Protein 2NPB (pdb70)

Foldseek 3Di:
DAKEKEWEEQPCDPVVVVVCVLVVVLCVVQPPSYDYDYHYHVPPDQWTWMAMVHHTQDTSPVVLDDCPDPVSSVSVVVVSVVVSVVVD

Nearest PDB structures (foldseek):
  2npb-assembly1_A  TM=9.679E-01  e=1.136E-14  Mus musculus
  4knd-assembly2_B  TM=6.109E-01  e=3.248E-03  Anaeromyxobacter dehalogenans 2CP-C
  2o85-assembly1_A  TM=5.439E-01  e=2.657E-03  Staphylococcus aureus
  4o32-assembly1_A  TM=5.524E-01  e=1.084E-02  Plasmodium falciparum 3D7
  6fkf-assembly1_d  TM=4.979E-01  e=3.295E-01  Spinacia oleracea

Structure (mmCIF, N/CA/C/O backbone):
data_2NPB
#
_entry.id   2NPB
#
loop_
_atom_site.group_PDB
_atom_site.id
_atom_site.type_symbol
_atom_site.label_atom_id
_atom_site.label_alt_id
_atom_site.label_comp_id
_atom_site.label_asym_id
_atom_site.label_entity_id
_atom_site.label_seq_id
_atom_site.pdbx_PDB_ins_code
_atom_site.Cartn_x
_atom_site.Cartn_y
_atom_site.Cartn_z
_atom_site.occupancy
_atom_site.B_iso_or_equiv
_atom_site.auth_seq_id
_atom_site.auth_comp_id
_atom_site.auth_asym_id
_atom_site.auth_atom_id
_atom_site.pdbx_PDB_model_num
ATOM 1 N N . MET A 1 1 ? 1.279 0.319 0.848 1.00 0.00 1 MET A N 1
ATOM 2 C CA . MET A 1 1 ? 1.981 0.117 -0.437 1.00 0.00 1 MET A CA 1
ATOM 3 C C . MET A 1 1 ? 3.000 1.230 -0.646 1.00 0.00 1 MET A C 1
ATOM 4 O O . MET A 1 1 ? 2.872 2.283 -0.025 1.00 0.00 1 MET A O 1
ATOM 20 N N . ALA A 1 2 ? 3.966 1.035 -1.550 1.00 0.00 2 ALA A N 1
ATOM 21 C CA . ALA A 1 2 ? 4.651 2.154 -2.200 1.00 0.00 2 ALA A CA 1
ATOM 22 C C . ALA A 1 2 ? 3.674 2.963 -3.089 1.00 0.00 2 ALA A C 1
ATOM 23 O O . ALA A 1 2 ? 2.506 2.597 -3.252 1.00 0.00 2 ALA A O 1
ATOM 30 N N . LEU A 1 3 ? 4.155 4.035 -3.723 1.00 0.00 3 LEU A N 1
ATOM 31 C CA . LEU A 1 3 ? 3.386 4.867 -4.649 1.00 0.00 3 LEU A CA 1
ATOM 32 C C . LEU A 1 3 ? 4.166 5.132 -5.941 1.00 0.00 3 LEU A C 1
ATOM 33 O O . LEU A 1 3 ? 5.322 5.515 -5.896 1.00 0.00 3 LEU A O 1
ATOM 49 N N . ALA A 1 4 ? 3.517 4.966 -7.085 1.00 0.00 4 ALA A N 1
ATOM 50 C CA . ALA A 1 4 ? 4.053 5.233 -8.418 1.00 0.00 4 ALA A CA 1
ATOM 51 C C . ALA A 1 4 ? 3.741 6.666 -8.884 1.00 0.00 4 ALA A C 1
ATOM 52 O O . ALA A 1 4 ? 2.569 7.054 -8.955 1.00 0.00 4 ALA A O 1
ATOM 59 N N . VAL A 1 5 ? 4.776 7.432 -9.246 1.00 0.00 5 VAL A N 1
ATOM 60 C CA . VAL A 1 5 ? 4.682 8.760 -9.882 1.00 0.00 5 VAL A CA 1
ATOM 61 C C . VAL A 1 5 ? 5.187 8.659 -11.317 1.00 0.00 5 VAL A C 1
ATOM 62 O O . VAL A 1 5 ? 6.061 7.858 -11.643 1.00 0.00 5 VAL A O 1
ATOM 75 N N . ARG A 1 6 ? 4.649 9.485 -12.201 1.00 0.00 6 ARG A N 1
ATOM 76 C CA . ARG A 1 6 ? 4.984 9.555 -13.627 1.00 0.00 6 ARG A CA 1
ATOM 77 C C . ARG A 1 6 ? 5.097 10.983 -14.126 1.00 0.00 6 ARG A C 1
ATOM 78 O O . ARG A 1 6 ? 4.445 11.876 -13.588 1.00 0.00 6 ARG A O 1
ATOM 99 N N . VAL A 1 7 ? 5.866 11.155 -15.201 1.00 0.00 7 VAL A N 1
ATOM 100 C CA . VAL A 1 7 ? 5.972 12.376 -16.000 1.00 0.00 7 VAL A CA 1
ATOM 101 C C . VAL A 1 7 ? 5.939 11.963 -17.465 1.00 0.00 7 VAL A C 1
ATOM 102 O O . VAL A 1 7 ? 6.885 11.338 -17.957 1.00 0.00 7 VAL A O 1
ATOM 115 N N . VAL A 1 8 ? 4.847 12.267 -18.157 1.00 0.00 8 VAL A N 1
ATOM 116 C CA . VAL A 1 8 ? 4.785 12.143 -19.623 1.00 0.00 8 VAL A CA 1
ATOM 117 C C . VAL A 1 8 ? 5.422 13.382 -20.262 1.00 0.00 8 VAL A C 1
ATOM 118 O O . VAL A 1 8 ? 5.092 14.502 -19.876 1.00 0.00 8 VAL A O 1
ATOM 131 N N . TYR A 1 9 ? 6.372 13.212 -21.190 1.00 0.00 9 TYR A N 1
ATOM 132 C CA . TYR A 1 9 ? 7.161 14.313 -21.761 1.00 0.00 9 TYR A CA 1
ATOM 133 C C . TYR A 1 9 ? 7.525 14.111 -23.244 1.00 0.00 9 TYR A C 1
ATOM 134 O O . TYR A 1 9 ? 7.576 12.993 -23.744 1.00 0.00 9 TYR A O 1
ATOM 152 N N . SER A 1 10 ? 7.856 15.204 -23.930 1.00 0.00 10 SER A N 1
ATOM 153 C CA . SER A 1 10 ? 8.378 15.265 -25.298 1.00 0.00 10 SER A CA 1
ATOM 154 C C . SER A 1 10 ? 9.900 15.438 -25.289 1.00 0.00 10 SER A C 1
ATOM 155 O O . SER A 1 10 ? 10.374 16.524 -24.949 1.00 0.00 10 SER A O 1
ATOM 163 N N . GLY A 1 11 ? 10.665 14.402 -25.656 1.00 0.00 11 GLY A N 1
ATOM 164 C CA . GLY A 1 11 ? 12.141 14.346 -25.598 1.00 0.00 11 GLY A CA 1
ATOM 165 C C . GLY A 1 11 ? 12.917 15.295 -26.534 1.00 0.00 11 GLY A C 1
ATOM 166 O O . GLY A 1 11 ? 13.767 14.853 -27.301 1.00 0.00 11 GLY A O 1
ATOM 170 N N . ALA A 1 12 ? 12.658 16.600 -26.455 1.00 0.00 12 ALA A N 1
ATOM 171 C CA . ALA A 1 12 ? 13.311 17.685 -27.187 1.00 0.00 12 ALA A CA 1
ATOM 172 C C . ALA A 1 12 ? 14.739 17.972 -26.666 1.00 0.00 12 ALA A C 1
ATOM 173 O O . ALA A 1 12 ? 15.050 19.078 -26.226 1.00 0.00 12 ALA A O 1
ATOM 180 N N . CYS A 1 13 ? 15.612 16.960 -26.720 1.00 0.00 13 CYS A N 1
ATOM 181 C CA . CYS A 1 13 ? 16.951 16.940 -26.110 1.00 0.00 13 CYS A CA 1
ATOM 182 C C . CYS A 1 13 ? 16.905 17.160 -24.575 1.00 0.00 13 CYS A C 1
ATOM 183 O O . CYS A 1 13 ? 15.831 17.163 -23.974 1.00 0.00 13 CYS A O 1
ATOM 191 N N . GLY A 1 14 ? 18.065 17.257 -23.908 1.00 0.00 14 GLY A N 1
ATOM 192 C CA . GLY A 1 14 ? 18.285 17.726 -22.520 1.00 0.00 14 GLY A CA 1
ATOM 193 C C . GLY A 1 14 ? 17.513 17.072 -21.353 1.00 0.00 14 GLY A C 1
ATOM 194 O O . GLY A 1 14 ? 17.678 17.484 -20.205 1.00 0.00 14 GLY A O 1
ATOM 198 N N . TYR A 1 15 ? 16.650 16.088 -21.605 1.00 0.00 15 TYR A N 1
ATOM 199 C CA . TYR A 1 15 ? 15.581 15.719 -20.677 1.00 0.00 15 TYR A CA 1
ATOM 200 C C . TYR A 1 15 ? 16.058 15.091 -19.363 1.00 0.00 15 TYR A C 1
ATOM 201 O O . TYR A 1 15 ? 15.502 15.400 -18.314 1.00 0.00 15 TYR A O 1
ATOM 219 N N . LYS A 1 16 ? 17.102 14.256 -19.391 1.00 0.00 16 LYS A N 1
ATOM 220 C CA . LYS A 1 16 ? 17.674 13.580 -18.216 1.00 0.00 16 LYS A CA 1
ATOM 221 C C . LYS A 1 16 ? 17.906 14.490 -16.996 1.00 0.00 16 LYS A C 1
ATOM 222 O O . LYS A 1 16 ? 17.287 14.212 -15.971 1.00 0.00 16 LYS A O 1
ATOM 241 N N . PRO A 1 17 ? 18.744 15.545 -17.039 1.00 0.00 17 PRO A N 1
ATOM 242 C CA . PRO A 1 17 ? 18.916 16.443 -15.890 1.00 0.00 17 PRO A CA 1
ATOM 243 C C . PRO A 1 17 ? 17.633 17.210 -15.526 1.00 0.00 17 PRO A C 1
ATOM 244 O O . PRO A 1 17 ? 17.336 17.364 -14.343 1.00 0.00 17 PRO A O 1
ATOM 255 N N . LYS A 1 18 ? 16.834 17.632 -16.518 1.00 0.00 18 LYS A N 1
ATOM 256 C CA . LYS A 1 18 ? 15.536 18.309 -16.322 1.00 0.00 18 LYS A CA 1
ATOM 257 C C . LYS A 1 18 ? 14.536 17.466 -15.519 1.00 0.00 18 LYS A C 1
ATOM 258 O O . LYS A 1 18 ? 13.838 17.999 -14.661 1.00 0.00 18 LYS A O 1
ATOM 277 N N . TYR A 1 19 ? 14.482 16.162 -15.794 1.00 0.00 19 TYR A N 1
ATOM 278 C CA . TYR A 1 19 ? 13.802 15.156 -14.978 1.00 0.00 19 TYR A CA 1
ATOM 279 C C . TYR A 1 19 ? 14.444 15.066 -13.595 1.00 0.00 19 TYR A C 1
ATOM 280 O O . TYR A 1 19 ? 13.801 15.377 -12.599 1.00 0.00 19 TYR A O 1
ATOM 298 N N . LEU A 1 20 ? 15.706 14.633 -13.523 1.00 0.00 20 LEU A N 1
ATOM 299 C CA . LEU A 1 20 ? 16.389 14.274 -12.279 1.00 0.00 20 LEU A CA 1
ATOM 300 C C . LEU A 1 20 ? 16.357 15.379 -11.229 1.00 0.00 20 LEU A C 1
ATOM 301 O O . LEU A 1 20 ? 16.160 15.099 -10.059 1.00 0.00 20 LEU A O 1
ATOM 317 N N . GLN A 1 21 ? 16.504 16.646 -11.599 1.00 0.00 21 GLN A N 1
ATOM 318 C CA . GLN A 1 21 ? 16.535 17.687 -10.570 1.00 0.00 21 GLN A CA 1
ATOM 319 C C . GLN A 1 21 ? 15.184 17.832 -9.834 1.00 0.00 21 GLN A C 1
ATOM 320 O O . GLN A 1 21 ? 15.180 18.312 -8.705 1.00 0.00 21 GLN A O 1
ATOM 334 N N . LEU A 1 22 ? 14.076 17.346 -10.416 1.00 0.00 22 LEU A N 1
ATOM 335 C CA . LEU A 1 22 ? 12.809 17.075 -9.723 1.00 0.00 22 LEU A CA 1
ATOM 336 C C . LEU A 1 22 ? 12.749 15.636 -9.167 1.00 0.00 22 LEU A C 1
ATOM 337 O O . LEU A 1 22 ? 12.339 15.435 -8.024 1.00 0.00 22 LEU A O 1
ATOM 353 N N . LYS A 1 23 ? 13.145 14.630 -9.958 1.00 0.00 23 LYS A N 1
ATOM 354 C CA . LYS A 1 23 ? 12.980 13.190 -9.662 1.00 0.00 23 LYS A CA 1
ATOM 355 C C . LYS A 1 23 ? 13.834 12.732 -8.476 1.00 0.00 23 LYS A C 1
ATOM 356 O O . LYS A 1 23 ? 13.317 12.199 -7.500 1.00 0.00 23 LYS A O 1
ATOM 375 N N . GLU A 1 24 ? 15.129 13.032 -8.567 1.00 0.00 24 GLU A N 1
ATOM 376 C CA . GLU A 1 24 ? 16.169 12.852 -7.549 1.00 0.00 24 GLU A CA 1
ATOM 377 C C . GLU A 1 24 ? 15.980 13.800 -6.345 1.00 0.00 24 GLU A C 1
ATOM 378 O O . GLU A 1 24 ? 16.777 13.786 -5.411 1.00 0.00 24 GLU A O 1
ATOM 390 N N . LYS A 1 25 ? 14.940 14.650 -6.352 1.00 0.00 25 LYS A N 1
ATOM 391 C CA . LYS A 1 25 ? 14.339 15.280 -5.170 1.00 0.00 25 LYS A CA 1
ATOM 392 C C . LYS A 1 25 ? 13.260 14.388 -4.555 1.00 0.00 25 LYS A C 1
ATOM 393 O O . LYS A 1 25 ? 13.412 13.911 -3.443 1.00 0.00 25 LYS A O 1
ATOM 412 N N . LEU A 1 26 ? 12.226 14.044 -5.308 1.00 0.00 26 LEU A N 1
ATOM 413 C CA . LEU A 1 26 ? 11.051 13.353 -4.775 1.00 0.00 26 LEU A CA 1
ATOM 414 C C . LEU A 1 26 ? 11.373 11.990 -4.125 1.00 0.00 26 LEU A C 1
ATOM 415 O O . LEU A 1 26 ? 10.819 11.616 -3.095 1.00 0.00 26 LEU A O 1
ATOM 431 N N . GLU A 1 27 ? 12.328 11.271 -4.704 1.00 0.00 27 GLU A N 1
ATOM 432 C CA . GLU A 1 27 ? 12.967 10.078 -4.136 1.00 0.00 27 GLU A CA 1
ATOM 433 C C . GLU A 1 27 ? 13.920 10.326 -2.952 1.00 0.00 27 GLU A C 1
ATOM 434 O O . GLU A 1 27 ? 14.010 9.486 -2.066 1.00 0.00 27 GLU A O 1
ATOM 446 N N . HIS A 1 28 ? 14.627 11.453 -2.909 1.00 0.00 28 HIS A N 1
ATOM 447 C CA . HIS A 1 28 ? 15.388 11.936 -1.747 1.00 0.00 28 HIS A CA 1
ATOM 448 C C . HIS A 1 28 ? 14.489 12.257 -0.541 1.00 0.00 28 HIS A C 1
ATOM 449 O O . HIS A 1 28 ? 14.828 11.943 0.600 1.00 0.00 28 HIS A O 1
ATOM 463 N N . GLU A 1 29 ? 13.345 12.883 -0.809 1.00 0.00 29 GLU A N 1
ATOM 464 C CA . GLU A 1 29 ? 12.322 13.263 0.153 1.00 0.00 29 GLU A CA 1
ATOM 465 C C . GLU A 1 29 ? 11.594 12.051 0.762 1.00 0.00 29 GLU A C 1
ATOM 466 O O . GLU A 1 29 ? 11.289 12.033 1.956 1.00 0.00 29 GLU A O 1
ATOM 478 N N . PHE A 1 30 ? 11.283 11.048 -0.066 1.00 0.00 30 PHE A N 1
ATOM 479 C CA . PHE A 1 30 ? 10.406 9.925 0.280 1.00 0.00 30 PHE A CA 1
ATOM 480 C C . PHE A 1 30 ? 10.939 8.531 -0.153 1.00 0.00 30 PHE A C 1
ATOM 481 O O . PHE A 1 30 ? 10.185 7.756 -0.754 1.00 0.00 30 PHE A O 1
ATOM 498 N N . PRO A 1 31 ? 12.204 8.158 0.135 1.00 0.00 31 PRO A N 1
ATOM 499 C CA . PRO A 1 31 ? 12.855 6.985 -0.462 1.00 0.00 31 PRO A CA 1
ATOM 500 C C . PRO A 1 31 ? 12.166 5.660 -0.119 1.00 0.00 31 PRO A C 1
ATOM 501 O O . PRO A 1 31 ? 11.764 5.440 1.026 1.00 0.00 31 PRO A O 1
ATOM 512 N N . GLY A 1 32 ? 12.039 4.774 -1.114 1.00 0.00 32 GLY A N 1
ATOM 513 C CA . GLY A 1 32 ? 11.442 3.427 -1.034 1.00 0.00 32 GLY A CA 1
ATOM 514 C C . GLY A 1 32 ? 9.942 3.379 -0.747 1.00 0.00 32 GLY A C 1
ATOM 515 O O . GLY A 1 32 ? 9.231 2.467 -1.162 1.00 0.00 32 GLY A O 1
ATOM 519 N N . CYS A 1 33 ? 9.417 4.405 -0.087 1.00 0.00 33 CYS A N 1
ATOM 520 C CA . CYS A 1 33 ? 7.996 4.650 0.049 1.00 0.00 33 CYS A CA 1
ATOM 521 C C . CYS A 1 33 ? 7.357 5.054 -1.292 1.00 0.00 33 CYS A C 1
ATOM 522 O O . CYS A 1 33 ? 6.135 5.019 -1.444 1.00 0.00 33 CYS A O 1
ATOM 530 N N . LEU A 1 34 ? 8.179 5.456 -2.260 1.00 0.00 34 LEU A N 1
ATOM 531 C CA . LEU A 1 34 ? 7.761 6.027 -3.529 1.00 0.00 34 LEU A CA 1
ATOM 532 C C . LEU A 1 34 ? 8.659 5.586 -4.688 1.00 0.00 34 LEU A C 1
ATOM 533 O O . LEU A 1 34 ? 9.827 5.243 -4.523 1.00 0.00 34 LEU A O 1
ATOM 549 N N . ASP A 1 35 ? 8.077 5.724 -5.869 1.00 0.00 35 ASP A N 1
ATOM 550 C CA . ASP A 1 35 ? 8.655 5.587 -7.204 1.00 0.00 35 ASP A CA 1
ATOM 551 C C . ASP A 1 35 ? 8.333 6.838 -8.024 1.00 0.00 35 ASP A C 1
ATOM 552 O O . ASP A 1 35 ? 7.261 7.431 -7.884 1.00 0.00 35 ASP A O 1
ATOM 561 N N . ILE A 1 36 ? 9.210 7.179 -8.961 1.00 0.00 36 ILE A N 1
ATOM 562 C CA . ILE A 1 36 ? 8.928 8.063 -10.080 1.00 0.00 36 ILE A CA 1
ATOM 563 C C . ILE A 1 36 ? 9.568 7.474 -11.343 1.00 0.00 36 ILE A C 1
ATOM 564 O O . ILE A 1 36 ? 10.763 7.178 -11.390 1.00 0.00 36 ILE A O 1
ATOM 580 N N . CYS A 1 37 ? 8.785 7.450 -12.410 1.00 0.00 37 CYS A N 1
ATOM 581 C CA . CYS A 1 37 ? 9.222 7.116 -13.766 1.00 0.00 37 CYS A CA 1
ATOM 582 C C . CYS A 1 37 ? 8.761 8.133 -14.822 1.00 0.00 37 CYS A C 1
ATOM 583 O O . CYS A 1 37 ? 8.128 9.150 -14.532 1.00 0.00 37 CYS A O 1
ATOM 591 N N . GLY A 1 38 ? 9.109 7.878 -16.082 1.00 0.00 38 GLY A N 1
ATOM 592 C CA . GLY A 1 38 ? 8.756 8.750 -17.208 1.00 0.00 38 GLY A CA 1
ATOM 593 C C . GLY A 1 38 ? 8.599 8.016 -18.534 1.00 0.00 38 GLY A C 1
ATOM 594 O O . GLY A 1 38 ? 9.399 7.157 -18.890 1.00 0.00 38 GLY A O 1
ATOM 598 N N . GLU A 1 39 ? 7.538 8.366 -19.255 1.00 0.00 39 GLU A N 1
ATOM 599 C CA . GLU A 1 39 ? 6.887 7.520 -20.265 1.00 0.00 39 GLU A CA 1
ATOM 600 C C . GLU A 1 39 ? 6.596 8.355 -21.518 1.00 0.00 39 GLU A C 1
ATOM 601 O O . GLU A 1 39 ? 5.490 8.415 -22.049 1.00 0.00 39 GLU A O 1
ATOM 613 N N . GLY A 1 40 ? 7.625 9.090 -21.933 1.00 0.00 40 GLY A N 1
ATOM 614 C CA . GLY A 1 40 ? 7.588 10.186 -22.897 1.00 0.00 40 GLY A CA 1
ATOM 615 C C . GLY A 1 40 ? 7.277 9.792 -24.339 1.00 0.00 40 GLY A C 1
ATOM 616 O O . GLY A 1 40 ? 8.186 9.660 -25.156 1.00 0.00 40 GLY A O 1
ATOM 620 N N . THR A 1 41 ? 5.991 9.624 -24.659 1.00 0.00 41 THR A N 1
ATOM 621 C CA . THR A 1 41 ? 5.503 9.389 -26.025 1.00 0.00 41 THR A CA 1
ATOM 622 C C . THR A 1 41 ? 5.932 10.484 -27.022 1.00 0.00 41 THR A C 1
ATOM 623 O O . THR A 1 41 ? 5.908 11.671 -26.682 1.00 0.00 41 THR A O 1
ATOM 634 N N . PRO A 1 42 ? 6.259 10.112 -28.278 1.00 0.00 42 PRO A N 1
ATOM 635 C CA . PRO A 1 42 ? 6.361 11.042 -29.399 1.00 0.00 42 PRO A CA 1
ATOM 636 C C . PRO A 1 42 ? 4.960 11.469 -29.889 1.00 0.00 42 PRO A C 1
ATOM 637 O O . PRO A 1 42 ? 3.946 11.139 -29.266 1.00 0.00 42 PRO A O 1
ATOM 648 N N . GLN A 1 43 ? 4.911 12.212 -31.004 1.00 0.00 43 GLN A N 1
ATOM 649 C CA . GLN A 1 43 ? 3.740 12.866 -31.619 1.00 0.00 43 GLN A CA 1
ATOM 650 C C . GLN A 1 43 ? 3.148 14.003 -30.768 1.00 0.00 43 GLN A C 1
ATOM 651 O O . GLN A 1 43 ? 2.943 15.102 -31.281 1.00 0.00 43 GLN A O 1
ATOM 665 N N . VAL A 1 44 ? 2.923 13.779 -29.472 1.00 0.00 44 VAL A N 1
ATOM 666 C CA . VAL A 1 44 ? 2.667 14.843 -28.490 1.00 0.00 44 VAL A CA 1
ATOM 667 C C . VAL A 1 44 ? 3.932 15.706 -28.329 1.00 0.00 44 VAL A C 1
ATOM 668 O O . VAL A 1 44 ? 5.056 15.232 -28.494 1.00 0.00 44 VAL A O 1
ATOM 681 N N . THR A 1 45 ? 3.757 16.995 -28.024 1.00 0.00 45 THR A N 1
ATOM 682 C CA . THR A 1 45 ? 4.832 17.993 -27.927 1.00 0.00 45 THR A CA 1
ATOM 683 C C . THR A 1 45 ? 4.525 19.081 -26.890 1.00 0.00 45 THR A C 1
ATOM 684 O O . THR A 1 45 ? 3.392 19.214 -26.425 1.00 0.00 45 THR A O 1
ATOM 695 N N . GLY A 1 46 ? 5.545 19.867 -26.529 1.00 0.00 46 GLY A N 1
ATOM 696 C CA . GLY A 1 46 ? 5.430 21.066 -25.696 1.00 0.00 46 GLY A CA 1
ATOM 697 C C . GLY A 1 46 ? 4.904 20.841 -24.274 1.00 0.00 46 GLY A C 1
ATOM 698 O O . GLY A 1 46 ? 4.326 21.774 -23.708 1.00 0.00 46 GLY A O 1
ATOM 702 N N . PHE A 1 47 ? 5.090 19.645 -23.697 1.00 0.00 47 PHE A N 1
ATOM 703 C CA . PHE A 1 47 ? 4.391 19.176 -22.487 1.00 0.00 47 PHE A CA 1
ATOM 704 C C . PHE A 1 47 ? 5.334 18.707 -21.349 1.00 0.00 47 PHE A C 1
ATOM 705 O O . PHE A 1 47 ? 6.548 18.876 -21.478 1.00 0.00 47 PHE A O 1
ATOM 722 N N . PHE A 1 48 ? 4.790 18.254 -20.206 1.00 0.00 48 PHE A N 1
ATOM 723 C CA . PHE A 1 48 ? 5.417 17.749 -18.954 1.00 0.00 48 PHE A CA 1
ATOM 724 C C . PHE A 1 48 ? 4.295 17.414 -17.941 1.00 0.00 48 PHE A C 1
ATOM 725 O O . PHE A 1 48 ? 3.976 18.203 -17.050 1.00 0.00 48 PHE A O 1
ATOM 742 N N . GLU A 1 49 ? 3.612 16.285 -18.113 1.00 0.00 49 GLU A N 1
ATOM 743 C CA . GLU A 1 49 ? 2.325 16.018 -17.462 1.00 0.00 49 GLU A CA 1
ATOM 744 C C . GLU A 1 49 ? 2.525 15.084 -16.258 1.00 0.00 49 GLU A C 1
ATOM 745 O O . GLU A 1 49 ? 2.931 13.931 -16.453 1.00 0.00 49 GLU A O 1
ATOM 757 N N . VAL A 1 50 ? 2.301 15.578 -15.022 1.00 0.00 50 VAL A N 1
ATOM 758 C CA . VAL A 1 50 ? 2.785 14.876 -13.822 1.00 0.00 50 VAL A CA 1
ATOM 759 C C . VAL A 1 50 ? 1.625 14.221 -13.088 1.00 0.00 50 VAL A C 1
ATOM 760 O O . VAL A 1 50 ? 0.646 14.886 -12.738 1.00 0.00 50 VAL A O 1
ATOM 773 N N . THR A 1 51 ? 1.766 12.927 -12.804 1.00 0.00 51 THR A N 1
ATOM 774 C CA . THR A 1 51 ? 0.724 12.078 -12.218 1.00 0.00 51 THR A CA 1
ATOM 775 C C . THR A 1 51 ? 1.300 11.253 -11.074 1.00 0.00 51 THR A C 1
ATOM 776 O O . THR A 1 51 ? 2.420 10.765 -11.165 1.00 0.00 51 THR A O 1
ATOM 787 N N . VAL A 1 52 ? 0.513 11.001 -10.033 1.00 0.00 52 VAL A N 1
ATOM 788 C CA . VAL A 1 52 ? 0.788 10.023 -8.968 1.00 0.00 52 VAL A CA 1
ATOM 789 C C . VAL A 1 52 ? -0.410 9.098 -8.779 1.00 0.00 52 VAL A C 1
ATOM 790 O O . VAL A 1 52 ? -1.547 9.553 -8.769 1.00 0.00 52 VAL A O 1
ATOM 803 N N . ALA A 1 53 ? -0.179 7.786 -8.716 1.00 0.00 53 ALA A N 1
ATOM 804 C CA . ALA A 1 53 ? -1.206 6.736 -8.627 1.00 0.00 53 ALA A CA 1
ATOM 805 C C . ALA A 1 53 ? -2.439 6.974 -9.540 1.00 0.00 53 ALA A C 1
ATOM 806 O O . ALA A 1 53 ? -3.591 6.760 -9.143 1.00 0.00 53 ALA A O 1
ATOM 813 N N . GLY A 1 54 ? -2.203 7.467 -10.765 1.00 0.00 54 GLY A N 1
ATOM 814 C CA . GLY A 1 54 ? -3.255 7.805 -11.736 1.00 0.00 54 GLY A CA 1
ATOM 815 C C . GLY A 1 54 ? -4.035 9.096 -11.440 1.00 0.00 54 GLY A C 1
ATOM 816 O O . GLY A 1 54 ? -5.225 9.163 -11.731 1.00 0.00 54 GLY A O 1
ATOM 820 N N . LYS A 1 55 ? -3.404 10.102 -10.826 1.00 0.00 55 LYS A N 1
ATOM 821 C CA . LYS A 1 55 ? -3.982 11.384 -10.387 1.00 0.00 55 LYS A CA 1
ATOM 822 C C . LYS A 1 55 ? -3.045 12.532 -10.786 1.00 0.00 55 LYS A C 1
ATOM 823 O O . LYS A 1 55 ? -1.899 12.555 -10.339 1.00 0.00 55 LYS A O 1
ATOM 842 N N . LEU A 1 56 ? -3.468 13.406 -11.699 1.00 0.00 56 LEU A N 1
ATOM 843 C CA . LEU A 1 56 ? -2.700 14.580 -12.142 1.00 0.00 56 LEU A CA 1
ATOM 844 C C . LEU A 1 56 ? -2.420 15.527 -10.974 1.00 0.00 56 LEU A C 1
ATOM 845 O O . LEU A 1 56 ? -3.307 15.813 -10.174 1.00 0.00 56 LEU A O 1
ATOM 861 N N . VAL A 1 57 ? -1.189 16.030 -10.926 1.00 0.00 57 VAL A N 1
ATOM 862 C CA . VAL A 1 57 ? -0.741 17.052 -9.960 1.00 0.00 57 VAL A CA 1
ATOM 863 C C . VAL A 1 57 ? -0.218 18.302 -10.676 1.00 0.00 57 VAL A C 1
ATOM 864 O O . VAL A 1 57 ? -0.242 19.395 -10.114 1.00 0.00 57 VAL A O 1
ATOM 877 N N . HIS A 1 58 ? 0.220 18.150 -11.931 1.00 0.00 58 HIS A N 1
ATOM 878 C CA . HIS A 1 58 ? 0.771 19.223 -12.751 1.00 0.00 58 HIS A CA 1
ATOM 879 C C . HIS A 1 58 ? 0.465 19.019 -14.231 1.00 0.00 58 HIS A C 1
ATOM 880 O O . HIS A 1 58 ? 0.396 17.883 -14.706 1.00 0.00 58 HIS A O 1
ATOM 894 N N . SER A 1 59 ? 0.350 20.118 -14.976 1.00 0.00 59 SER A N 1
ATOM 895 C CA . SER A 1 59 ? 0.040 20.071 -16.398 1.00 0.00 59 SER A CA 1
ATOM 896 C C . SER A 1 59 ? 0.715 21.183 -17.195 1.00 0.00 59 SER A C 1
ATOM 897 O O . SER A 1 59 ? 0.168 22.280 -17.371 1.00 0.00 59 SER A O 1
ATOM 905 N N . LYS A 1 60 ? 1.886 20.921 -17.765 1.00 0.00 60 LYS A N 1
ATOM 906 C CA . LYS A 1 60 ? 2.521 21.845 -18.685 1.00 0.00 60 LYS A CA 1
ATOM 907 C C . LYS A 1 60 ? 1.619 22.150 -19.893 1.00 0.00 60 LYS A C 1
ATOM 908 O O . LYS A 1 60 ? 1.667 23.267 -20.421 1.00 0.00 60 LYS A O 1
ATOM 927 N N . LYS A 1 61 ? 0.780 21.196 -20.320 1.00 0.00 61 LYS A N 1
ATOM 928 C CA . LYS A 1 61 ? -0.172 21.332 -21.433 1.00 0.00 61 LYS A CA 1
ATOM 929 C C . LYS A 1 61 ? -1.391 22.211 -21.117 1.00 0.00 61 LYS A C 1
ATOM 930 O O . LYS A 1 61 ? -1.841 22.919 -22.016 1.00 0.00 61 LYS A O 1
ATOM 949 N N . ARG A 1 62 ? -1.933 22.218 -19.887 1.00 0.00 62 ARG A N 1
ATOM 950 C CA . ARG A 1 62 ? -3.001 23.160 -19.470 1.00 0.00 62 ARG A CA 1
ATOM 951 C C . ARG A 1 62 ? -2.509 24.582 -19.189 1.00 0.00 62 ARG A C 1
ATOM 952 O O . ARG A 1 62 ? -3.307 25.486 -18.949 1.00 0.00 62 ARG A O 1
ATOM 973 N N . GLY A 1 63 ? -1.193 24.763 -19.180 1.00 0.00 63 GLY A N 1
ATOM 974 C CA . GLY A 1 63 ? -0.541 26.028 -18.864 1.00 0.00 63 GLY A CA 1
ATOM 975 C C . GLY A 1 63 ? -0.174 26.173 -17.395 1.00 0.00 63 GLY A C 1
ATOM 976 O O . GLY A 1 63 ? -0.136 27.294 -16.895 1.00 0.00 63 GLY A O 1
ATOM 980 N N . ASP A 1 64 ? 0.074 25.063 -16.698 1.00 0.00 64 ASP A N 1
ATOM 981 C CA . ASP A 1 64 ? 0.571 25.108 -15.326 1.00 0.00 64 ASP A CA 1
ATOM 982 C C . ASP A 1 64 ? 2.058 25.478 -15.211 1.00 0.00 64 ASP A C 1
ATOM 983 O O . ASP A 1 64 ? 2.503 25.843 -14.128 1.00 0.00 64 ASP A O 1
ATOM 992 N N . GLY A 1 65 ? 2.821 25.456 -16.313 1.00 0.00 65 GLY A N 1
ATOM 993 C CA . GLY A 1 65 ? 4.268 25.648 -16.324 1.00 0.00 65 GLY A CA 1
ATOM 994 C C . GLY A 1 65 ? 4.973 24.328 -16.045 1.00 0.00 65 GLY A C 1
ATOM 995 O O . GLY A 1 65 ? 4.330 23.283 -16.017 1.00 0.00 65 GLY A O 1
ATOM 999 N N . TYR A 1 66 ? 6.291 24.371 -15.898 1.00 0.00 66 TYR A N 1
ATOM 1000 C CA . TYR A 1 66 ? 7.047 23.406 -15.104 1.00 0.00 66 TYR A CA 1
ATOM 1001 C C . TYR A 1 66 ? 7.015 23.832 -13.620 1.00 0.00 66 TYR A C 1
ATOM 1002 O O . TYR A 1 66 ? 6.278 24.754 -13.257 1.00 0.00 66 TYR A O 1
ATOM 1020 N N . VAL A 1 67 ? 7.833 23.231 -12.744 1.00 0.00 67 VAL A N 1
ATOM 1021 C CA . VAL A 1 67 ? 8.064 23.806 -11.404 1.00 0.00 67 VAL A CA 1
ATOM 1022 C C . VAL A 1 67 ? 9.031 24.990 -11.461 1.00 0.00 67 VAL A C 1
ATOM 1023 O O . VAL A 1 67 ? 10.207 24.945 -11.123 1.00 0.00 67 VAL A O 1
ATOM 1036 N N . ASP A 1 68 ? 8.445 26.083 -11.907 1.00 0.00 68 ASP A N 1
ATOM 1037 C CA . ASP A 1 68 ? 9.043 27.367 -12.245 1.00 0.00 68 ASP A CA 1
ATOM 1038 C C . ASP A 1 68 ? 9.370 28.227 -11.007 1.00 0.00 68 ASP A C 1
ATOM 1039 O O . ASP A 1 68 ? 9.968 29.298 -11.100 1.00 0.00 68 ASP A O 1
ATOM 1048 N N . THR A 1 69 ? 8.914 27.814 -9.824 1.00 0.00 69 THR A N 1
ATOM 1049 C CA . THR A 1 69 ? 9.194 28.512 -8.562 1.00 0.00 69 THR A CA 1
ATOM 1050 C C . THR A 1 69 ? 9.195 27.543 -7.393 1.00 0.00 69 THR A C 1
ATOM 1051 O O . THR A 1 69 ? 8.566 26.487 -7.448 1.00 0.00 69 THR A O 1
ATOM 1062 N N . GLU A 1 70 ? 9.803 27.980 -6.290 1.00 0.00 70 GLU A N 1
ATOM 1063 C CA . GLU A 1 70 ? 9.803 27.315 -4.975 1.00 0.00 70 GLU A CA 1
ATOM 1064 C C . GLU A 1 70 ? 8.386 26.900 -4.616 1.00 0.00 70 GLU A C 1
ATOM 1065 O O . GLU A 1 70 ? 8.051 25.727 -4.524 1.00 0.00 70 GLU A O 1
ATOM 1077 N N . SER A 1 71 ? 7.512 27.900 -4.615 1.00 0.00 71 SER A N 1
ATOM 1078 C CA . SER A 1 71 ? 6.097 27.738 -4.255 1.00 0.00 71 SER A CA 1
ATOM 1079 C C . SER A 1 71 ? 5.360 26.728 -5.140 1.00 0.00 71 SER A C 1
ATOM 1080 O O . SER A 1 71 ? 4.434 26.048 -4.692 1.00 0.00 71 SER A O 1
ATOM 1088 N N . LYS A 1 72 ? 5.810 26.586 -6.396 1.00 0.00 72 LYS A N 1
ATOM 1089 C CA . LYS A 1 72 ? 5.274 25.598 -7.331 1.00 0.00 72 LYS A CA 1
ATOM 1090 C C . LYS A 1 72 ? 5.835 24.194 -7.116 1.00 0.00 72 LYS A C 1
ATOM 1091 O O . LYS A 1 72 ? 5.075 23.232 -7.141 1.00 0.00 72 LYS A O 1
ATOM 1110 N N . PHE A 1 73 ? 7.130 24.064 -6.833 1.00 0.00 73 PHE A N 1
ATOM 1111 C CA . PHE A 1 73 ? 7.711 22.781 -6.411 1.00 0.00 73 PHE A CA 1
ATOM 1112 C C . PHE A 1 73 ? 7.095 22.306 -5.082 1.00 0.00 73 PHE A C 1
ATOM 1113 O O . PHE A 1 73 ? 6.640 21.174 -4.964 1.00 0.00 73 PHE A O 1
ATOM 1130 N N . ARG A 1 74 ? 6.958 23.201 -4.104 1.00 0.00 74 ARG A N 1
ATOM 1131 C CA . ARG A 1 74 ? 6.430 22.971 -2.750 1.00 0.00 74 ARG A CA 1
ATOM 1132 C C . ARG A 1 74 ? 4.985 22.474 -2.713 1.00 0.00 74 ARG A C 1
ATOM 1133 O O . ARG A 1 74 ? 4.611 21.762 -1.784 1.00 0.00 74 ARG A O 1
ATOM 1154 N N . LYS A 1 75 ? 4.210 22.759 -3.764 1.00 0.00 75 LYS A N 1
ATOM 1155 C CA . LYS A 1 75 ? 2.919 22.158 -4.112 1.00 0.00 75 LYS A CA 1
ATOM 1156 C C . LYS A 1 75 ? 3.017 20.636 -4.224 1.00 0.00 75 LYS A C 1
ATOM 1157 O O . LYS A 1 75 ? 2.244 19.910 -3.605 1.00 0.00 75 LYS A O 1
ATOM 1176 N N . LEU A 1 76 ? 4.017 20.185 -4.977 1.00 0.00 76 LEU A N 1
ATOM 1177 C CA . LEU A 1 76 ? 4.328 18.776 -5.168 1.00 0.00 76 LEU A CA 1
ATOM 1178 C C . LEU A 1 76 ? 4.862 18.175 -3.886 1.00 0.00 76 LEU A C 1
ATOM 1179 O O . LEU A 1 76 ? 4.315 17.190 -3.405 1.00 0.00 76 LEU A O 1
ATOM 1195 N N . VAL A 1 77 ? 5.865 18.808 -3.288 1.00 0.00 77 VAL A N 1
ATOM 1196 C CA . VAL A 1 77 ? 6.458 18.282 -2.048 1.00 0.00 77 VAL A CA 1
ATOM 1197 C C . VAL A 1 77 ? 5.408 18.124 -0.959 1.00 0.00 77 VAL A C 1
ATOM 1198 O O . VAL A 1 77 ? 5.341 17.089 -0.298 1.00 0.00 77 VAL A O 1
ATOM 1211 N N . THR A 1 78 ? 4.504 19.092 -0.833 1.00 0.00 78 THR A N 1
ATOM 1212 C CA . THR A 1 78 ? 3.417 19.004 0.136 1.00 0.00 78 THR A CA 1
ATOM 1213 C C . THR A 1 78 ? 2.425 17.910 -0.200 1.00 0.00 78 THR A C 1
ATOM 1214 O O . THR A 1 78 ? 2.021 17.159 0.694 1.00 0.00 78 THR A O 1
ATOM 1225 N N . ALA A 1 79 ? 2.060 17.783 -1.475 1.00 0.00 79 ALA A N 1
ATOM 1226 C CA . ALA A 1 79 ? 1.023 16.831 -1.852 1.00 0.00 79 ALA A CA 1
ATOM 1227 C C . ALA A 1 79 ? 1.519 15.394 -1.821 1.00 0.00 79 ALA A C 1
ATOM 1228 O O . ALA A 1 79 ? 0.821 14.488 -1.368 1.00 0.00 79 ALA A O 1
ATOM 1235 N N . ILE A 1 80 ? 2.776 15.203 -2.199 1.00 0.00 80 ILE A N 1
ATOM 1236 C CA . ILE A 1 80 ? 3.374 13.879 -2.308 1.00 0.00 80 ILE A CA 1
ATOM 1237 C C . ILE A 1 80 ? 3.720 13.384 -0.908 1.00 0.00 80 ILE A C 1
ATOM 1238 O O . ILE A 1 80 ? 3.531 12.209 -0.622 1.00 0.00 80 ILE A O 1
ATOM 1254 N N . LYS A 1 81 ? 4.047 14.288 0.025 1.00 0.00 81 LYS A N 1
ATOM 1255 C CA . LYS A 1 81 ? 4.262 13.937 1.437 1.00 0.00 81 LYS A CA 1
ATOM 1256 C C . LYS A 1 81 ? 2.979 13.423 2.073 1.00 0.00 81 LYS A C 1
ATOM 1257 O O . LYS A 1 81 ? 2.966 12.451 2.823 1.00 0.00 81 LYS A O 1
ATOM 1276 N N . ALA A 1 82 ? 1.899 14.149 1.806 1.00 0.00 82 ALA A N 1
ATOM 1277 C CA . ALA A 1 82 ? 0.558 13.814 2.279 1.00 0.00 82 ALA A CA 1
ATOM 1278 C C . ALA A 1 82 ? 0.076 12.473 1.702 1.00 0.00 82 ALA A C 1
ATOM 1279 O O . ALA A 1 82 ? -0.362 11.606 2.456 1.00 0.00 82 ALA A O 1
ATOM 1286 N N . ALA A 1 83 ? 0.208 12.284 0.386 1.00 0.00 83 ALA A N 1
ATOM 1287 C CA . ALA A 1 83 ? -0.133 11.041 -0.309 1.00 0.00 83 ALA A CA 1
ATOM 1288 C C . ALA A 1 83 ? 0.707 9.839 0.141 1.00 0.00 83 ALA A C 1
ATOM 1289 O O . ALA A 1 83 ? 0.221 8.706 0.175 1.00 0.00 83 ALA A O 1
ATOM 1296 N N . LEU A 1 84 ? 1.948 10.103 0.547 1.00 0.00 84 LEU A N 1
ATOM 1297 C CA . LEU A 1 84 ? 2.830 9.086 1.108 1.00 0.00 84 LEU A CA 1
ATOM 1298 C C . LEU A 1 84 ? 2.283 8.568 2.432 1.00 0.00 84 LEU A C 1
ATOM 1299 O O . LEU A 1 84 ? 2.021 7.376 2.567 1.00 0.00 84 LEU A O 1
ATOM 1315 N N . ALA A 1 85 ? 2.045 9.477 3.376 1.00 0.00 85 ALA A N 1
ATOM 1316 C CA . ALA A 1 85 ? 1.509 9.147 4.699 1.00 0.00 85 ALA A CA 1
ATOM 1317 C C . ALA A 1 85 ? 0.098 8.518 4.699 1.00 0.00 85 ALA A C 1
ATOM 1318 O O . ALA A 1 85 ? -0.321 7.964 5.712 1.00 0.00 85 ALA A O 1
ATOM 1325 N N . GLN A 1 86 ? -0.610 8.547 3.568 1.00 0.00 86 GLN A N 1
ATOM 1326 C CA . GLN A 1 86 ? -1.835 7.777 3.323 1.00 0.00 86 GLN A CA 1
ATOM 1327 C C . GLN A 1 86 ? -1.493 6.329 2.960 1.00 0.00 86 GLN A C 1
ATOM 1328 O O . GLN A 1 86 ? -1.878 5.375 3.635 1.00 0.00 86 GLN A O 1
ATOM 1342 N N . CYS A 1 87 ? -0.729 6.167 1.883 1.00 0.00 87 CYS A N 1
ATOM 1343 C CA . CYS A 1 87 ? -0.333 4.862 1.343 1.00 0.00 87 CYS A CA 1
ATOM 1344 C C . CYS A 1 87 ? 0.579 4.042 2.269 1.00 0.00 87 CYS A C 1
ATOM 1345 O O . CYS A 1 87 ? 0.592 2.811 2.181 1.00 0.00 87 CYS A O 1
ATOM 1353 N N . GLN A 1 88 ? 1.303 4.703 3.181 1.00 0.00 88 GLN A N 1
ATOM 1354 C CA . GLN A 1 88 ? 2.105 4.018 4.200 1.00 0.00 88 GLN A CA 1
ATOM 1355 C C . GLN A 1 88 ? 1.260 3.287 5.259 1.00 0.00 88 GLN A C 1
ATOM 1356 O O . GLN A 1 88 ? 1.759 2.357 5.889 1.00 0.00 88 GLN A O 1
ATOM 1370 N N . MET A 1 1 ? 0.168 1.043 0.463 1.00 0.00 1 MET A N 2
ATOM 1371 C CA . MET A 1 1 ? 1.338 0.321 -0.080 1.00 0.00 1 MET A CA 2
ATOM 1372 C C . MET A 1 1 ? 2.409 1.355 -0.421 1.00 0.00 1 MET A C 2
ATOM 1373 O O . MET A 1 1 ? 2.474 2.363 0.275 1.00 0.00 1 MET A O 2
ATOM 1389 N N . ALA A 1 2 ? 3.245 1.162 -1.451 1.00 0.00 2 ALA A N 2
ATOM 1390 C CA . ALA A 1 2 ? 4.028 2.258 -2.044 1.00 0.00 2 ALA A CA 2
ATOM 1391 C C . ALA A 1 2 ? 3.120 3.270 -2.775 1.00 0.00 2 ALA A C 2
ATOM 1392 O O . ALA A 1 2 ? 1.895 3.127 -2.822 1.00 0.00 2 ALA A O 2
ATOM 1399 N N . LEU A 1 3 ? 3.731 4.274 -3.404 1.00 0.00 3 LEU A N 2
ATOM 1400 C CA . LEU A 1 3 ? 3.138 5.119 -4.424 1.00 0.00 3 LEU A CA 2
ATOM 1401 C C . LEU A 1 3 ? 3.935 4.940 -5.717 1.00 0.00 3 LEU A C 2
ATOM 1402 O O . LEU A 1 3 ? 5.107 4.575 -5.680 1.00 0.00 3 LEU A O 2
ATOM 1418 N N . ALA A 1 4 ? 3.311 5.255 -6.844 1.00 0.00 4 ALA A N 2
ATOM 1419 C CA . ALA A 1 4 ? 3.877 5.083 -8.181 1.00 0.00 4 ALA A CA 2
ATOM 1420 C C . ALA A 1 4 ? 3.573 6.287 -9.083 1.00 0.00 4 ALA A C 2
ATOM 1421 O O . ALA A 1 4 ? 2.406 6.668 -9.219 1.00 0.00 4 ALA A O 2
ATOM 1428 N N . VAL A 1 5 ? 4.594 6.881 -9.715 1.00 0.00 5 VAL A N 2
ATOM 1429 C CA . VAL A 1 5 ? 4.494 8.141 -10.471 1.00 0.00 5 VAL A CA 2
ATOM 1430 C C . VAL A 1 5 ? 5.159 8.014 -11.843 1.00 0.00 5 VAL A C 2
ATOM 1431 O O . VAL A 1 5 ? 6.139 7.301 -12.041 1.00 0.00 5 VAL A O 2
ATOM 1444 N N . ARG A 1 6 ? 4.616 8.733 -12.816 1.00 0.00 6 ARG A N 2
ATOM 1445 C CA . ARG A 1 6 ? 5.092 8.880 -14.202 1.00 0.00 6 ARG A CA 2
ATOM 1446 C C . ARG A 1 6 ? 5.284 10.357 -14.545 1.00 0.00 6 ARG A C 2
ATOM 1447 O O . ARG A 1 6 ? 4.628 11.205 -13.943 1.00 0.00 6 ARG A O 2
ATOM 1468 N N . VAL A 1 7 ? 6.102 10.642 -15.560 1.00 0.00 7 VAL A N 2
ATOM 1469 C CA . VAL A 1 7 ? 6.237 11.959 -16.198 1.00 0.00 7 VAL A CA 2
ATOM 1470 C C . VAL A 1 7 ? 6.278 11.759 -17.712 1.00 0.00 7 VAL A C 2
ATOM 1471 O O . VAL A 1 7 ? 7.339 11.428 -18.245 1.00 0.00 7 VAL A O 2
ATOM 1484 N N . VAL A 1 8 ? 5.156 11.912 -18.412 1.00 0.00 8 VAL A N 2
ATOM 1485 C CA . VAL A 1 8 ? 5.175 11.890 -19.884 1.00 0.00 8 VAL A CA 2
ATOM 1486 C C . VAL A 1 8 ? 5.758 13.195 -20.417 1.00 0.00 8 VAL A C 2
ATOM 1487 O O . VAL A 1 8 ? 5.402 14.268 -19.926 1.00 0.00 8 VAL A O 2
ATOM 1500 N N . TYR A 1 9 ? 6.685 13.116 -21.378 1.00 0.00 9 TYR A N 2
ATOM 1501 C CA . TYR A 1 9 ? 7.216 14.283 -22.073 1.00 0.00 9 TYR A CA 2
ATOM 1502 C C . TYR A 1 9 ? 7.714 13.921 -23.494 1.00 0.00 9 TYR A C 2
ATOM 1503 O O . TYR A 1 9 ? 7.204 13.011 -24.142 1.00 0.00 9 TYR A O 2
ATOM 1521 N N . SER A 1 10 ? 8.659 14.692 -24.026 1.00 0.00 10 SER A N 2
ATOM 1522 C CA . SER A 1 10 ? 9.220 14.646 -25.378 1.00 0.00 10 SER A CA 2
ATOM 1523 C C . SER A 1 10 ? 10.749 14.852 -25.351 1.00 0.00 10 SER A C 2
ATOM 1524 O O . SER A 1 10 ? 11.347 15.105 -24.304 1.00 0.00 10 SER A O 2
ATOM 1532 N N . GLY A 1 11 ? 11.392 14.742 -26.515 1.00 0.00 11 GLY A N 2
ATOM 1533 C CA . GLY A 1 11 ? 12.854 14.806 -26.685 1.00 0.00 11 GLY A CA 2
ATOM 1534 C C . GLY A 1 11 ? 13.424 16.201 -26.980 1.00 0.00 11 GLY A C 2
ATOM 1535 O O . GLY A 1 11 ? 14.618 16.334 -27.217 1.00 0.00 11 GLY A O 2
ATOM 1539 N N . ALA A 1 12 ? 12.582 17.238 -26.999 1.00 0.00 12 ALA A N 2
ATOM 1540 C CA . ALA A 1 12 ? 12.874 18.577 -27.527 1.00 0.00 12 ALA A CA 2
ATOM 1541 C C . ALA A 1 12 ? 13.881 19.436 -26.721 1.00 0.00 12 ALA A C 2
ATOM 1542 O O . ALA A 1 12 ? 14.120 20.586 -27.083 1.00 0.00 12 ALA A O 2
ATOM 1549 N N . CYS A 1 13 ? 14.441 18.935 -25.617 1.00 0.00 13 CYS A N 2
ATOM 1550 C CA . CYS A 1 13 ? 15.384 19.661 -24.756 1.00 0.00 13 CYS A CA 2
ATOM 1551 C C . CYS A 1 13 ? 16.264 18.706 -23.932 1.00 0.00 13 CYS A C 2
ATOM 1552 O O . CYS A 1 13 ? 16.084 17.489 -23.971 1.00 0.00 13 CYS A O 2
ATOM 1560 N N . GLY A 1 14 ? 17.162 19.259 -23.104 1.00 0.00 14 GLY A N 2
ATOM 1561 C CA . GLY A 1 14 ? 17.943 18.551 -22.075 1.00 0.00 14 GLY A CA 2
ATOM 1562 C C . GLY A 1 14 ? 17.103 17.981 -20.916 1.00 0.00 14 GLY A C 2
ATOM 1563 O O . GLY A 1 14 ? 17.373 18.257 -19.750 1.00 0.00 14 GLY A O 2
ATOM 1567 N N . TYR A 1 15 ? 16.082 17.184 -21.241 1.00 0.00 15 TYR A N 2
ATOM 1568 C CA . TYR A 1 15 ? 15.101 16.596 -20.329 1.00 0.00 15 TYR A CA 2
ATOM 1569 C C . TYR A 1 15 ? 15.748 15.760 -19.227 1.00 0.00 15 TYR A C 2
ATOM 1570 O O . TYR A 1 15 ? 15.582 16.093 -18.061 1.00 0.00 15 TYR A O 2
ATOM 1588 N N . LYS A 1 16 ? 16.480 14.688 -19.566 1.00 0.00 16 LYS A N 2
ATOM 1589 C CA . LYS A 1 16 ? 16.948 13.683 -18.590 1.00 0.00 16 LYS A CA 2
ATOM 1590 C C . LYS A 1 16 ? 17.587 14.248 -17.307 1.00 0.00 16 LYS A C 2
ATOM 1591 O O . LYS A 1 16 ? 17.155 13.813 -16.240 1.00 0.00 16 LYS A O 2
ATOM 1610 N N . PRO A 1 17 ? 18.530 15.212 -17.337 1.00 0.00 17 PRO A N 2
ATOM 1611 C CA . PRO A 1 17 ? 19.039 15.813 -16.102 1.00 0.00 17 PRO A CA 2
ATOM 1612 C C . PRO A 1 17 ? 18.046 16.752 -15.397 1.00 0.00 17 PRO A C 2
ATOM 1613 O O . PRO A 1 17 ? 18.042 16.783 -14.168 1.00 0.00 17 PRO A O 2
ATOM 1624 N N . LYS A 1 18 ? 17.172 17.496 -16.100 1.00 0.00 18 LYS A N 2
ATOM 1625 C CA . LYS A 1 18 ? 16.166 18.350 -15.423 1.00 0.00 18 LYS A CA 2
ATOM 1626 C C . LYS A 1 18 ? 15.009 17.536 -14.828 1.00 0.00 18 LYS A C 2
ATOM 1627 O O . LYS A 1 18 ? 14.494 17.881 -13.766 1.00 0.00 18 LYS A O 2
ATOM 1646 N N . TYR A 1 19 ? 14.654 16.430 -15.483 1.00 0.00 19 TYR A N 2
ATOM 1647 C CA . TYR A 1 19 ? 13.806 15.347 -14.995 1.00 0.00 19 TYR A CA 2
ATOM 1648 C C . TYR A 1 19 ? 14.359 14.798 -13.686 1.00 0.00 19 TYR A C 2
ATOM 1649 O O . TYR A 1 19 ? 13.700 14.913 -12.654 1.00 0.00 19 TYR A O 2
ATOM 1667 N N . LEU A 1 20 ? 15.589 14.269 -13.721 1.00 0.00 20 LEU A N 2
ATOM 1668 C CA . LEU A 1 20 ? 16.289 13.835 -12.513 1.00 0.00 20 LEU A CA 2
ATOM 1669 C C . LEU A 1 20 ? 16.314 14.912 -11.441 1.00 0.00 20 LEU A C 2
ATOM 1670 O O . LEU A 1 20 ? 16.111 14.571 -10.299 1.00 0.00 20 LEU A O 2
ATOM 1686 N N . GLN A 1 21 ? 16.521 16.189 -11.741 1.00 0.00 21 GLN A N 2
ATOM 1687 C CA . GLN A 1 21 ? 16.585 17.216 -10.712 1.00 0.00 21 GLN A CA 2
ATOM 1688 C C . GLN A 1 21 ? 15.311 17.237 -9.856 1.00 0.00 21 GLN A C 2
ATOM 1689 O O . GLN A 1 21 ? 15.397 17.242 -8.626 1.00 0.00 21 GLN A O 2
ATOM 1703 N N . LEU A 1 22 ? 14.137 17.224 -10.500 1.00 0.00 22 LEU A N 2
ATOM 1704 C CA . LEU A 1 22 ? 12.859 17.022 -9.818 1.00 0.00 22 LEU A CA 2
ATOM 1705 C C . LEU A 1 22 ? 12.819 15.648 -9.116 1.00 0.00 22 LEU A C 2
ATOM 1706 O O . LEU A 1 22 ? 12.475 15.567 -7.937 1.00 0.00 22 LEU A O 2
ATOM 1722 N N . LYS A 1 23 ? 13.164 14.576 -9.845 1.00 0.00 23 LYS A N 2
ATOM 1723 C CA . LYS A 1 23 ? 12.979 13.175 -9.420 1.00 0.00 23 LYS A CA 2
ATOM 1724 C C . LYS A 1 23 ? 13.880 12.779 -8.252 1.00 0.00 23 LYS A C 2
ATOM 1725 O O . LYS A 1 23 ? 13.373 12.343 -7.230 1.00 0.00 23 LYS A O 2
ATOM 1744 N N . GLU A 1 24 ? 15.192 12.957 -8.410 1.00 0.00 24 GLU A N 2
ATOM 1745 C CA . GLU A 1 24 ? 16.212 12.913 -7.349 1.00 0.00 24 GLU A CA 2
ATOM 1746 C C . GLU A 1 24 ? 15.716 13.517 -6.034 1.00 0.00 24 GLU A C 2
ATOM 1747 O O . GLU A 1 24 ? 15.769 12.853 -5.007 1.00 0.00 24 GLU A O 2
ATOM 1759 N N . LYS A 1 25 ? 15.200 14.753 -6.061 1.00 0.00 25 LYS A N 2
ATOM 1760 C CA . LYS A 1 25 ? 14.725 15.427 -4.849 1.00 0.00 25 LYS A CA 2
ATOM 1761 C C . LYS A 1 25 ? 13.482 14.779 -4.242 1.00 0.00 25 LYS A C 2
ATOM 1762 O O . LYS A 1 25 ? 13.389 14.672 -3.029 1.00 0.00 25 LYS A O 2
ATOM 1781 N N . LEU A 1 26 ? 12.551 14.328 -5.079 1.00 0.00 26 LEU A N 2
ATOM 1782 C CA . LEU A 1 26 ? 11.380 13.549 -4.691 1.00 0.00 26 LEU A CA 2
ATOM 1783 C C . LEU A 1 26 ? 11.783 12.251 -3.975 1.00 0.00 26 LEU A C 2
ATOM 1784 O O . LEU A 1 26 ? 11.408 12.006 -2.835 1.00 0.00 26 LEU A O 2
ATOM 1800 N N . GLU A 1 27 ? 12.565 11.417 -4.649 1.00 0.00 27 GLU A N 2
ATOM 1801 C CA . GLU A 1 27 ? 13.167 10.201 -4.101 1.00 0.00 27 GLU A CA 2
ATOM 1802 C C . GLU A 1 27 ? 14.016 10.426 -2.847 1.00 0.00 27 GLU A C 2
ATOM 1803 O O . GLU A 1 27 ? 13.971 9.597 -1.947 1.00 0.00 27 GLU A O 2
ATOM 1815 N N . HIS A 1 28 ? 14.754 11.529 -2.741 1.00 0.00 28 HIS A N 2
ATOM 1816 C CA . HIS A 1 28 ? 15.420 11.914 -1.493 1.00 0.00 28 HIS A CA 2
ATOM 1817 C C . HIS A 1 28 ? 14.414 12.120 -0.352 1.00 0.00 28 HIS A C 2
ATOM 1818 O O . HIS A 1 28 ? 14.676 11.721 0.787 1.00 0.00 28 HIS A O 2
ATOM 1832 N N . GLU A 1 29 ? 13.283 12.756 -0.652 1.00 0.00 29 GLU A N 2
ATOM 1833 C CA . GLU A 1 29 ? 12.251 13.123 0.321 1.00 0.00 29 GLU A CA 2
ATOM 1834 C C . GLU A 1 29 ? 11.570 11.900 0.948 1.00 0.00 29 GLU A C 2
ATOM 1835 O O . GLU A 1 29 ? 11.275 11.863 2.145 1.00 0.00 29 GLU A O 2
ATOM 1847 N N . PHE A 1 30 ? 11.257 10.922 0.094 1.00 0.00 30 PHE A N 2
ATOM 1848 C CA . PHE A 1 30 ? 10.562 9.678 0.450 1.00 0.00 30 PHE A CA 2
ATOM 1849 C C . PHE A 1 30 ? 11.068 8.476 -0.389 1.00 0.00 30 PHE A C 2
ATOM 1850 O O . PHE A 1 30 ? 10.354 7.975 -1.267 1.00 0.00 30 PHE A O 2
ATOM 1867 N N . PRO A 1 31 ? 12.290 7.965 -0.123 1.00 0.00 31 PRO A N 2
ATOM 1868 C CA . PRO A 1 31 ? 12.917 6.915 -0.932 1.00 0.00 31 PRO A CA 2
ATOM 1869 C C . PRO A 1 31 ? 12.211 5.572 -0.776 1.00 0.00 31 PRO A C 2
ATOM 1870 O O . PRO A 1 31 ? 11.856 5.183 0.338 1.00 0.00 31 PRO A O 2
ATOM 1881 N N . GLY A 1 32 ? 12.011 4.854 -1.889 1.00 0.00 32 GLY A N 2
ATOM 1882 C CA . GLY A 1 32 ? 11.417 3.504 -1.999 1.00 0.00 32 GLY A CA 2
ATOM 1883 C C . GLY A 1 32 ? 9.972 3.329 -1.523 1.00 0.00 32 GLY A C 2
ATOM 1884 O O . GLY A 1 32 ? 9.279 2.383 -1.895 1.00 0.00 32 GLY A O 2
ATOM 1888 N N . CYS A 1 33 ? 9.470 4.274 -0.737 1.00 0.00 33 CYS A N 2
ATOM 1889 C CA . CYS A 1 33 ? 8.056 4.492 -0.547 1.00 0.00 33 CYS A CA 2
ATOM 1890 C C . CYS A 1 33 ? 7.411 5.003 -1.847 1.00 0.00 33 CYS A C 2
ATOM 1891 O O . CYS A 1 33 ? 6.221 4.784 -2.062 1.00 0.00 33 CYS A O 2
ATOM 1899 N N . LEU A 1 34 ? 8.198 5.631 -2.720 1.00 0.00 34 LEU A N 2
ATOM 1900 C CA . LEU A 1 34 ? 7.814 6.035 -4.060 1.00 0.00 34 LEU A CA 2
ATOM 1901 C C . LEU A 1 34 ? 8.599 5.262 -5.112 1.00 0.00 34 LEU A C 2
ATOM 1902 O O . LEU A 1 34 ? 9.804 5.051 -4.995 1.00 0.00 34 LEU A O 2
ATOM 1918 N N . ASP A 1 35 ? 7.900 5.068 -6.214 1.00 0.00 35 ASP A N 2
ATOM 1919 C CA . ASP A 1 35 ? 8.386 5.069 -7.585 1.00 0.00 35 ASP A CA 2
ATOM 1920 C C . ASP A 1 35 ? 8.055 6.413 -8.242 1.00 0.00 35 ASP A C 2
ATOM 1921 O O . ASP A 1 35 ? 6.957 6.953 -8.094 1.00 0.00 35 ASP A O 2
ATOM 1930 N N . ILE A 1 36 ? 8.988 6.881 -9.056 1.00 0.00 36 ILE A N 2
ATOM 1931 C CA . ILE A 1 36 ? 8.802 7.843 -10.130 1.00 0.00 36 ILE A CA 2
ATOM 1932 C C . ILE A 1 36 ? 9.651 7.386 -11.333 1.00 0.00 36 ILE A C 2
ATOM 1933 O O . ILE A 1 36 ? 10.877 7.229 -11.253 1.00 0.00 36 ILE A O 2
ATOM 1949 N N . CYS A 1 37 ? 8.990 7.288 -12.473 1.00 0.00 37 CYS A N 2
ATOM 1950 C CA . CYS A 1 37 ? 9.554 7.088 -13.808 1.00 0.00 37 CYS A CA 2
ATOM 1951 C C . CYS A 1 37 ? 9.213 8.265 -14.743 1.00 0.00 37 CYS A C 2
ATOM 1952 O O . CYS A 1 37 ? 8.531 9.210 -14.344 1.00 0.00 37 CYS A O 2
ATOM 1960 N N . GLY A 1 38 ? 9.751 8.266 -15.959 1.00 0.00 38 GLY A N 2
ATOM 1961 C CA . GLY A 1 38 ? 9.533 9.319 -16.957 1.00 0.00 38 GLY A CA 2
ATOM 1962 C C . GLY A 1 38 ? 9.719 8.792 -18.377 1.00 0.00 38 GLY A C 2
ATOM 1963 O O . GLY A 1 38 ? 10.522 7.887 -18.604 1.00 0.00 38 GLY A O 2
ATOM 1967 N N . GLU A 1 39 ? 8.951 9.331 -19.315 1.00 0.00 39 GLU A N 2
ATOM 1968 C CA . GLU A 1 39 ? 8.541 8.656 -20.541 1.00 0.00 39 GLU A CA 2
ATOM 1969 C C . GLU A 1 39 ? 8.451 9.664 -21.680 1.00 0.00 39 GLU A C 2
ATOM 1970 O O . GLU A 1 39 ? 7.493 10.413 -21.837 1.00 0.00 39 GLU A O 2
ATOM 1982 N N . GLY A 1 40 ? 9.530 9.736 -22.443 1.00 0.00 40 GLY A N 2
ATOM 1983 C CA . GLY A 1 40 ? 9.686 10.678 -23.551 1.00 0.00 40 GLY A CA 2
ATOM 1984 C C . GLY A 1 40 ? 9.372 10.036 -24.901 1.00 0.00 40 GLY A C 2
ATOM 1985 O O . GLY A 1 40 ? 10.257 9.423 -25.497 1.00 0.00 40 GLY A O 2
ATOM 1989 N N . THR A 1 41 ? 8.135 10.194 -25.386 1.00 0.00 41 THR A N 2
ATOM 1990 C CA . THR A 1 41 ? 7.641 9.570 -26.630 1.00 0.00 41 THR A CA 2
ATOM 1991 C C . THR A 1 41 ? 7.231 10.621 -27.680 1.00 0.00 41 THR A C 2
ATOM 1992 O O . THR A 1 41 ? 6.569 11.605 -27.341 1.00 0.00 41 THR A O 2
ATOM 2003 N N . PRO A 1 42 ? 7.660 10.493 -28.954 1.00 0.00 42 PRO A N 2
ATOM 2004 C CA . PRO A 1 42 ? 7.442 11.517 -29.978 1.00 0.00 42 PRO A CA 2
ATOM 2005 C C . PRO A 1 42 ? 5.988 11.534 -30.477 1.00 0.00 42 PRO A C 2
ATOM 2006 O O . PRO A 1 42 ? 5.373 10.487 -30.665 1.00 0.00 42 PRO A O 2
ATOM 2017 N N . GLN A 1 43 ? 5.447 12.727 -30.744 1.00 0.00 43 GLN A N 2
ATOM 2018 C CA . GLN A 1 43 ? 4.070 12.920 -31.230 1.00 0.00 43 GLN A CA 2
ATOM 2019 C C . GLN A 1 43 ? 4.028 13.962 -32.363 1.00 0.00 43 GLN A C 2
ATOM 2020 O O . GLN A 1 43 ? 3.892 13.606 -33.527 1.00 0.00 43 GLN A O 2
ATOM 2034 N N . VAL A 1 44 ? 4.189 15.247 -32.025 1.00 0.00 44 VAL A N 2
ATOM 2035 C CA . VAL A 1 44 ? 4.355 16.367 -32.980 1.00 0.00 44 VAL A CA 2
ATOM 2036 C C . VAL A 1 44 ? 5.118 17.542 -32.352 1.00 0.00 44 VAL A C 2
ATOM 2037 O O . VAL A 1 44 ? 5.950 18.166 -32.998 1.00 0.00 44 VAL A O 2
ATOM 2050 N N . THR A 1 45 ? 4.907 17.784 -31.053 1.00 0.00 45 THR A N 2
ATOM 2051 C CA . THR A 1 45 ? 5.738 18.658 -30.206 1.00 0.00 45 THR A CA 2
ATOM 2052 C C . THR A 1 45 ? 5.928 18.023 -28.822 1.00 0.00 45 THR A C 2
ATOM 2053 O O . THR A 1 45 ? 6.975 17.427 -28.564 1.00 0.00 45 THR A O 2
ATOM 2064 N N . GLY A 1 46 ? 4.889 17.993 -27.980 1.00 0.00 46 GLY A N 2
ATOM 2065 C CA . GLY A 1 46 ? 4.856 17.274 -26.701 1.00 0.00 46 GLY A CA 2
ATOM 2066 C C . GLY A 1 46 ? 3.970 17.940 -25.641 1.00 0.00 46 GLY A C 2
ATOM 2067 O O . GLY A 1 46 ? 3.439 19.030 -25.838 1.00 0.00 46 GLY A O 2
ATOM 2071 N N . PHE A 1 47 ? 3.831 17.276 -24.496 1.00 0.00 47 PHE A N 2
ATOM 2072 C CA . PHE A 1 47 ? 3.151 17.748 -23.283 1.00 0.00 47 PHE A CA 2
ATOM 2073 C C . PHE A 1 47 ? 3.842 17.102 -22.077 1.00 0.00 47 PHE A C 2
ATOM 2074 O O . PHE A 1 47 ? 4.043 15.892 -22.058 1.00 0.00 47 PHE A O 2
ATOM 2091 N N . PHE A 1 48 ? 4.276 17.927 -21.123 1.00 0.00 48 PHE A N 2
ATOM 2092 C CA . PHE A 1 48 ? 4.917 17.513 -19.875 1.00 0.00 48 PHE A CA 2
ATOM 2093 C C . PHE A 1 48 ? 3.820 17.261 -18.840 1.00 0.00 48 PHE A C 2
ATOM 2094 O O . PHE A 1 48 ? 3.251 18.241 -18.349 1.00 0.00 48 PHE A O 2
ATOM 2111 N N . GLU A 1 49 ? 3.453 16.012 -18.541 1.00 0.00 49 GLU A N 2
ATOM 2112 C CA . GLU A 1 49 ? 2.387 15.741 -17.577 1.00 0.00 49 GLU A CA 2
ATOM 2113 C C . GLU A 1 49 ? 2.776 14.715 -16.498 1.00 0.00 49 GLU A C 2
ATOM 2114 O O . GLU A 1 49 ? 3.432 13.717 -16.801 1.00 0.00 49 GLU A O 2
ATOM 2126 N N . VAL A 1 50 ? 2.370 14.958 -15.237 1.00 0.00 50 VAL A N 2
ATOM 2127 C CA . VAL A 1 50 ? 2.778 14.130 -14.084 1.00 0.00 50 VAL A CA 2
ATOM 2128 C C . VAL A 1 50 ? 1.566 13.561 -13.364 1.00 0.00 50 VAL A C 2
ATOM 2129 O O . VAL A 1 50 ? 0.679 14.295 -12.905 1.00 0.00 50 VAL A O 2
ATOM 2142 N N . THR A 1 51 ? 1.561 12.238 -13.244 1.00 0.00 51 THR A N 2
ATOM 2143 C CA . THR A 1 51 ? 0.510 11.413 -12.692 1.00 0.00 51 THR A CA 2
ATOM 2144 C C . THR A 1 51 ? 1.010 10.570 -11.517 1.00 0.00 51 THR A C 2
ATOM 2145 O O . THR A 1 51 ? 2.021 9.883 -11.634 1.00 0.00 51 THR A O 2
ATOM 2156 N N . VAL A 1 52 ? 0.278 10.541 -10.403 1.00 0.00 52 VAL A N 2
ATOM 2157 C CA . VAL A 1 52 ? 0.564 9.738 -9.205 1.00 0.00 52 VAL A CA 2
ATOM 2158 C C . VAL A 1 52 ? -0.609 8.803 -8.953 1.00 0.00 52 VAL A C 2
ATOM 2159 O O . VAL A 1 52 ? -1.752 9.247 -8.919 1.00 0.00 52 VAL A O 2
ATOM 2172 N N . ALA A 1 53 ? -0.350 7.496 -8.906 1.00 0.00 53 ALA A N 2
ATOM 2173 C CA . ALA A 1 53 ? -1.359 6.423 -8.939 1.00 0.00 53 ALA A CA 2
ATOM 2174 C C . ALA A 1 53 ? -2.474 6.564 -10.018 1.00 0.00 53 ALA A C 2
ATOM 2175 O O . ALA A 1 53 ? -3.524 5.938 -9.924 1.00 0.00 53 ALA A O 2
ATOM 2182 N N . GLY A 1 54 ? -2.264 7.400 -11.044 1.00 0.00 54 GLY A N 2
ATOM 2183 C CA . GLY A 1 54 ? -3.227 7.753 -12.098 1.00 0.00 54 GLY A CA 2
ATOM 2184 C C . GLY A 1 54 ? -3.846 9.157 -11.980 1.00 0.00 54 GLY A C 2
ATOM 2185 O O . GLY A 1 54 ? -4.417 9.665 -12.941 1.00 0.00 54 GLY A O 2
ATOM 2189 N N . LYS A 1 55 ? -3.691 9.845 -10.843 1.00 0.00 55 LYS A N 2
ATOM 2190 C CA . LYS A 1 55 ? -4.064 11.255 -10.664 1.00 0.00 55 LYS A CA 2
ATOM 2191 C C . LYS A 1 55 ? -3.045 12.160 -11.330 1.00 0.00 55 LYS A C 2
ATOM 2192 O O . LYS A 1 55 ? -1.955 12.344 -10.794 1.00 0.00 55 LYS A O 2
ATOM 2211 N N . LEU A 1 56 ? -3.409 12.786 -12.446 1.00 0.00 56 LEU A N 2
ATOM 2212 C CA . LEU A 1 56 ? -2.732 14.006 -12.875 1.00 0.00 56 LEU A CA 2
ATOM 2213 C C . LEU A 1 56 ? -2.741 15.023 -11.727 1.00 0.00 56 LEU A C 2
ATOM 2214 O O . LEU A 1 56 ? -3.784 15.275 -11.109 1.00 0.00 56 LEU A O 2
ATOM 2230 N N . VAL A 1 57 ? -1.559 15.569 -11.451 1.00 0.00 57 VAL A N 2
ATOM 2231 C CA . VAL A 1 57 ? -1.346 16.713 -10.535 1.00 0.00 57 VAL A CA 2
ATOM 2232 C C . VAL A 1 57 ? -0.604 17.849 -11.240 1.00 0.00 57 VAL A C 2
ATOM 2233 O O . VAL A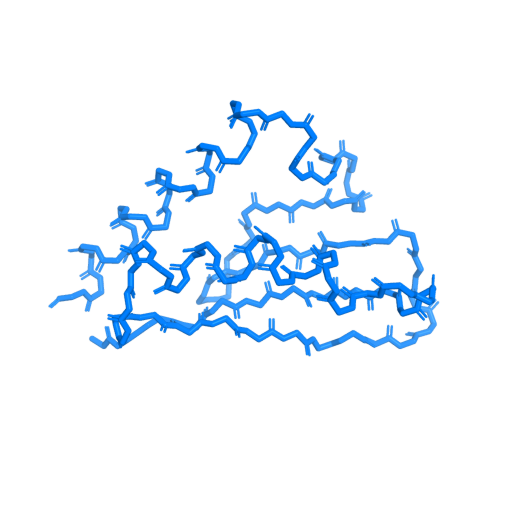 1 57 ? -0.719 19.009 -10.838 1.00 0.00 57 VAL A O 2
ATOM 2246 N N . HIS A 1 58 ? 0.105 17.537 -12.326 1.00 0.00 58 HIS A N 2
ATOM 2247 C CA . HIS A 1 58 ? 0.766 18.514 -13.171 1.00 0.00 58 HIS A CA 2
ATOM 2248 C C . HIS A 1 58 ? 0.447 18.311 -14.647 1.00 0.00 58 HIS A C 2
ATOM 2249 O O . HIS A 1 58 ? 0.325 17.192 -15.135 1.00 0.00 58 HIS A O 2
ATOM 2263 N N . SER A 1 59 ? 0.448 19.423 -15.367 1.00 0.00 59 SER A N 2
ATOM 2264 C CA . SER A 1 59 ? 0.533 19.516 -16.813 1.00 0.00 59 SER A CA 2
ATOM 2265 C C . SER A 1 59 ? 1.053 20.885 -17.238 1.00 0.00 59 SER A C 2
ATOM 2266 O O . SER A 1 59 ? 0.516 21.912 -16.801 1.00 0.00 59 SER A O 2
ATOM 2274 N N . LYS A 1 60 ? 1.991 20.949 -18.183 1.00 0.00 60 LYS A N 2
ATOM 2275 C CA . LYS A 1 60 ? 2.156 22.174 -18.970 1.00 0.00 60 LYS A CA 2
ATOM 2276 C C . LYS A 1 60 ? 0.942 22.478 -19.851 1.00 0.00 60 LYS A C 2
ATOM 2277 O O . LYS A 1 60 ? 0.513 23.626 -19.838 1.00 0.00 60 LYS A O 2
ATOM 2296 N N . LYS A 1 61 ? 0.350 21.506 -20.564 1.00 0.00 61 LYS A N 2
ATOM 2297 C CA . LYS A 1 61 ? -0.806 21.785 -21.453 1.00 0.00 61 LYS A CA 2
ATOM 2298 C C . LYS A 1 61 ? -2.108 22.200 -20.741 1.00 0.00 61 LYS A C 2
ATOM 2299 O O . LYS A 1 61 ? -2.899 22.920 -21.338 1.00 0.00 61 LYS A O 2
ATOM 2318 N N . ARG A 1 62 ? -2.321 21.836 -19.467 1.00 0.00 62 ARG A N 2
ATOM 2319 C CA . ARG A 1 62 ? -3.435 22.356 -18.642 1.00 0.00 62 ARG A CA 2
ATOM 2320 C C . ARG A 1 62 ? -3.170 23.739 -18.038 1.00 0.00 62 ARG A C 2
ATOM 2321 O O . ARG A 1 62 ? -4.059 24.350 -17.448 1.00 0.00 62 ARG A O 2
ATOM 2342 N N . GLY A 1 63 ? -1.921 24.188 -18.109 1.00 0.00 63 GLY A N 2
ATOM 2343 C CA . GLY A 1 63 ? -1.480 25.459 -17.541 1.00 0.00 63 GLY A CA 2
ATOM 2344 C C . GLY A 1 63 ? -1.179 25.393 -16.052 1.00 0.00 63 GLY A C 2
ATOM 2345 O O . GLY A 1 63 ? -1.451 26.336 -15.317 1.00 0.00 63 GLY A O 2
ATOM 2349 N N . ASP A 1 64 ? -0.612 24.273 -15.596 1.00 0.00 64 ASP A N 2
ATOM 2350 C CA . ASP A 1 64 ? -0.056 24.194 -14.238 1.00 0.00 64 ASP A CA 2
ATOM 2351 C C . ASP A 1 64 ? 1.328 24.849 -14.128 1.00 0.00 64 ASP A C 2
ATOM 2352 O O . ASP A 1 64 ? 1.656 25.468 -13.113 1.00 0.00 64 ASP A O 2
ATOM 2361 N N . GLY A 1 65 ? 2.125 24.762 -15.200 1.00 0.00 65 GLY A N 2
ATOM 2362 C CA . GLY A 1 65 ? 3.524 25.171 -15.219 1.00 0.00 65 GLY A CA 2
ATOM 2363 C C . GLY A 1 65 ? 4.412 24.281 -14.334 1.00 0.00 65 GLY A C 2
ATOM 2364 O O . GLY A 1 65 ? 3.940 23.700 -13.362 1.00 0.00 65 GLY A O 2
ATOM 2368 N N . TYR A 1 66 ? 5.693 24.151 -14.666 1.00 0.00 66 TYR A N 2
ATOM 2369 C CA . TYR A 1 66 ? 6.661 23.292 -13.988 1.00 0.00 66 TYR A CA 2
ATOM 2370 C C . TYR A 1 66 ? 6.857 23.708 -12.523 1.00 0.00 66 TYR A C 2
ATOM 2371 O O . TYR A 1 66 ? 6.204 24.617 -11.996 1.00 0.00 66 TYR A O 2
ATOM 2389 N N . VAL A 1 67 ? 7.898 23.157 -11.901 1.00 0.00 67 VAL A N 2
ATOM 2390 C CA . VAL A 1 67 ? 8.690 23.911 -10.924 1.00 0.00 67 VAL A CA 2
ATOM 2391 C C . VAL A 1 67 ? 9.414 25.121 -11.529 1.00 0.00 67 VAL A C 2
ATOM 2392 O O . VAL A 1 67 ? 10.626 25.297 -11.497 1.00 0.00 67 VAL A O 2
ATOM 2405 N N . ASP A 1 68 ? 8.568 25.999 -12.031 1.00 0.00 68 ASP A N 2
ATOM 2406 C CA . ASP A 1 68 ? 8.785 27.374 -12.419 1.00 0.00 68 ASP A CA 2
ATOM 2407 C C . ASP A 1 68 ? 9.086 28.231 -11.167 1.00 0.00 68 ASP A C 2
ATOM 2408 O O . ASP A 1 68 ? 9.602 29.339 -11.271 1.00 0.00 68 ASP A O 2
ATOM 2417 N N . THR A 1 69 ? 8.728 27.746 -9.968 1.00 0.00 69 THR A N 2
ATOM 2418 C CA . THR A 1 69 ? 9.031 28.404 -8.696 1.00 0.00 69 THR A CA 2
ATOM 2419 C C . THR A 1 69 ? 9.250 27.380 -7.591 1.00 0.00 69 THR A C 2
ATOM 2420 O O . THR A 1 69 ? 8.730 26.263 -7.615 1.00 0.00 69 THR A O 2
ATOM 2431 N N . GLU A 1 70 ? 9.915 27.861 -6.550 1.00 0.00 70 GLU A N 2
ATOM 2432 C CA . GLU A 1 70 ? 10.175 27.240 -5.249 1.00 0.00 70 GLU A CA 2
ATOM 2433 C C . GLU A 1 70 ? 8.891 26.704 -4.615 1.00 0.00 70 GLU A C 2
ATOM 2434 O O . GLU A 1 70 ? 8.695 25.517 -4.353 1.00 0.00 70 GLU A O 2
ATOM 2446 N N . SER A 1 71 ? 7.934 27.612 -4.518 1.00 0.00 71 SER A N 2
ATOM 2447 C CA . SER A 1 71 ? 6.609 27.294 -3.994 1.00 0.00 71 SER A CA 2
ATOM 2448 C C . SER A 1 71 ? 5.838 26.313 -4.882 1.00 0.00 71 SER A C 2
ATOM 2449 O O . SER A 1 71 ? 5.002 25.559 -4.383 1.00 0.00 71 SER A O 2
ATOM 2457 N N . LYS A 1 72 ? 6.141 26.260 -6.191 1.00 0.00 72 LYS A N 2
ATOM 2458 C CA . LYS A 1 72 ? 5.523 25.283 -7.095 1.00 0.00 72 LYS A CA 2
ATOM 2459 C C . LYS A 1 72 ? 6.086 23.869 -6.925 1.00 0.00 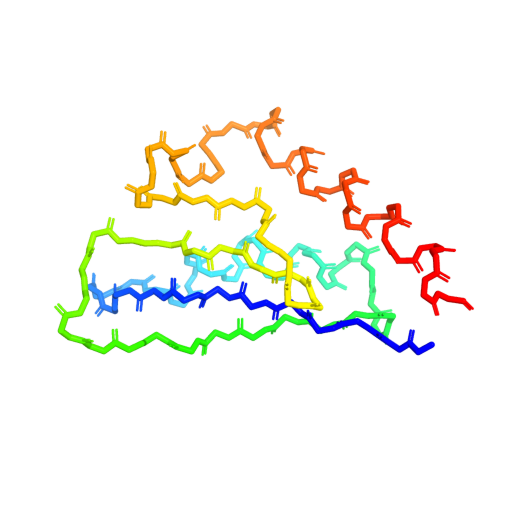72 LYS A C 2
ATOM 2460 O O . LYS A 1 72 ? 5.327 22.902 -6.938 1.00 0.00 72 LYS A O 2
ATOM 2479 N N . PHE A 1 73 ? 7.393 23.751 -6.673 1.00 0.00 73 PHE A N 2
ATOM 2480 C CA . PHE A 1 73 ? 8.048 22.504 -6.244 1.00 0.00 73 PHE A CA 2
ATOM 2481 C C . PHE A 1 73 ? 7.413 21.964 -4.961 1.00 0.00 73 PHE A C 2
ATOM 2482 O O . PHE A 1 73 ? 6.959 20.819 -4.908 1.00 0.00 73 PHE A O 2
ATOM 2499 N N . ARG A 1 74 ? 7.231 22.837 -3.969 1.00 0.00 74 ARG A N 2
ATOM 2500 C CA . ARG A 1 74 ? 6.559 22.531 -2.702 1.00 0.00 74 ARG A CA 2
ATOM 2501 C C . ARG A 1 74 ? 5.136 22.002 -2.864 1.00 0.00 74 ARG A C 2
ATOM 2502 O O . ARG A 1 74 ? 4.746 21.097 -2.141 1.00 0.00 74 ARG A O 2
ATOM 2523 N N . LYS A 1 75 ? 4.356 22.508 -3.823 1.00 0.00 75 LYS A N 2
ATOM 2524 C CA . LYS A 1 75 ? 2.981 22.071 -4.098 1.00 0.00 75 LYS A CA 2
ATOM 2525 C C . LYS A 1 75 ? 2.920 20.612 -4.541 1.00 0.00 75 LYS A C 2
ATOM 2526 O O . LYS A 1 75 ? 1.933 19.939 -4.266 1.00 0.00 75 LYS A O 2
ATOM 2545 N N . LEU A 1 76 ? 4.002 20.109 -5.138 1.00 0.00 76 LEU A N 2
ATOM 2546 C CA . LEU A 1 76 ? 4.155 18.710 -5.526 1.00 0.00 76 LEU A CA 2
ATOM 2547 C C . LEU A 1 76 ? 4.791 17.883 -4.413 1.00 0.00 76 LEU A C 2
ATOM 2548 O O . LEU A 1 76 ? 4.258 16.845 -4.024 1.00 0.00 76 LEU A O 2
ATOM 2564 N N . VAL A 1 77 ? 5.879 18.378 -3.833 1.00 0.00 77 VAL A N 2
ATOM 2565 C CA . VAL A 1 77 ? 6.592 17.659 -2.764 1.00 0.00 77 VAL A CA 2
ATOM 2566 C C . VAL A 1 77 ? 5.693 17.450 -1.559 1.00 0.00 77 VAL A C 2
ATOM 2567 O O . VAL A 1 77 ? 5.627 16.352 -1.014 1.00 0.00 77 VAL A O 2
ATOM 2580 N N . THR A 1 78 ? 4.930 18.474 -1.180 1.00 0.00 78 THR A N 2
ATOM 2581 C CA . THR A 1 78 ? 3.973 18.384 -0.081 1.00 0.00 78 THR A CA 2
ATOM 2582 C C . THR A 1 78 ? 2.817 17.468 -0.426 1.00 0.00 78 THR A C 2
ATOM 2583 O O . THR A 1 78 ? 2.387 16.704 0.435 1.00 0.00 78 THR A O 2
ATOM 2594 N N . ALA A 1 79 ? 2.358 17.466 -1.680 1.00 0.00 79 ALA A N 2
ATOM 2595 C CA . ALA A 1 79 ? 1.210 16.643 -2.043 1.00 0.00 79 ALA A CA 2
ATOM 2596 C C . ALA A 1 79 ? 1.548 15.159 -2.130 1.00 0.00 79 ALA A C 2
ATOM 2597 O O . ALA A 1 79 ? 0.744 14.313 -1.743 1.00 0.00 79 ALA A O 2
ATOM 2604 N N . ILE A 1 80 ? 2.781 14.847 -2.517 1.00 0.00 80 ILE A N 2
ATOM 2605 C CA . ILE A 1 80 ? 3.281 13.479 -2.520 1.00 0.00 80 ILE A CA 2
ATOM 2606 C C . ILE A 1 80 ? 3.611 13.083 -1.089 1.00 0.00 80 ILE A C 2
ATOM 2607 O O . ILE A 1 80 ? 3.304 11.965 -0.708 1.00 0.00 80 ILE A O 2
ATOM 2623 N N . LYS A 1 81 ? 4.126 13.987 -0.247 1.00 0.00 81 LYS A N 2
ATOM 2624 C CA . LYS A 1 81 ? 4.489 13.635 1.138 1.00 0.00 81 LYS A CA 2
ATOM 2625 C C . LYS A 1 81 ? 3.257 13.265 1.945 1.00 0.00 81 LYS A C 2
ATOM 2626 O O . LYS A 1 81 ? 3.261 12.293 2.694 1.00 0.00 81 LYS A O 2
ATOM 2645 N N . ALA A 1 82 ? 2.201 14.043 1.740 1.00 0.00 82 ALA A N 2
ATOM 2646 C CA . ALA A 1 82 ? 0.883 13.815 2.317 1.00 0.00 82 ALA A CA 2
ATOM 2647 C C . ALA A 1 82 ? 0.265 12.507 1.805 1.00 0.00 82 ALA A C 2
ATOM 2648 O O . ALA A 1 82 ? -0.099 11.642 2.603 1.00 0.00 82 ALA A O 2
ATOM 2655 N N . ALA A 1 83 ? 0.196 12.328 0.481 1.00 0.00 83 ALA A N 2
ATOM 2656 C CA . ALA A 1 83 ? -0.333 11.105 -0.126 1.00 0.00 83 ALA A CA 2
ATOM 2657 C C . ALA A 1 83 ? 0.438 9.848 0.295 1.00 0.00 83 ALA A C 2
ATOM 2658 O O . ALA A 1 83 ? -0.155 8.797 0.543 1.00 0.00 83 ALA A O 2
ATOM 2665 N N . LEU A 1 84 ? 1.755 9.988 0.445 1.00 0.00 84 LEU A N 2
ATOM 2666 C CA . LEU A 1 84 ? 2.653 8.926 0.882 1.00 0.00 84 LEU A CA 2
ATOM 2667 C C . LEU A 1 84 ? 2.343 8.512 2.308 1.00 0.00 84 LEU A C 2
ATOM 2668 O O . LEU A 1 84 ? 2.053 7.347 2.564 1.00 0.00 84 LEU A O 2
ATOM 2684 N N . ALA A 1 85 ? 2.374 9.474 3.227 1.00 0.00 85 ALA A N 2
ATOM 2685 C CA . ALA A 1 85 ? 2.108 9.228 4.644 1.00 0.00 85 ALA A CA 2
ATOM 2686 C C . ALA A 1 85 ? 0.720 8.626 4.920 1.00 0.00 85 ALA A C 2
ATOM 2687 O O . ALA A 1 85 ? 0.528 7.968 5.938 1.00 0.00 85 ALA A O 2
ATOM 2694 N N . GLN A 1 86 ? -0.221 8.794 3.991 1.00 0.00 86 GLN A N 2
ATOM 2695 C CA . GLN A 1 86 ? -1.578 8.246 4.054 1.00 0.00 86 GLN A CA 2
ATOM 2696 C C . GLN A 1 86 ? -1.669 6.841 3.433 1.00 0.00 86 GLN A C 2
ATOM 2697 O O . GLN A 1 86 ? -2.394 5.984 3.930 1.00 0.00 86 GLN A O 2
ATOM 2711 N N . CYS A 1 87 ? -0.859 6.570 2.409 1.00 0.00 87 CYS A N 2
ATOM 2712 C CA . CYS A 1 87 ? -0.623 5.247 1.818 1.00 0.00 87 CYS A CA 2
ATOM 2713 C C . CYS A 1 87 ? 0.231 4.325 2.710 1.00 0.00 87 CYS A C 2
ATOM 2714 O O . CYS A 1 87 ? 0.157 3.100 2.602 1.00 0.00 87 CYS A O 2
ATOM 2722 N N . GLN A 1 88 ? 1.034 4.902 3.610 1.00 0.00 88 GLN A N 2
ATOM 2723 C CA . GLN A 1 88 ? 1.910 4.145 4.518 1.00 0.00 88 GLN A CA 2
ATOM 2724 C C . GLN A 1 88 ? 1.143 3.262 5.527 1.00 0.00 88 GLN A C 2
ATOM 2725 O O . GLN A 1 88 ? 1.709 2.301 6.046 1.00 0.00 88 GLN A O 2
ATOM 2739 N N . MET A 1 1 ? 0.589 1.141 0.053 1.00 0.00 1 MET A N 3
ATOM 2740 C CA . MET A 1 1 ? 1.401 0.649 -1.078 1.00 0.00 1 MET A CA 3
ATOM 2741 C C . MET A 1 1 ? 2.584 1.597 -1.264 1.00 0.00 1 MET A C 3
ATOM 2742 O O . MET A 1 1 ? 2.577 2.658 -0.651 1.00 0.00 1 MET A O 3
ATOM 2758 N N . ALA A 1 2 ? 3.587 1.267 -2.086 1.00 0.00 2 ALA A N 3
ATOM 2759 C CA . ALA A 1 2 ? 4.460 2.302 -2.662 1.00 0.00 2 ALA A CA 3
ATOM 2760 C C . ALA A 1 2 ? 3.652 3.225 -3.606 1.00 0.00 2 ALA A C 3
ATOM 2761 O O . ALA A 1 2 ? 2.561 2.844 -4.044 1.00 0.00 2 ALA A O 3
ATOM 2768 N N . LEU A 1 3 ? 4.164 4.417 -3.939 1.00 0.00 3 LEU A N 3
ATOM 2769 C CA . LEU A 1 3 ? 3.434 5.409 -4.736 1.00 0.00 3 LEU A CA 3
ATOM 2770 C C . LEU A 1 3 ? 4.024 5.567 -6.142 1.00 0.00 3 LEU A C 3
ATOM 2771 O O . LEU A 1 3 ? 5.104 6.110 -6.324 1.00 0.00 3 LEU A O 3
ATOM 2787 N N . ALA A 1 4 ? 3.284 5.070 -7.122 1.00 0.00 4 ALA A N 3
ATOM 2788 C CA . ALA A 1 4 ? 3.617 5.021 -8.539 1.00 0.00 4 ALA A CA 3
ATOM 2789 C C . ALA A 1 4 ? 3.440 6.382 -9.244 1.00 0.00 4 ALA A C 3
ATOM 2790 O O . ALA A 1 4 ? 2.301 6.834 -9.396 1.00 0.00 4 ALA A O 3
ATOM 2797 N N . VAL A 1 5 ? 4.518 7.010 -9.736 1.00 0.00 5 VAL A N 3
ATOM 2798 C CA . VAL A 1 5 ? 4.472 8.259 -10.521 1.00 0.00 5 VAL A CA 3
ATOM 2799 C C . VAL A 1 5 ? 5.091 8.085 -11.910 1.00 0.00 5 VAL A C 3
ATOM 2800 O O . VAL A 1 5 ? 6.102 7.418 -12.107 1.00 0.00 5 VAL A O 3
ATOM 2813 N N . ARG A 1 6 ? 4.470 8.724 -12.895 1.00 0.00 6 ARG A N 3
ATOM 2814 C CA . ARG A 1 6 ? 4.899 8.868 -14.295 1.00 0.00 6 ARG A CA 3
ATOM 2815 C C . ARG A 1 6 ? 5.044 10.343 -14.666 1.00 0.00 6 ARG A C 3
ATOM 2816 O O . ARG A 1 6 ? 4.374 11.179 -14.059 1.00 0.00 6 ARG A O 3
ATOM 2837 N N . VAL A 1 7 ? 5.819 10.642 -15.710 1.00 0.00 7 VAL A N 3
ATOM 2838 C CA . VAL A 1 7 ? 5.949 11.963 -16.348 1.00 0.00 7 VAL A CA 3
ATOM 2839 C C . VAL A 1 7 ? 5.986 11.766 -17.864 1.00 0.00 7 VAL A C 3
ATOM 2840 O O . VAL A 1 7 ? 7.043 11.432 -18.399 1.00 0.00 7 VAL A O 3
ATOM 2853 N N . VAL A 1 8 ? 4.853 11.870 -18.559 1.00 0.00 8 VAL A N 3
ATOM 2854 C CA . VAL A 1 8 ? 4.805 11.658 -20.021 1.00 0.00 8 VAL A CA 3
ATOM 2855 C C . VAL A 1 8 ? 5.181 12.934 -20.769 1.00 0.00 8 VAL A C 3
ATOM 2856 O O . VAL A 1 8 ? 4.616 13.980 -20.463 1.00 0.00 8 VAL A O 3
ATOM 2869 N N . TYR A 1 9 ? 6.147 12.889 -21.697 1.00 0.00 9 TYR A N 3
ATOM 2870 C CA . TYR A 1 9 ? 6.590 14.087 -22.427 1.00 0.00 9 TYR A CA 3
ATOM 2871 C C . TYR A 1 9 ? 7.195 13.782 -23.803 1.00 0.00 9 TYR A C 3
ATOM 2872 O O . TYR A 1 9 ? 7.848 12.768 -24.003 1.00 0.00 9 TYR A O 3
ATOM 2890 N N . SER A 1 10 ? 7.118 14.740 -24.723 1.00 0.00 10 SER A N 3
ATOM 2891 C CA . SER A 1 10 ? 7.903 14.784 -25.964 1.00 0.00 10 SER A CA 3
ATOM 2892 C C . SER A 1 10 ? 9.401 15.010 -25.691 1.00 0.00 10 SER A C 3
ATOM 2893 O O . SER A 1 10 ? 9.873 16.148 -25.711 1.00 0.00 10 SER A O 3
ATOM 2901 N N . GLY A 1 11 ? 10.153 13.933 -25.434 1.00 0.00 11 GLY A N 3
ATOM 2902 C CA . GLY A 1 11 ? 11.525 13.911 -24.890 1.00 0.00 11 GLY A CA 3
ATOM 2903 C C . GLY A 1 11 ? 12.663 14.430 -25.790 1.00 0.00 11 GLY A C 3
ATOM 2904 O O . GLY A 1 11 ? 13.718 13.800 -25.869 1.00 0.00 11 GLY A O 3
ATOM 2908 N N . ALA A 1 12 ? 12.486 15.580 -26.443 1.00 0.00 12 ALA A N 3
ATOM 2909 C CA . ALA A 1 12 ? 13.375 16.248 -27.401 1.00 0.00 12 ALA A CA 3
ATOM 2910 C C . ALA A 1 12 ? 14.662 16.845 -26.774 1.00 0.00 12 ALA A C 3
ATOM 2911 O O . ALA A 1 12 ? 14.970 18.024 -26.933 1.00 0.00 12 ALA A O 3
ATOM 2918 N N . CYS A 1 13 ? 15.441 16.009 -26.083 1.00 0.00 13 CYS A N 3
ATOM 2919 C CA . CYS A 1 13 ? 16.639 16.368 -25.315 1.00 0.00 13 CYS A CA 3
ATOM 2920 C C . CYS A 1 13 ? 16.366 17.394 -24.186 1.00 0.00 13 CYS A C 3
ATOM 2921 O O . CYS A 1 13 ? 15.217 17.683 -23.851 1.00 0.00 13 CYS A O 3
ATOM 2929 N N . GLY A 1 14 ? 17.418 17.809 -23.469 1.00 0.00 14 GLY A N 3
ATOM 2930 C CA . GLY A 1 14 ? 17.409 18.665 -22.264 1.00 0.00 14 GLY A CA 3
ATOM 2931 C C . GLY A 1 14 ? 16.777 18.045 -21.003 1.00 0.00 14 GLY A C 3
ATOM 2932 O O . GLY A 1 14 ? 17.238 18.280 -19.888 1.00 0.00 14 GLY A O 3
ATOM 2936 N N . TYR A 1 15 ? 15.740 17.226 -21.179 1.00 0.00 15 TYR A N 3
ATOM 2937 C CA . TYR A 1 15 ? 14.868 16.675 -20.147 1.00 0.00 15 TYR A CA 3
ATOM 2938 C C . TYR A 1 15 ? 15.605 15.920 -19.037 1.00 0.00 15 TYR A C 3
ATOM 2939 O O . TYR A 1 15 ? 15.441 16.271 -17.876 1.00 0.00 15 TYR A O 3
ATOM 2957 N N . LYS A 1 16 ? 16.438 14.924 -19.365 1.00 0.00 16 LYS A N 3
ATOM 2958 C CA . LYS A 1 16 ? 17.071 13.978 -18.419 1.00 0.00 16 LYS A CA 3
ATOM 2959 C C . LYS A 1 16 ? 17.606 14.596 -17.112 1.00 0.00 16 LYS A C 3
ATOM 2960 O O . LYS A 1 16 ? 17.172 14.142 -16.055 1.00 0.00 16 LYS A O 3
ATOM 2979 N N . PRO A 1 17 ? 18.477 15.623 -17.121 1.00 0.00 17 PRO A N 3
ATOM 2980 C CA . PRO A 1 17 ? 18.903 16.290 -15.889 1.00 0.00 17 PRO A CA 3
ATOM 2981 C C . PRO A 1 17 ? 17.794 17.101 -15.198 1.00 0.00 17 PRO A C 3
ATOM 2982 O O . PRO A 1 17 ? 17.725 17.033 -13.974 1.00 0.00 17 PRO A O 3
ATOM 2993 N N . LYS A 1 18 ? 16.890 17.823 -15.892 1.00 0.00 18 LYS A N 3
ATOM 2994 C CA . LYS A 1 18 ? 15.777 18.503 -15.176 1.00 0.00 18 LYS A CA 3
ATOM 2995 C C . LYS A 1 18 ? 14.789 17.494 -14.581 1.00 0.00 18 LYS A C 3
ATOM 2996 O O . LYS A 1 18 ? 14.265 17.729 -13.495 1.00 0.00 18 LYS A O 3
ATOM 3015 N N . TYR A 1 19 ? 14.585 16.364 -15.261 1.00 0.00 19 TYR A N 3
ATOM 3016 C CA . TYR A 1 19 ? 13.844 15.197 -14.782 1.00 0.00 19 TYR A CA 3
ATOM 3017 C C . TYR A 1 19 ? 14.464 14.652 -13.500 1.00 0.00 19 TYR A C 3
ATOM 3018 O O . TYR A 1 19 ? 13.771 14.538 -12.496 1.00 0.00 19 TYR A O 3
ATOM 3036 N N . LEU A 1 20 ? 15.762 14.329 -13.533 1.00 0.00 20 LEU A N 3
ATOM 3037 C CA . LEU A 1 20 ? 16.523 13.863 -12.376 1.00 0.00 20 LEU A CA 3
ATOM 3038 C C . LEU A 1 20 ? 16.525 14.864 -11.234 1.00 0.00 20 LEU A C 3
ATOM 3039 O O . LEU A 1 20 ? 16.374 14.433 -10.112 1.00 0.00 20 LEU A O 3
ATOM 3055 N N . GLN A 1 21 ? 16.670 16.166 -11.466 1.00 0.00 21 GLN A N 3
ATOM 3056 C CA . GLN A 1 21 ? 16.693 17.157 -10.397 1.00 0.00 21 GLN A CA 3
ATOM 3057 C C . GLN A 1 21 ? 15.392 17.105 -9.595 1.00 0.00 21 GLN A C 3
ATOM 3058 O O . GLN A 1 21 ? 15.426 16.985 -8.368 1.00 0.00 21 GLN A O 3
ATOM 3072 N N . LEU A 1 22 ? 14.257 17.163 -10.300 1.00 0.00 22 LEU A N 3
ATOM 3073 C CA . LEU A 1 22 ? 12.926 16.992 -9.724 1.00 0.00 22 LEU A CA 3
ATOM 3074 C C . LEU A 1 22 ? 12.754 15.613 -9.064 1.00 0.00 22 LEU A C 3
ATOM 3075 O O . LEU A 1 22 ? 12.235 15.543 -7.951 1.00 0.00 22 LEU A O 3
ATOM 3091 N N . LYS A 1 23 ? 13.194 14.526 -9.718 1.00 0.00 23 LYS A N 3
ATOM 3092 C CA . LYS A 1 23 ? 13.074 13.160 -9.221 1.00 0.00 23 LYS A CA 3
ATOM 3093 C C . LYS A 1 23 ? 13.894 12.946 -7.965 1.00 0.00 23 LYS A C 3
ATOM 3094 O O . LYS A 1 23 ? 13.331 12.608 -6.933 1.00 0.00 23 LYS A O 3
ATOM 3113 N N . GLU A 1 24 ? 15.206 13.165 -8.063 1.00 0.00 24 GLU A N 3
ATOM 3114 C CA . GLU A 1 24 ? 16.183 13.077 -6.964 1.00 0.00 24 GLU A CA 3
ATOM 3115 C C . GLU A 1 24 ? 15.652 13.675 -5.658 1.00 0.00 24 GLU A C 3
ATOM 3116 O O . GLU A 1 24 ? 15.750 13.033 -4.623 1.00 0.00 24 GLU A O 3
ATOM 3128 N N . LYS A 1 25 ? 15.041 14.864 -5.707 1.00 0.00 25 LYS A N 3
ATOM 3129 C CA . LYS A 1 25 ? 14.462 15.557 -4.546 1.00 0.00 25 LYS A CA 3
ATOM 3130 C C . LYS A 1 25 ? 13.245 14.869 -3.915 1.00 0.00 25 LYS A C 3
ATOM 3131 O O . LYS A 1 25 ? 13.064 14.916 -2.706 1.00 0.00 25 LYS A O 3
ATOM 3150 N N . LEU A 1 26 ? 12.404 14.256 -4.732 1.00 0.00 26 LEU A N 3
ATOM 3151 C CA . LEU A 1 26 ? 11.225 13.488 -4.343 1.00 0.00 26 LEU A CA 3
ATOM 3152 C C . LEU A 1 26 ? 11.582 12.112 -3.775 1.00 0.00 26 LEU A C 3
ATOM 3153 O O . LEU A 1 26 ? 11.096 11.711 -2.721 1.00 0.00 26 LEU A O 3
ATOM 3169 N N . GLU A 1 27 ? 12.418 11.384 -4.506 1.00 0.00 27 GLU A N 3
ATOM 3170 C CA . GLU A 1 27 ? 13.057 10.138 -4.091 1.00 0.00 27 GLU A CA 3
ATOM 3171 C C . GLU A 1 27 ? 13.951 10.280 -2.843 1.00 0.00 27 GLU A C 3
ATOM 3172 O O . GLU A 1 27 ? 13.991 9.363 -2.032 1.00 0.00 27 GLU A O 3
ATOM 3184 N N . HIS A 1 28 ? 14.602 11.428 -2.633 1.00 0.00 28 HIS A N 3
ATOM 3185 C CA . HIS A 1 28 ? 15.189 11.860 -1.349 1.00 0.00 28 HIS A CA 3
ATOM 3186 C C . HIS A 1 28 ? 14.146 11.917 -0.229 1.00 0.00 28 HIS A C 3
ATOM 3187 O O . HIS A 1 28 ? 14.374 11.442 0.882 1.00 0.00 28 HIS A O 3
ATOM 3201 N N . GLU A 1 29 ? 13.001 12.532 -0.522 1.00 0.00 29 GLU A N 3
ATOM 3202 C CA . GLU A 1 29 ? 11.936 12.768 0.457 1.00 0.00 29 GLU A CA 3
ATOM 3203 C C . GLU A 1 29 ? 11.246 11.469 0.901 1.00 0.00 29 GLU A C 3
ATOM 3204 O O . GLU A 1 29 ? 10.798 11.345 2.043 1.00 0.00 29 GLU A O 3
ATOM 3216 N N . PHE A 1 30 ? 11.117 10.534 -0.044 1.00 0.00 30 PHE A N 3
ATOM 3217 C CA . PHE A 1 30 ? 10.315 9.309 0.041 1.00 0.00 30 PHE A CA 3
ATOM 3218 C C . PHE A 1 30 ? 11.029 8.041 -0.484 1.00 0.00 30 PHE A C 3
ATOM 3219 O O . PHE A 1 30 ? 10.431 7.291 -1.266 1.00 0.00 30 PHE A O 3
ATOM 3236 N N . PRO A 1 31 ? 12.278 7.731 -0.088 1.00 0.00 31 PRO A N 3
ATOM 3237 C CA . PRO A 1 31 ? 13.061 6.693 -0.748 1.00 0.00 31 PRO A CA 3
ATOM 3238 C C . PRO A 1 31 ? 12.399 5.328 -0.623 1.00 0.00 31 PRO A C 3
ATOM 3239 O O . PRO A 1 31 ? 12.076 4.872 0.469 1.00 0.00 31 PRO A O 3
ATOM 3250 N N . GLY A 1 32 ? 12.165 4.703 -1.772 1.00 0.00 32 GLY A N 3
ATOM 3251 C CA . GLY A 1 32 ? 11.447 3.436 -1.953 1.00 0.00 32 GLY A CA 3
ATOM 3252 C C . GLY A 1 32 ? 9.979 3.386 -1.519 1.00 0.00 32 GLY A C 3
ATOM 3253 O O . GLY A 1 32 ? 9.251 2.495 -1.951 1.00 0.00 32 GLY A O 3
ATOM 3257 N N . CYS A 1 33 ? 9.493 4.344 -0.727 1.00 0.00 33 CYS A N 3
ATOM 3258 C CA . CYS A 1 33 ? 8.069 4.564 -0.521 1.00 0.00 33 CYS A CA 3
ATOM 3259 C C . CYS A 1 33 ? 7.397 5.121 -1.790 1.00 0.00 33 CYS A C 3
ATOM 3260 O O . CYS A 1 33 ? 6.171 5.098 -1.902 1.00 0.00 33 CYS A O 3
ATOM 3268 N N . LEU A 1 34 ? 8.203 5.571 -2.755 1.00 0.00 34 LEU A N 3
ATOM 3269 C CA . LEU A 1 34 ? 7.834 6.082 -4.057 1.00 0.00 34 LEU A CA 3
ATOM 3270 C C . LEU A 1 34 ? 8.539 5.351 -5.201 1.00 0.00 34 LEU A C 3
ATOM 3271 O O . LEU A 1 34 ? 9.659 4.857 -5.085 1.00 0.00 34 LEU A O 3
ATOM 3287 N N . ASP A 1 35 ? 7.886 5.470 -6.344 1.00 0.00 35 ASP A N 3
ATOM 3288 C CA . ASP A 1 35 ? 8.366 5.359 -7.710 1.00 0.00 35 ASP A CA 3
ATOM 3289 C C . ASP A 1 35 ? 8.083 6.684 -8.413 1.00 0.00 35 ASP A C 3
ATOM 3290 O O . ASP A 1 35 ? 6.996 7.249 -8.317 1.00 0.00 35 ASP A O 3
ATOM 3299 N N . ILE A 1 36 ? 9.038 7.113 -9.214 1.00 0.00 36 ILE A N 3
ATOM 3300 C CA . ILE A 1 36 ? 8.843 8.076 -10.282 1.00 0.00 36 ILE A CA 3
ATOM 3301 C C . ILE A 1 36 ? 9.666 7.613 -11.478 1.00 0.00 36 ILE A C 3
ATOM 3302 O O . ILE A 1 36 ? 10.902 7.629 -11.498 1.00 0.00 36 ILE A O 3
ATOM 3318 N N . CYS A 1 37 ? 8.946 7.288 -12.525 1.00 0.00 37 CYS A N 3
ATOM 3319 C CA . CYS A 1 37 ? 9.471 7.146 -13.871 1.00 0.00 37 CYS A CA 3
ATOM 3320 C C . CYS A 1 37 ? 9.003 8.308 -14.752 1.00 0.00 37 CYS A C 3
ATOM 3321 O O . CYS A 1 37 ? 8.155 9.113 -14.374 1.00 0.00 37 CYS A O 3
ATOM 3329 N N . GLY A 1 38 ? 9.535 8.374 -15.968 1.00 0.00 38 GLY A N 3
ATOM 3330 C CA . GLY A 1 38 ? 9.046 9.230 -17.043 1.00 0.00 38 GLY A CA 3
ATOM 3331 C C . GLY A 1 38 ? 8.792 8.406 -18.298 1.00 0.00 38 GLY A C 3
ATOM 3332 O O . GLY A 1 38 ? 9.328 7.307 -18.430 1.00 0.00 38 GLY A O 3
ATOM 3336 N N . GLU A 1 39 ? 8.025 8.955 -19.228 1.00 0.00 39 GLU A N 3
ATOM 3337 C CA . GLU A 1 39 ? 7.677 8.347 -20.508 1.00 0.00 39 GLU A CA 3
ATOM 3338 C C . GLU A 1 39 ? 7.864 9.381 -21.614 1.00 0.00 39 GLU A C 3
ATOM 3339 O O . GLU A 1 39 ? 6.953 10.069 -22.067 1.00 0.00 39 GLU A O 3
ATOM 3351 N N . GLY A 1 40 ? 9.125 9.527 -21.992 1.00 0.00 40 GLY A N 3
ATOM 3352 C CA . GLY A 1 40 ? 9.602 10.577 -22.895 1.00 0.00 40 GLY A CA 3
ATOM 3353 C C . GLY A 1 40 ? 9.318 10.332 -24.390 1.00 0.00 40 GLY A C 3
ATOM 3354 O O . GLY A 1 40 ? 10.183 10.619 -25.220 1.00 0.00 40 GLY A O 3
ATOM 3358 N N . THR A 1 41 ? 8.174 9.732 -24.732 1.00 0.00 41 THR A N 3
ATOM 3359 C CA . THR A 1 41 ? 7.799 9.322 -26.095 1.00 0.00 41 THR A CA 3
ATOM 3360 C C . THR A 1 41 ? 7.471 10.523 -27.007 1.00 0.00 41 THR A C 3
ATOM 3361 O O . THR A 1 41 ? 6.985 11.556 -26.552 1.00 0.00 41 THR A O 3
ATOM 3372 N N . PRO A 1 42 ? 7.708 10.436 -28.332 1.00 0.00 42 PRO A N 3
ATOM 3373 C CA . PRO A 1 42 ? 7.640 11.597 -29.235 1.00 0.00 42 PRO A CA 3
ATOM 3374 C C . PRO A 1 42 ? 6.219 12.110 -29.553 1.00 0.00 42 PRO A C 3
ATOM 3375 O O . PRO A 1 42 ? 6.075 13.005 -30.380 1.00 0.00 42 PRO A O 3
ATOM 3386 N N . GLN A 1 43 ? 5.162 11.550 -28.953 1.00 0.00 43 GLN A N 3
ATOM 3387 C CA . GLN A 1 43 ? 3.801 11.624 -29.502 1.00 0.00 43 GLN A CA 3
ATOM 3388 C C . GLN A 1 43 ? 3.198 13.030 -29.659 1.00 0.00 43 GLN A C 3
ATOM 3389 O O . GLN A 1 43 ? 2.474 13.239 -30.630 1.00 0.00 43 GLN A O 3
ATOM 3403 N N . VAL A 1 44 ? 3.419 13.974 -28.740 1.00 0.00 44 VAL A N 3
ATOM 3404 C CA . VAL A 1 44 ? 2.827 15.323 -28.832 1.00 0.00 44 VAL A CA 3
ATOM 3405 C C . VAL A 1 44 ? 3.817 16.368 -28.330 1.00 0.00 44 VAL A C 3
ATOM 3406 O O . VAL A 1 44 ? 3.998 16.530 -27.127 1.00 0.00 44 VAL A O 3
ATOM 3419 N N . THR A 1 45 ? 4.461 17.071 -29.259 1.00 0.00 45 THR A N 3
ATOM 3420 C CA . THR A 1 45 ? 5.404 18.176 -29.033 1.00 0.00 45 THR A CA 3
ATOM 3421 C C . THR A 1 45 ? 4.872 19.228 -28.049 1.00 0.00 45 THR A C 3
ATOM 3422 O O . THR A 1 45 ? 4.109 20.115 -28.431 1.00 0.00 45 THR A O 3
ATOM 3433 N N . GLY A 1 46 ? 5.283 19.130 -26.779 1.00 0.00 46 GLY A N 3
ATOM 3434 C CA . GLY A 1 46 ? 5.006 20.095 -25.705 1.00 0.00 46 GLY A CA 3
ATOM 3435 C C . GLY A 1 46 ? 4.007 19.637 -24.632 1.00 0.00 46 GLY A C 3
ATOM 3436 O O . GLY A 1 46 ? 3.838 20.332 -23.629 1.00 0.00 46 GLY A O 3
ATOM 3440 N N . PHE A 1 47 ? 3.354 18.487 -24.810 1.00 0.00 47 PHE A N 3
ATOM 3441 C CA . PHE A 1 47 ? 2.555 17.809 -23.778 1.00 0.00 47 PHE A CA 3
ATOM 3442 C C . PHE A 1 47 ? 3.538 17.229 -22.734 1.00 0.00 47 PHE A C 3
ATOM 3443 O O . PHE A 1 47 ? 4.411 16.471 -23.141 1.00 0.00 47 PHE A O 3
ATOM 3460 N N . PHE A 1 48 ? 3.483 17.615 -21.447 1.00 0.00 48 PHE A N 3
ATOM 3461 C CA . PHE A 1 48 ? 4.419 17.199 -20.371 1.00 0.00 48 PHE A CA 3
ATOM 3462 C C . PHE A 1 48 ? 3.628 17.004 -19.067 1.00 0.00 48 PHE A C 3
ATOM 3463 O O . PHE A 1 48 ? 3.356 17.996 -18.376 1.00 0.00 48 PHE A O 3
ATOM 3480 N N . GLU A 1 49 ? 3.217 15.778 -18.711 1.00 0.00 49 GLU A N 3
ATOM 3481 C CA . GLU A 1 49 ? 2.163 15.604 -17.716 1.00 0.00 49 GLU A CA 3
ATOM 3482 C C . GLU A 1 49 ? 2.564 14.632 -16.590 1.00 0.00 49 GLU A C 3
ATOM 3483 O O . GLU A 1 49 ? 2.989 13.504 -16.856 1.00 0.00 49 GLU A O 3
ATOM 3495 N N . VAL A 1 50 ? 2.421 15.050 -15.322 1.00 0.00 50 VAL A N 3
ATOM 3496 C CA . VAL A 1 50 ? 2.833 14.227 -14.159 1.00 0.00 50 VAL A CA 3
ATOM 3497 C C . VAL A 1 50 ? 1.612 13.583 -13.528 1.00 0.00 50 VAL A C 3
ATOM 3498 O O . VAL A 1 50 ? 0.661 14.278 -13.167 1.00 0.00 50 VAL A O 3
ATOM 3511 N N . THR A 1 51 ? 1.649 12.269 -13.336 1.00 0.00 51 THR A N 3
ATOM 3512 C CA . THR A 1 51 ? 0.557 11.492 -12.751 1.00 0.00 51 THR A CA 3
ATOM 3513 C C . THR A 1 51 ? 1.061 10.640 -11.585 1.00 0.00 51 THR A C 3
ATOM 3514 O O . THR A 1 51 ? 1.994 9.870 -11.783 1.00 0.00 51 THR A O 3
ATOM 3525 N N . VAL A 1 52 ? 0.431 10.702 -10.404 1.00 0.00 52 VAL A N 3
ATOM 3526 C CA . VAL A 1 52 ? 0.692 9.854 -9.222 1.00 0.00 52 VAL A CA 3
ATOM 3527 C C . VAL A 1 52 ? -0.521 8.981 -8.930 1.00 0.00 52 VAL A C 3
ATOM 3528 O O . VAL A 1 52 ? -1.638 9.483 -8.885 1.00 0.00 52 VAL A O 3
ATOM 3541 N N . ALA A 1 53 ? -0.326 7.673 -8.771 1.00 0.00 53 ALA A N 3
ATOM 3542 C CA . ALA A 1 53 ? -1.378 6.668 -8.549 1.00 0.00 53 ALA A CA 3
ATOM 3543 C C . ALA A 1 53 ? -2.640 6.832 -9.446 1.00 0.00 53 ALA A C 3
ATOM 3544 O O . ALA A 1 53 ? -3.754 6.515 -9.033 1.00 0.00 53 ALA A O 3
ATOM 3551 N N . GLY A 1 54 ? -2.492 7.373 -10.666 1.00 0.00 54 GLY A N 3
ATOM 3552 C CA . GLY A 1 54 ? -3.597 7.672 -11.590 1.00 0.00 54 GLY A CA 3
ATOM 3553 C C . GLY A 1 54 ? -4.247 9.055 -11.424 1.00 0.00 54 GLY A C 3
ATOM 3554 O O . GLY A 1 54 ? -5.382 9.247 -11.852 1.00 0.00 54 GLY A O 3
ATOM 3558 N N . LYS A 1 55 ? -3.567 10.026 -10.802 1.00 0.00 55 LYS A N 3
ATOM 3559 C CA . LYS A 1 55 ? -4.028 11.399 -10.515 1.00 0.00 55 LYS A CA 3
ATOM 3560 C C . LYS A 1 55 ? -3.051 12.424 -11.093 1.00 0.00 55 LYS A C 3
ATOM 3561 O O . LYS A 1 55 ? -1.875 12.401 -10.731 1.00 0.00 55 LYS A O 3
ATOM 3580 N N . LEU A 1 56 ? -3.493 13.275 -12.018 1.00 0.00 56 LEU A N 3
ATOM 3581 C CA . LEU A 1 56 ? -2.670 14.368 -12.547 1.00 0.00 56 LEU A CA 3
ATOM 3582 C C . LEU A 1 56 ? -2.326 15.375 -11.445 1.00 0.00 56 LEU A C 3
ATOM 3583 O O . LEU A 1 56 ? -3.199 15.835 -10.713 1.00 0.00 56 LEU A O 3
ATOM 3599 N N . VAL A 1 57 ? -1.044 15.726 -11.371 1.00 0.00 57 VAL A N 3
ATOM 3600 C CA . VAL A 1 57 ? -0.486 16.710 -10.416 1.00 0.00 57 VAL A CA 3
ATOM 3601 C C . VAL A 1 57 ? 0.118 17.915 -11.139 1.00 0.00 57 VAL A C 3
ATOM 3602 O O . VAL A 1 57 ? 0.246 19.002 -10.572 1.00 0.00 57 VAL A O 3
ATOM 3615 N N . HIS A 1 58 ? 0.474 17.718 -12.410 1.00 0.00 58 HIS A N 3
ATOM 3616 C CA . HIS A 1 58 ? 1.175 18.690 -13.232 1.00 0.00 58 HIS A CA 3
ATOM 3617 C C . HIS A 1 58 ? 0.724 18.559 -14.677 1.00 0.00 58 HIS A C 3
ATOM 3618 O O . HIS A 1 58 ? 0.508 17.448 -15.158 1.00 0.00 58 HIS A O 3
ATOM 3632 N N . SER A 1 59 ? 0.658 19.684 -15.374 1.00 0.00 59 SER A N 3
ATOM 3633 C CA . SER A 1 59 ? 0.263 19.748 -16.772 1.00 0.00 59 SER A CA 3
ATOM 3634 C C . SER A 1 59 ? 0.864 20.961 -17.479 1.00 0.00 59 SER A C 3
ATOM 3635 O O . SER A 1 59 ? 0.414 22.098 -17.265 1.00 0.00 59 SER A O 3
ATOM 3643 N N . LYS A 1 60 ? 1.854 20.772 -18.356 1.00 0.00 60 LYS A N 3
ATOM 3644 C CA . LYS A 1 60 ? 2.215 21.844 -19.293 1.00 0.00 60 LYS A CA 3
ATOM 3645 C C . LYS A 1 60 ? 1.103 22.151 -20.286 1.00 0.00 60 LYS A C 3
ATOM 3646 O O . LYS A 1 60 ? 0.982 23.316 -20.667 1.00 0.00 60 LYS A O 3
ATOM 3665 N N . LYS A 1 61 ? 0.271 21.168 -20.651 1.00 0.00 61 LYS A N 3
ATOM 3666 C CA . LYS A 1 61 ? -0.866 21.353 -21.562 1.00 0.00 61 LYS A CA 3
ATOM 3667 C C . LYS A 1 61 ? -1.909 22.327 -21.015 1.00 0.00 61 LYS A C 3
ATOM 3668 O O . LYS A 1 61 ? -2.451 23.104 -21.796 1.00 0.00 61 LYS A O 3
ATOM 3687 N N . ARG A 1 62 ? -2.189 22.325 -19.704 1.00 0.00 62 ARG A N 3
ATOM 3688 C CA . ARG A 1 62 ? -3.053 23.339 -19.080 1.00 0.00 62 ARG A CA 3
ATOM 3689 C C . ARG A 1 62 ? -2.356 24.685 -18.870 1.00 0.00 62 ARG A C 3
ATOM 3690 O O . ARG A 1 62 ? -3.025 25.707 -18.819 1.00 0.00 62 ARG A O 3
ATOM 3711 N N . GLY A 1 63 ? -1.038 24.667 -18.676 1.00 0.00 63 GLY A N 3
ATOM 3712 C CA . GLY A 1 63 ? -0.252 25.847 -18.317 1.00 0.00 63 GLY A CA 3
ATOM 3713 C C . GLY A 1 63 ? 0.152 25.935 -16.850 1.00 0.00 63 GLY A C 3
ATOM 3714 O O . GLY A 1 63 ? 0.429 27.022 -16.359 1.00 0.00 63 GLY A O 3
ATOM 3718 N N . ASP A 1 64 ? 0.249 24.796 -16.160 1.00 0.00 64 ASP A N 3
ATOM 3719 C CA . ASP A 1 64 ? 0.727 24.738 -14.774 1.00 0.00 64 ASP A CA 3
ATOM 3720 C C . ASP A 1 64 ? 2.183 25.233 -14.614 1.00 0.00 64 ASP A C 3
ATOM 3721 O O . ASP A 1 64 ? 2.540 25.815 -13.586 1.00 0.00 64 ASP A O 3
ATOM 3730 N N . GLY A 1 65 ? 3.006 25.030 -15.658 1.00 0.00 65 GLY A N 3
ATOM 3731 C CA . GLY A 1 65 ? 4.445 25.300 -15.691 1.00 0.00 65 GLY A CA 3
ATOM 3732 C C . GLY A 1 65 ? 5.233 24.361 -14.775 1.00 0.00 65 GLY A C 3
ATOM 3733 O O . GLY A 1 65 ? 4.692 23.862 -13.794 1.00 0.00 65 GLY A O 3
ATOM 3737 N N . TYR A 1 66 ? 6.516 24.162 -15.058 1.00 0.00 66 TYR A N 3
ATOM 3738 C CA . TYR A 1 66 ? 7.418 23.280 -14.320 1.00 0.00 66 TYR A CA 3
ATOM 3739 C C . TYR A 1 66 ? 7.624 23.687 -12.853 1.00 0.00 66 TYR A C 3
ATOM 3740 O O . TYR A 1 66 ? 6.998 24.618 -12.332 1.00 0.00 66 TYR A O 3
ATOM 3758 N N . VAL A 1 67 ? 8.585 23.045 -12.178 1.00 0.00 67 VAL A N 3
ATOM 3759 C CA . VAL A 1 67 ? 9.334 23.778 -11.155 1.00 0.00 67 VAL A CA 3
ATOM 3760 C C . VAL A 1 67 ? 10.091 24.933 -11.808 1.00 0.00 67 VAL A C 3
ATOM 3761 O O . VAL A 1 67 ? 11.209 24.810 -12.314 1.00 0.00 67 VAL A O 3
ATOM 3774 N N . ASP A 1 68 ? 9.349 26.027 -11.840 1.00 0.00 68 ASP A N 3
ATOM 3775 C CA . ASP A 1 68 ? 9.652 27.387 -12.230 1.00 0.00 68 ASP A CA 3
ATOM 3776 C C . ASP A 1 68 ? 9.811 28.264 -10.973 1.00 0.00 68 ASP A C 3
ATOM 3777 O O . ASP A 1 68 ? 10.328 29.375 -11.029 1.00 0.00 68 ASP A O 3
ATOM 3786 N N . THR A 1 69 ? 9.327 27.783 -9.819 1.00 0.00 69 THR A N 3
ATOM 3787 C CA . THR A 1 69 ? 9.465 28.461 -8.534 1.00 0.00 69 THR A CA 3
ATOM 3788 C C . THR A 1 69 ? 9.558 27.440 -7.419 1.00 0.00 69 THR A C 3
ATOM 3789 O O . THR A 1 69 ? 9.007 26.343 -7.487 1.00 0.00 69 THR A O 3
ATOM 3800 N N . GLU A 1 70 ? 10.146 27.906 -6.334 1.00 0.00 70 GLU A N 3
ATOM 3801 C CA . GLU A 1 70 ? 10.285 27.286 -5.019 1.00 0.00 70 GLU A CA 3
ATOM 3802 C C . GLU A 1 70 ? 8.945 26.739 -4.522 1.00 0.00 70 GLU A C 3
ATOM 3803 O O . GLU A 1 70 ? 8.713 25.538 -4.362 1.00 0.00 70 GLU A O 3
ATOM 3815 N N . SER A 1 71 ? 7.983 27.651 -4.468 1.00 0.00 71 SER A N 3
ATOM 3816 C CA . SER A 1 71 ? 6.619 27.328 -4.054 1.00 0.00 71 SER A CA 3
ATOM 3817 C C . SER A 1 71 ? 5.920 26.359 -5.016 1.00 0.00 71 SER A C 3
ATOM 3818 O O . SER A 1 71 ? 5.058 25.583 -4.595 1.00 0.00 71 SER A O 3
ATOM 3826 N N . LYS A 1 72 ? 6.316 26.340 -6.303 1.00 0.00 72 LYS A N 3
ATOM 3827 C CA . LYS A 1 72 ? 5.756 25.405 -7.285 1.00 0.00 72 LYS A CA 3
ATOM 3828 C C . LYS A 1 72 ? 6.229 23.966 -7.082 1.00 0.00 72 LYS A C 3
ATOM 3829 O O . LYS A 1 72 ? 5.473 23.039 -7.353 1.00 0.00 72 LYS A O 3
ATOM 3848 N N . PHE A 1 73 ? 7.445 23.779 -6.573 1.00 0.00 73 PHE A N 3
ATOM 3849 C CA . PHE A 1 73 ? 7.933 22.477 -6.101 1.00 0.00 73 PHE A CA 3
ATOM 3850 C C . PHE A 1 73 ? 7.194 22.022 -4.833 1.00 0.00 73 PHE A C 3
ATOM 3851 O O . PHE A 1 73 ? 6.629 20.926 -4.779 1.00 0.00 73 PHE A O 3
ATOM 3868 N N . ARG A 1 74 ? 7.111 22.904 -3.829 1.00 0.00 74 ARG A N 3
ATOM 3869 C CA . ARG A 1 74 ? 6.517 22.643 -2.506 1.00 0.00 74 ARG A CA 3
ATOM 3870 C C . ARG A 1 74 ? 5.080 22.142 -2.558 1.00 0.00 74 ARG A C 3
ATOM 3871 O O . ARG A 1 74 ? 4.706 21.331 -1.710 1.00 0.00 74 ARG A O 3
ATOM 3892 N N . LYS A 1 75 ? 4.289 22.557 -3.552 1.00 0.00 75 LYS A N 3
ATOM 3893 C CA . LYS A 1 75 ? 2.926 22.085 -3.749 1.00 0.00 75 LYS A CA 3
ATOM 3894 C C . LYS A 1 75 ? 2.899 20.558 -3.866 1.00 0.00 75 LYS A C 3
ATOM 3895 O O . LYS A 1 75 ? 2.093 19.891 -3.225 1.00 0.00 75 LYS A O 3
ATOM 3914 N N . LEU A 1 76 ? 3.864 20.010 -4.613 1.00 0.00 76 LEU A N 3
ATOM 3915 C CA . LEU A 1 76 ? 3.925 18.591 -4.949 1.00 0.00 76 LEU A CA 3
ATOM 3916 C C . LEU A 1 76 ? 4.555 17.812 -3.813 1.00 0.00 76 LEU A C 3
ATOM 3917 O O . LEU A 1 76 ? 4.048 16.768 -3.417 1.00 0.00 76 LEU A O 3
ATOM 3933 N N . VAL A 1 77 ? 5.599 18.389 -3.220 1.00 0.00 77 VAL A N 3
ATOM 3934 C CA . VAL A 1 77 ? 6.193 17.805 -2.008 1.00 0.00 77 VAL A CA 3
ATOM 3935 C C . VAL A 1 77 ? 5.142 17.619 -0.932 1.00 0.00 77 VAL A C 3
ATOM 3936 O O . VAL A 1 77 ? 5.023 16.538 -0.369 1.00 0.00 77 VAL A O 3
ATOM 3949 N N . THR A 1 78 ? 4.332 18.644 -0.696 1.00 0.00 78 THR A N 3
ATOM 3950 C CA . THR A 1 78 ? 3.293 18.616 0.328 1.00 0.00 78 THR A CA 3
ATOM 3951 C C . THR A 1 78 ? 2.236 17.572 0.035 1.00 0.00 78 THR A C 3
ATOM 3952 O O . THR A 1 78 ? 1.855 16.820 0.932 1.00 0.00 78 THR A O 3
ATOM 3963 N N . ALA A 1 79 ? 1.831 17.447 -1.225 1.00 0.00 79 ALA A N 3
ATOM 3964 C CA . ALA A 1 79 ? 0.751 16.535 -1.581 1.00 0.00 79 ALA A CA 3
ATOM 3965 C C . ALA A 1 79 ? 1.199 15.078 -1.607 1.00 0.00 79 ALA A C 3
ATOM 3966 O O . ALA A 1 79 ? 0.447 14.180 -1.230 1.00 0.00 79 ALA A O 3
ATOM 3973 N N . ILE A 1 80 ? 2.461 14.854 -1.963 1.00 0.00 80 ILE A N 3
ATOM 3974 C CA . ILE A 1 80 ? 3.042 13.518 -1.994 1.00 0.00 80 ILE A CA 3
ATOM 3975 C C . ILE A 1 80 ? 3.419 13.105 -0.572 1.00 0.00 80 ILE A C 3
ATOM 3976 O O . ILE A 1 80 ? 3.286 11.936 -0.245 1.00 0.00 80 ILE A O 3
ATOM 3992 N N . LYS A 1 81 ? 3.775 14.043 0.318 1.00 0.00 81 LYS A N 3
ATOM 3993 C CA . LYS A 1 81 ? 4.082 13.750 1.733 1.00 0.00 81 LYS A CA 3
ATOM 3994 C C . LYS A 1 81 ? 2.844 13.221 2.435 1.00 0.00 81 LYS A C 3
ATOM 3995 O O . LYS A 1 81 ? 2.905 12.213 3.136 1.00 0.00 81 LYS A O 3
ATOM 4014 N N . ALA A 1 82 ? 1.730 13.907 2.202 1.00 0.00 82 ALA A N 3
ATOM 4015 C CA . ALA A 1 82 ? 0.411 13.534 2.691 1.00 0.00 82 ALA A CA 3
ATOM 4016 C C . ALA A 1 82 ? -0.034 12.195 2.095 1.00 0.00 82 ALA A C 3
ATOM 4017 O O . ALA A 1 82 ? -0.335 11.267 2.844 1.00 0.00 82 ALA A O 3
ATOM 4024 N N . ALA A 1 83 ? 0.008 12.062 0.765 1.00 0.00 83 ALA A N 3
ATOM 4025 C CA . ALA A 1 83 ? -0.393 10.832 0.087 1.00 0.00 83 ALA A CA 3
ATOM 4026 C C . ALA A 1 83 ? 0.440 9.618 0.509 1.00 0.00 83 ALA A C 3
ATOM 4027 O O . ALA A 1 83 ? -0.086 8.510 0.630 1.00 0.00 83 ALA A O 3
ATOM 4034 N N . LEU A 1 84 ? 1.723 9.838 0.801 1.00 0.00 84 LEU A N 3
ATOM 4035 C CA . LEU A 1 84 ? 2.619 8.790 1.288 1.00 0.00 84 LEU A CA 3
ATOM 4036 C C . LEU A 1 84 ? 2.149 8.268 2.639 1.00 0.00 84 LEU A C 3
ATOM 4037 O O . LEU A 1 84 ? 1.886 7.075 2.786 1.00 0.00 84 LEU A O 3
ATOM 4053 N N . ALA A 1 85 ? 2.005 9.171 3.608 1.00 0.00 85 ALA A N 3
ATOM 4054 C CA . ALA A 1 85 ? 1.557 8.824 4.957 1.00 0.00 85 ALA A CA 3
ATOM 4055 C C . ALA A 1 85 ? 0.153 8.195 5.012 1.00 0.00 85 ALA A C 3
ATOM 4056 O O . ALA A 1 85 ? -0.137 7.402 5.905 1.00 0.00 85 ALA A O 3
ATOM 4063 N N . GLN A 1 86 ? -0.683 8.472 4.013 1.00 0.00 86 GLN A N 3
ATOM 4064 C CA . GLN A 1 86 ? -2.000 7.853 3.835 1.00 0.00 86 GLN A CA 3
ATOM 4065 C C . GLN A 1 86 ? -1.855 6.418 3.321 1.00 0.00 86 GLN A C 3
ATOM 4066 O O . GLN A 1 86 ? -2.346 5.464 3.920 1.00 0.00 86 GLN A O 3
ATOM 4080 N N . CYS A 1 87 ? -1.119 6.262 2.228 1.00 0.00 87 CYS A N 3
ATOM 4081 C CA . CYS A 1 87 ? -0.838 4.984 1.571 1.00 0.00 87 CYS A CA 3
ATOM 4082 C C . CYS A 1 87 ? 0.006 4.026 2.424 1.00 0.00 87 CYS A C 3
ATOM 4083 O O . CYS A 1 87 ? -0.024 2.808 2.223 1.00 0.00 87 CYS A O 3
ATOM 4091 N N . GLN A 1 88 ? 0.750 4.558 3.392 1.00 0.00 88 GLN A N 3
ATOM 4092 C CA . GLN A 1 88 ? 1.505 3.725 4.330 1.00 0.00 88 GLN A CA 3
ATOM 4093 C C . GLN A 1 88 ? 0.619 2.975 5.334 1.00 0.00 88 GLN A C 3
ATOM 4094 O O . GLN A 1 88 ? 0.954 1.848 5.691 1.00 0.00 88 GLN A O 3
ATOM 4108 N N . MET A 1 1 ? 1.738 -0.420 0.612 1.00 0.00 1 MET A N 4
ATOM 4109 C CA . MET A 1 1 ? 2.494 0.582 1.384 1.00 0.00 1 MET A CA 4
ATOM 4110 C C . MET A 1 1 ? 3.657 1.134 0.553 1.00 0.00 1 MET A C 4
ATOM 4111 O O . MET A 1 1 ? 4.820 0.960 0.889 1.00 0.00 1 MET A O 4
ATOM 4127 N N . ALA A 1 2 ? 3.331 1.762 -0.579 1.00 0.00 2 ALA A N 4
ATOM 4128 C CA . ALA A 1 2 ? 4.211 2.543 -1.456 1.00 0.00 2 ALA A CA 4
ATOM 4129 C C . ALA A 1 2 ? 3.324 3.495 -2.276 1.00 0.00 2 ALA A C 4
ATOM 4130 O O . ALA A 1 2 ? 2.098 3.352 -2.260 1.00 0.00 2 ALA A O 4
ATOM 4137 N N . LEU A 1 3 ? 3.910 4.415 -3.035 1.00 0.00 3 LEU A N 4
ATOM 4138 C CA . LEU A 1 3 ? 3.249 5.154 -4.088 1.00 0.00 3 LEU A CA 4
ATOM 4139 C C . LEU A 1 3 ? 3.919 4.832 -5.429 1.00 0.00 3 LEU A C 4
ATOM 4140 O O . LEU A 1 3 ? 5.069 4.408 -5.471 1.00 0.00 3 LEU A O 4
ATOM 4156 N N . ALA A 1 4 ? 3.213 5.121 -6.515 1.00 0.00 4 ALA A N 4
ATOM 4157 C CA . ALA A 1 4 ? 3.666 4.937 -7.897 1.00 0.00 4 ALA A CA 4
ATOM 4158 C C . ALA A 1 4 ? 3.417 6.203 -8.739 1.00 0.00 4 ALA A C 4
ATOM 4159 O O . ALA A 1 4 ? 2.291 6.713 -8.727 1.00 0.00 4 ALA A O 4
ATOM 4166 N N . VAL A 1 5 ? 4.438 6.730 -9.432 1.00 0.00 5 VAL A N 4
ATOM 4167 C CA . VAL A 1 5 ? 4.405 8.050 -10.096 1.00 0.00 5 VAL A CA 4
ATOM 4168 C C . VAL A 1 5 ? 5.021 7.990 -11.500 1.00 0.00 5 VAL A C 4
ATOM 4169 O O . VAL A 1 5 ? 5.945 7.225 -11.769 1.00 0.00 5 VAL A O 4
ATOM 4182 N N . ARG A 1 6 ? 4.492 8.806 -12.406 1.00 0.00 6 ARG A N 4
ATOM 4183 C CA . ARG A 1 6 ? 4.819 8.941 -13.835 1.00 0.00 6 ARG A CA 4
ATOM 4184 C C . ARG A 1 6 ? 4.968 10.409 -14.256 1.00 0.00 6 ARG A C 4
ATOM 4185 O O . ARG A 1 6 ? 4.558 11.310 -13.523 1.00 0.00 6 ARG A O 4
ATOM 4206 N N . VAL A 1 7 ? 5.566 10.639 -15.426 1.00 0.00 7 VAL A N 4
ATOM 4207 C CA . VAL A 1 7 ? 5.905 11.941 -16.034 1.00 0.00 7 VAL A CA 4
ATOM 4208 C C . VAL A 1 7 ? 5.917 11.763 -17.553 1.00 0.00 7 VAL A C 4
ATOM 4209 O O . VAL A 1 7 ? 6.940 11.344 -18.104 1.00 0.00 7 VAL A O 4
ATOM 4222 N N . VAL A 1 8 ? 4.823 12.061 -18.248 1.00 0.00 8 VAL A N 4
ATOM 4223 C CA . VAL A 1 8 ? 4.804 12.058 -19.720 1.00 0.00 8 VAL A CA 4
ATOM 4224 C C . VAL A 1 8 ? 5.391 13.351 -20.255 1.00 0.00 8 VAL A C 4
ATOM 4225 O O . VAL A 1 8 ? 4.989 14.422 -19.811 1.00 0.00 8 VAL A O 4
ATOM 4238 N N . TYR A 1 9 ? 6.361 13.270 -21.170 1.00 0.00 9 TYR A N 4
ATOM 4239 C CA . TYR A 1 9 ? 6.859 14.439 -21.900 1.00 0.00 9 TYR A CA 4
ATOM 4240 C C . TYR A 1 9 ? 7.559 14.025 -23.210 1.00 0.00 9 TYR A C 4
ATOM 4241 O O . TYR A 1 9 ? 7.800 12.848 -23.469 1.00 0.00 9 TYR A O 4
ATOM 4259 N N . SER A 1 10 ? 7.956 15.007 -24.021 1.00 0.00 10 SER A N 4
ATOM 4260 C CA . SER A 1 10 ? 8.873 14.857 -25.147 1.00 0.00 10 SER A CA 4
ATOM 4261 C C . SER A 1 10 ? 10.321 14.724 -24.669 1.00 0.00 10 SER A C 4
ATOM 4262 O O . SER A 1 10 ? 10.867 15.624 -24.034 1.00 0.00 10 SER A O 4
ATOM 4270 N N . GLY A 1 11 ? 10.990 13.642 -25.049 1.00 0.00 11 GLY A N 4
ATOM 4271 C CA . GLY A 1 11 ? 12.426 13.429 -24.825 1.00 0.00 11 GLY A CA 4
ATOM 4272 C C . GLY A 1 11 ? 13.376 14.393 -25.569 1.00 0.00 11 GLY A C 4
ATOM 4273 O O . GLY A 1 11 ? 14.593 14.265 -25.452 1.00 0.00 11 GLY A O 4
ATOM 4277 N N . ALA A 1 12 ? 12.851 15.329 -26.370 1.00 0.00 12 ALA A N 4
ATOM 4278 C CA . ALA A 1 12 ? 13.576 15.936 -27.497 1.00 0.00 12 ALA A CA 4
ATOM 4279 C C . ALA A 1 12 ? 14.639 16.988 -27.124 1.00 0.00 12 ALA A C 4
ATOM 4280 O O . ALA A 1 12 ? 15.533 17.266 -27.921 1.00 0.00 12 ALA A O 4
ATOM 4287 N N . CYS A 1 13 ? 14.561 17.590 -25.933 1.00 0.00 13 CYS A N 4
ATOM 4288 C CA . CYS A 1 13 ? 15.461 18.672 -25.522 1.00 0.00 13 CYS A CA 4
ATOM 4289 C C . CYS A 1 13 ? 15.858 18.560 -24.041 1.00 0.00 13 CYS A C 4
ATOM 4290 O O . CYS A 1 13 ? 15.160 19.052 -23.151 1.00 0.00 13 CYS A O 4
ATOM 4298 N N . GLY A 1 14 ? 16.984 17.888 -23.768 1.00 0.00 14 GLY A N 4
ATOM 4299 C CA . GLY A 1 14 ? 17.585 17.806 -22.428 1.00 0.00 14 GLY A CA 4
ATOM 4300 C C . GLY A 1 14 ? 16.704 17.143 -21.360 1.00 0.00 14 GLY A C 4
ATOM 4301 O O . GLY A 1 14 ? 16.866 17.420 -20.173 1.00 0.00 14 GLY A O 4
ATOM 4305 N N . TYR A 1 15 ? 15.753 16.293 -21.762 1.00 0.00 15 TYR A N 4
ATOM 4306 C CA . TYR A 1 15 ? 14.685 15.805 -20.882 1.00 0.00 15 TYR A CA 4
ATOM 4307 C C . TYR A 1 15 ? 15.194 15.101 -19.609 1.00 0.00 15 TYR A C 4
ATOM 4308 O O . TYR A 1 15 ? 14.654 15.327 -18.533 1.00 0.00 15 TYR A O 4
ATOM 4326 N N . LYS A 1 16 ? 16.242 14.271 -19.702 1.00 0.00 16 LYS A N 4
ATOM 4327 C CA . LYS A 1 16 ? 16.738 13.435 -18.593 1.00 0.00 16 LYS A CA 4
ATOM 4328 C C . LYS A 1 16 ? 17.150 14.245 -17.345 1.00 0.00 16 LYS A C 4
ATOM 4329 O O . LYS A 1 16 ? 16.627 13.950 -16.268 1.00 0.00 16 LYS A O 4
ATOM 4348 N N . PRO A 1 17 ? 18.043 15.257 -17.413 1.00 0.00 17 PRO A N 4
ATOM 4349 C CA . PRO A 1 17 ? 18.294 16.137 -16.267 1.00 0.00 17 PRO A CA 4
ATOM 4350 C C . PRO A 1 17 ? 17.072 16.987 -15.876 1.00 0.00 17 PRO A C 4
ATOM 4351 O O . PRO A 1 17 ? 16.847 17.199 -14.690 1.00 0.00 17 PRO A O 4
ATOM 4362 N N . LYS A 1 18 ? 16.237 17.413 -16.838 1.00 0.00 18 LYS A N 4
ATOM 4363 C CA . LYS A 1 18 ? 14.971 18.134 -16.591 1.00 0.00 18 LYS A CA 4
ATOM 4364 C C . LYS A 1 18 ? 14.046 17.333 -15.660 1.00 0.00 18 LYS A C 4
ATOM 4365 O O . LYS A 1 18 ? 13.582 17.854 -14.649 1.00 0.00 18 LYS A O 4
ATOM 4384 N N . TYR A 1 19 ? 13.866 16.047 -15.965 1.00 0.00 19 TYR A N 4
ATOM 4385 C CA . TYR A 1 19 ? 13.191 15.042 -15.148 1.00 0.00 19 TYR A CA 4
ATOM 4386 C C . TYR A 1 19 ? 13.840 14.931 -13.773 1.00 0.00 19 TYR A C 4
ATOM 4387 O O . TYR A 1 19 ? 13.151 15.106 -12.775 1.00 0.00 19 TYR A O 4
ATOM 4405 N N . LEU A 1 20 ? 15.147 14.637 -13.718 1.00 0.00 20 LEU A N 4
ATOM 4406 C CA . LEU A 1 20 ? 15.893 14.487 -12.467 1.00 0.00 20 LEU A CA 4
ATOM 4407 C C . LEU A 1 20 ? 15.683 15.663 -11.517 1.00 0.00 20 LEU A C 4
ATOM 4408 O O . LEU A 1 20 ? 15.392 15.442 -10.355 1.00 0.00 20 LEU A O 4
ATOM 4424 N N . GLN A 1 21 ? 15.712 16.903 -11.975 1.00 0.00 21 GLN A N 4
ATOM 4425 C CA . GLN A 1 21 ? 15.635 18.040 -11.056 1.00 0.00 21 GLN A CA 4
ATOM 4426 C C . GLN A 1 21 ? 14.274 18.132 -10.324 1.00 0.00 21 GLN A C 4
ATOM 4427 O O . GLN A 1 21 ? 14.182 18.806 -9.299 1.00 0.00 21 GLN A O 4
ATOM 4441 N N . LEU A 1 22 ? 13.242 17.422 -10.800 1.00 0.00 22 LEU A N 4
ATOM 4442 C CA . LEU A 1 22 ? 12.023 17.114 -10.050 1.00 0.00 22 LEU A CA 4
ATOM 4443 C C . LEU A 1 22 ? 12.114 15.737 -9.359 1.00 0.00 22 LEU A C 4
ATOM 4444 O O . LEU A 1 22 ? 11.863 15.653 -8.158 1.00 0.00 22 LEU A O 4
ATOM 4460 N N . LYS A 1 23 ? 12.500 14.673 -10.084 1.00 0.00 23 LYS A N 4
ATOM 4461 C CA . LYS A 1 23 ? 12.557 13.280 -9.630 1.00 0.00 23 LYS A CA 4
ATOM 4462 C C . LYS A 1 23 ? 13.538 13.089 -8.475 1.00 0.00 23 LYS A C 4
ATOM 4463 O O . LYS A 1 23 ? 13.130 12.738 -7.381 1.00 0.00 23 LYS A O 4
ATOM 4482 N N . GLU A 1 24 ? 14.818 13.354 -8.733 1.00 0.00 24 GLU A N 4
ATOM 4483 C CA . GLU A 1 24 ? 15.938 13.325 -7.780 1.00 0.00 24 GLU A CA 4
ATOM 4484 C C . GLU A 1 24 ? 15.566 13.926 -6.422 1.00 0.00 24 GLU A C 4
ATOM 4485 O O . GLU A 1 24 ? 15.881 13.361 -5.384 1.00 0.00 24 GLU A O 4
ATOM 4497 N N . LYS A 1 25 ? 14.886 15.077 -6.451 1.00 0.00 25 LYS A N 4
ATOM 4498 C CA . LYS A 1 25 ? 14.417 15.840 -5.293 1.00 0.00 25 LYS A CA 4
ATOM 4499 C C . LYS A 1 25 ? 13.376 15.075 -4.472 1.00 0.00 25 LYS A C 4
ATOM 4500 O O . LYS A 1 25 ? 13.531 14.900 -3.273 1.00 0.00 25 LYS A O 4
ATOM 4519 N N . LEU A 1 26 ? 12.337 14.594 -5.138 1.00 0.00 26 LEU A N 4
ATOM 4520 C CA . LEU A 1 26 ? 11.274 13.737 -4.627 1.00 0.00 26 LEU A CA 4
ATOM 4521 C C . LEU A 1 26 ? 11.798 12.406 -4.057 1.00 0.00 26 LEU A C 4
ATOM 4522 O O . LEU A 1 26 ? 11.496 12.036 -2.928 1.00 0.00 26 LEU A O 4
ATOM 4538 N N . GLU A 1 27 ? 12.595 11.679 -4.827 1.00 0.00 27 GLU A N 4
ATOM 4539 C CA . GLU A 1 27 ? 13.326 10.490 -4.387 1.00 0.00 27 GLU A CA 4
ATOM 4540 C C . GLU A 1 27 ? 14.345 10.728 -3.257 1.00 0.00 27 GLU A C 4
ATOM 4541 O O . GLU A 1 27 ? 14.574 9.822 -2.466 1.00 0.00 27 GLU A O 4
ATOM 4553 N N . HIS A 1 28 ? 14.932 11.918 -3.124 1.00 0.00 28 HIS A N 4
ATOM 4554 C CA . HIS A 1 28 ? 15.640 12.332 -1.905 1.00 0.00 28 HIS A CA 4
ATOM 4555 C C . HIS A 1 28 ? 14.676 12.520 -0.724 1.00 0.00 28 HIS A C 4
ATOM 4556 O O . HIS A 1 28 ? 14.993 12.114 0.397 1.00 0.00 28 HIS A O 4
ATOM 4570 N N . GLU A 1 29 ? 13.526 13.151 -0.969 1.00 0.00 29 GLU A N 4
ATOM 4571 C CA . GLU A 1 29 ? 12.504 13.489 0.037 1.00 0.00 29 GLU A CA 4
ATOM 4572 C C . GLU A 1 29 ? 12.004 12.249 0.779 1.00 0.00 29 GLU A C 4
ATOM 4573 O O . GLU A 1 29 ? 11.702 12.286 1.976 1.00 0.00 29 GLU A O 4
ATOM 4585 N N . PHE A 1 30 ? 11.846 11.168 0.009 1.00 0.00 30 PHE A N 4
ATOM 4586 C CA . PHE A 1 30 ? 11.343 9.868 0.450 1.00 0.00 30 PHE A CA 4
ATOM 4587 C C . PHE A 1 30 ? 11.697 8.721 -0.527 1.00 0.00 30 PHE A C 4
ATOM 4588 O O . PHE A 1 30 ? 10.855 8.294 -1.326 1.00 0.00 30 PHE A O 4
ATOM 4605 N N . PRO A 1 31 ? 12.924 8.168 -0.459 1.00 0.00 31 PRO A N 4
ATOM 4606 C CA . PRO A 1 31 ? 13.340 7.083 -1.343 1.00 0.00 31 PRO A CA 4
ATOM 4607 C C . PRO A 1 31 ? 12.599 5.784 -1.035 1.00 0.00 31 PRO A C 4
ATOM 4608 O O . PRO A 1 31 ? 12.438 5.400 0.122 1.00 0.00 31 PRO A O 4
ATOM 4619 N N . GLY A 1 32 ? 12.182 5.075 -2.085 1.00 0.00 32 GLY A N 4
ATOM 4620 C CA . GLY A 1 32 ? 11.606 3.725 -2.039 1.00 0.00 32 GLY A CA 4
ATOM 4621 C C . GLY A 1 32 ? 10.201 3.602 -1.455 1.00 0.00 32 GLY A C 4
ATOM 4622 O O . GLY A 1 32 ? 9.464 2.691 -1.824 1.00 0.00 32 GLY A O 4
ATOM 4626 N N . CYS A 1 33 ? 9.772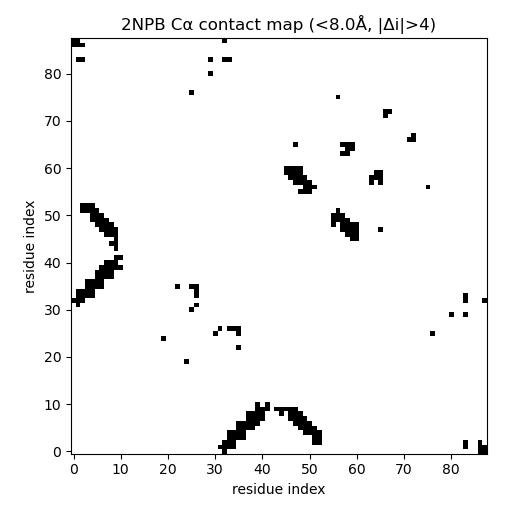 4.548 -0.621 1.00 0.00 33 CYS A N 4
ATOM 4627 C CA . CYS A 1 33 ? 8.363 4.744 -0.310 1.00 0.00 33 CYS A CA 4
ATOM 4628 C C . CYS A 1 33 ? 7.565 5.230 -1.531 1.00 0.00 33 CYS A C 4
ATOM 4629 O O . CYS A 1 33 ? 6.333 5.181 -1.524 1.00 0.00 33 CYS A O 4
ATOM 4637 N N . LEU A 1 34 ? 8.269 5.661 -2.579 1.00 0.00 34 LEU A N 4
ATOM 4638 C CA . LEU A 1 34 ? 7.763 5.933 -3.899 1.00 0.00 34 LEU A CA 4
ATOM 4639 C C . LEU A 1 34 ? 8.552 5.171 -4.963 1.00 0.00 34 LEU A C 4
ATOM 4640 O O . LEU A 1 34 ? 9.777 5.060 -4.914 1.00 0.00 34 LEU A O 4
ATOM 4656 N N . ASP A 1 35 ? 7.807 4.814 -5.994 1.00 0.00 35 ASP A N 4
ATOM 4657 C CA . ASP A 1 35 ? 8.210 4.679 -7.382 1.00 0.00 35 ASP A CA 4
ATOM 4658 C C . ASP A 1 35 ? 7.906 5.991 -8.107 1.00 0.00 35 ASP A C 4
ATOM 4659 O O . ASP A 1 35 ? 6.857 6.610 -7.920 1.00 0.00 35 ASP A O 4
ATOM 4668 N N . ILE A 1 36 ? 8.828 6.384 -8.971 1.00 0.00 36 ILE A N 4
ATOM 4669 C CA . ILE A 1 36 ? 8.706 7.477 -9.924 1.00 0.00 36 ILE A CA 4
ATOM 4670 C C . ILE A 1 36 ? 9.463 7.124 -11.217 1.00 0.00 36 ILE A C 4
ATOM 4671 O O . ILE A 1 36 ? 10.686 6.961 -11.263 1.00 0.00 36 ILE A O 4
ATOM 4687 N N . CYS A 1 37 ? 8.718 7.093 -12.300 1.00 0.00 37 CYS A N 4
ATOM 4688 C CA . CYS A 1 37 ? 9.169 6.918 -13.682 1.00 0.00 37 CYS A CA 4
ATOM 4689 C C . CYS A 1 37 ? 8.559 8.006 -14.573 1.00 0.00 37 CYS A C 4
ATOM 4690 O O . CYS A 1 37 ? 8.059 9.011 -14.070 1.00 0.00 37 CYS A O 4
ATOM 4698 N N . GLY A 1 38 ? 8.644 7.841 -15.886 1.00 0.00 38 GLY A N 4
ATOM 4699 C CA . GLY A 1 38 ? 7.942 8.686 -16.849 1.00 0.00 38 GLY A CA 4
ATOM 4700 C C . GLY A 1 38 ? 8.036 8.241 -18.307 1.00 0.00 38 GLY A C 4
ATOM 4701 O O . GLY A 1 38 ? 8.945 7.513 -18.697 1.00 0.00 38 GLY A O 4
ATOM 4705 N N . GLU A 1 39 ? 7.118 8.742 -19.125 1.00 0.00 39 GLU A N 4
ATOM 4706 C CA . GLU A 1 39 ? 6.851 8.419 -20.523 1.00 0.00 39 GLU A CA 4
ATOM 4707 C C . GLU A 1 39 ? 7.523 9.451 -21.445 1.00 0.00 39 GLU A C 4
ATOM 4708 O O . GLU A 1 39 ? 6.928 10.001 -22.375 1.00 0.00 39 GLU A O 4
ATOM 4720 N N . GLY A 1 40 ? 8.795 9.712 -21.144 1.00 0.00 40 GLY A N 4
ATOM 4721 C CA . GLY A 1 40 ? 9.685 10.664 -21.817 1.00 0.00 40 GLY A CA 4
ATOM 4722 C C . GLY A 1 40 ? 10.072 10.193 -23.217 1.00 0.00 40 GLY A C 4
ATOM 4723 O O . GLY A 1 40 ? 11.127 9.589 -23.405 1.00 0.00 40 GLY A O 4
ATOM 4727 N N . THR A 1 41 ? 9.199 10.436 -24.195 1.00 0.00 41 THR A N 4
ATOM 4728 C CA . THR A 1 41 ? 9.148 9.720 -25.480 1.00 0.00 41 THR A CA 4
ATOM 4729 C C . THR A 1 41 ? 9.507 10.595 -26.692 1.00 0.00 41 THR A C 4
ATOM 4730 O O . THR A 1 41 ? 9.435 11.825 -26.626 1.00 0.00 41 THR A O 4
ATOM 4741 N N . PRO A 1 42 ? 9.913 9.994 -27.830 1.00 0.00 42 PRO A N 4
ATOM 4742 C CA . PRO A 1 42 ? 10.269 10.730 -29.044 1.00 0.00 42 PRO A CA 4
ATOM 4743 C C . PRO A 1 42 ? 9.020 11.213 -29.808 1.00 0.00 42 PRO A C 4
ATOM 4744 O O . PRO A 1 42 ? 8.613 10.623 -30.806 1.00 0.00 42 PRO A O 4
ATOM 4755 N N . GLN A 1 43 ? 8.410 12.309 -29.353 1.00 0.00 43 GLN A N 4
ATOM 4756 C CA . GLN A 1 43 ? 7.323 13.008 -30.049 1.00 0.00 43 GLN A CA 4
ATOM 4757 C C . GLN A 1 43 ? 7.533 14.531 -29.984 1.00 0.00 43 GLN A C 4
ATOM 4758 O O . GLN A 1 43 ? 8.175 15.040 -29.064 1.00 0.00 43 GLN A O 4
ATOM 4772 N N . VAL A 1 44 ? 6.984 15.272 -30.953 1.00 0.00 44 VAL A N 4
ATOM 4773 C CA . VAL A 1 44 ? 7.032 16.752 -30.998 1.00 0.00 44 VAL A CA 4
ATOM 4774 C C . VAL A 1 44 ? 6.134 17.390 -29.925 1.00 0.00 44 VAL A C 4
ATOM 4775 O O . VAL A 1 44 ? 6.407 18.484 -29.435 1.00 0.00 44 VAL A O 4
ATOM 4788 N N . THR A 1 45 ? 5.056 16.704 -29.546 1.00 0.00 45 THR A N 4
ATOM 4789 C CA . THR A 1 45 ? 4.002 17.198 -28.656 1.00 0.00 45 THR A CA 4
ATOM 4790 C C . THR A 1 45 ? 4.478 17.229 -27.201 1.00 0.00 45 THR A C 4
ATOM 4791 O O . THR A 1 45 ? 4.310 16.268 -26.457 1.00 0.00 45 THR A O 4
ATOM 4802 N N . GLY A 1 46 ? 5.099 18.327 -26.773 1.00 0.00 46 GLY A N 4
ATOM 4803 C CA . GLY A 1 46 ? 5.694 18.473 -25.440 1.00 0.00 46 GLY A CA 4
ATOM 4804 C C . GLY A 1 46 ? 4.699 18.694 -24.290 1.00 0.00 46 GLY A C 4
ATOM 4805 O O . GLY A 1 46 ? 4.893 19.623 -23.505 1.00 0.00 46 GLY A O 4
ATOM 4809 N N . PHE A 1 47 ? 3.650 17.875 -24.153 1.00 0.00 47 PHE A N 4
ATOM 4810 C CA . PHE A 1 47 ? 2.784 17.887 -22.964 1.00 0.00 47 PHE A CA 4
ATOM 4811 C C . PHE A 1 47 ? 3.487 17.236 -21.759 1.00 0.00 47 PHE A C 4
ATOM 4812 O O . PHE A 1 47 ? 3.499 16.023 -21.621 1.00 0.00 47 PHE A O 4
ATOM 4829 N N . PHE A 1 48 ? 4.111 18.065 -20.914 1.00 0.00 48 PHE A N 4
ATOM 4830 C CA . PHE A 1 48 ? 4.800 17.663 -19.679 1.00 0.00 48 PHE A CA 4
ATOM 4831 C C . PHE A 1 48 ? 3.762 17.455 -18.562 1.00 0.00 48 PHE A C 4
ATOM 4832 O O . PHE A 1 48 ? 3.312 18.443 -17.967 1.00 0.00 48 PHE A O 4
ATOM 4849 N N . GLU A 1 49 ? 3.300 16.225 -18.319 1.00 0.00 49 GLU A N 4
ATOM 4850 C CA . GLU A 1 49 ? 2.246 15.965 -17.338 1.00 0.00 49 GLU A CA 4
ATOM 4851 C C . GLU A 1 49 ? 2.645 14.911 -16.289 1.00 0.00 49 GLU A C 4
ATOM 4852 O O . GLU A 1 49 ? 3.200 13.868 -16.631 1.00 0.00 49 GLU A O 4
ATOM 4864 N N . VAL A 1 50 ? 2.385 15.195 -15.001 1.00 0.00 50 VAL A N 4
ATOM 4865 C CA . VAL A 1 50 ? 2.915 14.404 -13.861 1.00 0.00 50 VAL A CA 4
ATOM 4866 C C . VAL A 1 50 ? 1.774 13.812 -13.038 1.00 0.00 50 VAL A C 4
ATOM 4867 O O . VAL A 1 50 ? 0.887 14.545 -12.588 1.00 0.00 50 VAL A O 4
ATOM 4880 N N . THR A 1 51 ? 1.804 12.493 -12.817 1.00 0.00 51 THR A N 4
ATOM 4881 C CA . THR A 1 51 ? 0.737 11.669 -12.271 1.00 0.00 51 THR A CA 4
ATOM 4882 C C . THR A 1 51 ? 1.204 10.769 -11.119 1.00 0.00 51 THR A C 4
ATOM 4883 O O . THR A 1 51 ? 2.263 10.157 -11.197 1.00 0.00 51 THR A O 4
ATOM 4894 N N . VAL A 1 52 ? 0.388 10.603 -10.075 1.00 0.00 52 VAL A N 4
ATOM 4895 C CA . VAL A 1 52 ? 0.618 9.763 -8.883 1.00 0.00 52 VAL A CA 4
ATOM 4896 C C . VAL A 1 52 ? -0.601 8.882 -8.611 1.00 0.00 52 VAL A C 4
ATOM 4897 O O . VAL A 1 52 ? -1.718 9.378 -8.518 1.00 0.00 52 VAL A O 4
ATOM 4910 N N . ALA A 1 53 ? -0.418 7.562 -8.564 1.00 0.00 53 ALA A N 4
ATOM 4911 C CA . ALA A 1 53 ? -1.487 6.559 -8.432 1.00 0.00 53 ALA A CA 4
ATOM 4912 C C . ALA A 1 53 ? -2.683 6.762 -9.406 1.00 0.00 53 ALA A C 4
ATOM 4913 O O . ALA A 1 53 ? -3.825 6.434 -9.087 1.00 0.00 53 ALA A O 4
ATOM 4920 N N . GLY A 1 54 ? -2.444 7.346 -10.590 1.00 0.00 54 GLY A N 4
ATOM 4921 C CA . GLY A 1 54 ? -3.474 7.690 -11.581 1.00 0.00 54 GLY A CA 4
ATOM 4922 C C . GLY A 1 54 ? -4.108 9.081 -11.411 1.00 0.00 54 GLY A C 4
ATOM 4923 O O . GLY A 1 54 ? -5.082 9.393 -12.091 1.00 0.00 54 GLY A O 4
ATOM 4927 N N . LYS A 1 55 ? -3.598 9.922 -10.504 1.00 0.00 55 LYS A N 4
ATOM 4928 C CA . LYS A 1 55 ? -4.022 11.307 -10.232 1.00 0.00 55 LYS A CA 4
ATOM 4929 C C . LYS A 1 55 ? -3.002 12.312 -10.769 1.00 0.00 55 LYS A C 4
ATOM 4930 O O . LYS A 1 55 ? -1.854 12.311 -10.333 1.00 0.00 55 LYS A O 4
ATOM 4949 N N . LEU A 1 56 ? -3.386 13.141 -11.736 1.00 0.00 56 LEU A N 4
ATOM 4950 C CA . LEU A 1 56 ? -2.554 14.253 -12.212 1.00 0.00 56 LEU A CA 4
ATOM 4951 C C . LEU A 1 56 ? -2.354 15.294 -11.104 1.00 0.00 56 LEU A C 4
ATOM 4952 O O . LEU A 1 56 ? -3.295 15.648 -10.398 1.00 0.00 56 LEU A O 4
ATOM 4968 N N . VAL A 1 57 ? -1.121 15.788 -10.999 1.00 0.00 57 VAL A N 4
ATOM 4969 C CA . VAL A 1 57 ? -0.700 16.859 -10.069 1.00 0.00 57 VAL A CA 4
ATOM 4970 C C . VAL A 1 57 ? -0.104 18.062 -10.808 1.00 0.00 57 VAL A C 4
ATOM 4971 O O . VAL A 1 57 ? -0.067 19.175 -10.275 1.00 0.00 57 VAL A O 4
ATOM 4984 N N . HIS A 1 58 ? 0.353 17.835 -12.041 1.00 0.00 58 HIS A N 4
ATOM 4985 C CA . HIS A 1 58 ? 0.960 18.826 -12.925 1.00 0.00 58 HIS A CA 4
ATOM 4986 C C . HIS A 1 58 ? 0.527 18.634 -14.372 1.00 0.00 58 HIS A C 4
ATOM 4987 O O . HIS A 1 58 ? 0.327 17.511 -14.830 1.00 0.00 58 HIS A O 4
ATOM 5001 N N . SER A 1 59 ? 0.509 19.726 -15.125 1.00 0.00 59 SER A N 4
ATOM 5002 C CA . SER A 1 59 ? 0.282 19.729 -16.561 1.00 0.00 59 SER A CA 4
ATOM 5003 C C . SER A 1 59 ? 0.808 20.991 -17.252 1.00 0.00 59 SER A C 4
ATOM 5004 O O . SER A 1 59 ? 0.275 22.089 -17.045 1.00 0.00 59 SER A O 4
ATOM 5012 N N . LYS A 1 60 ? 1.775 20.885 -18.162 1.00 0.00 60 LYS A N 4
ATOM 5013 C CA . LYS A 1 60 ? 2.088 22.009 -19.053 1.00 0.00 60 LYS A CA 4
ATOM 5014 C C . LYS A 1 60 ? 1.001 22.331 -20.083 1.00 0.00 60 LYS A C 4
ATOM 5015 O O . LYS A 1 60 ? 0.957 23.490 -20.485 1.00 0.00 60 LYS A O 4
ATOM 5034 N N . LYS A 1 61 ? 0.116 21.402 -20.469 1.00 0.00 61 LYS A N 4
ATOM 5035 C CA . LYS A 1 61 ? -0.991 21.720 -21.400 1.00 0.00 61 LYS A CA 4
ATOM 5036 C C . LYS A 1 61 ? -2.174 22.426 -20.717 1.00 0.00 61 LYS A C 4
ATOM 5037 O O . LYS A 1 61 ? -2.797 23.274 -21.342 1.00 0.00 61 LYS A O 4
ATOM 5056 N N . ARG A 1 62 ? -2.450 22.146 -19.431 1.00 0.00 62 ARG A N 4
ATOM 5057 C CA . ARG A 1 62 ? -3.537 22.792 -18.668 1.00 0.00 62 ARG A CA 4
ATOM 5058 C C . ARG A 1 62 ? -3.177 24.174 -18.120 1.00 0.00 62 ARG A C 4
ATOM 5059 O O . ARG A 1 62 ? -4.066 24.937 -17.753 1.00 0.00 62 ARG A O 4
ATOM 5080 N N . GLY A 1 63 ? -1.881 24.476 -18.027 1.00 0.00 63 GLY A N 4
ATOM 5081 C CA . GLY A 1 63 ? -1.367 25.751 -17.525 1.00 0.00 63 GLY A CA 4
ATOM 5082 C C . GLY A 1 63 ? -0.781 25.667 -16.118 1.00 0.00 63 GLY A C 4
ATOM 5083 O O . GLY A 1 63 ? -0.792 26.663 -15.405 1.00 0.00 63 GLY A O 4
ATOM 5087 N N . ASP A 1 64 ? -0.299 24.494 -15.693 1.00 0.00 64 ASP A N 4
ATOM 5088 C CA . ASP A 1 64 ? 0.438 24.368 -14.428 1.00 0.00 64 ASP A CA 4
ATOM 5089 C C . ASP A 1 64 ? 1.840 24.999 -14.536 1.00 0.00 64 ASP A C 4
ATOM 5090 O O . ASP A 1 64 ? 2.192 25.877 -13.750 1.00 0.00 64 ASP A O 4
ATOM 5099 N N . GLY A 1 65 ? 2.609 24.615 -15.567 1.00 0.00 65 GLY A N 4
ATOM 5100 C CA . GLY A 1 65 ? 3.973 25.096 -15.827 1.00 0.00 65 GLY A CA 4
ATOM 5101 C C . GLY A 1 65 ? 5.015 24.678 -14.781 1.00 0.00 65 GLY A C 4
ATOM 5102 O O . GLY A 1 65 ? 4.688 24.446 -13.621 1.00 0.00 65 GLY A O 4
ATOM 5106 N N . TYR A 1 66 ? 6.282 24.622 -15.199 1.00 0.00 66 TYR A N 4
ATOM 5107 C CA . TYR A 1 66 ? 7.449 24.168 -14.426 1.00 0.00 66 TYR A CA 4
ATOM 5108 C C . TYR A 1 66 ? 7.687 24.940 -13.114 1.00 0.00 66 TYR A C 4
ATOM 5109 O O . TYR A 1 66 ? 6.907 25.821 -12.755 1.00 0.00 66 TYR A O 4
ATOM 5127 N N . VAL A 1 67 ? 8.739 24.603 -12.359 1.00 0.00 67 VAL A N 4
ATOM 5128 C CA . VAL A 1 67 ? 8.975 25.228 -11.045 1.00 0.00 67 VAL A CA 4
ATOM 5129 C C . VAL A 1 67 ? 9.562 26.636 -11.137 1.00 0.00 67 VAL A C 4
ATOM 5130 O O . VAL A 1 67 ? 10.701 26.929 -10.792 1.00 0.00 67 VAL A O 4
ATOM 5143 N N . ASP A 1 68 ? 8.679 27.531 -11.534 1.00 0.00 68 ASP A N 4
ATOM 5144 C CA . ASP A 1 68 ? 8.862 28.967 -11.664 1.00 0.00 68 ASP A CA 4
ATOM 5145 C C . ASP A 1 68 ? 8.996 29.635 -10.286 1.00 0.00 68 ASP A C 4
ATOM 5146 O O . ASP A 1 68 ? 9.450 30.769 -10.156 1.00 0.00 68 ASP A O 4
ATOM 5155 N N . THR A 1 69 ? 8.567 28.935 -9.229 1.00 0.00 69 THR A N 4
ATOM 5156 C CA . THR A 1 69 ? 8.747 29.367 -7.851 1.00 0.00 69 THR A CA 4
ATOM 5157 C C . THR A 1 69 ? 8.987 28.175 -6.939 1.00 0.00 69 THR A C 4
ATOM 5158 O O . THR A 1 69 ? 8.471 27.079 -7.161 1.00 0.00 69 THR A O 4
ATOM 5169 N N . GLU A 1 70 ? 9.622 28.461 -5.806 1.00 0.00 70 GLU A N 4
ATOM 5170 C CA . GLU A 1 70 ? 9.698 27.611 -4.614 1.00 0.00 70 GLU A CA 4
ATOM 5171 C C . GLU A 1 70 ? 8.341 27.014 -4.278 1.00 0.00 70 GLU A C 4
ATOM 5172 O O . GLU A 1 70 ? 8.119 25.807 -4.283 1.00 0.00 70 GLU A O 4
ATOM 5184 N N . SER A 1 71 ? 7.405 27.931 -4.105 1.00 0.00 71 SER A N 4
ATOM 5185 C CA . SER A 1 71 ? 6.020 27.635 -3.748 1.00 0.00 71 SER A CA 4
ATOM 5186 C C . SER A 1 71 ? 5.352 26.691 -4.753 1.00 0.00 71 SER A C 4
ATOM 5187 O O . SER A 1 71 ? 4.527 25.859 -4.372 1.00 0.00 71 SER A O 4
ATOM 5195 N N . LYS A 1 72 ? 5.747 26.772 -6.034 1.00 0.00 72 LYS A N 4
ATOM 5196 C CA . LYS A 1 72 ? 5.237 25.872 -7.071 1.00 0.00 72 LYS A CA 4
ATOM 5197 C C . LYS A 1 72 ? 5.808 24.457 -6.960 1.00 0.00 72 LYS A C 4
ATOM 5198 O O . LYS A 1 72 ? 5.069 23.486 -7.114 1.00 0.00 72 LYS A O 4
ATOM 5217 N N . PHE A 1 73 ? 7.099 24.342 -6.646 1.00 0.00 73 PHE A N 4
ATOM 5218 C CA . PHE A 1 73 ? 7.723 23.061 -6.291 1.00 0.00 73 PHE A CA 4
ATOM 5219 C C . PHE A 1 73 ? 7.033 22.467 -5.051 1.00 0.00 73 PHE A C 4
ATOM 5220 O O . PHE A 1 73 ? 6.492 21.359 -5.094 1.00 0.00 73 PHE A O 4
ATOM 5237 N N . ARG A 1 74 ? 6.955 23.249 -3.968 1.00 0.00 74 ARG A N 4
ATOM 5238 C CA . ARG A 1 74 ? 6.384 22.892 -2.665 1.00 0.00 74 ARG A CA 4
ATOM 5239 C C . ARG A 1 74 ? 4.933 22.435 -2.739 1.00 0.00 74 ARG A C 4
ATOM 5240 O O . ARG A 1 74 ? 4.558 21.555 -1.974 1.00 0.00 74 ARG A O 4
ATOM 5261 N N . LYS A 1 75 ? 4.131 22.940 -3.675 1.00 0.00 75 LYS A N 4
ATOM 5262 C CA . LYS A 1 75 ? 2.757 22.495 -3.950 1.00 0.00 75 LYS A CA 4
ATOM 5263 C C . LYS A 1 75 ? 2.698 21.011 -4.313 1.00 0.00 75 LYS A C 4
ATOM 5264 O O . LYS A 1 75 ? 1.770 20.316 -3.913 1.00 0.00 75 LYS A O 4
ATOM 5283 N N . LEU A 1 76 ? 3.723 20.512 -5.001 1.00 0.00 76 LEU A N 4
ATOM 5284 C CA . LEU A 1 76 ? 3.839 19.105 -5.387 1.00 0.00 76 LEU A CA 4
ATOM 5285 C C . LEU A 1 76 ? 4.543 18.292 -4.308 1.00 0.00 76 LEU A C 4
ATOM 5286 O O . LEU A 1 76 ? 4.034 17.255 -3.888 1.00 0.00 76 LEU A O 4
ATOM 5302 N N . VAL A 1 77 ? 5.644 18.817 -3.773 1.00 0.00 77 VAL A N 4
ATOM 5303 C CA . VAL A 1 77 ? 6.368 18.154 -2.669 1.00 0.00 77 VAL A CA 4
ATOM 5304 C C . VAL A 1 77 ? 5.454 17.912 -1.474 1.00 0.00 77 VAL A C 4
ATOM 5305 O O . VAL A 1 77 ? 5.432 16.821 -0.909 1.00 0.00 77 VAL A O 4
ATOM 5318 N N . THR A 1 78 ? 4.630 18.900 -1.130 1.00 0.00 78 THR A N 4
ATOM 5319 C CA . THR A 1 78 ? 3.688 18.793 -0.022 1.00 0.00 78 THR A CA 4
ATOM 5320 C C . THR A 1 78 ? 2.636 17.738 -0.282 1.00 0.00 78 THR A C 4
ATOM 5321 O O . THR A 1 78 ? 2.335 16.956 0.618 1.00 0.00 78 THR A O 4
ATOM 5332 N N . ALA A 1 79 ? 2.124 17.653 -1.510 1.00 0.00 79 ALA A N 4
ATOM 5333 C CA . ALA A 1 79 ? 1.039 16.721 -1.793 1.00 0.00 79 ALA A CA 4
ATOM 5334 C C . ALA A 1 79 ? 1.512 15.273 -1.826 1.00 0.00 79 ALA A C 4
ATOM 5335 O O . ALA A 1 79 ? 0.821 14.367 -1.362 1.00 0.00 79 ALA A O 4
ATOM 5342 N N . ILE A 1 80 ? 2.745 15.075 -2.276 1.00 0.00 80 ILE A N 4
ATOM 5343 C CA . ILE A 1 80 ? 3.341 13.747 -2.317 1.00 0.00 80 ILE A CA 4
ATOM 5344 C C . ILE A 1 80 ? 3.805 13.329 -0.917 1.00 0.00 80 ILE A C 4
ATOM 5345 O O . ILE A 1 80 ? 3.684 12.156 -0.574 1.00 0.00 80 ILE A O 4
ATOM 5361 N N . LYS A 1 81 ? 4.238 14.267 -0.061 1.00 0.00 81 LYS A N 4
ATOM 5362 C CA . LYS A 1 81 ? 4.630 13.953 1.325 1.00 0.00 81 LYS A CA 4
ATOM 5363 C C . LYS A 1 81 ? 3.408 13.608 2.167 1.00 0.00 81 LYS A C 4
ATOM 5364 O O . LYS A 1 81 ? 3.464 12.727 3.017 1.00 0.00 81 LYS A O 4
ATOM 5383 N N . ALA A 1 82 ? 2.309 14.308 1.908 1.00 0.00 82 ALA A N 4
ATOM 5384 C CA . ALA A 1 82 ? 0.991 14.060 2.488 1.00 0.00 82 ALA A CA 4
ATOM 5385 C C . ALA A 1 82 ? 0.455 12.681 2.076 1.00 0.00 82 ALA A C 4
ATOM 5386 O O . ALA A 1 82 ? 0.157 11.858 2.939 1.00 0.00 82 ALA A O 4
ATOM 5393 N N . ALA A 1 83 ? 0.402 12.402 0.769 1.00 0.00 83 ALA A N 4
ATOM 5394 C CA . ALA A 1 83 ? -0.062 11.118 0.234 1.00 0.00 83 ALA A CA 4
ATOM 5395 C C . ALA A 1 83 ? 0.786 9.938 0.719 1.00 0.00 83 ALA A C 4
ATOM 5396 O O . ALA A 1 83 ? 0.274 8.858 1.023 1.00 0.00 83 ALA A O 4
ATOM 5403 N N . LEU A 1 84 ? 2.087 10.177 0.863 1.00 0.00 84 LEU A N 4
ATOM 5404 C CA . LEU A 1 84 ? 3.019 9.256 1.503 1.00 0.00 84 LEU A CA 4
ATOM 5405 C C . LEU A 1 84 ? 2.642 8.999 2.956 1.00 0.00 84 LEU A C 4
ATOM 5406 O O . LEU A 1 84 ? 2.402 7.858 3.335 1.00 0.00 84 LEU A O 4
ATOM 5422 N N . ALA A 1 85 ? 2.586 10.054 3.759 1.00 0.00 85 ALA A N 4
ATOM 5423 C CA . ALA A 1 85 ? 2.263 9.966 5.188 1.00 0.00 85 ALA A CA 4
ATOM 5424 C C . ALA A 1 85 ? 0.916 9.278 5.488 1.00 0.00 85 ALA A C 4
ATOM 5425 O O . ALA A 1 85 ? 0.729 8.731 6.571 1.00 0.00 85 ALA A O 4
ATOM 5432 N N . GLN A 1 86 ? 0.015 9.235 4.507 1.00 0.00 86 GLN A N 4
ATOM 5433 C CA . GLN A 1 86 ? -1.231 8.463 4.510 1.00 0.00 86 GLN A CA 4
ATOM 5434 C C . GLN A 1 86 ? -0.992 6.994 4.145 1.00 0.00 86 GLN A C 4
ATOM 5435 O O . GLN A 1 86 ? -1.434 6.084 4.847 1.00 0.00 86 GLN A O 4
ATOM 5449 N N . CYS A 1 87 ? -0.228 6.756 3.083 1.00 0.00 87 CYS A N 4
ATOM 5450 C CA . CYS A 1 87 ? 0.251 5.430 2.679 1.00 0.00 87 CYS A CA 4
ATOM 5451 C C . CYS A 1 87 ? 1.101 4.718 3.747 1.00 0.00 87 CYS A C 4
ATOM 5452 O O . CYS A 1 87 ? 1.184 3.494 3.770 1.00 0.00 87 CYS A O 4
ATOM 5460 N N . GLN A 1 88 ? 1.712 5.473 4.655 1.00 0.00 88 GLN A N 4
ATOM 5461 C CA . GLN A 1 88 ? 2.448 4.926 5.801 1.00 0.00 88 GLN A CA 4
ATOM 5462 C C . GLN A 1 88 ? 1.560 4.285 6.892 1.00 0.00 88 GLN A C 4
ATOM 5463 O O . GLN A 1 88 ? 2.097 3.634 7.787 1.00 0.00 88 GLN A O 4
ATOM 5477 N N . MET A 1 1 ? 0.635 0.290 0.367 1.00 0.00 1 MET A N 5
ATOM 5478 C CA . MET A 1 1 ? 1.795 -0.030 -0.492 1.00 0.00 1 MET A CA 5
ATOM 5479 C C . MET A 1 1 ? 2.755 1.152 -0.462 1.00 0.00 1 MET A C 5
ATOM 5480 O O . MET A 1 1 ? 2.529 2.075 0.314 1.00 0.00 1 MET A O 5
ATOM 5496 N N . ALA A 1 2 ? 3.787 1.165 -1.310 1.00 0.00 2 ALA A N 5
ATOM 5497 C CA . ALA A 1 2 ? 4.329 2.419 -1.827 1.00 0.00 2 ALA A CA 5
ATOM 5498 C C . ALA A 1 2 ? 3.268 3.210 -2.630 1.00 0.00 2 ALA A C 5
ATOM 5499 O O . ALA A 1 2 ? 2.154 2.729 -2.864 1.00 0.00 2 ALA A O 5
ATOM 5506 N N . LEU A 1 3 ? 3.623 4.418 -3.075 1.00 0.00 3 LEU A N 5
ATOM 5507 C CA . LEU A 1 3 ? 2.876 5.178 -4.063 1.00 0.00 3 LEU A CA 5
ATOM 5508 C C . LEU A 1 3 ? 3.566 5.029 -5.427 1.00 0.00 3 LEU A C 5
ATOM 5509 O O . LEU A 1 3 ? 4.757 4.738 -5.486 1.00 0.00 3 LEU A O 5
ATOM 5525 N N . ALA A 1 4 ? 2.848 5.341 -6.502 1.00 0.00 4 ALA A N 5
ATOM 5526 C CA . ALA A 1 4 ? 3.363 5.360 -7.872 1.00 0.00 4 ALA A CA 5
ATOM 5527 C C . ALA A 1 4 ? 3.059 6.673 -8.610 1.00 0.00 4 ALA A C 5
ATOM 5528 O O . ALA A 1 4 ? 1.924 7.162 -8.596 1.00 0.00 4 ALA A O 5
ATOM 5535 N N . VAL A 1 5 ? 4.073 7.224 -9.284 1.00 0.00 5 VAL A N 5
ATOM 5536 C CA . VAL A 1 5 ? 4.043 8.517 -9.987 1.00 0.00 5 VAL A CA 5
ATOM 5537 C C . VAL A 1 5 ? 4.526 8.321 -11.418 1.00 0.00 5 VAL A C 5
ATOM 5538 O O . VAL A 1 5 ? 5.389 7.496 -11.710 1.00 0.00 5 VAL A O 5
ATOM 5551 N N . ARG A 1 6 ? 3.970 9.080 -12.346 1.00 0.00 6 ARG A N 5
ATOM 5552 C CA . ARG A 1 6 ? 4.288 9.051 -13.780 1.00 0.00 6 ARG A CA 5
ATOM 5553 C C . ARG A 1 6 ? 4.478 10.472 -14.315 1.00 0.00 6 ARG A C 5
ATOM 5554 O O . ARG A 1 6 ? 3.999 11.427 -13.702 1.00 0.00 6 ARG A O 5
ATOM 5575 N N . VAL A 1 7 ? 5.167 10.586 -15.450 1.00 0.00 7 VAL A N 5
ATOM 5576 C CA . VAL A 1 7 ? 5.452 11.823 -16.189 1.00 0.00 7 VAL A CA 5
ATOM 5577 C C . VAL A 1 7 ? 5.458 11.499 -17.677 1.00 0.00 7 VAL A C 5
ATOM 5578 O O . VAL A 1 7 ? 6.333 10.767 -18.123 1.00 0.00 7 VAL A O 5
ATOM 5591 N N . VAL A 1 8 ? 4.525 12.042 -18.448 1.00 0.00 8 VAL A N 5
ATOM 5592 C CA . VAL A 1 8 ? 4.694 12.120 -19.916 1.00 0.00 8 VAL A CA 5
ATOM 5593 C C . VAL A 1 8 ? 5.455 13.389 -20.301 1.00 0.00 8 VAL A C 5
ATOM 5594 O O . VAL A 1 8 ? 5.274 14.414 -19.650 1.00 0.00 8 VAL A O 5
ATOM 5607 N N . TYR A 1 9 ? 6.341 13.353 -21.307 1.00 0.00 9 TYR A N 5
ATOM 5608 C CA . TYR A 1 9 ? 6.861 14.582 -21.919 1.00 0.00 9 TYR A CA 5
ATOM 5609 C C . TYR A 1 9 ? 7.324 14.377 -23.375 1.00 0.00 9 TYR A C 5
ATOM 5610 O O . TYR A 1 9 ? 7.336 13.2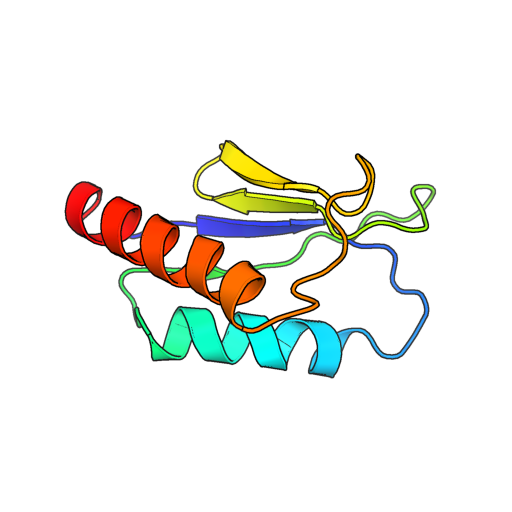70 -23.895 1.00 0.00 9 TYR A O 5
ATOM 5628 N N . SER A 1 10 ? 7.732 15.463 -24.026 1.00 0.00 10 SER A N 5
ATOM 5629 C CA . SER A 1 10 ? 8.382 15.526 -25.334 1.00 0.00 10 SER A CA 5
ATOM 5630 C C . SER A 1 10 ? 9.900 15.388 -25.171 1.00 0.00 10 SER A C 5
ATOM 5631 O O . SER A 1 10 ? 10.559 16.290 -24.654 1.00 0.00 10 SER A O 5
ATOM 5639 N N . GLY A 1 11 ? 10.471 14.251 -25.567 1.00 0.00 11 GLY A N 5
ATOM 5640 C CA . GLY A 1 11 ? 11.878 13.878 -25.340 1.00 0.00 11 GLY A CA 5
ATOM 5641 C C . GLY A 1 11 ? 12.942 14.695 -26.098 1.00 0.00 11 GLY A C 5
ATOM 5642 O O . GLY A 1 11 ? 14.087 14.258 -26.176 1.00 0.00 11 GLY A O 5
ATOM 5646 N N . ALA A 1 12 ? 12.575 15.851 -26.660 1.00 0.00 12 ALA A N 5
ATOM 5647 C CA . ALA A 1 12 ? 13.282 16.521 -27.757 1.00 0.00 12 ALA A CA 5
ATOM 5648 C C . ALA A 1 12 ? 14.734 16.947 -27.454 1.00 0.00 12 ALA A C 5
ATOM 5649 O O . ALA A 1 12 ? 15.624 16.707 -28.264 1.00 0.00 12 ALA A O 5
ATOM 5656 N N . CYS A 1 13 ? 14.980 17.618 -26.324 1.00 0.00 13 CYS A N 5
ATOM 5657 C CA . CYS A 1 13 ? 16.300 18.120 -25.936 1.00 0.00 13 CYS A CA 5
ATOM 5658 C C . CYS A 1 13 ? 16.367 18.296 -24.412 1.00 0.00 13 CYS A C 5
ATOM 5659 O O . CYS A 1 13 ? 15.350 18.573 -23.778 1.00 0.00 13 CYS A O 5
ATOM 5667 N N . GLY A 1 14 ? 17.550 18.130 -23.809 1.00 0.00 14 GLY A N 5
ATOM 5668 C CA . GLY A 1 14 ? 17.850 18.384 -22.386 1.00 0.00 14 GLY A CA 5
ATOM 5669 C C . GLY A 1 14 ? 17.038 17.612 -21.329 1.00 0.00 14 GLY A C 5
ATOM 5670 O O . GLY A 1 14 ? 17.272 17.797 -20.134 1.00 0.00 14 GLY A O 5
ATOM 5674 N N . TYR A 1 15 ? 16.082 16.762 -21.723 1.00 0.00 15 TYR A N 5
ATOM 5675 C CA . TYR A 1 15 ? 15.020 16.326 -20.811 1.00 0.00 15 TYR A CA 5
ATOM 5676 C C . TYR A 1 15 ? 15.493 15.469 -19.636 1.00 0.00 15 TYR A C 5
ATOM 5677 O O . TYR A 1 15 ? 14.973 15.629 -18.539 1.00 0.00 15 TYR A O 5
ATOM 5695 N N . LYS A 1 16 ? 16.471 14.579 -19.843 1.00 0.00 16 LYS A N 5
ATOM 5696 C CA . LYS A 1 16 ? 16.973 13.619 -18.837 1.00 0.00 16 LYS A CA 5
ATOM 5697 C C . LYS A 1 16 ? 17.272 14.250 -17.458 1.00 0.00 16 LYS A C 5
ATOM 5698 O O . LYS A 1 16 ? 16.615 13.844 -16.501 1.00 0.00 16 LYS A O 5
ATOM 5717 N N . PRO A 1 17 ? 18.181 15.235 -17.302 1.00 0.00 17 PRO A N 5
ATOM 5718 C CA . PRO A 1 17 ? 18.398 15.890 -16.008 1.00 0.00 17 PRO A CA 5
ATOM 5719 C C . PRO A 1 17 ? 17.188 16.707 -15.529 1.00 0.00 17 PRO A C 5
ATOM 5720 O O . PRO A 1 17 ? 16.933 16.725 -14.329 1.00 0.00 17 PRO A O 5
ATOM 5731 N N . LYS A 1 18 ? 16.391 17.327 -16.417 1.00 0.00 18 LYS A N 5
ATOM 5732 C CA . LYS A 1 18 ? 15.144 18.017 -16.013 1.00 0.00 18 LYS A CA 5
ATOM 5733 C C . LYS A 1 18 ? 14.127 17.045 -15.396 1.00 0.00 18 LYS A C 5
ATOM 5734 O O . LYS A 1 18 ? 13.496 17.380 -14.398 1.00 0.00 18 LYS A O 5
ATOM 5753 N N . TYR A 1 19 ? 13.999 15.843 -15.963 1.00 0.00 19 TYR A N 5
ATOM 5754 C CA . TYR A 1 19 ? 13.259 14.707 -15.410 1.00 0.00 19 TYR A CA 5
ATOM 5755 C C . TYR A 1 19 ? 13.820 14.308 -14.047 1.00 0.00 19 TYR A C 5
ATOM 5756 O O . TYR A 1 19 ? 13.104 14.373 -13.053 1.00 0.00 19 TYR A O 5
ATOM 5774 N N . LEU A 1 20 ? 15.098 13.919 -13.993 1.00 0.00 20 LEU A N 5
ATOM 5775 C CA . LEU A 1 20 ? 15.770 13.469 -12.778 1.00 0.00 20 LEU A CA 5
ATOM 5776 C C . LEU A 1 20 ? 15.670 14.490 -11.650 1.00 0.00 20 LEU A C 5
ATOM 5777 O O . LEU A 1 20 ? 15.314 14.117 -10.555 1.00 0.00 20 LEU A O 5
ATOM 5793 N N . GLN A 1 21 ? 15.907 15.774 -11.870 1.00 0.00 21 GLN A N 5
ATOM 5794 C CA . GLN A 1 21 ? 15.912 16.776 -10.816 1.00 0.00 21 GLN A CA 5
ATOM 5795 C C . GLN A 1 21 ? 14.528 17.050 -10.202 1.00 0.00 21 GLN A C 5
ATOM 5796 O O . GLN A 1 21 ? 14.464 17.581 -9.095 1.00 0.00 21 GLN A O 5
ATOM 5810 N N . LEU A 1 22 ? 13.439 16.647 -10.870 1.00 0.00 22 LEU A N 5
ATOM 5811 C CA . LEU A 1 22 ? 12.138 16.425 -10.233 1.00 0.00 22 LEU A CA 5
ATOM 5812 C C . LEU A 1 22 ? 12.088 15.060 -9.524 1.00 0.00 22 LEU A C 5
ATOM 5813 O O . LEU A 1 22 ? 11.671 14.978 -8.369 1.00 0.00 22 LEU A O 5
ATOM 5829 N N . LYS A 1 23 ? 12.489 13.989 -10.224 1.00 0.00 23 LYS A N 5
ATOM 5830 C CA . LYS A 1 23 ? 12.370 12.587 -9.804 1.00 0.00 23 LYS A CA 5
ATOM 5831 C C . LYS A 1 23 ? 13.182 12.268 -8.547 1.00 0.00 23 LYS A C 5
ATOM 5832 O O . LYS A 1 23 ? 12.616 11.890 -7.531 1.00 0.00 23 LYS A O 5
ATOM 5851 N N . GLU A 1 24 ? 14.496 12.451 -8.647 1.00 0.00 24 GLU A N 5
ATOM 5852 C CA . GLU A 1 24 ? 15.536 12.336 -7.625 1.00 0.00 24 GLU A CA 5
ATOM 5853 C C . GLU A 1 24 ? 15.141 12.982 -6.302 1.00 0.00 24 GLU A C 5
ATOM 5854 O O . GLU A 1 24 ? 15.404 12.413 -5.253 1.00 0.00 24 GLU A O 5
ATOM 5866 N N . LYS A 1 25 ? 14.519 14.167 -6.345 1.00 0.00 25 LYS A N 5
ATOM 5867 C CA . LYS A 1 25 ? 14.024 14.865 -5.153 1.00 0.00 25 LYS A CA 5
ATOM 5868 C C . LYS A 1 25 ? 12.925 14.066 -4.464 1.00 0.00 25 LYS A C 5
ATOM 5869 O O . LYS A 1 25 ? 13.056 13.686 -3.310 1.00 0.00 25 LYS A O 5
ATOM 5888 N N . LEU A 1 26 ? 11.895 13.711 -5.216 1.00 0.00 26 LEU A N 5
ATOM 5889 C CA . LEU A 1 26 ? 10.776 12.907 -4.746 1.00 0.00 26 LEU A CA 5
ATOM 5890 C C . LEU A 1 26 ? 11.237 11.558 -4.155 1.00 0.00 26 LEU A C 5
ATOM 5891 O O . LEU A 1 26 ? 10.870 11.181 -3.048 1.00 0.00 26 LEU A O 5
ATOM 5907 N N . GLU A 1 27 ? 12.116 10.856 -4.854 1.00 0.00 27 GLU A N 5
ATOM 5908 C CA . GLU A 1 27 ? 12.829 9.662 -4.385 1.00 0.00 27 GLU A CA 5
ATOM 5909 C C . GLU A 1 27 ? 13.780 9.857 -3.190 1.00 0.00 27 GLU A C 5
ATOM 5910 O O . GLU A 1 27 ? 13.885 8.955 -2.364 1.00 0.00 27 GLU A O 5
ATOM 5922 N N . HIS A 1 28 ? 14.454 11.000 -3.057 1.00 0.00 28 HIS A N 5
ATOM 5923 C CA . HIS A 1 28 ? 15.209 11.380 -1.856 1.00 0.00 28 HIS A CA 5
ATOM 5924 C C . HIS A 1 28 ? 14.280 11.610 -0.663 1.00 0.00 28 HIS A C 5
ATOM 5925 O O . HIS A 1 28 ? 14.581 11.196 0.459 1.00 0.00 28 HIS A O 5
ATOM 5939 N N . GLU A 1 29 ? 13.149 12.266 -0.909 1.00 0.00 29 GLU A N 5
ATOM 5940 C CA . GLU A 1 29 ? 12.148 12.610 0.086 1.00 0.00 29 GLU A CA 5
ATOM 5941 C C . GLU A 1 29 ? 11.420 11.373 0.644 1.00 0.00 29 GLU A C 5
ATOM 5942 O O . GLU A 1 29 ? 11.016 11.375 1.811 1.00 0.00 29 GLU A O 5
ATOM 5954 N N . PHE A 1 30 ? 11.222 10.346 -0.195 1.00 0.00 30 PHE A N 5
ATOM 5955 C CA . PHE A 1 30 ? 10.402 9.158 0.069 1.00 0.00 30 PHE A CA 5
ATOM 5956 C C . PHE A 1 30 ? 11.036 7.809 -0.381 1.00 0.00 30 PHE A C 5
ATOM 5957 O O . PHE A 1 30 ? 10.361 7.002 -1.036 1.00 0.00 30 PHE A O 5
ATOM 5974 N N . PRO A 1 31 ? 12.305 7.498 -0.048 1.00 0.00 31 PRO A N 5
ATOM 5975 C CA . PRO A 1 31 ? 13.045 6.400 -0.670 1.00 0.00 31 PRO A CA 5
ATOM 5976 C C . PRO A 1 31 ? 12.411 5.038 -0.400 1.00 0.00 31 PRO A C 5
ATOM 5977 O O . PRO A 1 31 ? 12.136 4.661 0.737 1.00 0.00 31 PRO A O 5
ATOM 5988 N N . GLY A 1 32 ? 12.122 4.317 -1.481 1.00 0.00 32 GLY A N 5
ATOM 5989 C CA . GLY A 1 32 ? 11.413 3.030 -1.509 1.00 0.00 32 GLY A CA 5
ATOM 5990 C C . GLY A 1 32 ? 9.983 3.012 -0.958 1.00 0.00 32 GLY A C 5
ATOM 5991 O O . GLY A 1 32 ? 9.284 2.008 -1.102 1.00 0.00 32 GLY A O 5
ATOM 5995 N N . CYS A 1 33 ? 9.507 4.102 -0.356 1.00 0.00 33 CYS A N 5
ATOM 5996 C CA . CYS A 1 33 ? 8.099 4.359 -0.096 1.00 0.00 33 CYS A CA 5
ATOM 5997 C C . CYS A 1 33 ? 7.347 4.767 -1.371 1.00 0.00 33 CYS A C 5
ATOM 5998 O O . CYS A 1 33 ? 6.126 4.916 -1.352 1.00 0.00 33 CYS A O 5
ATOM 6006 N N . LEU A 1 34 ? 8.070 4.993 -2.470 1.00 0.00 34 LEU A N 5
ATOM 6007 C CA . LEU A 1 34 ? 7.527 5.546 -3.698 1.00 0.00 34 LEU A CA 5
ATOM 6008 C C . LEU A 1 34 ? 8.228 5.022 -4.950 1.00 0.00 34 LEU A C 5
ATOM 6009 O O . LEU A 1 34 ? 9.375 4.581 -4.918 1.00 0.00 34 LEU A O 5
ATOM 6025 N N . ASP A 1 35 ? 7.517 5.198 -6.054 1.00 0.00 35 ASP A N 5
ATOM 6026 C CA . ASP A 1 35 ? 7.933 5.004 -7.443 1.00 0.00 35 ASP A CA 5
ATOM 6027 C C . ASP A 1 35 ? 7.607 6.277 -8.216 1.00 0.00 35 ASP A C 5
ATOM 6028 O O . ASP A 1 35 ? 6.513 6.829 -8.094 1.00 0.00 35 ASP A O 5
ATOM 6037 N N . ILE A 1 36 ? 8.519 6.682 -9.086 1.00 0.00 36 ILE A N 5
ATOM 6038 C CA . ILE A 1 36 ? 8.276 7.589 -10.190 1.00 0.00 36 ILE A CA 5
ATOM 6039 C C . ILE A 1 36 ? 8.932 6.992 -11.437 1.00 0.00 36 ILE A C 5
ATOM 6040 O O . ILE A 1 36 ? 10.133 6.723 -11.476 1.00 0.00 36 ILE A O 5
ATOM 6056 N N . CYS A 1 37 ? 8.148 6.884 -12.491 1.00 0.00 37 CYS A N 5
ATOM 6057 C CA . CYS A 1 37 ? 8.567 6.544 -13.851 1.00 0.00 37 CYS A CA 5
ATOM 6058 C C . CYS A 1 37 ? 8.118 7.625 -14.844 1.00 0.00 37 CYS A C 5
ATOM 6059 O O . CYS A 1 37 ? 7.428 8.571 -14.467 1.00 0.00 37 CYS A O 5
ATOM 6067 N N . GLY A 1 38 ? 8.519 7.523 -16.110 1.00 0.00 38 GLY A N 5
ATOM 6068 C CA . GLY A 1 38 ? 8.095 8.496 -17.122 1.00 0.00 38 GLY A CA 5
ATOM 6069 C C . GLY A 1 38 ? 8.541 8.215 -18.555 1.00 0.00 38 GLY A C 5
ATOM 6070 O O . GLY A 1 38 ? 9.417 7.388 -18.807 1.00 0.00 38 GLY A O 5
ATOM 6074 N N . GLU A 1 39 ? 7.939 8.957 -19.480 1.00 0.00 39 GLU A N 5
ATOM 6075 C CA . GLU A 1 39 ? 7.744 8.661 -20.901 1.00 0.00 39 GLU A CA 5
ATOM 6076 C C . GLU A 1 39 ? 7.968 9.938 -21.734 1.00 0.00 39 GLU A C 5
ATOM 6077 O O . GLU A 1 39 ? 7.092 10.470 -22.421 1.00 0.00 39 GLU A O 5
ATOM 6089 N N . GLY A 1 40 ? 9.199 10.439 -21.640 1.00 0.00 40 GLY A N 5
ATOM 6090 C CA . GLY A 1 40 ? 9.761 11.513 -22.464 1.00 0.00 40 GLY A CA 5
ATOM 6091 C C . GLY A 1 40 ? 9.979 11.043 -23.906 1.00 0.00 40 GLY A C 5
ATOM 6092 O O . GLY A 1 40 ? 11.092 10.652 -24.273 1.00 0.00 40 GLY A O 5
ATOM 6096 N N . THR A 1 41 ? 8.893 11.028 -24.677 1.00 0.00 41 THR A N 5
ATOM 6097 C CA . THR A 1 41 ? 8.688 10.333 -25.956 1.00 0.00 41 THR A CA 5
ATOM 6098 C C . THR A 1 41 ? 8.805 11.261 -27.176 1.00 0.00 41 THR A C 5
ATOM 6099 O O . THR A 1 41 ? 8.765 12.486 -27.035 1.00 0.00 41 THR A O 5
ATOM 6110 N N . PRO A 1 42 ? 8.956 10.713 -28.399 1.00 0.00 42 PRO A N 5
ATOM 6111 C CA . PRO A 1 42 ? 8.832 11.482 -29.638 1.00 0.00 42 PRO A CA 5
ATOM 6112 C C . PRO A 1 42 ? 7.359 11.801 -29.960 1.00 0.00 42 PRO A C 5
ATOM 6113 O O . PRO A 1 42 ? 6.442 11.337 -29.284 1.00 0.00 42 PRO A O 5
ATOM 6124 N N . GLN A 1 43 ? 7.132 12.559 -31.037 1.00 0.00 43 GLN A N 5
ATOM 6125 C CA . GLN A 1 43 ? 5.843 12.961 -31.633 1.00 0.00 43 GLN A CA 5
ATOM 6126 C C . GLN A 1 43 ? 4.935 13.864 -30.777 1.00 0.00 43 GLN A C 5
ATOM 6127 O O . GLN A 1 43 ? 4.295 14.755 -31.330 1.00 0.00 43 GLN A O 5
ATOM 6141 N N . VAL A 1 44 ? 4.877 13.683 -29.455 1.00 0.00 44 VAL A N 5
ATOM 6142 C CA . VAL A 1 44 ? 4.153 14.578 -28.537 1.00 0.00 44 VAL A CA 5
ATOM 6143 C C . VAL A 1 44 ? 4.887 15.913 -28.362 1.00 0.00 44 VAL A C 5
ATOM 6144 O O . VAL A 1 44 ? 6.117 15.972 -28.331 1.00 0.00 44 VAL A O 5
ATOM 6157 N N . THR A 1 45 ? 4.144 17.009 -28.204 1.00 0.00 45 THR A N 5
ATOM 6158 C CA . THR A 1 45 ? 4.657 18.385 -28.333 1.00 0.00 45 THR A CA 5
ATOM 6159 C C . THR A 1 45 ? 4.460 19.201 -27.047 1.00 0.00 45 THR A C 5
ATOM 6160 O O . THR A 1 45 ? 3.453 19.885 -26.874 1.00 0.00 45 THR A O 5
ATOM 6171 N N . GLY A 1 46 ? 5.414 19.122 -26.112 1.00 0.00 46 GLY A N 5
ATOM 6172 C CA . GLY A 1 46 ? 5.482 19.986 -24.918 1.00 0.00 46 GLY A CA 5
ATOM 6173 C C . GLY A 1 46 ? 4.558 19.634 -23.734 1.00 0.00 46 GLY A C 5
ATOM 6174 O O . GLY A 1 46 ? 4.573 20.343 -22.726 1.00 0.00 46 GLY A O 5
ATOM 6178 N N . PHE A 1 47 ? 3.762 18.566 -23.835 1.00 0.00 47 PHE A N 5
ATOM 6179 C CA . PHE A 1 47 ? 2.873 18.050 -22.783 1.00 0.00 47 PHE A CA 5
ATOM 6180 C C . PHE A 1 47 ? 3.674 17.417 -21.626 1.00 0.00 47 PHE A C 5
ATOM 6181 O O . PHE A 1 47 ? 3.890 16.211 -21.623 1.00 0.00 47 PHE A O 5
ATOM 6198 N N . PHE A 1 48 ? 4.175 18.220 -20.683 1.00 0.00 48 PHE A N 5
ATOM 6199 C CA . PHE A 1 48 ? 4.799 17.743 -19.442 1.00 0.00 48 PHE A CA 5
ATOM 6200 C C . PHE A 1 48 ? 3.689 17.516 -18.404 1.00 0.00 48 PHE A C 5
ATOM 6201 O O . PHE A 1 48 ? 3.257 18.482 -17.768 1.00 0.00 48 PHE A O 5
ATOM 6218 N N . GLU A 1 49 ? 3.165 16.297 -18.278 1.00 0.00 49 GLU A N 5
ATOM 6219 C CA . GLU A 1 49 ? 1.980 16.017 -17.445 1.00 0.00 49 GLU A CA 5
ATOM 6220 C C . GLU A 1 49 ? 2.355 15.052 -16.315 1.00 0.00 49 GLU A C 5
ATOM 6221 O O . GLU A 1 49 ? 2.885 13.975 -16.607 1.00 0.00 49 GLU A O 5
ATOM 6233 N N . VAL A 1 50 ? 2.144 15.439 -15.040 1.00 0.00 50 VAL A N 5
ATOM 6234 C CA . VAL A 1 50 ? 2.614 14.635 -13.892 1.00 0.00 50 VAL A CA 5
ATOM 6235 C C . VAL A 1 50 ? 1.434 14.109 -13.083 1.00 0.00 50 VAL A C 5
ATOM 6236 O O . VAL A 1 50 ? 0.550 14.860 -12.659 1.00 0.00 50 VAL A O 5
ATOM 6249 N N . THR A 1 51 ? 1.444 12.803 -12.826 1.00 0.00 51 THR A N 5
ATOM 6250 C CA . THR A 1 51 ? 0.332 12.044 -12.258 1.00 0.00 51 THR A CA 5
ATOM 6251 C C . THR A 1 51 ? 0.822 11.195 -11.088 1.00 0.00 51 THR A C 5
ATOM 6252 O O . THR A 1 51 ? 1.858 10.548 -11.200 1.00 0.00 51 THR A O 5
ATOM 6263 N N . VAL A 1 52 ? 0.068 11.101 -9.993 1.00 0.00 52 VAL A N 5
ATOM 6264 C CA . VAL A 1 52 ? 0.314 10.214 -8.837 1.00 0.00 52 VAL A CA 5
ATOM 6265 C C . VAL A 1 52 ? -0.944 9.400 -8.527 1.00 0.00 52 VAL A C 5
ATOM 6266 O O . VAL A 1 52 ? -2.037 9.949 -8.506 1.00 0.00 52 VAL A O 5
ATOM 6279 N N . ALA A 1 53 ? -0.819 8.077 -8.405 1.00 0.00 53 ALA A N 5
ATOM 6280 C CA . ALA A 1 53 ? -1.931 7.114 -8.303 1.00 0.00 53 ALA A CA 5
ATOM 6281 C C . ALA A 1 53 ? -3.098 7.392 -9.292 1.00 0.00 53 ALA A C 5
ATOM 6282 O O . ALA A 1 53 ? -4.277 7.274 -8.956 1.00 0.00 53 ALA A O 5
ATOM 6289 N N . GLY A 1 54 ? -2.790 7.830 -10.522 1.00 0.00 54 GLY A N 5
ATOM 6290 C CA . GLY A 1 54 ? -3.808 8.220 -11.509 1.00 0.00 54 GLY A CA 5
ATOM 6291 C C . GLY A 1 54 ? -4.550 9.525 -11.179 1.00 0.00 54 GLY A C 5
ATOM 6292 O O . GLY A 1 54 ? -5.732 9.662 -11.490 1.00 0.00 54 GLY A O 5
ATOM 6296 N N . LYS A 1 55 ? -3.894 10.475 -10.507 1.00 0.00 55 LYS A N 5
ATOM 6297 C CA . LYS A 1 55 ? -4.344 11.840 -10.187 1.00 0.00 55 LYS A CA 5
ATOM 6298 C C . LYS A 1 55 ? -3.312 12.845 -10.727 1.00 0.00 55 LYS A C 5
ATOM 6299 O O . LYS A 1 55 ? -2.177 12.870 -10.260 1.00 0.00 55 LYS A O 5
ATOM 6318 N N . LEU A 1 56 ? -3.670 13.591 -11.768 1.00 0.00 56 LEU A N 5
ATOM 6319 C CA . LEU A 1 56 ? -2.939 14.730 -12.323 1.00 0.00 56 LEU A CA 5
ATOM 6320 C C . LEU A 1 56 ? -2.743 15.816 -11.257 1.00 0.00 56 LEU A C 5
ATOM 6321 O O . LEU A 1 56 ? -3.695 16.208 -10.584 1.00 0.00 56 LEU A O 5
ATOM 6337 N N . VAL A 1 57 ? -1.490 16.255 -11.090 1.00 0.00 57 VAL A N 5
ATOM 6338 C CA . VAL A 1 57 ? -1.093 17.311 -10.129 1.00 0.00 57 VAL A CA 5
ATOM 6339 C C . VAL A 1 57 ? -0.343 18.466 -10.802 1.00 0.00 57 VAL A C 5
ATOM 6340 O O . VAL A 1 57 ? -0.278 19.577 -10.266 1.00 0.00 57 VAL A O 5
ATOM 6353 N N . HIS A 1 58 ? 0.221 18.211 -11.987 1.00 0.00 58 HIS A N 5
ATOM 6354 C CA . HIS A 1 58 ? 1.042 19.160 -12.725 1.00 0.00 58 HIS A CA 5
ATOM 6355 C C . HIS A 1 58 ? 0.840 19.050 -14.227 1.00 0.00 58 HIS A C 5
ATOM 6356 O O . HIS A 1 58 ? 0.732 17.951 -14.764 1.00 0.00 58 HIS A O 5
ATOM 6370 N N . SER A 1 59 ? 0.868 20.193 -14.906 1.00 0.00 59 SER A N 5
ATOM 6371 C CA . SER A 1 59 ? 0.561 20.257 -16.326 1.00 0.00 59 SER A CA 5
ATOM 6372 C C . SER A 1 59 ? 1.180 21.463 -17.025 1.00 0.00 59 SER A C 5
ATOM 6373 O O . SER A 1 59 ? 0.684 22.594 -16.925 1.00 0.00 59 SER A O 5
ATOM 6381 N N . LYS A 1 60 ? 2.181 21.239 -17.872 1.00 0.00 60 LYS A N 5
ATOM 6382 C CA . LYS A 1 60 ? 2.493 22.226 -18.911 1.00 0.00 60 LYS A CA 5
ATOM 6383 C C . LYS A 1 60 ? 1.346 22.500 -19.890 1.00 0.00 60 LYS A C 5
ATOM 6384 O O . LYS A 1 60 ? 1.351 23.574 -20.488 1.00 0.00 60 LYS A O 5
ATOM 6403 N N . LYS A 1 61 ? 0.362 21.601 -20.047 1.00 0.00 61 LYS A N 5
ATOM 6404 C CA . LYS A 1 61 ? -0.794 21.801 -20.943 1.00 0.00 61 LYS A CA 5
ATOM 6405 C C . LYS A 1 61 ? -1.862 22.735 -20.355 1.00 0.00 61 LYS A C 5
ATOM 6406 O O . LYS A 1 61 ? -2.352 23.599 -21.079 1.00 0.00 61 LYS A O 5
ATOM 6425 N N . ARG A 1 62 ? -2.208 22.597 -19.068 1.00 0.00 62 ARG A N 5
ATOM 6426 C CA . ARG A 1 62 ? -3.178 23.459 -18.361 1.00 0.00 62 ARG A CA 5
ATOM 6427 C C . ARG A 1 62 ? -2.667 24.874 -18.064 1.00 0.00 62 ARG A C 5
ATOM 6428 O O . ARG A 1 62 ? -3.408 25.714 -17.556 1.00 0.00 62 ARG A O 5
ATOM 6449 N N . GLY A 1 63 ? -1.381 25.112 -18.306 1.00 0.00 63 GLY A N 5
ATOM 6450 C CA . GLY A 1 63 ? -0.690 26.357 -17.978 1.00 0.00 63 GLY A CA 5
ATOM 6451 C C . GLY A 1 63 ? -0.133 26.391 -16.561 1.00 0.00 63 GLY A C 5
ATOM 6452 O O . GLY A 1 63 ? -0.066 27.458 -15.956 1.00 0.00 63 GLY A O 5
ATOM 6456 N N . ASP A 1 64 ? 0.244 25.231 -16.011 1.00 0.00 64 ASP A N 5
ATOM 6457 C CA . ASP A 1 64 ? 0.915 25.160 -14.715 1.00 0.00 64 ASP A CA 5
ATOM 6458 C C . ASP A 1 64 ? 2.410 25.468 -14.786 1.00 0.00 64 ASP A C 5
ATOM 6459 O O . ASP A 1 64 ? 3.000 25.747 -13.749 1.00 0.00 64 ASP A O 5
ATOM 6468 N N . GLY A 1 65 ? 3.024 25.449 -15.975 1.00 0.00 65 GLY A N 5
ATOM 6469 C CA . GLY A 1 65 ? 4.473 25.491 -16.120 1.00 0.00 65 GLY A CA 5
ATOM 6470 C C . GLY A 1 65 ? 5.059 24.118 -15.819 1.00 0.00 65 GLY A C 5
ATOM 6471 O O . GLY A 1 65 ? 4.328 23.143 -15.650 1.00 0.00 65 GLY A O 5
ATOM 6475 N N . TYR A 1 66 ? 6.380 24.045 -15.797 1.00 0.00 66 TYR A N 5
ATOM 6476 C CA . TYR A 1 66 ? 7.102 23.037 -15.033 1.00 0.00 66 TYR A CA 5
ATOM 6477 C C . TYR A 1 66 ? 7.093 23.440 -13.546 1.00 0.00 66 TYR A C 5
ATOM 6478 O O . TYR A 1 66 ? 6.478 24.444 -13.171 1.00 0.00 66 TYR A O 5
ATOM 6496 N N . VAL A 1 67 ? 7.797 22.724 -12.662 1.00 0.00 67 VAL A N 5
ATOM 6497 C CA . VAL A 1 67 ? 8.156 23.331 -11.369 1.00 0.00 67 VAL A CA 5
ATOM 6498 C C . VAL A 1 67 ? 9.241 24.371 -11.606 1.00 0.00 67 VAL A C 5
ATOM 6499 O O . VAL A 1 67 ? 10.417 24.072 -11.806 1.00 0.00 67 VAL A O 5
ATOM 6512 N N . ASP A 1 68 ? 8.772 25.608 -11.676 1.00 0.00 68 ASP A N 5
ATOM 6513 C CA . ASP A 1 68 ? 9.535 26.794 -12.021 1.00 0.00 68 ASP A CA 5
ATOM 6514 C C . ASP A 1 68 ? 9.885 27.638 -10.786 1.00 0.00 68 ASP A C 5
ATOM 6515 O O . ASP A 1 68 ? 10.690 28.563 -10.853 1.00 0.00 68 ASP A O 5
ATOM 6524 N N . THR A 1 69 ? 9.285 27.330 -9.633 1.00 0.00 69 THR A N 5
ATOM 6525 C CA . THR A 1 69 ? 9.645 27.963 -8.359 1.00 0.00 69 THR A CA 5
ATOM 6526 C C . THR A 1 69 ? 9.510 26.976 -7.216 1.00 0.00 69 THR A C 5
ATOM 6527 O O . THR A 1 69 ? 8.727 26.027 -7.292 1.00 0.00 69 THR A O 5
ATOM 6538 N N . GLU A 1 70 ? 10.177 27.301 -6.109 1.00 0.00 70 GLU A N 5
ATOM 6539 C CA . GLU A 1 70 ? 10.041 26.678 -4.785 1.00 0.00 70 GLU A CA 5
ATOM 6540 C C . GLU A 1 70 ? 8.571 26.484 -4.453 1.00 0.00 70 GLU A C 5
ATOM 6541 O O . GLU A 1 70 ? 8.063 25.377 -4.346 1.00 0.00 70 GLU A O 5
ATOM 6553 N N . SER A 1 71 ? 7.872 27.610 -4.469 1.00 0.00 71 SER A N 5
ATOM 6554 C CA . SER A 1 71 ? 6.458 27.707 -4.098 1.00 0.00 71 SER A CA 5
ATOM 6555 C C . SER A 1 71 ? 5.544 26.840 -4.973 1.00 0.00 71 SER A C 5
ATOM 6556 O O . SER A 1 71 ? 4.460 26.437 -4.551 1.00 0.00 71 SER A O 5
ATOM 6564 N N . LYS A 1 72 ? 6.007 26.496 -6.183 1.00 0.00 72 LYS A N 5
ATOM 6565 C CA . LYS A 1 72 ? 5.368 25.515 -7.059 1.00 0.00 72 LYS A CA 5
ATOM 6566 C C . LYS A 1 72 ? 5.770 24.073 -6.742 1.00 0.00 72 LYS A C 5
ATOM 6567 O O . LYS A 1 72 ? 4.902 23.210 -6.661 1.00 0.00 72 LYS A O 5
ATOM 6586 N N . PHE A 1 73 ? 7.059 23.809 -6.538 1.00 0.00 73 PHE A N 5
ATOM 6587 C CA . PHE A 1 73 ? 7.566 22.486 -6.148 1.00 0.00 73 PHE A CA 5
ATOM 6588 C C . PHE A 1 73 ? 6.976 22.020 -4.808 1.00 0.00 73 PHE A C 5
ATOM 6589 O O . PHE A 1 73 ? 6.495 20.897 -4.688 1.00 0.00 73 PHE A O 5
ATOM 6606 N N . ARG A 1 74 ? 6.897 22.915 -3.823 1.00 0.00 74 ARG A N 5
ATOM 6607 C CA . ARG A 1 74 ? 6.379 22.711 -2.465 1.00 0.00 74 ARG A CA 5
ATOM 6608 C C . ARG A 1 74 ? 4.955 22.169 -2.423 1.00 0.00 74 ARG A C 5
ATOM 6609 O O . ARG A 1 74 ? 4.627 21.393 -1.525 1.00 0.00 74 ARG A O 5
ATOM 6630 N N . LYS A 1 75 ? 4.126 22.506 -3.420 1.00 0.00 75 LYS A N 5
ATOM 6631 C CA . LYS A 1 75 ? 2.793 21.949 -3.623 1.00 0.00 75 LYS A CA 5
ATOM 6632 C C . LYS A 1 75 ? 2.845 20.429 -3.824 1.00 0.00 75 LYS A C 5
ATOM 6633 O O . LYS A 1 75 ? 2.052 19.698 -3.237 1.00 0.00 75 LYS A O 5
ATOM 6652 N N . LEU A 1 76 ? 3.838 19.955 -4.580 1.00 0.00 76 LEU A N 5
ATOM 6653 C CA . LEU A 1 76 ? 4.065 18.537 -4.851 1.00 0.00 76 LEU A CA 5
ATOM 6654 C C . LEU A 1 76 ? 4.711 17.853 -3.655 1.00 0.00 76 LEU A C 5
ATOM 6655 O O . LEU A 1 76 ? 4.260 16.799 -3.215 1.00 0.00 76 LEU A O 5
ATOM 6671 N N . VAL A 1 77 ? 5.716 18.501 -3.072 1.00 0.00 77 VAL A N 5
ATOM 6672 C CA . VAL A 1 77 ? 6.351 17.970 -1.862 1.00 0.00 77 VAL A CA 5
ATOM 6673 C C . VAL A 1 77 ? 5.328 17.759 -0.767 1.00 0.00 77 VAL A C 5
ATOM 6674 O O . VAL A 1 77 ? 5.312 16.696 -0.160 1.00 0.00 77 VAL A O 5
ATOM 6687 N N . THR A 1 78 ? 4.411 18.702 -0.566 1.00 0.00 78 THR A N 5
ATOM 6688 C CA . THR A 1 78 ? 3.349 18.553 0.427 1.00 0.00 78 THR A CA 5
ATOM 6689 C C . THR A 1 78 ? 2.391 17.433 0.076 1.00 0.00 78 THR A C 5
ATOM 6690 O O . THR A 1 78 ? 2.085 16.607 0.935 1.00 0.00 78 THR A O 5
ATOM 6701 N N . ALA A 1 79 ? 1.968 17.355 -1.184 1.00 0.00 79 ALA A N 5
ATOM 6702 C CA . ALA A 1 79 ? 0.907 16.421 -1.556 1.00 0.00 79 ALA A CA 5
ATOM 6703 C C . ALA A 1 79 ? 1.389 14.977 -1.609 1.00 0.00 79 ALA A C 5
ATOM 6704 O O . ALA A 1 79 ? 0.650 14.048 -1.291 1.00 0.00 79 ALA A O 5
ATOM 6711 N N . ILE A 1 80 ? 2.673 14.803 -1.906 1.00 0.00 80 ILE A N 5
ATOM 6712 C CA . ILE A 1 80 ? 3.286 13.486 -1.993 1.00 0.00 80 ILE A CA 5
ATOM 6713 C C . ILE A 1 80 ? 3.705 13.034 -0.587 1.00 0.00 80 ILE A C 5
ATOM 6714 O O . ILE A 1 80 ? 3.601 11.855 -0.281 1.00 0.00 80 ILE A O 5
ATOM 6730 N N . LYS A 1 81 ? 4.038 13.962 0.325 1.00 0.00 81 LYS A N 5
ATOM 6731 C CA . LYS A 1 81 ? 4.348 13.655 1.743 1.00 0.00 81 LYS A CA 5
ATOM 6732 C C . LYS A 1 81 ? 3.098 13.204 2.485 1.00 0.00 81 LYS A C 5
ATOM 6733 O O . LYS A 1 81 ? 3.132 12.231 3.235 1.00 0.00 81 LYS A O 5
ATOM 6752 N N . ALA A 1 82 ? 1.993 13.883 2.201 1.00 0.00 82 ALA A N 5
ATOM 6753 C CA . ALA A 1 82 ? 0.651 13.510 2.632 1.00 0.00 82 ALA A CA 5
ATOM 6754 C C . ALA A 1 82 ? 0.221 12.152 2.057 1.00 0.00 82 ALA A C 5
ATOM 6755 O O . ALA A 1 82 ? -0.135 11.263 2.825 1.00 0.00 82 ALA A O 5
ATOM 6762 N N . ALA A 1 83 ? 0.303 11.964 0.734 1.00 0.00 83 ALA A N 5
ATOM 6763 C CA . ALA A 1 83 ? -0.060 10.703 0.080 1.00 0.00 83 ALA A CA 5
ATOM 6764 C C . ALA A 1 83 ? 0.772 9.510 0.571 1.00 0.00 83 ALA A C 5
ATOM 6765 O O . ALA A 1 83 ? 0.284 8.382 0.657 1.00 0.00 83 ALA A O 5
ATOM 6772 N N . LEU A 1 84 ? 2.022 9.772 0.945 1.00 0.00 84 LEU A N 5
ATOM 6773 C CA . LEU A 1 84 ? 2.925 8.765 1.493 1.00 0.00 84 LEU A CA 5
ATOM 6774 C C . LEU A 1 84 ? 2.444 8.288 2.860 1.00 0.00 84 LEU A C 5
ATOM 6775 O O . LEU A 1 84 ? 2.179 7.101 3.050 1.00 0.00 84 LEU A O 5
ATOM 6791 N N . ALA A 1 85 ? 2.274 9.222 3.796 1.00 0.00 85 ALA A N 5
ATOM 6792 C CA . ALA A 1 85 ? 1.748 8.926 5.132 1.00 0.00 85 ALA A CA 5
ATOM 6793 C C . ALA A 1 85 ? 0.332 8.318 5.120 1.00 0.00 85 ALA A C 5
ATOM 6794 O O . ALA A 1 85 ? -0.057 7.615 6.047 1.00 0.00 85 ALA A O 5
ATOM 6801 N N . GLN A 1 86 ? -0.415 8.550 4.044 1.00 0.00 86 GLN A N 5
ATOM 6802 C CA . GLN A 1 86 ? -1.757 8.031 3.785 1.00 0.00 86 GLN A CA 5
ATOM 6803 C C . GLN A 1 86 ? -1.714 6.572 3.317 1.00 0.00 86 GLN A C 5
ATOM 6804 O O . GLN A 1 86 ? -2.442 5.724 3.829 1.00 0.00 86 GLN A O 5
ATOM 6818 N N . CYS A 1 87 ? -0.824 6.272 2.376 1.00 0.00 87 CYS A N 5
ATOM 6819 C CA . CYS A 1 87 ? -0.567 4.917 1.877 1.00 0.00 87 CYS A CA 5
ATOM 6820 C C . CYS A 1 87 ? 0.214 4.029 2.856 1.00 0.00 87 CYS A C 5
ATOM 6821 O O . CYS A 1 87 ? 0.152 2.809 2.747 1.00 0.00 87 CYS A O 5
ATOM 6829 N N . GLN A 1 88 ? 0.913 4.615 3.833 1.00 0.00 88 GLN A N 5
ATOM 6830 C CA . GLN A 1 88 ? 1.600 3.852 4.894 1.00 0.00 88 GLN A CA 5
ATOM 6831 C C . GLN A 1 88 ? 0.661 2.999 5.776 1.00 0.00 88 GLN A C 5
ATOM 6832 O O . GLN A 1 88 ? 1.107 2.014 6.358 1.00 0.00 88 GLN A O 5
ATOM 6846 N N . MET A 1 1 ? 1.444 0.959 0.252 1.00 0.00 1 MET A N 6
ATOM 6847 C CA . MET A 1 1 ? 2.431 0.449 -0.739 1.00 0.00 1 MET A CA 6
ATOM 6848 C C . MET A 1 1 ? 3.170 1.623 -1.384 1.00 0.00 1 MET A C 6
ATOM 6849 O O . MET A 1 1 ? 2.636 2.724 -1.307 1.00 0.00 1 MET A O 6
ATOM 6865 N N . ALA A 1 2 ? 4.340 1.420 -2.007 1.00 0.00 2 ALA A N 6
ATOM 6866 C CA . ALA A 1 2 ? 4.971 2.452 -2.841 1.00 0.00 2 ALA A CA 6
ATOM 6867 C C . ALA A 1 2 ? 4.086 2.870 -4.038 1.00 0.00 2 ALA A C 6
ATOM 6868 O O . ALA A 1 2 ? 3.165 2.140 -4.417 1.00 0.00 2 ALA A O 6
ATOM 6875 N N . LEU A 1 3 ? 4.377 4.033 -4.636 1.00 0.00 3 LEU A N 6
ATOM 6876 C CA . LEU A 1 3 ? 3.449 4.765 -5.502 1.00 0.00 3 LEU A CA 6
ATOM 6877 C C . LEU A 1 3 ? 4.113 5.256 -6.798 1.00 0.00 3 LEU A C 6
ATOM 6878 O O . LEU A 1 3 ? 5.115 5.956 -6.767 1.00 0.00 3 LEU A O 6
ATOM 6894 N N . ALA A 1 4 ? 3.526 4.884 -7.929 1.00 0.00 4 ALA A N 6
ATOM 6895 C CA . ALA A 1 4 ? 4.020 5.064 -9.295 1.00 0.00 4 ALA A CA 6
ATOM 6896 C C . ALA A 1 4 ? 3.795 6.478 -9.883 1.00 0.00 4 ALA A C 6
ATOM 6897 O O . ALA A 1 4 ? 2.740 6.741 -10.467 1.00 0.00 4 ALA A O 6
ATOM 6904 N N . VAL A 1 5 ? 4.774 7.386 -9.795 1.00 0.00 5 VAL A N 6
ATOM 6905 C CA . VAL A 1 5 ? 4.761 8.677 -10.504 1.00 0.00 5 VAL A CA 6
ATOM 6906 C C . VAL A 1 5 ? 5.345 8.492 -11.903 1.00 0.00 5 VAL A C 6
ATOM 6907 O O . VAL A 1 5 ? 6.282 7.726 -12.110 1.00 0.00 5 VAL A O 6
ATOM 6920 N N . ARG A 1 6 ? 4.807 9.198 -12.887 1.00 0.00 6 ARG A N 6
ATOM 6921 C CA . ARG A 1 6 ? 5.380 9.402 -14.234 1.00 0.00 6 ARG A CA 6
ATOM 6922 C C . ARG A 1 6 ? 5.426 10.891 -14.571 1.00 0.00 6 ARG A C 6
ATOM 6923 O O . ARG A 1 6 ? 4.704 11.690 -13.975 1.00 0.00 6 ARG A O 6
ATOM 6944 N N . VAL A 1 7 ? 6.253 11.223 -15.560 1.00 0.00 7 VAL A N 6
ATOM 6945 C CA . VAL A 1 7 ? 6.521 12.561 -16.114 1.00 0.00 7 VAL A CA 6
ATOM 6946 C C . VAL A 1 7 ? 6.502 12.438 -17.642 1.00 0.00 7 VAL A C 6
ATOM 6947 O O . VAL A 1 7 ? 7.533 12.123 -18.244 1.00 0.00 7 VAL A O 6
ATOM 6960 N N . VAL A 1 8 ? 5.340 12.584 -18.282 1.00 0.00 8 VAL A N 6
ATOM 6961 C CA . VAL A 1 8 ? 5.238 12.486 -19.751 1.00 0.00 8 VAL A CA 6
ATOM 6962 C C . VAL A 1 8 ? 5.827 13.747 -20.373 1.00 0.00 8 VAL A C 6
ATOM 6963 O O . VAL A 1 8 ? 5.350 14.835 -20.048 1.00 0.00 8 VAL A O 6
ATOM 6976 N N . TYR A 1 9 ? 6.861 13.647 -21.219 1.00 0.00 9 TYR A N 6
ATOM 6977 C CA . TYR A 1 9 ? 7.395 14.845 -21.879 1.00 0.00 9 TYR A CA 6
ATOM 6978 C C . TYR A 1 9 ? 8.036 14.553 -23.233 1.00 0.00 9 TYR A C 6
ATOM 6979 O O . TYR A 1 9 ? 8.757 13.576 -23.412 1.00 0.00 9 TYR A O 6
ATOM 6997 N N . SER A 1 10 ? 7.865 15.484 -24.167 1.00 0.00 10 SER A N 6
ATOM 6998 C CA . SER A 1 10 ? 8.595 15.503 -25.440 1.00 0.00 10 SER A CA 6
ATOM 6999 C C . SER A 1 10 ? 10.040 15.940 -25.207 1.00 0.00 10 SER A C 6
ATOM 7000 O O . SER A 1 10 ? 10.381 17.120 -25.291 1.00 0.00 10 SER A O 6
ATOM 7008 N N . GLY A 1 11 ? 10.898 14.980 -24.861 1.00 0.00 11 GLY A N 6
ATOM 7009 C CA . GLY A 1 11 ? 12.236 15.211 -24.312 1.00 0.00 11 GLY A CA 6
ATOM 7010 C C . GLY A 1 11 ? 13.270 15.896 -25.219 1.00 0.00 11 GLY A C 6
ATOM 7011 O O . GLY A 1 11 ? 14.444 15.980 -24.844 1.00 0.00 11 GLY A O 6
ATOM 7015 N N . ALA A 1 12 ? 12.849 16.388 -26.387 1.00 0.00 12 ALA A N 6
ATOM 7016 C CA . ALA A 1 12 ? 13.694 16.838 -27.499 1.00 0.00 12 ALA A CA 6
ATOM 7017 C C . ALA A 1 12 ? 14.692 17.962 -27.149 1.00 0.00 12 ALA A C 6
ATOM 7018 O O . ALA A 1 12 ? 15.733 18.087 -27.789 1.00 0.00 12 ALA A O 6
ATOM 7025 N N . CYS A 1 13 ? 14.422 18.747 -26.101 1.00 0.00 13 CYS A N 6
ATOM 7026 C CA . CYS A 1 13 ? 15.335 19.765 -25.583 1.00 0.00 13 CYS A CA 6
ATOM 7027 C C . CYS A 1 13 ? 15.976 19.304 -24.259 1.00 0.00 13 CYS A C 6
ATOM 7028 O O . CYS A 1 13 ? 15.631 19.786 -23.178 1.00 0.00 13 CYS A O 6
ATOM 7036 N N . GLY A 1 14 ? 16.923 18.360 -24.325 1.00 0.00 14 GLY A N 6
ATOM 7037 C CA . GLY A 1 14 ? 17.793 17.948 -23.208 1.00 0.00 14 GLY A CA 6
ATOM 7038 C C . GLY A 1 14 ? 17.060 17.559 -21.913 1.00 0.00 14 GLY A C 6
ATOM 7039 O O . GLY A 1 14 ? 17.279 18.166 -20.860 1.00 0.00 14 GLY A O 6
ATOM 7043 N N . TYR A 1 15 ? 16.164 16.572 -21.988 1.00 0.00 15 TYR A N 6
ATOM 7044 C CA . TYR A 1 15 ? 15.294 16.148 -20.883 1.00 0.00 15 TYR A CA 6
ATOM 7045 C C . TYR A 1 15 ? 16.001 15.577 -19.649 1.00 0.00 15 TYR A C 6
ATOM 7046 O O . TYR A 1 15 ? 15.648 15.948 -18.535 1.00 0.00 15 TYR A O 6
ATOM 7064 N N . LYS A 1 16 ? 16.977 14.676 -19.825 1.00 0.00 16 LYS A N 6
ATOM 7065 C CA . LYS A 1 16 ? 17.526 13.806 -18.763 1.00 0.00 16 LYS A CA 6
ATOM 7066 C C . LYS A 1 16 ? 17.840 14.524 -17.435 1.00 0.00 16 LYS A C 6
ATOM 7067 O O . LYS A 1 16 ? 17.287 14.102 -16.422 1.00 0.00 16 LYS A O 6
ATOM 7086 N N . PRO A 1 17 ? 18.643 15.608 -17.393 1.00 0.00 17 PRO A N 6
ATOM 7087 C CA . PRO A 1 17 ? 18.886 16.334 -16.145 1.00 0.00 17 PRO A CA 6
ATOM 7088 C C . PRO A 1 17 ? 17.652 17.093 -15.635 1.00 0.00 17 PRO A C 6
ATOM 7089 O O . PRO A 1 17 ? 17.478 17.178 -14.426 1.00 0.00 17 PRO A O 6
ATOM 7100 N N . LYS A 1 18 ? 16.764 17.602 -16.504 1.00 0.00 18 LYS A N 6
ATOM 7101 C CA . LYS A 1 18 ? 15.521 18.276 -16.076 1.00 0.00 18 LYS A CA 6
ATOM 7102 C C . LYS A 1 18 ? 14.485 17.310 -15.492 1.00 0.00 18 LYS A C 6
ATOM 7103 O O . LYS A 1 18 ? 13.723 17.707 -14.620 1.00 0.00 18 LYS A O 6
ATOM 7122 N N . TYR A 1 19 ? 14.493 16.048 -15.921 1.00 0.00 19 TYR A N 6
ATOM 7123 C CA . TYR A 1 19 ? 13.859 14.945 -15.203 1.00 0.00 19 TYR A CA 6
ATOM 7124 C C . TYR A 1 19 ? 14.544 14.727 -13.847 1.00 0.00 19 TYR A C 6
ATOM 7125 O O . TYR A 1 19 ? 13.907 14.892 -12.811 1.00 0.00 19 TYR A O 6
ATOM 7143 N N . LEU A 1 20 ? 15.832 14.363 -13.843 1.00 0.00 20 LEU A N 6
ATOM 7144 C CA . LEU A 1 20 ? 16.581 13.980 -12.640 1.00 0.00 20 LEU A CA 6
ATOM 7145 C C . LEU A 1 20 ? 16.532 15.030 -11.538 1.00 0.00 20 LEU A C 6
ATOM 7146 O O . LEU A 1 20 ? 16.412 14.669 -10.386 1.00 0.00 20 LEU A O 6
ATOM 7162 N N . GLN A 1 21 ? 16.630 16.314 -11.848 1.00 0.00 21 GLN A N 6
ATOM 7163 C CA . GLN A 1 21 ? 16.648 17.385 -10.871 1.00 0.00 21 GLN A CA 6
ATOM 7164 C C . GLN A 1 21 ? 15.348 17.438 -10.052 1.00 0.00 21 GLN A C 6
ATOM 7165 O O . GLN A 1 21 ? 15.405 17.596 -8.831 1.00 0.00 21 GLN A O 6
ATOM 7179 N N . LEU A 1 22 ? 14.191 17.250 -10.699 1.00 0.00 22 LEU A N 6
ATOM 7180 C CA . LEU A 1 22 ? 12.923 17.029 -10.003 1.00 0.00 22 LEU A CA 6
ATOM 7181 C C . LEU A 1 22 ? 12.940 15.677 -9.277 1.00 0.00 22 LEU A C 6
ATOM 7182 O O . LEU A 1 22 ? 12.576 15.595 -8.100 1.00 0.00 22 LEU A O 6
ATOM 7198 N N . LYS A 1 23 ? 13.348 14.620 -9.994 1.00 0.00 23 LYS A N 6
ATOM 7199 C CA . LYS A 1 23 ? 13.241 13.218 -9.567 1.00 0.00 23 LYS A CA 6
ATOM 7200 C C . LYS A 1 23 ? 14.066 12.937 -8.318 1.00 0.00 23 LYS A C 6
ATOM 7201 O O . LYS A 1 23 ? 13.512 12.541 -7.299 1.00 0.00 23 LYS A O 6
ATOM 7220 N N . GLU A 1 24 ? 15.370 13.202 -8.396 1.00 0.00 24 GLU A N 6
ATOM 7221 C CA . GLU A 1 24 ? 16.338 13.184 -7.288 1.00 0.00 24 GLU A CA 6
ATOM 7222 C C . GLU A 1 24 ? 15.788 13.828 -6.012 1.00 0.00 24 GLU A C 6
ATOM 7223 O O . GLU A 1 24 ? 15.896 13.242 -4.943 1.00 0.00 24 GLU A O 6
ATOM 7235 N N . LYS A 1 25 ? 15.168 15.011 -6.110 1.00 0.00 25 LYS A N 6
ATOM 7236 C CA . LYS A 1 25 ? 14.585 15.710 -4.961 1.00 0.00 25 LYS A CA 6
ATOM 7237 C C . LYS A 1 25 ? 13.403 14.978 -4.332 1.00 0.00 25 LYS A C 6
ATOM 7238 O O . LYS A 1 25 ? 13.302 14.931 -3.113 1.00 0.00 25 LYS A O 6
ATOM 7257 N N . LEU A 1 26 ? 12.523 14.419 -5.153 1.00 0.00 26 LEU A N 6
ATOM 7258 C CA . LEU A 1 26 ? 11.384 13.603 -4.752 1.00 0.00 26 LEU A CA 6
ATOM 7259 C C . LEU A 1 26 ? 11.822 12.301 -4.062 1.00 0.00 26 LEU A C 6
ATOM 7260 O O . LEU A 1 26 ? 11.405 11.987 -2.954 1.00 0.00 26 LEU A O 6
ATOM 7276 N N . GLU A 1 27 ? 12.701 11.554 -4.710 1.00 0.00 27 GLU A N 6
ATOM 7277 C CA . GLU A 1 27 ? 13.359 10.361 -4.186 1.00 0.00 27 GLU A CA 6
ATOM 7278 C C . GLU A 1 27 ? 14.192 10.609 -2.923 1.00 0.00 27 GLU A C 6
ATOM 7279 O O . GLU A 1 27 ? 14.157 9.788 -2.018 1.00 0.00 27 GLU A O 6
ATOM 7291 N N . HIS A 1 28 ? 14.895 11.735 -2.807 1.00 0.00 28 HIS A N 6
ATOM 7292 C CA . HIS A 1 28 ? 15.496 12.185 -1.547 1.00 0.00 28 HIS A CA 6
ATOM 7293 C C . HIS A 1 28 ? 14.437 12.374 -0.454 1.00 0.00 28 HIS A C 6
ATOM 7294 O O . HIS A 1 28 ? 14.655 11.998 0.701 1.00 0.00 28 HIS A O 6
ATOM 7308 N N . GLU A 1 29 ? 13.316 12.998 -0.806 1.00 0.00 29 GLU A N 6
ATOM 7309 C CA . GLU A 1 29 ? 12.261 13.371 0.117 1.00 0.00 29 GLU A CA 6
ATOM 7310 C C . GLU A 1 29 ? 11.536 12.147 0.695 1.00 0.00 29 GLU A C 6
ATOM 7311 O O . GLU A 1 29 ? 11.172 12.148 1.875 1.00 0.00 29 GLU A O 6
ATOM 7323 N N . PHE A 1 30 ? 11.313 11.111 -0.119 1.00 0.00 30 PHE A N 6
ATOM 7324 C CA . PHE A 1 30 ? 10.623 9.870 0.265 1.00 0.00 30 PHE A CA 6
ATOM 7325 C C . PHE A 1 30 ? 11.132 8.611 -0.493 1.00 0.00 30 PHE A C 6
ATOM 7326 O O . PHE A 1 30 ? 10.393 8.015 -1.289 1.00 0.00 30 PHE A O 6
ATOM 7343 N N . PRO A 1 31 ? 12.379 8.155 -0.235 1.00 0.00 31 PRO A N 6
ATOM 7344 C CA . PRO A 1 31 ? 13.025 7.072 -0.986 1.00 0.00 31 PRO A CA 6
ATOM 7345 C C . PRO A 1 31 ? 12.373 5.719 -0.729 1.00 0.00 31 PRO A C 6
ATOM 7346 O O . PRO A 1 31 ? 12.132 5.347 0.417 1.00 0.00 31 PRO A O 6
ATOM 7357 N N . GLY A 1 32 ? 12.093 4.976 -1.801 1.00 0.00 32 GLY A N 6
ATOM 7358 C CA . GLY A 1 32 ? 11.403 3.676 -1.795 1.00 0.00 32 GLY A CA 6
ATOM 7359 C C . GLY A 1 32 ? 9.985 3.664 -1.214 1.00 0.00 32 GLY A C 6
ATOM 7360 O O . GLY A 1 32 ? 9.228 2.719 -1.422 1.00 0.00 32 GLY A O 6
ATOM 7364 N N . CYS A 1 33 ? 9.559 4.739 -0.549 1.00 0.00 33 CYS A N 6
ATOM 7365 C CA . CYS A 1 33 ? 8.167 5.056 -0.294 1.00 0.00 33 CYS A CA 6
ATOM 7366 C C . CYS A 1 33 ? 7.401 5.334 -1.595 1.00 0.00 33 CYS A C 6
ATOM 7367 O O . CYS A 1 33 ? 6.169 5.370 -1.598 1.00 0.00 33 CYS A O 6
ATOM 7375 N N . LEU A 1 34 ? 8.132 5.576 -2.687 1.00 0.00 34 LEU A N 6
ATOM 7376 C CA . LEU A 1 34 ? 7.624 5.988 -3.981 1.00 0.00 34 LEU A CA 6
ATOM 7377 C C . LEU A 1 34 ? 8.538 5.577 -5.137 1.00 0.00 34 LEU A C 6
ATOM 7378 O O . LEU A 1 34 ? 9.737 5.366 -4.973 1.00 0.00 34 LEU A O 6
ATOM 7394 N N . ASP A 1 35 ? 7.931 5.568 -6.318 1.00 0.00 35 ASP A N 6
ATOM 7395 C CA . ASP A 1 35 ? 8.548 5.489 -7.642 1.00 0.00 35 ASP A CA 6
ATOM 7396 C C . ASP A 1 35 ? 8.282 6.809 -8.365 1.00 0.00 35 ASP A C 6
ATOM 7397 O O . ASP A 1 35 ? 7.165 7.322 -8.356 1.00 0.00 35 ASP A O 6
ATOM 7406 N N . ILE A 1 36 ? 9.277 7.310 -9.077 1.00 0.00 36 ILE A N 6
ATOM 7407 C CA . ILE A 1 36 ? 9.100 8.289 -10.136 1.00 0.00 36 ILE A CA 6
ATOM 7408 C C . ILE A 1 36 ? 9.869 7.813 -11.369 1.00 0.00 36 ILE A C 6
ATOM 7409 O O . ILE A 1 36 ? 11.102 7.765 -11.438 1.00 0.00 36 ILE A O 6
ATOM 7425 N N . CYS A 1 37 ? 9.083 7.545 -12.382 1.00 0.00 37 CYS A N 6
ATOM 7426 C CA . CYS A 1 37 ? 9.477 7.371 -13.764 1.00 0.00 37 CYS A CA 6
ATOM 7427 C C . CYS A 1 37 ? 9.277 8.675 -14.550 1.00 0.00 37 CYS A C 6
ATOM 7428 O O . CYS A 1 37 ? 8.672 9.637 -14.084 1.00 0.00 37 CYS A O 6
ATOM 7436 N N . GLY A 1 38 ? 9.732 8.681 -15.793 1.00 0.00 38 GLY A N 6
ATOM 7437 C CA . GLY A 1 38 ? 9.402 9.654 -16.829 1.00 0.00 38 GLY A CA 6
ATOM 7438 C C . GLY A 1 38 ? 9.248 8.915 -18.153 1.00 0.00 38 GLY A C 6
ATOM 7439 O O . GLY A 1 38 ? 9.802 7.826 -18.306 1.00 0.00 38 GLY A O 6
ATOM 7443 N N . GLU A 1 39 ? 8.499 9.479 -19.096 1.00 0.00 39 GLU A N 6
ATOM 7444 C CA . GLU A 1 39 ? 8.144 8.812 -20.345 1.00 0.00 39 GLU A CA 6
ATOM 7445 C C . GLU A 1 39 ? 8.082 9.806 -21.501 1.00 0.00 39 GLU A C 6
ATOM 7446 O O . GLU A 1 39 ? 7.174 10.625 -21.638 1.00 0.00 39 GLU A O 6
ATOM 7458 N N . GLY A 1 40 ? 9.089 9.716 -22.354 1.00 0.00 40 GLY A N 6
ATOM 7459 C CA . GLY A 1 40 ? 9.071 10.345 -23.669 1.00 0.00 40 GLY A CA 6
ATOM 7460 C C . GLY A 1 40 ? 8.364 9.461 -24.690 1.00 0.00 40 GLY A C 6
ATOM 7461 O O . GLY A 1 40 ? 8.990 8.930 -25.607 1.00 0.00 40 GLY A O 6
ATOM 7465 N N . THR A 1 41 ? 7.048 9.310 -24.514 1.00 0.00 41 THR A N 6
ATOM 7466 C CA . THR A 1 41 ? 6.118 8.675 -25.457 1.00 0.00 41 THR A CA 6
ATOM 7467 C C . THR A 1 41 ? 6.343 9.286 -26.853 1.00 0.00 41 THR A C 6
ATOM 7468 O O . THR A 1 41 ? 6.500 10.506 -26.968 1.00 0.00 41 THR A O 6
ATOM 7479 N N . PRO A 1 42 ? 6.469 8.483 -27.922 1.00 0.00 42 PRO A N 6
ATOM 7480 C CA . PRO A 1 42 ? 7.194 8.913 -29.116 1.00 0.00 42 PRO A CA 6
ATOM 7481 C C . PRO A 1 42 ? 6.485 10.035 -29.886 1.00 0.00 42 PRO A C 6
ATOM 7482 O O . PRO A 1 42 ? 5.273 10.007 -30.079 1.00 0.00 42 PRO A O 6
ATOM 7493 N N . GLN A 1 43 ? 7.271 11.010 -30.359 1.00 0.00 43 GLN A N 6
ATOM 7494 C CA . GLN A 1 43 ? 6.859 12.107 -31.257 1.00 0.00 43 GLN A CA 6
ATOM 7495 C C . GLN A 1 43 ? 5.764 13.062 -30.707 1.00 0.00 43 GLN A C 6
ATOM 7496 O O . GLN A 1 43 ? 5.208 13.849 -31.472 1.00 0.00 43 GLN A O 6
ATOM 7510 N N . VAL A 1 44 ? 5.456 13.040 -29.401 1.00 0.00 44 VAL A N 6
ATOM 7511 C CA . VAL A 1 44 ? 4.378 13.852 -28.793 1.00 0.00 44 VAL A CA 6
ATOM 7512 C C . VAL A 1 44 ? 4.609 15.374 -28.803 1.00 0.00 44 VAL A C 6
ATOM 7513 O O . VAL A 1 44 ? 5.736 15.873 -28.776 1.00 0.00 44 VAL A O 6
ATOM 7526 N N . THR A 1 45 ? 3.500 16.120 -28.790 1.00 0.00 45 THR A N 6
ATOM 7527 C CA . THR A 1 45 ? 3.355 17.564 -29.072 1.00 0.00 45 THR A CA 6
ATOM 7528 C C . THR A 1 45 ? 3.828 18.508 -27.945 1.00 0.00 45 THR A C 6
ATOM 7529 O O . THR A 1 45 ? 3.112 19.429 -27.556 1.00 0.00 45 THR A O 6
ATOM 7540 N N . GLY A 1 46 ? 5.028 18.295 -27.394 1.00 0.00 46 GLY A N 6
ATOM 7541 C CA . GLY A 1 46 ? 5.695 19.248 -26.485 1.00 0.00 46 GLY A CA 6
ATOM 7542 C C . GLY A 1 46 ? 5.118 19.404 -25.065 1.00 0.00 46 GLY A C 6
ATOM 7543 O O . GLY A 1 46 ? 5.705 20.125 -24.257 1.00 0.00 46 GLY A O 6
ATOM 7547 N N . PHE A 1 47 ? 3.991 18.759 -24.753 1.00 0.00 47 PHE A N 6
ATOM 7548 C CA . PHE A 1 47 ? 3.362 18.782 -23.427 1.00 0.00 47 PHE A CA 6
ATOM 7549 C C . PHE A 1 47 ? 4.216 18.085 -22.347 1.00 0.00 47 PHE A C 6
ATOM 7550 O O . PHE A 1 47 ? 5.037 17.231 -22.674 1.00 0.00 47 PHE A O 6
ATOM 7567 N N . PHE A 1 48 ? 4.035 18.468 -21.075 1.00 0.00 48 PHE A N 6
ATOM 7568 C CA . PHE A 1 48 ? 4.839 18.107 -19.891 1.00 0.00 48 PHE A CA 6
ATOM 7569 C C . PHE A 1 48 ? 3.888 17.774 -18.726 1.00 0.00 48 PHE A C 6
ATOM 7570 O O . PHE A 1 48 ? 3.393 18.675 -18.042 1.00 0.00 48 PHE A O 6
ATOM 7587 N N . GLU A 1 49 ? 3.550 16.504 -18.523 1.00 0.00 49 GLU A N 6
ATOM 7588 C CA . GLU A 1 49 ? 2.349 16.122 -17.796 1.00 0.00 49 GLU A CA 6
ATOM 7589 C C . GLU A 1 49 ? 2.707 15.160 -16.655 1.00 0.00 49 GLU A C 6
ATOM 7590 O O . GLU A 1 49 ? 3.266 14.091 -16.909 1.00 0.00 49 GLU A O 6
ATOM 7602 N N . VAL A 1 50 ? 2.440 15.527 -15.392 1.00 0.00 50 VAL A N 6
ATOM 7603 C CA . VAL A 1 50 ? 2.908 14.731 -14.237 1.00 0.00 50 VAL A CA 6
ATOM 7604 C C . VAL A 1 50 ? 1.745 13.998 -13.598 1.00 0.00 50 VAL A C 6
ATOM 7605 O O . VAL A 1 50 ? 0.700 14.588 -13.316 1.00 0.00 50 VAL A O 6
ATOM 7618 N N . THR A 1 51 ? 1.916 12.701 -13.379 1.00 0.00 51 THR A N 6
ATOM 7619 C CA . THR A 1 51 ? 0.870 11.802 -12.893 1.00 0.00 51 THR A CA 6
ATOM 7620 C C . THR A 1 51 ? 1.411 10.944 -11.763 1.00 0.00 51 THR A C 6
ATOM 7621 O O . THR A 1 51 ? 2.547 10.500 -11.843 1.00 0.00 51 THR A O 6
ATOM 7632 N N . VAL A 1 52 ? 0.597 10.621 -10.759 1.00 0.00 52 VAL A N 6
ATOM 7633 C CA . VAL A 1 52 ? 0.920 9.678 -9.674 1.00 0.00 52 VAL A CA 6
ATOM 7634 C C . VAL A 1 52 ? -0.197 8.657 -9.483 1.00 0.00 52 VAL A C 6
ATOM 7635 O O . VAL A 1 52 ? -1.346 9.040 -9.306 1.00 0.00 52 VAL A O 6
ATOM 7648 N N . ALA A 1 53 ? 0.101 7.361 -9.608 1.00 0.00 53 ALA A N 6
ATOM 7649 C CA . ALA A 1 53 ? -0.861 6.248 -9.586 1.00 0.00 53 ALA A CA 6
ATOM 7650 C C . ALA A 1 53 ? -2.173 6.505 -10.375 1.00 0.00 53 ALA A C 6
ATOM 7651 O O . ALA A 1 53 ? -3.261 6.100 -9.963 1.00 0.00 53 ALA A O 6
ATOM 7658 N N . GLY A 1 54 ? -2.078 7.207 -11.514 1.00 0.00 54 GLY A N 6
ATOM 7659 C CA . GLY A 1 54 ? -3.225 7.564 -12.359 1.00 0.00 54 GLY A CA 6
ATOM 7660 C C . GLY A 1 54 ? -3.927 8.876 -11.979 1.00 0.00 54 GLY A C 6
ATOM 7661 O O . GLY A 1 54 ? -5.086 9.075 -12.339 1.00 0.00 54 GLY A O 6
ATOM 7665 N N . LYS A 1 55 ? -3.254 9.778 -11.254 1.00 0.00 55 LYS A N 6
ATOM 7666 C CA . LYS A 1 55 ? -3.757 11.091 -10.816 1.00 0.00 55 LYS A CA 6
ATOM 7667 C C . LYS A 1 55 ? -2.843 12.204 -11.327 1.00 0.00 55 LYS A C 6
ATOM 7668 O O . LYS A 1 55 ? -1.711 12.328 -10.862 1.00 0.00 55 LYS A O 6
ATOM 7687 N N . LEU A 1 56 ? -3.276 12.947 -12.348 1.00 0.00 56 LEU A N 6
ATOM 7688 C CA . LEU A 1 56 ? -2.546 14.121 -12.840 1.00 0.00 56 LEU A CA 6
ATOM 7689 C C . LEU A 1 56 ? -2.487 15.205 -11.765 1.00 0.00 56 LEU A C 6
ATOM 7690 O O . LEU A 1 56 ? -3.505 15.558 -11.174 1.00 0.00 56 LEU A O 6
ATOM 7706 N N . VAL A 1 57 ? -1.279 15.716 -11.545 1.00 0.00 57 VAL A N 6
ATOM 7707 C CA . VAL A 1 57 ? -0.992 16.798 -10.583 1.00 0.00 57 VAL A CA 6
ATOM 7708 C C . VAL A 1 57 ? -0.580 18.078 -11.317 1.00 0.00 57 VAL A C 6
ATOM 7709 O O . VAL A 1 57 ? -0.833 19.183 -10.844 1.00 0.00 57 VAL A O 6
ATOM 7722 N N . HIS A 1 58 ? 0.011 17.918 -12.505 1.00 0.00 58 HIS A N 6
ATOM 7723 C CA . HIS A 1 58 ? 0.592 18.980 -13.323 1.00 0.00 58 HIS A CA 6
ATOM 7724 C C . HIS A 1 58 ? 0.315 18.774 -14.808 1.00 0.00 58 HIS A C 6
ATOM 7725 O O . HIS A 1 58 ? 0.246 17.642 -15.287 1.00 0.00 58 HIS A O 6
ATOM 7739 N N . SER A 1 59 ? 0.246 19.876 -15.545 1.00 0.00 59 SER A N 6
ATOM 7740 C CA . SER A 1 59 ? 0.030 19.896 -16.982 1.00 0.00 59 SER A CA 6
ATOM 7741 C C . SER A 1 59 ? 0.542 21.183 -17.636 1.00 0.00 59 SER A C 6
ATOM 7742 O O . SER A 1 59 ? -0.048 22.262 -17.475 1.00 0.00 59 SER A O 6
ATOM 7750 N N . LYS A 1 60 ? 1.602 21.102 -18.442 1.00 0.00 60 LYS A N 6
ATOM 7751 C CA . LYS A 1 60 ? 1.945 22.186 -19.369 1.00 0.00 60 LYS A CA 6
ATOM 7752 C C . LYS A 1 60 ? 0.939 22.346 -20.505 1.00 0.00 60 LYS A C 6
ATOM 7753 O O . LYS A 1 60 ? 0.778 23.472 -20.971 1.00 0.00 60 LYS A O 6
ATOM 7772 N N . LYS A 1 61 ? 0.235 21.279 -20.902 1.00 0.00 61 LYS A N 6
ATOM 7773 C CA . LYS A 1 61 ? -0.866 21.303 -21.882 1.00 0.00 61 LYS A CA 6
ATOM 7774 C C . LYS A 1 61 ? -2.044 22.172 -21.421 1.00 0.00 61 LYS A C 6
ATOM 7775 O O . LYS A 1 61 ? -2.659 22.839 -22.247 1.00 0.00 61 LYS A O 6
ATOM 7794 N N . ARG A 1 62 ? -2.354 22.163 -20.118 1.00 0.00 62 ARG A N 6
ATOM 7795 C CA . ARG A 1 62 ? -3.324 23.042 -19.448 1.00 0.00 62 ARG A CA 6
ATOM 7796 C C . ARG A 1 62 ? -2.858 24.485 -19.337 1.00 0.00 62 ARG A C 6
ATOM 7797 O O . ARG A 1 62 ? -3.674 25.397 -19.364 1.00 0.00 62 ARG A O 6
ATOM 7818 N N . GLY A 1 63 ? -1.558 24.667 -19.135 1.00 0.00 63 GLY A N 6
ATOM 7819 C CA . GLY A 1 63 ? -0.960 25.948 -18.785 1.00 0.00 63 GLY A CA 6
ATOM 7820 C C . GLY A 1 63 ? -0.744 26.148 -17.297 1.00 0.00 63 GLY A C 6
ATOM 7821 O O . GLY A 1 63 ? -0.708 27.277 -16.827 1.00 0.00 63 GLY A O 6
ATOM 7825 N N . ASP A 1 64 ? -0.529 25.052 -16.570 1.00 0.00 64 ASP A N 6
ATOM 7826 C CA . ASP A 1 64 ? -0.168 25.101 -15.157 1.00 0.00 64 ASP A CA 6
ATOM 7827 C C . ASP A 1 64 ? 1.158 25.836 -14.877 1.00 0.00 64 ASP A C 6
ATOM 7828 O O . ASP A 1 64 ? 1.309 26.440 -13.820 1.00 0.00 64 ASP A O 6
ATOM 7837 N N . GLY A 1 65 ? 2.113 25.803 -15.821 1.00 0.00 65 GLY A N 6
ATOM 7838 C CA . GLY A 1 65 ? 3.438 26.425 -15.688 1.00 0.00 65 GLY A CA 6
ATOM 7839 C C . GLY A 1 65 ? 4.410 25.564 -14.874 1.00 0.00 65 GLY A C 6
ATOM 7840 O O . GLY A 1 65 ? 3.991 24.776 -14.031 1.00 0.00 65 GLY A O 6
ATOM 7844 N N . TYR A 1 66 ? 5.710 25.701 -15.120 1.00 0.00 66 TYR A N 6
ATOM 7845 C CA . TYR A 1 66 ? 6.776 24.960 -14.436 1.00 0.00 66 TYR A CA 6
ATOM 7846 C C . TYR A 1 66 ? 6.895 25.332 -12.945 1.00 0.00 66 TYR A C 6
ATOM 7847 O O . TYR A 1 66 ? 5.977 25.908 -12.362 1.00 0.00 66 TYR A O 6
ATOM 7865 N N . VAL A 1 67 ? 7.985 24.959 -12.263 1.00 0.00 67 VAL A N 6
ATOM 7866 C CA . VAL A 1 67 ? 8.209 25.406 -10.871 1.00 0.00 67 VAL A CA 6
ATOM 7867 C C . VAL A 1 67 ? 8.667 26.859 -10.801 1.00 0.00 67 VAL A C 6
ATOM 7868 O O . VAL A 1 67 ? 9.769 27.232 -10.415 1.00 0.00 67 VAL A O 6
ATOM 7881 N N . ASP A 1 68 ? 7.696 27.676 -11.155 1.00 0.00 68 ASP A N 6
ATOM 7882 C CA . ASP A 1 68 ? 7.693 29.116 -11.286 1.00 0.00 68 ASP A CA 6
ATOM 7883 C C . ASP A 1 68 ? 7.901 29.788 -9.922 1.00 0.00 68 ASP A C 6
ATOM 7884 O O . ASP A 1 68 ? 8.345 30.928 -9.827 1.00 0.00 68 ASP A O 6
ATOM 7893 N N . THR A 1 69 ? 7.609 29.056 -8.837 1.00 0.00 69 THR A N 6
ATOM 7894 C CA . THR A 1 69 ? 8.009 29.376 -7.483 1.00 0.00 69 THR A CA 6
ATOM 7895 C C . THR A 1 69 ? 8.429 28.102 -6.752 1.00 0.00 69 THR A C 6
ATOM 7896 O O . THR A 1 69 ? 7.892 27.021 -7.003 1.00 0.00 69 THR A O 6
ATOM 7907 N N . GLU A 1 70 ? 9.287 28.260 -5.743 1.00 0.00 70 GLU A N 6
ATOM 7908 C CA . GLU A 1 70 ? 9.605 27.233 -4.732 1.00 0.00 70 GLU A CA 6
ATOM 7909 C C . GLU A 1 70 ? 8.344 26.611 -4.153 1.00 0.00 70 GLU A C 6
ATOM 7910 O O . GLU A 1 70 ? 8.116 25.405 -4.203 1.00 0.00 70 GLU A O 6
ATOM 7922 N N . SER A 1 71 ? 7.469 27.514 -3.728 1.00 0.00 71 SER A N 6
ATOM 7923 C CA . SER A 1 71 ? 6.166 27.201 -3.157 1.00 0.00 71 SER A CA 6
ATOM 7924 C C . SER A 1 71 ? 5.331 26.326 -4.087 1.00 0.00 71 SER A C 6
ATOM 7925 O O . SER A 1 71 ? 4.598 25.472 -3.595 1.00 0.00 71 SER A O 6
ATOM 7933 N N . LYS A 1 72 ? 5.453 26.487 -5.417 1.00 0.00 72 LYS A N 6
ATOM 7934 C CA . LYS A 1 72 ? 4.821 25.565 -6.369 1.00 0.00 72 LYS A CA 6
ATOM 7935 C C . LYS A 1 72 ? 5.371 24.147 -6.202 1.00 0.00 72 LYS A C 6
ATOM 7936 O O . LYS A 1 72 ? 4.596 23.215 -5.987 1.00 0.00 72 LYS A O 6
ATOM 7955 N N . PHE A 1 73 ? 6.695 23.990 -6.243 1.00 0.00 73 PHE A N 6
ATOM 7956 C CA . PHE A 1 73 ? 7.341 22.680 -6.054 1.00 0.00 73 PHE A CA 6
ATOM 7957 C C . PHE A 1 73 ? 6.957 22.036 -4.710 1.00 0.00 73 PHE A C 6
ATOM 7958 O O . PHE A 1 73 ? 6.564 20.870 -4.634 1.00 0.00 73 PHE A O 6
ATOM 7975 N N . ARG A 1 74 ? 6.983 22.837 -3.643 1.00 0.00 74 ARG A N 6
ATOM 7976 C CA . ARG A 1 74 ? 6.657 22.441 -2.273 1.00 0.00 74 ARG A CA 6
ATOM 7977 C C . ARG A 1 74 ? 5.196 22.023 -2.076 1.00 0.00 74 ARG A C 6
ATOM 7978 O O . ARG A 1 74 ? 4.940 21.192 -1.209 1.00 0.00 74 ARG A O 6
ATOM 7999 N N . LYS A 1 75 ? 4.247 22.501 -2.894 1.00 0.00 75 LYS A N 6
ATOM 8000 C CA . LYS A 1 75 ? 2.854 22.023 -2.895 1.00 0.00 75 LYS A CA 6
ATOM 8001 C C . LYS A 1 75 ? 2.758 20.560 -3.334 1.00 0.00 75 LYS A C 6
ATOM 8002 O O . LYS A 1 75 ? 1.946 19.823 -2.783 1.00 0.00 75 LYS A O 6
ATOM 8021 N N . LEU A 1 76 ? 3.613 20.131 -4.266 1.00 0.00 76 LEU A N 6
ATOM 8022 C CA . LEU A 1 76 ? 3.649 18.731 -4.705 1.00 0.00 76 LEU A CA 6
ATOM 8023 C C . LEU A 1 76 ? 4.414 17.880 -3.717 1.00 0.00 76 LEU A C 6
ATOM 8024 O O . LEU A 1 76 ? 3.909 16.867 -3.244 1.00 0.00 76 LEU A O 6
ATOM 8040 N N . VAL A 1 77 ? 5.600 18.348 -3.348 1.00 0.00 77 VAL A N 6
ATOM 8041 C CA . VAL A 1 77 ? 6.447 17.621 -2.393 1.00 0.00 77 VAL A CA 6
ATOM 8042 C C . VAL A 1 77 ? 5.705 17.350 -1.093 1.00 0.00 77 VAL A C 6
ATOM 8043 O O . VAL A 1 77 ? 5.664 16.213 -0.620 1.00 0.00 77 VAL A O 6
ATOM 8056 N N . THR A 1 78 ? 5.005 18.358 -0.575 1.00 0.00 78 THR A N 6
ATOM 8057 C CA . THR A 1 78 ? 4.202 18.203 0.634 1.00 0.00 78 THR A CA 6
ATOM 8058 C C . THR A 1 78 ? 3.029 17.274 0.408 1.00 0.00 78 THR A C 6
ATOM 8059 O O . THR A 1 78 ? 2.755 16.433 1.259 1.00 0.00 78 THR A O 6
ATOM 8070 N N . ALA A 1 79 ? 2.369 17.359 -0.745 1.00 0.00 79 ALA A N 6
ATOM 8071 C CA . ALA A 1 79 ? 1.173 16.556 -0.963 1.00 0.00 79 ALA A CA 6
ATOM 8072 C C . ALA A 1 79 ? 1.470 15.076 -1.167 1.00 0.00 79 ALA A C 6
ATOM 8073 O O . ALA A 1 79 ? 0.687 14.227 -0.742 1.00 0.00 79 ALA A O 6
ATOM 8080 N N . ILE A 1 80 ? 2.637 14.759 -1.722 1.00 0.00 80 ILE A N 6
ATOM 8081 C CA . ILE A 1 80 ? 3.067 13.374 -1.892 1.00 0.00 80 ILE A CA 6
ATOM 8082 C C . ILE A 1 80 ? 3.560 12.830 -0.548 1.00 0.00 80 ILE A C 6
ATOM 8083 O O . ILE A 1 80 ? 3.262 11.688 -0.207 1.00 0.00 80 ILE A O 6
ATOM 8099 N N . LYS A 1 81 ? 4.228 13.657 0.267 1.00 0.00 81 LYS A N 6
ATOM 8100 C CA . LYS A 1 81 ? 4.738 13.255 1.590 1.00 0.00 81 LYS A CA 6
ATOM 8101 C C . LYS A 1 81 ? 3.599 13.014 2.572 1.00 0.00 81 LYS A C 6
ATOM 8102 O O . LYS A 1 81 ? 3.578 12.025 3.300 1.00 0.00 81 LYS A O 6
ATOM 8121 N N . ALA A 1 82 ? 2.650 13.937 2.568 1.00 0.00 82 ALA A N 6
ATOM 8122 C CA . ALA A 1 82 ? 1.432 13.894 3.371 1.00 0.00 82 ALA A CA 6
ATOM 8123 C C . ALA A 1 82 ? 0.559 12.696 2.981 1.00 0.00 82 ALA A C 6
ATOM 8124 O O . ALA A 1 82 ? 0.161 11.917 3.845 1.00 0.00 82 ALA A O 6
ATOM 8131 N N . ALA A 1 83 ? 0.324 12.499 1.678 1.00 0.00 83 ALA A N 6
ATOM 8132 C CA . ALA A 1 83 ? -0.398 11.330 1.183 1.00 0.00 83 ALA A CA 6
ATOM 8133 C C . ALA A 1 83 ? 0.292 10.011 1.545 1.00 0.00 83 ALA A C 6
ATOM 8134 O O . ALA A 1 83 ? -0.378 9.040 1.898 1.00 0.00 83 ALA A O 6
ATOM 8141 N N . LEU A 1 84 ? 1.625 9.990 1.522 1.00 0.00 84 LEU A N 6
ATOM 8142 C CA . LEU A 1 84 ? 2.419 8.817 1.904 1.00 0.00 84 LEU A CA 6
ATOM 8143 C C . LEU A 1 84 ? 2.201 8.474 3.375 1.00 0.00 84 LEU A C 6
ATOM 8144 O O . LEU A 1 84 ? 1.798 7.364 3.717 1.00 0.00 84 LEU A O 6
ATOM 8160 N N . ALA A 1 85 ? 2.427 9.449 4.248 1.00 0.00 85 ALA A N 6
ATOM 8161 C CA . ALA A 1 85 ? 2.209 9.290 5.688 1.00 0.00 85 ALA A CA 6
ATOM 8162 C C . ALA A 1 85 ? 0.762 8.925 6.081 1.00 0.00 85 ALA A C 6
ATOM 8163 O O . ALA A 1 85 ? 0.544 8.314 7.123 1.00 0.00 85 ALA A O 6
ATOM 8170 N N . GLN A 1 86 ? -0.209 9.236 5.222 1.00 0.00 86 GLN A N 6
ATOM 8171 C CA . GLN A 1 86 ? -1.633 8.911 5.382 1.00 0.00 86 GLN A CA 6
ATOM 8172 C C . GLN A 1 86 ? -1.953 7.491 4.899 1.00 0.00 86 GLN A C 6
ATOM 8173 O O . GLN A 1 86 ? -2.727 6.765 5.516 1.00 0.00 86 GLN A O 6
ATOM 8187 N N . CYS A 1 87 ? -1.299 7.080 3.816 1.00 0.00 87 CYS A N 6
ATOM 8188 C CA . CYS A 1 87 ? -1.276 5.714 3.289 1.00 0.00 87 CYS A CA 6
ATOM 8189 C C . CYS A 1 87 ? -0.682 4.713 4.285 1.00 0.00 87 CYS A C 6
ATOM 8190 O O . CYS A 1 87 ? -1.131 3.575 4.348 1.00 0.00 87 CYS A O 6
ATOM 8198 N N . GLN A 1 88 ? 0.326 5.126 5.059 1.00 0.00 88 GLN A N 6
ATOM 8199 C CA . GLN A 1 88 ? 1.049 4.226 5.976 1.00 0.00 88 GLN A CA 6
ATOM 8200 C C . GLN A 1 88 ? 0.248 3.680 7.176 1.00 0.00 88 GLN A C 6
ATOM 8201 O O . GLN A 1 88 ? 0.747 2.797 7.868 1.00 0.00 88 GLN A O 6
ATOM 8215 N N . MET A 1 1 ? 0.659 1.244 -0.986 1.00 0.00 1 MET A N 7
ATOM 8216 C CA . MET A 1 1 ? 1.956 0.619 -0.700 1.00 0.00 1 MET A CA 7
ATOM 8217 C C . MET A 1 1 ? 3.017 1.716 -0.771 1.00 0.00 1 MET A C 7
ATOM 8218 O O . MET A 1 1 ? 2.747 2.811 -0.284 1.00 0.00 1 MET A O 7
ATOM 8234 N N . ALA A 1 2 ? 4.133 1.538 -1.483 1.00 0.00 2 ALA A N 7
ATOM 8235 C CA . ALA A 1 2 ? 4.711 2.656 -2.233 1.00 0.00 2 ALA A CA 7
ATOM 8236 C C . ALA A 1 2 ? 3.664 3.360 -3.139 1.00 0.00 2 ALA A C 7
ATOM 8237 O O . ALA A 1 2 ? 2.585 2.812 -3.401 1.00 0.00 2 ALA A O 7
ATOM 8244 N N . LEU A 1 3 ? 3.979 4.564 -3.630 1.00 0.00 3 LEU A N 7
ATOM 8245 C CA . LEU A 1 3 ? 3.211 5.285 -4.634 1.00 0.00 3 LEU A CA 7
ATOM 8246 C C . LEU A 1 3 ? 3.830 5.049 -6.019 1.00 0.00 3 LEU A C 7
ATOM 8247 O O . LEU A 1 3 ? 4.979 4.634 -6.133 1.00 0.00 3 LEU A O 7
ATOM 8263 N N . ALA A 1 4 ? 3.084 5.404 -7.059 1.00 0.00 4 ALA A N 7
ATOM 8264 C CA . ALA A 1 4 ? 3.484 5.283 -8.461 1.00 0.00 4 ALA A CA 7
ATOM 8265 C C . ALA A 1 4 ? 3.221 6.587 -9.239 1.00 0.00 4 ALA A C 7
ATOM 8266 O O . ALA A 1 4 ? 2.076 7.053 -9.276 1.00 0.00 4 ALA A O 7
ATOM 8273 N N . VAL A 1 5 ? 4.243 7.177 -9.874 1.00 0.00 5 VAL A N 7
ATOM 8274 C CA . VAL A 1 5 ? 4.148 8.471 -10.577 1.00 0.00 5 VAL A CA 7
ATOM 8275 C C . VAL A 1 5 ? 4.732 8.381 -11.989 1.00 0.00 5 VAL A C 7
ATOM 8276 O O . VAL A 1 5 ? 5.671 7.639 -12.261 1.00 0.00 5 VAL A O 7
ATOM 8289 N N . ARG A 1 6 ? 4.164 9.154 -12.904 1.00 0.00 6 ARG A N 7
ATOM 8290 C CA . ARG A 1 6 ? 4.484 9.249 -14.333 1.00 0.00 6 ARG A CA 7
ATOM 8291 C C . ARG A 1 6 ? 4.634 10.698 -14.792 1.00 0.00 6 ARG A C 7
ATOM 8292 O O . ARG A 1 6 ? 4.040 11.593 -14.193 1.00 0.00 6 ARG A O 7
ATOM 8313 N N . VAL A 1 7 ? 5.336 10.903 -15.908 1.00 0.00 7 VAL A N 7
ATOM 8314 C CA . VAL A 1 7 ? 5.549 12.185 -16.594 1.00 0.00 7 VAL A CA 7
ATOM 8315 C C . VAL A 1 7 ? 5.526 11.943 -18.105 1.00 0.00 7 VAL A C 7
ATOM 8316 O O . VAL A 1 7 ? 6.486 11.400 -18.645 1.00 0.00 7 VAL A O 7
ATOM 8329 N N . VAL A 1 8 ? 4.446 12.280 -18.806 1.00 0.00 8 VAL A N 7
ATOM 8330 C CA . VAL A 1 8 ? 4.533 12.389 -20.281 1.00 0.00 8 VAL A CA 7
ATOM 8331 C C . VAL A 1 8 ? 5.403 13.595 -20.631 1.00 0.00 8 VAL A C 7
ATOM 8332 O O . VAL A 1 8 ? 5.284 14.630 -19.976 1.00 0.00 8 VAL A O 7
ATOM 8345 N N . TYR A 1 9 ? 6.278 13.480 -21.640 1.00 0.00 9 TYR A N 7
ATOM 8346 C CA . TYR A 1 9 ? 6.902 14.624 -22.320 1.00 0.00 9 TYR A CA 7
ATOM 8347 C C . TYR A 1 9 ? 7.418 14.211 -23.710 1.00 0.00 9 TYR A C 7
ATOM 8348 O O . TYR A 1 9 ? 7.651 13.028 -23.937 1.00 0.00 9 TYR A O 7
ATOM 8366 N N . SER A 1 10 ? 7.696 15.148 -24.620 1.00 0.00 10 SER A N 7
ATOM 8367 C CA . SER A 1 10 ? 8.446 14.869 -25.856 1.00 0.00 10 SER A CA 7
ATOM 8368 C C . SER A 1 10 ? 9.948 14.781 -25.589 1.00 0.00 10 SER A C 7
ATOM 8369 O O . SER A 1 10 ? 10.572 15.782 -25.237 1.00 0.00 10 SER A O 7
ATOM 8377 N N . GLY A 1 11 ? 10.538 13.604 -25.802 1.00 0.00 11 GLY A N 7
ATOM 8378 C CA . GLY A 1 11 ? 11.961 13.294 -25.576 1.00 0.00 11 GLY A CA 7
ATOM 8379 C C . GLY A 1 11 ? 12.965 13.952 -26.543 1.00 0.00 11 GLY A C 7
ATOM 8380 O O . GLY A 1 11 ? 13.878 13.287 -27.027 1.00 0.00 11 GLY A O 7
ATOM 8384 N N . ALA A 1 12 ? 12.821 15.250 -26.823 1.00 0.00 12 ALA A N 7
ATOM 8385 C CA . ALA A 1 12 ? 13.586 16.065 -27.779 1.00 0.00 12 ALA A CA 7
ATOM 8386 C C . ALA A 1 12 ? 15.050 16.377 -27.356 1.00 0.00 12 ALA A C 7
ATOM 8387 O O . ALA A 1 12 ? 15.537 17.493 -27.528 1.00 0.00 12 ALA A O 7
ATOM 8394 N N . CYS A 1 13 ? 15.761 15.382 -26.814 1.00 0.00 13 CYS A N 7
ATOM 8395 C CA . CYS A 1 13 ? 17.034 15.514 -26.093 1.00 0.00 13 CYS A CA 7
ATOM 8396 C C . CYS A 1 13 ? 16.949 16.472 -24.878 1.00 0.00 13 CYS A C 7
ATOM 8397 O O . CYS A 1 13 ? 15.872 16.943 -24.514 1.00 0.00 13 CYS A O 7
ATOM 8405 N N . GLY A 1 14 ? 18.057 16.653 -24.148 1.00 0.00 14 GLY A N 7
ATOM 8406 C CA . GLY A 1 14 ? 18.196 17.466 -22.921 1.00 0.00 14 GLY A CA 7
ATOM 8407 C C . GLY A 1 14 ? 17.393 17.012 -21.685 1.00 0.00 14 GLY A C 7
ATOM 8408 O O . GLY A 1 14 ? 17.794 17.273 -20.553 1.00 0.00 14 GLY A O 7
ATOM 8412 N N . TYR A 1 15 ? 16.277 16.306 -21.876 1.00 0.00 15 TYR A N 7
ATOM 8413 C CA . TYR A 1 15 ? 15.287 16.003 -20.847 1.00 0.00 15 TYR A CA 7
ATOM 8414 C C . TYR A 1 15 ? 15.825 15.172 -19.675 1.00 0.00 15 TYR A C 7
ATOM 8415 O O . TYR A 1 15 ? 15.438 15.437 -18.543 1.00 0.00 15 TYR A O 7
ATOM 8433 N N . LYS A 1 16 ? 16.711 14.191 -19.900 1.00 0.00 16 LYS A N 7
ATOM 8434 C CA . LYS A 1 16 ? 17.166 13.223 -18.877 1.00 0.00 16 LYS A CA 7
ATOM 8435 C C . LYS A 1 16 ? 17.664 13.868 -17.558 1.00 0.00 16 LYS A C 7
ATOM 8436 O O . LYS A 1 16 ? 17.126 13.509 -16.511 1.00 0.00 16 LYS A O 7
ATOM 8455 N N . PRO A 1 17 ? 18.640 14.801 -17.546 1.00 0.00 17 PRO A N 7
ATOM 8456 C CA . PRO A 1 17 ? 19.022 15.522 -16.324 1.00 0.00 17 PRO A CA 7
ATOM 8457 C C . PRO A 1 17 ? 17.921 16.446 -15.780 1.00 0.00 17 PRO A C 7
ATOM 8458 O O . PRO A 1 17 ? 17.754 16.498 -14.566 1.00 0.00 17 PRO A O 7
ATOM 8469 N N . LYS A 1 18 ? 17.112 17.114 -16.621 1.00 0.00 18 LYS A N 7
ATOM 8470 C CA . LYS A 1 18 ? 15.963 17.910 -16.132 1.00 0.00 18 LYS A CA 7
ATOM 8471 C C . LYS A 1 18 ? 14.939 17.041 -15.382 1.00 0.00 18 LYS A C 7
ATOM 8472 O O . LYS A 1 18 ? 14.429 17.437 -14.338 1.00 0.00 18 LYS A O 7
ATOM 8491 N N . TYR A 1 19 ? 14.659 15.845 -15.899 1.00 0.00 19 TYR A N 7
ATOM 8492 C CA . TYR A 1 19 ? 13.850 14.805 -15.258 1.00 0.00 19 TYR A CA 7
ATOM 8493 C C . TYR A 1 19 ? 14.432 14.412 -13.898 1.00 0.00 19 TYR A C 7
ATOM 8494 O O . TYR A 1 19 ? 13.742 14.498 -12.884 1.00 0.00 19 TYR A O 7
ATOM 8512 N N . LEU A 1 20 ? 15.707 14.004 -13.878 1.00 0.00 20 LEU A N 7
ATOM 8513 C CA . LEU A 1 20 ? 16.428 13.657 -12.651 1.00 0.00 20 LEU A CA 7
ATOM 8514 C C . LEU A 1 20 ? 16.385 14.777 -11.616 1.00 0.00 20 LEU A C 7
ATOM 8515 O O . LEU A 1 20 ? 16.193 14.489 -10.454 1.00 0.00 20 LEU A O 7
ATOM 8531 N N . GLN A 1 21 ? 16.526 16.039 -12.001 1.00 0.00 21 GLN A N 7
ATOM 8532 C CA . GLN A 1 21 ? 16.590 17.175 -11.088 1.00 0.00 21 GLN A CA 7
ATOM 8533 C C . GLN A 1 21 ? 15.309 17.308 -10.248 1.00 0.00 21 GLN A C 7
ATOM 8534 O O . GLN A 1 21 ? 15.392 17.625 -9.061 1.00 0.00 21 GLN A O 7
ATOM 8548 N N . LEU A 1 22 ? 14.140 17.039 -10.841 1.00 0.00 22 LEU A N 7
ATOM 8549 C CA . LEU A 1 22 ? 12.879 16.898 -10.107 1.00 0.00 22 LEU A CA 7
ATOM 8550 C C . LEU A 1 22 ? 12.815 15.560 -9.346 1.00 0.00 22 LEU A C 7
ATOM 8551 O O . LEU A 1 22 ? 12.467 15.550 -8.164 1.00 0.00 22 LEU A O 7
ATOM 8567 N N . LYS A 1 23 ? 13.132 14.439 -10.013 1.00 0.00 23 LYS A N 7
ATOM 8568 C CA . LYS A 1 23 ? 12.977 13.087 -9.489 1.00 0.00 23 LYS A CA 7
ATOM 8569 C C . LYS A 1 23 ? 13.855 12.824 -8.279 1.00 0.00 23 LYS A C 7
ATOM 8570 O O . LYS A 1 23 ? 13.341 12.458 -7.232 1.00 0.00 23 LYS A O 7
ATOM 8589 N N . GLU A 1 24 ? 15.157 13.055 -8.422 1.00 0.00 24 GLU A N 7
ATOM 8590 C CA . GLU A 1 24 ? 16.176 13.007 -7.361 1.00 0.00 24 GLU A CA 7
ATOM 8591 C C . GLU A 1 24 ? 15.661 13.533 -6.021 1.00 0.00 24 GLU A C 7
ATOM 8592 O O . GLU A 1 24 ? 15.783 12.846 -5.017 1.00 0.00 24 GLU A O 7
ATOM 8604 N N . LYS A 1 25 ? 15.042 14.717 -6.021 1.00 0.00 25 LYS A N 7
ATOM 8605 C CA . LYS A 1 25 ? 14.491 15.369 -4.826 1.00 0.00 25 LYS A CA 7
ATOM 8606 C C . LYS A 1 25 ? 13.416 14.531 -4.139 1.00 0.00 25 LYS A C 7
ATOM 8607 O O . LYS A 1 25 ? 13.447 14.316 -2.934 1.00 0.00 25 LYS A O 7
ATOM 8626 N N . LEU A 1 26 ? 12.448 14.093 -4.931 1.00 0.00 26 LEU A N 7
ATOM 8627 C CA . LEU A 1 26 ? 11.303 13.285 -4.549 1.00 0.00 26 LEU A CA 7
ATOM 8628 C C . LEU A 1 26 ? 11.700 11.897 -4.044 1.00 0.00 26 LEU A C 7
ATOM 8629 O O . LEU A 1 26 ? 11.309 11.477 -2.963 1.00 0.00 26 LEU A O 7
ATOM 8645 N N . GLU A 1 27 ? 12.466 11.179 -4.850 1.00 0.00 27 GLU A N 7
ATOM 8646 C CA . GLU A 1 27 ? 13.098 9.913 -4.507 1.00 0.00 27 GLU A CA 7
ATOM 8647 C C . GLU A 1 27 ? 14.070 9.996 -3.321 1.00 0.00 27 GLU A C 7
ATOM 8648 O O . GLU A 1 27 ? 14.164 9.033 -2.570 1.00 0.00 27 GLU A O 7
ATOM 8660 N N . HIS A 1 28 ? 14.743 11.125 -3.082 1.00 0.00 28 HIS A N 7
ATOM 8661 C CA . HIS A 1 28 ? 15.452 11.377 -1.820 1.00 0.00 28 HIS A CA 7
ATOM 8662 C C . HIS A 1 28 ? 14.496 11.565 -0.631 1.00 0.00 28 HIS A C 7
ATOM 8663 O O . HIS A 1 28 ? 14.762 11.063 0.457 1.00 0.00 28 HIS A O 7
ATOM 8677 N N . GLU A 1 29 ? 13.384 12.277 -0.823 1.00 0.00 29 GLU A N 7
ATOM 8678 C CA . GLU A 1 29 ? 12.340 12.482 0.190 1.00 0.00 29 GLU A CA 7
ATOM 8679 C C . GLU A 1 29 ? 11.594 11.187 0.573 1.00 0.00 29 GLU A C 7
ATOM 8680 O O . GLU A 1 29 ? 11.146 11.036 1.710 1.00 0.00 29 GLU A O 7
ATOM 8692 N N . PHE A 1 30 ? 11.431 10.273 -0.386 1.00 0.00 30 PHE A N 7
ATOM 8693 C CA . PHE A 1 30 ? 10.592 9.069 -0.333 1.00 0.00 30 PHE A CA 7
ATOM 8694 C C . PHE A 1 30 ? 11.291 7.803 -0.895 1.00 0.00 30 PHE A C 7
ATOM 8695 O O . PHE A 1 30 ? 10.726 7.120 -1.761 1.00 0.00 30 PHE A O 7
ATOM 8712 N N . PRO A 1 31 ? 12.508 7.440 -0.440 1.00 0.00 31 PRO A N 7
ATOM 8713 C CA . PRO A 1 31 ? 13.352 6.458 -1.119 1.00 0.00 31 PRO A CA 7
ATOM 8714 C C . PRO A 1 31 ? 12.784 5.047 -1.085 1.00 0.00 31 PRO A C 7
ATOM 8715 O O . PRO A 1 31 ? 12.638 4.417 -0.043 1.00 0.00 31 PRO A O 7
ATOM 8726 N N . GLY A 1 32 ? 12.449 4.567 -2.274 1.00 0.00 32 GLY A N 7
ATOM 8727 C CA . GLY A 1 32 ? 11.645 3.369 -2.538 1.00 0.00 32 GLY A CA 7
ATOM 8728 C C . GLY A 1 32 ? 10.240 3.347 -1.926 1.00 0.00 32 GLY A C 7
ATOM 8729 O O . GLY A 1 32 ? 9.476 2.423 -2.194 1.00 0.00 32 GLY A O 7
ATOM 8733 N N . CYS A 1 33 ? 9.850 4.355 -1.143 1.00 0.00 33 CYS A N 7
ATOM 8734 C CA . CYS A 1 33 ? 8.480 4.658 -0.793 1.00 0.00 33 CYS A CA 7
ATOM 8735 C C . CYS A 1 33 ? 7.694 5.152 -2.026 1.00 0.00 33 CYS A C 7
ATOM 8736 O O . CYS A 1 33 ? 6.464 5.218 -2.011 1.00 0.00 33 CYS A O 7
ATOM 8744 N N . LEU A 1 34 ? 8.397 5.483 -3.108 1.00 0.00 34 LEU A N 7
ATOM 8745 C CA . LEU A 1 34 ? 7.846 5.877 -4.386 1.00 0.00 34 LEU A CA 7
ATOM 8746 C C . LEU A 1 34 ? 8.543 5.223 -5.576 1.00 0.00 34 LEU A C 7
ATOM 8747 O O . LEU A 1 34 ? 9.741 4.947 -5.570 1.00 0.00 34 LEU A O 7
ATOM 8763 N N . ASP A 1 35 ? 7.758 5.154 -6.641 1.00 0.00 35 ASP A N 7
ATOM 8764 C CA . ASP A 1 35 ? 8.146 5.185 -8.042 1.00 0.00 35 ASP A CA 7
ATOM 8765 C C . ASP A 1 35 ? 7.802 6.553 -8.626 1.00 0.00 35 ASP A C 7
ATOM 8766 O O . ASP A 1 35 ? 6.737 7.119 -8.368 1.00 0.00 35 ASP A O 7
ATOM 8775 N N . ILE A 1 36 ? 8.681 7.010 -9.502 1.00 0.00 36 ILE A N 7
ATOM 8776 C CA . ILE A 1 36 ? 8.462 8.047 -10.498 1.00 0.00 36 ILE A CA 7
ATOM 8777 C C . ILE A 1 36 ? 9.208 7.656 -11.778 1.00 0.00 36 ILE A C 7
ATOM 8778 O O . ILE A 1 36 ? 10.420 7.432 -11.802 1.00 0.00 36 ILE A O 7
ATOM 8794 N N . CYS A 1 37 ? 8.472 7.664 -12.869 1.00 0.00 37 CYS A N 7
ATOM 8795 C CA . CYS A 1 37 ? 8.917 7.421 -14.238 1.00 0.00 37 CYS A CA 7
ATOM 8796 C C . CYS A 1 37 ? 8.415 8.504 -15.204 1.00 0.00 37 CYS A C 7
ATOM 8797 O O . CYS A 1 37 ? 7.750 9.461 -14.811 1.00 0.00 37 CYS A O 7
ATOM 8805 N N . GLY A 1 38 ? 8.740 8.337 -16.485 1.00 0.00 38 GLY A N 7
ATOM 8806 C CA . GLY A 1 38 ? 8.187 9.108 -17.596 1.00 0.00 38 GLY A CA 7
ATOM 8807 C C . GLY A 1 38 ? 7.687 8.225 -18.736 1.00 0.00 38 GLY A C 7
ATOM 8808 O O . GLY A 1 38 ? 8.048 7.055 -18.800 1.00 0.00 38 GLY A O 7
ATOM 8812 N N . GLU A 1 39 ? 6.916 8.816 -19.642 1.00 0.00 39 GLU A N 7
ATOM 8813 C CA . GLU A 1 39 ? 6.263 8.227 -20.814 1.00 0.00 39 GLU A CA 7
ATOM 8814 C C . GLU A 1 39 ? 6.589 9.137 -22.007 1.00 0.00 39 GLU A C 7
ATOM 8815 O O . GLU A 1 39 ? 5.821 10.006 -22.428 1.00 0.00 39 GLU A O 7
ATOM 8827 N N . GLY A 1 40 ? 7.830 9.011 -22.461 1.00 0.00 40 GLY A N 7
ATOM 8828 C CA . GLY A 1 40 ? 8.473 9.931 -23.400 1.00 0.00 40 GLY A CA 7
ATOM 8829 C C . GLY A 1 40 ? 8.016 9.726 -24.849 1.00 0.00 40 GLY A C 7
ATOM 8830 O O . GLY A 1 40 ? 8.382 8.744 -25.492 1.00 0.00 40 GLY A O 7
ATOM 8834 N N . THR A 1 41 ? 7.199 10.649 -25.354 1.00 0.00 41 THR A N 7
ATOM 8835 C CA . THR A 1 41 ? 6.483 10.519 -26.625 1.00 0.00 41 THR A CA 7
ATOM 8836 C C . THR A 1 41 ? 7.419 10.528 -27.846 1.00 0.00 41 THR A C 7
ATOM 8837 O O . THR A 1 41 ? 8.457 11.208 -27.843 1.00 0.00 41 THR A O 7
ATOM 8848 N N . PRO A 1 42 ? 7.032 9.861 -28.955 1.00 0.00 42 PRO A N 7
ATOM 8849 C CA . PRO A 1 42 ? 7.708 9.975 -30.247 1.00 0.00 42 PRO A CA 7
ATOM 8850 C C . PRO A 1 42 ? 7.363 11.319 -30.917 1.00 0.00 42 PRO A C 7
ATOM 8851 O O . PRO A 1 42 ? 6.629 11.377 -31.900 1.00 0.00 42 PRO A O 7
ATOM 8862 N N . GLN A 1 43 ? 7.875 12.414 -30.343 1.00 0.00 43 GLN A N 7
ATOM 8863 C CA . GLN A 1 43 ? 7.740 13.833 -30.724 1.00 0.00 43 GLN A CA 7
ATOM 8864 C C . GLN A 1 43 ? 6.305 14.417 -30.715 1.00 0.00 43 GLN A C 7
ATOM 8865 O O . GLN A 1 43 ? 6.136 15.603 -30.436 1.00 0.00 43 GLN A O 7
ATOM 8879 N N . VAL A 1 44 ? 5.275 13.607 -30.967 1.00 0.00 44 VAL A N 7
ATOM 8880 C CA . VAL A 1 44 ? 3.844 13.939 -30.900 1.00 0.00 44 VAL A CA 7
ATOM 8881 C C . VAL A 1 44 ? 3.421 14.429 -29.506 1.00 0.00 44 VAL A C 7
ATOM 8882 O O . VAL A 1 44 ? 3.920 13.942 -28.491 1.00 0.00 44 VAL A O 7
ATOM 8895 N N . THR A 1 45 ? 2.472 15.379 -29.464 1.00 0.00 45 THR A N 7
ATOM 8896 C CA . THR A 1 45 ? 1.794 15.897 -28.250 1.00 0.00 45 THR A CA 7
ATOM 8897 C C . THR A 1 45 ? 2.713 16.030 -27.025 1.00 0.00 45 THR A C 7
ATOM 8898 O O . THR A 1 45 ? 2.402 15.537 -25.944 1.00 0.00 45 THR A O 7
ATOM 8909 N N . GLY A 1 46 ? 3.847 16.718 -27.201 1.00 0.00 46 GLY A N 7
ATOM 8910 C CA . GLY A 1 46 ? 5.003 16.788 -26.293 1.00 0.00 46 GLY A CA 7
ATOM 8911 C C . GLY A 1 46 ? 4.822 17.512 -24.956 1.00 0.00 46 GLY A C 7
ATOM 8912 O O . GLY A 1 46 ? 5.786 18.018 -24.392 1.00 0.00 46 GLY A O 7
ATOM 8916 N N . PHE A 1 47 ? 3.592 17.599 -24.469 1.00 0.00 47 PHE A N 7
ATOM 8917 C CA . PHE A 1 47 ? 3.182 18.212 -23.210 1.00 0.00 47 PHE A CA 7
ATOM 8918 C C . PHE A 1 47 ? 3.903 17.560 -22.011 1.00 0.00 47 PHE A C 7
ATOM 8919 O O . PHE A 1 47 ? 4.050 16.344 -21.984 1.00 0.00 47 PHE A O 7
ATOM 8936 N N . PHE A 1 48 ? 4.335 18.352 -21.022 1.00 0.00 48 PHE A N 7
ATOM 8937 C CA . PHE A 1 48 ? 4.965 17.874 -19.777 1.00 0.00 48 PHE A CA 7
ATOM 8938 C C . PHE A 1 48 ? 3.910 17.652 -18.674 1.00 0.00 48 PHE A C 7
ATOM 8939 O O . PHE A 1 48 ? 3.533 18.602 -17.977 1.00 0.00 48 PHE A O 7
ATOM 8956 N N . GLU A 1 49 ? 3.391 16.429 -18.547 1.00 0.00 49 GLU A N 7
ATOM 8957 C CA . GLU A 1 49 ? 2.170 16.123 -17.804 1.00 0.00 49 GLU A CA 7
ATOM 8958 C C . GLU A 1 49 ? 2.429 15.111 -16.666 1.00 0.00 49 GLU A C 7
ATOM 8959 O O . GLU A 1 49 ? 2.779 13.962 -16.946 1.00 0.00 49 GLU A O 7
ATOM 8971 N N . VAL A 1 50 ? 2.257 15.486 -15.387 1.00 0.00 50 VAL A N 7
ATOM 8972 C CA . VAL A 1 50 ? 2.682 14.657 -14.235 1.00 0.00 50 VAL A CA 7
ATOM 8973 C C . VAL A 1 50 ? 1.475 14.087 -13.503 1.00 0.00 50 VAL A C 7
ATOM 8974 O O . VAL A 1 50 ? 0.600 14.840 -13.071 1.00 0.00 50 VAL A O 7
ATOM 8987 N N . THR A 1 51 ? 1.439 12.766 -13.315 1.00 0.00 51 THR A N 7
ATOM 8988 C CA . THR A 1 51 ? 0.360 12.000 -12.714 1.00 0.00 51 THR A CA 7
ATOM 8989 C C . THR A 1 51 ? 0.846 11.101 -11.574 1.00 0.00 51 THR A C 7
ATOM 8990 O O . THR A 1 51 ? 1.818 10.369 -11.737 1.00 0.00 51 THR A O 7
ATOM 9001 N N . VAL A 1 52 ? 0.140 11.079 -10.439 1.00 0.00 52 VAL A N 7
ATOM 9002 C CA . VAL A 1 52 ? 0.395 10.241 -9.255 1.00 0.00 52 VAL A CA 7
ATOM 9003 C C . VAL A 1 52 ? -0.817 9.351 -8.987 1.00 0.00 52 VAL A C 7
ATOM 9004 O O . VAL A 1 52 ? -1.937 9.835 -8.851 1.00 0.00 52 VAL A O 7
ATOM 9017 N N . ALA A 1 53 ? -0.615 8.033 -9.018 1.00 0.00 53 ALA A N 7
ATOM 9018 C CA . ALA A 1 53 ? -1.656 6.996 -8.979 1.00 0.00 53 ALA A CA 7
ATOM 9019 C C . ALA A 1 53 ? -2.825 7.210 -9.984 1.00 0.00 53 ALA A C 7
ATOM 9020 O O . ALA A 1 53 ? -3.922 6.693 -9.797 1.00 0.00 53 ALA A O 7
ATOM 9027 N N . GLY A 1 54 ? -2.614 8.007 -11.039 1.00 0.00 54 GLY A N 7
ATOM 9028 C CA . GLY A 1 54 ? -3.603 8.418 -12.048 1.00 0.00 54 GLY A CA 7
ATOM 9029 C C . GLY A 1 54 ? -4.163 9.843 -11.882 1.00 0.00 54 GLY A C 7
ATOM 9030 O O . GLY A 1 54 ? -4.816 10.353 -12.788 1.00 0.00 54 GLY A O 7
ATOM 9034 N N . LYS A 1 55 ? -3.900 10.524 -10.761 1.00 0.00 55 LYS A N 7
ATOM 9035 C CA . LYS A 1 55 ? -4.246 11.935 -10.528 1.00 0.00 55 LYS A CA 7
ATOM 9036 C C . LYS A 1 55 ? -3.209 12.850 -11.174 1.00 0.00 55 LYS A C 7
ATOM 9037 O O . LYS A 1 55 ? -2.071 12.884 -10.711 1.00 0.00 55 LYS A O 7
ATOM 9056 N N . LEU A 1 56 ? -3.558 13.565 -12.245 1.00 0.00 56 LEU A N 7
ATOM 9057 C CA . LEU A 1 56 ? -2.708 14.647 -12.746 1.00 0.00 56 LEU A CA 7
ATOM 9058 C C . LEU A 1 56 ? -2.601 15.756 -11.700 1.00 0.00 56 LEU A C 7
ATOM 9059 O O . LEU A 1 56 ? -3.599 16.173 -11.114 1.00 0.00 56 LEU A O 7
ATOM 9075 N N . VAL A 1 57 ? -1.372 16.219 -11.501 1.00 0.00 57 VAL A N 7
ATOM 9076 C CA . VAL A 1 57 ? -1.036 17.339 -10.608 1.00 0.00 57 VAL A CA 7
ATOM 9077 C C . VAL A 1 57 ? -0.370 18.476 -11.383 1.00 0.00 57 VAL A C 7
ATOM 9078 O O . VAL A 1 57 ? -0.528 19.638 -11.013 1.00 0.00 57 VAL A O 7
ATOM 9091 N N . HIS A 1 58 ? 0.307 18.159 -12.490 1.00 0.00 58 HIS A N 7
ATOM 9092 C CA . HIS A 1 58 ? 1.064 19.131 -13.282 1.00 0.00 58 HIS A CA 7
ATOM 9093 C C . HIS A 1 58 ? 0.773 18.965 -14.769 1.00 0.00 58 HIS A C 7
ATOM 9094 O O . HIS A 1 58 ? 0.542 17.858 -15.253 1.00 0.00 58 HIS A O 7
ATOM 9108 N N . SER A 1 59 ? 0.839 20.061 -15.514 1.00 0.00 59 SER A N 7
ATOM 9109 C CA . SER A 1 59 ? 0.615 20.090 -16.954 1.00 0.00 59 SER A CA 7
ATOM 9110 C C . SER A 1 59 ? 1.180 21.351 -17.598 1.00 0.00 59 SER A C 7
ATOM 9111 O O . SER A 1 59 ? 0.621 22.448 -17.448 1.00 0.00 59 SER A O 7
ATOM 9119 N N . LYS A 1 60 ? 2.250 21.236 -18.385 1.00 0.00 60 LYS A N 7
ATOM 9120 C CA . LYS A 1 60 ? 2.706 22.390 -19.163 1.00 0.00 60 LYS A CA 7
ATOM 9121 C C . LYS A 1 60 ? 1.687 22.862 -20.198 1.00 0.00 60 LYS A C 7
ATOM 9122 O O . LYS A 1 60 ? 1.650 24.067 -20.441 1.00 0.00 60 LYS A O 7
ATOM 9141 N N . LYS A 1 61 ? 0.872 21.973 -20.788 1.00 0.00 61 LYS A N 7
ATOM 9142 C CA . LYS A 1 61 ? -0.136 22.384 -21.789 1.00 0.00 61 LYS A CA 7
ATOM 9143 C C . LYS A 1 61 ? -1.384 23.049 -21.203 1.00 0.00 61 LYS A C 7
ATOM 9144 O O . LYS A 1 61 ? -1.953 23.894 -21.881 1.00 0.00 61 LYS A O 7
ATOM 9163 N N . ARG A 1 62 ? -1.799 22.735 -19.961 1.00 0.00 62 ARG A N 7
ATOM 9164 C CA . ARG A 1 62 ? -2.867 23.497 -19.287 1.00 0.00 62 ARG A CA 7
ATOM 9165 C C . ARG A 1 62 ? -2.431 24.878 -18.814 1.00 0.00 62 ARG A C 7
ATOM 9166 O O . ARG A 1 62 ? -3.281 25.708 -18.520 1.00 0.00 62 ARG A O 7
ATOM 9187 N N . GLY A 1 63 ? -1.123 25.103 -18.701 1.00 0.00 63 GLY A N 7
ATOM 9188 C CA . GLY A 1 63 ? -0.563 26.360 -18.217 1.00 0.00 63 GLY A CA 7
ATOM 9189 C C . GLY A 1 63 ? -0.172 26.334 -16.751 1.00 0.00 63 GLY A C 7
ATOM 9190 O O . GLY A 1 63 ? -0.129 27.381 -16.116 1.00 0.00 63 GLY A O 7
ATOM 9194 N N . ASP A 1 64 ? 0.146 25.147 -16.226 1.00 0.00 64 ASP A N 7
ATOM 9195 C CA . ASP A 1 64 ? 0.578 24.995 -14.835 1.00 0.00 64 ASP A CA 7
ATOM 9196 C C . ASP A 1 64 ? 1.934 25.660 -14.540 1.00 0.00 64 ASP A C 7
ATOM 9197 O O . ASP A 1 64 ? 2.184 26.105 -13.419 1.00 0.00 64 ASP A O 7
ATOM 9206 N N . GLY A 1 65 ? 2.813 25.737 -15.550 1.00 0.00 65 GLY A N 7
ATOM 9207 C CA . GLY A 1 65 ? 4.175 26.235 -15.407 1.00 0.00 65 GLY A CA 7
ATOM 9208 C C . GLY A 1 65 ? 5.190 25.104 -15.429 1.00 0.00 65 GLY A C 7
ATOM 9209 O O . GLY A 1 65 ? 4.925 24.042 -15.982 1.00 0.00 65 GLY A O 7
ATOM 9213 N N . TYR A 1 66 ? 6.365 25.373 -14.886 1.00 0.00 66 TYR A N 7
ATOM 9214 C CA . TYR A 1 66 ? 7.279 24.409 -14.278 1.00 0.00 66 TYR A CA 7
ATOM 9215 C C . TYR A 1 66 ? 7.370 24.676 -12.762 1.00 0.00 66 TYR A C 7
ATOM 9216 O O . TYR A 1 66 ? 6.462 25.280 -12.179 1.00 0.00 66 TYR A O 7
ATOM 9234 N N . VAL A 1 67 ? 8.422 24.198 -12.089 1.00 0.00 67 VAL A N 7
ATOM 9235 C CA . VAL A 1 67 ? 8.768 24.662 -10.733 1.00 0.00 67 VAL A CA 7
ATOM 9236 C C . VAL A 1 67 ? 9.367 26.064 -10.768 1.00 0.00 67 VAL A C 7
ATOM 9237 O O . VAL A 1 67 ? 10.551 26.325 -10.611 1.00 0.00 67 VAL A O 7
ATOM 9250 N N . ASP A 1 68 ? 8.453 26.979 -11.000 1.00 0.00 68 ASP A N 7
ATOM 9251 C CA . ASP A 1 68 ? 8.676 28.394 -11.229 1.00 0.00 68 ASP A CA 7
ATOM 9252 C C . ASP A 1 68 ? 8.889 29.160 -9.913 1.00 0.00 68 ASP A C 7
ATOM 9253 O O . ASP A 1 68 ? 9.210 30.347 -9.891 1.00 0.00 68 ASP A O 7
ATOM 9262 N N . THR A 1 69 ? 8.648 28.490 -8.785 1.00 0.00 69 THR A N 7
ATOM 9263 C CA . THR A 1 69 ? 8.992 28.950 -7.442 1.00 0.00 69 THR A CA 7
ATOM 9264 C C . THR A 1 69 ? 9.056 27.755 -6.496 1.00 0.00 69 THR A C 7
ATOM 9265 O O . THR A 1 69 ? 8.417 26.729 -6.735 1.00 0.00 69 THR A O 7
ATOM 9276 N N . GLU A 1 70 ? 9.690 27.930 -5.341 1.00 0.00 70 GLU A N 7
ATOM 9277 C CA . GLU A 1 70 ? 9.716 26.907 -4.285 1.00 0.00 70 GLU A CA 7
ATOM 9278 C C . GLU A 1 70 ? 8.308 26.575 -3.782 1.00 0.00 70 GLU A C 7
ATOM 9279 O O . GLU A 1 70 ? 7.957 25.418 -3.579 1.00 0.00 70 GLU A O 7
ATOM 9291 N N . SER A 1 71 ? 7.421 27.572 -3.700 1.00 0.00 71 SER A N 7
ATOM 9292 C CA . SER A 1 71 ? 6.028 27.320 -3.309 1.00 0.00 71 SER A CA 7
ATOM 9293 C C . SER A 1 71 ? 5.257 26.472 -4.319 1.00 0.00 71 SER A C 7
ATOM 9294 O O . SER A 1 71 ? 4.331 25.757 -3.930 1.00 0.00 71 SER A O 7
ATOM 9302 N N . LYS A 1 72 ? 5.645 26.537 -5.602 1.00 0.00 72 LYS A N 7
ATOM 9303 C CA . LYS A 1 72 ? 5.181 25.614 -6.638 1.00 0.00 72 LYS A CA 7
ATOM 9304 C C . LYS A 1 72 ? 5.657 24.194 -6.361 1.00 0.00 72 LYS A C 7
ATOM 9305 O O . LYS A 1 72 ? 4.834 23.288 -6.264 1.00 0.00 72 LYS A O 7
ATOM 9324 N N . PHE A 1 73 ? 6.966 24.008 -6.197 1.00 0.00 73 PHE A N 7
ATOM 9325 C CA . PHE A 1 73 ? 7.555 22.696 -5.925 1.00 0.00 73 PHE A CA 7
ATOM 9326 C C . PHE A 1 73 ? 6.960 22.059 -4.658 1.00 0.00 73 PHE A C 7
ATOM 9327 O O . PHE A 1 73 ? 6.447 20.936 -4.680 1.00 0.00 73 PHE A O 7
ATOM 9344 N N . ARG A 1 74 ? 6.939 22.817 -3.560 1.00 0.00 74 ARG A N 7
ATOM 9345 C CA . ARG A 1 74 ? 6.465 22.402 -2.239 1.00 0.00 74 ARG A CA 7
ATOM 9346 C C . ARG A 1 74 ? 5.003 21.980 -2.232 1.00 0.00 74 ARG A C 7
ATOM 9347 O O . ARG A 1 74 ? 4.637 21.143 -1.412 1.00 0.00 74 ARG A O 7
ATOM 9368 N N . LYS A 1 75 ? 4.170 22.492 -3.147 1.00 0.00 75 LYS A N 7
ATOM 9369 C CA . LYS A 1 75 ? 2.797 22.032 -3.371 1.00 0.00 75 LYS A CA 7
ATOM 9370 C C . LYS A 1 75 ? 2.755 20.533 -3.642 1.00 0.00 75 LYS A C 7
ATOM 9371 O O . LYS A 1 75 ? 1.974 19.813 -3.028 1.00 0.00 75 LYS A O 7
ATOM 9390 N N . LEU A 1 76 ? 3.632 20.094 -4.539 1.00 0.00 76 LEU A N 7
ATOM 9391 C CA . LEU A 1 76 ? 3.732 18.700 -4.973 1.00 0.00 76 LEU A CA 7
ATOM 9392 C C . LEU A 1 76 ? 4.412 17.845 -3.917 1.00 0.00 76 LEU A C 7
ATOM 9393 O O . LEU A 1 76 ? 3.899 16.792 -3.549 1.00 0.00 76 LEU A O 7
ATOM 9409 N N . VAL A 1 77 ? 5.503 18.364 -3.356 1.00 0.00 77 VAL A N 7
ATOM 9410 C CA . VAL A 1 77 ? 6.197 17.708 -2.232 1.00 0.00 77 VAL A CA 7
ATOM 9411 C C . VAL A 1 77 ? 5.228 17.412 -1.093 1.00 0.00 77 VAL A C 7
ATOM 9412 O O . VAL A 1 77 ? 5.161 16.287 -0.605 1.00 0.00 77 VAL A O 7
ATOM 9425 N N . THR A 1 78 ? 4.406 18.392 -0.724 1.00 0.00 78 THR A N 7
ATOM 9426 C CA . THR A 1 78 ? 3.416 18.238 0.339 1.00 0.00 78 THR A CA 7
ATOM 9427 C C . THR A 1 78 ? 2.369 17.194 -0.004 1.00 0.00 78 THR A C 7
ATOM 9428 O O . THR A 1 78 ? 2.001 16.395 0.856 1.00 0.00 78 THR A O 7
ATOM 9439 N N . ALA A 1 79 ? 1.936 17.149 -1.263 1.00 0.00 79 ALA A N 7
ATOM 9440 C CA . ALA A 1 79 ? 0.872 16.236 -1.662 1.00 0.00 79 ALA A CA 7
ATOM 9441 C C . ALA A 1 79 ? 1.348 14.796 -1.821 1.00 0.00 79 ALA A C 7
ATOM 9442 O O . ALA A 1 79 ? 0.624 13.857 -1.492 1.00 0.00 79 ALA A O 7
ATOM 9449 N N . ILE A 1 80 ? 2.608 14.625 -2.212 1.00 0.00 80 ILE A N 7
ATOM 9450 C CA . ILE A 1 80 ? 3.230 13.308 -2.278 1.00 0.00 80 ILE A CA 7
ATOM 9451 C C . ILE A 1 80 ? 3.526 12.835 -0.859 1.00 0.00 80 ILE A C 7
ATOM 9452 O O . ILE A 1 80 ? 3.273 11.676 -0.557 1.00 0.00 80 ILE A O 7
ATOM 9468 N N . LYS A 1 81 ? 3.941 13.725 0.054 1.00 0.00 81 LYS A N 7
ATOM 9469 C CA . LYS A 1 81 ? 4.233 13.351 1.447 1.00 0.00 81 LYS A CA 7
ATOM 9470 C C . LYS A 1 81 ? 2.987 12.843 2.152 1.00 0.00 81 LYS A C 7
ATOM 9471 O O . LYS A 1 81 ? 3.032 11.850 2.873 1.00 0.00 81 LYS A O 7
ATOM 9490 N N . ALA A 1 82 ? 1.877 13.535 1.915 1.00 0.00 82 ALA A N 7
ATOM 9491 C CA . ALA A 1 82 ? 0.560 13.189 2.442 1.00 0.00 82 ALA A CA 7
ATOM 9492 C C . ALA A 1 82 ? -0.002 11.899 1.821 1.00 0.00 82 ALA A C 7
ATOM 9493 O O . ALA A 1 82 ? -0.490 11.033 2.547 1.00 0.00 82 ALA A O 7
ATOM 9500 N N . ALA A 1 83 ? 0.093 11.753 0.494 1.00 0.00 83 ALA A N 7
ATOM 9501 C CA . ALA A 1 83 ? -0.304 10.524 -0.193 1.00 0.00 83 ALA A CA 7
ATOM 9502 C C . ALA A 1 83 ? 0.515 9.315 0.271 1.00 0.00 83 ALA A C 7
ATOM 9503 O O . ALA A 1 83 ? -0.022 8.225 0.482 1.00 0.00 83 ALA A O 7
ATOM 9510 N N . LEU A 1 84 ? 1.808 9.540 0.496 1.00 0.00 84 LEU A N 7
ATOM 9511 C CA . LEU A 1 84 ? 2.745 8.508 0.926 1.00 0.00 84 LEU A CA 7
ATOM 9512 C C . LEU A 1 84 ? 2.371 7.955 2.291 1.00 0.00 84 LEU A C 7
ATOM 9513 O O . LEU A 1 84 ? 2.139 6.757 2.444 1.00 0.00 84 LEU A O 7
ATOM 9529 N N . ALA A 1 85 ? 2.274 8.848 3.273 1.00 0.00 85 ALA A N 7
ATOM 9530 C CA . ALA A 1 85 ? 1.955 8.466 4.651 1.00 0.00 85 ALA A CA 7
ATOM 9531 C C . ALA A 1 85 ? 0.593 7.760 4.806 1.00 0.00 85 ALA A C 7
ATOM 9532 O O . ALA A 1 85 ? 0.393 6.979 5.734 1.00 0.00 85 ALA A O 7
ATOM 9539 N N . GLN A 1 86 ? -0.320 7.972 3.858 1.00 0.00 86 GLN A N 7
ATOM 9540 C CA . GLN A 1 86 ? -1.597 7.262 3.770 1.00 0.00 86 GLN A CA 7
ATOM 9541 C C . GLN A 1 86 ? -1.411 5.860 3.190 1.00 0.00 86 GLN A C 7
ATOM 9542 O O . GLN A 1 86 ? -1.806 4.862 3.784 1.00 0.00 86 GLN A O 7
ATOM 9556 N N . CYS A 1 87 ? -0.772 5.790 2.029 1.00 0.00 87 CYS A N 7
ATOM 9557 C CA . CYS A 1 87 ? -0.462 4.541 1.332 1.00 0.00 87 CYS A CA 7
ATOM 9558 C C . CYS A 1 87 ? 0.457 3.599 2.136 1.00 0.00 87 CYS A C 7
ATOM 9559 O O . CYS A 1 87 ? 0.388 2.383 1.944 1.00 0.00 87 CYS A O 7
ATOM 9567 N N . GLN A 1 88 ? 1.231 4.133 3.092 1.00 0.00 88 GLN A N 7
ATOM 9568 C CA . GLN A 1 88 ? 1.954 3.322 4.079 1.00 0.00 88 GLN A CA 7
ATOM 9569 C C . GLN A 1 88 ? 1.016 2.565 5.033 1.00 0.00 88 GLN A C 7
ATOM 9570 O O . GLN A 1 88 ? 1.301 1.419 5.382 1.00 0.00 88 GLN A O 7
ATOM 9584 N N . MET A 1 1 ? 0.718 0.509 0.429 1.00 0.00 1 MET A N 8
ATOM 9585 C CA . MET A 1 1 ? 1.460 0.362 -0.847 1.00 0.00 1 MET A CA 8
ATOM 9586 C C . MET A 1 1 ? 2.524 1.447 -0.965 1.00 0.00 1 MET A C 8
ATOM 9587 O O . MET A 1 1 ? 2.370 2.488 -0.333 1.00 0.00 1 MET A O 8
ATOM 9603 N N . ALA A 1 2 ? 3.574 1.233 -1.772 1.00 0.00 2 ALA A N 8
ATOM 9604 C CA . ALA A 1 2 ? 4.389 2.332 -2.310 1.00 0.00 2 ALA A CA 8
ATOM 9605 C C . ALA A 1 2 ? 3.585 3.171 -3.323 1.00 0.00 2 ALA A C 8
ATOM 9606 O O . ALA A 1 2 ? 2.469 2.798 -3.693 1.00 0.00 2 ALA A O 8
ATOM 9613 N N . LEU A 1 3 ? 4.146 4.287 -3.803 1.00 0.00 3 LEU A N 8
ATOM 9614 C CA . LEU A 1 3 ? 3.472 5.234 -4.686 1.00 0.00 3 LEU A CA 8
ATOM 9615 C C . LEU A 1 3 ? 4.128 5.335 -6.072 1.00 0.00 3 LEU A C 8
ATOM 9616 O O . LEU A 1 3 ? 5.222 5.866 -6.223 1.00 0.00 3 LEU A O 8
ATOM 9632 N N . ALA A 1 4 ? 3.422 4.860 -7.091 1.00 0.00 4 ALA A N 8
ATOM 9633 C CA . ALA A 1 4 ? 3.830 4.875 -8.493 1.00 0.00 4 ALA A CA 8
ATOM 9634 C C . ALA A 1 4 ? 3.630 6.263 -9.138 1.00 0.00 4 ALA A C 8
ATOM 9635 O O . ALA A 1 4 ? 2.489 6.670 -9.377 1.00 0.00 4 ALA A O 8
ATOM 9642 N N . VAL A 1 5 ? 4.709 6.988 -9.456 1.00 0.00 5 VAL A N 8
ATOM 9643 C CA . VAL A 1 5 ? 4.675 8.287 -10.154 1.00 0.00 5 VAL A CA 8
ATOM 9644 C C . VAL A 1 5 ? 5.290 8.160 -11.545 1.00 0.00 5 VAL A C 8
ATOM 9645 O O . VAL A 1 5 ? 6.173 7.337 -11.776 1.00 0.00 5 VAL A O 8
ATOM 9658 N N . ARG A 1 6 ? 4.818 8.944 -12.506 1.00 0.00 6 ARG A N 8
ATOM 9659 C CA . ARG A 1 6 ? 5.385 9.105 -13.864 1.00 0.00 6 ARG A CA 8
ATOM 9660 C C . ARG A 1 6 ? 5.460 10.577 -14.251 1.00 0.00 6 ARG A C 8
ATOM 9661 O O . ARG A 1 6 ? 4.762 11.413 -13.682 1.00 0.00 6 ARG A O 8
ATOM 9682 N N . VAL A 1 7 ? 6.269 10.847 -15.275 1.00 0.00 7 VAL A N 8
ATOM 9683 C CA . VAL A 1 7 ? 6.409 12.124 -15.992 1.00 0.00 7 VAL A CA 8
ATOM 9684 C C . VAL A 1 7 ? 6.438 11.848 -17.493 1.00 0.00 7 VAL A C 8
ATOM 9685 O O . VAL A 1 7 ? 7.459 11.404 -18.018 1.00 0.00 7 VAL A O 8
ATOM 9698 N N . VAL A 1 8 ? 5.319 12.065 -18.181 1.00 0.00 8 VAL A N 8
ATOM 9699 C CA . VAL A 1 8 ? 5.281 11.994 -19.650 1.00 0.00 8 VAL A CA 8
ATOM 9700 C C . VAL A 1 8 ? 5.970 13.235 -20.217 1.00 0.00 8 VAL A C 8
ATOM 9701 O O . VAL A 1 8 ? 5.492 14.336 -19.943 1.00 0.00 8 VAL A O 8
ATOM 9714 N N . TYR A 1 9 ? 7.057 13.115 -20.992 1.00 0.00 9 TYR A N 8
ATOM 9715 C CA . TYR A 1 9 ? 7.619 14.276 -21.700 1.00 0.00 9 TYR A CA 8
ATOM 9716 C C . TYR A 1 9 ? 8.271 13.949 -23.048 1.00 0.00 9 TYR A C 8
ATOM 9717 O O . TYR A 1 9 ? 9.001 12.975 -23.217 1.00 0.00 9 TYR A O 8
ATOM 9735 N N . SER A 1 10 ? 8.090 14.872 -23.984 1.00 0.00 10 SER A N 8
ATOM 9736 C CA . SER A 1 10 ? 8.774 14.963 -25.274 1.00 0.00 10 SER A CA 8
ATOM 9737 C C . SER A 1 10 ? 10.206 15.505 -25.112 1.00 0.00 10 SER A C 8
ATOM 9738 O O . SER A 1 10 ? 10.473 16.677 -25.386 1.00 0.00 10 SER A O 8
ATOM 9746 N N . GLY A 1 11 ? 11.124 14.639 -24.668 1.00 0.00 11 GLY A N 8
ATOM 9747 C CA . GLY A 1 11 ? 12.524 14.887 -24.278 1.00 0.00 11 GLY A CA 8
ATOM 9748 C C . GLY A 1 11 ? 13.506 15.470 -25.310 1.00 0.00 11 GLY A C 8
ATOM 9749 O O . GLY A 1 11 ? 14.704 15.232 -25.174 1.00 0.00 11 GLY A O 8
ATOM 9753 N N . ALA A 1 12 ? 13.050 16.232 -26.306 1.00 0.00 12 ALA A N 8
ATOM 9754 C CA . ALA A 1 12 ? 13.847 16.696 -27.448 1.00 0.00 12 ALA A CA 8
ATOM 9755 C C . ALA A 1 12 ? 15.069 17.568 -27.083 1.00 0.00 12 ALA A C 8
ATOM 9756 O O . ALA A 1 12 ? 16.062 17.571 -27.806 1.00 0.00 12 ALA A O 8
ATOM 9763 N N . CYS A 1 13 ? 15.013 18.311 -25.973 1.00 0.00 13 CYS A N 8
ATOM 9764 C CA . CYS A 1 13 ? 16.138 19.079 -25.431 1.00 0.00 13 CYS A CA 8
ATOM 9765 C C . CYS A 1 13 ? 15.978 19.283 -23.911 1.00 0.00 13 CYS A C 8
ATOM 9766 O O . CYS A 1 13 ? 14.878 19.131 -23.377 1.00 0.00 13 CYS A O 8
ATOM 9774 N N . GLY A 1 14 ? 17.068 19.624 -23.210 1.00 0.00 14 GLY A N 8
ATOM 9775 C CA . GLY A 1 14 ? 17.145 20.105 -21.815 1.00 0.00 14 GLY A CA 8
ATOM 9776 C C . GLY A 1 14 ? 16.654 19.178 -20.687 1.00 0.00 14 GLY A C 8
ATOM 9777 O O . GLY A 1 14 ? 16.957 19.422 -19.521 1.00 0.00 14 GLY A O 8
ATOM 9781 N N . TYR A 1 15 ? 15.902 18.122 -21.005 1.00 0.00 15 TYR A N 8
ATOM 9782 C CA . TYR A 1 15 ? 15.087 17.367 -20.050 1.00 0.00 15 TYR A CA 8
ATOM 9783 C C . TYR A 1 15 ? 15.878 16.751 -18.899 1.00 0.00 15 TYR A C 8
ATOM 9784 O O . TYR A 1 15 ? 15.514 16.959 -17.747 1.00 0.00 15 TYR A O 8
ATOM 9802 N N . LYS A 1 16 ? 16.943 15.996 -19.198 1.00 0.00 16 LYS A N 8
ATOM 9803 C CA . LYS A 1 16 ? 17.620 15.097 -18.244 1.00 0.00 16 LYS A CA 8
ATOM 9804 C C . LYS A 1 16 ? 17.861 15.707 -16.850 1.00 0.00 16 LYS A C 8
ATOM 9805 O O . LYS A 1 16 ? 17.395 15.094 -15.895 1.00 0.00 16 LYS A O 8
ATOM 9824 N N . PRO A 1 17 ? 18.505 16.879 -16.683 1.00 0.00 17 PRO A N 8
ATOM 9825 C CA . PRO A 1 17 ? 18.628 17.502 -15.364 1.00 0.00 17 PRO A CA 8
ATOM 9826 C C . PRO A 1 17 ? 17.300 18.033 -14.798 1.00 0.00 17 PRO A C 8
ATOM 9827 O O . PRO A 1 17 ? 17.068 17.841 -13.614 1.00 0.00 17 PRO A O 8
ATOM 9838 N N . LYS A 1 18 ? 16.389 18.639 -15.578 1.00 0.00 18 LYS A N 8
ATOM 9839 C CA . LYS A 1 18 ? 15.067 19.068 -15.056 1.00 0.00 18 LYS A CA 8
ATOM 9840 C C . LYS A 1 18 ? 14.242 17.874 -14.552 1.00 0.00 18 LYS A C 8
ATOM 9841 O O . LYS A 1 18 ? 13.515 18.005 -13.572 1.00 0.00 18 LYS A O 8
ATOM 9860 N N . TYR A 1 19 ? 14.386 16.716 -15.198 1.00 0.00 19 TYR A N 8
ATOM 9861 C CA . TYR A 1 19 ? 13.808 15.438 -14.791 1.00 0.00 19 TYR A CA 8
ATOM 9862 C C . TYR A 1 19 ? 14.454 14.915 -13.511 1.00 0.00 19 TYR A C 8
ATOM 9863 O O . TYR A 1 19 ? 13.782 14.775 -12.491 1.00 0.00 19 TYR A O 8
ATOM 9881 N N . LEU A 1 20 ? 15.762 14.654 -13.561 1.00 0.00 20 LEU A N 8
ATOM 9882 C CA . LEU A 1 20 ? 16.517 14.141 -12.418 1.00 0.00 20 LEU A CA 8
ATOM 9883 C C . LEU A 1 20 ? 16.420 15.046 -11.201 1.00 0.00 20 LEU A C 8
ATOM 9884 O O . LEU A 1 20 ? 16.345 14.519 -10.115 1.00 0.00 20 LEU A O 8
ATOM 9900 N N . GLN A 1 21 ? 16.440 16.367 -11.318 1.00 0.00 21 GLN A N 8
ATOM 9901 C CA . GLN A 1 21 ? 16.448 17.255 -10.168 1.00 0.00 21 GLN A CA 8
ATOM 9902 C C . GLN A 1 21 ? 15.115 17.178 -9.420 1.00 0.00 21 GLN A C 8
ATOM 9903 O O . GLN A 1 21 ? 15.119 17.116 -8.191 1.00 0.00 21 GLN A O 8
ATOM 9917 N N . LEU A 1 22 ? 13.987 17.106 -10.145 1.00 0.00 22 LEU A N 8
ATOM 9918 C CA . LEU A 1 22 ? 12.694 16.749 -9.560 1.00 0.00 22 LEU A CA 8
ATOM 9919 C C . LEU A 1 22 ? 12.768 15.354 -8.911 1.00 0.00 22 LEU A C 8
ATOM 9920 O O . LEU A 1 22 ? 12.439 15.210 -7.733 1.00 0.00 22 LEU A O 8
ATOM 9936 N N . LYS A 1 23 ? 13.217 14.340 -9.667 1.00 0.00 23 LYS A N 8
ATOM 9937 C CA . LYS A 1 23 ? 13.243 12.940 -9.254 1.00 0.00 23 LYS A CA 8
ATOM 9938 C C . LYS A 1 23 ? 14.109 12.717 -8.022 1.00 0.00 23 LYS A C 8
ATOM 9939 O O . LYS A 1 23 ? 13.593 12.288 -6.997 1.00 0.00 23 LYS A O 8
ATOM 9958 N N . GLU A 1 24 ? 15.399 13.025 -8.139 1.00 0.00 24 GLU A N 8
ATOM 9959 C CA . GLU A 1 24 ? 16.397 12.948 -7.067 1.00 0.00 24 GLU A CA 8
ATOM 9960 C C . GLU A 1 24 ? 15.882 13.518 -5.745 1.00 0.00 24 GLU A C 8
ATOM 9961 O O . GLU A 1 24 ? 16.011 12.859 -4.720 1.00 0.00 24 GLU A O 8
ATOM 9973 N N . LYS A 1 25 ? 15.264 14.707 -5.753 1.00 0.00 25 LYS A N 8
ATOM 9974 C CA . LYS A 1 25 ? 14.735 15.326 -4.534 1.00 0.00 25 LYS A CA 8
ATOM 9975 C C . LYS A 1 25 ? 13.563 14.563 -3.924 1.00 0.00 25 LYS A C 8
ATOM 9976 O O . LYS A 1 25 ? 13.534 14.362 -2.718 1.00 0.00 25 LYS A O 8
ATOM 9995 N N . LEU A 1 26 ? 12.614 14.129 -4.744 1.00 0.00 26 LEU A N 8
ATOM 9996 C CA . LEU A 1 26 ? 11.468 13.318 -4.352 1.00 0.00 26 LEU A CA 8
ATOM 9997 C C . LEU A 1 26 ? 11.892 11.992 -3.706 1.00 0.00 26 LEU A C 8
ATOM 9998 O O . LEU A 1 26 ? 11.457 11.640 -2.614 1.00 0.00 26 LEU A O 8
ATOM 10014 N N . GLU A 1 27 ? 12.761 11.261 -4.390 1.00 0.00 27 GLU A N 8
ATOM 10015 C CA . GLU A 1 27 ? 13.428 10.064 -3.879 1.00 0.00 27 GLU A CA 8
ATOM 10016 C C . GLU A 1 27 ? 14.328 10.286 -2.659 1.00 0.00 27 GLU A C 8
ATOM 10017 O O . GLU A 1 27 ? 14.396 9.409 -1.810 1.00 0.00 27 GLU A O 8
ATOM 10029 N N . HIS A 1 28 ? 14.981 11.437 -2.508 1.00 0.00 28 HIS A N 8
ATOM 10030 C CA . HIS A 1 28 ? 15.609 11.828 -1.243 1.00 0.00 28 HIS A CA 8
ATOM 10031 C C . HIS A 1 28 ? 14.573 11.990 -0.120 1.00 0.00 28 HIS A C 8
ATOM 10032 O O . HIS A 1 28 ? 14.827 11.578 1.014 1.00 0.00 28 HIS A O 8
ATOM 10046 N N . GLU A 1 29 ? 13.431 12.609 -0.425 1.00 0.00 29 GLU A N 8
ATOM 10047 C CA . GLU A 1 29 ? 12.375 12.950 0.539 1.00 0.00 29 GLU A CA 8
ATOM 10048 C C . GLU A 1 29 ? 11.811 11.697 1.219 1.00 0.00 29 GLU A C 8
ATOM 10049 O O . GLU A 1 29 ? 11.526 11.680 2.418 1.00 0.00 29 GLU A O 8
ATOM 10061 N N . PHE A 1 30 ? 11.601 10.659 0.405 1.00 0.00 30 PHE A N 8
ATOM 10062 C CA . PHE A 1 30 ? 11.099 9.344 0.809 1.00 0.00 30 PHE A CA 8
ATOM 10063 C C . PHE A 1 30 ? 11.427 8.252 -0.236 1.00 0.00 30 PHE A C 8
ATOM 10064 O O . PHE A 1 30 ? 10.586 7.935 -1.084 1.00 0.00 30 PHE A O 8
ATOM 10081 N N . PRO A 1 31 ? 12.622 7.630 -0.190 1.00 0.00 31 PRO A N 8
ATOM 10082 C CA . PRO A 1 31 ? 12.998 6.587 -1.146 1.00 0.00 31 PRO A CA 8
ATOM 10083 C C . PRO A 1 31 ? 12.247 5.286 -0.874 1.00 0.00 31 PRO A C 8
ATOM 10084 O O . PRO A 1 31 ? 12.111 4.869 0.276 1.00 0.00 31 PRO A O 8
ATOM 10095 N N . GLY A 1 32 ? 11.777 4.624 -1.931 1.00 0.00 32 GLY A N 8
ATOM 10096 C CA . GLY A 1 32 ? 11.119 3.311 -1.883 1.00 0.00 32 GLY A CA 8
ATOM 10097 C C . GLY A 1 32 ? 9.777 3.237 -1.146 1.00 0.00 32 GLY A C 8
ATOM 10098 O O . GLY A 1 32 ? 9.125 2.195 -1.152 1.00 0.00 32 GLY A O 8
ATOM 10102 N N . CYS A 1 33 ? 9.315 4.331 -0.534 1.00 0.00 33 CYS A N 8
ATOM 10103 C CA . CYS A 1 33 ? 7.895 4.587 -0.362 1.00 0.00 33 CYS A CA 8
ATOM 10104 C C . CYS A 1 33 ? 7.273 5.114 -1.668 1.00 0.00 33 CYS A C 8
ATOM 10105 O O . CYS A 1 33 ? 6.054 5.082 -1.831 1.00 0.00 33 CYS A O 8
ATOM 10113 N N . LEU A 1 34 ? 8.112 5.602 -2.587 1.00 0.00 34 LEU A N 8
ATOM 10114 C CA . LEU A 1 34 ? 7.811 6.092 -3.925 1.00 0.00 34 LEU A CA 8
ATOM 10115 C C . LEU A 1 34 ? 8.609 5.313 -4.972 1.00 0.00 34 LEU A C 8
ATOM 10116 O O . LEU A 1 34 ? 9.777 4.977 -4.768 1.00 0.00 34 LEU A O 8
ATOM 10132 N N . ASP A 1 35 ? 8.000 5.272 -6.147 1.00 0.00 35 ASP A N 8
ATOM 10133 C CA . ASP A 1 35 ? 8.580 5.105 -7.469 1.00 0.00 35 ASP A CA 8
ATOM 10134 C C . ASP A 1 35 ? 8.289 6.388 -8.256 1.00 0.00 35 ASP A C 8
ATOM 10135 O O . ASP A 1 35 ? 7.176 6.909 -8.239 1.00 0.00 35 ASP A O 8
ATOM 10144 N N . ILE A 1 36 ? 9.259 6.870 -9.013 1.00 0.00 36 ILE A N 8
ATOM 10145 C CA . ILE A 1 36 ? 9.088 7.885 -10.042 1.00 0.00 36 ILE A CA 8
ATOM 10146 C C . ILE A 1 36 ? 9.791 7.407 -11.313 1.00 0.00 36 ILE A C 8
ATOM 10147 O O . ILE A 1 36 ? 11.013 7.294 -11.423 1.00 0.00 36 ILE A O 8
ATOM 10163 N N . CYS A 1 37 ? 8.958 7.195 -12.304 1.00 0.00 37 CYS A N 8
ATOM 10164 C CA . CYS A 1 37 ? 9.234 6.784 -13.672 1.00 0.00 37 CYS A CA 8
ATOM 10165 C C . CYS A 1 37 ? 9.035 7.952 -14.645 1.00 0.00 37 CYS A C 8
ATOM 10166 O O . CYS A 1 37 ? 8.810 9.098 -14.254 1.00 0.00 37 CYS A O 8
ATOM 10174 N N . GLY A 1 38 ? 9.160 7.672 -15.934 1.00 0.00 38 GLY A N 8
ATOM 10175 C CA . GLY A 1 38 ? 8.831 8.584 -17.027 1.00 0.00 38 GLY A CA 8
ATOM 10176 C C . GLY A 1 38 ? 7.955 7.893 -18.068 1.00 0.00 38 GLY A C 8
ATOM 10177 O O . GLY A 1 38 ? 7.537 6.752 -17.879 1.00 0.00 38 GLY A O 8
ATOM 10181 N N . GLU A 1 39 ? 7.662 8.606 -19.146 1.00 0.00 39 GLU A N 8
ATOM 10182 C CA . GLU A 1 39 ? 7.015 8.161 -20.364 1.00 0.00 39 GLU A CA 8
ATOM 10183 C C . GLU A 1 39 ? 7.455 9.180 -21.440 1.00 0.00 39 GLU A C 8
ATOM 10184 O O . GLU A 1 39 ? 7.765 10.337 -21.141 1.00 0.00 39 GLU A O 8
ATOM 10196 N N . GLY A 1 40 ? 7.527 8.756 -22.689 1.00 0.00 40 GLY A N 8
ATOM 10197 C CA . GLY A 1 40 ? 7.969 9.536 -23.850 1.00 0.00 40 GLY A CA 8
ATOM 10198 C C . GLY A 1 40 ? 7.215 9.155 -25.124 1.00 0.00 40 GLY A C 8
ATOM 10199 O O . GLY A 1 40 ? 7.795 8.641 -26.081 1.00 0.00 40 GLY A O 8
ATOM 10203 N N . THR A 1 41 ? 5.909 9.417 -25.111 1.00 0.00 41 THR A N 8
ATOM 10204 C CA . THR A 1 41 ? 4.923 9.067 -26.139 1.00 0.00 41 THR A CA 8
ATOM 10205 C C . THR A 1 41 ? 5.290 9.609 -27.539 1.00 0.00 41 THR A C 8
ATOM 10206 O O . THR A 1 41 ? 5.638 10.785 -27.670 1.00 0.00 41 THR A O 8
ATOM 10217 N N . PRO A 1 42 ? 5.208 8.796 -28.610 1.00 0.00 42 PRO A N 8
ATOM 10218 C CA . PRO A 1 42 ? 5.594 9.192 -29.967 1.00 0.00 42 PRO A CA 8
ATOM 10219 C C . PRO A 1 42 ? 4.476 9.928 -30.736 1.00 0.00 42 PRO A C 8
ATOM 10220 O O . PRO A 1 42 ? 3.329 9.991 -30.298 1.00 0.00 42 PRO A O 8
ATOM 10231 N N . GLN A 1 43 ? 4.817 10.440 -31.928 1.00 0.00 43 GLN A N 8
ATOM 10232 C CA . GLN A 1 43 ? 3.955 11.080 -32.944 1.00 0.00 43 GLN A CA 8
ATOM 10233 C C . GLN A 1 43 ? 3.293 12.419 -32.544 1.00 0.00 43 GLN A C 8
ATOM 10234 O O . GLN A 1 43 ? 3.057 13.254 -33.417 1.00 0.00 43 GLN A O 8
ATOM 10248 N N . VAL A 1 44 ? 3.036 12.657 -31.256 1.00 0.00 44 VAL A N 8
ATOM 10249 C CA . VAL A 1 44 ? 2.613 13.955 -30.706 1.00 0.00 44 VAL A CA 8
ATOM 10250 C C . VAL A 1 44 ? 3.763 14.975 -30.721 1.00 0.00 44 VAL A C 8
ATOM 10251 O O . VAL A 1 44 ? 4.928 14.615 -30.573 1.00 0.00 44 VAL A O 8
ATOM 10264 N N . THR A 1 45 ? 3.443 16.266 -30.856 1.00 0.00 45 THR A N 8
ATOM 10265 C CA . THR A 1 45 ? 4.418 17.375 -30.824 1.00 0.00 45 THR A CA 8
ATOM 10266 C C . THR A 1 45 ? 5.057 17.567 -29.443 1.00 0.00 45 THR A C 8
ATOM 10267 O O . THR A 1 45 ? 6.249 17.849 -29.352 1.00 0.00 45 THR A O 8
ATOM 10278 N N . GLY A 1 46 ? 4.277 17.419 -28.366 1.00 0.00 46 GLY A N 8
ATOM 10279 C CA . GLY A 1 46 ? 4.780 17.398 -26.996 1.00 0.00 46 GLY A CA 8
ATOM 10280 C C . GLY A 1 46 ? 3.761 17.795 -25.929 1.00 0.00 46 GLY A C 8
ATOM 10281 O O . GLY A 1 46 ? 2.705 18.357 -26.214 1.00 0.00 46 GLY A O 8
ATOM 10285 N N . PHE A 1 47 ? 4.116 17.495 -24.683 1.00 0.00 47 PHE A N 8
ATOM 10286 C CA . PHE A 1 47 ? 3.409 17.764 -23.421 1.00 0.00 47 PHE A CA 8
ATOM 10287 C C . PHE A 1 47 ? 4.329 17.378 -22.239 1.00 0.00 47 PHE A C 8
ATOM 10288 O O . PHE A 1 47 ? 5.309 16.682 -22.479 1.00 0.00 47 PHE A O 8
ATOM 10305 N N . PHE A 1 48 ? 4.068 17.824 -21.000 1.00 0.00 48 PHE A N 8
ATOM 10306 C CA . PHE A 1 48 ? 4.874 17.526 -19.788 1.00 0.00 48 PHE A CA 8
ATOM 10307 C C . PHE A 1 48 ? 3.911 17.205 -18.639 1.00 0.00 48 PHE A C 8
ATOM 10308 O O . PHE A 1 48 ? 3.361 18.120 -18.023 1.00 0.00 48 PHE A O 8
ATOM 10325 N N . GLU A 1 49 ? 3.613 15.931 -18.391 1.00 0.00 49 GLU A N 8
ATOM 10326 C CA . GLU A 1 49 ? 2.410 15.537 -17.671 1.00 0.00 49 GLU A CA 8
ATOM 10327 C C . GLU A 1 49 ? 2.733 14.631 -16.468 1.00 0.00 49 GLU A C 8
ATOM 10328 O O . GLU A 1 49 ? 3.194 13.501 -16.649 1.00 0.00 49 GLU A O 8
ATOM 10340 N N . VAL A 1 50 ? 2.535 15.117 -15.230 1.00 0.00 50 VAL A N 8
ATOM 10341 C CA . VAL A 1 50 ? 3.038 14.441 -14.007 1.00 0.00 50 VAL A CA 8
ATOM 10342 C C . VAL A 1 50 ? 1.899 13.768 -13.259 1.00 0.00 50 VAL A C 8
ATOM 10343 O O . VAL A 1 50 ? 0.934 14.434 -12.878 1.00 0.00 50 VAL A O 8
ATOM 10356 N N . THR A 1 51 ? 2.012 12.462 -13.034 1.00 0.00 51 THR A N 8
ATOM 10357 C CA . THR A 1 51 ? 0.936 11.578 -12.618 1.00 0.00 51 THR A CA 8
ATOM 10358 C C . THR A 1 51 ? 1.353 10.722 -11.418 1.00 0.00 51 THR A C 8
ATOM 10359 O O . THR A 1 51 ? 2.349 10.014 -11.511 1.00 0.00 51 THR A O 8
ATOM 10370 N N . VAL A 1 52 ? 0.604 10.720 -10.308 1.00 0.00 52 VAL A N 8
ATOM 10371 C CA . VAL A 1 52 ? 0.851 9.916 -9.089 1.00 0.00 52 VAL A CA 8
ATOM 10372 C C . VAL A 1 52 ? -0.327 8.970 -8.856 1.00 0.00 52 VAL A C 8
ATOM 10373 O O . VAL A 1 52 ? -1.473 9.405 -8.832 1.00 0.00 52 VAL A O 8
ATOM 10386 N N . ALA A 1 53 ? -0.085 7.659 -8.813 1.00 0.00 53 ALA A N 8
ATOM 10387 C CA . ALA A 1 53 ? -1.106 6.613 -8.997 1.00 0.00 53 ALA A CA 8
ATOM 10388 C C . ALA A 1 53 ? -2.023 6.868 -10.227 1.00 0.00 53 ALA A C 8
ATOM 10389 O O . ALA A 1 53 ? -3.226 6.614 -10.194 1.00 0.00 53 ALA A O 8
ATOM 10396 N N . GLY A 1 54 ? -1.472 7.459 -11.300 1.00 0.00 54 GLY A N 8
ATOM 10397 C CA . GLY A 1 54 ? -2.202 7.907 -12.498 1.00 0.00 54 GLY A CA 8
ATOM 10398 C C . GLY A 1 54 ? -2.964 9.234 -12.346 1.00 0.00 54 GLY A C 8
ATOM 10399 O O . GLY A 1 54 ? -3.448 9.779 -13.334 1.00 0.00 54 GLY A O 8
ATOM 10403 N N . LYS A 1 55 ? -3.059 9.792 -11.134 1.00 0.00 55 LYS A N 8
ATOM 10404 C CA . LYS A 1 55 ? -3.650 11.109 -10.866 1.00 0.00 55 LYS A CA 8
ATOM 10405 C C . LYS A 1 55 ? -2.720 12.201 -11.381 1.00 0.00 55 LYS A C 8
ATOM 10406 O O . LYS A 1 55 ? -1.696 12.486 -10.762 1.00 0.00 55 LYS A O 8
ATOM 10425 N N . LEU A 1 56 ? -3.042 12.765 -12.542 1.00 0.00 56 LEU A N 8
ATOM 10426 C CA . LEU A 1 56 ? -2.384 13.958 -13.066 1.00 0.00 56 LEU A CA 8
ATOM 10427 C C . LEU A 1 56 ? -2.518 15.123 -12.087 1.00 0.00 56 LEU A C 8
ATOM 10428 O O . LEU A 1 56 ? -3.618 15.555 -11.750 1.00 0.00 56 LEU A O 8
ATOM 10444 N N . VAL A 1 57 ? -1.363 15.612 -11.646 1.00 0.00 57 VAL A N 8
ATOM 10445 C CA . VAL A 1 57 ? -1.247 16.823 -10.819 1.00 0.00 57 VAL A CA 8
ATOM 10446 C C . VAL A 1 57 ? -0.828 17.982 -11.709 1.00 0.00 57 VAL A C 8
ATOM 10447 O O . VAL A 1 57 ? -1.409 19.068 -11.653 1.00 0.00 57 VAL A O 8
ATOM 10460 N N . HIS A 1 58 ? 0.126 17.731 -12.608 1.00 0.00 58 HIS A N 8
ATOM 10461 C CA . HIS A 1 58 ? 0.738 18.741 -13.468 1.00 0.00 58 HIS A CA 8
ATOM 10462 C C . HIS A 1 58 ? 0.480 18.442 -14.934 1.00 0.00 58 HIS A C 8
ATOM 10463 O O . HIS A 1 58 ? 0.445 17.287 -15.357 1.00 0.00 58 HIS A O 8
ATOM 10477 N N . SER A 1 59 ? 0.384 19.504 -15.716 1.00 0.00 59 SER A N 8
ATOM 10478 C CA . SER A 1 59 ? 0.224 19.448 -17.152 1.00 0.00 59 SER A CA 8
ATOM 10479 C C . SER A 1 59 ? 0.767 20.706 -17.821 1.00 0.00 59 SER A C 8
ATOM 10480 O O . SER A 1 59 ? 0.262 21.814 -17.587 1.00 0.00 59 SER A O 8
ATOM 10488 N N . LYS A 1 60 ? 1.748 20.568 -18.712 1.00 0.00 60 LYS A N 8
ATOM 10489 C CA . LYS A 1 60 ? 2.143 21.667 -19.588 1.00 0.00 60 LYS A CA 8
ATOM 10490 C C . LYS A 1 60 ? 1.119 21.982 -20.666 1.00 0.00 60 LYS A C 8
ATOM 10491 O O . LYS A 1 60 ? 1.038 23.157 -21.016 1.00 0.00 60 LYS A O 8
ATOM 10510 N N . LYS A 1 61 ? 0.332 21.010 -21.153 1.00 0.00 61 LYS A N 8
ATOM 10511 C CA . LYS A 1 61 ? -0.767 21.316 -22.095 1.00 0.00 61 LYS A CA 8
ATOM 10512 C C . LYS A 1 61 ? -1.953 22.051 -21.449 1.00 0.00 61 LYS A C 8
ATOM 10513 O O . LYS A 1 61 ? -2.658 22.762 -22.153 1.00 0.00 61 LYS A O 8
ATOM 10532 N N . ARG A 1 62 ? -2.128 21.966 -20.119 1.00 0.00 62 ARG A N 8
ATOM 10533 C CA . ARG A 1 62 ? -3.005 22.846 -19.331 1.00 0.00 62 ARG A CA 8
ATOM 10534 C C . ARG A 1 62 ? -2.430 24.251 -19.145 1.00 0.00 62 ARG A C 8
ATOM 10535 O O . ARG A 1 62 ? -3.171 25.218 -19.036 1.00 0.00 62 ARG A O 8
ATOM 10556 N N . GLY A 1 63 ? -1.104 24.333 -19.089 1.00 0.00 63 GLY A N 8
ATOM 10557 C CA . GLY A 1 63 ? -0.340 25.571 -19.020 1.00 0.00 63 GLY A CA 8
ATOM 10558 C C . GLY A 1 63 ? 0.241 25.886 -17.654 1.00 0.00 63 GLY A C 8
ATOM 10559 O O . GLY A 1 63 ? 0.714 26.992 -17.425 1.00 0.00 63 GLY A O 8
ATOM 10563 N N . ASP A 1 64 ? 0.265 24.889 -16.774 1.00 0.00 64 ASP A N 8
ATOM 10564 C CA . ASP A 1 64 ? 0.627 25.044 -15.365 1.00 0.00 64 ASP A CA 8
ATOM 10565 C C . ASP A 1 64 ? 2.061 25.561 -15.140 1.00 0.00 64 ASP A C 8
ATOM 10566 O O . ASP A 1 64 ? 2.352 26.220 -14.143 1.00 0.00 64 ASP A O 8
ATOM 10575 N N . GLY A 1 65 ? 2.961 25.265 -16.088 1.00 0.00 65 GLY A N 8
ATOM 10576 C CA . GLY A 1 65 ? 4.397 25.561 -16.016 1.00 0.00 65 GLY A CA 8
ATOM 10577 C C . GLY A 1 65 ? 5.126 24.686 -14.995 1.00 0.00 65 GLY A C 8
ATOM 10578 O O . GLY A 1 65 ? 4.585 24.320 -13.954 1.00 0.00 65 GLY A O 8
ATOM 10582 N N . TYR A 1 66 ? 6.372 24.351 -15.289 1.00 0.00 66 TYR A N 8
ATOM 10583 C CA . TYR A 1 66 ? 7.174 23.400 -14.522 1.00 0.00 66 TYR A CA 8
ATOM 10584 C C . TYR A 1 66 ? 7.421 23.854 -13.072 1.00 0.00 66 TYR A C 8
ATOM 10585 O O . TYR A 1 66 ? 6.999 24.940 -12.650 1.00 0.00 66 TYR A O 8
ATOM 10603 N N . VAL A 1 67 ? 8.158 23.042 -12.301 1.00 0.00 67 VAL A N 8
ATOM 10604 C CA . VAL A 1 67 ? 8.734 23.546 -11.047 1.00 0.00 67 VAL A CA 8
ATOM 10605 C C . VAL A 1 67 ? 9.821 24.578 -11.330 1.00 0.00 67 VAL A C 8
ATOM 10606 O O . VAL A 1 67 ? 10.989 24.286 -11.585 1.00 0.00 67 VAL A O 8
ATOM 10619 N N . ASP A 1 68 ? 9.348 25.809 -11.343 1.00 0.00 68 ASP A N 8
ATOM 10620 C CA . ASP A 1 68 ? 10.046 27.028 -11.702 1.00 0.00 68 ASP A CA 8
ATOM 10621 C C . ASP A 1 68 ? 10.077 28.031 -10.536 1.00 0.00 68 ASP A C 8
ATOM 10622 O O . ASP A 1 68 ? 10.580 29.147 -10.643 1.00 0.00 68 ASP A O 8
ATOM 10631 N N . THR A 1 69 ? 9.533 27.638 -9.385 1.00 0.00 69 THR A N 8
ATOM 10632 C CA . THR A 1 69 ? 9.677 28.374 -8.124 1.00 0.00 69 THR A CA 8
ATOM 10633 C C . THR A 1 69 ? 9.610 27.413 -6.945 1.00 0.00 69 THR A C 8
ATOM 10634 O O . THR A 1 69 ? 9.023 26.333 -7.051 1.00 0.00 69 THR A O 8
ATOM 10645 N N . GLU A 1 70 ? 10.108 27.866 -5.794 1.00 0.00 70 GLU A N 8
ATOM 10646 C CA . GLU A 1 70 ? 10.053 27.144 -4.510 1.00 0.00 70 GLU A CA 8
ATOM 10647 C C . GLU A 1 70 ? 8.629 26.713 -4.229 1.00 0.00 70 GLU A C 8
ATOM 10648 O O . GLU A 1 70 ? 8.320 25.537 -4.127 1.00 0.00 70 GLU A O 8
ATOM 10660 N N . SER A 1 71 ? 7.725 27.683 -4.279 1.00 0.00 71 SER A N 8
ATOM 10661 C CA . SER A 1 71 ? 6.307 27.425 -4.009 1.00 0.00 71 SER A CA 8
ATOM 10662 C C . SER A 1 71 ? 5.714 26.376 -4.945 1.00 0.00 71 SER A C 8
ATOM 10663 O O . SER A 1 71 ? 4.926 25.537 -4.512 1.00 0.00 71 SER A O 8
ATOM 10671 N N . LYS A 1 72 ? 6.139 26.383 -6.215 1.00 0.00 72 LYS A N 8
ATOM 10672 C CA . LYS A 1 72 ? 5.702 25.379 -7.188 1.00 0.00 72 LYS A CA 8
ATOM 10673 C C . LYS A 1 72 ? 6.170 23.988 -6.776 1.00 0.00 72 LYS A C 8
ATOM 10674 O O . LYS A 1 72 ? 5.356 23.079 -6.634 1.00 0.00 72 LYS A O 8
ATOM 10693 N N . PHE A 1 73 ? 7.471 23.850 -6.535 1.00 0.00 73 PHE A N 8
ATOM 10694 C CA . PHE A 1 73 ? 8.075 22.605 -6.065 1.00 0.00 73 PHE A CA 8
ATOM 10695 C C . PHE A 1 73 ? 7.382 22.129 -4.781 1.00 0.00 73 PHE A C 8
ATOM 10696 O O . PHE A 1 73 ? 6.805 21.047 -4.733 1.00 0.00 73 PHE A O 8
ATOM 10713 N N . ARG A 1 74 ? 7.326 22.986 -3.766 1.00 0.00 74 ARG A N 8
ATOM 10714 C CA . ARG A 1 74 ? 6.782 22.737 -2.431 1.00 0.00 74 ARG A CA 8
ATOM 10715 C C . ARG A 1 74 ? 5.298 22.404 -2.385 1.00 0.00 74 ARG A C 8
ATOM 10716 O O . ARG A 1 74 ? 4.907 21.636 -1.511 1.00 0.00 74 ARG A O 8
ATOM 10737 N N . LYS A 1 75 ? 4.472 22.894 -3.316 1.00 0.00 75 LYS A N 8
ATOM 10738 C CA . LYS A 1 75 ? 3.084 22.435 -3.489 1.00 0.00 75 LYS A CA 8
ATOM 10739 C C . LYS A 1 75 ? 3.054 20.946 -3.837 1.00 0.00 75 LYS A C 8
ATOM 10740 O O . LYS A 1 75 ? 2.282 20.192 -3.250 1.00 0.00 75 LYS A O 8
ATOM 10759 N N . LEU A 1 76 ? 3.944 20.532 -4.738 1.00 0.00 76 LEU A N 8
ATOM 10760 C CA . LEU A 1 76 ? 4.036 19.156 -5.222 1.00 0.00 76 LEU A CA 8
ATOM 10761 C C . LEU A 1 76 ? 4.674 18.251 -4.177 1.00 0.00 76 LEU A C 8
ATOM 10762 O O . LEU A 1 76 ? 4.109 17.218 -3.828 1.00 0.00 76 LEU A O 8
ATOM 10778 N N . VAL A 1 77 ? 5.787 18.683 -3.592 1.00 0.00 77 VAL A N 8
ATOM 10779 C CA . VAL A 1 77 ? 6.434 17.936 -2.504 1.00 0.00 77 VAL A CA 8
ATOM 10780 C C . VAL A 1 77 ? 5.493 17.773 -1.327 1.00 0.00 77 VAL A C 8
ATOM 10781 O O . VAL A 1 77 ? 5.380 16.675 -0.791 1.00 0.00 77 VAL A O 8
ATOM 10794 N N . THR A 1 78 ? 4.754 18.818 -0.949 1.00 0.00 78 THR A N 8
ATOM 10795 C CA . THR A 1 78 ? 3.806 18.714 0.159 1.00 0.00 78 THR A CA 8
ATOM 10796 C C . THR A 1 78 ? 2.658 17.783 -0.174 1.00 0.00 78 THR A C 8
ATOM 10797 O O . THR A 1 78 ? 2.240 17.017 0.690 1.00 0.00 78 THR A O 8
ATOM 10808 N N . ALA A 1 79 ? 2.206 17.768 -1.428 1.00 0.00 79 ALA A N 8
ATOM 10809 C CA . ALA A 1 79 ? 1.101 16.897 -1.806 1.00 0.00 79 ALA A CA 8
ATOM 10810 C C . ALA A 1 79 ? 1.505 15.429 -1.889 1.00 0.00 79 ALA A C 8
ATOM 10811 O O . ALA A 1 79 ? 0.752 14.548 -1.476 1.00 0.00 79 ALA A O 8
ATOM 10818 N N . ILE A 1 80 ? 2.732 15.171 -2.327 1.00 0.00 80 ILE A N 8
ATOM 10819 C CA . ILE A 1 80 ? 3.266 13.816 -2.387 1.00 0.00 80 ILE A CA 8
ATOM 10820 C C . ILE A 1 80 ? 3.655 13.373 -0.979 1.00 0.00 80 ILE A C 8
ATOM 10821 O O . ILE A 1 80 ? 3.445 12.218 -0.649 1.00 0.00 80 ILE A O 8
ATOM 10837 N N . LYS A 1 81 ? 4.126 14.271 -0.106 1.00 0.00 81 LYS A N 8
ATOM 10838 C CA . LYS A 1 81 ? 4.503 13.936 1.281 1.00 0.00 81 LYS A CA 8
ATOM 10839 C C . LYS A 1 81 ? 3.286 13.577 2.110 1.00 0.00 81 LYS A C 8
ATOM 10840 O O . LYS A 1 81 ? 3.295 12.603 2.859 1.00 0.00 81 LYS A O 8
ATOM 10859 N N . ALA A 1 82 ? 2.246 14.383 1.940 1.00 0.00 82 ALA A N 8
ATOM 10860 C CA . ALA A 1 82 ? 0.937 14.163 2.537 1.00 0.00 82 ALA A CA 8
ATOM 10861 C C . ALA A 1 82 ? 0.349 12.836 2.051 1.00 0.00 82 ALA A C 8
ATOM 10862 O O . ALA A 1 82 ? 0.099 11.949 2.868 1.00 0.00 82 ALA A O 8
ATOM 10869 N N . ALA A 1 83 ? 0.223 12.662 0.731 1.00 0.00 83 ALA A N 8
ATOM 10870 C CA . ALA A 1 83 ? -0.325 11.437 0.155 1.00 0.00 83 ALA A CA 8
ATOM 10871 C C . ALA A 1 83 ? 0.480 10.193 0.540 1.00 0.00 83 ALA A C 8
ATOM 10872 O O . ALA A 1 83 ? -0.091 9.132 0.786 1.00 0.00 83 ALA A O 8
ATOM 10879 N N . LEU A 1 84 ? 1.798 10.344 0.676 1.00 0.00 84 LEU A N 8
ATOM 10880 C CA . LEU A 1 84 ? 2.690 9.276 1.125 1.00 0.00 84 LEU A CA 8
ATOM 10881 C C . LEU A 1 84 ? 2.400 8.876 2.561 1.00 0.00 84 LEU A C 8
ATOM 10882 O O . LEU A 1 84 ? 2.127 7.713 2.830 1.00 0.00 84 LEU A O 8
ATOM 10898 N N . ALA A 1 85 ? 2.436 9.837 3.477 1.00 0.00 85 ALA A N 8
ATOM 10899 C CA . ALA A 1 85 ? 2.168 9.597 4.899 1.00 0.00 85 ALA A CA 8
ATOM 10900 C C . ALA A 1 85 ? 0.743 9.093 5.198 1.00 0.00 85 ALA A C 8
ATOM 10901 O O . ALA A 1 85 ? 0.507 8.469 6.230 1.00 0.00 85 ALA A O 8
ATOM 10908 N N . GLN A 1 86 ? -0.192 9.318 4.277 1.00 0.00 86 GLN A N 8
ATOM 10909 C CA . GLN A 1 86 ? -1.554 8.775 4.298 1.00 0.00 86 GLN A CA 8
ATOM 10910 C C . GLN A 1 86 ? -1.560 7.316 3.824 1.00 0.00 86 GLN A C 8
ATOM 10911 O O . GLN A 1 86 ? -2.025 6.415 4.522 1.00 0.00 86 GLN A O 8
ATOM 10925 N N . CYS A 1 87 ? -0.980 7.089 2.650 1.00 0.00 87 CYS A N 8
ATOM 10926 C CA . CYS A 1 87 ? -0.795 5.780 2.016 1.00 0.00 87 CYS A CA 8
ATOM 10927 C C . CYS A 1 87 ? 0.074 4.818 2.836 1.00 0.00 87 CYS A C 8
ATOM 10928 O O . CYS A 1 87 ? -0.070 3.605 2.719 1.00 0.00 87 CYS A O 8
ATOM 10936 N N . GLN A 1 88 ? 0.966 5.332 3.685 1.00 0.00 88 GLN A N 8
ATOM 10937 C CA . GLN A 1 88 ? 1.844 4.487 4.510 1.00 0.00 88 GLN A CA 8
ATOM 10938 C C . GLN A 1 88 ? 1.068 3.601 5.503 1.00 0.00 88 GLN A C 8
ATOM 10939 O O . GLN A 1 88 ? 1.565 2.544 5.892 1.00 0.00 88 GLN A O 8
ATOM 10953 N N . MET A 1 1 ? 0.258 0.242 -1.813 1.00 0.00 1 MET A N 9
ATOM 10954 C CA . MET A 1 1 ? 1.227 0.031 -2.910 1.00 0.00 1 MET A CA 9
ATOM 10955 C C . MET A 1 1 ? 2.260 1.153 -2.916 1.00 0.00 1 MET A C 9
ATOM 10956 O O . MET A 1 1 ? 2.131 2.092 -2.143 1.00 0.00 1 MET A O 9
ATOM 10972 N N . ALA A 1 2 ? 3.292 1.081 -3.766 1.00 0.00 2 ALA A N 9
ATOM 10973 C CA . ALA A 1 2 ? 4.106 2.256 -4.093 1.00 0.00 2 ALA A CA 9
ATOM 10974 C C . ALA A 1 2 ? 3.324 3.233 -4.997 1.00 0.00 2 ALA A C 9
ATOM 10975 O O . ALA A 1 2 ? 2.495 2.804 -5.804 1.00 0.00 2 ALA A O 9
ATOM 10982 N N . LEU A 1 3 ? 3.586 4.540 -4.881 1.00 0.00 3 LEU A N 9
ATOM 10983 C CA . LEU A 1 3 ? 2.852 5.568 -5.627 1.00 0.00 3 LEU A CA 9
ATOM 10984 C C . LEU A 1 3 ? 3.437 5.714 -7.038 1.00 0.00 3 LEU A C 9
ATOM 10985 O O . LEU A 1 3 ? 4.569 6.147 -7.207 1.00 0.00 3 LEU A O 9
ATOM 11001 N N . ALA A 1 4 ? 2.665 5.303 -8.028 1.00 0.00 4 ALA A N 9
ATOM 11002 C CA . ALA A 1 4 ? 3.059 5.173 -9.424 1.00 0.00 4 ALA A CA 9
ATOM 11003 C C . ALA A 1 4 ? 2.905 6.498 -10.198 1.00 0.00 4 ALA A C 9
ATOM 11004 O O . ALA A 1 4 ? 1.775 6.950 -10.409 1.00 0.00 4 ALA A O 9
ATOM 11011 N N . VAL A 1 5 ? 4.001 7.118 -10.663 1.00 0.00 5 VAL A N 9
ATOM 11012 C CA . VAL A 1 5 ? 4.003 8.406 -11.381 1.00 0.00 5 VAL A CA 9
ATOM 11013 C C . VAL A 1 5 ? 4.599 8.285 -12.787 1.00 0.00 5 VAL A C 9
ATOM 11014 O O . VAL A 1 5 ? 5.567 7.569 -13.031 1.00 0.00 5 VAL A O 9
ATOM 11027 N N . ARG A 1 6 ? 4.011 9.013 -13.731 1.00 0.00 6 ARG A N 9
ATOM 11028 C CA . ARG A 1 6 ? 4.445 9.195 -15.127 1.00 0.00 6 ARG A CA 9
ATOM 11029 C C . ARG A 1 6 ? 4.606 10.680 -15.457 1.00 0.00 6 ARG A C 9
ATOM 11030 O O . ARG A 1 6 ? 4.022 11.521 -14.772 1.00 0.00 6 ARG A O 9
ATOM 11051 N N . VAL A 1 7 ? 5.343 11.000 -16.522 1.00 0.00 7 VAL A N 9
ATOM 11052 C CA . VAL A 1 7 ? 5.584 12.352 -17.035 1.00 0.00 7 VAL A CA 9
ATOM 11053 C C . VAL A 1 7 ? 5.589 12.287 -18.557 1.00 0.00 7 VAL A C 9
ATOM 11054 O O . VAL A 1 7 ? 6.446 11.618 -19.121 1.00 0.00 7 VAL A O 9
ATOM 11067 N N . VAL A 1 8 ? 4.632 12.932 -19.217 1.00 0.00 8 VAL A N 9
ATOM 11068 C CA . VAL A 1 8 ? 4.674 13.185 -20.675 1.00 0.00 8 VAL A CA 9
ATOM 11069 C C . VAL A 1 8 ? 5.510 14.435 -20.951 1.00 0.00 8 VAL A C 9
ATOM 11070 O O . VAL A 1 8 ? 5.193 15.491 -20.404 1.00 0.00 8 VAL A O 9
ATOM 11083 N N . TYR A 1 9 ? 6.553 14.364 -21.786 1.00 0.00 9 TYR A N 9
ATOM 11084 C CA . TYR A 1 9 ? 7.180 15.564 -22.362 1.00 0.00 9 TYR A CA 9
ATOM 11085 C C . TYR A 1 9 ? 7.889 15.296 -23.700 1.00 0.00 9 TYR A C 9
ATOM 11086 O O . TYR A 1 9 ? 8.362 14.196 -23.975 1.00 0.00 9 TYR A O 9
ATOM 11104 N N . SER A 1 10 ? 8.038 16.342 -24.516 1.00 0.00 10 SER A N 9
ATOM 11105 C CA . SER A 1 10 ? 8.909 16.366 -25.690 1.00 0.00 10 SER A CA 9
ATOM 11106 C C . SER A 1 10 ? 10.387 16.334 -25.292 1.00 0.00 10 SER A C 9
ATOM 11107 O O . SER A 1 10 ? 10.938 17.344 -24.851 1.00 0.00 10 SER A O 9
ATOM 11115 N N . GLY A 1 11 ? 11.060 15.202 -25.502 1.00 0.00 11 GLY A N 9
ATOM 11116 C CA . GLY A 1 11 ? 12.482 15.002 -25.184 1.00 0.00 11 GLY A CA 9
ATOM 11117 C C . GLY A 1 11 ? 13.500 15.960 -25.848 1.00 0.00 11 GLY A C 9
ATOM 11118 O O . GLY A 1 11 ? 14.702 15.820 -25.635 1.00 0.00 11 GLY A O 9
ATOM 11122 N N . ALA A 1 12 ? 13.051 16.919 -26.661 1.00 0.00 12 ALA A N 9
ATOM 11123 C CA . ALA A 1 12 ? 13.839 17.648 -27.659 1.00 0.00 12 ALA A CA 9
ATOM 11124 C C . ALA A 1 12 ? 14.906 18.612 -27.101 1.00 0.00 12 ALA A C 9
ATOM 11125 O O . ALA A 1 12 ? 15.806 19.014 -27.833 1.00 0.00 12 ALA A O 9
ATOM 11132 N N . CYS A 1 13 ? 14.837 18.989 -25.820 1.00 0.00 13 CYS A N 9
ATOM 11133 C CA . CYS A 1 13 ? 15.738 19.976 -25.215 1.00 0.00 13 CYS A CA 9
ATOM 11134 C C . CYS A 1 13 ? 16.391 19.434 -23.934 1.00 0.00 13 CYS A C 9
ATOM 11135 O O . CYS A 1 13 ? 16.032 19.832 -22.824 1.00 0.00 13 CYS A O 9
ATOM 11143 N N . GLY A 1 14 ? 17.370 18.534 -24.084 1.00 0.00 14 GLY A N 9
ATOM 11144 C CA . GLY A 1 14 ? 18.195 18.012 -22.981 1.00 0.00 14 GLY A CA 9
ATOM 11145 C C . GLY A 1 14 ? 17.384 17.408 -21.828 1.00 0.00 14 GLY A C 9
ATOM 11146 O O . GLY A 1 14 ? 17.651 17.693 -20.662 1.00 0.00 14 GLY A O 9
ATOM 11150 N N . TYR A 1 15 ? 16.356 16.618 -22.153 1.00 0.00 15 TYR A N 9
ATOM 11151 C CA . TYR A 1 15 ? 15.334 16.186 -21.197 1.00 0.00 15 TYR A CA 9
ATOM 11152 C C . TYR A 1 15 ? 15.856 15.371 -20.006 1.00 0.00 15 TYR A C 9
ATOM 11153 O O . TYR A 1 15 ? 15.479 15.672 -18.879 1.00 0.00 15 TYR A O 9
ATOM 11171 N N . LYS A 1 16 ? 16.726 14.371 -20.216 1.00 0.00 16 LYS A N 9
ATOM 11172 C CA . LYS A 1 16 ? 17.193 13.443 -19.169 1.00 0.00 16 LYS A CA 9
ATOM 11173 C C . LYS A 1 16 ? 17.602 14.109 -17.840 1.00 0.00 16 LYS A C 9
ATOM 11174 O O . LYS A 1 16 ? 16.964 13.781 -16.844 1.00 0.00 16 LYS A O 9
ATOM 11193 N N . PRO A 1 17 ? 18.576 15.038 -17.773 1.00 0.00 17 PRO A N 9
ATOM 11194 C CA . PRO A 1 17 ? 18.936 15.696 -16.511 1.00 0.00 17 PRO A CA 9
ATOM 11195 C C . PRO A 1 17 ? 17.833 16.613 -15.956 1.00 0.00 17 PRO A C 9
ATOM 11196 O O . PRO A 1 17 ? 17.700 16.728 -14.742 1.00 0.00 17 PRO A O 9
ATOM 11207 N N . LYS A 1 18 ? 16.992 17.219 -16.808 1.00 0.00 18 LYS A N 9
ATOM 11208 C CA . LYS A 1 18 ? 15.844 18.037 -16.371 1.00 0.00 18 LYS A CA 9
ATOM 11209 C C . LYS A 1 18 ? 14.762 17.185 -15.699 1.00 0.00 18 LYS A C 9
ATOM 11210 O O . LYS A 1 18 ? 14.275 17.541 -14.630 1.00 0.00 18 LYS A O 9
ATOM 11229 N N . TYR A 1 19 ? 14.433 16.033 -16.291 1.00 0.00 19 TYR A N 9
ATOM 11230 C CA . TYR A 1 19 ? 13.599 14.995 -15.684 1.00 0.00 19 TYR A CA 9
ATOM 11231 C C . TYR A 1 19 ? 14.200 14.506 -14.363 1.00 0.00 19 TYR A C 9
ATOM 11232 O O . TYR A 1 19 ? 13.501 14.500 -13.351 1.00 0.00 19 TYR A O 9
ATOM 11250 N N . LEU A 1 20 ? 15.475 14.098 -14.372 1.00 0.00 20 LEU A N 9
ATOM 11251 C CA . LEU A 1 20 ? 16.172 13.598 -13.189 1.00 0.00 20 LEU A CA 9
ATOM 11252 C C . LEU A 1 20 ? 16.215 14.616 -12.057 1.00 0.00 20 LEU A C 9
ATOM 11253 O O . LEU A 1 20 ? 16.041 14.204 -10.931 1.00 0.00 20 LEU A O 9
ATOM 11269 N N . GLN A 1 21 ? 16.387 15.914 -12.295 1.00 0.00 21 GLN A N 9
ATOM 11270 C CA . GLN A 1 21 ? 16.419 16.908 -11.229 1.00 0.00 21 GLN A CA 9
ATOM 11271 C C . GLN A 1 21 ? 15.159 16.825 -10.368 1.00 0.00 21 GLN A C 9
ATOM 11272 O O . GLN A 1 21 ? 15.259 16.734 -9.140 1.00 0.00 21 GLN A O 9
ATOM 11286 N N . LEU A 1 22 ? 13.983 16.854 -11.002 1.00 0.00 22 LEU A N 9
ATOM 11287 C CA . LEU A 1 22 ? 12.718 16.609 -10.315 1.00 0.00 22 LEU A CA 9
ATOM 11288 C C . LEU A 1 22 ? 12.688 15.190 -9.722 1.00 0.00 22 LEU A C 9
ATOM 11289 O O . LEU A 1 22 ? 12.389 15.034 -8.538 1.00 0.00 22 LEU A O 9
ATOM 11305 N N . LYS A 1 23 ? 13.010 14.160 -10.522 1.00 0.00 23 LYS A N 9
ATOM 11306 C CA . LYS A 1 23 ? 12.823 12.747 -10.136 1.00 0.00 23 LYS A CA 9
ATOM 11307 C C . LYS A 1 23 ? 13.677 12.345 -8.939 1.00 0.00 23 LYS A C 9
ATOM 11308 O O . LYS A 1 23 ? 13.158 11.783 -7.986 1.00 0.00 23 LYS A O 9
ATOM 11327 N N . GLU A 1 24 ? 14.962 12.674 -8.998 1.00 0.00 24 GLU A N 9
ATOM 11328 C CA . GLU A 1 24 ? 15.944 12.578 -7.914 1.00 0.00 24 GLU A CA 9
ATOM 11329 C C . GLU A 1 24 ? 15.385 13.081 -6.585 1.00 0.00 24 GLU A C 9
ATOM 11330 O O . GLU A 1 24 ? 15.558 12.404 -5.585 1.00 0.00 24 GLU A O 9
ATOM 11342 N N . LYS A 1 25 ? 14.705 14.235 -6.563 1.00 0.00 25 LYS A N 9
ATOM 11343 C CA . LYS A 1 25 ? 14.074 14.778 -5.353 1.00 0.00 25 LYS A CA 9
ATOM 11344 C C . LYS A 1 25 ? 12.942 13.902 -4.830 1.00 0.00 25 LYS A C 9
ATOM 11345 O O . LYS A 1 25 ? 12.975 13.442 -3.704 1.00 0.00 25 LYS A O 9
ATOM 11364 N N . LEU A 1 26 ? 11.990 13.566 -5.686 1.00 0.00 26 LEU A N 9
ATOM 11365 C CA . LEU A 1 26 ? 10.861 12.699 -5.385 1.00 0.00 26 LEU A CA 9
ATOM 11366 C C . LEU A 1 26 ? 11.267 11.337 -4.798 1.00 0.00 26 LEU A C 9
ATOM 11367 O O . LEU A 1 26 ? 10.763 10.909 -3.764 1.00 0.00 26 LEU A O 9
ATOM 11383 N N . GLU A 1 27 ? 12.168 10.644 -5.485 1.00 0.00 27 GLU A N 9
ATOM 11384 C CA . GLU A 1 27 ? 12.794 9.396 -5.038 1.00 0.00 27 GLU A CA 9
ATOM 11385 C C . GLU A 1 27 ? 13.763 9.540 -3.849 1.00 0.00 27 GLU A C 9
ATOM 11386 O O . GLU A 1 27 ? 13.880 8.602 -3.068 1.00 0.00 27 GLU A O 9
ATOM 11398 N N . HIS A 1 28 ? 14.433 10.681 -3.668 1.00 0.00 28 HIS A N 9
ATOM 11399 C CA . HIS A 1 28 ? 15.147 11.005 -2.419 1.00 0.00 28 HIS A CA 9
ATOM 11400 C C . HIS A 1 28 ? 14.193 11.148 -1.228 1.00 0.00 28 HIS A C 9
ATOM 11401 O O . HIS A 1 28 ? 14.490 10.648 -0.138 1.00 0.00 28 HIS A O 9
ATOM 11415 N N . GLU A 1 29 ? 13.066 11.830 -1.432 1.00 0.00 29 GLU A N 9
ATOM 11416 C CA . GLU A 1 29 ? 12.082 12.150 -0.407 1.00 0.00 29 GLU A CA 9
ATOM 11417 C C . GLU A 1 29 ? 11.287 10.907 0.040 1.00 0.00 29 GLU A C 9
ATOM 11418 O O . GLU A 1 29 ? 10.942 10.762 1.216 1.00 0.00 29 GLU A O 9
ATOM 11430 N N . PHE A 1 30 ? 10.981 10.010 -0.906 1.00 0.00 30 PHE A N 9
ATOM 11431 C CA . PHE A 1 30 ? 10.099 8.847 -0.738 1.00 0.00 30 PHE A CA 9
ATOM 11432 C C . PHE A 1 30 ? 10.712 7.517 -1.259 1.00 0.00 30 PHE A C 9
ATOM 11433 O O . PHE A 1 30 ? 10.055 6.788 -2.017 1.00 0.00 30 PHE A O 9
ATOM 11450 N N . PRO A 1 31 ? 11.957 7.150 -0.891 1.00 0.00 31 PRO A N 9
ATOM 11451 C CA . PRO A 1 31 ? 12.727 6.110 -1.574 1.00 0.00 31 PRO A CA 9
ATOM 11452 C C . PRO A 1 31 ? 12.071 4.737 -1.483 1.00 0.00 31 PRO A C 9
ATOM 11453 O O . PRO A 1 31 ? 11.715 4.268 -0.404 1.00 0.00 31 PRO A O 9
ATOM 11464 N N . GLY A 1 32 ? 11.873 4.113 -2.645 1.00 0.00 32 GLY A N 9
ATOM 11465 C CA . GLY A 1 32 ? 11.130 2.858 -2.853 1.00 0.00 32 GLY A CA 9
ATOM 11466 C C . GLY A 1 32 ? 9.693 2.793 -2.318 1.00 0.00 32 GLY A C 9
ATOM 11467 O O . GLY A 1 32 ? 9.017 1.779 -2.486 1.00 0.00 32 GLY A O 9
ATOM 11471 N N . CYS A 1 33 ? 9.198 3.861 -1.692 1.00 0.00 33 CYS A N 9
ATOM 11472 C CA . CYS A 1 33 ? 7.793 4.077 -1.421 1.00 0.00 33 CYS A CA 9
ATOM 11473 C C . CYS A 1 33 ? 7.079 4.605 -2.684 1.00 0.00 33 CYS A C 9
ATOM 11474 O O . CYS A 1 33 ? 5.851 4.610 -2.763 1.00 0.00 33 CYS A O 9
ATOM 11482 N N . LEU A 1 34 ? 7.851 5.029 -3.686 1.00 0.00 34 LEU A N 9
ATOM 11483 C CA . LEU A 1 34 ? 7.406 5.672 -4.910 1.00 0.00 34 LEU A CA 9
ATOM 11484 C C . LEU A 1 34 ? 8.032 5.070 -6.165 1.00 0.00 34 LEU A C 9
ATOM 11485 O O . LEU A 1 34 ? 9.119 4.498 -6.142 1.00 0.00 34 LEU A O 9
ATOM 11501 N N . ASP A 1 35 ? 7.363 5.362 -7.269 1.00 0.00 35 ASP A N 9
ATOM 11502 C CA . ASP A 1 35 ? 7.823 5.268 -8.650 1.00 0.00 35 ASP A CA 9
ATOM 11503 C C . ASP A 1 35 ? 7.560 6.589 -9.364 1.00 0.00 35 ASP A C 9
ATOM 11504 O O . ASP A 1 35 ? 6.469 7.147 -9.300 1.00 0.00 35 ASP A O 9
ATOM 11513 N N . ILE A 1 36 ? 8.532 7.027 -10.139 1.00 0.00 36 ILE A N 9
ATOM 11514 C CA . ILE A 1 36 ? 8.366 8.026 -11.177 1.00 0.00 36 ILE A CA 9
ATOM 11515 C C . ILE A 1 36 ? 9.159 7.578 -12.410 1.00 0.00 36 ILE A C 9
ATOM 11516 O O . ILE A 1 36 ? 10.396 7.503 -12.430 1.00 0.00 36 ILE A O 9
ATOM 11532 N N . CYS A 1 37 ? 8.412 7.358 -13.469 1.00 0.00 37 CYS A N 9
ATOM 11533 C CA . CYS A 1 37 ? 8.911 7.204 -14.824 1.00 0.00 37 CYS A CA 9
ATOM 11534 C C . CYS A 1 37 ? 8.450 8.370 -15.705 1.00 0.00 37 CYS A C 9
ATOM 11535 O O . CYS A 1 37 ? 7.708 9.251 -15.277 1.00 0.00 37 CYS A O 9
ATOM 11543 N N . GLY A 1 38 ? 8.899 8.378 -16.955 1.00 0.00 38 GLY A N 9
ATOM 11544 C CA . GLY A 1 38 ? 8.479 9.327 -17.983 1.00 0.00 38 GLY A CA 9
ATOM 11545 C C . GLY A 1 38 ? 8.155 8.627 -19.301 1.00 0.00 38 GLY A C 9
ATOM 11546 O O . GLY A 1 38 ? 8.342 7.420 -19.434 1.00 0.00 38 GLY A O 9
ATOM 11550 N N . GLU A 1 39 ? 7.677 9.408 -20.259 1.00 0.00 39 GLU A N 9
ATOM 11551 C CA . GLU A 1 39 ? 6.969 9.081 -21.480 1.00 0.00 39 GLU A CA 9
ATOM 11552 C C . GLU A 1 39 ? 7.227 10.245 -22.461 1.00 0.00 39 GLU A C 9
ATOM 11553 O O . GLU A 1 39 ? 7.275 11.422 -22.096 1.00 0.00 39 GLU A O 9
ATOM 11565 N N . GLY A 1 40 ? 7.435 9.870 -23.714 1.00 0.00 40 GLY A N 9
ATOM 11566 C CA . GLY A 1 40 ? 7.780 10.739 -24.840 1.00 0.00 40 GLY A CA 9
ATOM 11567 C C . GLY A 1 40 ? 7.359 10.195 -26.213 1.00 0.00 40 GLY A C 9
ATOM 11568 O O . GLY A 1 40 ? 8.214 9.965 -27.071 1.00 0.00 40 GLY A O 9
ATOM 11572 N N . THR A 1 41 ? 6.058 9.992 -26.429 1.00 0.00 41 THR A N 9
ATOM 11573 C CA . THR A 1 41 ? 5.481 9.443 -27.664 1.00 0.00 41 THR A CA 9
ATOM 11574 C C . THR A 1 41 ? 5.936 10.186 -28.936 1.00 0.00 41 THR A C 9
ATOM 11575 O O . THR A 1 41 ? 5.716 11.397 -29.061 1.00 0.00 41 THR A O 9
ATOM 11586 N N . PRO A 1 42 ? 6.582 9.502 -29.906 1.00 0.00 42 PRO A N 9
ATOM 11587 C CA . PRO A 1 42 ? 7.172 10.109 -31.105 1.00 0.00 42 PRO A CA 9
ATOM 11588 C C . PRO A 1 42 ? 6.097 10.459 -32.154 1.00 0.00 42 PRO A C 9
ATOM 11589 O O . PRO A 1 42 ? 6.129 10.005 -33.295 1.00 0.00 42 PRO A O 9
ATOM 11600 N N . GLN A 1 43 ? 5.101 11.240 -31.741 1.00 0.00 43 GLN A N 9
ATOM 11601 C CA . GLN A 1 43 ? 3.884 11.597 -32.472 1.00 0.00 43 GLN A CA 9
ATOM 11602 C C . GLN A 1 43 ? 3.585 13.093 -32.304 1.00 0.00 43 GLN A C 9
ATOM 11603 O O . GLN A 1 43 ? 3.477 13.812 -33.292 1.00 0.00 43 GLN A O 9
ATOM 11617 N N . VAL A 1 44 ? 3.478 13.568 -31.053 1.00 0.00 44 VAL A N 9
ATOM 11618 C CA . VAL A 1 44 ? 3.311 14.999 -30.716 1.00 0.00 44 VAL A CA 9
ATOM 11619 C C . VAL A 1 44 ? 4.085 15.372 -29.446 1.00 0.00 44 VAL A C 9
ATOM 11620 O O . VAL A 1 44 ? 5.111 16.037 -29.531 1.00 0.00 44 VAL A O 9
ATOM 11633 N N . THR A 1 45 ? 3.616 14.949 -28.266 1.00 0.00 45 THR A N 9
ATOM 11634 C CA . THR A 1 45 ? 3.976 15.496 -26.936 1.00 0.00 45 THR A CA 9
ATOM 11635 C C . THR A 1 45 ? 3.867 17.028 -26.864 1.00 0.00 45 THR A C 9
ATOM 11636 O O . THR A 1 45 ? 2.750 17.533 -26.776 1.00 0.00 45 THR A O 9
ATOM 11647 N N . GLY A 1 46 ? 4.982 17.772 -26.882 1.00 0.00 46 GLY A N 9
ATOM 11648 C CA . GLY A 1 46 ? 5.093 19.238 -26.768 1.00 0.00 46 GLY A CA 9
ATOM 11649 C C . GLY A 1 46 ? 4.749 19.780 -25.375 1.00 0.00 46 GLY A C 9
ATOM 11650 O O . GLY A 1 46 ? 5.548 20.468 -24.742 1.00 0.00 46 GLY A O 9
ATOM 11654 N N . PHE A 1 47 ? 3.556 19.439 -24.896 1.00 0.00 47 PHE A N 9
ATOM 11655 C CA . PHE A 1 47 ? 3.108 19.589 -23.518 1.00 0.00 47 PHE A CA 9
ATOM 11656 C C . PHE A 1 47 ? 4.032 18.845 -22.534 1.00 0.00 47 PHE A C 9
ATOM 11657 O O . PHE A 1 47 ? 4.630 17.832 -22.893 1.00 0.00 47 PHE A O 9
ATOM 11674 N N . PHE A 1 48 ? 4.100 19.321 -21.285 1.00 0.00 48 PHE A N 9
ATOM 11675 C CA . PHE A 1 48 ? 4.869 18.747 -20.168 1.00 0.00 48 PHE A CA 9
ATOM 11676 C C . PHE A 1 48 ? 3.898 18.446 -19.019 1.00 0.00 48 PHE A C 9
ATOM 11677 O O . PHE A 1 48 ? 3.459 19.371 -18.330 1.00 0.00 48 PHE A O 9
ATOM 11694 N N . GLU A 1 49 ? 3.518 17.185 -18.819 1.00 0.00 49 GLU A N 9
ATOM 11695 C CA . GLU A 1 49 ? 2.355 16.783 -18.045 1.00 0.00 49 GLU A CA 9
ATOM 11696 C C . GLU A 1 49 ? 2.740 15.710 -17.005 1.00 0.00 49 GLU A C 9
ATOM 11697 O O . GLU A 1 49 ? 3.391 14.739 -17.383 1.00 0.00 49 GLU A O 9
ATOM 11709 N N . VAL A 1 50 ? 2.341 15.823 -15.728 1.00 0.00 50 VAL A N 9
ATOM 11710 C CA . VAL A 1 50 ? 2.721 14.845 -14.670 1.00 0.00 50 VAL A CA 9
ATOM 11711 C C . VAL A 1 50 ? 1.491 14.223 -14.020 1.00 0.00 50 VAL A C 9
ATOM 11712 O O . VAL A 1 50 ? 0.635 14.953 -13.513 1.00 0.00 50 VAL A O 9
ATOM 11725 N N . THR A 1 51 ? 1.431 12.887 -13.978 1.00 0.00 51 THR A N 9
ATOM 11726 C CA . THR A 1 51 ? 0.323 12.105 -13.417 1.00 0.00 51 THR A CA 9
ATOM 11727 C C . THR A 1 51 ? 0.802 11.151 -12.320 1.00 0.00 51 THR A C 9
ATOM 11728 O O . THR A 1 51 ? 1.664 10.316 -12.579 1.00 0.00 51 THR A O 9
ATOM 11739 N N . VAL A 1 52 ? 0.208 11.199 -11.126 1.00 0.00 52 VAL A N 9
ATOM 11740 C CA . VAL A 1 52 ? 0.452 10.322 -9.969 1.00 0.00 52 VAL A CA 9
ATOM 11741 C C . VAL A 1 52 ? -0.799 9.499 -9.681 1.00 0.00 52 VAL A C 9
ATOM 11742 O O . VAL A 1 52 ? -1.883 10.057 -9.575 1.00 0.00 52 VAL A O 9
ATOM 11755 N N . ALA A 1 53 ? -0.679 8.174 -9.590 1.00 0.00 53 ALA A N 9
ATOM 11756 C CA . ALA A 1 53 ? -1.797 7.234 -9.400 1.00 0.00 53 ALA A CA 9
ATOM 11757 C C . ALA A 1 53 ? -3.044 7.522 -10.286 1.00 0.00 53 ALA A C 9
ATOM 11758 O O . ALA A 1 53 ? -4.184 7.322 -9.867 1.00 0.00 53 ALA A O 9
ATOM 11765 N N . GLY A 1 54 ? -2.843 8.040 -11.507 1.00 0.00 54 GLY A N 9
ATOM 11766 C CA . GLY A 1 54 ? -3.922 8.444 -12.419 1.00 0.00 54 GLY A CA 9
ATOM 11767 C C . GLY A 1 54 ? -4.522 9.831 -12.139 1.00 0.00 54 GLY A C 9
ATOM 11768 O O . GLY A 1 54 ? -5.660 10.089 -12.522 1.00 0.00 54 GLY A O 9
ATOM 11772 N N . LYS A 1 55 ? -3.791 10.724 -11.460 1.00 0.00 55 LYS A N 9
ATOM 11773 C CA . LYS A 1 55 ? -4.181 12.087 -11.062 1.00 0.00 55 LYS A CA 9
ATOM 11774 C C . LYS A 1 55 ? -3.148 13.095 -11.566 1.00 0.00 55 LYS A C 9
ATOM 11775 O O . LYS A 1 55 ? -1.982 13.019 -11.183 1.00 0.00 55 LYS A O 9
ATOM 11794 N N . LEU A 1 56 ? -3.528 13.983 -12.484 1.00 0.00 56 LEU A N 9
ATOM 11795 C CA . LEU A 1 56 ? -2.637 15.037 -12.973 1.00 0.00 56 LEU A CA 9
ATOM 11796 C C . LEU A 1 56 ? -2.381 16.111 -11.911 1.00 0.00 56 LEU A C 9
ATOM 11797 O O . LEU A 1 56 ? -3.304 16.680 -11.335 1.00 0.00 56 LEU A O 9
ATOM 11813 N N . VAL A 1 57 ? -1.097 16.389 -11.697 1.00 0.00 57 VAL A N 9
ATOM 11814 C CA . VAL A 1 57 ? -0.584 17.364 -10.710 1.00 0.00 57 VAL A CA 9
ATOM 11815 C C . VAL A 1 57 ? 0.242 18.472 -11.368 1.00 0.00 57 VAL A C 9
ATOM 11816 O O . VAL A 1 57 ? 0.396 19.561 -10.806 1.00 0.00 57 VAL A O 9
ATOM 11829 N N . HIS A 1 58 ? 0.724 18.225 -12.587 1.00 0.00 58 HIS A N 9
ATOM 11830 C CA . HIS A 1 58 ? 1.366 19.239 -13.416 1.00 0.00 58 HIS A CA 9
ATOM 11831 C C . HIS A 1 58 ? 0.873 19.190 -14.854 1.00 0.00 58 HIS A C 9
ATOM 11832 O O . HIS A 1 58 ? 0.617 18.127 -15.410 1.00 0.00 58 HIS A O 9
ATOM 11846 N N . SER A 1 59 ? 0.835 20.360 -15.472 1.00 0.00 59 SER A N 9
ATOM 11847 C CA . SER A 1 59 ? 0.671 20.567 -16.898 1.00 0.00 59 SER A CA 9
ATOM 11848 C C . SER A 1 59 ? 1.204 21.940 -17.308 1.00 0.00 59 SER A C 9
ATOM 11849 O O . SER A 1 59 ? 0.602 22.967 -16.965 1.00 0.00 59 SER A O 9
ATOM 11857 N N . LYS A 1 60 ? 2.305 22.014 -18.059 1.00 0.00 60 LYS A N 9
ATOM 11858 C CA . LYS A 1 60 ? 2.639 23.250 -18.783 1.00 0.00 60 LYS A CA 9
ATOM 11859 C C . LYS A 1 60 ? 1.584 23.622 -19.828 1.00 0.00 60 LYS A C 9
ATOM 11860 O O . LYS A 1 60 ? 1.415 24.808 -20.076 1.00 0.00 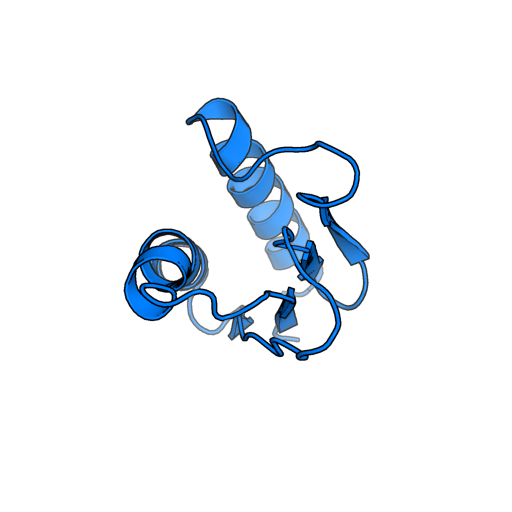60 LYS A O 9
ATOM 11879 N N . LYS A 1 61 ? 0.835 22.661 -20.383 1.00 0.00 61 LYS A N 9
ATOM 11880 C CA . LYS A 1 61 ? -0.284 22.934 -21.303 1.00 0.00 61 LYS A CA 9
ATOM 11881 C C . LYS A 1 61 ? -1.449 23.679 -20.650 1.00 0.00 61 LYS A C 9
ATOM 11882 O O . LYS A 1 61 ? -2.013 24.564 -21.282 1.00 0.00 61 LYS A O 9
ATOM 11901 N N . ARG A 1 62 ? -1.824 23.347 -19.406 1.00 0.00 62 ARG A N 9
ATOM 11902 C CA . ARG A 1 62 ? -2.858 24.097 -18.673 1.00 0.00 62 ARG A CA 9
ATOM 11903 C C . ARG A 1 62 ? -2.402 25.487 -18.224 1.00 0.00 62 ARG A C 9
ATOM 11904 O O . ARG A 1 62 ? -3.244 26.323 -17.923 1.00 0.00 62 ARG A O 9
ATOM 11925 N N . GLY A 1 63 ? -1.091 25.693 -18.096 1.00 0.00 63 GLY A N 9
ATOM 11926 C CA . GLY A 1 63 ? -0.520 26.891 -17.484 1.00 0.00 63 GLY A CA 9
ATOM 11927 C C . GLY A 1 63 ? -0.283 26.753 -15.984 1.00 0.00 63 GLY A C 9
ATOM 11928 O O . GLY A 1 63 ? -0.345 27.735 -15.255 1.00 0.00 63 GLY A O 9
ATOM 11932 N N . ASP A 1 64 ? 0.025 25.536 -15.514 1.00 0.00 64 ASP A N 9
ATOM 11933 C CA . ASP A 1 64 ? 0.440 25.319 -14.123 1.00 0.00 64 ASP A CA 9
ATOM 11934 C C . ASP A 1 64 ? 1.726 26.082 -13.779 1.00 0.00 64 ASP A C 9
ATOM 11935 O O . ASP A 1 64 ? 1.850 26.657 -12.702 1.00 0.00 64 ASP A O 9
ATOM 11944 N N . GLY A 1 65 ? 2.723 25.991 -14.660 1.00 0.00 65 GLY A N 9
ATOM 11945 C CA . GLY A 1 65 ? 4.117 26.283 -14.306 1.00 0.00 65 GLY A CA 9
ATOM 11946 C C . GLY A 1 65 ? 4.810 25.117 -13.574 1.00 0.00 65 GLY A C 9
ATOM 11947 O O . GLY A 1 65 ? 4.166 24.359 -12.849 1.00 0.00 65 GLY A O 9
ATOM 11951 N N . TYR A 1 66 ? 6.117 24.963 -13.791 1.00 0.00 66 TYR A N 9
ATOM 11952 C CA . TYR A 1 66 ? 7.051 23.973 -13.237 1.00 0.00 66 TYR A CA 9
ATOM 11953 C C . TYR A 1 66 ? 7.197 24.104 -11.702 1.00 0.00 66 TYR A C 9
ATOM 11954 O O . TYR A 1 66 ? 6.350 24.663 -11.002 1.00 0.00 66 TYR A O 9
ATOM 11972 N N . VAL A 1 67 ? 8.344 23.684 -11.165 1.00 0.00 67 VAL A N 9
ATOM 11973 C CA . VAL A 1 67 ? 9.025 24.355 -10.044 1.00 0.00 67 VAL A CA 9
ATOM 11974 C C . VAL A 1 67 ? 9.495 25.793 -10.330 1.00 0.00 67 VAL A C 9
ATOM 11975 O O . VAL A 1 67 ? 10.547 26.271 -9.926 1.00 0.00 67 VAL A O 9
ATOM 11988 N N . ASP A 1 68 ? 8.616 26.522 -10.974 1.00 0.00 68 ASP A N 9
ATOM 11989 C CA . ASP A 1 68 ? 8.674 27.948 -11.278 1.00 0.00 68 ASP A CA 9
ATOM 11990 C C . ASP A 1 68 ? 8.639 28.833 -10.002 1.00 0.00 68 ASP A C 9
ATOM 11991 O O . ASP A 1 68 ? 8.657 30.059 -10.060 1.00 0.00 68 ASP A O 9
ATOM 12000 N N . THR A 1 69 ? 8.555 28.218 -8.817 1.00 0.00 69 THR A N 9
ATOM 12001 C CA . THR A 1 69 ? 8.785 28.793 -7.477 1.00 0.00 69 THR A CA 9
ATOM 12002 C C . THR A 1 69 ? 9.111 27.660 -6.499 1.00 0.00 69 THR A C 9
ATOM 12003 O O . THR A 1 69 ? 8.805 26.494 -6.755 1.00 0.00 69 THR A O 9
ATOM 12014 N N . GLU A 1 70 ? 9.578 28.008 -5.305 1.00 0.00 70 GLU A N 9
ATOM 12015 C CA . GLU A 1 70 ? 9.710 27.079 -4.165 1.00 0.00 70 GLU A CA 9
ATOM 12016 C C . GLU A 1 70 ? 8.363 26.449 -3.845 1.00 0.00 70 GLU A C 9
ATOM 12017 O O . GLU A 1 70 ? 8.169 25.243 -3.930 1.00 0.00 70 GLU A O 9
ATOM 12029 N N . SER A 1 71 ? 7.380 27.323 -3.652 1.00 0.00 71 SER A N 9
ATOM 12030 C CA . SER A 1 71 ? 5.987 26.952 -3.353 1.00 0.00 71 SER A CA 9
ATOM 12031 C C . SER A 1 71 ? 5.415 25.989 -4.399 1.00 0.00 71 SER A C 9
ATOM 12032 O O . SER A 1 71 ? 4.707 25.025 -4.115 1.00 0.00 71 SER A O 9
ATOM 12040 N N . LYS A 1 72 ? 5.797 26.235 -5.652 1.00 0.00 72 LYS A N 9
ATOM 12041 C CA . LYS A 1 72 ? 5.361 25.537 -6.858 1.00 0.00 72 LYS A CA 9
ATOM 12042 C C . LYS A 1 72 ? 5.938 24.130 -7.011 1.00 0.00 72 LYS A C 9
ATOM 12043 O O . LYS A 1 72 ? 5.280 23.260 -7.595 1.00 0.00 72 LYS A O 9
ATOM 12062 N N . PHE A 1 73 ? 7.131 23.914 -6.464 1.00 0.00 73 PHE A N 9
ATOM 12063 C CA . PHE A 1 73 ? 7.660 22.600 -6.070 1.00 0.00 73 PHE A CA 9
ATOM 12064 C C . PHE A 1 73 ? 6.950 22.031 -4.833 1.00 0.00 73 PHE A C 9
ATOM 12065 O O . PHE A 1 73 ? 6.312 20.984 -4.923 1.00 0.00 73 PHE A O 9
ATOM 12082 N N . ARG A 1 74 ? 7.016 22.723 -3.689 1.00 0.00 74 ARG A N 9
ATOM 12083 C CA . ARG A 1 74 ? 6.555 22.315 -2.350 1.00 0.00 74 ARG A CA 9
ATOM 12084 C C . ARG A 1 74 ? 5.097 21.851 -2.314 1.00 0.00 74 ARG A C 9
ATOM 12085 O O . ARG A 1 74 ? 4.773 20.958 -1.534 1.00 0.00 74 ARG A O 9
ATOM 12106 N N . LYS A 1 75 ? 4.236 22.379 -3.194 1.00 0.00 75 LYS A N 9
ATOM 12107 C CA . LYS A 1 75 ? 2.843 21.965 -3.389 1.00 0.00 75 LYS A CA 9
ATOM 12108 C C . LYS A 1 75 ? 2.746 20.494 -3.793 1.00 0.00 75 LYS A C 9
ATOM 12109 O O . LYS A 1 75 ? 1.855 19.782 -3.348 1.00 0.00 75 LYS A O 9
ATOM 12128 N N . LEU A 1 76 ? 3.718 20.030 -4.580 1.00 0.00 76 LEU A N 9
ATOM 12129 C CA . LEU A 1 76 ? 3.853 18.637 -4.993 1.00 0.00 76 LEU A CA 9
ATOM 12130 C C . LEU A 1 76 ? 4.490 17.810 -3.890 1.00 0.00 76 LEU A C 9
ATOM 12131 O O . LEU A 1 76 ? 3.928 16.798 -3.489 1.00 0.00 76 LEU A O 9
ATOM 12147 N N . VAL A 1 77 ? 5.607 18.284 -3.349 1.00 0.00 77 VAL A N 9
ATOM 12148 C CA . VAL A 1 77 ? 6.331 17.565 -2.281 1.00 0.00 77 VAL A CA 9
ATOM 12149 C C . VAL A 1 77 ? 5.406 17.246 -1.121 1.00 0.00 77 VAL A C 9
ATOM 12150 O O . VAL A 1 77 ? 5.339 16.118 -0.635 1.00 0.00 77 VAL A O 9
ATOM 12163 N N . THR A 1 78 ? 4.615 18.236 -0.725 1.00 0.00 78 THR A N 9
ATOM 12164 C CA . THR A 1 78 ? 3.665 18.105 0.369 1.00 0.00 78 THR A CA 9
ATOM 12165 C C . THR A 1 78 ? 2.542 17.147 0.035 1.00 0.00 78 THR A C 9
ATOM 12166 O O . THR A 1 78 ? 2.177 16.330 0.883 1.00 0.00 78 THR A O 9
ATOM 12177 N N . ALA A 1 79 ? 2.047 17.181 -1.203 1.00 0.00 79 ALA A N 9
ATOM 12178 C CA . ALA A 1 79 ? 0.911 16.343 -1.571 1.00 0.00 79 ALA A CA 9
ATOM 12179 C C . ALA A 1 79 ? 1.301 14.890 -1.823 1.00 0.00 79 ALA A C 9
ATOM 12180 O O . ALA A 1 79 ? 0.549 13.972 -1.491 1.00 0.00 79 ALA A O 9
ATOM 12187 N N . ILE A 1 80 ? 2.518 14.670 -2.313 1.00 0.00 80 ILE A N 9
ATOM 12188 C CA . ILE A 1 80 ? 3.037 13.323 -2.532 1.00 0.00 80 ILE A CA 9
ATOM 12189 C C . ILE A 1 80 ? 3.390 12.704 -1.187 1.00 0.00 80 ILE A C 9
ATOM 12190 O O . ILE A 1 80 ? 3.126 11.526 -0.983 1.00 0.00 80 ILE A O 9
ATOM 12206 N N . LYS A 1 81 ? 3.870 13.491 -0.217 1.00 0.00 81 LYS A N 9
ATOM 12207 C CA . LYS A 1 81 ? 4.189 12.958 1.107 1.00 0.00 81 LYS A CA 9
ATOM 12208 C C . LYS A 1 81 ? 2.921 12.520 1.816 1.00 0.00 81 LYS A C 9
ATOM 12209 O O . LYS A 1 81 ? 2.891 11.483 2.462 1.00 0.00 81 LYS A O 9
ATOM 12228 N N . ALA A 1 82 ? 1.899 13.363 1.722 1.00 0.00 82 ALA A N 9
ATOM 12229 C CA . ALA A 1 82 ? 0.581 13.148 2.315 1.00 0.00 82 ALA A CA 9
ATOM 12230 C C . ALA A 1 82 ? -0.102 11.901 1.737 1.00 0.00 82 ALA A C 9
ATOM 12231 O O . ALA A 1 82 ? -0.515 11.023 2.494 1.00 0.00 82 ALA A O 9
ATOM 12238 N N . ALA A 1 83 ? -0.152 11.789 0.405 1.00 0.00 83 ALA A N 9
ATOM 12239 C CA . ALA A 1 83 ? -0.672 10.599 -0.268 1.00 0.00 83 ALA A CA 9
ATOM 12240 C C . ALA A 1 83 ? 0.117 9.336 0.098 1.00 0.00 83 ALA A C 9
ATOM 12241 O O . ALA A 1 83 ? -0.452 8.284 0.389 1.00 0.00 83 ALA A O 9
ATOM 12248 N N . LEU A 1 84 ? 1.439 9.470 0.164 1.00 0.00 84 LEU A N 9
ATOM 12249 C CA . LEU A 1 84 ? 2.326 8.360 0.501 1.00 0.00 84 LEU A CA 9
ATOM 12250 C C . LEU A 1 84 ? 2.050 7.854 1.905 1.00 0.00 84 LEU A C 9
ATOM 12251 O O . LEU A 1 84 ? 1.841 6.664 2.109 1.00 0.00 84 LEU A O 9
ATOM 12267 N N . ALA A 1 85 ? 2.015 8.769 2.864 1.00 0.00 85 ALA A N 9
ATOM 12268 C CA . ALA A 1 85 ? 1.805 8.452 4.273 1.00 0.00 85 ALA A CA 9
ATOM 12269 C C . ALA A 1 85 ? 0.462 7.780 4.597 1.00 0.00 85 ALA A C 9
ATOM 12270 O O . ALA A 1 85 ? 0.360 7.136 5.640 1.00 0.00 85 ALA A O 9
ATOM 12277 N N . GLN A 1 86 ? -0.541 7.888 3.717 1.00 0.00 86 GLN A N 9
ATOM 12278 C CA . GLN A 1 86 ? -1.812 7.151 3.876 1.00 0.00 86 GLN A CA 9
ATOM 12279 C C . GLN A 1 86 ? -1.852 5.827 3.103 1.00 0.00 86 GLN A C 9
ATOM 12280 O O . GLN A 1 86 ? -2.421 4.843 3.573 1.00 0.00 86 GLN A O 9
ATOM 12294 N N . CYS A 1 87 ? -1.124 5.756 1.994 1.00 0.00 87 CYS A N 9
ATOM 12295 C CA . CYS A 1 87 ? -0.811 4.527 1.268 1.00 0.00 87 CYS A CA 9
ATOM 12296 C C . CYS A 1 87 ? 0.154 3.615 2.046 1.00 0.00 87 CYS A C 9
ATOM 12297 O O . CYS A 1 87 ? 0.120 2.404 1.878 1.00 0.00 87 CYS A O 9
ATOM 12305 N N . GLN A 1 88 ? 0.976 4.156 2.950 1.00 0.00 88 GLN A N 9
ATOM 12306 C CA . GLN A 1 88 ? 1.872 3.368 3.816 1.00 0.00 88 GLN A CA 9
ATOM 12307 C C . GLN A 1 88 ? 1.155 2.611 4.953 1.00 0.00 88 GLN A C 9
ATOM 12308 O O . GLN A 1 88 ? 1.782 1.816 5.654 1.00 0.00 88 GLN A O 9
ATOM 12322 N N . MET A 1 1 ? 2.240 -0.678 0.878 1.00 0.00 1 MET A N 10
ATOM 12323 C CA . MET A 1 1 ? 2.492 -0.761 -0.579 1.00 0.00 1 MET A CA 10
ATOM 12324 C C . MET A 1 1 ? 3.385 0.406 -1.016 1.00 0.00 1 MET A C 10
ATOM 12325 O O . MET A 1 1 ? 3.687 1.251 -0.180 1.00 0.00 1 MET A O 10
ATOM 12341 N N . ALA A 1 2 ? 3.802 0.455 -2.286 1.00 0.00 2 ALA A N 10
ATOM 12342 C CA . ALA A 1 2 ? 4.432 1.630 -2.906 1.00 0.00 2 ALA A CA 10
ATOM 12343 C C . ALA A 1 2 ? 3.422 2.419 -3.765 1.00 0.00 2 ALA A C 10
ATOM 12344 O O . ALA A 1 2 ? 2.317 1.937 -4.025 1.00 0.00 2 ALA A O 10
ATOM 12351 N N . LEU A 1 3 ? 3.817 3.595 -4.261 1.00 0.00 3 LEU A N 10
ATOM 12352 C CA . LEU A 1 3 ? 3.105 4.371 -5.265 1.00 0.00 3 LEU A CA 10
ATOM 12353 C C . LEU A 1 3 ? 3.871 4.286 -6.601 1.00 0.00 3 LEU A C 10
ATOM 12354 O O . LEU A 1 3 ? 5.027 3.874 -6.638 1.00 0.00 3 LEU A O 10
ATOM 12370 N N . ALA A 1 4 ? 3.233 4.751 -7.670 1.00 0.00 4 ALA A N 10
ATOM 12371 C CA . ALA A 1 4 ? 3.776 4.897 -9.019 1.00 0.00 4 ALA A CA 10
ATOM 12372 C C . ALA A 1 4 ? 3.471 6.299 -9.580 1.00 0.00 4 ALA A C 10
ATOM 12373 O O . ALA A 1 4 ? 2.302 6.687 -9.699 1.00 0.00 4 ALA A O 10
ATOM 12380 N N . VAL A 1 5 ? 4.506 7.074 -9.915 1.00 0.00 5 VAL A N 10
ATOM 12381 C CA . VAL A 1 5 ? 4.398 8.430 -10.491 1.00 0.00 5 VAL A CA 10
ATOM 12382 C C . VAL A 1 5 ? 4.909 8.401 -11.930 1.00 0.00 5 VAL A C 10
ATOM 12383 O O . VAL A 1 5 ? 5.739 7.580 -12.318 1.00 0.00 5 VAL A O 10
ATOM 12396 N N . ARG A 1 6 ? 4.395 9.290 -12.761 1.00 0.00 6 ARG A N 10
ATOM 12397 C CA . ARG A 1 6 ? 4.708 9.398 -14.189 1.00 0.00 6 ARG A CA 10
ATOM 12398 C C . ARG A 1 6 ? 4.957 10.831 -14.611 1.00 0.00 6 ARG A C 10
ATOM 12399 O O . ARG A 1 6 ? 4.421 11.757 -14.007 1.00 0.00 6 ARG A O 10
ATOM 12420 N N . VAL A 1 7 ? 5.762 10.977 -15.657 1.00 0.00 7 VAL A N 10
ATOM 12421 C CA . VAL A 1 7 ? 6.195 12.247 -16.232 1.00 0.00 7 VAL A CA 10
ATOM 12422 C C . VAL A 1 7 ? 6.168 12.086 -17.758 1.00 0.00 7 VAL A C 10
ATOM 12423 O O . VAL A 1 7 ? 7.140 11.604 -18.344 1.00 0.00 7 VAL A O 10
ATOM 12436 N N . VAL A 1 8 ? 5.044 12.399 -18.410 1.00 0.00 8 VAL A N 10
ATOM 12437 C CA . VAL A 1 8 ? 4.970 12.402 -19.882 1.00 0.00 8 VAL A CA 10
ATOM 12438 C C . VAL A 1 8 ? 5.622 13.681 -20.384 1.00 0.00 8 VAL A C 10
ATOM 12439 O O . VAL A 1 8 ? 5.100 14.760 -20.127 1.00 0.00 8 VAL A O 10
ATOM 12452 N N . TYR A 1 9 ? 6.758 13.580 -21.080 1.00 0.00 9 TYR A N 10
ATOM 12453 C CA . TYR A 1 9 ? 7.432 14.698 -21.758 1.00 0.00 9 TYR A CA 10
ATOM 12454 C C . TYR A 1 9 ? 8.045 14.232 -23.094 1.00 0.00 9 TYR A C 10
ATOM 12455 O O . TYR A 1 9 ? 7.845 13.085 -23.472 1.00 0.00 9 TYR A O 10
ATOM 12473 N N . SER A 1 10 ? 8.768 15.085 -23.828 1.00 0.00 10 SER A N 10
ATOM 12474 C CA . SER A 1 10 ? 9.294 14.806 -25.171 1.00 0.00 10 SER A CA 10
ATOM 12475 C C . SER A 1 10 ? 10.814 14.669 -25.198 1.00 0.00 10 SER A C 10
ATOM 12476 O O . SER A 1 10 ? 11.529 15.170 -24.330 1.00 0.00 10 SER A O 10
ATOM 12484 N N . GLY A 1 11 ? 11.301 14.070 -26.280 1.00 0.00 11 GLY A N 10
ATOM 12485 C CA . GLY A 1 11 ? 12.714 13.814 -26.579 1.00 0.00 11 GLY A CA 10
ATOM 12486 C C . GLY A 1 11 ? 13.489 15.033 -27.092 1.00 0.00 11 GLY A C 10
ATOM 12487 O O . GLY A 1 11 ? 14.457 14.867 -27.826 1.00 0.00 11 GLY A O 10
ATOM 12491 N N . ALA A 1 12 ? 13.079 16.253 -26.728 1.00 0.00 12 ALA A N 10
ATOM 12492 C CA . ALA A 1 12 ? 13.512 17.547 -27.280 1.00 0.00 12 ALA A CA 10
ATOM 12493 C C . ALA A 1 12 ? 14.984 17.950 -26.995 1.00 0.00 12 ALA A C 10
ATOM 12494 O O . ALA A 1 12 ? 15.338 19.122 -27.109 1.00 0.00 12 ALA A O 10
ATOM 12501 N N . CYS A 1 13 ? 15.843 17.002 -26.605 1.00 0.00 13 CYS A N 10
ATOM 12502 C CA . CYS A 1 13 ? 17.112 17.222 -25.904 1.00 0.00 13 CYS A CA 10
ATOM 12503 C C . CYS A 1 13 ? 16.928 18.032 -24.597 1.00 0.00 13 CYS A C 10
ATOM 12504 O O . CYS A 1 13 ? 15.805 18.282 -24.163 1.00 0.00 13 CYS A O 10
ATOM 12512 N N . GLY A 1 14 ? 18.018 18.325 -23.878 1.00 0.00 14 GLY A N 10
ATOM 12513 C CA . GLY A 1 14 ? 18.071 19.069 -22.605 1.00 0.00 14 GLY A CA 10
ATOM 12514 C C . GLY A 1 14 ? 17.405 18.412 -21.381 1.00 0.00 14 GLY A C 10
ATOM 12515 O O . GLY A 1 14 ? 17.866 18.601 -20.260 1.00 0.00 14 GLY A O 10
ATOM 12519 N N . TYR A 1 15 ? 16.347 17.623 -21.575 1.00 0.00 15 TYR A N 10
ATOM 12520 C CA . TYR A 1 15 ? 15.446 17.128 -20.535 1.00 0.00 15 TYR A CA 10
ATOM 12521 C C . TYR A 1 15 ? 16.135 16.320 -19.433 1.00 0.00 15 TYR A C 10
ATOM 12522 O O . TYR A 1 15 ? 15.803 16.507 -18.271 1.00 0.00 15 TYR A O 10
ATOM 12540 N N . LYS A 1 16 ? 17.090 15.441 -19.767 1.00 0.00 16 LYS A N 10
ATOM 12541 C CA . LYS A 1 16 ? 17.650 14.422 -18.853 1.00 0.00 16 LYS A CA 10
ATOM 12542 C C . LYS A 1 16 ? 18.033 14.942 -17.455 1.00 0.00 16 LYS A C 10
ATOM 12543 O O . LYS A 1 16 ? 17.521 14.381 -16.491 1.00 0.00 16 LYS A O 10
ATOM 12562 N N . PRO A 1 17 ? 18.870 15.983 -17.285 1.00 0.00 17 PRO A N 10
ATOM 12563 C CA . PRO A 1 17 ? 19.134 16.551 -15.963 1.00 0.00 17 PRO A CA 10
ATOM 12564 C C . PRO A 1 17 ? 17.921 17.252 -15.339 1.00 0.00 17 PRO A C 10
ATOM 12565 O O . PRO A 1 17 ? 17.717 17.074 -14.146 1.00 0.00 17 PRO A O 10
ATOM 12576 N N . LYS A 1 18 ? 17.073 17.991 -16.078 1.00 0.00 18 LYS A N 10
ATOM 12577 C CA . LYS A 1 18 ? 15.846 18.590 -15.493 1.00 0.00 18 LYS A CA 10
ATOM 12578 C C . LYS A 1 18 ? 14.876 17.505 -15.003 1.00 0.00 18 LYS A C 10
ATOM 12579 O O . LYS A 1 18 ? 14.261 17.657 -13.952 1.00 0.00 18 LYS A O 10
ATOM 12598 N N . TYR A 1 19 ? 14.782 16.393 -15.733 1.00 0.00 19 TYR A N 10
ATOM 12599 C CA . TYR A 1 19 ? 14.014 15.198 -15.403 1.00 0.00 19 TYR A CA 10
ATOM 12600 C C . TYR A 1 19 ? 14.494 14.613 -14.082 1.00 0.00 19 TYR A C 10
ATOM 12601 O O . TYR A 1 19 ? 13.728 14.520 -13.133 1.00 0.00 19 TYR A O 10
ATOM 12619 N N . LEU A 1 20 ? 15.779 14.257 -14.016 1.00 0.00 20 LEU A N 10
ATOM 12620 C CA . LEU A 1 20 ? 16.423 13.791 -12.784 1.00 0.00 20 LEU A CA 10
ATOM 12621 C C . LEU A 1 20 ? 16.243 14.795 -11.648 1.00 0.00 20 LEU A C 10
ATOM 12622 O O . LEU A 1 20 ? 15.925 14.391 -10.549 1.00 0.00 20 LEU A O 10
ATOM 12638 N N . GLN A 1 21 ? 16.414 16.092 -11.864 1.00 0.00 21 GLN A N 10
ATOM 12639 C CA . GLN A 1 21 ? 16.366 17.092 -10.815 1.00 0.00 21 GLN A CA 10
ATOM 12640 C C . GLN A 1 21 ? 14.968 17.220 -10.187 1.00 0.00 21 GLN A C 10
ATOM 12641 O O . GLN A 1 21 ? 14.883 17.510 -8.994 1.00 0.00 21 GLN A O 10
ATOM 12655 N N . LEU A 1 22 ? 13.899 16.941 -10.943 1.00 0.00 22 LEU A N 10
ATOM 12656 C CA . LEU A 1 22 ? 12.572 16.625 -10.405 1.00 0.00 22 LEU A CA 10
ATOM 12657 C C . LEU A 1 22 ? 12.523 15.237 -9.739 1.00 0.00 22 LEU A C 10
ATOM 12658 O O . LEU A 1 22 ? 12.062 15.116 -8.603 1.00 0.00 22 LEU A O 10
ATOM 12674 N N . LYS A 1 23 ? 12.965 14.191 -10.453 1.00 0.00 23 LYS A N 10
ATOM 12675 C CA . LYS A 1 23 ? 12.744 12.781 -10.080 1.00 0.00 23 LYS A CA 10
ATOM 12676 C C . LYS A 1 23 ? 13.524 12.382 -8.839 1.00 0.00 23 LYS A C 10
ATOM 12677 O O . LYS A 1 23 ? 12.931 11.921 -7.870 1.00 0.00 23 LYS A O 10
ATOM 12696 N N . GLU A 1 24 ? 14.842 12.599 -8.887 1.00 0.00 24 GLU A N 10
ATOM 12697 C CA . GLU A 1 24 ? 15.783 12.461 -7.768 1.00 0.00 24 GLU A CA 10
ATOM 12698 C C . GLU A 1 24 ? 15.211 13.026 -6.473 1.00 0.00 24 GLU A C 10
ATOM 12699 O O . GLU A 1 24 ? 15.250 12.351 -5.456 1.00 0.00 24 GLU A O 10
ATOM 12711 N N . LYS A 1 25 ? 14.644 14.238 -6.515 1.00 0.00 25 LYS A N 10
ATOM 12712 C CA . LYS A 1 25 ? 14.134 14.917 -5.319 1.00 0.00 25 LYS A CA 10
ATOM 12713 C C . LYS A 1 25 ? 12.988 14.166 -4.649 1.00 0.00 25 LYS A C 10
ATOM 12714 O O . LYS A 1 25 ? 12.941 14.062 -3.431 1.00 0.00 25 LYS A O 10
ATOM 12733 N N . LEU A 1 26 ? 12.058 13.669 -5.452 1.00 0.00 26 LEU A N 10
ATOM 12734 C CA . LEU A 1 26 ? 10.870 12.949 -5.023 1.00 0.00 26 LEU A CA 10
ATOM 12735 C C . LEU A 1 26 ? 11.205 11.551 -4.479 1.00 0.00 26 LEU A C 10
ATOM 12736 O O . LEU A 1 26 ? 10.742 11.164 -3.412 1.00 0.00 26 LEU A O 10
ATOM 12752 N N . GLU A 1 27 ? 12.067 10.818 -5.178 1.00 0.00 27 GLU A N 10
ATOM 12753 C CA . GLU A 1 27 ? 12.679 9.568 -4.715 1.00 0.00 27 GLU A CA 10
ATOM 12754 C C . GLU A 1 27 ? 13.539 9.723 -3.449 1.00 0.00 27 GLU A C 10
ATOM 12755 O O . GLU A 1 27 ? 13.478 8.875 -2.563 1.00 0.00 27 GLU A O 10
ATOM 12767 N N . HIS A 1 28 ? 14.305 10.811 -3.328 1.00 0.00 28 HIS A N 10
ATOM 12768 C CA . HIS A 1 28 ? 15.041 11.178 -2.112 1.00 0.00 28 HIS A CA 10
ATOM 12769 C C . HIS A 1 28 ? 14.102 11.474 -0.940 1.00 0.00 28 HIS A C 10
ATOM 12770 O O . HIS A 1 28 ? 14.377 11.083 0.197 1.00 0.00 28 HIS A O 10
ATOM 12784 N N . GLU A 1 29 ? 13.009 12.189 -1.207 1.00 0.00 29 GLU A N 10
ATOM 12785 C CA . GLU A 1 29 ? 12.000 12.526 -0.216 1.00 0.00 29 GLU A CA 10
ATOM 12786 C C . GLU A 1 29 ? 11.221 11.299 0.285 1.00 0.00 29 GLU A C 10
ATOM 12787 O O . GLU A 1 29 ? 10.797 11.269 1.442 1.00 0.00 29 GLU A O 10
ATOM 12799 N N . PHE A 1 30 ? 11.007 10.309 -0.589 1.00 0.00 30 PHE A N 10
ATOM 12800 C CA . PHE A 1 30 ? 10.185 9.119 -0.370 1.00 0.00 30 PHE A CA 10
ATOM 12801 C C . PHE A 1 30 ? 10.865 7.823 -0.866 1.00 0.00 30 PHE A C 10
ATOM 12802 O O . PHE A 1 30 ? 10.365 7.180 -1.798 1.00 0.00 30 PHE A O 10
ATOM 12819 N N . PRO A 1 31 ? 11.987 7.390 -0.265 1.00 0.00 31 PRO A N 10
ATOM 12820 C CA . PRO A 1 31 ? 12.711 6.226 -0.760 1.00 0.00 31 PRO A CA 10
ATOM 12821 C C . PRO A 1 31 ? 11.875 4.951 -0.614 1.00 0.00 31 PRO A C 10
ATOM 12822 O O . PRO A 1 31 ? 11.236 4.731 0.415 1.00 0.00 31 PRO A O 10
ATOM 12833 N N . GLY A 1 32 ? 11.852 4.139 -1.676 1.00 0.00 32 GLY A N 10
ATOM 12834 C CA . GLY A 1 32 ? 11.257 2.791 -1.770 1.00 0.00 32 GLY A CA 10
ATOM 12835 C C . GLY A 1 32 ? 9.737 2.674 -1.618 1.00 0.00 32 GLY A C 10
ATOM 12836 O O . GLY A 1 32 ? 9.118 1.733 -2.114 1.00 0.00 32 GLY A O 10
ATOM 12840 N N . CYS A 1 33 ? 9.116 3.643 -0.955 1.00 0.00 33 CYS A N 10
ATOM 12841 C CA . CYS A 1 33 ? 7.683 3.843 -0.842 1.00 0.00 33 CYS A CA 10
ATOM 12842 C C . CYS A 1 33 ? 7.080 4.357 -2.156 1.00 0.00 33 CYS A C 10
ATOM 12843 O O . CYS A 1 33 ? 5.861 4.481 -2.293 1.00 0.00 33 CYS A O 10
ATOM 12851 N N . LEU A 1 34 ? 7.934 4.703 -3.119 1.00 0.00 34 LEU A N 10
ATOM 12852 C CA . LEU A 1 34 ? 7.550 5.334 -4.362 1.00 0.00 34 LEU A CA 10
ATOM 12853 C C . LEU A 1 34 ? 8.451 4.929 -5.525 1.00 0.00 34 LEU A C 10
ATOM 12854 O O . LEU A 1 34 ? 9.619 4.583 -5.377 1.00 0.00 34 LEU A O 10
ATOM 12870 N N . ASP A 1 35 ? 7.862 5.105 -6.693 1.00 0.00 35 ASP A N 10
ATOM 12871 C CA . ASP A 1 35 ? 8.421 5.103 -8.035 1.00 0.00 35 ASP A CA 10
ATOM 12872 C C . ASP A 1 35 ? 8.055 6.419 -8.712 1.00 0.00 35 ASP A C 10
ATOM 12873 O O . ASP A 1 35 ? 6.958 6.948 -8.507 1.00 0.00 35 ASP A O 10
ATOM 12882 N N . ILE A 1 36 ? 8.919 6.866 -9.609 1.00 0.00 36 ILE A N 10
ATOM 12883 C CA . ILE A 1 36 ? 8.603 7.781 -10.690 1.00 0.00 36 ILE A CA 10
ATOM 12884 C C . ILE A 1 36 ? 9.321 7.296 -11.961 1.00 0.00 36 ILE A C 10
ATOM 12885 O O . ILE A 1 36 ? 10.550 7.177 -12.020 1.00 0.00 36 ILE A O 10
ATOM 12901 N N . CYS A 1 37 ? 8.534 7.140 -13.007 1.00 0.00 37 CYS A N 10
ATOM 12902 C CA . CYS A 1 37 ? 8.961 6.820 -14.364 1.00 0.00 37 CYS A CA 10
ATOM 12903 C C . CYS A 1 37 ? 8.567 7.927 -15.352 1.00 0.00 37 CYS A C 10
ATOM 12904 O O . CYS A 1 37 ? 7.879 8.896 -15.021 1.00 0.00 37 CYS A O 10
ATOM 12912 N N . GLY A 1 38 ? 9.038 7.825 -16.590 1.00 0.00 38 GLY A N 10
ATOM 12913 C CA . GLY A 1 38 ? 8.728 8.764 -17.667 1.00 0.00 38 GLY A CA 10
ATOM 12914 C C . GLY A 1 38 ? 8.707 8.052 -19.012 1.00 0.00 38 GLY A C 10
ATOM 12915 O O . GLY A 1 38 ? 9.513 7.162 -19.272 1.00 0.00 38 GLY A O 10
ATOM 12919 N N . GLU A 1 39 ? 7.741 8.423 -19.838 1.00 0.00 39 GLU A N 10
ATOM 12920 C CA . GLU A 1 39 ? 7.226 7.625 -20.943 1.00 0.00 39 GLU A CA 10
ATOM 12921 C C . GLU A 1 39 ? 6.964 8.598 -22.087 1.00 0.00 39 GLU A C 10
ATOM 12922 O O . GLU A 1 39 ? 5.961 9.308 -22.134 1.00 0.00 39 GLU A O 10
ATOM 12934 N N . GLY A 1 40 ? 7.989 8.743 -22.915 1.00 0.00 40 GLY A N 10
ATOM 12935 C CA . GLY A 1 40 ? 8.275 9.978 -23.651 1.00 0.00 40 GLY A CA 10
ATOM 12936 C C . GLY A 1 40 ? 7.540 10.148 -24.982 1.00 0.00 40 GLY A C 10
ATOM 12937 O O . GLY A 1 40 ? 8.164 10.506 -25.979 1.00 0.00 40 GLY A O 10
ATOM 12941 N N . THR A 1 41 ? 6.226 9.912 -25.004 1.00 0.00 41 THR A N 10
ATOM 12942 C CA . THR A 1 41 ? 5.413 9.798 -26.229 1.00 0.00 41 THR A CA 10
ATOM 12943 C C . THR A 1 41 ? 4.296 10.871 -26.326 1.00 0.00 41 THR A C 10
ATOM 12944 O O . THR A 1 41 ? 3.112 10.537 -26.413 1.00 0.00 41 THR A O 10
ATOM 12955 N N . PRO A 1 42 ? 4.612 12.180 -26.305 1.00 0.00 42 PRO A N 10
ATOM 12956 C CA . PRO A 1 42 ? 3.634 13.251 -26.435 1.00 0.00 42 PRO A CA 10
ATOM 12957 C C . PRO A 1 42 ? 3.264 13.445 -27.908 1.00 0.00 42 PRO A C 10
ATOM 12958 O O . PRO A 1 42 ? 3.929 14.186 -28.629 1.00 0.00 42 PRO A O 10
ATOM 12969 N N . GLN A 1 43 ? 2.196 12.778 -28.353 1.00 0.00 43 GLN A N 10
ATOM 12970 C CA . GLN A 1 43 ? 1.681 12.698 -29.736 1.00 0.00 43 GLN A CA 10
ATOM 12971 C C . GLN A 1 43 ? 1.177 14.035 -30.356 1.00 0.00 43 GLN A C 10
ATOM 12972 O O . GLN A 1 43 ? 0.247 14.045 -31.159 1.00 0.00 43 GLN A O 10
ATOM 12986 N N . VAL A 1 44 ? 1.775 15.171 -29.987 1.00 0.00 44 VAL A N 10
ATOM 12987 C CA . VAL A 1 44 ? 1.624 16.493 -30.616 1.00 0.00 44 VAL A CA 10
ATOM 12988 C C . VAL A 1 44 ? 3.012 17.126 -30.778 1.00 0.00 44 VAL A C 10
ATOM 12989 O O . VAL A 1 44 ? 3.497 17.252 -31.896 1.00 0.00 44 VAL A O 10
ATOM 13002 N N . THR A 1 45 ? 3.663 17.508 -29.670 1.00 0.00 45 THR A N 10
ATOM 13003 C CA . THR A 1 45 ? 5.024 18.095 -29.638 1.00 0.00 45 THR A CA 10
ATOM 13004 C C . THR A 1 45 ? 5.788 17.756 -28.351 1.00 0.00 45 THR A C 10
ATOM 13005 O O . THR A 1 45 ? 6.809 17.072 -28.383 1.00 0.00 45 THR A O 10
ATOM 13016 N N . GLY A 1 46 ? 5.320 18.259 -27.204 1.00 0.00 46 GLY A N 10
ATOM 13017 C CA . GLY A 1 46 ? 6.003 18.151 -25.913 1.00 0.00 46 GLY A CA 10
ATOM 13018 C C . GLY A 1 46 ? 5.309 18.885 -24.769 1.00 0.00 46 GLY A C 10
ATOM 13019 O O . GLY A 1 46 ? 5.893 19.763 -24.135 1.00 0.00 46 GLY A O 10
ATOM 13023 N N . PHE A 1 47 ? 4.070 18.497 -24.484 1.00 0.00 47 PHE A N 10
ATOM 13024 C CA . PHE A 1 47 ? 3.468 18.716 -23.168 1.00 0.00 47 PHE A CA 10
ATOM 13025 C C . PHE A 1 47 ? 4.254 17.968 -22.065 1.00 0.00 47 PHE A C 10
ATOM 13026 O O . PHE A 1 47 ? 4.842 16.930 -22.351 1.00 0.00 47 PHE A O 10
ATOM 13043 N N . PHE A 1 48 ? 4.282 18.495 -20.832 1.00 0.00 48 PHE A N 10
ATOM 13044 C CA . PHE A 1 48 ? 5.017 17.973 -19.659 1.00 0.00 48 PHE A CA 10
ATOM 13045 C C . PHE A 1 48 ? 4.009 17.719 -18.541 1.00 0.00 48 PHE A C 10
ATOM 13046 O O . PHE A 1 48 ? 3.555 18.655 -17.876 1.00 0.00 48 PHE A O 10
ATOM 13063 N N . GLU A 1 49 ? 3.583 16.475 -18.387 1.00 0.00 49 GLU A N 10
ATOM 13064 C CA . GLU A 1 49 ? 2.340 16.163 -17.707 1.00 0.00 49 GLU A CA 10
ATOM 13065 C C . GLU A 1 49 ? 2.601 15.162 -16.580 1.00 0.00 49 GLU A C 10
ATOM 13066 O O . GLU A 1 49 ? 2.997 14.023 -16.847 1.00 0.00 49 GLU A O 10
ATOM 13078 N N . VAL A 1 50 ? 2.430 15.582 -15.316 1.00 0.00 50 VAL A N 10
ATOM 13079 C CA . VAL A 1 50 ? 2.840 14.746 -14.168 1.00 0.00 50 VAL A CA 10
ATOM 13080 C C . VAL A 1 50 ? 1.623 14.085 -13.540 1.00 0.00 50 VAL A C 10
ATOM 13081 O O . VAL A 1 50 ? 0.608 14.732 -13.279 1.00 0.00 50 VAL A O 10
ATOM 13094 N N . THR A 1 51 ? 1.724 12.781 -13.304 1.00 0.00 51 THR A N 10
ATOM 13095 C CA . THR A 1 51 ? 0.654 11.930 -12.794 1.00 0.00 51 THR A CA 10
ATOM 13096 C C . THR A 1 51 ? 1.144 11.121 -11.596 1.00 0.00 51 THR A C 10
ATOM 13097 O O . THR A 1 51 ? 2.265 10.631 -11.616 1.00 0.00 51 THR A O 10
ATOM 13108 N N . VAL A 1 52 ? 0.302 10.862 -10.599 1.00 0.00 52 VAL A N 10
ATOM 13109 C CA . VAL A 1 52 ? 0.541 9.908 -9.498 1.00 0.00 52 VAL A CA 10
ATOM 13110 C C . VAL A 1 52 ? -0.652 8.961 -9.351 1.00 0.00 52 VAL A C 10
ATOM 13111 O O . VAL A 1 52 ? -1.782 9.414 -9.221 1.00 0.00 52 VAL A O 10
ATOM 13124 N N . ALA A 1 53 ? -0.437 7.648 -9.482 1.00 0.00 53 ALA A N 10
ATOM 13125 C CA . ALA A 1 53 ? -1.483 6.608 -9.562 1.00 0.00 53 ALA A CA 10
ATOM 13126 C C . ALA A 1 53 ? -2.644 6.927 -10.546 1.00 0.00 53 ALA A C 10
ATOM 13127 O O . ALA A 1 53 ? -3.795 6.567 -10.304 1.00 0.00 53 ALA A O 10
ATOM 13134 N N . GLY A 1 54 ? -2.381 7.650 -11.644 1.00 0.00 54 GLY A N 10
ATOM 13135 C CA . GLY A 1 54 ? -3.421 8.108 -12.586 1.00 0.00 54 GLY A CA 10
ATOM 13136 C C . GLY A 1 54 ? -4.121 9.426 -12.206 1.00 0.00 54 GLY A C 10
ATOM 13137 O O . GLY A 1 54 ? -5.089 9.828 -12.848 1.00 0.00 54 GLY A O 10
ATOM 13141 N N . LYS A 1 55 ? -3.622 10.143 -11.193 1.00 0.00 55 LYS A N 10
ATOM 13142 C CA . LYS A 1 55 ? -4.028 11.510 -10.829 1.00 0.00 55 LYS A CA 10
ATOM 13143 C C . LYS A 1 55 ? -3.050 12.510 -11.434 1.00 0.00 55 LYS A C 10
ATOM 13144 O O . LYS A 1 55 ? -1.928 12.631 -10.945 1.00 0.00 55 LYS A O 10
ATOM 13163 N N . LEU A 1 56 ? -3.437 13.169 -12.526 1.00 0.00 56 LEU A N 10
ATOM 13164 C CA . LEU A 1 56 ? -2.705 14.321 -13.049 1.00 0.00 56 LEU A CA 10
ATOM 13165 C C . LEU A 1 56 ? -2.679 15.422 -11.994 1.00 0.00 56 LEU A C 10
ATOM 13166 O O . LEU A 1 56 ? -3.722 15.814 -11.478 1.00 0.00 56 LEU A O 10
ATOM 13182 N N . VAL A 1 57 ? -1.478 15.894 -11.690 1.00 0.00 57 VAL A N 10
ATOM 13183 C CA . VAL A 1 57 ? -1.259 16.996 -10.731 1.00 0.00 57 VAL A CA 10
ATOM 13184 C C . VAL A 1 57 ? -0.867 18.279 -11.461 1.00 0.00 57 VAL A C 10
ATOM 13185 O O . VAL A 1 57 ? -1.053 19.379 -10.954 1.00 0.00 57 VAL A O 10
ATOM 13198 N N . HIS A 1 58 ? -0.282 18.123 -12.651 1.00 0.00 58 HIS A N 10
ATOM 13199 C CA . HIS A 1 58 ? 0.594 19.125 -13.252 1.00 0.00 58 HIS A CA 10
ATOM 13200 C C . HIS A 1 58 ? 0.556 19.052 -14.770 1.00 0.00 58 HIS A C 10
ATOM 13201 O O . HIS A 1 58 ? 0.376 17.971 -15.333 1.00 0.00 58 HIS A O 10
ATOM 13215 N N . SER A 1 59 ? 0.748 20.184 -15.443 1.00 0.00 59 SER A N 10
ATOM 13216 C CA . SER A 1 59 ? 0.486 20.258 -16.877 1.00 0.00 59 SER A CA 10
ATOM 13217 C C . SER A 1 59 ? 1.105 21.479 -17.575 1.00 0.00 59 SER A C 10
ATOM 13218 O O . SER A 1 59 ? 0.495 22.557 -17.615 1.00 0.00 59 SER A O 10
ATOM 13226 N N . LYS A 1 60 ? 2.257 21.336 -18.236 1.00 0.00 60 LYS A N 10
ATOM 13227 C CA . LYS A 1 60 ? 2.725 22.366 -19.181 1.00 0.00 60 LYS A CA 10
ATOM 13228 C C . LYS A 1 60 ? 1.650 22.795 -20.189 1.00 0.00 60 LYS A C 10
ATOM 13229 O O . LYS A 1 60 ? 1.572 23.991 -20.463 1.00 0.00 60 LYS A O 10
ATOM 13248 N N . LYS A 1 61 ? 0.795 21.891 -20.702 1.00 0.00 61 LYS A N 10
ATOM 13249 C CA . LYS A 1 61 ? -0.251 22.271 -21.685 1.00 0.00 61 LYS A CA 10
ATOM 13250 C C . LYS A 1 61 ? -1.495 22.957 -21.117 1.00 0.00 61 LYS A C 10
ATOM 13251 O O . LYS A 1 61 ? -2.137 23.687 -21.863 1.00 0.00 61 LYS A O 10
ATOM 13270 N N . ARG A 1 62 ? -1.848 22.783 -19.833 1.00 0.00 62 ARG A N 10
ATOM 13271 C CA . ARG A 1 62 ? -2.887 23.609 -19.183 1.00 0.00 62 ARG A CA 10
ATOM 13272 C C . ARG A 1 62 ? -2.393 25.009 -18.801 1.00 0.00 62 ARG A C 10
ATOM 13273 O O . ARG A 1 62 ? -3.188 25.872 -18.435 1.00 0.00 62 ARG A O 10
ATOM 13294 N N . GLY A 1 63 ? -1.080 25.217 -18.857 1.00 0.00 63 GLY A N 10
ATOM 13295 C CA . GLY A 1 63 ? -0.411 26.470 -18.506 1.00 0.00 63 GLY A CA 10
ATOM 13296 C C . GLY A 1 63 ? 0.281 26.453 -17.149 1.00 0.00 63 GLY A C 10
ATOM 13297 O O . GLY A 1 63 ? 0.524 27.516 -16.581 1.00 0.00 63 GLY A O 10
ATOM 13301 N N . ASP A 1 64 ? 0.567 25.268 -16.607 1.00 0.00 64 ASP A N 10
ATOM 13302 C CA . ASP A 1 64 ? 1.165 25.132 -15.285 1.00 0.00 64 ASP A CA 10
ATOM 13303 C C . ASP A 1 64 ? 2.666 25.444 -15.251 1.00 0.00 64 ASP A C 10
ATOM 13304 O O . ASP A 1 64 ? 3.195 25.768 -14.189 1.00 0.00 64 ASP A O 10
ATOM 13313 N N . GLY A 1 65 ? 3.365 25.399 -16.394 1.00 0.00 65 GLY A N 10
ATOM 13314 C CA . GLY A 1 65 ? 4.819 25.306 -16.421 1.00 0.00 65 GLY A CA 10
ATOM 13315 C C . GLY A 1 65 ? 5.273 23.959 -15.865 1.00 0.00 65 GLY A C 10
ATOM 13316 O O . GLY A 1 65 ? 4.463 23.086 -15.571 1.00 0.00 65 GLY A O 10
ATOM 13320 N N . TYR A 1 66 ? 6.579 23.794 -15.749 1.00 0.00 66 TYR A N 10
ATOM 13321 C CA . TYR A 1 66 ? 7.194 22.764 -14.920 1.00 0.00 66 TYR A CA 10
ATOM 13322 C C . TYR A 1 66 ? 7.195 23.217 -13.442 1.00 0.00 66 TYR A C 10
ATOM 13323 O O . TYR A 1 66 ? 6.804 24.350 -13.143 1.00 0.00 66 TYR A O 10
ATOM 13341 N N . VAL A 1 67 ? 7.673 22.407 -12.489 1.00 0.00 67 VAL A N 10
ATOM 13342 C CA . VAL A 1 67 ? 8.019 22.946 -11.155 1.00 0.00 67 VAL A CA 10
ATOM 13343 C C . VAL A 1 67 ? 9.337 23.703 -11.214 1.00 0.00 67 VAL A C 10
ATOM 13344 O O . VAL A 1 67 ? 10.426 23.151 -11.370 1.00 0.00 67 VAL A O 10
ATOM 13357 N N . ASP A 1 68 ? 9.176 25.016 -11.152 1.00 0.00 68 ASP A N 10
ATOM 13358 C CA . ASP A 1 68 ? 10.191 26.005 -11.461 1.00 0.00 68 ASP A CA 10
ATOM 13359 C C . ASP A 1 68 ? 10.421 26.997 -10.319 1.00 0.00 68 ASP A C 10
ATOM 13360 O O . ASP A 1 68 ? 11.323 27.827 -10.375 1.00 0.00 68 ASP A O 10
ATOM 13369 N N . THR A 1 69 ? 9.616 26.917 -9.258 1.00 0.00 69 THR A N 10
ATOM 13370 C CA . THR A 1 69 ? 9.809 27.748 -8.063 1.00 0.00 69 THR A CA 10
ATOM 13371 C C . THR A 1 69 ? 9.492 26.927 -6.836 1.00 0.00 69 THR A C 10
ATOM 13372 O O . THR A 1 69 ? 8.679 26.011 -6.910 1.00 0.00 69 THR A O 10
ATOM 13383 N N . GLU A 1 70 ? 10.037 27.314 -5.687 1.00 0.00 70 GLU A N 10
ATOM 13384 C CA . GLU A 1 70 ? 9.800 26.657 -4.386 1.00 0.00 70 GLU A CA 10
ATOM 13385 C C . GLU A 1 70 ? 8.303 26.528 -4.124 1.00 0.00 70 GLU A C 10
ATOM 13386 O O . GLU A 1 70 ? 7.754 25.448 -3.929 1.00 0.00 70 GLU A O 10
ATOM 13398 N N . SER A 1 71 ? 7.605 27.651 -4.275 1.00 0.00 71 SER A N 10
ATOM 13399 C CA . SER A 1 71 ? 6.158 27.698 -4.033 1.00 0.00 71 SER A CA 10
ATOM 13400 C C . SER A 1 71 ? 5.322 26.856 -4.991 1.00 0.00 71 SER A C 10
ATOM 13401 O O . SER A 1 71 ? 4.181 26.533 -4.665 1.00 0.00 71 SER A O 10
ATOM 13409 N N . LYS A 1 72 ? 5.870 26.485 -6.152 1.00 0.00 72 LYS A N 10
ATOM 13410 C CA . LYS A 1 72 ? 5.312 25.449 -7.033 1.00 0.00 72 LYS A CA 10
ATOM 13411 C C . LYS A 1 72 ? 5.745 24.040 -6.634 1.00 0.00 72 LYS A C 10
ATOM 13412 O O . LYS A 1 72 ? 4.908 23.160 -6.500 1.00 0.00 72 LYS A O 10
ATOM 13431 N N . PHE A 1 73 ? 7.032 23.827 -6.392 1.00 0.00 73 PHE A N 10
ATOM 13432 C CA . PHE A 1 73 ? 7.618 22.551 -5.973 1.00 0.00 73 PHE A CA 10
ATOM 13433 C C . PHE A 1 73 ? 6.930 21.991 -4.718 1.00 0.00 73 PHE A C 10
ATOM 13434 O O . PHE A 1 73 ? 6.517 20.832 -4.687 1.00 0.00 73 PHE A O 10
ATOM 13451 N N . ARG A 1 74 ? 6.695 22.835 -3.708 1.00 0.00 74 ARG A N 10
ATOM 13452 C CA . ARG A 1 74 ? 6.062 22.466 -2.435 1.00 0.00 74 ARG A CA 10
ATOM 13453 C C . ARG A 1 74 ? 4.626 21.966 -2.558 1.00 0.00 74 ARG A C 10
ATOM 13454 O O . ARG A 1 74 ? 4.180 21.190 -1.724 1.00 0.00 74 ARG A O 10
ATOM 13475 N N . LYS A 1 75 ? 3.910 22.355 -3.614 1.00 0.00 75 LYS A N 10
ATOM 13476 C CA . LYS A 1 75 ? 2.601 21.818 -3.989 1.00 0.00 75 LYS A CA 10
ATOM 13477 C C . LYS A 1 75 ? 2.700 20.317 -4.273 1.00 0.00 75 LYS A C 10
ATOM 13478 O O . LYS A 1 75 ? 1.894 19.541 -3.768 1.00 0.00 75 LYS A O 10
ATOM 13497 N N . LEU A 1 76 ? 3.739 19.914 -5.008 1.00 0.00 76 LEU A N 10
ATOM 13498 C CA . LEU A 1 76 ? 3.979 18.509 -5.335 1.00 0.00 76 LEU A CA 10
ATOM 13499 C C . LEU A 1 76 ? 4.565 17.746 -4.159 1.00 0.00 76 LEU A C 10
ATOM 13500 O O . LEU A 1 76 ? 4.063 16.692 -3.784 1.00 0.00 76 LEU A O 10
ATOM 13516 N N . VAL A 1 77 ? 5.586 18.318 -3.536 1.00 0.00 77 VAL A N 10
ATOM 13517 C CA . VAL A 1 77 ? 6.188 17.744 -2.327 1.00 0.00 77 VAL A CA 10
ATOM 13518 C C . VAL A 1 77 ? 5.138 17.474 -1.261 1.00 0.00 77 VAL A C 10
ATOM 13519 O O . VAL A 1 77 ? 5.075 16.366 -0.739 1.00 0.00 77 VAL A O 10
ATOM 13532 N N . THR A 1 78 ? 4.243 18.419 -0.986 1.00 0.00 78 THR A N 10
ATOM 13533 C CA . THR A 1 78 ? 3.186 18.210 0.006 1.00 0.00 78 THR A CA 10
ATOM 13534 C C . THR A 1 78 ? 2.167 17.179 -0.448 1.00 0.00 78 THR A C 10
ATOM 13535 O O . THR A 1 78 ? 1.725 16.366 0.364 1.00 0.00 78 THR A O 10
ATOM 13546 N N . ALA A 1 79 ? 1.835 17.158 -1.738 1.00 0.00 79 ALA A N 10
ATOM 13547 C CA . ALA A 1 79 ? 0.792 16.258 -2.224 1.00 0.00 79 ALA A CA 10
ATOM 13548 C C . ALA A 1 79 ? 1.256 14.809 -2.335 1.00 0.00 79 ALA A C 10
ATOM 13549 O O . ALA A 1 79 ? 0.487 13.878 -2.094 1.00 0.00 79 ALA A O 10
ATOM 13556 N N . ILE A 1 80 ? 2.540 14.617 -2.610 1.00 0.00 80 ILE A N 10
ATOM 13557 C CA . ILE A 1 80 ? 3.125 13.285 -2.717 1.00 0.00 80 ILE A CA 10
ATOM 13558 C C . ILE A 1 80 ? 3.415 12.767 -1.303 1.00 0.00 80 ILE A C 10
ATOM 13559 O O . ILE A 1 80 ? 3.212 11.587 -1.036 1.00 0.00 80 ILE A O 10
ATOM 13575 N N . LYS A 1 81 ? 3.709 13.654 -0.340 1.00 0.00 81 LYS A N 10
ATOM 13576 C CA . LYS A 1 81 ? 3.902 13.299 1.080 1.00 0.00 81 LYS A CA 10
ATOM 13577 C C . LYS A 1 81 ? 2.609 12.786 1.702 1.00 0.00 81 LYS A C 10
ATOM 13578 O O . LYS A 1 81 ? 2.600 11.774 2.399 1.00 0.00 81 LYS A O 10
ATOM 13597 N N . ALA A 1 82 ? 1.521 13.489 1.401 1.00 0.00 82 ALA A N 10
ATOM 13598 C CA . ALA A 1 82 ? 0.162 13.139 1.797 1.00 0.00 82 ALA A CA 10
ATOM 13599 C C . ALA A 1 82 ? -0.271 11.811 1.161 1.00 0.00 82 ALA A C 10
ATOM 13600 O O . ALA A 1 82 ? -0.688 10.892 1.866 1.00 0.00 82 ALA A O 10
ATOM 13607 N N . ALA A 1 83 ? -0.087 11.669 -0.158 1.00 0.00 83 ALA A N 10
ATOM 13608 C CA . ALA A 1 83 ? -0.349 10.421 -0.870 1.00 0.00 83 ALA A CA 10
ATOM 13609 C C . ALA A 1 83 ? 0.418 9.237 -0.275 1.00 0.00 83 ALA A C 10
ATOM 13610 O O . ALA A 1 83 ? -0.146 8.161 -0.095 1.00 0.00 83 ALA A O 10
ATOM 13617 N N . LEU A 1 84 ? 1.679 9.467 0.088 1.00 0.00 84 LEU A N 10
ATOM 13618 C CA . LEU A 1 84 ? 2.574 8.459 0.655 1.00 0.00 84 LEU A CA 10
ATOM 13619 C C . LEU A 1 84 ? 2.105 8.010 2.034 1.00 0.00 84 LEU A C 10
ATOM 13620 O O . LEU A 1 84 ? 1.895 6.824 2.264 1.00 0.00 84 LEU A O 10
ATOM 13636 N N . ALA A 1 85 ? 1.884 8.959 2.937 1.00 0.00 85 ALA A N 10
ATOM 13637 C CA . ALA A 1 85 ? 1.385 8.678 4.286 1.00 0.00 85 ALA A CA 10
ATOM 13638 C C . ALA A 1 85 ? -0.038 8.085 4.343 1.00 0.00 85 ALA A C 10
ATOM 13639 O O . ALA A 1 85 ? -0.403 7.463 5.338 1.00 0.00 85 ALA A O 10
ATOM 13646 N N . GLN A 1 86 ? -0.814 8.208 3.265 1.00 0.00 86 GLN A N 10
ATOM 13647 C CA . GLN A 1 86 ? -2.133 7.582 3.099 1.00 0.00 86 GLN A CA 10
ATOM 13648 C C . GLN A 1 86 ? -1.996 6.160 2.535 1.00 0.00 86 GLN A C 10
ATOM 13649 O O . GLN A 1 86 ? -2.553 5.202 3.065 1.00 0.00 86 GLN A O 10
ATOM 13663 N N . CYS A 1 87 ? -1.166 6.024 1.505 1.00 0.00 87 CYS A N 10
ATOM 13664 C CA . CYS A 1 87 ? -0.731 4.779 0.868 1.00 0.00 87 CYS A CA 10
ATOM 13665 C C . CYS A 1 87 ? -0.055 3.806 1.834 1.00 0.00 87 CYS A C 10
ATOM 13666 O O . CYS A 1 87 ? -0.255 2.597 1.738 1.00 0.00 87 CYS A O 10
ATOM 13674 N N . GLN A 1 88 ? 0.747 4.326 2.764 1.00 0.00 88 GLN A N 10
ATOM 13675 C CA . GLN A 1 88 ? 1.549 3.506 3.682 1.00 0.00 88 GLN A CA 10
ATOM 13676 C C . GLN A 1 88 ? 0.752 2.597 4.625 1.00 0.00 88 GLN A C 10
ATOM 13677 O O . GLN A 1 88 ? 1.329 1.645 5.159 1.00 0.00 88 GLN A O 10
ATOM 13691 N N . MET A 1 1 ? 1.637 -0.333 -2.121 1.00 0.00 1 MET A N 11
ATOM 13692 C CA . MET A 1 1 ? 2.982 -0.928 -2.014 1.00 0.00 1 MET A CA 11
ATOM 13693 C C . MET A 1 1 ? 3.853 -0.173 -2.984 1.00 0.00 1 MET A C 11
ATOM 13694 O O . MET A 1 1 ? 3.771 -0.443 -4.174 1.00 0.00 1 MET A O 11
ATOM 13710 N N . ALA A 1 2 ? 4.561 0.847 -2.496 1.00 0.00 2 ALA A N 11
ATOM 13711 C CA . ALA A 1 2 ? 4.927 2.039 -3.270 1.00 0.00 2 ALA A CA 11
ATOM 13712 C C . ALA A 1 2 ? 3.711 2.709 -3.967 1.00 0.00 2 ALA A C 11
ATOM 13713 O O . ALA A 1 2 ? 2.568 2.243 -3.860 1.00 0.00 2 ALA A O 11
ATOM 13720 N N . LEU A 1 3 ? 3.964 3.813 -4.679 1.00 0.00 3 LEU A N 11
ATOM 13721 C CA . LEU A 1 3 ? 3.024 4.569 -5.513 1.00 0.00 3 LEU A CA 11
ATOM 13722 C C . LEU A 1 3 ? 3.717 5.068 -6.792 1.00 0.00 3 LEU A C 11
ATOM 13723 O O . LEU A 1 3 ? 4.748 5.725 -6.716 1.00 0.00 3 LEU A O 11
ATOM 13739 N N . ALA A 1 4 ? 3.174 4.743 -7.961 1.00 0.00 4 ALA A N 11
ATOM 13740 C CA . ALA A 1 4 ? 3.797 4.953 -9.267 1.00 0.00 4 ALA A CA 11
ATOM 13741 C C . ALA A 1 4 ? 3.526 6.356 -9.854 1.00 0.00 4 ALA A C 11
ATOM 13742 O O . ALA A 1 4 ? 2.426 6.604 -10.355 1.00 0.00 4 ALA A O 11
ATOM 13749 N N . VAL A 1 5 ? 4.511 7.265 -9.852 1.00 0.00 5 VAL A N 11
ATOM 13750 C CA . VAL A 1 5 ? 4.468 8.516 -10.623 1.00 0.00 5 VAL A CA 11
ATOM 13751 C C . VAL A 1 5 ? 5.058 8.262 -12.004 1.00 0.00 5 VAL A C 11
ATOM 13752 O O . VAL A 1 5 ? 6.048 7.552 -12.155 1.00 0.00 5 VAL A O 11
ATOM 13765 N N . ARG A 1 6 ? 4.467 8.833 -13.038 1.00 0.00 6 ARG A N 11
ATOM 13766 C CA . ARG A 1 6 ? 5.057 8.981 -14.378 1.00 0.00 6 ARG A CA 11
ATOM 13767 C C . ARG A 1 6 ? 5.023 10.455 -14.761 1.00 0.00 6 ARG A C 11
ATOM 13768 O O . ARG A 1 6 ? 4.246 11.226 -14.200 1.00 0.00 6 ARG A O 11
ATOM 13789 N N . VAL A 1 7 ? 5.848 10.824 -15.735 1.00 0.00 7 VAL A N 11
ATOM 13790 C CA . VAL A 1 7 ? 5.943 12.167 -16.326 1.00 0.00 7 VAL A CA 11
ATOM 13791 C C . VAL A 1 7 ? 5.967 12.018 -17.840 1.00 0.00 7 VAL A C 11
ATOM 13792 O O . VAL A 1 7 ? 6.997 11.626 -18.396 1.00 0.00 7 VAL A O 11
ATOM 13805 N N . VAL A 1 8 ? 4.839 12.269 -18.497 1.00 0.00 8 VAL A N 11
ATOM 13806 C CA . VAL A 1 8 ? 4.769 12.315 -19.967 1.00 0.00 8 VAL A CA 11
ATOM 13807 C C . VAL A 1 8 ? 5.480 13.570 -20.464 1.00 0.00 8 VAL A C 11
ATOM 13808 O O . VAL A 1 8 ? 5.074 14.663 -20.060 1.00 0.00 8 VAL A O 11
ATOM 13821 N N . TYR A 1 9 ? 6.501 13.454 -21.326 1.00 0.00 9 TYR A N 11
ATOM 13822 C CA . TYR A 1 9 ? 7.093 14.622 -21.985 1.00 0.00 9 TYR A CA 11
ATOM 13823 C C . TYR A 1 9 ? 7.483 14.331 -23.436 1.00 0.00 9 TYR A C 11
ATOM 13824 O O . TYR A 1 9 ? 7.772 13.195 -23.796 1.00 0.00 9 TYR A O 11
ATOM 13842 N N . SER A 1 10 ? 7.530 15.370 -24.270 1.00 0.00 10 SER A N 11
ATOM 13843 C CA . SER A 1 10 ? 8.091 15.275 -25.621 1.00 0.00 10 SER A CA 11
ATOM 13844 C C . SER A 1 10 ? 9.608 15.102 -25.546 1.00 0.00 10 SER A C 11
ATOM 13845 O O . SER A 1 10 ? 10.326 16.016 -25.136 1.00 0.00 10 SER A O 11
ATOM 13853 N N . GLY A 1 11 ? 10.099 13.915 -25.908 1.00 0.00 11 GLY A N 11
ATOM 13854 C CA . GLY A 1 11 ? 11.479 13.441 -25.725 1.00 0.00 11 GLY A CA 11
ATOM 13855 C C . GLY A 1 11 ? 12.604 14.195 -26.465 1.00 0.00 11 GLY A C 11
ATOM 13856 O O . GLY A 1 11 ? 13.652 13.597 -26.715 1.00 0.00 11 GLY A O 11
ATOM 13860 N N . ALA A 1 12 ? 12.425 15.474 -26.817 1.00 0.00 12 ALA A N 11
ATOM 13861 C CA . ALA A 1 12 ? 13.281 16.353 -27.634 1.00 0.00 12 ALA A CA 11
ATOM 13862 C C . ALA A 1 12 ? 14.661 16.736 -27.024 1.00 0.00 12 ALA A C 11
ATOM 13863 O O . ALA A 1 12 ? 15.128 17.868 -27.151 1.00 0.00 12 ALA A O 11
ATOM 13870 N N . CYS A 1 13 ? 15.344 15.787 -26.378 1.00 0.00 13 CYS A N 11
ATOM 13871 C CA . CYS A 1 13 ? 16.597 15.953 -25.630 1.00 0.00 13 CYS A CA 11
ATOM 13872 C C . CYS A 1 13 ? 16.521 16.993 -24.485 1.00 0.00 13 CYS A C 11
ATOM 13873 O O . CYS A 1 13 ? 15.450 17.466 -24.112 1.00 0.00 13 CYS A O 11
ATOM 13881 N N . GLY A 1 14 ? 17.633 17.224 -23.777 1.00 0.00 14 GLY A N 11
ATOM 13882 C CA . GLY A 1 14 ? 17.741 18.066 -22.569 1.00 0.00 14 GLY A CA 11
ATOM 13883 C C . GLY A 1 14 ? 16.959 17.597 -21.324 1.00 0.00 14 GLY A C 11
ATOM 13884 O O . GLY A 1 14 ? 17.284 18.002 -20.209 1.00 0.00 14 GLY A O 11
ATOM 13888 N N . TYR A 1 15 ? 15.945 16.741 -21.483 1.00 0.00 15 TYR A N 11
ATOM 13889 C CA . TYR A 1 15 ? 15.040 16.300 -20.423 1.00 0.00 15 TYR A CA 11
ATOM 13890 C C . TYR A 1 15 ? 15.725 15.535 -19.287 1.00 0.00 15 TYR A C 11
ATOM 13891 O O . TYR A 1 15 ? 15.383 15.769 -18.138 1.00 0.00 15 TYR A O 11
ATOM 13909 N N . LYS A 1 16 ? 16.702 14.661 -19.564 1.00 0.00 16 LYS A N 11
ATOM 13910 C CA . LYS A 1 16 ? 17.326 13.763 -18.566 1.00 0.00 16 LYS A CA 11
ATOM 13911 C C . LYS A 1 16 ? 17.780 14.442 -17.257 1.00 0.00 16 LYS A C 11
ATOM 13912 O O . LYS A 1 16 ? 17.243 14.068 -16.218 1.00 0.00 16 LYS A O 11
ATOM 13931 N N . PRO A 1 17 ? 18.687 15.436 -17.242 1.00 0.00 17 PRO A N 11
ATOM 13932 C CA . PRO A 1 17 ? 19.060 16.113 -15.994 1.00 0.00 17 PRO A CA 11
ATOM 13933 C C . PRO A 1 17 ? 17.926 16.964 -15.399 1.00 0.00 17 PRO A C 11
ATOM 13934 O O . PRO A 1 17 ? 17.842 17.063 -14.179 1.00 0.00 17 PRO A O 11
ATOM 13945 N N . LYS A 1 18 ? 17.011 17.523 -16.211 1.00 0.00 18 LYS A N 11
ATOM 13946 C CA . LYS A 1 18 ? 15.818 18.231 -15.702 1.00 0.00 18 LYS A CA 11
ATOM 13947 C C . LYS A 1 18 ? 14.873 17.294 -14.945 1.00 0.00 18 LYS A C 11
ATOM 13948 O O . LYS A 1 18 ? 14.421 17.627 -13.856 1.00 0.00 18 LYS A O 11
ATOM 13967 N N . TYR A 1 19 ? 14.612 16.113 -15.507 1.00 0.00 19 TYR A N 11
ATOM 13968 C CA . TYR A 1 19 ? 13.895 15.012 -14.870 1.00 0.00 19 TYR A CA 11
ATOM 13969 C C . TYR A 1 19 ? 14.569 14.648 -13.553 1.00 0.00 19 TYR A C 11
ATOM 13970 O O . TYR A 1 19 ? 13.931 14.742 -12.513 1.00 0.00 19 TYR A O 11
ATOM 13988 N N . LEU A 1 20 ? 15.850 14.262 -13.590 1.00 0.00 20 LEU A N 11
ATOM 13989 C CA . LEU A 1 20 ? 16.603 13.866 -12.401 1.00 0.00 20 LEU A CA 11
ATOM 13990 C C . LEU A 1 20 ? 16.567 14.916 -11.295 1.00 0.00 20 LEU A C 11
ATOM 13991 O O . LEU A 1 20 ? 16.384 14.541 -10.154 1.00 0.00 20 LEU A O 11
ATOM 14007 N N . GLN A 1 21 ? 16.708 16.204 -11.592 1.00 0.00 21 GLN A N 11
ATOM 14008 C CA . GLN A 1 21 ? 16.717 17.257 -10.586 1.00 0.00 21 GLN A CA 11
ATOM 14009 C C . GLN A 1 21 ? 15.420 17.282 -9.760 1.00 0.00 21 GLN A C 11
ATOM 14010 O O . GLN A 1 21 ? 15.477 17.396 -8.533 1.00 0.00 21 GLN A O 11
ATOM 14024 N N . LEU A 1 22 ? 14.268 17.096 -10.415 1.00 0.00 22 LEU A N 11
ATOM 14025 C CA . LEU A 1 22 ? 12.994 16.835 -9.746 1.00 0.00 22 LEU A CA 11
ATOM 14026 C C . LEU A 1 22 ? 12.973 15.444 -9.083 1.00 0.00 22 LEU A C 11
ATOM 14027 O O . LEU A 1 22 ? 12.600 15.329 -7.913 1.00 0.00 22 LEU A O 11
ATOM 14043 N N . LYS A 1 23 ? 13.363 14.391 -9.818 1.00 0.00 23 LYS A N 11
ATOM 14044 C CA . LYS A 1 23 ? 13.207 12.976 -9.422 1.00 0.00 23 LYS A CA 11
ATOM 14045 C C . LYS A 1 23 ? 14.007 12.647 -8.175 1.00 0.00 23 LYS A C 11
ATOM 14046 O O . LYS A 1 23 ? 13.451 12.145 -7.205 1.00 0.00 23 LYS A O 11
ATOM 14065 N N . GLU A 1 24 ? 15.292 12.993 -8.213 1.00 0.00 24 GLU A N 11
ATOM 14066 C CA . GLU A 1 24 ? 16.219 13.003 -7.076 1.00 0.00 24 GLU A CA 11
ATOM 14067 C C . GLU A 1 24 ? 15.576 13.569 -5.810 1.00 0.00 24 GLU A C 11
ATOM 14068 O O . GLU A 1 24 ? 15.645 12.930 -4.772 1.00 0.00 24 GLU A O 11
ATOM 14080 N N . LYS A 1 25 ? 14.911 14.725 -5.899 1.00 0.00 25 LYS A N 11
ATOM 14081 C CA . LYS A 1 25 ? 14.268 15.386 -4.755 1.00 0.00 25 LYS A CA 11
ATOM 14082 C C . LYS A 1 25 ? 13.139 14.557 -4.157 1.00 0.00 25 LYS A C 11
ATOM 14083 O O . LYS A 1 25 ? 13.035 14.423 -2.944 1.00 0.00 25 LYS A O 11
ATOM 14102 N N . LEU A 1 26 ? 12.289 14.031 -5.026 1.00 0.00 26 LEU A N 11
ATOM 14103 C CA . LEU A 1 26 ? 11.156 13.187 -4.721 1.00 0.00 26 LEU A CA 11
ATOM 14104 C C . LEU A 1 26 ? 11.595 11.879 -4.055 1.00 0.00 26 LEU A C 11
ATOM 14105 O O . LEU A 1 26 ? 11.228 11.595 -2.923 1.00 0.00 26 LEU A O 11
ATOM 14121 N N . GLU A 1 27 ? 12.415 11.096 -4.740 1.00 0.00 27 GLU A N 11
ATOM 14122 C CA . GLU A 1 27 ? 13.017 9.861 -4.232 1.00 0.00 27 GLU A CA 11
ATOM 14123 C C . GLU A 1 27 ? 13.961 10.051 -3.037 1.00 0.00 27 GLU A C 11
ATOM 14124 O O . GLU A 1 27 ? 14.080 9.144 -2.223 1.00 0.00 27 GLU A O 11
ATOM 14136 N N . HIS A 1 28 ? 14.596 11.213 -2.874 1.00 0.00 28 HIS A N 11
ATOM 14137 C CA . HIS A 1 28 ? 15.230 11.588 -1.602 1.00 0.00 28 HIS A CA 11
ATOM 14138 C C . HIS A 1 28 ? 14.200 11.696 -0.472 1.00 0.00 28 HIS A C 11
ATOM 14139 O O . HIS A 1 28 ? 14.444 11.226 0.642 1.00 0.00 28 HIS A O 11
ATOM 14153 N N . GLU A 1 29 ? 13.079 12.363 -0.742 1.00 0.00 29 GLU A N 11
ATOM 14154 C CA . GLU A 1 29 ? 12.044 12.658 0.235 1.00 0.00 29 GLU A CA 11
ATOM 14155 C C . GLU A 1 29 ? 11.241 11.412 0.644 1.00 0.00 29 GLU A C 11
ATOM 14156 O O . GLU A 1 29 ? 10.847 11.273 1.805 1.00 0.00 29 GLU A O 11
ATOM 14168 N N . PHE A 1 30 ? 10.952 10.520 -0.301 1.00 0.00 30 PHE A N 11
ATOM 14169 C CA . PHE A 1 30 ? 10.127 9.326 -0.111 1.00 0.00 30 PHE A CA 11
ATOM 14170 C C . PHE A 1 30 ? 10.611 8.097 -0.915 1.00 0.00 30 PHE A C 11
ATOM 14171 O O . PHE A 1 30 ? 9.859 7.559 -1.735 1.00 0.00 30 PHE A O 11
ATOM 14188 N N . PRO A 1 31 ? 11.841 7.601 -0.670 1.00 0.00 31 PRO A N 11
ATOM 14189 C CA . PRO A 1 31 ? 12.375 6.451 -1.393 1.00 0.00 31 PRO A CA 11
ATOM 14190 C C . PRO A 1 31 ? 11.585 5.191 -1.062 1.00 0.00 31 PRO A C 11
ATOM 14191 O O . PRO A 1 31 ? 11.281 4.934 0.100 1.00 0.00 31 PRO A O 11
ATOM 14202 N N . GLY A 1 32 ? 11.249 4.395 -2.077 1.00 0.00 32 GLY A N 11
ATOM 14203 C CA . GLY A 1 32 ? 10.528 3.112 -1.965 1.00 0.00 32 GLY A CA 11
ATOM 14204 C C . GLY A 1 32 ? 9.069 3.192 -1.500 1.00 0.00 32 GLY A C 11
ATOM 14205 O O . GLY A 1 32 ? 8.240 2.356 -1.858 1.00 0.00 32 GLY A O 11
ATOM 14209 N N . CYS A 1 33 ? 8.710 4.244 -0.771 1.00 0.00 33 CYS A N 11
ATOM 14210 C CA . CYS A 1 33 ? 7.348 4.706 -0.553 1.00 0.00 33 CYS A CA 11
ATOM 14211 C C . CYS A 1 33 ? 6.654 5.088 -1.867 1.00 0.00 33 CYS A C 11
ATOM 14212 O O . CYS A 1 33 ? 5.425 5.135 -1.939 1.00 0.00 33 CYS A O 11
ATOM 14220 N N . LEU A 1 34 ? 7.453 5.368 -2.899 1.00 0.00 34 LEU A N 11
ATOM 14221 C CA . LEU A 1 34 ? 7.059 5.878 -4.197 1.00 0.00 34 LEU A CA 11
ATOM 14222 C C . LEU A 1 34 ? 8.038 5.489 -5.303 1.00 0.00 34 LEU A C 11
ATOM 14223 O O . LEU A 1 34 ? 9.167 5.080 -5.037 1.00 0.00 34 LEU A O 11
ATOM 14239 N N . ASP A 1 35 ? 7.584 5.691 -6.536 1.00 0.00 35 ASP A N 11
ATOM 14240 C CA . ASP A 1 35 ? 8.397 5.657 -7.760 1.00 0.00 35 ASP A CA 11
ATOM 14241 C C . ASP A 1 35 ? 8.119 6.888 -8.624 1.00 0.00 35 ASP A C 11
ATOM 14242 O O . ASP A 1 35 ? 6.998 7.397 -8.634 1.00 0.00 35 ASP A O 11
ATOM 14251 N N . ILE A 1 36 ? 9.084 7.307 -9.438 1.00 0.00 36 ILE A N 11
ATOM 14252 C CA . ILE A 1 36 ? 8.891 8.270 -10.512 1.00 0.00 36 ILE A CA 11
ATOM 14253 C C . ILE A 1 36 ? 9.641 7.795 -11.765 1.00 0.00 36 ILE A C 11
ATOM 14254 O O . ILE A 1 36 ? 10.870 7.826 -11.884 1.00 0.00 36 ILE A O 11
ATOM 14270 N N . CYS A 1 37 ? 8.832 7.434 -12.740 1.00 0.00 37 CYS A N 11
ATOM 14271 C CA . CYS A 1 37 ? 9.196 7.183 -14.134 1.00 0.00 37 CYS A CA 11
ATOM 14272 C C . CYS A 1 37 ? 8.893 8.389 -15.036 1.00 0.00 37 CYS A C 11
ATOM 14273 O O . CYS A 1 37 ? 8.397 9.430 -14.605 1.00 0.00 37 CYS A O 11
ATOM 14281 N N . GLY A 1 38 ? 9.164 8.218 -16.329 1.00 0.00 38 GLY A N 11
ATOM 14282 C CA . GLY A 1 38 ? 8.734 9.086 -17.423 1.00 0.00 38 GLY A CA 11
ATOM 14283 C C . GLY A 1 38 ? 8.023 8.307 -18.532 1.00 0.00 38 GLY A C 11
ATOM 14284 O O . GLY A 1 38 ? 8.011 7.081 -18.512 1.00 0.00 38 GLY A O 11
ATOM 14288 N N . GLU A 1 39 ? 7.451 9.036 -19.481 1.00 0.00 39 GLU A N 11
ATOM 14289 C CA . GLU A 1 39 ? 6.922 8.573 -20.764 1.00 0.00 39 GLU A CA 11
ATOM 14290 C C . GLU A 1 39 ? 7.320 9.600 -21.832 1.00 0.00 39 GLU A C 11
ATOM 14291 O O . GLU A 1 39 ? 6.729 10.672 -21.961 1.00 0.00 39 GLU A O 11
ATOM 14303 N N . GLY A 1 40 ? 8.418 9.309 -22.519 1.00 0.00 40 GLY A N 11
ATOM 14304 C CA . GLY A 1 40 ? 9.085 10.226 -23.443 1.00 0.00 40 GLY A CA 11
ATOM 14305 C C . GLY A 1 40 ? 8.622 10.074 -24.895 1.00 0.00 40 GLY A C 11
ATOM 14306 O O . GLY A 1 40 ? 9.414 9.765 -25.787 1.00 0.00 40 GLY A O 11
ATOM 14310 N N . THR A 1 41 ? 7.335 10.340 -25.095 1.00 0.00 41 THR A N 11
ATOM 14311 C CA . THR A 1 41 ? 6.606 10.422 -26.366 1.00 0.00 41 THR A CA 11
ATOM 14312 C C . THR A 1 41 ? 7.315 11.297 -27.431 1.00 0.00 41 THR A C 11
ATOM 14313 O O . THR A 1 41 ? 7.987 12.271 -27.081 1.00 0.00 41 THR A O 11
ATOM 14324 N N . PRO A 1 42 ? 7.203 10.978 -28.740 1.00 0.00 42 PRO A N 11
ATOM 14325 C CA . PRO A 1 42 ? 7.885 11.689 -29.831 1.00 0.00 42 PRO A CA 11
ATOM 14326 C C . PRO A 1 42 ? 7.156 12.981 -30.290 1.00 0.00 42 PRO A C 11
ATOM 14327 O O . PRO A 1 42 ? 6.415 13.616 -29.540 1.00 0.00 42 PRO A O 11
ATOM 14338 N N . GLN A 1 43 ? 7.407 13.399 -31.538 1.00 0.00 43 GLN A N 11
ATOM 14339 C CA . GLN A 1 43 ? 6.765 14.515 -32.250 1.00 0.00 43 GLN A CA 11
ATOM 14340 C C . GLN A 1 43 ? 5.220 14.523 -32.190 1.00 0.00 43 GLN A C 11
ATOM 14341 O O . GLN A 1 43 ? 4.590 13.544 -31.793 1.00 0.00 43 GLN A O 11
ATOM 14355 N N . VAL A 1 44 ? 4.605 15.635 -32.615 1.00 0.00 44 VAL A N 11
ATOM 14356 C CA . VAL A 1 44 ? 3.171 15.987 -32.474 1.00 0.00 44 VAL A CA 11
ATOM 14357 C C . VAL A 1 44 ? 2.757 16.239 -31.016 1.00 0.00 44 VAL A C 11
ATOM 14358 O O . VAL A 1 44 ? 2.071 17.221 -30.738 1.00 0.00 44 VAL A O 11
ATOM 14371 N N . THR A 1 45 ? 3.193 15.412 -30.064 1.00 0.00 45 THR A N 11
ATOM 14372 C CA . THR A 1 45 ? 3.081 15.742 -28.632 1.00 0.00 45 THR A CA 11
ATOM 14373 C C . THR A 1 45 ? 4.093 16.816 -28.212 1.00 0.00 45 THR A C 11
ATOM 14374 O O . THR A 1 45 ? 5.175 16.926 -28.789 1.00 0.00 45 THR A O 11
ATOM 14385 N N . GLY A 1 46 ? 3.759 17.607 -27.186 1.00 0.00 46 GLY A N 11
ATOM 14386 C CA . GLY A 1 46 ? 4.514 18.811 -26.807 1.00 0.00 46 GLY A CA 11
ATOM 14387 C C . GLY A 1 46 ? 4.062 19.393 -25.467 1.00 0.00 46 GLY A C 11
ATOM 14388 O O . GLY A 1 46 ? 3.650 20.545 -25.388 1.00 0.00 46 GLY A O 11
ATOM 14392 N N . PHE A 1 47 ? 4.068 18.573 -24.418 1.00 0.00 47 PHE A N 11
ATOM 14393 C CA . PHE A 1 47 ? 3.509 18.867 -23.090 1.00 0.00 47 PHE A CA 11
ATOM 14394 C C . PHE A 1 47 ? 4.284 18.106 -21.995 1.00 0.00 47 PHE A C 11
ATOM 14395 O O . PHE A 1 47 ? 5.010 17.183 -22.346 1.00 0.00 47 PHE A O 11
ATOM 14412 N N . PHE A 1 48 ? 4.169 18.487 -20.711 1.00 0.00 48 PHE A N 11
ATOM 14413 C CA . PHE A 1 48 ? 4.970 17.975 -19.574 1.00 0.00 48 PHE A CA 11
ATOM 14414 C C . PHE A 1 48 ? 4.034 17.673 -18.386 1.00 0.00 48 PHE A C 11
ATOM 14415 O O . PHE A 1 48 ? 3.581 18.591 -17.696 1.00 0.00 48 PHE A O 11
ATOM 14432 N N . GLU A 1 49 ? 3.636 16.413 -18.215 1.00 0.00 49 GLU A N 11
ATOM 14433 C CA . GLU A 1 49 ? 2.410 16.041 -17.525 1.00 0.00 49 GLU A CA 11
ATOM 14434 C C . GLU A 1 49 ? 2.697 14.983 -16.446 1.00 0.00 49 GLU A C 11
ATOM 14435 O O . GLU A 1 49 ? 3.155 13.888 -16.778 1.00 0.00 49 GLU A O 11
ATOM 14447 N N . VAL A 1 50 ? 2.469 15.295 -15.160 1.00 0.00 50 VAL A N 11
ATOM 14448 C CA . VAL A 1 50 ? 2.918 14.453 -14.026 1.00 0.00 50 VAL A CA 11
ATOM 14449 C C . VAL A 1 50 ? 1.723 13.784 -13.366 1.00 0.00 50 VAL A C 11
ATOM 14450 O O . VAL A 1 50 ? 0.868 14.469 -12.797 1.00 0.00 50 VAL A O 11
ATOM 14463 N N . THR A 1 51 ? 1.680 12.454 -13.393 1.00 0.00 51 THR A N 11
ATOM 14464 C CA . THR A 1 51 ? 0.549 11.659 -12.894 1.00 0.00 51 THR A CA 11
ATOM 14465 C C . THR A 1 51 ? 1.036 10.590 -11.924 1.00 0.00 51 THR A C 11
ATOM 14466 O O . THR A 1 51 ? 1.971 9.860 -12.236 1.00 0.00 51 THR A O 11
ATOM 14477 N N . VAL A 1 52 ? 0.372 10.435 -10.782 1.00 0.00 52 VAL A N 11
ATOM 14478 C CA . VAL A 1 52 ? 0.668 9.475 -9.706 1.00 0.00 52 VAL A CA 11
ATOM 14479 C C . VAL A 1 52 ? -0.508 8.531 -9.501 1.00 0.00 52 VAL A C 11
ATOM 14480 O O . VAL A 1 52 ? -1.624 8.993 -9.308 1.00 0.00 52 VAL A O 11
ATOM 14493 N N . ALA A 1 53 ? -0.302 7.219 -9.627 1.00 0.00 53 ALA A N 11
ATOM 14494 C CA . ALA A 1 53 ? -1.353 6.188 -9.552 1.00 0.00 53 ALA A CA 11
ATOM 14495 C C . ALA A 1 53 ? -2.662 6.553 -10.312 1.00 0.00 53 ALA A C 11
ATOM 14496 O O . ALA A 1 53 ? -3.774 6.257 -9.872 1.00 0.00 53 ALA A O 11
ATOM 14503 N N . GLY A 1 54 ? -2.538 7.240 -11.456 1.00 0.00 54 GLY A N 11
ATOM 14504 C CA . GLY A 1 54 ? -3.683 7.726 -12.238 1.00 0.00 54 GLY A CA 11
ATOM 14505 C C . GLY A 1 54 ? -4.374 8.971 -11.661 1.00 0.00 54 GLY A C 11
ATOM 14506 O O . GLY A 1 54 ? -5.604 9.071 -11.710 1.00 0.00 54 GLY A O 11
ATOM 14510 N N . LYS A 1 55 ? -3.600 9.908 -11.103 1.00 0.00 55 LYS A N 11
ATOM 14511 C CA . LYS A 1 55 ? -4.002 11.216 -10.554 1.00 0.00 55 LYS A CA 11
ATOM 14512 C C . LYS A 1 55 ? -3.015 12.286 -11.028 1.00 0.00 55 LYS A C 11
ATOM 14513 O O . LYS A 1 55 ? -1.839 12.216 -10.683 1.00 0.00 55 LYS A O 11
ATOM 14532 N N . LEU A 1 56 ? -3.427 13.204 -11.901 1.00 0.00 56 LEU A N 11
ATOM 14533 C CA . LEU A 1 56 ? -2.559 14.284 -12.386 1.00 0.00 56 LEU A CA 11
ATOM 14534 C C . LEU A 1 56 ? -2.359 15.353 -11.310 1.00 0.00 56 LEU A C 11
ATOM 14535 O O . LEU A 1 56 ? -3.305 15.768 -10.645 1.00 0.00 56 LEU A O 11
ATOM 14551 N N . VAL A 1 57 ? -1.107 15.788 -11.178 1.00 0.00 57 VAL A N 11
ATOM 14552 C CA . VAL A 1 57 ? -0.657 16.783 -10.188 1.00 0.00 57 VAL A CA 11
ATOM 14553 C C . VAL A 1 57 ? 0.029 17.982 -10.858 1.00 0.00 57 VAL A C 11
ATOM 14554 O O . VAL A 1 57 ? 0.202 19.043 -10.246 1.00 0.00 57 VAL A O 11
ATOM 14567 N N . HIS A 1 58 ? 0.404 17.818 -12.131 1.00 0.00 58 HIS A N 11
ATOM 14568 C CA . HIS A 1 58 ? 1.016 18.825 -12.993 1.00 0.00 58 HIS A CA 11
ATOM 14569 C C . HIS A 1 58 ? 0.664 18.636 -14.473 1.00 0.00 58 HIS A C 11
ATOM 14570 O O . HIS A 1 58 ? 0.469 17.519 -14.946 1.00 0.00 58 HIS A O 11
ATOM 14584 N N . SER A 1 59 ? 0.690 19.728 -15.230 1.00 0.00 59 SER A N 11
ATOM 14585 C CA . SER A 1 59 ? 0.476 19.780 -16.673 1.00 0.00 59 SER A CA 11
ATOM 14586 C C . SER A 1 59 ? 1.007 21.085 -17.272 1.00 0.00 59 SER A C 11
ATOM 14587 O O . SER A 1 59 ? 0.427 22.155 -17.042 1.00 0.00 59 SER A O 11
ATOM 14595 N N . LYS A 1 60 ? 2.069 21.064 -18.080 1.00 0.00 60 LYS A N 11
ATOM 14596 C CA . LYS A 1 60 ? 2.388 22.220 -18.927 1.00 0.00 60 LYS A CA 11
ATOM 14597 C C . LYS A 1 60 ? 1.318 22.511 -19.978 1.00 0.00 60 LYS A C 11
ATOM 14598 O O . LYS A 1 60 ? 1.154 23.688 -20.298 1.00 0.00 60 LYS A O 11
ATOM 14617 N N . LYS A 1 61 ? 0.583 21.502 -20.465 1.00 0.00 61 LYS A N 11
ATOM 14618 C CA . LYS A 1 61 ? -0.539 21.657 -21.411 1.00 0.00 61 LYS A CA 11
ATOM 14619 C C . LYS A 1 61 ? -1.639 22.578 -20.873 1.00 0.00 61 LYS A C 11
ATOM 14620 O O . LYS A 1 61 ? -2.092 23.462 -21.592 1.00 0.00 61 LYS A O 11
ATOM 14639 N N . ARG A 1 62 ? -2.059 22.388 -19.613 1.00 0.00 62 ARG A N 11
ATOM 14640 C CA . ARG A 1 62 ? -3.095 23.216 -18.974 1.00 0.00 62 ARG A CA 11
ATOM 14641 C C . ARG A 1 62 ? -2.601 24.584 -18.508 1.00 0.00 62 ARG A C 11
ATOM 14642 O O . ARG A 1 62 ? -3.418 25.456 -18.238 1.00 0.00 62 ARG A O 11
ATOM 14663 N N . GLY A 1 63 ? -1.286 24.738 -18.338 1.00 0.00 63 GLY A N 11
ATOM 14664 C CA . GLY A 1 63 ? -0.673 25.951 -17.797 1.00 0.00 63 GLY A CA 11
ATOM 14665 C C . GLY A 1 63 ? -0.278 25.882 -16.324 1.00 0.00 63 GLY A C 11
ATOM 14666 O O . GLY A 1 63 ? -0.139 26.925 -15.701 1.00 0.00 63 GLY A O 11
ATOM 14670 N N . ASP A 1 64 ? -0.049 24.684 -15.767 1.00 0.00 64 ASP A N 11
ATOM 14671 C CA . ASP A 1 64 ? 0.519 24.545 -14.413 1.00 0.00 64 ASP A CA 11
ATOM 14672 C C . ASP A 1 64 ? 1.906 25.217 -14.306 1.00 0.00 64 ASP A C 11
ATOM 14673 O O . ASP A 1 64 ? 2.191 25.914 -13.333 1.00 0.00 64 ASP A O 11
ATOM 14682 N N . GLY A 1 65 ? 2.732 25.085 -15.357 1.00 0.00 65 GLY A N 11
ATOM 14683 C CA . GLY A 1 65 ? 4.057 25.699 -15.506 1.00 0.00 65 GLY A CA 11
ATOM 14684 C C . GLY A 1 65 ? 5.106 25.177 -14.524 1.00 0.00 65 GLY A C 11
ATOM 14685 O O . GLY A 1 65 ? 4.791 24.788 -13.405 1.00 0.00 65 GLY A O 11
ATOM 14689 N N . TYR A 1 66 ? 6.370 25.208 -14.939 1.00 0.00 66 TYR A N 11
ATOM 14690 C CA . TYR A 1 66 ? 7.502 24.727 -14.148 1.00 0.00 66 TYR A CA 11
ATOM 14691 C C . TYR A 1 66 ? 7.686 25.490 -12.825 1.00 0.00 66 TYR A C 11
ATOM 14692 O O . TYR A 1 66 ? 6.873 26.335 -12.447 1.00 0.00 66 TYR A O 11
ATOM 14710 N N . VAL A 1 67 ? 8.719 25.138 -12.060 1.00 0.00 67 VAL A N 11
ATOM 14711 C CA . VAL A 1 67 ? 8.840 25.583 -10.664 1.00 0.00 67 VAL A CA 11
ATOM 14712 C C . VAL A 1 67 ? 9.405 26.996 -10.526 1.00 0.00 67 VAL A C 11
ATOM 14713 O O . VAL A 1 67 ? 10.529 27.252 -10.112 1.00 0.00 67 VAL A O 11
ATOM 14726 N N . ASP A 1 68 ? 8.518 27.923 -10.840 1.00 0.00 68 ASP A N 11
ATOM 14727 C CA . ASP A 1 68 ? 8.663 29.368 -10.768 1.00 0.00 68 ASP A CA 11
ATOM 14728 C C . ASP A 1 68 ? 8.819 29.844 -9.316 1.00 0.00 68 ASP A C 11
ATOM 14729 O O . ASP A 1 68 ? 9.321 30.931 -9.043 1.00 0.00 68 ASP A O 11
ATOM 14738 N N . THR A 1 69 ? 8.371 29.027 -8.356 1.00 0.00 69 THR A N 11
ATOM 14739 C CA . THR A 1 69 ? 8.552 29.257 -6.933 1.00 0.00 69 THR A CA 11
ATOM 14740 C C . THR A 1 69 ? 8.830 27.945 -6.211 1.00 0.00 69 THR A C 11
ATOM 14741 O O . THR A 1 69 ? 8.348 26.884 -6.614 1.00 0.00 69 THR A O 11
ATOM 14752 N N . GLU A 1 70 ? 9.481 28.050 -5.050 1.00 0.00 70 GLU A N 11
ATOM 14753 C CA . GLU A 1 70 ? 9.572 26.995 -4.027 1.00 0.00 70 GLU A CA 11
ATOM 14754 C C . GLU A 1 70 ? 8.210 26.369 -3.767 1.00 0.00 70 GLU A C 11
ATOM 14755 O O . GLU A 1 70 ? 7.999 25.181 -3.965 1.00 0.00 70 GLU A O 11
ATOM 14767 N N . SER A 1 71 ? 7.254 27.248 -3.491 1.00 0.00 71 SER A N 11
ATOM 14768 C CA . SER A 1 71 ? 5.823 26.955 -3.356 1.00 0.00 71 SER A CA 11
ATOM 14769 C C . SER A 1 71 ? 5.314 25.984 -4.417 1.00 0.00 71 SER A C 11
ATOM 14770 O O . SER A 1 71 ? 4.625 25.017 -4.105 1.00 0.00 71 SER A O 11
ATOM 14778 N N . LYS A 1 72 ? 5.687 26.210 -5.681 1.00 0.00 72 LYS A N 11
ATOM 14779 C CA . LYS A 1 72 ? 5.209 25.402 -6.807 1.00 0.00 72 LYS A CA 11
ATOM 14780 C C . LYS A 1 72 ? 5.880 24.029 -6.929 1.00 0.00 72 LYS A C 11
ATOM 14781 O O . LYS A 1 72 ? 5.273 23.080 -7.423 1.00 0.00 72 LYS A O 11
ATOM 14800 N N . PHE A 1 73 ? 7.115 23.916 -6.457 1.00 0.00 73 PHE A N 11
ATOM 14801 C CA . PHE A 1 73 ? 7.743 22.618 -6.180 1.00 0.00 73 PHE A CA 11
ATOM 14802 C C . PHE A 1 73 ? 7.060 21.925 -4.994 1.00 0.00 73 PHE A C 11
ATOM 14803 O O . PHE A 1 73 ? 6.497 20.831 -5.127 1.00 0.00 73 PHE A O 11
ATOM 14820 N N . ARG A 1 74 ? 7.030 22.577 -3.832 1.00 0.00 74 ARG A N 11
ATOM 14821 C CA . ARG A 1 74 ? 6.509 22.031 -2.587 1.00 0.00 74 ARG A CA 11
ATOM 14822 C C . ARG A 1 74 ? 5.016 21.740 -2.624 1.00 0.00 74 ARG A C 11
ATOM 14823 O O . ARG A 1 74 ? 4.601 20.879 -1.861 1.00 0.00 74 ARG A O 11
ATOM 14844 N N . LYS A 1 75 ? 4.202 22.321 -3.512 1.00 0.00 75 LYS A N 11
ATOM 14845 C CA . LYS A 1 75 ? 2.783 21.960 -3.644 1.00 0.00 75 LYS A CA 11
ATOM 14846 C C . LYS A 1 75 ? 2.612 20.548 -4.185 1.00 0.00 75 LYS A C 11
ATOM 14847 O O . LYS A 1 75 ? 1.596 19.920 -3.917 1.00 0.00 75 LYS A O 11
ATOM 14866 N N . LEU A 1 76 ? 3.623 20.036 -4.898 1.00 0.00 76 LEU A N 11
ATOM 14867 C CA . LEU A 1 76 ? 3.647 18.640 -5.319 1.00 0.00 76 LEU A CA 11
ATOM 14868 C C . LEU A 1 76 ? 4.330 17.774 -4.291 1.00 0.00 76 LEU A C 11
ATOM 14869 O O . LEU A 1 76 ? 3.724 16.813 -3.825 1.00 0.00 76 LEU A O 11
ATOM 14885 N N . VAL A 1 77 ? 5.538 18.141 -3.878 1.00 0.00 77 VAL A N 11
ATOM 14886 C CA . VAL A 1 77 ? 6.258 17.290 -2.906 1.00 0.00 77 VAL A CA 11
ATOM 14887 C C . VAL A 1 77 ? 5.461 17.119 -1.615 1.00 0.00 77 VAL A C 11
ATOM 14888 O O . VAL A 1 77 ? 5.254 15.995 -1.163 1.00 0.00 77 VAL A O 11
ATOM 14901 N N . THR A 1 78 ? 4.884 18.203 -1.094 1.00 0.00 78 THR A N 11
ATOM 14902 C CA . THR A 1 78 ? 4.071 18.163 0.125 1.00 0.00 78 THR A CA 11
ATOM 14903 C C . THR A 1 78 ? 2.801 17.358 -0.073 1.00 0.00 78 THR A C 11
ATOM 14904 O O . THR A 1 78 ? 2.402 16.632 0.834 1.00 0.00 78 THR A O 11
ATOM 14915 N N . ALA A 1 79 ? 2.187 17.417 -1.257 1.00 0.00 79 ALA A N 11
ATOM 14916 C CA . ALA A 1 79 ? 0.959 16.657 -1.475 1.00 0.00 79 ALA A CA 11
ATOM 14917 C C . ALA A 1 79 ? 1.199 15.148 -1.518 1.00 0.00 79 ALA A C 11
ATOM 14918 O O . ALA A 1 79 ? 0.396 14.366 -1.008 1.00 0.00 79 ALA A O 11
ATOM 14925 N N . ILE A 1 80 ? 2.359 14.749 -2.031 1.00 0.00 80 ILE A N 11
ATOM 14926 C CA . ILE A 1 80 ? 2.771 13.346 -2.027 1.00 0.00 80 ILE A CA 11
ATOM 14927 C C . ILE A 1 80 ? 3.183 12.909 -0.613 1.00 0.00 80 ILE A C 11
ATOM 14928 O O . ILE A 1 80 ? 2.897 11.783 -0.214 1.00 0.00 80 ILE A O 11
ATOM 14944 N N . LYS A 1 81 ? 3.793 13.798 0.188 1.00 0.00 81 LYS A N 11
ATOM 14945 C CA . LYS A 1 81 ? 4.238 13.527 1.561 1.00 0.00 81 LYS A CA 11
ATOM 14946 C C . LYS A 1 81 ? 3.045 13.374 2.502 1.00 0.00 81 LYS A C 11
ATOM 14947 O O . LYS A 1 81 ? 3.083 12.543 3.401 1.00 0.00 81 LYS A O 11
ATOM 14966 N N . ALA A 1 82 ? 1.993 14.160 2.270 1.00 0.00 82 ALA A N 11
ATOM 14967 C CA . ALA A 1 82 ? 0.729 14.090 3.000 1.00 0.00 82 ALA A CA 11
ATOM 14968 C C . ALA A 1 82 ? 0.008 12.762 2.719 1.00 0.00 82 ALA A C 11
ATOM 14969 O O . ALA A 1 82 ? -0.319 12.020 3.646 1.00 0.00 82 ALA A O 11
ATOM 14976 N N . ALA A 1 83 ? -0.149 12.425 1.433 1.00 0.00 83 ALA A N 11
ATOM 14977 C CA . ALA A 1 83 ? -0.706 11.143 1.000 1.00 0.00 83 ALA A CA 11
ATOM 14978 C C . ALA A 1 83 ? 0.077 9.945 1.557 1.00 0.00 83 ALA A C 11
ATOM 14979 O O . ALA A 1 83 ? -0.505 8.971 2.031 1.00 0.00 83 ALA A O 11
ATOM 14986 N N . LEU A 1 84 ? 1.401 10.064 1.574 1.00 0.00 84 LEU A N 11
ATOM 14987 C CA . LEU A 1 84 ? 2.313 9.070 2.141 1.00 0.00 84 LEU A CA 11
ATOM 14988 C C . LEU A 1 84 ? 2.087 8.897 3.637 1.00 0.00 84 LEU A C 11
ATOM 14989 O O . LEU A 1 84 ? 1.801 7.801 4.096 1.00 0.00 84 LEU A O 11
ATOM 15005 N N . ALA A 1 85 ? 2.198 9.980 4.395 1.00 0.00 85 ALA A N 11
ATOM 15006 C CA . ALA A 1 85 ? 2.004 9.978 5.853 1.00 0.00 85 ALA A CA 11
ATOM 15007 C C . ALA A 1 85 ? 0.635 9.434 6.321 1.00 0.00 85 ALA A C 11
ATOM 15008 O O . ALA A 1 85 ? 0.498 8.986 7.457 1.00 0.00 85 ALA A O 11
ATOM 15015 N N . GLN A 1 86 ? -0.352 9.415 5.426 1.00 0.00 86 GLN A N 11
ATOM 15016 C CA . GLN A 1 86 ? -1.674 8.813 5.613 1.00 0.00 86 GLN A CA 11
ATOM 15017 C C . GLN A 1 86 ? -1.683 7.312 5.284 1.00 0.00 86 GLN A C 11
ATOM 15018 O O . GLN A 1 86 ? -2.251 6.504 6.016 1.00 0.00 86 GLN A O 11
ATOM 15032 N N . CYS A 1 87 ? -0.997 6.939 4.210 1.00 0.00 87 CYS A N 11
ATOM 15033 C CA . CYS A 1 87 ? -0.733 5.568 3.781 1.00 0.00 87 CYS A CA 11
ATOM 15034 C C . CYS A 1 87 ? 0.248 4.800 4.690 1.00 0.00 87 CYS A C 11
ATOM 15035 O O . CYS A 1 87 ? 0.194 3.573 4.724 1.00 0.00 87 CYS A O 11
ATOM 15043 N N . GLN A 1 88 ? 1.146 5.479 5.413 1.00 0.00 88 GLN A N 11
ATOM 15044 C CA . GLN A 1 88 ? 2.200 4.844 6.229 1.00 0.00 88 GLN A CA 11
ATOM 15045 C C . GLN A 1 88 ? 1.649 4.133 7.484 1.00 0.00 88 GLN A C 11
ATOM 15046 O O . GLN A 1 88 ? 2.371 3.405 8.161 1.00 0.00 88 GLN A O 11
ATOM 15060 N N . MET A 1 1 ? 2.509 -1.093 -0.002 1.00 0.00 1 MET A N 12
ATOM 15061 C CA . MET A 1 1 ? 2.455 -0.498 -1.362 1.00 0.00 1 MET A CA 12
ATOM 15062 C C . MET A 1 1 ? 3.728 0.303 -1.656 1.00 0.00 1 MET A C 12
ATOM 15063 O O . MET A 1 1 ? 4.421 0.665 -0.714 1.00 0.00 1 MET A O 12
ATOM 15079 N N . ALA A 1 2 ? 4.014 0.610 -2.929 1.00 0.00 2 ALA A N 12
ATOM 15080 C CA . ALA A 1 2 ? 4.891 1.702 -3.386 1.00 0.00 2 ALA A CA 12
ATOM 15081 C C . ALA A 1 2 ? 4.150 2.571 -4.427 1.00 0.00 2 ALA A C 12
ATOM 15082 O O . ALA A 1 2 ? 3.128 2.142 -4.968 1.00 0.00 2 ALA A O 12
ATOM 15089 N N . LEU A 1 3 ? 4.643 3.777 -4.728 1.00 0.00 3 LEU A N 12
ATOM 15090 C CA . LEU A 1 3 ? 3.901 4.784 -5.497 1.00 0.00 3 LEU A CA 12
ATOM 15091 C C . LEU A 1 3 ? 4.579 5.109 -6.834 1.00 0.00 3 LEU A C 12
ATOM 15092 O O . LEU A 1 3 ? 5.644 5.706 -6.873 1.00 0.00 3 LEU A O 12
ATOM 15108 N N . ALA A 1 4 ? 3.944 4.722 -7.931 1.00 0.00 4 ALA A N 12
ATOM 15109 C CA . ALA A 1 4 ? 4.392 4.977 -9.298 1.00 0.00 4 ALA A CA 12
ATOM 15110 C C . ALA A 1 4 ? 4.157 6.438 -9.723 1.00 0.00 4 ALA A C 12
ATOM 15111 O O . ALA A 1 4 ? 3.005 6.875 -9.812 1.00 0.00 4 ALA A O 12
ATOM 15118 N N . VAL A 1 5 ? 5.231 7.175 -10.033 1.00 0.00 5 VAL A N 12
ATOM 15119 C CA . VAL A 1 5 ? 5.189 8.521 -10.627 1.00 0.00 5 VAL A CA 12
ATOM 15120 C C . VAL A 1 5 ? 5.856 8.521 -11.996 1.00 0.00 5 VAL A C 12
ATOM 15121 O O . VAL A 1 5 ? 6.857 7.853 -12.247 1.00 0.00 5 VAL A O 12
ATOM 15134 N N . ARG A 1 6 ? 5.280 9.277 -12.914 1.00 0.00 6 ARG A N 12
ATOM 15135 C CA . ARG A 1 6 ? 5.735 9.451 -14.299 1.00 0.00 6 ARG A CA 12
ATOM 15136 C C . ARG A 1 6 ? 5.864 10.932 -14.631 1.00 0.00 6 ARG A C 12
ATOM 15137 O O . ARG A 1 6 ? 5.163 11.753 -14.044 1.00 0.00 6 ARG A O 12
ATOM 15158 N N . VAL A 1 7 ? 6.718 11.231 -15.602 1.00 0.00 7 VAL A N 12
ATOM 15159 C CA . VAL A 1 7 ? 6.763 12.506 -16.323 1.00 0.00 7 VAL A CA 12
ATOM 15160 C C . VAL A 1 7 ? 6.896 12.192 -17.800 1.00 0.00 7 VAL A C 12
ATOM 15161 O O . VAL A 1 7 ? 7.926 11.678 -18.232 1.00 0.00 7 VAL A O 12
ATOM 15174 N N . VAL A 1 8 ? 5.849 12.460 -18.566 1.00 0.00 8 VAL A N 12
ATOM 15175 C CA . VAL A 1 8 ? 5.978 12.510 -20.026 1.00 0.00 8 VAL A CA 12
ATOM 15176 C C . VAL A 1 8 ? 6.407 13.907 -20.457 1.00 0.00 8 VAL A C 12
ATOM 15177 O O . VAL A 1 8 ? 5.951 14.901 -19.893 1.00 0.00 8 VAL A O 12
ATOM 15190 N N . TYR A 1 9 ? 7.347 13.983 -21.404 1.00 0.00 9 TYR A N 12
ATOM 15191 C CA . TYR A 1 9 ? 7.721 15.208 -22.111 1.00 0.00 9 TYR A CA 12
ATOM 15192 C C . TYR A 1 9 ? 8.421 14.857 -23.444 1.00 0.00 9 TYR A C 12
ATOM 15193 O O . TYR A 1 9 ? 8.408 13.711 -23.889 1.00 0.00 9 TYR A O 12
ATOM 15211 N N . SER A 1 10 ? 9.031 15.835 -24.113 1.00 0.00 10 SER A N 12
ATOM 15212 C CA . SER A 1 10 ? 9.882 15.675 -25.279 1.00 0.00 10 SER A CA 12
ATOM 15213 C C . SER A 1 10 ? 11.358 15.905 -24.934 1.00 0.00 10 SER A C 12
ATOM 15214 O O . SER A 1 10 ? 11.718 16.527 -23.935 1.00 0.00 10 SER A O 12
ATOM 15222 N N . GLY A 1 11 ? 12.229 15.439 -25.824 1.00 0.00 11 GLY A N 12
ATOM 15223 C CA . GLY A 1 11 ? 13.681 15.569 -25.685 1.00 0.00 11 GLY A CA 12
ATOM 15224 C C . GLY A 1 11 ? 14.252 16.946 -26.053 1.00 0.00 11 GLY A C 12
ATOM 15225 O O . GLY A 1 11 ? 15.469 17.105 -26.005 1.00 0.00 11 GLY A O 12
ATOM 15229 N N . ALA A 1 12 ? 13.400 17.909 -26.433 1.00 0.00 12 ALA A N 12
ATOM 15230 C CA . ALA A 1 12 ? 13.705 19.097 -27.246 1.00 0.00 12 ALA A CA 12
ATOM 15231 C C . ALA A 1 12 ? 15.025 19.816 -26.909 1.00 0.00 12 ALA A C 12
ATOM 15232 O O . ALA A 1 12 ? 15.829 20.076 -27.801 1.00 0.00 12 ALA A O 12
ATOM 15239 N N . CYS A 1 13 ? 15.265 20.116 -25.631 1.00 0.00 13 CYS A N 12
ATOM 15240 C CA . CYS A 1 13 ? 16.599 20.441 -25.126 1.00 0.00 13 CYS A CA 12
ATOM 15241 C C . CYS A 1 13 ? 16.719 20.063 -23.638 1.00 0.00 13 CYS A C 12
ATOM 15242 O O . CYS A 1 13 ? 15.719 20.047 -22.921 1.00 0.00 13 CYS A O 12
ATOM 15250 N N . GLY A 1 14 ? 17.937 19.769 -23.166 1.00 0.00 14 GLY A N 12
ATOM 15251 C CA . GLY A 1 14 ? 18.312 19.634 -21.748 1.00 0.00 14 GLY A CA 12
ATOM 15252 C C . GLY A 1 14 ? 17.554 18.615 -20.878 1.00 0.00 14 GLY A C 12
ATOM 15253 O O . GLY A 1 14 ? 17.802 18.567 -19.674 1.00 0.00 14 GLY A O 12
ATOM 15257 N N . TYR A 1 15 ? 16.640 17.808 -21.431 1.00 0.00 15 TYR A N 12
ATOM 15258 C CA . TYR A 1 15 ? 15.629 17.089 -20.648 1.00 0.00 15 TYR A CA 12
ATOM 15259 C C . TYR A 1 15 ? 16.193 16.204 -19.524 1.00 0.00 15 TYR A C 12
ATOM 15260 O O . TYR A 1 15 ? 15.799 16.395 -18.379 1.00 0.00 15 TYR A O 12
ATOM 15278 N N . LYS A 1 16 ? 17.147 15.302 -19.797 1.00 0.00 16 LYS A N 12
ATOM 15279 C CA . LYS A 1 16 ? 17.701 14.343 -18.814 1.00 0.00 16 LYS A CA 12
ATOM 15280 C C . LYS A 1 16 ? 18.171 14.971 -17.483 1.00 0.00 16 LYS A C 12
ATOM 15281 O O . LYS A 1 16 ? 17.625 14.587 -16.450 1.00 0.00 16 LYS A O 12
ATOM 15300 N N . PRO A 1 17 ? 19.126 15.924 -17.439 1.00 0.00 17 PRO A N 12
ATOM 15301 C CA . PRO A 1 17 ? 19.493 16.587 -16.184 1.00 0.00 17 PRO A CA 12
ATOM 15302 C C . PRO A 1 17 ? 18.376 17.478 -15.621 1.00 0.00 17 PRO A C 12
ATOM 15303 O O . PRO A 1 17 ? 18.225 17.529 -14.403 1.00 0.00 17 PRO A O 12
ATOM 15314 N N . LYS A 1 18 ? 17.538 18.122 -16.455 1.00 0.00 18 LYS A N 12
ATOM 15315 C CA . LYS A 1 18 ? 16.384 18.896 -15.957 1.00 0.00 18 LYS A CA 12
ATOM 15316 C C . LYS A 1 18 ? 15.426 17.987 -15.170 1.00 0.00 18 LYS A C 12
ATOM 15317 O O . LYS A 1 18 ? 15.020 18.339 -14.067 1.00 0.00 18 LYS A O 12
ATOM 15336 N N . TYR A 1 19 ? 15.099 16.815 -15.719 1.00 0.00 19 TYR A N 12
ATOM 15337 C CA . TYR A 1 19 ? 14.340 15.743 -15.072 1.00 0.00 19 TYR A CA 12
ATOM 15338 C C . TYR A 1 19 ? 14.984 15.320 -13.748 1.00 0.00 19 TYR A C 12
ATOM 15339 O O . TYR A 1 19 ? 14.319 15.352 -12.716 1.00 0.00 19 TYR A O 12
ATOM 15357 N N . LEU A 1 20 ? 16.266 14.927 -13.780 1.00 0.00 20 LEU A N 12
ATOM 15358 C CA . LEU A 1 20 ? 17.012 14.477 -12.601 1.00 0.00 20 LEU A CA 12
ATOM 15359 C C . LEU A 1 20 ? 16.974 15.488 -11.462 1.00 0.00 20 LEU A C 12
ATOM 15360 O O . LEU A 1 20 ? 16.802 15.086 -10.331 1.00 0.00 20 LEU A O 12
ATOM 15376 N N . GLN A 1 21 ? 17.108 16.782 -11.732 1.00 0.00 21 GLN A N 12
ATOM 15377 C CA . GLN A 1 21 ? 17.165 17.812 -10.692 1.00 0.00 21 GLN A CA 12
ATOM 15378 C C . GLN A 1 21 ? 15.851 17.880 -9.889 1.00 0.00 21 GLN A C 12
ATOM 15379 O O . GLN A 1 21 ? 15.864 18.047 -8.670 1.00 0.00 21 GLN A O 12
ATOM 15393 N N . LEU A 1 22 ? 14.711 17.715 -10.572 1.00 0.00 22 LEU A N 12
ATOM 15394 C CA . LEU A 1 22 ? 13.393 17.552 -9.954 1.00 0.00 22 LEU A CA 12
ATOM 15395 C C . LEU A 1 22 ? 13.252 16.179 -9.271 1.00 0.00 22 LEU A C 12
ATOM 15396 O O . LEU A 1 22 ? 12.846 16.128 -8.109 1.00 0.00 22 LEU A O 12
ATOM 15412 N N . LYS A 1 23 ? 13.611 15.088 -9.968 1.00 0.00 23 LYS A N 12
ATOM 15413 C CA . LYS A 1 23 ? 13.542 13.696 -9.516 1.00 0.00 23 LYS A CA 12
ATOM 15414 C C . LYS A 1 23 ? 14.329 13.479 -8.230 1.00 0.00 23 LYS A C 12
ATOM 15415 O O . LYS A 1 23 ? 13.751 13.107 -7.218 1.00 0.00 23 LYS A O 12
ATOM 15434 N N . GLU A 1 24 ? 15.634 13.753 -8.294 1.00 0.00 24 GLU A N 12
ATOM 15435 C CA . GLU A 1 24 ? 16.583 13.707 -7.175 1.00 0.00 24 GLU A CA 12
ATOM 15436 C C . GLU A 1 24 ? 16.007 14.314 -5.890 1.00 0.00 24 GLU A C 12
ATOM 15437 O O . GLU A 1 24 ? 16.049 13.670 -4.847 1.00 0.00 24 GLU A O 12
ATOM 15449 N N . LYS A 1 25 ? 15.414 15.512 -5.976 1.00 0.00 25 LYS A N 12
ATOM 15450 C CA . LYS A 1 25 ? 14.799 16.207 -4.835 1.00 0.00 25 LYS A CA 12
ATOM 15451 C C . LYS A 1 25 ? 13.650 15.419 -4.220 1.00 0.00 25 LYS A C 12
ATOM 15452 O O . LYS A 1 25 ? 13.592 15.245 -3.011 1.00 0.00 25 LYS A O 12
ATOM 15471 N N . LEU A 1 26 ? 12.728 14.967 -5.060 1.00 0.00 26 LEU A N 12
ATOM 15472 C CA . LEU A 1 26 ? 11.581 14.138 -4.730 1.00 0.00 26 LEU A CA 12
ATOM 15473 C C . LEU A 1 26 ? 11.995 12.833 -4.037 1.00 0.00 26 LEU A C 12
ATOM 15474 O O . LEU A 1 26 ? 11.567 12.537 -2.929 1.00 0.00 26 LEU A O 12
ATOM 15490 N N . GLU A 1 27 ? 12.851 12.058 -4.684 1.00 0.00 27 GLU A N 12
ATOM 15491 C CA . GLU A 1 27 ? 13.482 10.859 -4.139 1.00 0.00 27 GLU A CA 12
ATOM 15492 C C . GLU A 1 27 ? 14.287 11.090 -2.848 1.00 0.00 27 GLU A C 12
ATOM 15493 O O . GLU A 1 27 ? 14.272 10.224 -1.981 1.00 0.00 27 GLU A O 12
ATOM 15505 N N . HIS A 1 28 ? 14.935 12.241 -2.656 1.00 0.00 28 HIS A N 12
ATOM 15506 C CA . HIS A 1 28 ? 15.477 12.648 -1.352 1.00 0.00 28 HIS A CA 12
ATOM 15507 C C . HIS A 1 28 ? 14.367 12.859 -0.307 1.00 0.00 28 HIS A C 12
ATOM 15508 O O . HIS A 1 28 ? 14.523 12.482 0.857 1.00 0.00 28 HIS A O 12
ATOM 15522 N N . GLU A 1 29 ? 13.262 13.480 -0.712 1.00 0.00 29 GLU A N 12
ATOM 15523 C CA . GLU A 1 29 ? 12.145 13.900 0.147 1.00 0.00 29 GLU A CA 12
ATOM 15524 C C . GLU A 1 29 ? 11.340 12.724 0.718 1.00 0.00 29 GLU A C 12
ATOM 15525 O O . GLU A 1 29 ? 10.800 12.789 1.832 1.00 0.00 29 GLU A O 12
ATOM 15537 N N . PHE A 1 30 ? 11.204 11.673 -0.097 1.00 0.00 30 PHE A N 12
ATOM 15538 C CA . PHE A 1 30 ? 10.507 10.415 0.216 1.00 0.00 30 PHE A CA 12
ATOM 15539 C C . PHE A 1 30 ? 11.122 9.195 -0.524 1.00 0.00 30 PHE A C 12
ATOM 15540 O O . PHE A 1 30 ? 10.525 8.656 -1.464 1.00 0.00 30 PHE A O 12
ATOM 15557 N N . PRO A 1 31 ? 12.313 8.718 -0.100 1.00 0.00 31 PRO A N 12
ATOM 15558 C CA . PRO A 1 31 ? 13.067 7.678 -0.807 1.00 0.00 31 PRO A CA 12
ATOM 15559 C C . PRO A 1 31 ? 12.410 6.299 -0.754 1.00 0.00 31 PRO A C 12
ATOM 15560 O O . PRO A 1 31 ? 11.879 5.885 0.277 1.00 0.00 31 PRO A O 12
ATOM 15571 N N . GLY A 1 32 ? 12.507 5.554 -1.861 1.00 0.00 32 GLY A N 12
ATOM 15572 C CA . GLY A 1 32 ? 12.202 4.123 -2.033 1.00 0.00 32 GLY A CA 12
ATOM 15573 C C . GLY A 1 32 ? 10.748 3.683 -1.882 1.00 0.00 32 GLY A C 12
ATOM 15574 O O . GLY A 1 32 ? 10.335 2.683 -2.459 1.00 0.00 32 GLY A O 12
ATOM 15578 N N . CYS A 1 33 ? 9.951 4.437 -1.133 1.00 0.00 33 CYS A N 12
ATOM 15579 C CA . CYS A 1 33 ? 8.504 4.317 -1.079 1.00 0.00 33 CYS A CA 12
ATOM 15580 C C . CYS A 1 33 ? 7.854 4.772 -2.397 1.00 0.00 33 CYS A C 12
ATOM 15581 O O . CYS A 1 33 ? 6.699 4.443 -2.681 1.00 0.00 33 CYS A O 12
ATOM 15589 N N . LEU A 1 34 ? 8.612 5.511 -3.215 1.00 0.00 34 LEU A N 12
ATOM 15590 C CA . LEU A 1 34 ? 8.236 6.002 -4.530 1.00 0.00 34 LEU A CA 12
ATOM 15591 C C . LEU A 1 34 ? 9.083 5.321 -5.605 1.00 0.00 34 LEU A C 12
ATOM 15592 O O . LEU A 1 34 ? 10.291 5.139 -5.454 1.00 0.00 34 LEU A O 12
ATOM 15608 N N . ASP A 1 35 ? 8.429 5.092 -6.733 1.00 0.00 35 ASP A N 12
ATOM 15609 C CA . ASP A 1 35 ? 8.993 5.023 -8.074 1.00 0.00 35 ASP A CA 12
ATOM 15610 C C . ASP A 1 35 ? 8.721 6.367 -8.752 1.00 0.00 35 ASP A C 12
ATOM 15611 O O . ASP A 1 35 ? 7.629 6.927 -8.675 1.00 0.00 35 ASP A O 12
ATOM 15620 N N . ILE A 1 36 ? 9.712 6.878 -9.455 1.00 0.00 36 ILE A N 12
ATOM 15621 C CA . ILE A 1 36 ? 9.609 8.051 -10.302 1.00 0.00 36 ILE A CA 12
ATOM 15622 C C . ILE A 1 36 ? 10.437 7.788 -11.560 1.00 0.00 36 ILE A C 12
ATOM 15623 O O . ILE A 1 36 ? 11.672 7.736 -11.568 1.00 0.00 36 ILE A O 12
ATOM 15639 N N . CYS A 1 37 ? 9.699 7.659 -12.636 1.00 0.00 37 CYS A N 12
ATOM 15640 C CA . CYS A 1 37 ? 10.151 7.429 -13.998 1.00 0.00 37 CYS A CA 12
ATOM 15641 C C . CYS A 1 37 ? 9.754 8.597 -14.909 1.00 0.00 37 CYS A C 12
ATOM 15642 O O . CYS A 1 37 ? 9.057 9.524 -14.500 1.00 0.00 37 CYS A O 12
ATOM 15650 N N . GLY A 1 38 ? 10.189 8.534 -16.164 1.00 0.00 38 GLY A N 12
ATOM 15651 C CA . GLY A 1 38 ? 9.735 9.394 -17.248 1.00 0.00 38 GLY A CA 12
ATOM 15652 C C . GLY A 1 38 ? 9.327 8.575 -18.467 1.00 0.00 38 GLY A C 12
ATOM 15653 O O . GLY A 1 38 ? 9.501 7.356 -18.476 1.00 0.00 38 GLY A O 12
ATOM 15657 N N . GLU A 1 39 ? 8.835 9.244 -19.503 1.00 0.00 39 GLU A N 12
ATOM 15658 C CA . GLU A 1 39 ? 8.474 8.712 -20.794 1.00 0.00 39 GLU A CA 12
ATOM 15659 C C . GLU A 1 39 ? 8.637 9.819 -21.854 1.00 0.00 39 GLU A C 12
ATOM 15660 O O . GLU A 1 39 ? 8.901 10.985 -21.556 1.00 0.00 39 GLU A O 12
ATOM 15672 N N . GLY A 1 40 ? 8.459 9.422 -23.103 1.00 0.00 40 GLY A N 12
ATOM 15673 C CA . GLY A 1 40 ? 8.644 10.225 -24.313 1.00 0.00 40 GLY A CA 12
ATOM 15674 C C . GLY A 1 40 ? 8.151 9.562 -25.608 1.00 0.00 40 GLY A C 12
ATOM 15675 O O . GLY A 1 40 ? 8.832 9.639 -26.631 1.00 0.00 40 GLY A O 12
ATOM 15679 N N . THR A 1 41 ? 7.026 8.840 -25.572 1.00 0.00 41 THR A N 12
ATOM 15680 C CA . THR A 1 41 ? 6.541 8.027 -26.704 1.00 0.00 41 THR A CA 12
ATOM 15681 C C . THR A 1 41 ? 6.157 8.851 -27.953 1.00 0.00 41 THR A C 12
ATOM 15682 O O . THR A 1 41 ? 5.678 9.982 -27.842 1.00 0.00 41 THR A O 12
ATOM 15693 N N . PRO A 1 42 ? 6.336 8.306 -29.177 1.00 0.00 42 PRO A N 12
ATOM 15694 C CA . PRO A 1 42 ? 6.181 9.048 -30.436 1.00 0.00 42 PRO A CA 12
ATOM 15695 C C . PRO A 1 42 ? 4.704 9.251 -30.835 1.00 0.00 42 PRO A C 12
ATOM 15696 O O . PRO A 1 42 ? 4.239 8.730 -31.849 1.00 0.00 42 PRO A O 12
ATOM 15707 N N . GLN A 1 43 ? 3.951 9.994 -30.018 1.00 0.00 43 GLN A N 12
ATOM 15708 C CA . GLN A 1 43 ? 2.539 10.338 -30.224 1.00 0.00 43 GLN A CA 12
ATOM 15709 C C . GLN A 1 43 ? 2.277 11.829 -29.928 1.00 0.00 43 GLN A C 12
ATOM 15710 O O . GLN A 1 43 ? 2.294 12.639 -30.846 1.00 0.00 43 GLN A O 12
ATOM 15724 N N . VAL A 1 44 ? 2.060 12.217 -28.662 1.00 0.00 44 VAL A N 12
ATOM 15725 C CA . VAL A 1 44 ? 1.561 13.564 -28.262 1.00 0.00 44 VAL A CA 12
ATOM 15726 C C . VAL A 1 44 ? 2.566 14.321 -27.363 1.00 0.00 44 VAL A C 12
ATOM 15727 O O . VAL A 1 44 ? 2.279 15.380 -26.808 1.00 0.00 44 VAL A O 12
ATOM 15740 N N . THR A 1 45 ? 3.770 13.773 -27.198 1.00 0.00 45 THR A N 12
ATOM 15741 C CA . THR A 1 45 ? 4.703 13.953 -26.068 1.00 0.00 45 THR A CA 12
ATOM 15742 C C . THR A 1 45 ? 5.220 15.370 -25.741 1.00 0.00 45 THR A C 12
ATOM 15743 O O . THR A 1 45 ? 5.960 15.530 -24.778 1.00 0.00 45 THR A O 12
ATOM 15754 N N . GLY A 1 46 ? 4.832 16.435 -26.452 1.00 0.00 46 GLY A N 12
ATOM 15755 C CA . GLY A 1 46 ? 5.169 17.822 -26.079 1.00 0.00 46 GLY A CA 12
ATOM 15756 C C . GLY A 1 46 ? 4.528 18.289 -24.759 1.00 0.00 46 GLY A C 12
ATOM 15757 O O . GLY A 1 46 ? 4.995 19.245 -24.141 1.00 0.00 46 GLY A O 12
ATOM 15761 N N . PHE A 1 47 ? 3.464 17.619 -24.314 1.00 0.00 47 PHE A N 12
ATOM 15762 C CA . PHE A 1 47 ? 2.856 17.773 -22.991 1.00 0.00 47 PHE A CA 12
ATOM 15763 C C . PHE A 1 47 ? 3.841 17.368 -21.876 1.00 0.00 47 PHE A C 12
ATOM 15764 O O . PHE A 1 47 ? 4.052 16.182 -21.662 1.00 0.00 47 PHE A O 12
ATOM 15781 N N . PHE A 1 48 ? 4.423 18.340 -21.159 1.00 0.00 48 PHE A N 12
ATOM 15782 C CA . PHE A 1 48 ? 5.081 18.111 -19.861 1.00 0.00 48 PHE A CA 12
ATOM 15783 C C . PHE A 1 48 ? 4.012 17.726 -18.826 1.00 0.00 48 PHE A C 12
ATOM 15784 O O . PHE A 1 48 ? 3.345 18.622 -18.284 1.00 0.00 48 PHE A O 12
ATOM 15801 N N . GLU A 1 49 ? 3.788 16.431 -18.598 1.00 0.00 49 GLU A N 12
ATOM 15802 C CA . GLU A 1 49 ? 2.681 15.952 -17.754 1.00 0.00 49 GLU A CA 12
ATOM 15803 C C . GLU A 1 49 ? 3.205 15.067 -16.607 1.00 0.00 49 GLU A C 12
ATOM 15804 O O . GLU A 1 49 ? 3.839 14.044 -16.878 1.00 0.00 49 GLU A O 12
ATOM 15816 N N . VAL A 1 50 ? 2.953 15.436 -15.335 1.00 0.00 50 VAL A N 12
ATOM 15817 C CA . VAL A 1 50 ? 3.433 14.652 -14.176 1.00 0.00 50 VAL A CA 12
ATOM 15818 C C . VAL A 1 50 ? 2.260 13.959 -13.500 1.00 0.00 50 VAL A C 12
ATOM 15819 O O . VAL A 1 50 ? 1.308 14.605 -13.048 1.00 0.00 50 VAL A O 12
ATOM 15832 N N . THR A 1 51 ? 2.340 12.637 -13.386 1.00 0.00 51 THR A N 12
ATOM 15833 C CA . THR A 1 51 ? 1.240 11.780 -12.935 1.00 0.00 51 THR A CA 12
ATOM 15834 C C . THR A 1 51 ? 1.717 10.877 -11.800 1.00 0.00 51 THR A C 12
ATOM 15835 O O . THR A 1 51 ? 2.801 10.310 -11.894 1.00 0.00 51 THR A O 12
ATOM 15846 N N . VAL A 1 52 ? 0.912 10.665 -10.756 1.00 0.00 52 VAL A N 12
ATOM 15847 C CA . VAL A 1 52 ? 1.170 9.733 -9.638 1.00 0.00 52 VAL A CA 12
ATOM 15848 C C . VAL A 1 52 ? -0.009 8.787 -9.479 1.00 0.00 52 VAL A C 12
ATOM 15849 O O . VAL A 1 52 ? -1.151 9.239 -9.485 1.00 0.00 52 VAL A O 12
ATOM 15862 N N . ALA A 1 53 ? 0.246 7.483 -9.383 1.00 0.00 53 ALA A N 12
ATOM 15863 C CA . ALA A 1 53 ? -0.781 6.430 -9.297 1.00 0.00 53 ALA A CA 12
ATOM 15864 C C . ALA A 1 53 ? -1.978 6.591 -10.283 1.00 0.00 53 ALA A C 12
ATOM 15865 O O . ALA A 1 53 ? -3.101 6.208 -9.967 1.00 0.00 53 ALA A O 12
ATOM 15872 N N . GLY A 1 54 ? -1.750 7.183 -11.467 1.00 0.00 54 GLY A N 12
ATOM 15873 C CA . GLY A 1 54 ? -2.785 7.464 -12.475 1.00 0.00 54 GLY A CA 12
ATOM 15874 C C . GLY A 1 54 ? -3.465 8.841 -12.375 1.00 0.00 54 GLY A C 12
ATOM 15875 O O . GLY A 1 54 ? -4.501 9.049 -13.000 1.00 0.00 54 GLY A O 12
ATOM 15879 N N . LYS A 1 55 ? -2.909 9.797 -11.615 1.00 0.00 55 LYS A N 12
ATOM 15880 C CA . LYS A 1 55 ? -3.479 11.137 -11.370 1.00 0.00 55 LYS A CA 12
ATOM 15881 C C . LYS A 1 55 ? -2.508 12.282 -11.675 1.00 0.00 55 LYS A C 12
ATOM 15882 O O . LYS A 1 55 ? -1.417 12.321 -11.110 1.00 0.00 55 LYS A O 12
ATOM 15901 N N . LEU A 1 56 ? -2.902 13.215 -12.542 1.00 0.00 56 LEU A N 12
ATOM 15902 C CA . LEU A 1 56 ? -2.183 14.461 -12.832 1.00 0.00 56 LEU A CA 12
ATOM 15903 C C . LEU A 1 56 ? -1.974 15.290 -11.558 1.00 0.00 56 LEU A C 12
ATOM 15904 O O . LEU A 1 56 ? -2.897 15.518 -10.775 1.00 0.00 56 LEU A O 12
ATOM 15920 N N . VAL A 1 57 ? -0.745 15.770 -11.393 1.00 0.00 57 VAL A N 12
ATOM 15921 C CA . VAL A 1 57 ? -0.343 16.698 -10.311 1.00 0.00 57 VAL A CA 12
ATOM 15922 C C . VAL A 1 57 ? 0.329 17.962 -10.855 1.00 0.00 57 VAL A C 12
ATOM 15923 O O . VAL A 1 57 ? 0.381 18.998 -10.183 1.00 0.00 57 VAL A O 12
ATOM 15936 N N . HIS A 1 58 ? 0.820 17.873 -12.088 1.00 0.00 58 HIS A N 12
ATOM 15937 C CA . HIS A 1 58 ? 1.554 18.899 -12.805 1.00 0.00 58 HIS A CA 12
ATOM 15938 C C . HIS A 1 58 ? 1.258 18.779 -14.289 1.00 0.00 58 HIS A C 12
ATOM 15939 O O . HIS A 1 58 ? 1.166 17.676 -14.819 1.00 0.00 58 HIS A O 12
ATOM 15953 N N . SER A 1 59 ? 1.137 19.916 -14.956 1.00 0.00 59 SER A N 12
ATOM 15954 C CA . SER A 1 59 ? 0.618 19.953 -16.312 1.00 0.00 59 SER A CA 12
ATOM 15955 C C . SER A 1 59 ? 0.922 21.269 -17.011 1.00 0.00 59 SER A C 12
ATOM 15956 O O . SER A 1 59 ? 0.250 22.280 -16.775 1.00 0.00 59 SER A O 12
ATOM 15964 N N . LYS A 1 60 ? 1.872 21.292 -17.944 1.00 0.00 60 LYS A N 12
ATOM 15965 C CA . LYS A 1 60 ? 1.872 22.377 -18.928 1.00 0.00 60 LYS A CA 12
ATOM 15966 C C . LYS A 1 60 ? 0.729 22.263 -19.942 1.00 0.00 60 LYS A C 12
ATOM 15967 O O . LYS A 1 60 ? 0.335 23.285 -20.490 1.00 0.00 60 LYS A O 12
ATOM 15986 N N . LYS A 1 61 ? 0.127 21.084 -20.154 1.00 0.00 61 LYS A N 12
ATOM 15987 C CA . LYS A 1 61 ? -0.991 20.901 -21.105 1.00 0.00 61 LYS A CA 12
ATOM 15988 C C . LYS A 1 61 ? -2.393 21.268 -20.591 1.00 0.00 61 LYS A C 12
ATOM 15989 O O . LYS A 1 61 ? -3.328 21.264 -21.393 1.00 0.00 61 LYS A O 12
ATOM 16008 N N . ARG A 1 62 ? -2.574 21.541 -19.293 1.00 0.00 62 ARG A N 12
ATOM 16009 C CA . ARG A 1 62 ? -3.790 22.126 -18.698 1.00 0.00 62 ARG A CA 12
ATOM 16010 C C . ARG A 1 62 ? -3.641 23.598 -18.325 1.00 0.00 62 ARG A C 12
ATOM 16011 O O . ARG A 1 62 ? -4.640 24.287 -18.164 1.00 0.00 62 ARG A O 12
ATOM 16032 N N . GLY A 1 63 ? -2.401 24.045 -18.123 1.00 0.00 63 GLY A N 12
ATOM 16033 C CA . GLY A 1 63 ? -2.107 25.327 -17.476 1.00 0.00 63 GLY A CA 12
ATOM 16034 C C . GLY A 1 63 ? -1.989 25.216 -15.958 1.00 0.00 63 GLY A C 12
ATOM 16035 O O . GLY A 1 63 ? -2.548 26.018 -15.218 1.00 0.00 63 GLY A O 12
ATOM 16039 N N . ASP A 1 64 ? -1.261 24.204 -15.482 1.00 0.00 64 ASP A N 12
ATOM 16040 C CA . ASP A 1 64 ? -0.785 24.148 -14.095 1.00 0.00 64 ASP A CA 12
ATOM 16041 C C . ASP A 1 64 ? 0.513 24.935 -13.896 1.00 0.00 64 ASP A C 12
ATOM 16042 O O . ASP A 1 64 ? 0.701 25.546 -12.848 1.00 0.00 64 ASP A O 12
ATOM 16051 N N . GLY A 1 65 ? 1.424 24.886 -14.874 1.00 0.00 65 GLY A N 12
ATOM 16052 C CA . GLY A 1 65 ? 2.783 25.414 -14.799 1.00 0.00 65 GLY A CA 12
ATOM 16053 C C . GLY A 1 65 ? 3.849 24.306 -14.771 1.00 0.00 65 GLY A C 12
ATOM 16054 O O . GLY A 1 65 ? 3.519 23.123 -14.836 1.00 0.00 65 GLY A O 12
ATOM 16058 N N . TYR A 1 66 ? 5.121 24.700 -14.725 1.00 0.00 66 TYR A N 12
ATOM 16059 C CA . TYR A 1 66 ? 6.290 23.905 -14.349 1.00 0.00 66 TYR A CA 12
ATOM 16060 C C . TYR A 1 66 ? 6.414 23.946 -12.811 1.00 0.00 66 TYR A C 12
ATOM 16061 O O . TYR A 1 66 ? 5.450 24.225 -12.089 1.00 0.00 66 TYR A O 12
ATOM 16079 N N . VAL A 1 67 ? 7.608 23.695 -12.275 1.00 0.00 67 VAL A N 12
ATOM 16080 C CA . VAL A 1 67 ? 8.059 24.471 -11.120 1.00 0.00 67 VAL A CA 12
ATOM 16081 C C . VAL A 1 67 ? 8.586 25.822 -11.573 1.00 0.00 67 VAL A C 12
ATOM 16082 O O . VAL A 1 67 ? 9.763 26.039 -11.828 1.00 0.00 67 VAL A O 12
ATOM 16095 N N . ASP A 1 68 ? 7.635 26.720 -11.755 1.00 0.00 68 ASP A N 12
ATOM 16096 C CA . ASP A 1 68 ? 7.868 28.103 -12.127 1.00 0.00 68 ASP A CA 12
ATOM 16097 C C . ASP A 1 68 ? 8.395 28.921 -10.921 1.00 0.00 68 ASP A C 12
ATOM 16098 O O . ASP A 1 68 ? 9.070 29.932 -11.086 1.00 0.00 68 ASP A O 12
ATOM 16107 N N . THR A 1 69 ? 8.116 28.458 -9.693 1.00 0.00 69 THR A N 12
ATOM 16108 C CA . THR A 1 69 ? 8.550 28.977 -8.402 1.00 0.00 69 THR A CA 12
ATOM 16109 C C . THR A 1 69 ? 8.768 27.860 -7.368 1.00 0.00 69 THR A C 12
ATOM 16110 O O . THR A 1 69 ? 8.278 26.737 -7.522 1.00 0.00 69 THR A O 12
ATOM 16121 N N . GLU A 1 70 ? 9.412 28.186 -6.243 1.00 0.00 70 GLU A N 12
ATOM 16122 C CA . GLU A 1 70 ? 9.450 27.319 -5.049 1.00 0.00 70 GLU A CA 12
ATOM 16123 C C . GLU A 1 70 ? 8.049 26.943 -4.570 1.00 0.00 70 GLU A C 12
ATOM 16124 O O . GLU A 1 70 ? 7.725 25.772 -4.406 1.00 0.00 70 GLU A O 12
ATOM 16136 N N . SER A 1 71 ? 7.154 27.920 -4.445 1.00 0.00 71 SER A N 12
ATOM 16137 C CA . SER A 1 71 ? 5.782 27.631 -3.986 1.00 0.00 71 SER A CA 12
ATOM 16138 C C . SER A 1 71 ? 5.032 26.666 -4.916 1.00 0.00 71 SER A C 12
ATOM 16139 O O . SER A 1 71 ? 4.182 25.893 -4.475 1.00 0.00 71 SER A O 12
ATOM 16147 N N . LYS A 1 72 ? 5.372 26.692 -6.210 1.00 0.00 72 LYS A N 12
ATOM 16148 C CA . LYS A 1 72 ? 4.890 25.803 -7.276 1.00 0.00 72 LYS A CA 12
ATOM 16149 C C . LYS A 1 72 ? 5.455 24.385 -7.168 1.00 0.00 72 LYS A C 12
ATOM 16150 O O . LYS A 1 72 ? 4.707 23.423 -7.342 1.00 0.00 72 LYS A O 12
ATOM 16169 N N . PHE A 1 73 ? 6.749 24.264 -6.877 1.00 0.00 73 PHE A N 12
ATOM 16170 C CA . PHE A 1 73 ? 7.425 23.025 -6.472 1.00 0.00 73 PHE A CA 12
ATOM 16171 C C . PHE A 1 73 ? 6.776 22.428 -5.224 1.00 0.00 73 PHE A C 12
ATOM 16172 O O . PHE A 1 73 ? 6.248 21.315 -5.270 1.00 0.00 73 PHE A O 12
ATOM 16189 N N . ARG A 1 74 ? 6.713 23.171 -4.120 1.00 0.00 74 ARG A N 12
ATOM 16190 C CA . ARG A 1 74 ? 6.199 22.690 -2.839 1.00 0.00 74 ARG A CA 12
ATOM 16191 C C . ARG A 1 74 ? 4.726 22.279 -2.867 1.00 0.00 74 ARG A C 12
ATOM 16192 O O . ARG A 1 74 ? 4.362 21.391 -2.105 1.00 0.00 74 ARG A O 12
ATOM 16213 N N . LYS A 1 75 ? 3.906 22.784 -3.794 1.00 0.00 75 LYS A N 12
ATOM 16214 C CA . LYS A 1 75 ? 2.524 22.334 -4.025 1.00 0.00 75 LYS A CA 12
ATOM 16215 C C . LYS A 1 75 ? 2.439 20.882 -4.499 1.00 0.00 75 LYS A C 12
ATOM 16216 O O . LYS A 1 75 ? 1.462 20.203 -4.207 1.00 0.00 75 LYS A O 12
ATOM 16235 N N . LEU A 1 76 ? 3.468 20.397 -5.196 1.00 0.00 76 LEU A N 12
ATOM 16236 C CA . LEU A 1 76 ? 3.582 18.986 -5.586 1.00 0.00 76 LEU A CA 12
ATOM 16237 C C . LEU A 1 76 ? 4.330 18.175 -4.545 1.00 0.00 76 LEU A C 12
ATOM 16238 O O . LEU A 1 76 ? 3.857 17.130 -4.105 1.00 0.00 76 LEU A O 12
ATOM 16254 N N . VAL A 1 77 ? 5.461 18.703 -4.095 1.00 0.00 77 VAL A N 12
ATOM 16255 C CA . VAL A 1 77 ? 6.321 18.016 -3.119 1.00 0.00 77 VAL A CA 12
ATOM 16256 C C . VAL A 1 77 ? 5.558 17.710 -1.835 1.00 0.00 77 VAL A C 12
ATOM 16257 O O . VAL A 1 77 ? 5.648 16.612 -1.288 1.00 0.00 77 VAL A O 12
ATOM 16270 N N . THR A 1 78 ? 4.714 18.647 -1.404 1.00 0.00 78 THR A N 12
ATOM 16271 C CA . THR A 1 78 ? 3.844 18.458 -0.248 1.00 0.00 78 THR A CA 12
ATOM 16272 C C . THR A 1 78 ? 2.790 17.401 -0.498 1.00 0.00 78 THR A C 12
ATOM 16273 O O . THR A 1 78 ? 2.552 16.561 0.369 1.00 0.00 78 THR A O 12
ATOM 16284 N N . ALA A 1 79 ? 2.210 17.366 -1.697 1.00 0.00 79 ALA A N 12
ATOM 16285 C CA . ALA A 1 79 ? 1.111 16.447 -1.961 1.00 0.00 79 ALA A CA 12
ATOM 16286 C C . ALA A 1 79 ? 1.563 15.002 -2.140 1.00 0.00 79 ALA A C 12
ATOM 16287 O O . ALA A 1 79 ? 0.859 14.073 -1.738 1.00 0.00 79 ALA A O 12
ATOM 16294 N N . ILE A 1 80 ? 2.786 14.819 -2.632 1.00 0.00 80 ILE A N 12
ATOM 16295 C CA . ILE A 1 80 ? 3.380 13.488 -2.732 1.00 0.00 80 ILE A CA 12
ATOM 16296 C C . ILE A 1 80 ? 3.807 13.004 -1.345 1.00 0.00 80 ILE A C 12
ATOM 16297 O O . ILE A 1 80 ? 3.561 11.841 -1.026 1.00 0.00 80 ILE A O 12
ATOM 16313 N N . LYS A 1 81 ? 4.362 13.880 -0.484 1.00 0.00 81 LYS A N 12
ATOM 16314 C CA . LYS A 1 81 ? 4.795 13.459 0.863 1.00 0.00 81 LYS A CA 12
ATOM 16315 C C . LYS A 1 81 ? 3.584 13.072 1.697 1.00 0.00 81 LYS A C 12
ATOM 16316 O O . LYS A 1 81 ? 3.590 12.067 2.401 1.00 0.00 81 LYS A O 12
ATOM 16335 N N . ALA A 1 82 ? 2.545 13.895 1.599 1.00 0.00 82 ALA A N 12
ATOM 16336 C CA . ALA A 1 82 ? 1.291 13.730 2.326 1.00 0.00 82 ALA A CA 12
ATOM 16337 C C . ALA A 1 82 ? 0.530 12.480 1.870 1.00 0.00 82 ALA A C 12
ATOM 16338 O O . ALA A 1 82 ? 0.053 11.719 2.708 1.00 0.00 82 ALA A O 12
ATOM 16345 N N . ALA A 1 83 ? 0.471 12.219 0.561 1.00 0.00 83 ALA A N 12
ATOM 16346 C CA . ALA A 1 83 ? -0.055 10.962 0.040 1.00 0.00 83 ALA A CA 12
ATOM 16347 C C . ALA A 1 83 ? 0.727 9.747 0.549 1.00 0.00 83 ALA A C 12
ATOM 16348 O O . ALA A 1 83 ? 0.131 8.743 0.931 1.00 0.00 83 ALA A O 12
ATOM 16355 N N . LEU A 1 84 ? 2.053 9.866 0.593 1.00 0.00 84 LEU A N 12
ATOM 16356 C CA . LEU A 1 84 ? 2.943 8.775 0.978 1.00 0.00 84 LEU A CA 12
ATOM 16357 C C . LEU A 1 84 ? 2.769 8.410 2.446 1.00 0.00 84 LEU A C 12
ATOM 16358 O O . LEU A 1 84 ? 2.427 7.276 2.764 1.00 0.00 84 LEU A O 12
ATOM 16374 N N . ALA A 1 85 ? 2.960 9.381 3.336 1.00 0.00 85 ALA A N 12
ATOM 16375 C CA . ALA A 1 85 ? 2.890 9.165 4.786 1.00 0.00 85 ALA A CA 12
ATOM 16376 C C . ALA A 1 85 ? 1.485 8.808 5.315 1.00 0.00 85 ALA A C 12
ATOM 16377 O O . ALA A 1 85 ? 1.347 8.347 6.445 1.00 0.00 85 ALA A O 12
ATOM 16384 N N . GLN A 1 86 ? 0.451 8.985 4.490 1.00 0.00 86 GLN A N 12
ATOM 16385 C CA . GLN A 1 86 ? -0.934 8.615 4.800 1.00 0.00 86 GLN A CA 12
ATOM 16386 C C . GLN A 1 86 ? -1.290 7.228 4.250 1.00 0.00 86 GLN A C 12
ATOM 16387 O O . GLN A 1 86 ? -1.879 6.411 4.951 1.00 0.00 86 GLN A O 12
ATOM 16401 N N . CYS A 1 87 ? -0.819 6.928 3.043 1.00 0.00 87 CYS A N 12
ATOM 16402 C CA . CYS A 1 87 ? -0.806 5.582 2.463 1.00 0.00 87 CYS A CA 12
ATOM 16403 C C . CYS A 1 87 ? 0.004 4.597 3.311 1.00 0.00 87 CYS A C 12
ATOM 16404 O O . CYS A 1 87 ? -0.382 3.446 3.435 1.00 0.00 87 CYS A O 12
ATOM 16412 N N . GLN A 1 88 ? 1.093 5.054 3.936 1.00 0.00 88 GLN A N 12
ATOM 16413 C CA . GLN A 1 88 ? 1.993 4.245 4.775 1.00 0.00 88 GLN A CA 12
ATOM 16414 C C . GLN A 1 88 ? 1.327 3.516 5.961 1.00 0.00 88 GLN A C 12
ATOM 16415 O O . GLN A 1 88 ? 1.891 2.545 6.468 1.00 0.00 88 GLN A O 12
ATOM 16429 N N . MET A 1 1 ? 0.257 0.598 -0.705 1.00 0.00 1 MET A N 13
ATOM 16430 C CA . MET A 1 1 ? 1.426 0.136 -1.481 1.00 0.00 1 MET A CA 13
ATOM 16431 C C . MET A 1 1 ? 2.472 1.251 -1.518 1.00 0.00 1 MET A C 13
ATOM 16432 O O . MET A 1 1 ? 2.360 2.206 -0.754 1.00 0.00 1 MET A O 13
ATOM 16448 N N . ALA A 1 2 ? 3.475 1.167 -2.399 1.00 0.00 2 ALA A N 13
ATOM 16449 C CA . ALA A 1 2 ? 4.187 2.363 -2.849 1.00 0.00 2 ALA A CA 13
ATOM 16450 C C . ALA A 1 2 ? 3.271 3.230 -3.740 1.00 0.00 2 ALA A C 13
ATOM 16451 O O . ALA A 1 2 ? 2.338 2.717 -4.365 1.00 0.00 2 ALA A O 13
ATOM 16458 N N . LEU A 1 3 ? 3.533 4.538 -3.802 1.00 0.00 3 LEU A N 13
ATOM 16459 C CA . LEU A 1 3 ? 2.776 5.500 -4.605 1.00 0.00 3 LEU A CA 13
ATOM 16460 C C . LEU A 1 3 ? 3.337 5.537 -6.031 1.00 0.00 3 LEU A C 13
ATOM 16461 O O . LEU A 1 3 ? 4.505 5.836 -6.239 1.00 0.00 3 LEU A O 13
ATOM 16477 N N . ALA A 1 4 ? 2.503 5.203 -7.002 1.00 0.00 4 ALA A N 13
ATOM 16478 C CA . ALA A 1 4 ? 2.834 5.071 -8.419 1.00 0.00 4 ALA A CA 13
ATOM 16479 C C . ALA A 1 4 ? 2.794 6.424 -9.171 1.00 0.00 4 ALA A C 13
ATOM 16480 O O . ALA A 1 4 ? 1.700 6.933 -9.442 1.00 0.00 4 ALA A O 13
ATOM 16487 N N . VAL A 1 5 ? 3.947 6.997 -9.557 1.00 0.00 5 VAL A N 13
ATOM 16488 C CA . VAL A 1 5 ? 4.050 8.288 -10.265 1.00 0.00 5 VAL A CA 13
ATOM 16489 C C . VAL A 1 5 ? 4.601 8.091 -11.681 1.00 0.00 5 VAL A C 13
ATOM 16490 O O . VAL A 1 5 ? 5.433 7.229 -11.959 1.00 0.00 5 VAL A O 13
ATOM 16503 N N . ARG A 1 6 ? 4.111 8.916 -12.598 1.00 0.00 6 ARG A N 13
ATOM 16504 C CA . ARG A 1 6 ? 4.439 9.016 -14.019 1.00 0.00 6 ARG A CA 13
ATOM 16505 C C . ARG A 1 6 ? 4.626 10.477 -14.428 1.00 0.00 6 ARG A C 13
ATOM 16506 O O . ARG A 1 6 ? 4.060 11.381 -13.810 1.00 0.00 6 ARG A O 13
ATOM 16527 N N . VAL A 1 7 ? 5.361 10.679 -15.517 1.00 0.00 7 VAL A N 13
ATOM 16528 C CA . VAL A 1 7 ? 5.652 11.953 -16.168 1.00 0.00 7 VAL A CA 13
ATOM 16529 C C . VAL A 1 7 ? 5.642 11.681 -17.665 1.00 0.00 7 VAL A C 13
ATOM 16530 O O . VAL A 1 7 ? 6.449 10.868 -18.110 1.00 0.00 7 VAL A O 13
ATOM 16543 N N . VAL A 1 8 ? 4.790 12.336 -18.453 1.00 0.00 8 VAL A N 13
ATOM 16544 C CA . VAL A 1 8 ? 4.975 12.344 -19.923 1.00 0.00 8 VAL A CA 13
ATOM 16545 C C . VAL A 1 8 ? 5.673 13.633 -20.357 1.00 0.00 8 VAL A C 13
ATOM 16546 O O . VAL A 1 8 ? 5.283 14.724 -19.940 1.00 0.00 8 VAL A O 13
ATOM 16559 N N . TYR A 1 9 ? 6.740 13.531 -21.169 1.00 0.00 9 TYR A N 13
ATOM 16560 C CA . TYR A 1 9 ? 7.375 14.713 -21.774 1.00 0.00 9 TYR A CA 13
ATOM 16561 C C . TYR A 1 9 ? 7.944 14.459 -23.168 1.00 0.00 9 TYR A C 13
ATOM 16562 O O . TYR A 1 9 ? 8.590 13.449 -23.433 1.00 0.00 9 TYR A O 13
ATOM 16580 N N . SER A 1 10 ? 7.807 15.463 -24.024 1.00 0.00 10 SER A N 13
ATOM 16581 C CA . SER A 1 10 ? 8.464 15.605 -25.320 1.00 0.00 10 SER A CA 13
ATOM 16582 C C . SER A 1 10 ? 9.978 15.811 -25.156 1.00 0.00 10 SER A C 13
ATOM 16583 O O . SER A 1 10 ? 10.494 16.915 -25.329 1.00 0.00 10 SER A O 13
ATOM 16591 N N . GLY A 1 11 ? 10.702 14.743 -24.811 1.00 0.00 11 GLY A N 13
ATOM 16592 C CA . GLY A 1 11 ? 12.128 14.704 -24.455 1.00 0.00 11 GLY A CA 13
ATOM 16593 C C . GLY A 1 11 ? 13.138 14.985 -25.576 1.00 0.00 11 GLY A C 13
ATOM 16594 O O . GLY A 1 11 ? 14.263 14.499 -25.506 1.00 0.00 11 GLY A O 13
ATOM 16598 N N . ALA A 1 12 ? 12.763 15.765 -26.591 1.00 0.00 12 ALA A N 13
ATOM 16599 C CA . ALA A 1 12 ? 13.557 16.012 -27.801 1.00 0.00 12 ALA A CA 13
ATOM 16600 C C . ALA A 1 12 ? 14.939 16.660 -27.554 1.00 0.00 12 ALA A C 13
ATOM 16601 O O . ALA A 1 12 ? 15.815 16.597 -28.414 1.00 0.00 12 ALA A O 13
ATOM 16608 N N . CYS A 1 13 ? 15.158 17.269 -26.384 1.00 0.00 13 CYS A N 13
ATOM 16609 C CA . CYS A 1 13 ? 16.478 17.663 -25.892 1.00 0.00 13 CYS A CA 13
ATOM 16610 C C . CYS A 1 13 ? 16.527 17.615 -24.351 1.00 0.00 13 CYS A C 13
ATOM 16611 O O . CYS A 1 13 ? 15.485 17.673 -23.694 1.00 0.00 13 CYS A O 13
ATOM 16619 N N . GLY A 1 14 ? 17.733 17.519 -23.774 1.00 0.00 14 GLY A N 13
ATOM 16620 C CA . GLY A 1 14 ? 18.058 17.660 -22.339 1.00 0.00 14 GLY A CA 13
ATOM 16621 C C . GLY A 1 14 ? 17.351 16.736 -21.327 1.00 0.00 14 GLY A C 13
ATOM 16622 O O . GLY A 1 14 ? 17.611 16.837 -20.129 1.00 0.00 14 GLY A O 13
ATOM 16626 N N . TYR A 1 15 ? 16.452 15.854 -21.773 1.00 0.00 15 TYR A N 13
ATOM 16627 C CA . TYR A 1 15 ? 15.396 15.275 -20.935 1.00 0.00 15 TYR A CA 13
ATOM 16628 C C . TYR A 1 15 ? 15.887 14.527 -19.687 1.00 0.00 15 TYR A C 13
ATOM 16629 O O . TYR A 1 15 ? 15.308 14.702 -18.620 1.00 0.00 15 TYR A O 13
ATOM 16647 N N . LYS A 1 16 ? 16.927 13.693 -19.802 1.00 0.00 16 LYS A N 13
ATOM 16648 C CA . LYS A 1 16 ? 17.360 12.748 -18.757 1.00 0.00 16 LYS A CA 13
ATOM 16649 C C . LYS A 1 16 ? 17.668 13.418 -17.404 1.00 0.00 16 LYS A C 13
ATOM 16650 O O . LYS A 1 16 ? 16.986 13.079 -16.437 1.00 0.00 16 LYS A O 13
ATOM 16669 N N . PRO A 1 17 ? 18.597 14.388 -17.288 1.00 0.00 17 PRO A N 13
ATOM 16670 C CA . PRO A 1 17 ? 18.756 15.140 -16.043 1.00 0.00 17 PRO A CA 13
ATOM 16671 C C . PRO A 1 17 ? 17.536 16.021 -15.731 1.00 0.00 17 PRO A C 13
ATOM 16672 O O . PRO A 1 17 ? 17.185 16.132 -14.561 1.00 0.00 17 PRO A O 13
ATOM 16683 N N . LYS A 1 18 ? 16.835 16.588 -16.731 1.00 0.00 18 LYS A N 13
ATOM 16684 C CA . LYS A 1 18 ? 15.632 17.418 -16.499 1.00 0.00 18 LYS A CA 13
ATOM 16685 C C . LYS A 1 18 ? 14.486 16.635 -15.833 1.00 0.00 18 LYS A C 13
ATOM 16686 O O . LYS A 1 18 ? 13.705 17.213 -15.082 1.00 0.00 18 LYS A O 13
ATOM 16705 N N . TYR A 1 19 ? 14.407 15.328 -16.080 1.00 0.00 19 TYR A N 13
ATOM 16706 C CA . TYR A 1 19 ? 13.632 14.328 -15.342 1.00 0.00 19 TYR A CA 13
ATOM 16707 C C . TYR A 1 19 ? 14.246 14.038 -13.969 1.00 0.00 19 TYR A C 13
ATOM 16708 O O . TYR A 1 19 ? 13.598 14.281 -12.950 1.00 0.00 19 TYR A O 13
ATOM 16726 N N . LEU A 1 20 ? 15.473 13.501 -13.928 1.00 0.00 20 LEU A N 13
ATOM 16727 C CA . LEU A 1 20 ? 16.105 13.006 -12.700 1.00 0.00 20 LEU A CA 13
ATOM 16728 C C . LEU A 1 20 ? 16.161 14.047 -11.588 1.00 0.00 20 LEU A C 13
ATOM 16729 O O . LEU A 1 20 ? 15.904 13.702 -10.453 1.00 0.00 20 LEU A O 13
ATOM 16745 N N . GLN A 1 21 ? 16.482 15.301 -11.888 1.00 0.00 21 GLN A N 13
ATOM 16746 C CA . GLN A 1 21 ? 16.629 16.370 -10.910 1.00 0.00 21 GLN A CA 13
ATOM 16747 C C . GLN A 1 21 ? 15.332 16.631 -10.121 1.00 0.00 21 GLN A C 13
ATOM 16748 O O . GLN A 1 21 ? 15.388 16.869 -8.913 1.00 0.00 21 GLN A O 13
ATOM 16762 N N . LEU A 1 22 ? 14.173 16.516 -10.783 1.00 0.00 22 LEU A N 13
ATOM 16763 C CA . LEU A 1 22 ? 12.868 16.540 -10.128 1.00 0.00 22 LEU A CA 13
ATOM 16764 C C . LEU A 1 22 ? 12.553 15.203 -9.433 1.00 0.00 22 LEU A C 13
ATOM 16765 O O . LEU A 1 22 ? 11.973 15.210 -8.346 1.00 0.00 22 LEU A O 13
ATOM 16781 N N . LYS A 1 23 ? 12.937 14.065 -10.038 1.00 0.00 23 LYS A N 13
ATOM 16782 C CA . LYS A 1 23 ? 12.674 12.721 -9.514 1.00 0.00 23 LYS A CA 13
ATOM 16783 C C . LYS A 1 23 ? 13.428 12.447 -8.214 1.00 0.00 23 LYS A C 13
ATOM 16784 O O . LYS A 1 23 ? 12.801 12.169 -7.195 1.00 0.00 23 LYS A O 13
ATOM 16803 N N . GLU A 1 24 ? 14.755 12.595 -8.268 1.00 0.00 24 GLU A N 13
ATOM 16804 C CA . GLU A 1 24 ? 15.712 12.454 -7.164 1.00 0.00 24 GLU A CA 13
ATOM 16805 C C . GLU A 1 24 ? 15.193 13.071 -5.859 1.00 0.00 24 GLU A C 13
ATOM 16806 O O . GLU A 1 24 ? 15.246 12.432 -4.819 1.00 0.00 24 GLU A O 13
ATOM 16818 N N . LYS A 1 25 ? 14.626 14.283 -5.917 1.00 0.00 25 LYS A N 13
ATOM 16819 C CA . LYS A 1 25 ? 14.001 14.994 -4.787 1.00 0.00 25 LYS A CA 13
ATOM 16820 C C . LYS A 1 25 ? 12.833 14.254 -4.128 1.00 0.00 25 LYS A C 13
ATOM 16821 O O . LYS A 1 25 ? 12.717 14.215 -2.910 1.00 0.00 25 LYS A O 13
ATOM 16840 N N . LEU A 1 26 ? 11.953 13.693 -4.941 1.00 0.00 26 LEU A N 13
ATOM 16841 C CA . LEU A 1 26 ? 10.773 12.932 -4.551 1.00 0.00 26 LEU A CA 13
ATOM 16842 C C . LEU A 1 26 ? 11.119 11.533 -4.004 1.00 0.00 26 LEU A C 13
ATOM 16843 O O . LEU A 1 26 ? 10.633 11.126 -2.954 1.00 0.00 26 LEU A O 13
ATOM 16859 N N . GLU A 1 27 ? 12.017 10.823 -4.679 1.00 0.00 27 GLU A N 13
ATOM 16860 C CA . GLU A 1 27 ? 12.682 9.602 -4.219 1.00 0.00 27 GLU A CA 13
ATOM 16861 C C . GLU A 1 27 ? 13.481 9.781 -2.921 1.00 0.00 27 GLU A C 13
ATOM 16862 O O . GLU A 1 27 ? 13.419 8.904 -2.065 1.00 0.00 27 GLU A O 13
ATOM 16874 N N . HIS A 1 28 ? 14.203 10.892 -2.746 1.00 0.00 28 HIS A N 13
ATOM 16875 C CA . HIS A 1 28 ? 14.883 11.240 -1.494 1.00 0.00 28 HIS A CA 13
ATOM 16876 C C . HIS A 1 28 ? 13.892 11.346 -0.334 1.00 0.00 28 HIS A C 13
ATOM 16877 O O . HIS A 1 28 ? 14.157 10.830 0.754 1.00 0.00 28 HIS A O 13
ATOM 16891 N N . GLU A 1 29 ? 12.774 12.034 -0.564 1.00 0.00 29 GLU A N 13
ATOM 16892 C CA . GLU A 1 29 ? 11.741 12.265 0.447 1.00 0.00 29 GLU A CA 13
ATOM 16893 C C . GLU A 1 29 ? 10.982 10.977 0.819 1.00 0.00 29 GLU A C 13
ATOM 16894 O O . GLU A 1 29 ? 10.570 10.793 1.965 1.00 0.00 29 GLU A O 13
ATOM 16906 N N . PHE A 1 30 ? 10.783 10.076 -0.152 1.00 0.00 30 PHE A N 13
ATOM 16907 C CA . PHE A 1 30 ? 9.929 8.892 -0.043 1.00 0.00 30 PHE A CA 13
ATOM 16908 C C . PHE A 1 30 ? 10.626 7.612 -0.571 1.00 0.00 30 PHE A C 13
ATOM 16909 O O . PHE A 1 30 ? 10.108 6.949 -1.480 1.00 0.00 30 PHE A O 13
ATOM 16926 N N . PRO A 1 31 ? 11.802 7.214 -0.038 1.00 0.00 31 PRO A N 13
ATOM 16927 C CA . PRO A 1 31 ? 12.678 6.238 -0.687 1.00 0.00 31 PRO A CA 13
ATOM 16928 C C . PRO A 1 31 ? 12.072 4.841 -0.739 1.00 0.00 31 PRO A C 13
ATOM 16929 O O . PRO A 1 31 ? 11.740 4.230 0.277 1.00 0.00 31 PRO A O 13
ATOM 16940 N N . GLY A 1 32 ? 11.864 4.377 -1.966 1.00 0.00 32 GLY A N 13
ATOM 16941 C CA . GLY A 1 32 ? 10.997 3.261 -2.373 1.00 0.00 32 GLY A CA 13
ATOM 16942 C C . GLY A 1 32 ? 9.602 3.191 -1.734 1.00 0.00 32 GLY A C 13
ATOM 16943 O O . GLY A 1 32 ? 8.869 2.225 -1.939 1.00 0.00 32 GLY A O 13
ATOM 16947 N N . CYS A 1 33 ? 9.198 4.199 -0.958 1.00 0.00 33 CYS A N 13
ATOM 16948 C CA . CYS A 1 33 ? 7.820 4.454 -0.593 1.00 0.00 33 CYS A CA 13
ATOM 16949 C C . CYS A 1 33 ? 7.049 4.994 -1.816 1.00 0.00 33 CYS A C 13
ATOM 16950 O O . CYS A 1 33 ? 5.823 4.954 -1.873 1.00 0.00 33 CYS A O 13
ATOM 16958 N N . LEU A 1 34 ? 7.779 5.453 -2.833 1.00 0.00 34 LEU A N 13
ATOM 16959 C CA . LEU A 1 34 ? 7.305 5.856 -4.136 1.00 0.00 34 LEU A CA 13
ATOM 16960 C C . LEU A 1 34 ? 7.944 5.018 -5.236 1.00 0.00 34 LEU A C 13
ATOM 16961 O O . LEU A 1 34 ? 9.086 4.572 -5.139 1.00 0.00 34 LEU A O 13
ATOM 16977 N N . ASP A 1 35 ? 7.211 4.961 -6.335 1.00 0.00 35 ASP A N 13
ATOM 16978 C CA . ASP A 1 35 ? 7.684 4.810 -7.704 1.00 0.00 35 ASP A CA 13
ATOM 16979 C C . ASP A 1 35 ? 7.509 6.156 -8.399 1.00 0.00 35 ASP A C 13
ATOM 16980 O O . ASP A 1 35 ? 6.462 6.787 -8.290 1.00 0.00 35 ASP A O 13
ATOM 16989 N N . ILE A 1 36 ? 8.488 6.549 -9.191 1.00 0.00 36 ILE A N 13
ATOM 16990 C CA . ILE A 1 36 ? 8.332 7.532 -10.249 1.00 0.00 36 ILE A CA 13
ATOM 16991 C C . ILE A 1 36 ? 9.065 7.019 -11.482 1.00 0.00 36 ILE A C 13
ATOM 16992 O O . ILE A 1 36 ? 10.293 6.909 -11.523 1.00 0.00 36 ILE A O 13
ATOM 17008 N N . CYS A 1 37 ? 8.296 6.810 -12.526 1.00 0.00 37 CYS A N 13
ATOM 17009 C CA . CYS A 1 37 ? 8.804 6.675 -13.881 1.00 0.00 37 CYS A CA 13
ATOM 17010 C C . CYS A 1 37 ? 8.493 7.931 -14.704 1.00 0.00 37 CYS A C 13
ATOM 17011 O O . CYS A 1 37 ? 7.756 8.818 -14.275 1.00 0.00 37 CYS A O 13
ATOM 17019 N N . GLY A 1 38 ? 9.047 7.997 -15.911 1.00 0.00 38 GLY A N 13
ATOM 17020 C CA . GLY A 1 38 ? 8.670 8.963 -16.935 1.00 0.00 38 GLY A CA 13
ATOM 17021 C C . GLY A 1 38 ? 8.786 8.354 -18.330 1.00 0.00 38 GLY A C 13
ATOM 17022 O O . GLY A 1 38 ? 9.420 7.312 -18.504 1.00 0.00 38 GLY A O 13
ATOM 17026 N N . GLU A 1 39 ? 8.131 8.979 -19.299 1.00 0.00 39 GLU A N 13
ATOM 17027 C CA . GLU A 1 39 ? 7.657 8.346 -20.519 1.00 0.00 39 GLU A CA 13
ATOM 17028 C C . GLU A 1 39 ? 7.640 9.353 -21.668 1.00 0.00 39 GLU A C 13
ATOM 17029 O O . GLU A 1 39 ? 6.718 10.142 -21.864 1.00 0.00 39 GLU A O 13
ATOM 17041 N N . GLY A 1 40 ? 8.728 9.333 -22.423 1.00 0.00 40 GLY A N 13
ATOM 17042 C CA . GLY A 1 40 ? 8.932 10.191 -23.590 1.00 0.00 40 GLY A CA 13
ATOM 17043 C C . GLY A 1 40 ? 8.416 9.555 -24.879 1.00 0.00 40 GLY A C 13
ATOM 17044 O O . GLY A 1 40 ? 9.199 9.230 -25.772 1.00 0.00 40 GLY A O 13
ATOM 17048 N N . THR A 1 41 ? 7.096 9.371 -24.970 1.00 0.00 41 THR A N 13
ATOM 17049 C CA . THR A 1 41 ? 6.421 8.832 -26.160 1.00 0.00 41 THR A CA 13
ATOM 17050 C C . THR A 1 41 ? 6.185 9.912 -27.228 1.00 0.00 41 THR A C 13
ATOM 17051 O O . THR A 1 41 ? 5.991 11.084 -26.902 1.00 0.00 41 THR A O 13
ATOM 17062 N N . PRO A 1 42 ? 6.099 9.539 -28.522 1.00 0.00 42 PRO A N 13
ATOM 17063 C CA . PRO A 1 42 ? 5.840 10.481 -29.621 1.00 0.00 42 PRO A CA 13
ATOM 17064 C C . PRO A 1 42 ? 4.411 11.060 -29.633 1.00 0.00 42 PRO A C 13
ATOM 17065 O O . PRO A 1 42 ? 4.075 11.849 -30.510 1.00 0.00 42 PRO A O 13
ATOM 17076 N N . GLN A 1 43 ? 3.565 10.694 -28.663 1.00 0.00 43 GLN A N 13
ATOM 17077 C CA . GLN A 1 43 ? 2.259 11.318 -28.424 1.00 0.00 43 GLN A CA 13
ATOM 17078 C C . GLN A 1 43 ? 2.376 12.767 -27.897 1.00 0.00 43 GLN A C 13
ATOM 17079 O O . GLN A 1 43 ? 1.388 13.500 -27.884 1.00 0.00 43 GLN A O 13
ATOM 17093 N N . VAL A 1 44 ? 3.578 13.215 -27.509 1.00 0.00 44 VAL A N 13
ATOM 17094 C CA . VAL A 1 44 ? 3.855 14.591 -27.075 1.00 0.00 44 VAL A CA 13
ATOM 17095 C C . VAL A 1 44 ? 5.019 15.216 -27.854 1.00 0.00 44 VAL A C 13
ATOM 17096 O O . VAL A 1 44 ? 6.085 14.626 -27.987 1.00 0.00 44 VAL A O 13
ATOM 17109 N N . THR A 1 45 ? 4.837 16.455 -28.330 1.00 0.00 45 THR A N 13
ATOM 17110 C CA . THR A 1 45 ? 5.854 17.206 -29.105 1.00 0.00 45 THR A CA 13
ATOM 17111 C C . THR A 1 45 ? 6.228 18.574 -28.517 1.00 0.00 45 THR A C 13
ATOM 17112 O O . THR A 1 45 ? 7.143 19.225 -29.012 1.00 0.00 45 THR A O 13
ATOM 17123 N N . GLY A 1 46 ? 5.551 19.006 -27.452 1.00 0.00 46 GLY A N 13
ATOM 17124 C CA . GLY A 1 46 ? 5.824 20.262 -26.738 1.00 0.00 46 GLY A CA 13
ATOM 17125 C C . GLY A 1 46 ? 5.108 20.331 -25.388 1.00 0.00 46 GLY A C 13
ATOM 17126 O O . GLY A 1 46 ? 4.678 21.400 -24.954 1.00 0.00 46 GLY A O 13
ATOM 17130 N N . PHE A 1 47 ? 4.893 19.173 -24.762 1.00 0.00 47 PHE A N 13
ATOM 17131 C CA . PHE A 1 47 ? 3.967 18.974 -23.649 1.00 0.00 47 PHE A CA 13
ATOM 17132 C C . PHE A 1 47 ? 4.693 18.227 -22.529 1.00 0.00 47 PHE A C 13
ATOM 17133 O O . PHE A 1 47 ? 5.423 17.282 -22.815 1.00 0.00 47 PHE A O 13
ATOM 17150 N N . PHE A 1 48 ? 4.492 18.649 -21.278 1.00 0.00 48 PHE A N 13
ATOM 17151 C CA . PHE A 1 48 ? 5.011 18.036 -20.052 1.00 0.00 48 PHE A CA 13
ATOM 17152 C C . PHE A 1 48 ? 3.829 17.865 -19.090 1.00 0.00 48 PHE A C 13
ATOM 17153 O O . PHE A 1 48 ? 3.114 18.843 -18.856 1.00 0.00 48 PHE A O 13
ATOM 17170 N N . GLU A 1 49 ? 3.615 16.683 -18.524 1.00 0.00 49 GLU A N 13
ATOM 17171 C CA . GLU A 1 49 ? 2.603 16.423 -17.504 1.00 0.00 49 GLU A CA 13
ATOM 17172 C C . GLU A 1 49 ? 3.146 15.608 -16.330 1.00 0.00 49 GLU A C 13
ATOM 17173 O O . GLU A 1 49 ? 4.124 14.879 -16.473 1.00 0.00 49 GLU A O 13
ATOM 17185 N N . VAL A 1 50 ? 2.489 15.709 -15.169 1.00 0.00 50 VAL A N 13
ATOM 17186 C CA . VAL A 1 50 ? 2.762 14.837 -14.009 1.00 0.00 50 VAL A CA 13
ATOM 17187 C C . VAL A 1 50 ? 1.471 14.207 -13.497 1.00 0.00 50 VAL A C 13
ATOM 17188 O O . VAL A 1 50 ? 0.499 14.913 -13.215 1.00 0.00 50 VAL A O 13
ATOM 17201 N N . THR A 1 51 ? 1.506 12.884 -13.288 1.00 0.00 51 THR A N 13
ATOM 17202 C CA . THR A 1 51 ? 0.405 12.101 -12.710 1.00 0.00 51 THR A CA 13
ATOM 17203 C C . THR A 1 51 ? 0.910 11.192 -11.589 1.00 0.00 51 THR A C 13
ATOM 17204 O O . THR A 1 51 ? 1.931 10.523 -11.729 1.00 0.00 51 THR A O 13
ATOM 17215 N N . VAL A 1 52 ? 0.150 11.078 -10.504 1.00 0.00 52 VAL A N 13
ATOM 17216 C CA . VAL A 1 52 ? 0.355 10.157 -9.375 1.00 0.00 52 VAL A CA 13
ATOM 17217 C C . VAL A 1 52 ? -0.933 9.389 -9.110 1.00 0.00 52 VAL A C 13
ATOM 17218 O O . VAL A 1 52 ? -2.013 9.948 -9.263 1.00 0.00 52 VAL A O 13
ATOM 17231 N N . ALA A 1 53 ? -0.838 8.094 -8.802 1.00 0.00 53 ALA A N 13
ATOM 17232 C CA . ALA A 1 53 ? -1.969 7.165 -8.661 1.00 0.00 53 ALA A CA 13
ATOM 17233 C C . ALA A 1 53 ? -3.074 7.323 -9.744 1.00 0.00 53 ALA A C 13
ATOM 17234 O O . ALA A 1 53 ? -4.260 7.111 -9.470 1.00 0.00 53 ALA A O 13
ATOM 17241 N N . GLY A 1 54 ? -2.727 7.757 -10.967 1.00 0.00 54 GLY A N 13
ATOM 17242 C CA . GLY A 1 54 ? -3.702 8.124 -12.002 1.00 0.00 54 GLY A CA 13
ATOM 17243 C C . GLY A 1 54 ? -4.546 9.353 -11.639 1.00 0.00 54 GLY A C 13
ATOM 17244 O O . GLY A 1 54 ? -5.774 9.274 -11.653 1.00 0.00 54 GLY A O 13
ATOM 17248 N N . LYS A 1 55 ? -3.894 10.455 -11.251 1.00 0.00 55 LYS A N 13
ATOM 17249 C CA . LYS A 1 55 ? -4.405 11.784 -10.876 1.00 0.00 55 LYS A CA 13
ATOM 17250 C C . LYS A 1 55 ? -3.410 12.850 -11.370 1.00 0.00 55 LYS A C 13
ATOM 17251 O O . LYS A 1 55 ? -2.249 12.825 -10.957 1.00 0.00 55 LYS A O 13
ATOM 17270 N N . LEU A 1 56 ? -3.813 13.708 -12.308 1.00 0.00 56 LEU A N 13
ATOM 17271 C CA . LEU A 1 56 ? -2.974 14.792 -12.837 1.00 0.00 56 LEU A CA 13
ATOM 17272 C C . LEU A 1 56 ? -2.749 15.868 -11.777 1.00 0.00 56 LEU A C 13
ATOM 17273 O O . LEU A 1 56 ? -3.691 16.368 -11.165 1.00 0.00 56 LEU A O 13
ATOM 17289 N N . VAL A 1 57 ? -1.478 16.206 -11.588 1.00 0.00 57 VAL A N 13
ATOM 17290 C CA . VAL A 1 57 ? -0.999 17.311 -10.743 1.00 0.00 57 VAL A CA 13
ATOM 17291 C C . VAL A 1 57 ? -0.629 18.516 -11.608 1.00 0.00 57 VAL A C 13
ATOM 17292 O O . VAL A 1 57 ? -0.867 19.658 -11.229 1.00 0.00 57 VAL A O 13
ATOM 17305 N N . HIS A 1 58 ? -0.056 18.253 -12.784 1.00 0.00 58 HIS A N 13
ATOM 17306 C CA . HIS A 1 58 ? 0.599 19.227 -13.647 1.00 0.00 58 HIS A CA 13
ATOM 17307 C C . HIS A 1 58 ? 0.282 18.977 -15.116 1.00 0.00 58 HIS A C 13
ATOM 17308 O O . HIS A 1 58 ? 0.193 17.836 -15.563 1.00 0.00 58 HIS A O 13
ATOM 17322 N N . SER A 1 59 ? 0.272 20.050 -15.898 1.00 0.00 59 SER A N 13
ATOM 17323 C CA . SER A 1 59 ? 0.352 19.987 -17.354 1.00 0.00 59 SER A CA 13
ATOM 17324 C C . SER A 1 59 ? 0.875 21.290 -17.968 1.00 0.00 59 SER A C 13
ATOM 17325 O O . SER A 1 59 ? 0.125 22.254 -18.157 1.00 0.00 59 SER A O 13
ATOM 17333 N N . LYS A 1 60 ? 2.146 21.393 -18.351 1.00 0.00 60 LYS A N 13
ATOM 17334 C CA . LYS A 1 60 ? 2.667 22.543 -19.096 1.00 0.00 60 LYS A CA 13
ATOM 17335 C C . LYS A 1 60 ? 1.841 22.878 -20.340 1.00 0.00 60 LYS A C 13
ATOM 17336 O O . LYS A 1 60 ? 1.639 24.052 -20.635 1.00 0.00 60 LYS A O 13
ATOM 17355 N N . LYS A 1 61 ? 1.267 21.852 -20.977 1.00 0.00 61 LYS A N 13
ATOM 17356 C CA . LYS A 1 61 ? 0.291 21.943 -22.085 1.00 0.00 61 LYS A CA 13
ATOM 17357 C C . LYS A 1 61 ? -0.985 22.720 -21.731 1.00 0.00 61 LYS A C 13
ATOM 17358 O O . LYS A 1 61 ? -1.525 23.403 -22.607 1.00 0.00 61 LYS A O 13
ATOM 17377 N N . ARG A 1 62 ? -1.496 22.588 -20.495 1.00 0.00 62 ARG A N 13
ATOM 17378 C CA . ARG A 1 62 ? -2.615 23.391 -19.981 1.00 0.00 62 ARG A CA 13
ATOM 17379 C C . ARG A 1 62 ? -2.222 24.796 -19.559 1.00 0.00 62 ARG A C 13
ATOM 17380 O O . ARG A 1 62 ? -3.077 25.668 -19.518 1.00 0.00 62 ARG A O 13
ATOM 17401 N N . GLY A 1 63 ? -0.949 25.007 -19.228 1.00 0.00 63 GLY A N 13
ATOM 17402 C CA . GLY A 1 63 ? -0.438 26.296 -18.779 1.00 0.00 63 GLY A CA 13
ATOM 17403 C C . GLY A 1 63 ? 0.669 26.159 -17.751 1.00 0.00 63 GLY A C 13
ATOM 17404 O O . GLY A 1 63 ? 1.422 27.098 -17.515 1.00 0.00 63 GLY A O 13
ATOM 17408 N N . ASP A 1 64 ? 0.806 24.971 -17.165 1.00 0.00 64 ASP A N 13
ATOM 17409 C CA . ASP A 1 64 ? 0.997 24.873 -15.728 1.00 0.00 64 ASP A CA 13
ATOM 17410 C C . ASP A 1 64 ? 2.351 25.366 -15.226 1.00 0.00 64 ASP A C 13
ATOM 17411 O O . ASP A 1 64 ? 2.388 26.063 -14.220 1.00 0.00 64 ASP A O 13
ATOM 17420 N N . GLY A 1 65 ? 3.444 25.071 -15.943 1.00 0.00 65 GLY A N 13
ATOM 17421 C CA . GLY A 1 65 ? 4.798 25.422 -15.456 1.00 0.00 65 GLY A CA 13
ATOM 17422 C C . GLY A 1 65 ? 5.413 24.375 -14.516 1.00 0.00 65 GLY A C 13
ATOM 17423 O O . GLY A 1 65 ? 4.702 23.622 -13.863 1.00 0.00 65 GLY A O 13
ATOM 17427 N N . TYR A 1 66 ? 6.738 24.286 -14.505 1.00 0.00 66 TYR A N 13
ATOM 17428 C CA . TYR A 1 66 ? 7.556 23.347 -13.726 1.00 0.00 66 TYR A CA 13
ATOM 17429 C C . TYR A 1 66 ? 7.501 23.610 -12.213 1.00 0.00 66 TYR A C 13
ATOM 17430 O O . TYR A 1 66 ? 6.544 24.194 -11.712 1.00 0.00 66 TYR A O 13
ATOM 17448 N N . VAL A 1 67 ? 8.495 23.153 -11.443 1.00 0.00 67 VAL A N 13
ATOM 17449 C CA . VAL A 1 67 ? 8.729 23.789 -10.139 1.00 0.00 67 VAL A CA 13
ATOM 17450 C C . VAL A 1 67 ? 9.382 25.151 -10.332 1.00 0.00 67 VAL A C 13
ATOM 17451 O O . VAL A 1 67 ? 10.584 25.355 -10.227 1.00 0.00 67 VAL A O 13
ATOM 17464 N N . ASP A 1 68 ? 8.519 26.091 -10.662 1.00 0.00 68 ASP A N 13
ATOM 17465 C CA . ASP A 1 68 ? 8.825 27.474 -10.963 1.00 0.00 68 ASP A CA 13
ATOM 17466 C C . ASP A 1 68 ? 9.202 28.268 -9.697 1.00 0.00 68 ASP A C 13
ATOM 17467 O O . ASP A 1 68 ? 9.874 29.294 -9.765 1.00 0.00 68 ASP A O 13
ATOM 17476 N N . THR A 1 69 ? 8.756 27.806 -8.521 1.00 0.00 69 THR A N 13
ATOM 17477 C CA . THR A 1 69 ? 8.999 28.421 -7.228 1.00 0.00 69 THR A CA 13
ATOM 17478 C C . THR A 1 69 ? 9.126 27.381 -6.117 1.00 0.00 69 THR A C 13
ATOM 17479 O O . THR A 1 69 ? 8.657 26.247 -6.234 1.00 0.00 69 THR A O 13
ATOM 17490 N N . GLU A 1 70 ? 9.643 27.806 -4.964 1.00 0.00 70 GLU A N 13
ATOM 17491 C CA . GLU A 1 70 ? 9.629 26.996 -3.744 1.00 0.00 70 GLU A CA 13
ATOM 17492 C C . GLU A 1 70 ? 8.230 26.561 -3.317 1.00 0.00 70 GLU A C 13
ATOM 17493 O O . GLU A 1 70 ? 7.996 25.393 -3.006 1.00 0.00 70 GLU A O 13
ATOM 17505 N N . SER A 1 71 ? 7.262 27.481 -3.379 1.00 0.00 71 SER A N 13
ATOM 17506 C CA . SER A 1 71 ? 5.874 27.128 -3.060 1.00 0.00 71 SER A CA 13
ATOM 17507 C C . SER A 1 71 ? 5.363 26.013 -3.963 1.00 0.00 71 SER A C 13
ATOM 17508 O O . SER A 1 71 ? 4.708 25.090 -3.487 1.00 0.00 71 SER A O 13
ATOM 17516 N N . LYS A 1 72 ? 5.704 26.056 -5.255 1.00 0.00 72 LYS A N 13
ATOM 17517 C CA . LYS A 1 72 ? 5.438 25.006 -6.224 1.00 0.00 72 LYS A CA 13
ATOM 17518 C C . LYS A 1 72 ? 6.082 23.670 -5.880 1.00 0.00 72 LYS A C 13
ATOM 17519 O O . LYS A 1 72 ? 5.369 22.671 -5.813 1.00 0.00 72 LYS A O 13
ATOM 17538 N N . PHE A 1 73 ? 7.383 23.642 -5.601 1.00 0.00 73 PHE A N 13
ATOM 17539 C CA . PHE A 1 73 ? 8.053 22.405 -5.177 1.00 0.00 73 PHE A CA 13
ATOM 17540 C C . PHE A 1 73 ? 7.346 21.787 -3.963 1.00 0.00 73 PHE A C 13
ATOM 17541 O O . PHE A 1 73 ? 6.950 20.620 -3.982 1.00 0.00 73 PHE A O 13
ATOM 17558 N N . ARG A 1 74 ? 7.046 22.613 -2.957 1.00 0.00 74 ARG A N 13
ATOM 17559 C CA . ARG A 1 74 ? 6.289 22.253 -1.767 1.00 0.00 74 ARG A CA 13
ATOM 17560 C C . ARG A 1 74 ? 4.843 21.826 -2.022 1.00 0.00 74 ARG A C 13
ATOM 17561 O O . ARG A 1 74 ? 4.349 21.023 -1.238 1.00 0.00 74 ARG A O 13
ATOM 17582 N N . LYS A 1 75 ? 4.168 22.261 -3.093 1.00 0.00 75 LYS A N 13
ATOM 17583 C CA . LYS A 1 75 ? 2.844 21.749 -3.489 1.00 0.00 75 LYS A CA 13
ATOM 17584 C C . LYS A 1 75 ? 2.925 20.293 -3.944 1.00 0.00 75 LYS A C 13
ATOM 17585 O O . LYS A 1 75 ? 2.044 19.516 -3.588 1.00 0.00 75 LYS A O 13
ATOM 17604 N N . LEU A 1 76 ? 3.995 19.904 -4.647 1.00 0.00 76 LEU A N 13
ATOM 17605 C CA . LEU A 1 76 ? 4.180 18.494 -5.012 1.00 0.00 76 LEU A CA 13
ATOM 17606 C C . LEU A 1 76 ? 4.569 17.681 -3.795 1.00 0.00 76 LEU A C 13
ATOM 17607 O O . LEU A 1 76 ? 3.940 16.675 -3.482 1.00 0.00 76 LEU A O 13
ATOM 17623 N N . VAL A 1 77 ? 5.561 18.178 -3.065 1.00 0.00 77 VAL A N 13
ATOM 17624 C CA . VAL A 1 77 ? 6.012 17.530 -1.830 1.00 0.00 77 VAL A CA 13
ATOM 17625 C C . VAL A 1 77 ? 4.865 17.343 -0.851 1.00 0.00 77 VAL A C 13
ATOM 17626 O O . VAL A 1 77 ? 4.726 16.259 -0.302 1.00 0.00 77 VAL A O 13
ATOM 17639 N N . THR A 1 78 ? 3.980 18.326 -0.693 1.00 0.00 78 THR A N 13
ATOM 17640 C CA . THR A 1 78 ? 2.798 18.184 0.160 1.00 0.00 78 THR A CA 13
ATOM 17641 C C . THR A 1 78 ? 1.863 17.111 -0.343 1.00 0.00 78 THR A C 13
ATOM 17642 O O . THR A 1 78 ? 1.429 16.266 0.440 1.00 0.00 78 THR A O 13
ATOM 17653 N N . ALA A 1 79 ? 1.582 17.106 -1.644 1.00 0.00 79 ALA A N 13
ATOM 17654 C CA . ALA A 1 79 ? 0.552 16.211 -2.157 1.00 0.00 79 ALA A CA 13
ATOM 17655 C C . ALA A 1 79 ? 1.031 14.768 -2.227 1.00 0.00 79 ALA A C 13
ATOM 17656 O O . ALA A 1 79 ? 0.266 13.831 -2.008 1.00 0.00 79 ALA A O 13
ATOM 17663 N N . ILE A 1 80 ? 2.331 14.599 -2.421 1.00 0.00 80 ILE A N 13
ATOM 17664 C CA . ILE A 1 80 ? 2.970 13.301 -2.438 1.00 0.00 80 ILE A CA 13
ATOM 17665 C C . ILE A 1 80 ? 3.173 12.841 -0.999 1.00 0.00 80 ILE A C 13
ATOM 17666 O O . ILE A 1 80 ? 2.946 11.673 -0.732 1.00 0.00 80 ILE A O 13
ATOM 17682 N N . LYS A 1 81 ? 3.455 13.724 -0.031 1.00 0.00 81 LYS A N 13
ATOM 17683 C CA . LYS A 1 81 ? 3.624 13.309 1.376 1.00 0.00 81 LYS A CA 13
ATOM 17684 C C . LYS A 1 81 ? 2.305 12.853 1.977 1.00 0.00 81 LYS A C 13
ATOM 17685 O O . LYS A 1 81 ? 2.247 11.827 2.647 1.00 0.00 81 LYS A O 13
ATOM 17704 N N . ALA A 1 82 ? 1.255 13.622 1.705 1.00 0.00 82 ALA A N 13
ATOM 17705 C CA . ALA A 1 82 ? -0.110 13.331 2.134 1.00 0.00 82 ALA A CA 13
ATOM 17706 C C . ALA A 1 82 ? -0.643 12.039 1.496 1.00 0.00 82 ALA A C 13
ATOM 17707 O O . ALA A 1 82 ? -1.116 11.148 2.200 1.00 0.00 82 ALA A O 13
ATOM 17714 N N . ALA A 1 83 ? -0.520 11.911 0.171 1.00 0.00 83 ALA A N 13
ATOM 17715 C CA . ALA A 1 83 ? -0.924 10.698 -0.538 1.00 0.00 83 ALA A CA 13
ATOM 17716 C C . ALA A 1 83 ? -0.070 9.476 -0.180 1.00 0.00 83 ALA A C 13
ATOM 17717 O O . ALA A 1 83 ? -0.587 8.361 -0.107 1.00 0.00 83 ALA A O 13
ATOM 17724 N N . LEU A 1 84 ? 1.211 9.684 0.135 1.00 0.00 84 LEU A N 13
ATOM 17725 C CA . LEU A 1 84 ? 2.088 8.630 0.650 1.00 0.00 84 LEU A CA 13
ATOM 17726 C C . LEU A 1 84 ? 1.586 8.132 1.997 1.00 0.00 84 LEU A C 13
ATOM 17727 O O . LEU A 1 84 ? 1.340 6.939 2.160 1.00 0.00 84 LEU A O 13
ATOM 17743 N N . ALA A 1 85 ? 1.385 9.048 2.940 1.00 0.00 85 ALA A N 13
ATOM 17744 C CA . ALA A 1 85 ? 0.851 8.713 4.266 1.00 0.00 85 ALA A CA 13
ATOM 17745 C C . ALA A 1 85 ? -0.529 8.023 4.252 1.00 0.00 85 ALA A C 13
ATOM 17746 O O . ALA A 1 85 ? -0.881 7.293 5.179 1.00 0.00 85 ALA A O 13
ATOM 17753 N N . GLN A 1 86 ? -1.289 8.188 3.172 1.00 0.00 86 GLN A N 13
ATOM 17754 C CA . GLN A 1 86 ? -2.570 7.517 2.938 1.00 0.00 86 GLN A CA 13
ATOM 17755 C C . GLN A 1 86 ? -2.382 6.087 2.415 1.00 0.00 86 GLN A C 13
ATOM 17756 O O . GLN A 1 86 ? -2.975 5.140 2.922 1.00 0.00 86 GLN A O 13
ATOM 17770 N N . CYS A 1 87 ? -1.496 5.922 1.438 1.00 0.00 87 CYS A N 13
ATOM 17771 C CA . CYS A 1 87 ? -1.095 4.630 0.865 1.00 0.00 87 CYS A CA 13
ATOM 17772 C C . CYS A 1 87 ? -0.315 3.733 1.854 1.00 0.00 87 CYS A C 13
ATOM 17773 O O . CYS A 1 87 ? -0.388 2.498 1.785 1.00 0.00 87 CYS A O 13
ATOM 17781 N N . GLN A 1 88 ? 0.366 4.350 2.831 1.00 0.00 88 GLN A N 13
ATOM 17782 C CA . GLN A 1 88 ? 0.945 3.649 3.988 1.00 0.00 88 GLN A CA 13
ATOM 17783 C C . GLN A 1 88 ? -0.106 2.898 4.820 1.00 0.00 88 GLN A C 13
ATOM 17784 O O . GLN A 1 88 ? 0.183 1.806 5.309 1.00 0.00 88 GLN A O 13
ATOM 17798 N N . MET A 1 1 ? 1.114 0.252 -0.412 1.00 0.00 1 MET A N 14
ATOM 17799 C CA . MET A 1 1 ? 1.896 0.088 -1.654 1.00 0.00 1 MET A CA 14
ATOM 17800 C C . MET A 1 1 ? 2.999 1.143 -1.733 1.00 0.00 1 MET A C 14
ATOM 17801 O O . MET A 1 1 ? 3.095 1.974 -0.835 1.00 0.00 1 MET A O 14
ATOM 17817 N N . ALA A 1 2 ? 3.806 1.142 -2.801 1.00 0.00 2 ALA A N 14
ATOM 17818 C CA . ALA A 1 2 ? 4.540 2.334 -3.232 1.00 0.00 2 ALA A CA 14
ATOM 17819 C C . ALA A 1 2 ? 3.661 3.223 -4.141 1.00 0.00 2 ALA A C 14
ATOM 17820 O O . ALA A 1 2 ? 2.694 2.750 -4.748 1.00 0.00 2 ALA A O 14
ATOM 17827 N N . LEU A 1 3 ? 4.000 4.509 -4.272 1.00 0.00 3 LEU A N 14
ATOM 17828 C CA . LEU A 1 3 ? 3.246 5.486 -5.045 1.00 0.00 3 LEU A CA 14
ATOM 17829 C C . LEU A 1 3 ? 3.693 5.517 -6.509 1.00 0.00 3 LEU A C 14
ATOM 17830 O O . LEU A 1 3 ? 4.810 5.910 -6.816 1.00 0.00 3 LEU A O 14
ATOM 17846 N N . ALA A 1 4 ? 2.811 5.112 -7.407 1.00 0.00 4 ALA A N 14
ATOM 17847 C CA . ALA A 1 4 ? 3.015 5.053 -8.848 1.00 0.00 4 ALA A CA 14
ATOM 17848 C C . ALA A 1 4 ? 2.951 6.452 -9.507 1.00 0.00 4 ALA A C 14
ATOM 17849 O O . ALA A 1 4 ? 1.845 6.971 -9.683 1.00 0.00 4 ALA A O 14
ATOM 17856 N N . VAL A 1 5 ? 4.078 7.053 -9.925 1.00 0.00 5 VAL A N 14
ATOM 17857 C CA . VAL A 1 5 ? 4.149 8.371 -10.596 1.00 0.00 5 VAL A CA 14
ATOM 17858 C C . VAL A 1 5 ? 4.649 8.226 -12.049 1.00 0.00 5 VAL A C 14
ATOM 17859 O O . VAL A 1 5 ? 5.409 7.318 -12.372 1.00 0.00 5 VAL A O 14
ATOM 17872 N N . ARG A 1 6 ? 4.193 9.114 -12.934 1.00 0.00 6 ARG A N 14
ATOM 17873 C CA . ARG A 1 6 ? 4.388 9.212 -14.399 1.00 0.00 6 ARG A CA 14
ATOM 17874 C C . ARG A 1 6 ? 4.681 10.667 -14.818 1.00 0.00 6 ARG A C 14
ATOM 17875 O O . ARG A 1 6 ? 4.199 11.574 -14.131 1.00 0.00 6 ARG A O 14
ATOM 17896 N N . VAL A 1 7 ? 5.366 10.917 -15.945 1.00 0.00 7 VAL A N 14
ATOM 17897 C CA . VAL A 1 7 ? 5.732 12.268 -16.451 1.00 0.00 7 VAL A CA 14
ATOM 17898 C C . VAL A 1 7 ? 5.790 12.288 -17.986 1.00 0.00 7 VAL A C 14
ATOM 17899 O O . VAL A 1 7 ? 6.828 11.944 -18.551 1.00 0.00 7 VAL A O 14
ATOM 17912 N N . VAL A 1 8 ? 4.747 12.736 -18.694 1.00 0.00 8 VAL A N 14
ATOM 17913 C CA . VAL A 1 8 ? 4.712 12.679 -20.175 1.00 0.00 8 VAL A CA 14
ATOM 17914 C C . VAL A 1 8 ? 4.960 14.031 -20.845 1.00 0.00 8 VAL A C 14
ATOM 17915 O O . VAL A 1 8 ? 4.200 14.979 -20.648 1.00 0.00 8 VAL A O 14
ATOM 17928 N N . TYR A 1 9 ? 6.029 14.122 -21.644 1.00 0.00 9 TYR A N 14
ATOM 17929 C CA . TYR A 1 9 ? 6.450 15.350 -22.338 1.00 0.00 9 TYR A CA 14
ATOM 17930 C C . TYR A 1 9 ? 7.050 15.076 -23.724 1.00 0.00 9 TYR A C 14
ATOM 17931 O O . TYR A 1 9 ? 7.502 13.970 -24.025 1.00 0.00 9 TYR A O 14
ATOM 17949 N N . SER A 1 10 ? 7.112 16.129 -24.538 1.00 0.00 10 SER A N 14
ATOM 17950 C CA . SER A 1 10 ? 7.824 16.153 -25.824 1.00 0.00 10 SER A CA 14
ATOM 17951 C C . SER A 1 10 ? 9.348 16.190 -25.645 1.00 0.00 10 SER A C 14
ATOM 17952 O O . SER A 1 10 ? 9.978 17.250 -25.663 1.00 0.00 10 SER A O 14
ATOM 17960 N N . GLY A 1 11 ? 9.954 15.007 -25.508 1.00 0.00 11 GLY A N 14
ATOM 17961 C CA . GLY A 1 11 ? 11.396 14.729 -25.446 1.00 0.00 11 GLY A CA 14
ATOM 17962 C C . GLY A 1 11 ? 12.174 15.030 -26.736 1.00 0.00 11 GLY A C 14
ATOM 17963 O O . GLY A 1 11 ? 13.072 14.281 -27.108 1.00 0.00 11 GLY A O 14
ATOM 17967 N N . ALA A 1 12 ? 11.836 16.124 -27.424 1.00 0.00 12 ALA A N 14
ATOM 17968 C CA . ALA A 1 12 ? 12.536 16.648 -28.600 1.00 0.00 12 ALA A CA 14
ATOM 17969 C C . ALA A 1 12 ? 13.946 17.207 -28.288 1.00 0.00 12 ALA A C 14
ATOM 17970 O O . ALA A 1 12 ? 14.701 17.531 -29.201 1.00 0.00 12 ALA A O 14
ATOM 17977 N N . CYS A 1 13 ? 14.310 17.318 -27.008 1.00 0.00 13 CYS A N 14
ATOM 17978 C CA . CYS A 1 13 ? 15.654 17.643 -26.535 1.00 0.00 13 CYS A CA 14
ATOM 17979 C C . CYS A 1 13 ? 16.039 16.790 -25.307 1.00 0.00 13 CYS A C 14
ATOM 17980 O O . CYS A 1 13 ? 15.334 15.844 -24.946 1.00 0.00 13 CYS A O 14
ATOM 17988 N N . GLY A 1 14 ? 17.181 17.111 -24.682 1.00 0.00 14 GLY A N 14
ATOM 17989 C CA . GLY A 1 14 ? 17.802 16.418 -23.544 1.00 0.00 14 GLY A CA 14
ATOM 17990 C C . GLY A 1 14 ? 16.968 16.377 -22.257 1.00 0.00 14 GLY A C 14
ATOM 17991 O O . GLY A 1 14 ? 17.358 16.938 -21.235 1.00 0.00 14 GLY A O 14
ATOM 17995 N N . TYR A 1 15 ? 15.861 15.637 -22.281 1.00 0.00 15 TYR A N 14
ATOM 17996 C CA . TYR A 1 15 ? 14.936 15.449 -21.168 1.00 0.00 15 TYR A CA 14
ATOM 17997 C C . TYR A 1 15 ? 15.612 14.945 -19.891 1.00 0.00 15 TYR A C 14
ATOM 17998 O O . TYR A 1 15 ? 15.200 15.337 -18.807 1.00 0.00 15 TYR A O 14
ATOM 18016 N N . LYS A 1 16 ? 16.650 14.102 -20.000 1.00 0.00 16 LYS A N 14
ATOM 18017 C CA . LYS A 1 16 ? 17.240 13.331 -18.891 1.00 0.00 16 LYS A CA 14
ATOM 18018 C C . LYS A 1 16 ? 17.470 14.141 -17.608 1.00 0.00 16 LYS A C 14
ATOM 18019 O O . LYS A 1 16 ? 16.870 13.761 -16.606 1.00 0.00 16 LYS A O 14
ATOM 18038 N N . PRO A 1 17 ? 18.269 15.223 -17.583 1.00 0.00 17 PRO A N 14
ATOM 18039 C CA . PRO A 1 17 ? 18.396 16.064 -16.393 1.00 0.00 17 PRO A CA 14
ATOM 18040 C C . PRO A 1 17 ? 17.085 16.778 -16.031 1.00 0.00 17 PRO A C 14
ATOM 18041 O O . PRO A 1 17 ? 16.690 16.755 -14.871 1.00 0.00 17 PRO A O 14
ATOM 18052 N N . LYS A 1 18 ? 16.347 17.362 -16.992 1.00 0.00 18 LYS A N 14
ATOM 18053 C CA . LYS A 1 18 ? 15.079 18.076 -16.714 1.00 0.00 18 LYS A CA 14
ATOM 18054 C C . LYS A 1 18 ? 14.045 17.170 -16.022 1.00 0.00 18 LYS A C 14
ATOM 18055 O O . LYS A 1 18 ? 13.273 17.638 -15.188 1.00 0.00 18 LYS A O 14
ATOM 18074 N N . TYR A 1 19 ? 14.054 15.879 -16.360 1.00 0.00 19 TYR A N 14
ATOM 18075 C CA . TYR A 1 19 ? 13.312 14.802 -15.718 1.00 0.00 19 TYR A CA 14
ATOM 18076 C C . TYR A 1 19 ? 13.927 14.431 -14.373 1.00 0.00 19 TYR A C 14
ATOM 18077 O O . TYR A 1 19 ? 13.253 14.559 -13.354 1.00 0.00 19 TYR A O 14
ATOM 18095 N N . LEU A 1 20 ? 15.189 13.993 -14.352 1.00 0.00 20 LEU A N 14
ATOM 18096 C CA . LEU A 1 20 ? 15.882 13.562 -13.143 1.00 0.00 20 LEU A CA 14
ATOM 18097 C C . LEU A 1 20 ? 15.759 14.608 -12.046 1.00 0.00 20 LEU A C 14
ATOM 18098 O O . LEU A 1 20 ? 15.321 14.265 -10.975 1.00 0.00 20 LEU A O 14
ATOM 18114 N N . GLN A 1 21 ? 16.022 15.884 -12.278 1.00 0.00 21 GLN A N 14
ATOM 18115 C CA . GLN A 1 21 ? 16.044 16.902 -11.239 1.00 0.00 21 GLN A CA 14
ATOM 18116 C C . GLN A 1 21 ? 14.658 17.216 -10.644 1.00 0.00 21 GLN A C 14
ATOM 18117 O O . GLN A 1 21 ? 14.585 17.840 -9.586 1.00 0.00 21 GLN A O 14
ATOM 18131 N N . LEU A 1 22 ? 13.568 16.739 -11.257 1.00 0.00 22 LEU A N 14
ATOM 18132 C CA . LEU A 1 22 ? 12.266 16.565 -10.607 1.00 0.00 22 LEU A CA 14
ATOM 18133 C C . LEU A 1 22 ? 12.177 15.202 -9.878 1.00 0.00 22 LEU A C 14
ATOM 18134 O O . LEU A 1 22 ? 11.803 15.133 -8.706 1.00 0.00 22 LEU A O 14
ATOM 18150 N N . LYS A 1 23 ? 12.527 14.127 -10.595 1.00 0.00 23 LYS A N 14
ATOM 18151 C CA . LYS A 1 23 ? 12.355 12.708 -10.229 1.00 0.00 23 LYS A CA 14
ATOM 18152 C C . LYS A 1 23 ? 13.213 12.316 -9.024 1.00 0.00 23 LYS A C 14
ATOM 18153 O O . LYS A 1 23 ? 12.675 11.910 -8.003 1.00 0.00 23 LYS A O 14
ATOM 18172 N N . GLU A 1 24 ? 14.528 12.493 -9.158 1.00 0.00 24 GLU A N 14
ATOM 18173 C CA . GLU A 1 24 ? 15.578 12.465 -8.131 1.00 0.00 24 GLU A CA 14
ATOM 18174 C C . GLU A 1 24 ? 15.134 13.112 -6.817 1.00 0.00 24 GLU A C 14
ATOM 18175 O O . GLU A 1 24 ? 15.319 12.510 -5.771 1.00 0.00 24 GLU A O 14
ATOM 18187 N N . LYS A 1 25 ? 14.536 14.311 -6.848 1.00 0.00 25 LYS A N 14
ATOM 18188 C CA . LYS A 1 25 ? 14.074 15.019 -5.639 1.00 0.00 25 LYS A CA 14
ATOM 18189 C C . LYS A 1 25 ? 13.017 14.234 -4.863 1.00 0.00 25 LYS A C 14
ATOM 18190 O O . LYS A 1 25 ? 13.127 14.042 -3.656 1.00 0.00 25 LYS A O 14
ATOM 18209 N N . LEU A 1 26 ? 12.008 13.778 -5.591 1.00 0.00 26 LEU A N 14
ATOM 18210 C CA . LEU A 1 26 ? 10.891 12.977 -5.124 1.00 0.00 26 LEU A CA 14
ATOM 18211 C C . LEU A 1 26 ? 11.335 11.610 -4.576 1.00 0.00 26 LEU A C 14
ATOM 18212 O O . LEU A 1 26 ? 11.011 11.237 -3.454 1.00 0.00 26 LEU A O 14
ATOM 18228 N N . GLU A 1 27 ? 12.103 10.871 -5.366 1.00 0.00 27 GLU A N 14
ATOM 18229 C CA . GLU A 1 27 ? 12.778 9.622 -5.005 1.00 0.00 27 GLU A CA 14
ATOM 18230 C C . GLU A 1 27 ? 13.772 9.751 -3.839 1.00 0.00 27 GLU A C 14
ATOM 18231 O O . GLU A 1 27 ? 13.893 8.810 -3.060 1.00 0.00 27 GLU A O 14
ATOM 18243 N N . HIS A 1 28 ? 14.475 10.878 -3.693 1.00 0.00 28 HIS A N 14
ATOM 18244 C CA . HIS A 1 28 ? 15.302 11.165 -2.520 1.00 0.00 28 HIS A CA 14
ATOM 18245 C C . HIS A 1 28 ? 14.458 11.370 -1.264 1.00 0.00 28 HIS A C 14
ATOM 18246 O O . HIS A 1 28 ? 14.838 10.920 -0.186 1.00 0.00 28 HIS A O 14
ATOM 18260 N N . GLU A 1 29 ? 13.318 12.051 -1.390 1.00 0.00 29 GLU A N 14
ATOM 18261 C CA . GLU A 1 29 ? 12.409 12.251 -0.265 1.00 0.00 29 GLU A CA 14
ATOM 18262 C C . GLU A 1 29 ? 11.700 10.958 0.171 1.00 0.00 29 GLU A C 14
ATOM 18263 O O . GLU A 1 29 ? 11.454 10.751 1.361 1.00 0.00 29 GLU A O 14
ATOM 18275 N N . PHE A 1 30 ? 11.351 10.101 -0.792 1.00 0.00 30 PHE A N 14
ATOM 18276 C CA . PHE A 1 30 ? 10.481 8.934 -0.629 1.00 0.00 30 PHE A CA 14
ATOM 18277 C C . PHE A 1 30 ? 11.073 7.640 -1.242 1.00 0.00 30 PHE A C 14
ATOM 18278 O O . PHE A 1 30 ? 10.393 6.952 -2.017 1.00 0.00 30 PHE A O 14
ATOM 18295 N N . PRO A 1 31 ? 12.327 7.258 -0.924 1.00 0.00 31 PRO A N 14
ATOM 18296 C CA . PRO A 1 31 ? 13.022 6.177 -1.619 1.00 0.00 31 PRO A CA 14
ATOM 18297 C C . PRO A 1 31 ? 12.307 4.840 -1.452 1.00 0.00 31 PRO A C 14
ATOM 18298 O O . PRO A 1 31 ? 11.938 4.443 -0.347 1.00 0.00 31 PRO A O 14
ATOM 18309 N N . GLY A 1 32 ? 12.065 4.185 -2.589 1.00 0.00 32 GLY A N 14
ATOM 18310 C CA . GLY A 1 32 ? 11.266 2.961 -2.766 1.00 0.00 32 GLY A CA 14
ATOM 18311 C C . GLY A 1 32 ? 9.811 2.988 -2.285 1.00 0.00 32 GLY A C 14
ATOM 18312 O O . GLY A 1 32 ? 9.026 2.120 -2.658 1.00 0.00 32 GLY A O 14
ATOM 18316 N N . CYS A 1 33 ? 9.419 3.991 -1.501 1.00 0.00 33 CYS A N 14
ATOM 18317 C CA . CYS A 1 33 ? 8.036 4.315 -1.212 1.00 0.00 33 CYS A CA 14
ATOM 18318 C C . CYS A 1 33 ? 7.336 4.951 -2.428 1.00 0.00 33 CYS A C 14
ATOM 18319 O O . CYS A 1 33 ? 6.113 5.075 -2.441 1.00 0.00 33 CYS A O 14
ATOM 18327 N N . LEU A 1 34 ? 8.098 5.320 -3.461 1.00 0.00 34 LEU A N 14
ATOM 18328 C CA . LEU A 1 34 ? 7.660 5.781 -4.764 1.00 0.00 34 LEU A CA 14
ATOM 18329 C C . LEU A 1 34 ? 8.234 4.910 -5.882 1.00 0.00 34 LEU A C 14
ATOM 18330 O O . LEU A 1 34 ? 9.360 4.420 -5.813 1.00 0.00 34 LEU A O 14
ATOM 18346 N N . ASP A 1 35 ? 7.466 4.874 -6.960 1.00 0.00 35 ASP A N 14
ATOM 18347 C CA . ASP A 1 35 ? 7.890 4.744 -8.348 1.00 0.00 35 ASP A CA 14
ATOM 18348 C C . ASP A 1 35 ? 7.691 6.098 -9.026 1.00 0.00 35 ASP A C 14
ATOM 18349 O O . ASP A 1 35 ? 6.702 6.786 -8.781 1.00 0.00 35 ASP A O 14
ATOM 18358 N N . ILE A 1 36 ? 8.577 6.449 -9.940 1.00 0.00 36 ILE A N 14
ATOM 18359 C CA . ILE A 1 36 ? 8.383 7.541 -10.879 1.00 0.00 36 ILE A CA 14
ATOM 18360 C C . ILE A 1 36 ? 9.043 7.156 -12.205 1.00 0.00 36 ILE A C 14
ATOM 18361 O O . ILE A 1 36 ? 10.266 7.211 -12.404 1.00 0.00 36 ILE A O 14
ATOM 18377 N N . CYS A 1 37 ? 8.181 6.805 -13.129 1.00 0.00 37 CYS A N 14
ATOM 18378 C CA . CYS A 1 37 ? 8.513 6.741 -14.536 1.00 0.00 37 CYS A CA 14
ATOM 18379 C C . CYS A 1 37 ? 8.270 8.108 -15.186 1.00 0.00 37 CYS A C 14
ATOM 18380 O O . CYS A 1 37 ? 7.706 9.029 -14.590 1.00 0.00 37 CYS A O 14
ATOM 18388 N N . GLY A 1 38 ? 8.738 8.242 -16.420 1.00 0.00 38 GLY A N 14
ATOM 18389 C CA . GLY A 1 38 ? 8.548 9.420 -17.250 1.00 0.00 38 GLY A CA 14
ATOM 18390 C C . GLY A 1 38 ? 8.763 9.086 -18.722 1.00 0.00 38 GLY A C 14
ATOM 18391 O O . GLY A 1 38 ? 9.715 8.401 -19.091 1.00 0.00 38 GLY A O 14
ATOM 18395 N N . GLU A 1 39 ? 7.917 9.637 -19.582 1.00 0.00 39 GLU A N 14
ATOM 18396 C CA . GLU A 1 39 ? 7.632 9.204 -20.943 1.00 0.00 39 GLU A CA 14
ATOM 18397 C C . GLU A 1 39 ? 7.992 10.333 -21.924 1.00 0.00 39 GLU A C 14
ATOM 18398 O O . GLU A 1 39 ? 7.227 10.728 -22.806 1.00 0.00 39 GLU A O 14
ATOM 18410 N N . GLY A 1 40 ? 9.197 10.862 -21.717 1.00 0.00 40 GLY A N 14
ATOM 18411 C CA . GLY A 1 40 ? 9.832 11.928 -22.489 1.00 0.00 40 GLY A CA 14
ATOM 18412 C C . GLY A 1 40 ? 10.165 11.444 -23.894 1.00 0.00 40 GLY A C 14
ATOM 18413 O O . GLY A 1 40 ? 11.197 10.812 -24.116 1.00 0.00 40 GLY A O 14
ATOM 18417 N N . THR A 1 41 ? 9.250 11.692 -24.827 1.00 0.00 41 THR A N 14
ATOM 18418 C CA . THR A 1 41 ? 9.194 11.064 -26.156 1.00 0.00 41 THR A CA 14
ATOM 18419 C C . THR A 1 41 ? 9.076 12.100 -27.278 1.00 0.00 41 THR A C 14
ATOM 18420 O O . THR A 1 41 ? 8.523 13.176 -27.061 1.00 0.00 41 THR A O 14
ATOM 18431 N N . PRO A 1 42 ? 9.579 11.822 -28.496 1.00 0.00 42 PRO A N 14
ATOM 18432 C CA . PRO A 1 42 ? 9.471 12.759 -29.615 1.00 0.00 42 PRO A CA 14
ATOM 18433 C C . PRO A 1 42 ? 8.019 12.916 -30.103 1.00 0.00 42 PRO A C 14
ATOM 18434 O O . PRO A 1 42 ? 7.150 12.106 -29.793 1.00 0.00 42 PRO A O 14
ATOM 18445 N N . GLN A 1 43 ? 7.767 13.943 -30.924 1.00 0.00 43 GLN A N 14
ATOM 18446 C CA . GLN A 1 43 ? 6.427 14.402 -31.322 1.00 0.00 43 GLN A CA 14
ATOM 18447 C C . GLN A 1 43 ? 5.577 14.801 -30.089 1.00 0.00 43 GLN A C 14
ATOM 18448 O O . GLN A 1 43 ? 5.989 15.722 -29.386 1.00 0.00 43 GLN A O 14
ATOM 18462 N N . VAL A 1 44 ? 4.416 14.176 -29.849 1.00 0.00 44 VAL A N 14
ATOM 18463 C CA . VAL A 1 44 ? 3.362 14.376 -28.819 1.00 0.00 44 VAL A CA 14
ATOM 18464 C C . VAL A 1 44 ? 2.777 15.785 -28.590 1.00 0.00 44 VAL A C 14
ATOM 18465 O O . VAL A 1 44 ? 1.580 15.878 -28.325 1.00 0.00 44 VAL A O 14
ATOM 18478 N N . THR A 1 45 ? 3.564 16.860 -28.727 1.00 0.00 45 THR A N 14
ATOM 18479 C CA . THR A 1 45 ? 3.321 18.313 -28.500 1.00 0.00 45 THR A CA 14
ATOM 18480 C C . THR A 1 45 ? 3.930 18.742 -27.156 1.00 0.00 45 THR A C 14
ATOM 18481 O O . THR A 1 45 ? 4.059 17.921 -26.251 1.00 0.00 45 THR A O 14
ATOM 18492 N N . GLY A 1 46 ? 4.297 20.025 -27.000 1.00 0.00 46 GLY A N 14
ATOM 18493 C CA . GLY A 1 46 ? 5.000 20.631 -25.846 1.00 0.00 46 GLY A CA 14
ATOM 18494 C C . GLY A 1 46 ? 4.250 20.666 -24.500 1.00 0.00 46 GLY A C 14
ATOM 18495 O O . GLY A 1 46 ? 4.394 21.605 -23.717 1.00 0.00 46 GLY A O 14
ATOM 18499 N N . PHE A 1 47 ? 3.427 19.658 -24.234 1.00 0.00 47 PHE A N 14
ATOM 18500 C CA . PHE A 1 47 ? 2.894 19.306 -22.927 1.00 0.00 47 PHE A CA 14
ATOM 18501 C C . PHE A 1 47 ? 4.016 18.788 -22.007 1.00 0.00 47 PHE A C 14
ATOM 18502 O O . PHE A 1 47 ? 5.089 18.407 -22.476 1.00 0.00 47 PHE A O 14
ATOM 18519 N N . PHE A 1 48 ? 3.758 18.735 -20.699 1.00 0.00 48 PHE A N 14
ATOM 18520 C CA . PHE A 1 48 ? 4.628 18.127 -19.681 1.00 0.00 48 PHE A CA 14
ATOM 18521 C C . PHE A 1 48 ? 3.760 17.725 -18.487 1.00 0.00 48 PHE A C 14
ATOM 18522 O O . PHE A 1 48 ? 3.464 18.569 -17.639 1.00 0.00 48 PHE A O 14
ATOM 18539 N N . GLU A 1 49 ? 3.241 16.497 -18.440 1.00 0.00 49 GLU A N 14
ATOM 18540 C CA . GLU A 1 49 ? 2.053 16.223 -17.649 1.00 0.00 49 GLU A CA 14
ATOM 18541 C C . GLU A 1 49 ? 2.363 15.168 -16.572 1.00 0.00 49 GLU A C 14
ATOM 18542 O O . GLU A 1 49 ? 2.662 14.015 -16.894 1.00 0.00 49 GLU A O 14
ATOM 18554 N N . VAL A 1 50 ? 2.353 15.573 -15.294 1.00 0.00 50 VAL A N 14
ATOM 18555 C CA . VAL A 1 50 ? 2.829 14.737 -14.170 1.00 0.00 50 VAL A CA 14
ATOM 18556 C C . VAL A 1 50 ? 1.634 14.128 -13.463 1.00 0.00 50 VAL A C 14
ATOM 18557 O O . VAL A 1 50 ? 0.723 14.846 -13.041 1.00 0.00 50 VAL A O 14
ATOM 18570 N N . THR A 1 51 ? 1.633 12.807 -13.321 1.00 0.00 51 THR A N 14
ATOM 18571 C CA . THR A 1 51 ? 0.525 12.022 -12.785 1.00 0.00 51 THR A CA 14
ATOM 18572 C C . THR A 1 51 ? 1.017 11.146 -11.640 1.00 0.00 51 THR A C 14
ATOM 18573 O O . THR A 1 51 ? 2.090 10.567 -11.749 1.00 0.00 51 THR A O 14
ATOM 18584 N N . VAL A 1 52 ? 0.224 10.958 -10.585 1.00 0.00 52 VAL A N 14
ATOM 18585 C CA . VAL A 1 52 ? 0.476 10.059 -9.444 1.00 0.00 52 VAL A CA 14
ATOM 18586 C C . VAL A 1 52 ? -0.789 9.265 -9.106 1.00 0.00 52 VAL A C 14
ATOM 18587 O O . VAL A 1 52 ? -1.876 9.828 -9.081 1.00 0.00 52 VAL A O 14
ATOM 18600 N N . ALA A 1 53 ? -0.690 7.947 -8.928 1.00 0.00 53 ALA A N 14
ATOM 18601 C CA . ALA A 1 53 ? -1.820 7.027 -8.694 1.00 0.00 53 ALA A CA 14
ATOM 18602 C C . ALA A 1 53 ? -3.038 7.249 -9.637 1.00 0.00 53 ALA A C 14
ATOM 18603 O O . ALA A 1 53 ? -4.196 7.101 -9.229 1.00 0.00 53 ALA A O 14
ATOM 18610 N N . GLY A 1 54 ? -2.795 7.664 -10.889 1.00 0.00 54 GLY A N 14
ATOM 18611 C CA . GLY A 1 54 ? -3.828 8.010 -11.877 1.00 0.00 54 GLY A CA 14
ATOM 18612 C C . GLY A 1 54 ? -4.425 9.418 -11.738 1.00 0.00 54 GLY A C 14
ATOM 18613 O O . GLY A 1 54 ? -5.543 9.643 -12.187 1.00 0.00 54 GLY A O 14
ATOM 18617 N N . LYS A 1 55 ? -3.736 10.354 -11.076 1.00 0.00 55 LYS A N 14
ATOM 18618 C CA . LYS A 1 55 ? -4.199 11.710 -10.739 1.00 0.00 55 LYS A CA 14
ATOM 18619 C C . LYS A 1 55 ? -3.161 12.740 -11.195 1.00 0.00 55 LYS A C 14
ATOM 18620 O O . LYS A 1 55 ? -2.021 12.696 -10.739 1.00 0.00 55 LYS A O 14
ATOM 18639 N N . LEU A 1 56 ? -3.493 13.590 -12.164 1.00 0.00 56 LEU A N 14
ATOM 18640 C CA . LEU A 1 56 ? -2.619 14.692 -12.590 1.00 0.00 56 LEU A CA 14
ATOM 18641 C C . LEU A 1 56 ? -2.408 15.696 -11.448 1.00 0.00 56 LEU A C 14
ATOM 18642 O O . LEU A 1 56 ? -3.340 16.021 -10.715 1.00 0.00 56 LEU A O 14
ATOM 18658 N N . VAL A 1 57 ? -1.168 16.170 -11.329 1.00 0.00 57 VAL A N 14
ATOM 18659 C CA . VAL A 1 57 ? -0.757 17.206 -10.358 1.00 0.00 57 VAL A CA 14
ATOM 18660 C C . VAL A 1 57 ? -0.071 18.385 -11.050 1.00 0.00 57 VAL A C 14
ATOM 18661 O O . VAL A 1 57 ? -0.105 19.504 -10.545 1.00 0.00 57 VAL A O 14
ATOM 18674 N N . HIS A 1 58 ? 0.493 18.142 -12.237 1.00 0.00 58 HIS A N 14
ATOM 18675 C CA . HIS A 1 58 ? 1.093 19.156 -13.091 1.00 0.00 58 HIS A CA 14
ATOM 18676 C C . HIS A 1 58 ? 0.682 18.997 -14.552 1.00 0.00 58 HIS A C 14
ATOM 18677 O O . HIS A 1 58 ? 0.467 17.891 -15.046 1.00 0.00 58 HIS A O 14
ATOM 18691 N N . SER A 1 59 ? 0.677 20.115 -15.266 1.00 0.00 59 SER A N 14
ATOM 18692 C CA . SER A 1 59 ? 0.431 20.232 -16.690 1.00 0.00 59 SER A CA 14
ATOM 18693 C C . SER A 1 59 ? 1.098 21.488 -17.263 1.00 0.00 59 SER A C 14
ATOM 18694 O O . SER A 1 59 ? 0.670 22.616 -16.964 1.00 0.00 59 SER A O 14
ATOM 18702 N N . LYS A 1 60 ? 2.111 21.363 -18.125 1.00 0.00 60 LYS A N 14
ATOM 18703 C CA . LYS A 1 60 ? 2.506 22.518 -18.942 1.00 0.00 60 LYS A CA 14
ATOM 18704 C C . LYS A 1 60 ? 1.448 22.897 -19.970 1.00 0.00 60 LYS A C 14
ATOM 18705 O O . LYS A 1 60 ? 1.339 24.090 -20.239 1.00 0.00 60 LYS A O 14
ATOM 18724 N N . LYS A 1 61 ? 0.632 21.946 -20.456 1.00 0.00 61 LYS A N 14
ATOM 18725 C CA . LYS A 1 61 ? -0.495 22.164 -21.389 1.00 0.00 61 LYS A CA 14
ATOM 18726 C C . LYS A 1 61 ? -1.439 23.264 -20.902 1.00 0.00 61 LYS A C 14
ATOM 18727 O O . LYS A 1 61 ? -1.678 24.222 -21.626 1.00 0.00 61 LYS A O 14
ATOM 18746 N N . ARG A 1 62 ? -1.961 23.139 -19.674 1.00 0.00 62 ARG A N 14
ATOM 18747 C CA . ARG A 1 62 ? -2.850 24.142 -19.073 1.00 0.00 62 ARG A CA 14
ATOM 18748 C C . ARG A 1 62 ? -2.151 25.391 -18.545 1.00 0.00 62 ARG A C 14
ATOM 18749 O O . ARG A 1 62 ? -2.807 26.285 -18.023 1.00 0.00 62 ARG A O 14
ATOM 18770 N N . GLY A 1 63 ? -0.822 25.436 -18.615 1.00 0.00 63 GLY A N 14
ATOM 18771 C CA . GLY A 1 63 ? -0.042 26.558 -18.120 1.00 0.00 63 GLY A CA 14
ATOM 18772 C C . GLY A 1 63 ? 0.027 26.538 -16.599 1.00 0.00 63 GLY A C 14
ATOM 18773 O O . GLY A 1 63 ? -0.010 27.592 -15.975 1.00 0.00 63 GLY A O 14
ATOM 18777 N N . ASP A 1 64 ? 0.063 25.354 -15.969 1.00 0.00 64 ASP A N 14
ATOM 18778 C CA . ASP A 1 64 ? 0.376 25.295 -14.524 1.00 0.00 64 ASP A CA 14
ATOM 18779 C C . ASP A 1 64 ? 1.796 25.815 -14.197 1.00 0.00 64 ASP A C 14
ATOM 18780 O O . ASP A 1 64 ? 2.041 26.357 -13.120 1.00 0.00 64 ASP A O 14
ATOM 18789 N N . GLY A 1 65 ? 2.735 25.660 -15.140 1.00 0.00 65 GLY A N 14
ATOM 18790 C CA . GLY A 1 65 ? 4.160 25.932 -14.885 1.00 0.00 65 GLY A CA 14
ATOM 18791 C C . GLY A 1 65 ? 4.815 24.815 -14.071 1.00 0.00 65 GLY A C 14
ATOM 18792 O O . GLY A 1 65 ? 4.158 24.180 -13.253 1.00 0.00 65 GLY A O 14
ATOM 18796 N N . TYR A 1 66 ? 6.084 24.528 -14.352 1.00 0.00 66 TYR A N 14
ATOM 18797 C CA . TYR A 1 66 ? 6.897 23.446 -13.792 1.00 0.00 66 TYR A CA 14
ATOM 18798 C C . TYR A 1 66 ? 7.037 23.550 -12.259 1.00 0.00 66 TYR A C 14
ATOM 18799 O O . TYR A 1 66 ? 6.364 24.339 -11.596 1.00 0.00 66 TYR A O 14
ATOM 18817 N N . VAL A 1 67 ? 8.013 22.857 -11.669 1.00 0.00 67 VAL A N 14
ATOM 18818 C CA . VAL A 1 67 ? 8.692 23.467 -10.518 1.00 0.00 67 VAL A CA 14
ATOM 18819 C C . VAL A 1 67 ? 9.579 24.635 -10.952 1.00 0.00 67 VAL A C 14
ATOM 18820 O O . VAL A 1 67 ? 10.800 24.573 -11.018 1.00 0.00 67 VAL A O 14
ATOM 18833 N N . ASP A 1 68 ? 8.884 25.706 -11.304 1.00 0.00 68 ASP A N 14
ATOM 18834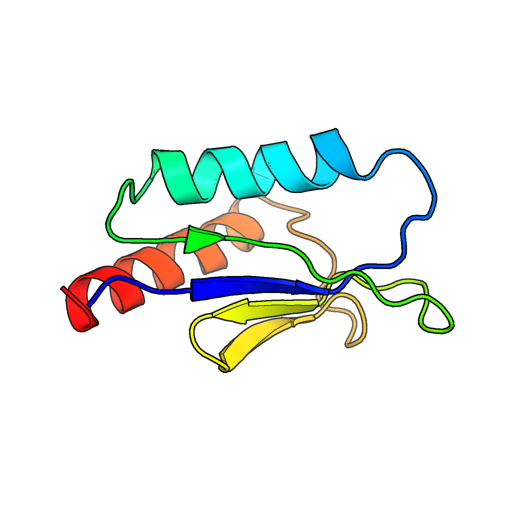 C CA . ASP A 1 68 ? 9.395 27.010 -11.698 1.00 0.00 68 ASP A CA 14
ATOM 18835 C C . ASP A 1 68 ? 9.819 27.834 -10.461 1.00 0.00 68 ASP A C 14
ATOM 18836 O O . ASP A 1 68 ? 10.596 28.777 -10.574 1.00 0.00 68 ASP A O 14
ATOM 18845 N N . THR A 1 69 ? 9.336 27.479 -9.257 1.00 0.00 69 THR A N 14
ATOM 18846 C CA . THR A 1 69 ? 9.700 28.087 -7.984 1.00 0.00 69 THR A CA 14
ATOM 18847 C C . THR A 1 69 ? 9.663 27.077 -6.834 1.00 0.00 69 THR A C 14
ATOM 18848 O O . THR A 1 69 ? 9.083 25.996 -6.953 1.00 0.00 69 THR A O 14
ATOM 18859 N N . GLU A 1 70 ? 10.192 27.467 -5.671 1.00 0.00 70 GLU A N 14
ATOM 18860 C CA . GLU A 1 70 ? 10.027 26.721 -4.415 1.00 0.00 70 GLU A CA 14
ATOM 18861 C C . GLU A 1 70 ? 8.565 26.476 -4.041 1.00 0.00 70 GLU A C 14
ATOM 18862 O O . GLU A 1 70 ? 8.172 25.356 -3.731 1.00 0.00 70 GLU A O 14
ATOM 18874 N N . SER A 1 71 ? 7.720 27.501 -4.157 1.00 0.00 71 SER A N 14
ATOM 18875 C CA . SER A 1 71 ? 6.284 27.351 -3.851 1.00 0.00 71 SER A CA 14
ATOM 18876 C C . SER A 1 71 ? 5.602 26.334 -4.771 1.00 0.00 71 SER A C 14
ATOM 18877 O O . SER A 1 71 ? 4.778 25.520 -4.348 1.00 0.00 71 SER A O 14
ATOM 18885 N N . LYS A 1 72 ? 6.026 26.340 -6.035 1.00 0.00 72 LYS A N 14
ATOM 18886 C CA . LYS A 1 72 ? 5.601 25.420 -7.092 1.00 0.00 72 LYS A CA 14
ATOM 18887 C C . LYS A 1 72 ? 6.044 23.983 -6.803 1.00 0.00 72 LYS A C 14
ATOM 18888 O O . LYS A 1 72 ? 5.224 23.070 -6.864 1.00 0.00 72 LYS A O 14
ATOM 18907 N N . PHE A 1 73 ? 7.305 23.800 -6.416 1.00 0.00 73 PHE A N 14
ATOM 18908 C CA . PHE A 1 73 ? 7.856 22.534 -5.902 1.00 0.00 73 PHE A CA 14
ATOM 18909 C C . PHE A 1 73 ? 7.077 22.016 -4.691 1.00 0.00 73 PHE A C 14
ATOM 18910 O O . PHE A 1 73 ? 6.579 20.889 -4.697 1.00 0.00 73 PHE A O 14
ATOM 18927 N N . ARG A 1 74 ? 6.887 22.850 -3.668 1.00 0.00 74 ARG A N 14
ATOM 18928 C CA . ARG A 1 74 ? 6.233 22.493 -2.408 1.00 0.00 74 ARG A CA 14
ATOM 18929 C C . ARG A 1 74 ? 4.799 22.002 -2.587 1.00 0.00 74 ARG A C 14
ATOM 18930 O O . ARG A 1 74 ? 4.334 21.182 -1.794 1.00 0.00 74 ARG A O 14
ATOM 18951 N N . LYS A 1 75 ? 4.113 22.443 -3.646 1.00 0.00 75 LYS A N 14
ATOM 18952 C CA . LYS A 1 75 ? 2.778 21.993 -4.045 1.00 0.00 75 LYS A CA 14
ATOM 18953 C C . LYS A 1 75 ? 2.737 20.504 -4.380 1.00 0.00 75 LYS A C 14
ATOM 18954 O O . LYS A 1 75 ? 1.799 19.814 -3.988 1.00 0.00 75 LYS A O 14
ATOM 18973 N N . LEU A 1 76 ? 3.781 20.036 -5.060 1.00 0.00 76 LEU A N 14
ATOM 18974 C CA . LEU A 1 76 ? 3.978 18.621 -5.382 1.00 0.00 76 LEU A CA 14
ATOM 18975 C C . LEU A 1 76 ? 4.473 17.862 -4.173 1.00 0.00 76 LEU A C 14
ATOM 18976 O O . LEU A 1 76 ? 3.870 16.862 -3.798 1.00 0.00 76 LEU A O 14
ATOM 18992 N N . VAL A 1 77 ? 5.505 18.391 -3.519 1.00 0.00 77 VAL A N 14
ATOM 18993 C CA . VAL A 1 77 ? 6.066 17.783 -2.299 1.00 0.00 77 VAL A CA 14
ATOM 18994 C C . VAL A 1 77 ? 4.969 17.497 -1.289 1.00 0.00 77 VAL A C 14
ATOM 18995 O O . VAL A 1 77 ? 4.891 16.396 -0.759 1.00 0.00 77 VAL A O 14
ATOM 19008 N N . THR A 1 78 ? 4.053 18.441 -1.077 1.00 0.00 78 THR A N 14
ATOM 19009 C CA . THR A 1 78 ? 2.945 18.264 -0.139 1.00 0.00 78 THR A CA 14
ATOM 19010 C C . THR A 1 78 ? 2.018 17.138 -0.543 1.00 0.00 78 THR A C 14
ATOM 19011 O O . THR A 1 78 ? 1.618 16.347 0.312 1.00 0.00 78 THR A O 14
ATOM 19022 N N . ALA A 1 79 ? 1.716 17.008 -1.834 1.00 0.00 79 ALA A N 14
ATOM 19023 C CA . ALA A 1 79 ? 0.767 15.986 -2.268 1.00 0.00 79 ALA A CA 14
ATOM 19024 C C . ALA A 1 79 ? 1.371 14.588 -2.286 1.00 0.00 79 ALA A C 14
ATOM 19025 O O . ALA A 1 79 ? 0.712 13.609 -1.938 1.00 0.00 79 ALA A O 14
ATOM 19032 N N . ILE A 1 80 ? 2.661 14.518 -2.598 1.00 0.00 80 ILE A N 14
ATOM 19033 C CA . ILE A 1 80 ? 3.396 13.260 -2.630 1.00 0.00 80 ILE A CA 14
ATOM 19034 C C . ILE A 1 80 ? 3.670 12.809 -1.194 1.00 0.00 80 ILE A C 14
ATOM 19035 O O . ILE A 1 80 ? 3.496 11.637 -0.890 1.00 0.00 80 ILE A O 14
ATOM 19051 N N . LYS A 1 81 ? 3.952 13.735 -0.268 1.00 0.00 81 LYS A N 14
ATOM 19052 C CA . LYS A 1 81 ? 4.214 13.424 1.150 1.00 0.00 81 LYS A CA 14
ATOM 19053 C C . LYS A 1 81 ? 2.962 12.873 1.819 1.00 0.00 81 LYS A C 14
ATOM 19054 O O . LYS A 1 81 ? 3.002 11.856 2.509 1.00 0.00 81 LYS A O 14
ATOM 19073 N N . ALA A 1 82 ? 1.847 13.556 1.577 1.00 0.00 82 ALA A N 14
ATOM 19074 C CA . ALA A 1 82 ? 0.534 13.163 2.080 1.00 0.00 82 ALA A CA 14
ATOM 19075 C C . ALA A 1 82 ? 0.099 11.810 1.500 1.00 0.00 82 ALA A C 14
ATOM 19076 O O . ALA A 1 82 ? -0.276 10.905 2.246 1.00 0.00 82 ALA A O 14
ATOM 19083 N N . ALA A 1 83 ? 0.212 11.647 0.177 1.00 0.00 83 ALA A N 14
ATOM 19084 C CA . ALA A 1 83 ? -0.107 10.396 -0.504 1.00 0.00 83 ALA A CA 14
ATOM 19085 C C . ALA A 1 83 ? 0.780 9.236 -0.048 1.00 0.00 83 ALA A C 14
ATOM 19086 O O . ALA A 1 83 ? 0.303 8.113 0.102 1.00 0.00 83 ALA A O 14
ATOM 19093 N N . LEU A 1 84 ? 2.049 9.507 0.257 1.00 0.00 84 LEU A N 14
ATOM 19094 C CA . LEU A 1 84 ? 2.982 8.503 0.769 1.00 0.00 84 LEU A CA 14
ATOM 19095 C C . LEU A 1 84 ? 2.495 7.936 2.096 1.00 0.00 84 LEU A C 14
ATOM 19096 O O . LEU A 1 84 ? 2.327 6.726 2.244 1.00 0.00 84 LEU A O 14
ATOM 19112 N N . ALA A 1 85 ? 2.211 8.824 3.047 1.00 0.00 85 ALA A N 14
ATOM 19113 C CA . ALA A 1 85 ? 1.686 8.432 4.354 1.00 0.00 85 ALA A CA 14
ATOM 19114 C C . ALA A 1 85 ? 0.313 7.736 4.299 1.00 0.00 85 ALA A C 14
ATOM 19115 O O . ALA A 1 85 ? -0.032 6.985 5.207 1.00 0.00 85 ALA A O 14
ATOM 19122 N N . GLN A 1 86 ? -0.436 7.921 3.213 1.00 0.00 86 GLN A N 14
ATOM 19123 C CA . GLN A 1 86 ? -1.720 7.265 2.953 1.00 0.00 86 GLN A CA 14
ATOM 19124 C C . GLN A 1 86 ? -1.522 5.861 2.380 1.00 0.00 86 GLN A C 14
ATOM 19125 O O . GLN A 1 86 ? -2.159 4.900 2.809 1.00 0.00 86 GLN A O 14
ATOM 19139 N N . CYS A 1 87 ? -0.610 5.746 1.423 1.00 0.00 87 CYS A N 14
ATOM 19140 C CA . CYS A 1 87 ? -0.230 4.498 0.771 1.00 0.00 87 CYS A CA 14
ATOM 19141 C C . CYS A 1 87 ? 0.550 3.559 1.695 1.00 0.00 87 CYS A C 14
ATOM 19142 O O . CYS A 1 87 ? 0.459 2.344 1.527 1.00 0.00 87 CYS A O 14
ATOM 19150 N N . GLN A 1 88 ? 1.266 4.095 2.694 1.00 0.00 88 GLN A N 14
ATOM 19151 C CA . GLN A 1 88 ? 1.986 3.285 3.693 1.00 0.00 88 GLN A CA 14
ATOM 19152 C C . GLN A 1 88 ? 1.060 2.391 4.548 1.00 0.00 88 GLN A C 14
ATOM 19153 O O . GLN A 1 88 ? 1.492 1.357 5.058 1.00 0.00 88 GLN A O 14
ATOM 19167 N N . MET A 1 1 ? 1.603 1.144 1.069 1.00 0.00 1 MET A N 15
ATOM 19168 C CA . MET A 1 1 ? 2.353 0.796 -0.159 1.00 0.00 1 MET A CA 15
ATOM 19169 C C . MET A 1 1 ? 3.176 1.991 -0.615 1.00 0.00 1 MET A C 15
ATOM 19170 O O . MET A 1 1 ? 2.894 3.103 -0.175 1.00 0.00 1 MET A O 15
ATOM 19186 N N . ALA A 1 2 ? 4.183 1.775 -1.462 1.00 0.00 2 ALA A N 15
ATOM 19187 C CA . ALA A 1 2 ? 4.899 2.869 -2.107 1.00 0.00 2 ALA A CA 15
ATOM 19188 C C . ALA A 1 2 ? 4.035 3.565 -3.183 1.00 0.00 2 ALA A C 15
ATOM 19189 O O . ALA A 1 2 ? 3.070 2.984 -3.688 1.00 0.00 2 ALA A O 15
ATOM 19196 N N . LEU A 1 3 ? 4.378 4.806 -3.543 1.00 0.00 3 LEU A N 15
ATOM 19197 C CA . LEU A 1 3 ? 3.644 5.647 -4.480 1.00 0.00 3 LEU A CA 15
ATOM 19198 C C . LEU A 1 3 ? 4.286 5.604 -5.873 1.00 0.00 3 LEU A C 15
ATOM 19199 O O . LEU A 1 3 ? 5.415 6.040 -6.046 1.00 0.00 3 LEU A O 15
ATOM 19215 N N . ALA A 1 4 ? 3.551 5.116 -6.865 1.00 0.00 4 ALA A N 15
ATOM 19216 C CA . ALA A 1 4 ? 3.950 5.113 -8.275 1.00 0.00 4 ALA A CA 15
ATOM 19217 C C . ALA A 1 4 ? 3.785 6.502 -8.919 1.00 0.00 4 ALA A C 15
ATOM 19218 O O . ALA A 1 4 ? 2.652 6.980 -9.059 1.00 0.00 4 ALA A O 15
ATOM 19225 N N . VAL A 1 5 ? 4.882 7.144 -9.345 1.00 0.00 5 VAL A N 15
ATOM 19226 C CA . VAL A 1 5 ? 4.877 8.464 -9.998 1.00 0.00 5 VAL A CA 15
ATOM 19227 C C . VAL A 1 5 ? 5.497 8.358 -11.389 1.00 0.00 5 VAL A C 15
ATOM 19228 O O . VAL A 1 5 ? 6.427 7.592 -11.634 1.00 0.00 5 VAL A O 15
ATOM 19241 N N . ARG A 1 6 ? 4.976 9.130 -12.333 1.00 0.00 6 ARG A N 15
ATOM 19242 C CA . ARG A 1 6 ? 5.350 9.127 -13.750 1.00 0.00 6 ARG A CA 15
ATOM 19243 C C . ARG A 1 6 ? 5.359 10.533 -14.353 1.00 0.00 6 ARG A C 15
ATOM 19244 O O . ARG A 1 6 ? 4.519 11.362 -13.996 1.00 0.00 6 ARG A O 15
ATOM 19265 N N . VAL A 1 7 ? 6.282 10.765 -15.288 1.00 0.00 7 VAL A N 15
ATOM 19266 C CA . VAL A 1 7 ? 6.339 11.973 -16.119 1.00 0.00 7 VAL A CA 15
ATOM 19267 C C . VAL A 1 7 ? 6.517 11.554 -17.574 1.00 0.00 7 VAL A C 15
ATOM 19268 O O . VAL A 1 7 ? 7.588 11.080 -17.972 1.00 0.00 7 VAL A O 15
ATOM 19281 N N . VAL A 1 8 ? 5.457 11.724 -18.355 1.00 0.00 8 VAL A N 15
ATOM 19282 C CA . VAL A 1 8 ? 5.537 11.742 -19.829 1.00 0.00 8 VAL A CA 15
ATOM 19283 C C . VAL A 1 8 ? 6.074 13.101 -20.298 1.00 0.00 8 VAL A C 15
ATOM 19284 O O . VAL A 1 8 ? 5.683 14.123 -19.739 1.00 0.00 8 VAL A O 15
ATOM 19297 N N . TYR A 1 9 ? 6.980 13.121 -21.290 1.00 0.00 9 TYR A N 15
ATOM 19298 C CA . TYR A 1 9 ? 7.470 14.329 -21.988 1.00 0.00 9 TYR A CA 15
ATOM 19299 C C . TYR A 1 9 ? 8.113 13.962 -23.342 1.00 0.00 9 TYR A C 15
ATOM 19300 O O . TYR A 1 9 ? 8.219 12.792 -23.690 1.00 0.00 9 TYR A O 15
ATOM 19318 N N . SER A 1 10 ? 8.551 14.943 -24.132 1.00 0.00 10 SER A N 15
ATOM 19319 C CA . SER A 1 10 ? 9.438 14.777 -25.281 1.00 0.00 10 SER A CA 15
ATOM 19320 C C . SER A 1 10 ? 10.900 14.635 -24.852 1.00 0.00 10 SER A C 15
ATOM 19321 O O . SER A 1 10 ? 11.366 15.311 -23.936 1.00 0.00 10 SER A O 15
ATOM 19329 N N . GLY A 1 11 ? 11.676 13.904 -25.642 1.00 0.00 11 GLY A N 15
ATOM 19330 C CA . GLY A 1 11 ? 13.148 13.886 -25.606 1.00 0.00 11 GLY A CA 15
ATOM 19331 C C . GLY A 1 11 ? 13.823 15.160 -26.149 1.00 0.00 11 GLY A C 15
ATOM 19332 O O . GLY A 1 11 ? 14.859 15.064 -26.797 1.00 0.00 11 GLY A O 15
ATOM 19336 N N . ALA A 1 12 ? 13.258 16.350 -25.911 1.00 0.00 12 ALA A N 15
ATOM 19337 C CA . ALA A 1 12 ? 13.666 17.653 -26.469 1.00 0.00 12 ALA A CA 15
ATOM 19338 C C . ALA A 1 12 ? 14.967 18.232 -25.851 1.00 0.00 12 ALA A C 15
ATOM 19339 O O . ALA A 1 12 ? 15.011 19.377 -25.395 1.00 0.00 12 ALA A O 15
ATOM 19346 N N . CYS A 1 13 ? 16.027 17.419 -25.848 1.00 0.00 13 CYS A N 15
ATOM 19347 C CA . CYS A 1 13 ? 17.370 17.631 -25.298 1.00 0.00 13 CYS A CA 15
ATOM 19348 C C . CYS A 1 13 ? 17.432 18.004 -23.800 1.00 0.00 13 CYS A C 15
ATOM 19349 O O . CYS A 1 13 ? 16.552 18.640 -23.212 1.00 0.00 13 CYS A O 15
ATOM 19357 N N . GLY A 1 14 ? 18.502 17.565 -23.128 1.00 0.00 14 GLY A N 15
ATOM 19358 C CA . GLY A 1 14 ? 18.715 17.789 -21.690 1.00 0.00 14 GLY A CA 15
ATOM 19359 C C . GLY A 1 14 ? 17.617 17.250 -20.753 1.00 0.00 14 GLY A C 15
ATOM 19360 O O . GLY A 1 14 ? 17.622 17.590 -19.573 1.00 0.00 14 GLY A O 15
ATOM 19364 N N . TYR A 1 15 ? 16.668 16.440 -21.242 1.00 0.00 15 TYR A N 15
ATOM 19365 C CA . TYR A 1 15 ? 15.514 15.975 -20.465 1.00 0.00 15 TYR A CA 15
ATOM 19366 C C . TYR A 1 15 ? 15.916 15.202 -19.198 1.00 0.00 15 TYR A C 15
ATOM 19367 O O . TYR A 1 15 ? 15.340 15.434 -18.143 1.00 0.00 15 TYR A O 15
ATOM 19385 N N . LYS A 1 16 ? 16.950 14.349 -19.265 1.00 0.00 16 LYS A N 15
ATOM 19386 C CA . LYS A 1 16 ? 17.481 13.581 -18.121 1.00 0.00 16 LYS A CA 15
ATOM 19387 C C . LYS A 1 16 ? 17.771 14.433 -16.868 1.00 0.00 16 LYS A C 15
ATOM 19388 O O . LYS A 1 16 ? 17.142 14.165 -15.848 1.00 0.00 16 LYS A O 15
ATOM 19407 N N . PRO A 1 17 ? 18.677 15.434 -16.878 1.00 0.00 17 PRO A N 15
ATOM 19408 C CA . PRO A 1 17 ? 18.902 16.276 -15.699 1.00 0.00 17 PRO A CA 15
ATOM 19409 C C . PRO A 1 17 ? 17.676 17.123 -15.317 1.00 0.00 17 PRO A C 15
ATOM 19410 O O . PRO A 1 17 ? 17.393 17.251 -14.132 1.00 0.00 17 PRO A O 15
ATOM 19421 N N . LYS A 1 18 ? 16.897 17.630 -16.290 1.00 0.00 18 LYS A N 15
ATOM 19422 C CA . LYS A 1 18 ? 15.626 18.348 -16.040 1.00 0.00 18 LYS A CA 15
ATOM 19423 C C . LYS A 1 18 ? 14.647 17.497 -15.214 1.00 0.00 18 LYS A C 15
ATOM 19424 O O . LYS A 1 18 ? 14.075 17.985 -14.244 1.00 0.00 18 LYS A O 15
ATOM 19443 N N . TYR A 1 19 ? 14.504 16.221 -15.580 1.00 0.00 19 TYR A N 15
ATOM 19444 C CA . TYR A 1 19 ? 13.722 15.205 -14.877 1.00 0.00 19 TYR A CA 15
ATOM 19445 C C . TYR A 1 19 ? 14.247 14.993 -13.462 1.00 0.00 19 TYR A C 15
ATOM 19446 O O . TYR A 1 19 ? 13.505 15.172 -12.500 1.00 0.00 19 TYR A O 15
ATOM 19464 N N . LEU A 1 20 ? 15.527 14.626 -13.331 1.00 0.00 20 LEU A N 15
ATOM 19465 C CA . LEU A 1 20 ? 16.176 14.358 -12.046 1.00 0.00 20 LEU A CA 15
ATOM 19466 C C . LEU A 1 20 ? 16.049 15.522 -11.063 1.00 0.00 20 LEU A C 15
ATOM 19467 O O . LEU A 1 20 ? 15.874 15.306 -9.877 1.00 0.00 20 LEU A O 15
ATOM 19483 N N . GLN A 1 21 ? 16.069 16.768 -11.514 1.00 0.00 21 GLN A N 15
ATOM 19484 C CA . GLN A 1 21 ? 16.027 17.896 -10.586 1.00 0.00 21 GLN A CA 15
ATOM 19485 C C . GLN A 1 21 ? 14.691 17.957 -9.810 1.00 0.00 21 GLN A C 15
ATOM 19486 O O . GLN A 1 21 ? 14.664 18.436 -8.676 1.00 0.00 21 GLN A O 15
ATOM 19500 N N . LEU A 1 22 ? 13.611 17.405 -10.386 1.00 0.00 22 LEU A N 15
ATOM 19501 C CA . LEU A 1 22 ? 12.405 16.973 -9.673 1.00 0.00 22 LEU A CA 15
ATOM 19502 C C . LEU A 1 22 ? 12.602 15.587 -9.030 1.00 0.00 22 LEU A C 15
ATOM 19503 O O . LEU A 1 22 ? 12.437 15.456 -7.819 1.00 0.00 22 LEU A O 15
ATOM 19519 N N . LYS A 1 23 ? 12.927 14.554 -9.821 1.00 0.00 23 LYS A N 15
ATOM 19520 C CA . LYS A 1 23 ? 12.901 13.124 -9.429 1.00 0.00 23 LYS A CA 15
ATOM 19521 C C . LYS A 1 23 ? 13.763 12.840 -8.198 1.00 0.00 23 LYS A C 15
ATOM 19522 O O . LYS A 1 23 ? 13.273 12.314 -7.204 1.00 0.00 23 LYS A O 15
ATOM 19541 N N . GLU A 1 24 ? 15.029 13.231 -8.286 1.00 0.00 24 GLU A N 15
ATOM 19542 C CA . GLU A 1 24 ? 16.065 13.087 -7.262 1.00 0.00 24 GLU A CA 15
ATOM 19543 C C . GLU A 1 24 ? 15.764 13.868 -5.974 1.00 0.00 24 GLU A C 15
ATOM 19544 O O . GLU A 1 24 ? 16.290 13.520 -4.920 1.00 0.00 24 GLU A O 15
ATOM 19556 N N . LYS A 1 25 ? 14.896 14.891 -6.022 1.00 0.00 25 LYS A N 15
ATOM 19557 C CA . LYS A 1 25 ? 14.304 15.521 -4.828 1.00 0.00 25 LYS A CA 15
ATOM 19558 C C . LYS A 1 25 ? 13.253 14.635 -4.170 1.00 0.00 25 LYS A C 15
ATOM 19559 O O . LYS A 1 25 ? 13.358 14.326 -2.995 1.00 0.00 25 LYS A O 15
ATOM 19578 N N . LEU A 1 26 ? 12.271 14.205 -4.952 1.00 0.00 26 LEU A N 15
ATOM 19579 C CA . LEU A 1 26 ? 11.111 13.432 -4.536 1.00 0.00 26 LEU A CA 15
ATOM 19580 C C . LEU A 1 26 ? 11.486 12.078 -3.916 1.00 0.00 26 LEU A C 15
ATOM 19581 O O . LEU A 1 26 ? 10.954 11.660 -2.892 1.00 0.00 26 LEU A O 15
ATOM 19597 N N . GLU A 1 27 ? 12.426 11.387 -4.544 1.00 0.00 27 GLU A N 15
ATOM 19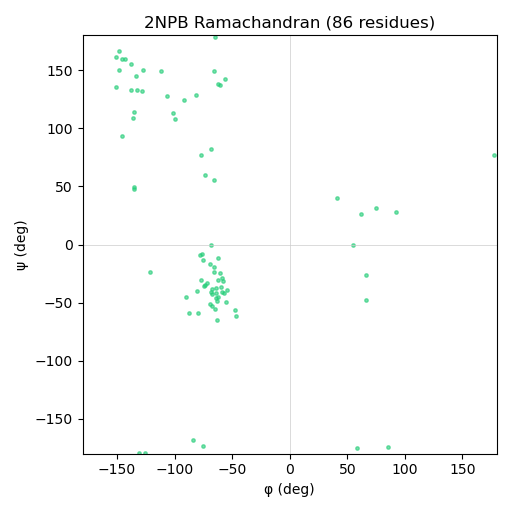598 C CA . GLU A 1 27 ? 13.088 10.201 -4.004 1.00 0.00 27 GLU A CA 15
ATOM 19599 C C . GLU A 1 27 ? 13.968 10.459 -2.764 1.00 0.00 27 GLU A C 15
ATOM 19600 O O . GLU A 1 27 ? 13.986 9.621 -1.867 1.00 0.00 27 GLU A O 15
ATOM 19612 N N . HIS A 1 28 ? 14.673 11.593 -2.662 1.00 0.00 28 HIS A N 15
ATOM 19613 C CA . HIS A 1 28 ? 15.366 12.006 -1.428 1.00 0.00 28 HIS A CA 15
ATOM 19614 C C . HIS A 1 28 ? 14.391 12.270 -0.271 1.00 0.00 28 HIS A C 15
ATOM 19615 O O . HIS A 1 28 ? 14.677 11.935 0.882 1.00 0.00 28 HIS A O 15
ATOM 19629 N N . GLU A 1 29 ? 13.249 12.871 -0.589 1.00 0.00 29 GLU A N 15
ATOM 19630 C CA . GLU A 1 29 ? 12.168 13.247 0.312 1.00 0.00 29 GLU A CA 15
ATOM 19631 C C . GLU A 1 29 ? 11.395 12.028 0.836 1.00 0.00 29 GLU A C 15
ATOM 19632 O O . GLU A 1 29 ? 11.057 11.954 2.019 1.00 0.00 29 GLU A O 15
ATOM 19644 N N . PHE A 1 30 ? 11.126 11.060 -0.046 1.00 0.00 30 PHE A N 15
ATOM 19645 C CA . PHE A 1 30 ? 10.305 9.871 0.214 1.00 0.00 30 PHE A CA 15
ATOM 19646 C C . PHE A 1 30 ? 10.988 8.545 -0.214 1.00 0.00 30 PHE A C 15
ATOM 19647 O O . PHE A 1 30 ? 10.407 7.759 -0.974 1.00 0.00 30 PHE A O 15
ATOM 19664 N N . PRO A 1 31 ? 12.214 8.243 0.263 1.00 0.00 31 PRO A N 15
ATOM 19665 C CA . PRO A 1 31 ? 13.041 7.166 -0.285 1.00 0.00 31 PRO A CA 15
ATOM 19666 C C . PRO A 1 31 ? 12.413 5.790 -0.102 1.00 0.00 31 PRO A C 15
ATOM 19667 O O . PRO A 1 31 ? 11.999 5.420 0.997 1.00 0.00 31 PRO A O 15
ATOM 19678 N N . GLY A 1 32 ? 12.316 5.051 -1.208 1.00 0.00 32 GLY A N 15
ATOM 19679 C CA . GLY A 1 32 ? 11.625 3.759 -1.360 1.00 0.00 32 GLY A CA 15
ATOM 19680 C C . GLY A 1 32 ? 10.148 3.708 -0.955 1.00 0.00 32 GLY A C 15
ATOM 19681 O O . GLY A 1 32 ? 9.458 2.735 -1.247 1.00 0.00 32 GLY A O 15
ATOM 19685 N N . CYS A 1 33 ? 9.631 4.755 -0.313 1.00 0.00 33 CYS A N 15
ATOM 19686 C CA . CYS A 1 33 ? 8.213 5.008 -0.139 1.00 0.00 33 CYS A CA 15
ATOM 19687 C C . CYS A 1 33 ? 7.580 5.524 -1.442 1.00 0.00 33 CYS A C 15
ATOM 19688 O O . CYS A 1 33 ? 6.359 5.577 -1.558 1.00 0.00 33 CYS A O 15
ATOM 19696 N N . LEU A 1 34 ? 8.405 5.865 -2.432 1.00 0.00 34 LEU A N 15
ATOM 19697 C CA . LEU A 1 34 ? 8.046 6.241 -3.781 1.00 0.00 34 LEU A CA 15
ATOM 19698 C C . LEU A 1 34 ? 8.786 5.393 -4.813 1.00 0.00 34 LEU A C 15
ATOM 19699 O O . LEU A 1 34 ? 9.934 4.990 -4.641 1.00 0.00 34 LEU A O 15
ATOM 19715 N N . ASP A 1 35 ? 8.117 5.292 -5.945 1.00 0.00 35 ASP A N 15
ATOM 19716 C CA . ASP A 1 35 ? 8.625 5.001 -7.272 1.00 0.00 35 ASP A CA 15
ATOM 19717 C C . ASP A 1 35 ? 8.397 6.254 -8.113 1.00 0.00 35 ASP A C 15
ATOM 19718 O O . ASP A 1 35 ? 7.332 6.868 -8.067 1.00 0.00 35 ASP A O 15
ATOM 19727 N N . ILE A 1 36 ? 9.358 6.602 -8.946 1.00 0.00 36 ILE A N 15
ATOM 19728 C CA . ILE A 1 36 ? 9.205 7.612 -9.973 1.00 0.00 36 ILE A CA 15
ATOM 19729 C C . ILE A 1 36 ? 9.946 7.145 -11.227 1.00 0.00 36 ILE A C 15
ATOM 19730 O O . ILE A 1 36 ? 11.146 6.878 -11.225 1.00 0.00 36 ILE A O 15
ATOM 19746 N N . CYS A 1 37 ? 9.224 7.142 -12.332 1.00 0.00 37 CYS A N 15
ATOM 19747 C CA . CYS A 1 37 ? 9.789 6.875 -13.662 1.00 0.00 37 CYS A CA 15
ATOM 19748 C C . CYS A 1 37 ? 9.284 7.866 -14.721 1.00 0.00 37 CYS A C 15
ATOM 19749 O O . CYS A 1 37 ? 8.585 8.832 -14.416 1.00 0.00 37 CYS A O 15
ATOM 19757 N N . GLY A 1 38 ? 9.685 7.673 -15.972 1.00 0.00 38 GLY A N 15
ATOM 19758 C CA . GLY A 1 38 ? 9.348 8.547 -17.093 1.00 0.00 38 GLY A CA 15
ATOM 19759 C C . GLY A 1 38 ? 9.248 7.816 -18.424 1.00 0.00 38 GLY A C 15
ATOM 19760 O O . GLY A 1 38 ? 9.883 6.784 -18.622 1.00 0.00 38 GLY A O 15
ATOM 19764 N N . GLU A 1 39 ? 8.440 8.367 -19.327 1.00 0.00 39 GLU A N 15
ATOM 19765 C CA . GLU A 1 39 ? 7.895 7.636 -20.473 1.00 0.00 39 GLU A CA 15
ATOM 19766 C C . GLU A 1 39 ? 7.717 8.573 -21.665 1.00 0.00 39 GLU A C 15
ATOM 19767 O O . GLU A 1 39 ? 6.751 9.317 -21.789 1.00 0.00 39 GLU A O 15
ATOM 19779 N N . GLY A 1 40 ? 8.738 8.618 -22.510 1.00 0.00 40 GLY A N 15
ATOM 19780 C CA . GLY A 1 40 ? 8.981 9.740 -23.431 1.00 0.00 40 GLY A CA 15
ATOM 19781 C C . GLY A 1 40 ? 8.060 9.852 -24.662 1.00 0.00 40 GLY A C 15
ATOM 19782 O O . GLY A 1 40 ? 8.530 10.259 -25.724 1.00 0.00 40 GLY A O 15
ATOM 19786 N N . THR A 1 41 ? 6.785 9.450 -24.569 1.00 0.00 41 THR A N 15
ATOM 19787 C CA . THR A 1 41 ? 5.865 9.260 -25.708 1.00 0.00 41 THR A CA 15
ATOM 19788 C C . THR A 1 41 ? 4.490 9.945 -25.562 1.00 0.00 41 THR A C 15
ATOM 19789 O O . THR A 1 41 ? 3.458 9.284 -25.444 1.00 0.00 41 THR A O 15
ATOM 19800 N N . PRO A 1 42 ? 4.429 11.286 -25.685 1.00 0.00 42 PRO A N 15
ATOM 19801 C CA . PRO A 1 42 ? 3.205 12.091 -25.546 1.00 0.00 42 PRO A CA 15
ATOM 19802 C C . PRO A 1 42 ? 2.230 12.005 -26.744 1.00 0.00 42 PRO A C 15
ATOM 19803 O O . PRO A 1 42 ? 1.262 12.761 -26.801 1.00 0.00 42 PRO A O 15
ATOM 19814 N N . GLN A 1 43 ? 2.483 11.113 -27.711 1.00 0.00 43 GLN A N 15
ATOM 19815 C CA . GLN A 1 43 ? 1.810 10.934 -29.013 1.00 0.00 43 GLN A CA 15
ATOM 19816 C C . GLN A 1 43 ? 1.955 12.121 -29.987 1.00 0.00 43 GLN A C 15
ATOM 19817 O O . GLN A 1 43 ? 2.165 11.899 -31.177 1.00 0.00 43 GLN A O 15
ATOM 19831 N N . VAL A 1 44 ? 1.885 13.369 -29.506 1.00 0.00 44 VAL A N 15
ATOM 19832 C CA . VAL A 1 44 ? 2.015 14.599 -30.308 1.00 0.00 44 VAL A CA 15
ATOM 19833 C C . VAL A 1 44 ? 2.856 15.650 -29.558 1.00 0.00 44 VAL A C 15
ATOM 19834 O O . VAL A 1 44 ? 2.821 15.740 -28.329 1.00 0.00 44 VAL A O 15
ATOM 19847 N N . THR A 1 45 ? 3.603 16.464 -30.309 1.00 0.00 45 THR A N 15
ATOM 19848 C CA . THR A 1 45 ? 4.426 17.616 -29.876 1.00 0.00 45 THR A CA 15
ATOM 19849 C C . THR A 1 45 ? 5.436 17.350 -28.746 1.00 0.00 45 THR A C 15
ATOM 19850 O O . THR A 1 45 ? 6.629 17.255 -29.022 1.00 0.00 45 THR A O 15
ATOM 19861 N N . GLY A 1 46 ? 5.008 17.300 -27.476 1.00 0.00 46 GLY A N 15
ATOM 19862 C CA . GLY A 1 46 ? 5.921 17.289 -26.321 1.00 0.00 46 GLY A CA 15
ATOM 19863 C C . GLY A 1 46 ? 5.297 17.699 -24.984 1.00 0.00 46 GLY A C 15
ATOM 19864 O O . GLY A 1 46 ? 5.794 18.598 -24.309 1.00 0.00 46 GLY A O 15
ATOM 19868 N N . PHE A 1 47 ? 4.208 17.044 -24.583 1.00 0.00 47 PHE A N 15
ATOM 19869 C CA . PHE A 1 47 ? 3.488 17.326 -23.333 1.00 0.00 47 PHE A CA 15
ATOM 19870 C C . PHE A 1 47 ? 4.197 16.756 -22.085 1.00 0.00 47 PHE A C 15
ATOM 19871 O O . PHE A 1 47 ? 4.239 15.546 -21.898 1.00 0.00 47 PHE A O 15
ATOM 19888 N N . PHE A 1 48 ? 4.771 17.638 -21.257 1.00 0.00 48 PHE A N 15
ATOM 19889 C CA . PHE A 1 48 ? 5.282 17.359 -19.905 1.00 0.00 48 PHE A CA 15
ATOM 19890 C C . PHE A 1 48 ? 4.105 17.187 -18.930 1.00 0.00 48 PHE A C 15
ATOM 19891 O O . PHE A 1 48 ? 3.488 18.179 -18.510 1.00 0.00 48 PHE A O 15
ATOM 19908 N N . GLU A 1 49 ? 3.746 15.947 -18.618 1.00 0.00 49 GLU A N 15
ATOM 19909 C CA . GLU A 1 49 ? 2.545 15.586 -17.881 1.00 0.00 49 GLU A CA 15
ATOM 19910 C C . GLU A 1 49 ? 2.900 14.770 -16.633 1.00 0.00 49 GLU A C 15
ATOM 19911 O O . GLU A 1 49 ? 3.422 13.659 -16.768 1.00 0.00 49 GLU A O 15
ATOM 19923 N N . VAL A 1 50 ? 2.640 15.285 -15.421 1.00 0.00 50 VAL A N 15
ATOM 19924 C CA . VAL A 1 50 ? 3.066 14.598 -14.177 1.00 0.00 50 VAL A CA 15
ATOM 19925 C C . VAL A 1 50 ? 1.869 13.926 -13.514 1.00 0.00 50 VAL A C 15
ATOM 19926 O O . VAL A 1 50 ? 0.911 14.602 -13.136 1.00 0.00 50 VAL A O 15
ATOM 19939 N N . THR A 1 51 ? 1.939 12.607 -13.329 1.00 0.00 51 THR A N 15
ATOM 19940 C CA . THR A 1 51 ? 0.882 11.778 -12.727 1.00 0.00 51 THR A CA 15
ATOM 19941 C C . THR A 1 51 ? 1.424 11.008 -11.527 1.00 0.00 51 THR A C 15
ATOM 19942 O O . THR A 1 51 ? 2.562 10.537 -11.553 1.00 0.00 51 THR A O 15
ATOM 19953 N N . VAL A 1 52 ? 0.585 10.789 -10.513 1.00 0.00 52 VAL A N 15
ATOM 19954 C CA . VAL A 1 52 ? 0.853 9.936 -9.342 1.00 0.00 52 VAL A CA 15
ATOM 19955 C C . VAL A 1 52 ? -0.353 9.044 -9.048 1.00 0.00 52 VAL A C 15
ATOM 19956 O O . VAL A 1 52 ? -1.484 9.519 -9.050 1.00 0.00 52 VAL A O 15
ATOM 19969 N N . ALA A 1 53 ? -0.129 7.741 -8.855 1.00 0.00 53 ALA A N 15
ATOM 19970 C CA . ALA A 1 53 ? -1.170 6.712 -8.701 1.00 0.00 53 ALA A CA 15
ATOM 19971 C C . ALA A 1 53 ? -2.313 6.777 -9.754 1.00 0.00 53 ALA A C 15
ATOM 19972 O O . ALA A 1 53 ? -3.463 6.460 -9.450 1.00 0.00 53 ALA A O 15
ATOM 19979 N N . GLY A 1 54 ? -2.023 7.230 -10.984 1.00 0.00 54 GLY A N 15
ATOM 19980 C CA . GLY A 1 54 ? -3.023 7.413 -12.050 1.00 0.00 54 GLY A CA 15
ATOM 19981 C C . GLY A 1 54 ? -3.782 8.749 -12.006 1.00 0.00 54 GLY A C 15
ATOM 19982 O O . GLY A 1 54 ? -4.868 8.858 -12.567 1.00 0.00 54 GLY A O 15
ATOM 19986 N N . LYS A 1 55 ? -3.228 9.772 -11.339 1.00 0.00 55 LYS A N 15
ATOM 19987 C CA . LYS A 1 55 ? -3.850 11.080 -11.085 1.00 0.00 55 LYS A CA 15
ATOM 19988 C C . LYS A 1 55 ? -2.903 12.211 -11.470 1.00 0.00 55 LYS A C 15
ATOM 19989 O O . LYS A 1 55 ? -1.859 12.374 -10.835 1.00 0.00 55 LYS A O 15
ATOM 20008 N N . LEU A 1 56 ? -3.216 12.925 -12.549 1.00 0.00 56 LEU A N 15
ATOM 20009 C CA . LEU A 1 56 ? -2.411 14.043 -13.042 1.00 0.00 56 LEU A CA 15
ATOM 20010 C C . LEU A 1 56 ? -2.464 15.233 -12.080 1.00 0.00 56 LEU A C 15
ATOM 20011 O O . LEU A 1 56 ? -3.518 15.613 -11.578 1.00 0.00 56 LEU A O 15
ATOM 20027 N N . VAL A 1 57 ? -1.290 15.810 -11.851 1.00 0.00 57 VAL A N 15
ATOM 20028 C CA . VAL A 1 57 ? -1.068 16.978 -10.980 1.00 0.00 57 VAL A CA 15
ATOM 20029 C C . VAL A 1 57 ? -0.576 18.173 -11.797 1.00 0.00 57 VAL A C 15
ATOM 20030 O O . VAL A 1 57 ? -0.836 19.322 -11.437 1.00 0.00 57 VAL A O 15
ATOM 20043 N N . HIS A 1 58 ? 0.093 17.900 -12.921 1.00 0.00 58 HIS A N 15
ATOM 20044 C CA . HIS A 1 58 ? 0.827 18.903 -13.687 1.00 0.00 58 HIS A CA 15
ATOM 20045 C C . HIS A 1 58 ? 0.737 18.632 -15.189 1.00 0.00 58 HIS A C 15
ATOM 20046 O O . HIS A 1 58 ? 0.650 17.483 -15.628 1.00 0.00 58 HIS A O 15
ATOM 20060 N N . SER A 1 59 ? 0.790 19.686 -15.992 1.00 0.00 59 SER A N 15
ATOM 20061 C CA . SER A 1 59 ? 0.489 19.638 -17.416 1.00 0.00 59 SER A CA 15
ATOM 20062 C C . SER A 1 59 ? 0.997 20.881 -18.158 1.00 0.00 59 SER A C 15
ATOM 20063 O O . SER A 1 59 ? 0.299 21.898 -18.265 1.00 0.00 59 SER A O 15
ATOM 20071 N N . LYS A 1 60 ? 2.165 20.799 -18.807 1.00 0.00 60 LYS A N 15
ATOM 20072 C CA . LYS A 1 60 ? 2.572 21.841 -19.768 1.00 0.00 60 LYS A CA 15
ATOM 20073 C C . LYS A 1 60 ? 1.589 22.045 -20.928 1.00 0.00 60 LYS A C 15
ATOM 20074 O O . LYS A 1 60 ? 1.579 23.124 -21.504 1.00 0.00 60 LYS A O 15
ATOM 20093 N N . LYS A 1 61 ? 0.751 21.052 -21.254 1.00 0.00 61 LYS A N 15
ATOM 20094 C CA . LYS A 1 61 ? -0.344 21.167 -22.243 1.00 0.00 61 LYS A CA 15
ATOM 20095 C C . LYS A 1 61 ? -1.479 22.113 -21.818 1.00 0.00 61 LYS A C 15
ATOM 20096 O O . LYS A 1 61 ? -2.166 22.633 -22.691 1.00 0.00 61 LYS A O 15
ATOM 20115 N N . ARG A 1 62 ? -1.668 22.331 -20.504 1.00 0.00 62 ARG A N 15
ATOM 20116 C CA . ARG A 1 62 ? -2.626 23.285 -19.935 1.00 0.00 62 ARG A CA 15
ATOM 20117 C C . ARG A 1 62 ? -2.008 24.627 -19.560 1.00 0.00 62 ARG A C 15
ATOM 20118 O O . ARG A 1 62 ? -2.721 25.621 -19.512 1.00 0.00 62 ARG A O 15
ATOM 20139 N N . GLY A 1 63 ? -0.710 24.647 -19.259 1.00 0.00 63 GLY A N 15
ATOM 20140 C CA . GLY A 1 63 ? -0.015 25.849 -18.813 1.00 0.00 63 GLY A CA 15
ATOM 20141 C C . GLY A 1 63 ? 0.069 26.003 -17.303 1.00 0.00 63 GLY A C 15
ATOM 20142 O O . GLY A 1 63 ? -0.034 27.103 -16.774 1.00 0.00 63 GLY A O 15
ATOM 20146 N N . ASP A 1 64 ? 0.383 24.898 -16.627 1.00 0.00 64 ASP A N 15
ATOM 20147 C CA . ASP A 1 64 ? 0.973 24.870 -15.303 1.00 0.00 64 ASP A CA 15
ATOM 20148 C C . ASP A 1 64 ? 2.194 25.785 -15.144 1.00 0.00 64 ASP A C 15
ATOM 20149 O O . ASP A 1 64 ? 2.348 26.465 -14.126 1.00 0.00 64 ASP A O 15
ATOM 20158 N N . GLY A 1 65 ? 3.110 25.695 -16.115 1.00 0.00 65 GLY A N 15
ATOM 20159 C CA . GLY A 1 65 ? 4.529 25.914 -15.882 1.00 0.00 65 GLY A CA 15
ATOM 20160 C C . GLY A 1 65 ? 5.296 24.604 -16.006 1.00 0.00 65 GLY A C 15
ATOM 20161 O O . GLY A 1 65 ? 4.743 23.595 -16.442 1.00 0.00 65 GLY A O 15
ATOM 20165 N N . TYR A 1 66 ? 6.590 24.619 -15.710 1.00 0.00 66 TYR A N 15
ATOM 20166 C CA . TYR A 1 66 ? 7.204 23.524 -14.965 1.00 0.00 66 TYR A CA 15
ATOM 20167 C C . TYR A 1 66 ? 6.925 23.761 -13.467 1.00 0.00 66 TYR A C 15
ATOM 20168 O O . TYR A 1 66 ? 6.079 24.583 -13.105 1.00 0.00 66 TYR A O 15
ATOM 20186 N N . VAL A 1 67 ? 7.661 23.111 -12.566 1.00 0.00 67 VAL A N 15
ATOM 20187 C CA . VAL A 1 67 ? 7.841 23.652 -11.210 1.00 0.00 67 VAL A CA 15
ATOM 20188 C C . VAL A 1 67 ? 8.845 24.805 -11.212 1.00 0.00 67 VAL A C 15
ATOM 20189 O O . VAL A 1 67 ? 10.015 24.691 -10.867 1.00 0.00 67 VAL A O 15
ATOM 20202 N N . ASP A 1 68 ? 8.310 25.945 -11.611 1.00 0.00 68 ASP A N 15
ATOM 20203 C CA . ASP A 1 68 ? 8.980 27.196 -11.940 1.00 0.00 68 ASP A CA 15
ATOM 20204 C C . ASP A 1 68 ? 9.497 27.964 -10.715 1.00 0.00 68 ASP A C 15
ATOM 20205 O O . ASP A 1 68 ? 10.229 28.945 -10.835 1.00 0.00 68 ASP A O 15
ATOM 20214 N N . THR A 1 69 ? 9.028 27.603 -9.522 1.00 0.00 69 THR A N 15
ATOM 20215 C CA . THR A 1 69 ? 9.313 28.354 -8.291 1.00 0.00 69 THR A CA 15
ATOM 20216 C C . THR A 1 69 ? 9.263 27.432 -7.092 1.00 0.00 69 THR A C 15
ATOM 20217 O O . THR A 1 69 ? 8.608 26.396 -7.131 1.00 0.00 69 THR A O 15
ATOM 20228 N N . GLU A 1 70 ? 9.856 27.870 -5.985 1.00 0.00 70 GLU A N 15
ATOM 20229 C CA . GLU A 1 70 ? 9.829 27.167 -4.690 1.00 0.00 70 GLU A CA 15
ATOM 20230 C C . GLU A 1 70 ? 8.400 26.821 -4.315 1.00 0.00 70 GLU A C 15
ATOM 20231 O O . GLU A 1 70 ? 8.020 25.664 -4.208 1.00 0.00 70 GLU A O 15
ATOM 20243 N N . SER A 1 71 ? 7.568 27.853 -4.284 1.00 0.00 71 SER A N 15
ATOM 20244 C CA . SER A 1 71 ? 6.165 27.696 -3.874 1.00 0.00 71 SER A CA 15
ATOM 20245 C C . SER A 1 71 ? 5.353 26.813 -4.826 1.00 0.00 71 SER A C 15
ATOM 20246 O O . SER A 1 71 ? 4.386 26.164 -4.421 1.00 0.00 71 SER A O 15
ATOM 20254 N N . LYS A 1 72 ? 5.779 26.739 -6.098 1.00 0.00 72 LYS A N 15
ATOM 20255 C CA . LYS A 1 72 ? 5.222 25.820 -7.096 1.00 0.00 72 LYS A CA 15
ATOM 20256 C C . LYS A 1 72 ? 5.685 24.382 -6.846 1.00 0.00 72 LYS A C 15
ATOM 20257 O O . LYS A 1 72 ? 4.858 23.482 -6.748 1.00 0.00 72 LYS A O 15
ATOM 20276 N N . PHE A 1 73 ? 6.987 24.168 -6.677 1.00 0.00 73 PHE A N 15
ATOM 20277 C CA . PHE A 1 73 ? 7.587 22.866 -6.368 1.00 0.00 73 PHE A CA 15
ATOM 20278 C C . PHE A 1 73 ? 7.039 22.278 -5.062 1.00 0.00 73 PHE A C 15
ATOM 20279 O O . PHE A 1 73 ? 6.498 21.176 -5.035 1.00 0.00 73 PHE A O 15
ATOM 20296 N N . ARG A 1 74 ? 7.082 23.056 -3.982 1.00 0.00 74 ARG A N 15
ATOM 20297 C CA . ARG A 1 74 ? 6.605 22.727 -2.634 1.00 0.00 74 ARG A CA 15
ATOM 20298 C C . ARG A 1 74 ? 5.128 22.344 -2.591 1.00 0.00 74 ARG A C 15
ATOM 20299 O O . ARG A 1 74 ? 4.716 21.619 -1.690 1.00 0.00 74 ARG A O 15
ATOM 20320 N N . LYS A 1 75 ? 4.331 22.771 -3.580 1.00 0.00 75 LYS A N 15
ATOM 20321 C CA . LYS A 1 75 ? 2.942 22.347 -3.789 1.00 0.00 75 LYS A CA 15
ATOM 20322 C C . LYS A 1 75 ? 2.842 20.859 -4.123 1.00 0.00 75 LYS A C 15
ATOM 20323 O O . LYS A 1 75 ? 1.964 20.173 -3.600 1.00 0.00 75 LYS A O 15
ATOM 20342 N N . LEU A 1 76 ? 3.785 20.380 -4.931 1.00 0.00 76 LEU A N 15
ATOM 20343 C CA . LEU A 1 76 ? 3.938 18.962 -5.252 1.00 0.00 76 LEU A CA 15
ATOM 20344 C C . LEU A 1 76 ? 4.516 18.195 -4.080 1.00 0.00 76 LEU A C 15
ATOM 20345 O O . LEU A 1 76 ? 3.904 17.228 -3.639 1.00 0.00 76 LEU A O 15
ATOM 20361 N N . VAL A 1 77 ? 5.630 18.672 -3.531 1.00 0.00 77 VAL A N 15
ATOM 20362 C CA . VAL A 1 77 ? 6.255 18.019 -2.362 1.00 0.00 77 VAL A CA 15
ATOM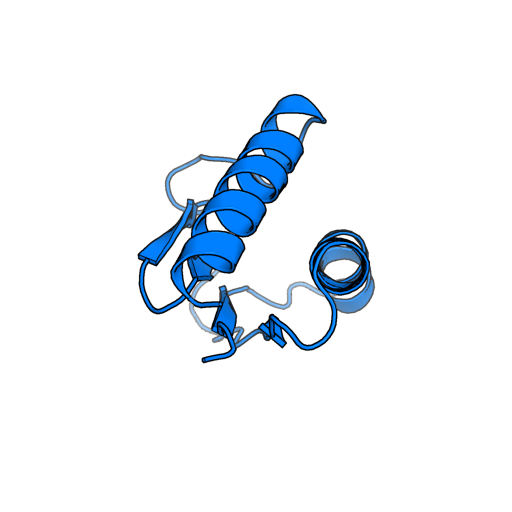 20363 C C . VAL A 1 77 ? 5.250 17.851 -1.232 1.00 0.00 77 VAL A C 15
ATOM 20364 O O . VAL A 1 77 ? 5.103 16.765 -0.683 1.00 0.00 77 VAL A O 15
ATOM 20377 N N . THR A 1 78 ? 4.458 18.884 -0.947 1.00 0.00 78 THR A N 15
ATOM 20378 C CA . THR A 1 78 ? 3.437 18.812 0.095 1.00 0.00 78 THR A CA 15
ATOM 20379 C C . THR A 1 78 ? 2.345 17.810 -0.232 1.00 0.00 78 THR A C 15
ATOM 20380 O O . THR A 1 78 ? 1.906 17.078 0.656 1.00 0.00 78 THR A O 15
ATOM 20391 N N . ALA A 1 79 ? 1.947 17.711 -1.500 1.00 0.00 79 ALA A N 15
ATOM 20392 C CA . ALA A 1 79 ? 0.886 16.793 -1.890 1.00 0.00 79 ALA A CA 15
ATOM 20393 C C . ALA A 1 79 ? 1.343 15.337 -1.915 1.00 0.00 79 ALA A C 15
ATOM 20394 O O . ALA A 1 79 ? 0.608 14.435 -1.512 1.00 0.00 79 ALA A O 15
ATOM 20401 N N . ILE A 1 80 ? 2.598 15.119 -2.287 1.00 0.00 80 ILE A N 15
ATOM 20402 C CA . ILE A 1 80 ? 3.203 13.795 -2.288 1.00 0.00 80 ILE A CA 15
ATOM 20403 C C . ILE A 1 80 ? 3.493 13.376 -0.850 1.00 0.00 80 ILE A C 15
ATOM 20404 O O . ILE A 1 80 ? 3.273 12.217 -0.514 1.00 0.00 80 ILE A O 15
ATOM 20420 N N . LYS A 1 81 ? 3.830 14.316 0.046 1.00 0.00 81 LYS A N 15
ATOM 20421 C CA . LYS A 1 81 ? 4.057 14.028 1.473 1.00 0.00 81 LYS A CA 15
ATOM 20422 C C . LYS A 1 81 ? 2.764 13.540 2.116 1.00 0.00 81 LYS A C 15
ATOM 20423 O O . LYS A 1 81 ? 2.757 12.612 2.923 1.00 0.00 81 LYS A O 15
ATOM 20442 N N . ALA A 1 82 ? 1.679 14.241 1.798 1.00 0.00 82 ALA A N 15
ATOM 20443 C CA . ALA A 1 82 ? 0.320 13.954 2.239 1.00 0.00 82 ALA A CA 15
ATOM 20444 C C . ALA A 1 82 ? -0.144 12.588 1.724 1.00 0.00 82 ALA A C 15
ATOM 20445 O O . ALA A 1 82 ? -0.578 11.760 2.521 1.00 0.00 82 ALA A O 15
ATOM 20452 N N . ALA A 1 83 ? 0.029 12.326 0.425 1.00 0.00 83 ALA A N 15
ATOM 20453 C CA . ALA A 1 83 ? -0.262 11.035 -0.187 1.00 0.00 83 ALA A CA 15
ATOM 20454 C C . ALA A 1 83 ? 0.554 9.889 0.421 1.00 0.00 83 ALA A C 15
ATOM 20455 O O . ALA A 1 83 ? 0.011 8.821 0.702 1.00 0.00 83 ALA A O 15
ATOM 20462 N N . LEU A 1 84 ? 1.833 10.136 0.703 1.00 0.00 84 LEU A N 15
ATOM 20463 C CA . LEU A 1 84 ? 2.726 9.166 1.339 1.00 0.00 84 LEU A CA 15
ATOM 20464 C C . LEU A 1 84 ? 2.187 8.787 2.718 1.00 0.00 84 LEU A C 15
ATOM 20465 O O . LEU A 1 84 ? 1.966 7.617 3.016 1.00 0.00 84 LEU A O 15
ATOM 20481 N N . ALA A 1 85 ? 1.905 9.796 3.543 1.00 0.00 85 ALA A N 15
ATOM 20482 C CA . ALA A 1 85 ? 1.361 9.619 4.890 1.00 0.00 85 ALA A CA 15
ATOM 20483 C C . ALA A 1 85 ? -0.044 8.976 4.947 1.00 0.00 85 ALA A C 15
ATOM 20484 O O . ALA A 1 85 ? -0.420 8.429 5.985 1.00 0.00 85 ALA A O 15
ATOM 20491 N N . GLN A 1 86 ? -0.772 8.976 3.829 1.00 0.00 86 GLN A N 15
ATOM 20492 C CA . GLN A 1 86 ? -2.043 8.274 3.628 1.00 0.00 86 GLN A CA 15
ATOM 20493 C C . GLN A 1 86 ? -1.766 6.801 3.306 1.00 0.00 86 GLN A C 15
ATOM 20494 O O . GLN A 1 86 ? -2.228 5.896 3.993 1.00 0.00 86 GLN A O 15
ATOM 20508 N N . CYS A 1 87 ? -0.936 6.573 2.294 1.00 0.00 87 CYS A N 15
ATOM 20509 C CA . CYS A 1 87 ? -0.548 5.261 1.777 1.00 0.00 87 CYS A CA 15
ATOM 20510 C C . CYS A 1 87 ? 0.352 4.422 2.698 1.00 0.00 87 CYS A C 15
ATOM 20511 O O . CYS A 1 87 ? 0.396 3.200 2.542 1.00 0.00 87 CYS A O 15
ATOM 20519 N N . GLN A 1 88 ? 1.088 5.031 3.634 1.00 0.00 88 GLN A N 15
ATOM 20520 C CA . GLN A 1 88 ? 2.041 4.280 4.474 1.00 0.00 88 GLN A CA 15
ATOM 20521 C C . GLN A 1 88 ? 1.390 3.216 5.375 1.00 0.00 88 GLN A C 15
ATOM 20522 O O . GLN A 1 88 ? 2.018 2.197 5.653 1.00 0.00 88 GLN A O 15
ATOM 20536 N N . MET A 1 1 ? 0.801 0.936 -0.224 1.00 0.00 1 MET A N 16
ATOM 20537 C CA . MET A 1 1 ? 2.098 0.242 -0.326 1.00 0.00 1 MET A CA 16
ATOM 20538 C C . MET A 1 1 ? 3.162 1.299 -0.642 1.00 0.00 1 MET A C 16
ATOM 20539 O O . MET A 1 1 ? 3.156 2.341 0.011 1.00 0.00 1 MET A O 16
ATOM 20555 N N . ALA A 1 2 ? 4.006 1.115 -1.665 1.00 0.00 2 ALA A N 16
ATOM 20556 C CA . ALA A 1 2 ? 4.590 2.222 -2.425 1.00 0.00 2 ALA A CA 16
ATOM 20557 C C . ALA A 1 2 ? 3.512 2.950 -3.261 1.00 0.00 2 ALA A C 16
ATOM 20558 O O . ALA A 1 2 ? 2.367 2.496 -3.356 1.00 0.00 2 ALA A O 16
ATOM 20565 N N . LEU A 1 3 ? 3.898 4.044 -3.922 1.00 0.00 3 LEU A N 16
ATOM 20566 C CA . LEU A 1 3 ? 3.130 4.752 -4.943 1.00 0.00 3 LEU A CA 16
ATOM 20567 C C . LEU A 1 3 ? 3.962 4.811 -6.230 1.00 0.00 3 LEU A C 16
ATOM 20568 O O . LEU A 1 3 ? 5.169 4.597 -6.187 1.00 0.00 3 LEU A O 16
ATOM 20584 N N . ALA A 1 4 ? 3.330 5.188 -7.338 1.00 0.00 4 ALA A N 16
ATOM 20585 C CA . ALA A 1 4 ? 3.957 5.365 -8.648 1.00 0.00 4 ALA A CA 16
ATOM 20586 C C . ALA A 1 4 ? 3.609 6.724 -9.265 1.00 0.00 4 ALA A C 16
ATOM 20587 O O . ALA A 1 4 ? 2.431 7.087 -9.342 1.00 0.00 4 ALA A O 16
ATOM 20594 N N . VAL A 1 5 ? 4.620 7.455 -9.740 1.00 0.00 5 VAL A N 16
ATOM 20595 C CA . VAL A 1 5 ? 4.457 8.649 -10.577 1.00 0.00 5 VAL A CA 16
ATOM 20596 C C . VAL A 1 5 ? 4.971 8.359 -11.987 1.00 0.00 5 VAL A C 16
ATOM 20597 O O . VAL A 1 5 ? 5.943 7.643 -12.202 1.00 0.00 5 VAL A O 16
ATOM 20610 N N . ARG A 1 6 ? 4.334 8.975 -12.970 1.00 0.00 6 ARG A N 16
ATOM 20611 C CA . ARG A 1 6 ? 4.703 8.996 -14.391 1.00 0.00 6 ARG A CA 16
ATOM 20612 C C . ARG A 1 6 ? 4.844 10.436 -14.877 1.00 0.00 6 ARG A C 16
ATOM 20613 O O . ARG A 1 6 ? 4.252 11.337 -14.283 1.00 0.00 6 ARG A O 16
ATOM 20634 N N . VAL A 1 7 ? 5.582 10.643 -15.967 1.00 0.00 7 VAL A N 16
ATOM 20635 C CA . VAL A 1 7 ? 5.828 11.939 -16.618 1.00 0.00 7 VAL A CA 16
ATOM 20636 C C . VAL A 1 7 ? 5.903 11.719 -18.128 1.00 0.00 7 VAL A C 16
ATOM 20637 O O . VAL A 1 7 ? 6.926 11.250 -18.624 1.00 0.00 7 VAL A O 16
ATOM 20650 N N . VAL A 1 8 ? 4.843 12.006 -18.883 1.00 0.00 8 VAL A N 16
ATOM 20651 C CA . VAL A 1 8 ? 4.967 12.069 -20.357 1.00 0.00 8 VAL A CA 16
ATOM 20652 C C . VAL A 1 8 ? 5.704 13.345 -20.755 1.00 0.00 8 VAL A C 16
ATOM 20653 O O . VAL A 1 8 ? 5.433 14.396 -20.179 1.00 0.00 8 VAL A O 16
ATOM 20666 N N . TYR A 1 9 ? 6.662 13.277 -21.693 1.00 0.00 9 TYR A N 16
ATOM 20667 C CA . TYR A 1 9 ? 7.232 14.475 -22.317 1.00 0.00 9 TYR A CA 16
ATOM 20668 C C . TYR A 1 9 ? 7.951 14.161 -23.647 1.00 0.00 9 TYR A C 16
ATOM 20669 O O . TYR A 1 9 ? 8.385 13.035 -23.886 1.00 0.00 9 TYR A O 16
ATOM 20687 N N . SER A 1 10 ? 8.159 15.177 -24.491 1.00 0.00 10 SER A N 16
ATOM 20688 C CA . SER A 1 10 ? 9.070 15.175 -25.632 1.00 0.00 10 SER A CA 16
ATOM 20689 C C . SER A 1 10 ? 10.470 15.658 -25.229 1.00 0.00 10 SER A C 16
ATOM 20690 O O . SER A 1 10 ? 10.813 16.829 -25.407 1.00 0.00 10 SER A O 16
ATOM 20698 N N . GLY A 1 11 ? 11.303 14.758 -24.705 1.00 0.00 11 GLY A N 16
ATOM 20699 C CA . GLY A 1 11 ? 12.669 15.047 -24.249 1.00 0.00 11 GLY A CA 16
ATOM 20700 C C . GLY A 1 11 ? 13.702 15.342 -25.350 1.00 0.00 11 GLY A C 16
ATOM 20701 O O . GLY A 1 11 ? 14.843 14.903 -25.241 1.00 0.00 11 GLY A O 16
ATOM 20705 N N . ALA A 1 12 ? 13.326 16.058 -26.412 1.00 0.00 12 ALA A N 16
ATOM 20706 C CA . ALA A 1 12 ? 14.105 16.243 -27.644 1.00 0.00 12 ALA A CA 16
ATOM 20707 C C . ALA A 1 12 ? 15.493 16.897 -27.461 1.00 0.00 12 ALA A C 16
ATOM 20708 O O . ALA A 1 12 ? 16.379 16.693 -28.288 1.00 0.00 12 ALA A O 16
ATOM 20715 N N . CYS A 1 13 ? 15.708 17.657 -26.383 1.00 0.00 13 CYS A N 16
ATOM 20716 C CA . CYS A 1 13 ? 17.034 18.067 -25.923 1.00 0.00 13 CYS A CA 16
ATOM 20717 C C . CYS A 1 13 ? 17.023 18.267 -24.396 1.00 0.00 13 CYS A C 16
ATOM 20718 O O . CYS A 1 13 ? 15.958 18.385 -23.789 1.00 0.00 13 CYS A O 16
ATOM 20726 N N . GLY A 1 14 ? 18.205 18.285 -23.765 1.00 0.00 14 GLY A N 16
ATOM 20727 C CA . GLY A 1 14 ? 18.454 18.597 -22.343 1.00 0.00 14 GLY A CA 16
ATOM 20728 C C . GLY A 1 14 ? 17.714 17.767 -21.276 1.00 0.00 14 GLY A C 16
ATOM 20729 O O . GLY A 1 14 ? 17.881 18.020 -20.082 1.00 0.00 14 GLY A O 16
ATOM 20733 N N . TYR A 1 15 ? 16.874 16.803 -21.668 1.00 0.00 15 TYR A N 16
ATOM 20734 C CA . TYR A 1 15 ? 15.819 16.293 -20.791 1.00 0.00 15 TYR A CA 16
ATOM 20735 C C . TYR A 1 15 ? 16.335 15.536 -19.570 1.00 0.00 15 TYR A C 16
ATOM 20736 O O . TYR A 1 15 ? 15.807 15.729 -18.483 1.00 0.00 15 TYR A O 16
ATOM 20754 N N . LYS A 1 16 ? 17.353 14.685 -19.728 1.00 0.00 16 LYS A N 16
ATOM 20755 C CA . LYS A 1 16 ? 17.874 13.821 -18.653 1.00 0.00 16 LYS A CA 16
ATOM 20756 C C . LYS A 1 16 ? 18.143 14.561 -17.337 1.00 0.00 16 LYS A C 16
ATOM 20757 O O . LYS A 1 16 ? 17.479 14.211 -16.364 1.00 0.00 16 LYS A O 16
ATOM 20776 N N . PRO A 1 17 ? 19.035 15.567 -17.260 1.00 0.00 17 PRO A N 16
ATOM 20777 C CA . PRO A 1 17 ? 19.241 16.311 -16.017 1.00 0.00 17 PRO A CA 16
ATOM 20778 C C . PRO A 1 17 ? 18.015 17.138 -15.605 1.00 0.00 17 PRO A C 16
ATOM 20779 O O . PRO A 1 17 ? 17.705 17.168 -14.418 1.00 0.00 17 PRO A O 16
ATOM 20790 N N . LYS A 1 18 ? 17.256 17.735 -16.542 1.00 0.00 18 LYS A N 16
ATOM 20791 C CA . LYS A 1 18 ? 15.987 18.429 -16.226 1.00 0.00 18 LYS A CA 16
ATOM 20792 C C . LYS A 1 18 ? 15.008 17.512 -15.477 1.00 0.00 18 LYS A C 16
ATOM 20793 O O . LYS A 1 18 ? 14.415 17.918 -14.481 1.00 0.00 18 LYS A O 16
ATOM 20812 N N . TYR A 1 19 ? 14.831 16.294 -15.979 1.00 0.00 19 TYR A N 16
ATOM 20813 C CA . TYR A 1 19 ? 13.993 15.238 -15.419 1.00 0.00 19 TYR A CA 16
ATOM 20814 C C . TYR A 1 19 ? 14.494 14.807 -14.045 1.00 0.00 19 TYR A C 16
ATOM 20815 O O . TYR A 1 19 ? 13.755 14.872 -13.065 1.00 0.00 19 TYR A O 16
ATOM 20833 N N . LEU A 1 20 ? 15.762 14.392 -13.979 1.00 0.00 20 LEU A N 16
ATOM 20834 C CA . LEU A 1 20 ? 16.388 13.972 -12.722 1.00 0.00 20 LEU A CA 16
ATOM 20835 C C . LEU A 1 20 ? 16.307 15.046 -11.637 1.00 0.00 20 LEU A C 16
ATOM 20836 O O . LEU A 1 20 ? 16.107 14.675 -10.498 1.00 0.00 20 LEU A O 16
ATOM 20852 N N . GLN A 1 21 ? 16.419 16.341 -11.934 1.00 0.00 21 GLN A N 16
ATOM 20853 C CA . GLN A 1 21 ? 16.422 17.378 -10.896 1.00 0.00 21 GLN A CA 16
ATOM 20854 C C . GLN A 1 21 ? 15.108 17.388 -10.097 1.00 0.00 21 GLN A C 16
ATOM 20855 O O . GLN A 1 21 ? 15.124 17.544 -8.878 1.00 0.00 21 GLN A O 16
ATOM 20869 N N . LEU A 1 22 ? 13.969 17.175 -10.770 1.00 0.00 22 LEU A N 16
ATOM 20870 C CA . LEU A 1 22 ? 12.699 16.888 -10.096 1.00 0.00 22 LEU A CA 16
ATOM 20871 C C . LEU A 1 22 ? 12.701 15.489 -9.454 1.00 0.00 22 LEU A C 16
ATOM 20872 O O . LEU A 1 22 ? 12.295 15.351 -8.297 1.00 0.00 22 LEU A O 16
ATOM 20888 N N . LYS A 1 23 ? 13.127 14.461 -10.204 1.00 0.00 23 LYS A N 16
ATOM 20889 C CA . LYS A 1 23 ? 13.013 13.051 -9.788 1.00 0.00 23 LYS A CA 16
ATOM 20890 C C . LYS A 1 23 ? 13.813 12.736 -8.526 1.00 0.00 23 LYS A C 16
ATOM 20891 O O . LYS A 1 23 ? 13.247 12.275 -7.536 1.00 0.00 23 LYS A O 16
ATOM 20910 N N . GLU A 1 24 ? 15.111 13.040 -8.580 1.00 0.00 24 GLU A N 16
ATOM 20911 C CA . GLU A 1 24 ? 16.081 13.025 -7.476 1.00 0.00 24 GLU A CA 16
ATOM 20912 C C . GLU A 1 24 ? 15.483 13.524 -6.164 1.00 0.00 24 GLU A C 16
ATOM 20913 O O . GLU A 1 24 ? 15.552 12.818 -5.165 1.00 0.00 24 GLU A O 16
ATOM 20925 N N . LYS A 1 25 ? 14.861 14.707 -6.181 1.00 0.00 25 LYS A N 16
ATOM 20926 C CA . LYS A 1 25 ? 14.317 15.350 -4.983 1.00 0.00 25 LYS A CA 16
ATOM 20927 C C . LYS A 1 25 ? 13.263 14.491 -4.304 1.00 0.00 25 LYS A C 16
ATOM 20928 O O . LYS A 1 25 ? 13.290 14.301 -3.093 1.00 0.00 25 LYS A O 16
ATOM 20947 N N . LEU A 1 26 ? 12.313 14.017 -5.099 1.00 0.00 26 LEU A N 16
ATOM 20948 C CA . LEU A 1 26 ? 11.153 13.281 -4.630 1.00 0.00 26 LEU A CA 16
ATOM 20949 C C . LEU A 1 26 ? 11.507 11.871 -4.152 1.00 0.00 26 LEU A C 16
ATOM 20950 O O . LEU A 1 26 ? 11.049 11.438 -3.102 1.00 0.00 26 LEU A O 16
ATOM 20966 N N . GLU A 1 27 ? 12.369 11.178 -4.885 1.00 0.00 27 GLU A N 16
ATOM 20967 C CA . GLU A 1 27 ? 12.964 9.916 -4.447 1.00 0.00 27 GLU A CA 16
ATOM 20968 C C . GLU A 1 27 ? 13.922 10.048 -3.255 1.00 0.00 27 GLU A C 16
ATOM 20969 O O . GLU A 1 27 ? 14.021 9.109 -2.471 1.00 0.00 27 GLU A O 16
ATOM 20981 N N . HIS A 1 28 ? 14.589 11.189 -3.070 1.00 0.00 28 HIS A N 16
ATOM 20982 C CA . HIS A 1 28 ? 15.328 11.482 -1.835 1.00 0.00 28 HIS A CA 16
ATOM 20983 C C . HIS A 1 28 ? 14.407 11.742 -0.630 1.00 0.00 28 HIS A C 16
ATOM 20984 O O . HIS A 1 28 ? 14.712 11.340 0.490 1.00 0.00 28 HIS A O 16
ATOM 20998 N N . GLU A 1 29 ? 13.271 12.399 -0.864 1.00 0.00 29 GLU A N 16
ATOM 20999 C CA . GLU A 1 29 ? 12.237 12.691 0.131 1.00 0.00 29 GLU A CA 16
ATOM 21000 C C . GLU A 1 29 ? 11.451 11.446 0.579 1.00 0.00 29 GLU A C 16
ATOM 21001 O O . GLU A 1 29 ? 11.051 11.342 1.740 1.00 0.00 29 GLU A O 16
ATOM 21013 N N . PHE A 1 30 ? 11.195 10.513 -0.341 1.00 0.00 30 PHE A N 16
ATOM 21014 C CA . PHE A 1 30 ? 10.318 9.352 -0.159 1.00 0.00 30 PHE A CA 16
ATOM 21015 C C . PHE A 1 30 ? 10.948 8.016 -0.632 1.00 0.00 30 PHE A C 16
ATOM 21016 O O . PHE A 1 30 ? 10.282 7.241 -1.332 1.00 0.00 30 PHE A O 16
ATOM 21033 N N . PRO A 1 31 ? 12.213 7.697 -0.291 1.00 0.00 31 PRO A N 16
ATOM 21034 C CA . PRO A 1 31 ? 12.939 6.590 -0.909 1.00 0.00 31 PRO A CA 16
ATOM 21035 C C . PRO A 1 31 ? 12.245 5.253 -0.669 1.00 0.00 31 PRO A C 16
ATOM 21036 O O . PRO A 1 31 ? 11.864 4.923 0.453 1.00 0.00 31 PRO A O 16
ATOM 21047 N N . GLY A 1 32 ? 12.041 4.504 -1.753 1.00 0.00 32 GLY A N 16
ATOM 21048 C CA . GLY A 1 32 ? 11.303 3.234 -1.839 1.00 0.00 32 GLY A CA 16
ATOM 21049 C C . GLY A 1 32 ? 9.837 3.245 -1.397 1.00 0.00 32 GLY A C 16
ATOM 21050 O O . GLY A 1 32 ? 9.101 2.304 -1.682 1.00 0.00 32 GLY A O 16
ATOM 21054 N N . CYS A 1 33 ? 9.374 4.312 -0.749 1.00 0.00 33 CYS A N 16
ATOM 21055 C CA . CYS A 1 33 ? 7.966 4.585 -0.535 1.00 0.00 33 CYS A CA 16
ATOM 21056 C C . CYS A 1 33 ? 7.276 5.002 -1.843 1.00 0.00 33 CYS A C 16
ATOM 21057 O O . CYS A 1 33 ? 6.051 5.026 -1.931 1.00 0.00 33 CYS A O 16
ATOM 21065 N N . LEU A 1 34 ? 8.065 5.370 -2.846 1.00 0.00 34 LEU A N 16
ATOM 21066 C CA . LEU A 1 34 ? 7.598 5.949 -4.088 1.00 0.00 34 LEU A CA 16
ATOM 21067 C C . LEU A 1 34 ? 8.491 5.564 -5.260 1.00 0.00 34 LEU A C 16
ATOM 21068 O O . LEU A 1 34 ? 9.673 5.252 -5.114 1.00 0.00 34 LEU A O 16
ATOM 21084 N N . ASP A 1 35 ? 7.888 5.727 -6.425 1.00 0.00 35 ASP A N 16
ATOM 21085 C CA . ASP A 1 35 ? 8.466 5.714 -7.763 1.00 0.00 35 ASP A CA 16
ATOM 21086 C C . ASP A 1 35 ? 8.151 7.021 -8.490 1.00 0.00 35 ASP A C 16
ATOM 21087 O O . ASP A 1 35 ? 7.087 7.626 -8.324 1.00 0.00 35 ASP A O 16
ATOM 21096 N N . ILE A 1 36 ? 9.054 7.382 -9.388 1.00 0.00 36 ILE A N 16
ATOM 21097 C CA . ILE A 1 36 ? 8.782 8.225 -10.536 1.00 0.00 36 ILE A CA 16
ATOM 21098 C C . ILE A 1 36 ? 9.540 7.663 -11.749 1.00 0.00 36 ILE A C 16
ATOM 21099 O O . ILE A 1 36 ? 10.770 7.544 -11.794 1.00 0.00 36 ILE A O 16
ATOM 21115 N N . CYS A 1 37 ? 8.738 7.459 -12.770 1.00 0.00 37 CYS A N 16
ATOM 21116 C CA . CYS A 1 37 ? 9.016 7.057 -14.135 1.00 0.00 37 CYS A CA 16
ATOM 21117 C C . CYS A 1 37 ? 8.655 8.183 -15.111 1.00 0.00 37 CYS A C 16
ATOM 21118 O O . CYS A 1 37 ? 8.185 9.256 -14.725 1.00 0.00 37 CYS A O 16
ATOM 21126 N N . GLY A 1 38 ? 8.937 7.983 -16.390 1.00 0.00 38 GLY A N 16
ATOM 21127 C CA . GLY A 1 38 ? 8.661 8.948 -17.449 1.00 0.00 38 GLY A CA 16
ATOM 21128 C C . GLY A 1 38 ? 8.581 8.248 -18.795 1.00 0.00 38 GLY A C 16
ATOM 21129 O O . GLY A 1 38 ? 9.374 7.351 -19.063 1.00 0.00 38 GLY A O 16
ATOM 21133 N N . GLU A 1 39 ? 7.625 8.648 -19.623 1.00 0.00 39 GLU A N 16
ATOM 21134 C CA . GLU A 1 39 ? 7.061 7.821 -20.683 1.00 0.00 39 GLU A CA 16
ATOM 21135 C C . GLU A 1 39 ? 7.109 8.626 -21.985 1.00 0.00 39 GLU A C 16
ATOM 21136 O O . GLU A 1 39 ? 6.183 9.347 -22.361 1.00 0.00 39 GLU A O 16
ATOM 21148 N N . GLY A 1 40 ? 8.270 8.600 -22.625 1.00 0.00 40 GLY A N 16
ATOM 21149 C CA . GLY A 1 40 ? 8.626 9.502 -23.723 1.00 0.00 40 GLY A CA 16
ATOM 21150 C C . GLY A 1 40 ? 8.037 9.075 -25.067 1.00 0.00 40 GLY A C 16
ATOM 21151 O O . GLY A 1 40 ? 8.764 8.681 -25.978 1.00 0.00 40 GLY A O 16
ATOM 21155 N N . THR A 1 41 ? 6.717 9.202 -25.211 1.00 0.00 41 THR A N 16
ATOM 21156 C CA . THR A 1 41 ? 5.946 8.832 -26.414 1.00 0.00 41 THR A CA 16
ATOM 21157 C C . THR A 1 41 ? 5.139 10.031 -26.967 1.00 0.00 41 THR A C 16
ATOM 21158 O O . THR A 1 41 ? 3.909 10.016 -26.995 1.00 0.00 41 THR A O 16
ATOM 21169 N N . PRO A 1 42 ? 5.810 11.119 -27.386 1.00 0.00 42 PRO A N 16
ATOM 21170 C CA . PRO A 1 42 ? 5.174 12.326 -27.912 1.00 0.00 42 PRO A CA 16
ATOM 21171 C C . PRO A 1 42 ? 4.759 12.151 -29.379 1.00 0.00 42 PRO A C 16
ATOM 21172 O O . PRO A 1 42 ? 5.123 11.173 -30.032 1.00 0.00 42 PRO A O 16
ATOM 21183 N N . GLN A 1 43 ? 4.051 13.143 -29.926 1.00 0.00 43 GLN A N 16
ATOM 21184 C CA . GLN A 1 43 ? 3.829 13.305 -31.369 1.00 0.00 43 GLN A CA 16
ATOM 21185 C C . GLN A 1 43 ? 4.145 14.756 -31.779 1.00 0.00 43 GLN A C 16
ATOM 21186 O O . GLN A 1 43 ? 5.305 15.150 -31.764 1.00 0.00 43 GLN A O 16
ATOM 21200 N N . VAL A 1 44 ? 3.137 15.571 -32.105 1.00 0.00 44 VAL A N 16
ATOM 21201 C CA . VAL A 1 44 ? 3.308 16.913 -32.706 1.00 0.00 44 VAL A CA 16
ATOM 21202 C C . VAL A 1 44 ? 3.624 18.041 -31.712 1.00 0.00 44 VAL A C 16
ATOM 21203 O O . VAL A 1 44 ? 3.786 19.187 -32.118 1.00 0.00 44 VAL A O 16
ATOM 21216 N N . THR A 1 45 ? 3.690 17.755 -30.407 1.00 0.00 45 THR A N 16
ATOM 21217 C CA . THR A 1 45 ? 3.991 18.739 -29.353 1.00 0.00 45 THR A CA 16
ATOM 21218 C C . THR A 1 45 ? 4.491 18.075 -28.062 1.00 0.00 45 THR A C 16
ATOM 21219 O O . THR A 1 45 ? 4.332 16.869 -27.858 1.00 0.00 45 THR A O 16
ATOM 21230 N N . GLY A 1 46 ? 5.074 18.882 -27.174 1.00 0.00 46 GLY A N 16
ATOM 21231 C CA . GLY A 1 46 ? 5.679 18.492 -25.904 1.00 0.00 46 GLY A CA 16
ATOM 21232 C C . GLY A 1 46 ? 4.770 18.675 -24.697 1.00 0.00 46 GLY A C 16
ATOM 21233 O O . GLY A 1 46 ? 5.063 19.477 -23.810 1.00 0.00 46 GLY A O 16
ATOM 21237 N N . PHE A 1 47 ? 3.689 17.899 -24.645 1.00 0.00 47 PHE A N 16
ATOM 21238 C CA . PHE A 1 47 ? 2.901 17.670 -23.430 1.00 0.00 47 PHE A CA 16
ATOM 21239 C C . PHE A 1 47 ? 3.797 17.095 -22.316 1.00 0.00 47 PHE A C 16
ATOM 21240 O O . PHE A 1 47 ? 4.039 15.896 -22.268 1.00 0.00 47 PHE A O 16
ATOM 21257 N N . PHE A 1 48 ? 4.336 17.971 -21.461 1.00 0.00 48 PHE A N 16
ATOM 21258 C CA . PHE A 1 48 ? 5.030 17.627 -20.215 1.00 0.00 48 PHE A CA 16
ATOM 21259 C C . PHE A 1 48 ? 3.974 17.439 -19.118 1.00 0.00 48 PHE A C 16
ATOM 21260 O O . PHE A 1 48 ? 3.546 18.440 -18.530 1.00 0.00 48 PHE A O 16
ATOM 21277 N N . GLU A 1 49 ? 3.484 16.223 -18.861 1.00 0.00 49 GLU A N 16
ATOM 21278 C CA . GLU A 1 49 ? 2.376 16.002 -17.931 1.00 0.00 49 GLU A CA 16
ATOM 21279 C C . GLU A 1 49 ? 2.693 14.943 -16.860 1.00 0.00 49 GLU A C 16
ATOM 21280 O O . GLU A 1 49 ? 3.073 13.819 -17.186 1.00 0.00 49 GLU A O 16
ATOM 21292 N N . VAL A 1 50 ? 2.548 15.303 -15.573 1.00 0.00 50 VAL A N 16
ATOM 21293 C CA . VAL A 1 50 ? 2.947 14.465 -14.418 1.00 0.00 50 VAL A CA 16
ATOM 21294 C C . VAL A 1 50 ? 1.715 13.851 -13.765 1.00 0.00 50 VAL A C 16
ATOM 21295 O O . VAL A 1 50 ? 0.767 14.571 -13.444 1.00 0.00 50 VAL A O 16
ATOM 21308 N N . THR A 1 51 ? 1.732 12.541 -13.526 1.00 0.00 51 THR A N 16
ATOM 21309 C CA . THR A 1 51 ? 0.600 11.768 -13.005 1.00 0.00 51 THR A CA 16
ATOM 21310 C C . THR A 1 51 ? 1.027 10.854 -11.853 1.00 0.00 51 THR A C 16
ATOM 21311 O O . THR A 1 51 ? 1.878 9.994 -12.054 1.00 0.00 51 THR A O 16
ATOM 21322 N N . VAL A 1 52 ? 0.433 10.968 -10.662 1.00 0.00 52 VAL A N 16
ATOM 21323 C CA . VAL A 1 52 ? 0.663 10.082 -9.500 1.00 0.00 52 VAL A CA 16
ATOM 21324 C C . VAL A 1 52 ? -0.535 9.168 -9.291 1.00 0.00 52 VAL A C 16
ATOM 21325 O O . VAL A 1 52 ? -1.665 9.634 -9.181 1.00 0.00 52 VAL A O 16
ATOM 21338 N N . ALA A 1 53 ? -0.304 7.857 -9.326 1.00 0.00 53 ALA A N 16
ATOM 21339 C CA . ALA A 1 53 ? -1.311 6.793 -9.220 1.00 0.00 53 ALA A CA 16
ATOM 21340 C C . ALA A 1 53 ? -2.594 7.027 -10.060 1.00 0.00 53 ALA A C 16
ATOM 21341 O O . ALA A 1 53 ? -3.687 6.623 -9.670 1.00 0.00 53 ALA A O 16
ATOM 21348 N N . GLY A 1 54 ? -2.486 7.723 -11.202 1.00 0.00 54 GLY A N 16
ATOM 21349 C CA . GLY A 1 54 ? -3.627 8.085 -12.058 1.00 0.00 54 GLY A CA 16
ATOM 21350 C C . GLY A 1 54 ? -4.270 9.452 -11.767 1.00 0.00 54 GLY A C 16
ATOM 21351 O O . GLY A 1 54 ? -5.428 9.674 -12.114 1.00 0.00 54 GLY A O 16
ATOM 21355 N N . LYS A 1 55 ? -3.543 10.384 -11.140 1.00 0.00 55 LYS A N 16
ATOM 21356 C CA . LYS A 1 55 ? -3.959 11.764 -10.827 1.00 0.00 55 LYS A CA 16
ATOM 21357 C C . LYS A 1 55 ? -2.970 12.768 -11.419 1.00 0.00 55 LYS A C 16
ATOM 21358 O O . LYS A 1 55 ? -1.795 12.735 -11.063 1.00 0.00 55 LYS A O 16
ATOM 21377 N N . LEU A 1 56 ? -3.406 13.611 -12.357 1.00 0.00 56 LEU A N 16
ATOM 21378 C CA . LEU A 1 56 ? -2.588 14.704 -12.898 1.00 0.00 56 LEU A CA 16
ATOM 21379 C C . LEU A 1 56 ? -2.265 15.724 -11.810 1.00 0.00 56 LEU A C 16
ATOM 21380 O O . LEU A 1 56 ? -3.156 16.228 -11.132 1.00 0.00 56 LEU A O 16
ATOM 21396 N N . VAL A 1 57 ? -0.973 16.011 -11.680 1.00 0.00 57 VAL A N 16
ATOM 21397 C CA . VAL A 1 57 ? -0.407 16.960 -10.702 1.00 0.00 57 VAL A CA 16
ATOM 21398 C C . VAL A 1 57 ? 0.258 18.147 -11.398 1.00 0.00 57 VAL A C 16
ATOM 21399 O O . VAL A 1 57 ? 0.384 19.226 -10.829 1.00 0.00 57 VAL A O 16
ATOM 21412 N N . HIS A 1 58 ? 0.657 17.945 -12.656 1.00 0.00 58 HIS A N 16
ATOM 21413 C CA . HIS A 1 58 ? 1.271 18.960 -13.501 1.00 0.00 58 HIS A CA 16
ATOM 21414 C C . HIS A 1 58 ? 0.886 18.792 -14.966 1.00 0.00 58 HIS A C 16
ATOM 21415 O O . HIS A 1 58 ? 0.654 17.678 -15.440 1.00 0.00 58 HIS A O 16
ATOM 21429 N N . SER A 1 59 ? 0.919 19.894 -15.710 1.00 0.00 59 SER A N 16
ATOM 21430 C CA . SER A 1 59 ? 0.745 19.896 -17.155 1.00 0.00 59 SER A CA 16
ATOM 21431 C C . SER A 1 59 ? 1.248 21.170 -17.825 1.00 0.00 59 SER A C 16
ATOM 21432 O O . SER A 1 59 ? 0.745 22.274 -17.562 1.00 0.00 59 SER A O 16
ATOM 21440 N N . LYS A 1 60 ? 2.135 21.043 -18.812 1.00 0.00 60 LYS A N 16
ATOM 21441 C CA . LYS A 1 60 ? 2.384 22.156 -19.729 1.00 0.00 60 LYS A CA 16
ATOM 21442 C C . LYS A 1 60 ? 1.216 22.478 -20.668 1.00 0.00 60 LYS A C 16
ATOM 21443 O O . LYS A 1 60 ? 1.174 23.622 -21.114 1.00 0.00 60 LYS A O 16
ATOM 21462 N N . LYS A 1 61 ? 0.248 21.579 -20.907 1.00 0.00 61 LYS A N 16
ATOM 21463 C CA . LYS A 1 61 ? -0.950 21.894 -21.721 1.00 0.00 61 LYS A CA 16
ATOM 21464 C C . LYS A 1 61 ? -2.173 22.400 -20.940 1.00 0.00 61 LYS A C 16
ATOM 21465 O O . LYS A 1 61 ? -2.983 23.111 -21.517 1.00 0.00 61 LYS A O 16
ATOM 21484 N N . ARG A 1 62 ? -2.292 22.134 -19.631 1.00 0.00 62 ARG A N 16
ATOM 21485 C CA . ARG A 1 62 ? -3.329 22.742 -18.765 1.00 0.00 62 ARG A CA 16
ATOM 21486 C C . ARG A 1 62 ? -3.035 24.195 -18.378 1.00 0.00 62 ARG A C 16
ATOM 21487 O O . ARG A 1 62 ? -3.918 24.909 -17.907 1.00 0.00 62 ARG A O 16
ATOM 21508 N N . GLY A 1 63 ? -1.777 24.610 -18.528 1.00 0.00 63 GLY A N 16
ATOM 21509 C CA . GLY A 1 63 ? -1.330 25.977 -18.287 1.00 0.00 63 GLY A CA 16
ATOM 21510 C C . GLY A 1 63 ? -0.482 26.126 -17.038 1.00 0.00 63 GLY A C 16
ATOM 21511 O O . GLY A 1 63 ? -0.393 27.226 -16.508 1.00 0.00 63 GLY A O 16
ATOM 21515 N N . ASP A 1 64 ? 0.115 25.033 -16.552 1.00 0.00 64 ASP A N 16
ATOM 21516 C CA . ASP A 1 64 ? 0.781 25.066 -15.251 1.00 0.00 64 ASP A CA 16
ATOM 21517 C C . ASP A 1 64 ? 2.145 25.768 -15.305 1.00 0.00 64 ASP A C 16
ATOM 21518 O O . ASP A 1 64 ? 2.429 26.675 -14.524 1.00 0.00 64 ASP A O 16
ATOM 21527 N N . GLY A 1 65 ? 2.971 25.363 -16.280 1.00 0.00 65 GLY A N 16
ATOM 21528 C CA . GLY A 1 65 ? 4.386 25.740 -16.394 1.00 0.00 65 GLY A CA 16
ATOM 21529 C C . GLY A 1 65 ? 5.267 25.304 -15.215 1.00 0.00 65 GLY A C 16
ATOM 21530 O O . GLY A 1 65 ? 4.835 25.219 -14.068 1.00 0.00 65 GLY A O 16
ATOM 21534 N N . TYR A 1 66 ? 6.535 25.028 -15.518 1.00 0.00 66 TYR A N 16
ATOM 21535 C CA . TYR A 1 66 ? 7.517 24.527 -14.556 1.00 0.00 66 TYR A CA 16
ATOM 21536 C C . TYR A 1 66 ? 7.709 25.435 -13.332 1.00 0.00 66 TYR A C 16
ATOM 21537 O O . TYR A 1 66 ? 7.154 26.528 -13.240 1.00 0.00 66 TYR A O 16
ATOM 21555 N N . VAL A 1 67 ? 8.546 24.977 -12.403 1.00 0.00 67 VAL A N 16
ATOM 21556 C CA . VAL A 1 67 ? 8.881 25.688 -11.167 1.00 0.00 67 VAL A CA 16
ATOM 21557 C C . VAL A 1 67 ? 9.589 27.018 -11.444 1.00 0.00 67 VAL A C 16
ATOM 21558 O O . VAL A 1 67 ? 10.786 27.089 -11.696 1.00 0.00 67 VAL A O 16
ATOM 21571 N N . ASP A 1 68 ? 8.793 28.076 -11.415 1.00 0.00 68 ASP A N 16
ATOM 21572 C CA . ASP A 1 68 ? 9.224 29.462 -11.248 1.00 0.00 68 ASP A CA 16
ATOM 21573 C C . ASP A 1 68 ? 9.723 29.727 -9.828 1.00 0.00 68 ASP A C 16
ATOM 21574 O O . ASP A 1 68 ? 10.619 30.542 -9.622 1.00 0.00 68 ASP A O 16
ATOM 21583 N N . THR A 1 69 ? 9.139 29.042 -8.842 1.00 0.00 69 THR A N 16
ATOM 21584 C CA . THR A 1 69 ? 9.341 29.307 -7.438 1.00 0.00 69 THR A CA 16
ATOM 21585 C C . THR A 1 69 ? 9.476 28.021 -6.638 1.00 0.00 69 THR A C 16
ATOM 21586 O O . THR A 1 69 ? 8.842 27.002 -6.923 1.00 0.00 69 THR A O 16
ATOM 21597 N N . GLU A 1 70 ? 10.212 28.125 -5.535 1.00 0.00 70 GLU A N 16
ATOM 21598 C CA . GLU A 1 70 ? 10.239 27.122 -4.464 1.00 0.00 70 GLU A CA 16
ATOM 21599 C C . GLU A 1 70 ? 8.835 26.773 -3.977 1.00 0.00 70 GLU A C 16
ATOM 21600 O O . GLU A 1 70 ? 8.490 25.611 -3.800 1.00 0.00 70 GLU A O 16
ATOM 21612 N N . SER A 1 71 ? 7.979 27.782 -3.831 1.00 0.00 71 SER A N 16
ATOM 21613 C CA . SER A 1 71 ? 6.586 27.577 -3.427 1.00 0.00 71 SER A CA 16
ATOM 21614 C C . SER A 1 71 ? 5.797 26.711 -4.411 1.00 0.00 71 SER A C 16
ATOM 21615 O O . SER A 1 71 ? 4.974 25.901 -3.974 1.00 0.00 71 SER A O 16
ATOM 21623 N N . LYS A 1 72 ? 6.069 26.832 -5.721 1.00 0.00 72 LYS A N 16
ATOM 21624 C CA . LYS A 1 72 ? 5.464 25.948 -6.727 1.00 0.00 72 LYS A CA 16
ATOM 21625 C C . LYS A 1 72 ? 5.916 24.512 -6.511 1.00 0.00 72 LYS A C 16
ATOM 21626 O O . LYS A 1 72 ? 5.084 23.614 -6.397 1.00 0.00 72 LYS A O 16
ATOM 21645 N N . PHE A 1 73 ? 7.226 24.314 -6.390 1.00 0.00 73 PHE A N 16
ATOM 21646 C CA . PHE A 1 73 ? 7.788 22.985 -6.123 1.00 0.00 73 PHE A CA 16
ATOM 21647 C C . PHE A 1 73 ? 7.201 22.355 -4.843 1.00 0.00 73 PHE A C 16
ATOM 21648 O O . PHE A 1 73 ? 6.650 21.251 -4.849 1.00 0.00 73 PHE A O 16
ATOM 21665 N N . ARG A 1 74 ? 7.261 23.105 -3.743 1.00 0.00 74 ARG A N 16
ATOM 21666 C CA . ARG A 1 74 ? 6.836 22.752 -2.385 1.00 0.00 74 ARG A CA 16
ATOM 21667 C C . ARG A 1 74 ? 5.358 22.396 -2.273 1.00 0.00 74 ARG A C 16
ATOM 21668 O O . ARG A 1 74 ? 4.996 21.576 -1.430 1.00 0.00 74 ARG A O 16
ATOM 21689 N N . LYS A 1 75 ? 4.506 22.960 -3.136 1.00 0.00 75 LYS A N 16
ATOM 21690 C CA . LYS A 1 75 ? 3.105 22.579 -3.330 1.00 0.00 75 LYS A CA 16
ATOM 21691 C C . LYS A 1 75 ? 2.983 21.092 -3.639 1.00 0.00 75 LYS A C 16
ATOM 21692 O O . LYS A 1 75 ? 2.184 20.389 -3.026 1.00 0.00 75 LYS A O 16
ATOM 21711 N N . LEU A 1 76 ? 3.819 20.639 -4.567 1.00 0.00 76 LEU A N 16
ATOM 21712 C CA . LEU A 1 76 ? 3.835 19.271 -5.079 1.00 0.00 76 LEU A CA 16
ATOM 21713 C C . LEU A 1 76 ? 4.493 18.328 -4.081 1.00 0.00 76 LEU A C 16
ATOM 21714 O O . LEU A 1 76 ? 3.932 17.288 -3.750 1.00 0.00 76 LEU A O 16
ATOM 21730 N N . VAL A 1 77 ? 5.607 18.768 -3.499 1.00 0.00 77 VAL A N 16
ATOM 21731 C CA . VAL A 1 77 ? 6.262 18.049 -2.394 1.00 0.00 77 VAL A CA 16
ATOM 21732 C C . VAL A 1 77 ? 5.286 17.795 -1.254 1.00 0.00 77 VAL A C 16
ATOM 21733 O O . VAL A 1 77 ? 5.129 16.660 -0.813 1.00 0.00 77 VAL A O 16
ATOM 21746 N N . THR A 1 78 ? 4.560 18.828 -0.823 1.00 0.00 78 THR A N 16
ATOM 21747 C CA . THR A 1 78 ? 3.607 18.711 0.280 1.00 0.00 78 THR A CA 16
ATOM 21748 C C . THR A 1 78 ? 2.467 17.764 -0.057 1.00 0.00 78 THR A C 16
ATOM 21749 O O . THR A 1 78 ? 2.048 16.972 0.789 1.00 0.00 78 THR A O 16
ATOM 21760 N N . ALA A 1 79 ? 2.011 17.779 -1.309 1.00 0.00 79 ALA A N 16
ATOM 21761 C CA . ALA A 1 79 ? 0.885 16.942 -1.705 1.00 0.00 79 ALA A CA 16
ATOM 21762 C C . ALA A 1 79 ? 1.270 15.476 -1.885 1.00 0.00 79 ALA A C 16
ATOM 21763 O O . ALA A 1 79 ? 0.495 14.572 -1.573 1.00 0.00 79 ALA A O 16
ATOM 21770 N N . ILE A 1 80 ? 2.506 15.248 -2.313 1.00 0.00 80 ILE A N 16
ATOM 21771 C CA . ILE A 1 80 ? 3.059 13.911 -2.472 1.00 0.00 80 ILE A CA 16
ATOM 21772 C C . ILE A 1 80 ? 3.464 13.370 -1.100 1.00 0.00 80 ILE A C 16
ATOM 21773 O O . ILE A 1 80 ? 3.281 12.184 -0.865 1.00 0.00 80 ILE A O 16
ATOM 21789 N N . LYS A 1 81 ? 3.868 14.222 -0.145 1.00 0.00 81 LYS A N 16
ATOM 21790 C CA . LYS A 1 81 ? 4.171 13.823 1.244 1.00 0.00 81 LYS A CA 16
ATOM 21791 C C . LYS A 1 81 ? 2.924 13.311 1.948 1.00 0.00 81 LYS A C 16
ATOM 21792 O O . LYS A 1 81 ? 2.945 12.277 2.612 1.00 0.00 81 LYS A O 16
ATOM 21811 N N . ALA A 1 82 ? 1.834 14.043 1.751 1.00 0.00 82 ALA A N 16
ATOM 21812 C CA . ALA A 1 82 ? 0.502 13.679 2.218 1.00 0.00 82 ALA A CA 16
ATOM 21813 C C . ALA A 1 82 ? 0.026 12.372 1.568 1.00 0.00 82 ALA A C 16
ATOM 21814 O O . ALA A 1 82 ? -0.334 11.432 2.272 1.00 0.00 82 ALA A O 16
ATOM 21821 N N . ALA A 1 83 ? 0.093 12.277 0.235 1.00 0.00 83 ALA A N 16
ATOM 21822 C CA . ALA A 1 83 ? -0.273 11.066 -0.499 1.00 0.00 83 ALA A CA 16
ATOM 21823 C C . ALA A 1 83 ? 0.552 9.841 -0.085 1.00 0.00 83 ALA A C 16
ATOM 21824 O O . ALA A 1 83 ? 0.032 8.730 0.001 1.00 0.00 83 ALA A O 16
ATOM 21831 N N . LEU A 1 84 ? 1.828 10.066 0.227 1.00 0.00 84 LEU A N 16
ATOM 21832 C CA . LEU A 1 84 ? 2.760 9.040 0.689 1.00 0.00 84 LEU A CA 16
ATOM 21833 C C . LEU A 1 84 ? 2.328 8.480 2.038 1.00 0.00 84 LEU A C 16
ATOM 21834 O O . LEU A 1 84 ? 2.094 7.279 2.166 1.00 0.00 84 LEU A O 16
ATOM 21850 N N . ALA A 1 85 ? 2.171 9.360 3.025 1.00 0.00 85 ALA A N 16
ATOM 21851 C CA . ALA A 1 85 ? 1.694 8.990 4.364 1.00 0.00 85 ALA A CA 16
ATOM 21852 C C . ALA A 1 85 ? 0.291 8.341 4.374 1.00 0.00 85 ALA A C 16
ATOM 21853 O O . ALA A 1 85 ? -0.040 7.559 5.263 1.00 0.00 85 ALA A O 16
ATOM 21860 N N . GLN A 1 86 ? -0.502 8.608 3.338 1.00 0.00 86 GLN A N 16
ATOM 21861 C CA . GLN A 1 86 ? -1.849 8.074 3.111 1.00 0.00 86 GLN A CA 16
ATOM 21862 C C . GLN A 1 86 ? -1.804 6.702 2.426 1.00 0.00 86 GLN A C 16
ATOM 21863 O O . GLN A 1 86 ? -2.629 5.833 2.693 1.00 0.00 86 GLN A O 16
ATOM 21877 N N . CYS A 1 87 ? -0.796 6.489 1.584 1.00 0.00 87 CYS A N 16
ATOM 21878 C CA . CYS A 1 87 ? -0.475 5.220 0.940 1.00 0.00 87 CYS A CA 16
ATOM 21879 C C . CYS A 1 87 ? 0.208 4.225 1.880 1.00 0.00 87 CYS A C 16
ATOM 21880 O O . CYS A 1 87 ? 0.004 3.026 1.732 1.00 0.00 87 CYS A O 16
ATOM 21888 N N . GLN A 1 88 ? 0.989 4.696 2.854 1.00 0.00 88 GLN A N 16
ATOM 21889 C CA . GLN A 1 88 ? 1.686 3.808 3.806 1.00 0.00 88 GLN A CA 16
ATOM 21890 C C . GLN A 1 88 ? 0.785 3.079 4.821 1.00 0.00 88 GLN A C 16
ATOM 21891 O O . GLN A 1 88 ? 1.246 2.159 5.498 1.00 0.00 88 GLN A O 16
ATOM 21905 N N . MET A 1 1 ? 4.227 -1.470 -0.130 1.00 0.00 1 MET A N 17
ATOM 21906 C CA . MET A 1 1 ? 5.449 -1.682 -0.927 1.00 0.00 1 MET A CA 17
ATOM 21907 C C . MET A 1 1 ? 6.144 -0.358 -1.232 1.00 0.00 1 MET A C 17
ATOM 21908 O O . MET A 1 1 ? 6.967 0.060 -0.431 1.00 0.00 1 MET A O 17
ATOM 21924 N N . ALA A 1 2 ? 5.819 0.307 -2.342 1.00 0.00 2 ALA A N 17
ATOM 21925 C CA . ALA A 1 2 ? 6.246 1.659 -2.722 1.00 0.00 2 ALA A CA 17
ATOM 21926 C C . ALA A 1 2 ? 5.117 2.303 -3.544 1.00 0.00 2 ALA A C 17
ATOM 21927 O O . ALA A 1 2 ? 4.095 1.655 -3.790 1.00 0.00 2 ALA A O 17
ATOM 21934 N N . LEU A 1 3 ? 5.305 3.545 -3.996 1.00 0.00 3 LEU A N 17
ATOM 21935 C CA . LEU A 1 3 ? 4.513 4.168 -5.049 1.00 0.00 3 LEU A CA 17
ATOM 21936 C C . LEU A 1 3 ? 5.346 4.266 -6.340 1.00 0.00 3 LEU A C 17
ATOM 21937 O O . LEU A 1 3 ? 6.567 4.133 -6.296 1.00 0.00 3 LEU A O 17
ATOM 21953 N N . ALA A 1 4 ? 4.695 4.603 -7.451 1.00 0.00 4 ALA A N 17
ATOM 21954 C CA . ALA A 1 4 ? 5.317 4.948 -8.731 1.00 0.00 4 ALA A CA 17
ATOM 21955 C C . ALA A 1 4 ? 4.722 6.238 -9.309 1.00 0.00 4 ALA A C 17
ATOM 21956 O O . ALA A 1 4 ? 3.504 6.455 -9.239 1.00 0.00 4 ALA A O 17
ATOM 21963 N N . VAL A 1 5 ? 5.570 7.094 -9.884 1.00 0.00 5 VAL A N 17
ATOM 21964 C CA . VAL A 1 5 ? 5.172 8.406 -10.429 1.00 0.00 5 VAL A CA 17
ATOM 21965 C C . VAL A 1 5 ? 5.685 8.551 -11.849 1.00 0.00 5 VAL A C 17
ATOM 21966 O O . VAL A 1 5 ? 6.697 7.979 -12.243 1.00 0.00 5 VAL A O 17
ATOM 21979 N N . ARG A 1 6 ? 4.949 9.320 -12.636 1.00 0.00 6 ARG A N 17
ATOM 21980 C CA . ARG A 1 6 ? 5.160 9.514 -14.070 1.00 0.00 6 ARG A CA 17
ATOM 21981 C C . ARG A 1 6 ? 5.251 10.989 -14.434 1.00 0.00 6 ARG A C 17
ATOM 21982 O O . ARG A 1 6 ? 4.591 11.814 -13.803 1.00 0.00 6 ARG A O 17
ATOM 22003 N N . VAL A 1 7 ? 5.966 11.275 -15.520 1.00 0.00 7 VAL A N 17
ATOM 22004 C CA . VAL A 1 7 ? 6.026 12.545 -16.252 1.00 0.00 7 VAL A CA 17
ATOM 22005 C C . VAL A 1 7 ? 5.905 12.226 -17.742 1.00 0.00 7 VAL A C 17
ATOM 22006 O O . VAL A 1 7 ? 6.883 11.793 -18.356 1.00 0.00 7 VAL A O 17
ATOM 22019 N N . VAL A 1 8 ? 4.721 12.376 -18.330 1.00 0.00 8 VAL A N 17
ATOM 22020 C CA . VAL A 1 8 ? 4.642 12.462 -19.800 1.00 0.00 8 VAL A CA 17
ATOM 22021 C C . VAL A 1 8 ? 5.339 13.752 -20.217 1.00 0.00 8 VAL A C 17
ATOM 22022 O O . VAL A 1 8 ? 5.163 14.770 -19.554 1.00 0.00 8 VAL A O 17
ATOM 22035 N N . TYR A 1 9 ? 6.138 13.719 -21.284 1.00 0.00 9 TYR A N 17
ATOM 22036 C CA . TYR A 1 9 ? 6.587 14.907 -22.014 1.00 0.00 9 TYR A CA 17
ATOM 22037 C C . TYR A 1 9 ? 6.812 14.524 -23.489 1.00 0.00 9 TYR A C 17
ATOM 22038 O O . TYR A 1 9 ? 6.549 13.383 -23.869 1.00 0.00 9 TYR A O 17
ATOM 22056 N N . SER A 1 10 ? 7.295 15.434 -24.336 1.00 0.00 10 SER A N 17
ATOM 22057 C CA . SER A 1 10 ? 7.809 15.088 -25.655 1.00 0.00 10 SER A CA 17
ATOM 22058 C C . SER A 1 10 ? 9.337 14.966 -25.643 1.00 0.00 10 SER A C 17
ATOM 22059 O O . SER A 1 10 ? 10.027 15.502 -24.774 1.00 0.00 10 SER A O 17
ATOM 22067 N N . GLY A 1 11 ? 9.885 14.304 -26.658 1.00 0.00 11 GLY A N 17
ATOM 22068 C CA . GLY A 1 11 ? 11.321 14.111 -26.911 1.00 0.00 11 GLY A CA 17
ATOM 22069 C C . GLY A 1 11 ? 12.074 15.365 -27.391 1.00 0.00 11 GLY A C 17
ATOM 22070 O O . GLY A 1 11 ? 12.927 15.265 -28.268 1.00 0.00 11 GLY A O 17
ATOM 22074 N N . ALA A 1 12 ? 11.768 16.539 -26.829 1.00 0.00 12 ALA A N 17
ATOM 22075 C CA . ALA A 1 12 ? 12.211 17.890 -27.217 1.00 0.00 12 ALA A CA 17
ATOM 22076 C C . ALA A 1 12 ? 13.730 18.198 -27.082 1.00 0.00 12 ALA A C 17
ATOM 22077 O O . ALA A 1 12 ? 14.117 19.359 -26.950 1.00 0.00 12 ALA A O 17
ATOM 22084 N N . CYS A 1 13 ? 14.603 17.183 -27.096 1.00 0.00 13 CYS A N 17
ATOM 22085 C CA . CYS A 1 13 ? 16.001 17.237 -26.649 1.00 0.00 13 CYS A CA 17
ATOM 22086 C C . CYS A 1 13 ? 16.129 17.716 -25.180 1.00 0.00 13 CYS A C 17
ATOM 22087 O O . CYS A 1 13 ? 15.131 17.967 -24.507 1.00 0.00 13 CYS A O 17
ATOM 22095 N N . GLY A 1 14 ? 17.345 17.752 -24.625 1.00 0.00 14 GLY A N 17
ATOM 22096 C CA . GLY A 1 14 ? 17.706 18.320 -23.310 1.00 0.00 14 GLY A CA 17
ATOM 22097 C C . GLY A 1 14 ? 17.007 17.801 -22.034 1.00 0.00 14 GLY A C 17
ATOM 22098 O O . GLY A 1 14 ? 17.443 18.147 -20.941 1.00 0.00 14 GLY A O 17
ATOM 22102 N N . TYR A 1 15 ? 15.949 16.987 -22.124 1.00 0.00 15 TYR A N 17
ATOM 22103 C CA . TYR A 1 15 ? 15.029 16.714 -21.015 1.00 0.00 15 TYR A CA 17
ATOM 22104 C C . TYR A 1 15 ? 15.689 16.084 -19.784 1.00 0.00 15 TYR A C 17
ATOM 22105 O O . TYR A 1 15 ? 15.425 16.533 -18.670 1.00 0.00 15 TYR A O 17
ATOM 22123 N N . LYS A 1 16 ? 16.560 15.078 -19.974 1.00 0.00 16 LYS A N 17
ATOM 22124 C CA . LYS A 1 16 ? 17.125 14.231 -18.906 1.00 0.00 16 LYS A CA 17
ATOM 22125 C C . LYS A 1 16 ? 17.608 15.005 -17.670 1.00 0.00 16 LYS A C 17
ATOM 22126 O O . LYS A 1 16 ? 17.099 14.696 -16.596 1.00 0.00 16 LYS A O 17
ATOM 22145 N N . PRO A 1 17 ? 18.513 15.997 -17.755 1.00 0.00 17 PRO A N 17
ATOM 22146 C CA . PRO A 1 17 ? 18.906 16.781 -16.587 1.00 0.00 17 PRO A CA 17
ATOM 22147 C C . PRO A 1 17 ? 17.771 17.619 -15.979 1.00 0.00 17 PRO A C 17
ATOM 22148 O O . PRO A 1 17 ? 17.693 17.637 -14.756 1.00 0.00 17 PRO A O 17
ATOM 22159 N N . LYS A 1 18 ? 16.852 18.261 -16.733 1.00 0.00 18 LYS A N 17
ATOM 22160 C CA . LYS A 1 18 ? 15.727 18.975 -16.070 1.00 0.00 18 LYS A CA 17
ATOM 22161 C C . LYS A 1 18 ? 14.744 17.995 -15.417 1.00 0.00 18 LYS A C 17
ATOM 22162 O O . LYS A 1 18 ? 14.219 18.295 -14.350 1.00 0.00 18 LYS A O 17
ATOM 22181 N N . TYR A 1 19 ? 14.543 16.815 -16.013 1.00 0.00 19 TYR A N 17
ATOM 22182 C CA . TYR A 1 19 ? 13.832 15.677 -15.417 1.00 0.00 19 TYR A CA 17
ATOM 22183 C C . TYR A 1 19 ? 14.469 15.304 -14.075 1.00 0.00 19 TYR A C 17
ATOM 22184 O O . TYR A 1 19 ? 13.822 15.428 -13.039 1.00 0.00 19 TYR A O 17
ATOM 22202 N N . LEU A 1 20 ? 15.743 14.896 -14.080 1.00 0.00 20 LEU A N 17
ATOM 22203 C CA . LEU A 1 20 ? 16.528 14.536 -12.896 1.00 0.00 20 LEU A CA 17
ATOM 22204 C C . LEU A 1 20 ? 16.536 15.637 -11.836 1.00 0.00 20 LEU A C 17
ATOM 22205 O O . LEU A 1 20 ? 16.411 15.331 -10.666 1.00 0.00 20 LEU A O 17
ATOM 22221 N N . GLN A 1 21 ? 16.654 16.905 -12.212 1.00 0.00 21 GLN A N 17
ATOM 22222 C CA . GLN A 1 21 ? 16.729 18.035 -11.300 1.00 0.00 21 GLN A CA 17
ATOM 22223 C C . GLN A 1 21 ? 15.439 18.239 -10.488 1.00 0.00 21 GLN A C 17
ATOM 22224 O O . GLN A 1 21 ? 15.513 18.706 -9.350 1.00 0.00 21 GLN A O 17
ATOM 22238 N N . LEU A 1 22 ? 14.280 17.821 -11.015 1.00 0.00 22 LEU A N 17
ATOM 22239 C CA . LEU A 1 22 ? 13.073 17.604 -10.211 1.00 0.00 22 LEU A CA 17
ATOM 22240 C C . LEU A 1 22 ? 13.087 16.235 -9.504 1.00 0.00 22 LEU A C 17
ATOM 22241 O O . LEU A 1 22 ? 12.729 16.153 -8.327 1.00 0.00 22 LEU A O 17
ATOM 22257 N N . LYS A 1 23 ? 13.476 15.164 -10.212 1.00 0.00 23 LYS A N 17
ATOM 22258 C CA . LYS A 1 23 ? 13.400 13.770 -9.738 1.00 0.00 23 LYS A CA 17
ATOM 22259 C C . LYS A 1 23 ? 14.224 13.558 -8.475 1.00 0.00 23 LYS A C 17
ATOM 22260 O O . LYS A 1 23 ? 13.681 13.158 -7.452 1.00 0.00 23 LYS A O 17
ATOM 22279 N N . GLU A 1 24 ? 15.514 13.882 -8.568 1.00 0.00 24 GLU A N 17
ATOM 22280 C CA . GLU A 1 24 ? 16.504 13.925 -7.484 1.00 0.00 24 GLU A CA 17
ATOM 22281 C C . GLU A 1 24 ? 15.944 14.528 -6.195 1.00 0.00 24 GLU A C 17
ATOM 22282 O O . GLU A 1 24 ? 16.083 13.930 -5.138 1.00 0.00 24 GLU A O 17
ATOM 22294 N N . LYS A 1 25 ? 15.259 15.671 -6.292 1.00 0.00 25 LYS A N 17
ATOM 22295 C CA . LYS A 1 25 ? 14.615 16.359 -5.162 1.00 0.00 25 LYS A CA 17
ATOM 22296 C C . LYS A 1 25 ? 13.530 15.520 -4.486 1.00 0.00 25 LYS A C 17
ATOM 22297 O O . LYS A 1 25 ? 13.487 15.410 -3.265 1.00 0.00 25 LYS A O 17
ATOM 22316 N N . LEU A 1 26 ? 12.628 14.980 -5.294 1.00 0.00 26 LEU A N 17
ATOM 22317 C CA . LEU A 1 26 ? 11.493 14.164 -4.886 1.00 0.00 26 LEU A CA 17
ATOM 22318 C C . LEU A 1 26 ? 11.934 12.864 -4.206 1.00 0.00 26 LEU A C 17
ATOM 22319 O O . LEU A 1 26 ? 11.466 12.519 -3.127 1.00 0.00 26 LEU A O 17
ATOM 22335 N N . GLU A 1 27 ? 12.853 12.152 -4.842 1.00 0.00 27 GLU A N 17
ATOM 22336 C CA . GLU A 1 27 ? 13.537 10.976 -4.309 1.00 0.00 27 GLU A CA 17
ATOM 22337 C C . GLU A 1 27 ? 14.427 11.256 -3.097 1.00 0.00 27 GLU A C 17
ATOM 22338 O O . GLU A 1 27 ? 14.494 10.413 -2.217 1.00 0.00 27 GLU A O 17
ATOM 22350 N N . HIS A 1 28 ? 15.086 12.410 -3.005 1.00 0.00 28 HIS A N 17
ATOM 22351 C CA . HIS A 1 28 ? 15.809 12.812 -1.789 1.00 0.00 28 HIS A CA 17
ATOM 22352 C C . HIS A 1 28 ? 14.873 12.995 -0.586 1.00 0.00 28 HIS A C 17
ATOM 22353 O O . HIS A 1 28 ? 15.232 12.661 0.541 1.00 0.00 28 HIS A O 17
ATOM 22367 N N . GLU A 1 29 ? 13.668 13.513 -0.828 1.00 0.00 29 GLU A N 17
ATOM 22368 C CA . GLU A 1 29 ? 12.604 13.606 0.176 1.00 0.00 29 GLU A CA 17
ATOM 22369 C C . GLU A 1 29 ? 12.000 12.236 0.541 1.00 0.00 29 GLU A C 17
ATOM 22370 O O . GLU A 1 29 ? 11.679 11.986 1.704 1.00 0.00 29 GLU A O 17
ATOM 22382 N N . PHE A 1 30 ? 11.824 11.345 -0.437 1.00 0.00 30 PHE A N 17
ATOM 22383 C CA . PHE A 1 30 ? 11.108 10.075 -0.287 1.00 0.00 30 PHE A CA 17
ATOM 22384 C C . PHE A 1 30 ? 11.878 8.855 -0.830 1.00 0.00 30 PHE A C 17
ATOM 22385 O O . PHE A 1 30 ? 11.319 8.092 -1.629 1.00 0.00 30 PHE A O 17
ATOM 22402 N N . PRO A 1 31 ? 13.134 8.604 -0.411 1.00 0.00 31 PRO A N 17
ATOM 22403 C CA . PRO A 1 31 ? 13.967 7.599 -1.060 1.00 0.00 31 PRO A CA 17
ATOM 22404 C C . PRO A 1 31 ? 13.445 6.194 -0.795 1.00 0.00 31 PRO A C 17
ATOM 22405 O O . PRO A 1 31 ? 13.212 5.803 0.347 1.00 0.00 31 PRO A O 17
ATOM 22416 N N . GLY A 1 32 ? 13.233 5.439 -1.871 1.00 0.00 32 GLY A N 17
ATOM 22417 C CA . GLY A 1 32 ? 12.642 4.090 -1.895 1.00 0.00 32 GLY A CA 17
ATOM 22418 C C . GLY A 1 32 ? 11.208 3.952 -1.367 1.00 0.00 32 GLY A C 17
ATOM 22419 O O . GLY A 1 32 ? 10.536 2.962 -1.648 1.00 0.00 32 GLY A O 17
ATOM 22423 N N . CYS A 1 33 ? 10.697 4.959 -0.659 1.00 0.00 33 CYS A N 17
ATOM 22424 C CA . CYS A 1 33 ? 9.275 5.182 -0.432 1.00 0.00 33 CYS A CA 17
ATOM 22425 C C . CYS A 1 33 ? 8.517 5.446 -1.738 1.00 0.00 33 CYS A C 17
ATOM 22426 O O . CYS A 1 33 ? 7.294 5.321 -1.792 1.00 0.00 33 CYS A O 17
ATOM 22434 N N . LEU A 1 34 ? 9.249 5.824 -2.780 1.00 0.00 34 LEU A N 17
ATOM 22435 C CA . LEU A 1 34 ? 8.733 6.144 -4.088 1.00 0.00 34 LEU A CA 17
ATOM 22436 C C . LEU A 1 34 ? 9.714 5.782 -5.200 1.00 0.00 34 LEU A C 17
ATOM 22437 O O . LEU A 1 34 ? 10.929 5.741 -5.022 1.00 0.00 34 LEU A O 17
ATOM 22453 N N . ASP A 1 35 ? 9.116 5.647 -6.372 1.00 0.00 35 ASP A N 17
ATOM 22454 C CA . ASP A 1 35 ? 9.675 5.893 -7.696 1.00 0.00 35 ASP A CA 17
ATOM 22455 C C . ASP A 1 35 ? 9.102 7.191 -8.268 1.00 0.00 35 ASP A C 17
ATOM 22456 O O . ASP A 1 35 ? 7.944 7.540 -8.027 1.00 0.00 35 ASP A O 17
ATOM 22465 N N . ILE A 1 36 ? 9.884 7.815 -9.142 1.00 0.00 36 ILE A N 17
ATOM 22466 C CA . ILE A 1 36 ? 9.432 8.703 -10.201 1.00 0.00 36 ILE A CA 17
ATOM 22467 C C . ILE A 1 36 ? 10.204 8.357 -11.484 1.00 0.00 36 ILE A C 17
ATOM 22468 O O . ILE A 1 36 ? 11.432 8.195 -11.509 1.00 0.00 36 ILE A O 17
ATOM 22484 N N . CYS A 1 37 ? 9.452 8.371 -12.567 1.00 0.00 37 CYS A N 17
ATOM 22485 C CA . CYS A 1 37 ? 9.772 8.025 -13.938 1.00 0.00 37 CYS A CA 17
ATOM 22486 C C . CYS A 1 37 ? 9.035 8.986 -14.876 1.00 0.00 37 CYS A C 17
ATOM 22487 O O . CYS A 1 37 ? 8.330 9.899 -14.449 1.00 0.00 37 CYS A O 17
ATOM 22495 N N . GLY A 1 38 ? 9.183 8.772 -16.176 1.00 0.00 38 GLY A N 17
ATOM 22496 C CA . GLY A 1 38 ? 8.364 9.412 -17.192 1.00 0.00 38 GLY A CA 17
ATOM 22497 C C . GLY A 1 38 ? 8.736 8.979 -18.601 1.00 0.00 38 GLY A C 17
ATOM 22498 O O . GLY A 1 38 ? 9.811 8.430 -18.831 1.00 0.00 38 GLY A O 17
ATOM 22502 N N . GLU A 1 39 ? 7.857 9.248 -19.556 1.00 0.00 39 GLU A N 17
ATOM 22503 C CA . GLU A 1 39 ? 7.898 8.701 -20.900 1.00 0.00 39 GLU A CA 17
ATOM 22504 C C . GLU A 1 39 ? 7.786 9.854 -21.902 1.00 0.00 39 GLU A C 17
ATOM 22505 O O . GLU A 1 39 ? 6.712 10.315 -22.286 1.00 0.00 39 GLU A O 17
ATOM 22517 N N . GLY A 1 40 ? 8.959 10.343 -22.284 1.00 0.00 40 GLY A N 17
ATOM 22518 C CA . GLY A 1 40 ? 9.189 11.425 -23.244 1.00 0.00 40 GLY A CA 17
ATOM 22519 C C . GLY A 1 40 ? 9.000 10.950 -24.688 1.00 0.00 40 GLY A C 17
ATOM 22520 O O . GLY A 1 40 ? 9.973 10.739 -25.413 1.00 0.00 40 GLY A O 17
ATOM 22524 N N . THR A 1 41 ? 7.741 10.744 -25.075 1.00 0.00 41 THR A N 17
ATOM 22525 C CA . THR A 1 41 ? 7.316 10.227 -26.385 1.00 0.00 41 THR A CA 17
ATOM 22526 C C . THR A 1 41 ? 7.781 11.117 -27.554 1.00 0.00 41 THR A C 17
ATOM 22527 O O . THR A 1 41 ? 7.884 12.337 -27.412 1.00 0.00 41 THR A O 17
ATOM 22538 N N . PRO A 1 42 ? 8.035 10.559 -28.756 1.00 0.00 42 PRO A N 17
ATOM 22539 C CA . PRO A 1 42 ? 8.332 11.359 -29.948 1.00 0.00 42 PRO A CA 17
ATOM 22540 C C . PRO A 1 42 ? 7.130 12.183 -30.453 1.00 0.00 42 PRO A C 17
ATOM 22541 O O . PRO A 1 42 ? 7.291 13.018 -31.340 1.00 0.00 42 PRO A O 17
ATOM 22552 N N . GLN A 1 43 ? 5.928 11.998 -29.892 1.00 0.00 43 GLN A N 17
ATOM 22553 C CA . GLN A 1 43 ? 4.772 12.859 -30.157 1.00 0.00 43 GLN A CA 17
ATOM 22554 C C . GLN A 1 43 ? 5.093 14.319 -29.791 1.00 0.00 43 GLN A C 17
ATOM 22555 O O . GLN A 1 43 ? 5.328 14.638 -28.629 1.00 0.00 43 GLN A O 17
ATOM 22569 N N . VAL A 1 44 ? 5.077 15.225 -30.775 1.00 0.00 44 VAL A N 17
ATOM 22570 C CA . VAL A 1 44 ? 5.373 16.669 -30.624 1.00 0.00 44 VAL A CA 17
ATOM 22571 C C . VAL A 1 44 ? 4.483 17.436 -29.627 1.00 0.00 44 VAL A C 17
ATOM 22572 O O . VAL A 1 44 ? 4.755 18.596 -29.326 1.00 0.00 44 VAL A O 17
ATOM 22585 N N . THR A 1 45 ? 3.447 16.807 -29.071 1.00 0.00 45 THR A N 17
ATOM 22586 C CA . THR A 1 45 ? 2.667 17.273 -27.916 1.00 0.00 45 THR A CA 17
ATOM 22587 C C . THR A 1 45 ? 3.539 17.391 -26.656 1.00 0.00 45 THR A C 17
ATOM 22588 O O . THR A 1 45 ? 3.575 16.480 -25.832 1.00 0.00 45 THR A O 17
ATOM 22599 N N . GLY A 1 46 ? 4.234 18.527 -26.497 1.00 0.00 46 GLY A N 17
ATOM 22600 C CA . GLY A 1 46 ? 5.148 18.855 -25.385 1.00 0.00 46 GLY A CA 17
ATOM 22601 C C . GLY A 1 46 ? 4.461 19.110 -24.040 1.00 0.00 46 GLY A C 17
ATOM 22602 O O . GLY A 1 46 ? 4.704 20.122 -23.379 1.00 0.00 46 GLY A O 17
ATOM 22606 N N . PHE A 1 47 ? 3.590 18.188 -23.644 1.00 0.00 47 PHE A N 17
ATOM 22607 C CA . PHE A 1 47 ? 2.734 18.238 -22.470 1.00 0.00 47 PHE A CA 17
ATOM 22608 C C . PHE A 1 47 ? 3.441 17.555 -21.290 1.00 0.00 47 PHE A C 17
ATOM 22609 O O . PHE A 1 47 ? 3.330 16.352 -21.097 1.00 0.00 47 PHE A O 17
ATOM 22626 N N . PHE A 1 48 ? 4.208 18.341 -20.531 1.00 0.00 48 PHE A N 17
ATOM 22627 C CA . PHE A 1 48 ? 4.850 17.957 -19.267 1.00 0.00 48 PHE A CA 17
ATOM 22628 C C . PHE A 1 48 ? 3.778 17.705 -18.191 1.00 0.00 48 PHE A C 17
ATOM 22629 O O . PHE A 1 48 ? 3.283 18.660 -17.586 1.00 0.00 48 PHE A O 17
ATOM 22646 N N . GLU A 1 49 ? 3.323 16.467 -18.009 1.00 0.00 49 GLU A N 17
ATOM 22647 C CA . GLU A 1 49 ? 2.164 16.136 -17.185 1.00 0.00 49 GLU A CA 17
ATOM 22648 C C . GLU A 1 49 ? 2.507 15.120 -16.087 1.00 0.00 49 GLU A C 17
ATOM 22649 O O . GLU A 1 49 ? 2.841 13.966 -16.373 1.00 0.00 49 GLU A O 17
ATOM 22661 N N . VAL A 1 50 ? 2.460 15.561 -14.815 1.00 0.00 50 VAL A N 17
ATOM 22662 C CA . VAL A 1 50 ? 2.993 14.778 -13.688 1.00 0.00 50 VAL A CA 17
ATOM 22663 C C . VAL A 1 50 ? 1.859 14.061 -12.973 1.00 0.00 50 VAL A C 17
ATOM 22664 O O . VAL A 1 50 ? 0.859 14.671 -12.585 1.00 0.00 50 VAL A O 17
ATOM 22677 N N . THR A 1 51 ? 2.015 12.751 -12.801 1.00 0.00 51 THR A N 17
ATOM 22678 C CA . THR A 1 51 ? 0.958 11.874 -12.285 1.00 0.00 51 THR A CA 17
ATOM 22679 C C . THR A 1 51 ? 1.516 10.894 -11.252 1.00 0.00 51 THR A C 17
ATOM 22680 O O . THR A 1 51 ? 2.441 10.143 -11.556 1.00 0.00 51 THR A O 17
ATOM 22691 N N . VAL A 1 52 ? 0.945 10.857 -10.049 1.00 0.00 52 VAL A N 17
ATOM 22692 C CA . VAL A 1 52 ? 1.350 10.022 -8.896 1.00 0.00 52 VAL A CA 17
ATOM 22693 C C . VAL A 1 52 ? 0.335 8.893 -8.719 1.00 0.00 52 VAL A C 17
ATOM 22694 O O . VAL A 1 52 ? -0.833 9.163 -8.465 1.00 0.00 52 VAL A O 17
ATOM 22707 N N . ALA A 1 53 ? 0.729 7.640 -8.977 1.00 0.00 53 ALA A N 17
ATOM 22708 C CA . ALA A 1 53 ? -0.131 6.439 -8.988 1.00 0.00 53 ALA A CA 17
ATOM 22709 C C . ALA A 1 53 ? -1.456 6.536 -9.788 1.00 0.00 53 ALA A C 17
ATOM 22710 O O . ALA A 1 53 ? -2.385 5.771 -9.545 1.00 0.00 53 ALA A O 17
ATOM 22717 N N . GLY A 1 54 ? -1.581 7.480 -10.727 1.00 0.00 54 GLY A N 17
ATOM 22718 C CA . GLY A 1 54 ? -2.826 7.749 -11.472 1.00 0.00 54 GLY A CA 17
ATOM 22719 C C . GLY A 1 54 ? -3.609 8.986 -11.001 1.00 0.00 54 GLY A C 17
ATOM 22720 O O . GLY A 1 54 ? -4.809 9.109 -11.241 1.00 0.00 54 GLY A O 17
ATOM 22724 N N . LYS A 1 55 ? -2.934 9.924 -10.332 1.00 0.00 55 LYS A N 17
ATOM 22725 C CA . LYS A 1 55 ? -3.456 11.234 -9.917 1.00 0.00 55 LYS A CA 17
ATOM 22726 C C . LYS A 1 55 ? -2.615 12.330 -10.553 1.00 0.00 55 LYS A C 17
ATOM 22727 O O . LYS A 1 55 ? -1.447 12.459 -10.197 1.00 0.00 55 LYS A O 17
ATOM 22746 N N . LEU A 1 56 ? -3.162 13.071 -11.517 1.00 0.00 56 LEU A N 17
ATOM 22747 C CA . LEU A 1 56 ? -2.496 14.242 -12.092 1.00 0.00 56 LEU A CA 17
ATOM 22748 C C . LEU A 1 56 ? -2.364 15.320 -11.024 1.00 0.00 56 LEU A C 17
ATOM 22749 O O . LEU A 1 56 ? -3.321 15.632 -10.317 1.00 0.00 56 LEU A O 17
ATOM 22765 N N . VAL A 1 57 ? -1.153 15.844 -10.908 1.00 0.00 57 VAL A N 17
ATOM 22766 C CA . VAL A 1 57 ? -0.777 16.832 -9.880 1.00 0.00 57 VAL A CA 17
ATOM 22767 C C . VAL A 1 57 ? -0.324 18.148 -10.510 1.00 0.00 57 VAL A C 17
ATOM 22768 O O . VAL A 1 57 ? -0.310 19.181 -9.839 1.00 0.00 57 VAL A O 17
ATOM 22781 N N . HIS A 1 58 ? 0.049 18.069 -11.793 1.00 0.00 58 HIS A N 17
ATOM 22782 C CA . HIS A 1 58 ? 0.718 19.104 -12.585 1.00 0.00 58 HIS A CA 17
ATOM 22783 C C . HIS A 1 58 ? 0.477 18.912 -14.088 1.00 0.00 58 HIS A C 17
ATOM 22784 O O . HIS A 1 58 ? 0.356 17.778 -14.548 1.00 0.00 58 HIS A O 17
ATOM 22798 N N . SER A 1 59 ? 0.475 19.994 -14.867 1.00 0.00 59 SER A N 17
ATOM 22799 C CA . SER A 1 59 ? 0.243 19.970 -16.319 1.00 0.00 59 SER A CA 17
ATOM 22800 C C . SER A 1 59 ? 0.731 21.207 -17.092 1.00 0.00 59 SER A C 17
ATOM 22801 O O . SER A 1 59 ? 0.107 22.275 -17.041 1.00 0.00 59 SER A O 17
ATOM 22809 N N . LYS A 1 60 ? 1.742 21.072 -17.955 1.00 0.00 60 LYS A N 17
ATOM 22810 C CA . LYS A 1 60 ? 2.035 22.112 -18.954 1.00 0.00 60 LYS A CA 17
ATOM 22811 C C . LYS A 1 60 ? 0.832 22.493 -19.824 1.00 0.00 60 LYS A C 17
ATOM 22812 O O . LYS A 1 60 ? 0.642 23.683 -20.061 1.00 0.00 60 LYS A O 17
ATOM 22831 N N . LYS A 1 61 ? 0.032 21.525 -20.302 1.00 0.00 61 LYS A N 17
ATOM 22832 C CA . LYS A 1 61 ? -1.104 21.797 -21.215 1.00 0.00 61 LYS A CA 17
ATOM 22833 C C . LYS A 1 61 ? -2.347 22.409 -20.558 1.00 0.00 61 LYS A C 17
ATOM 22834 O O . LYS A 1 61 ? -3.076 23.118 -21.241 1.00 0.00 61 LYS A O 17
ATOM 22853 N N . ARG A 1 62 ? -2.576 22.211 -19.249 1.00 0.00 62 ARG A N 17
ATOM 22854 C CA . ARG A 1 62 ? -3.602 22.960 -18.492 1.00 0.00 62 ARG A CA 17
ATOM 22855 C C . ARG A 1 62 ? -3.187 24.398 -18.160 1.00 0.00 62 ARG A C 17
ATOM 22856 O O . ARG A 1 62 ? -4.017 25.196 -17.731 1.00 0.00 62 ARG A O 17
ATOM 22877 N N . GLY A 1 63 ? -1.903 24.709 -18.317 1.00 0.00 63 GLY A N 17
ATOM 22878 C CA . GLY A 1 63 ? -1.309 26.008 -17.996 1.00 0.00 63 GLY A CA 17
ATOM 22879 C C . GLY A 1 63 ? -0.640 26.063 -16.627 1.00 0.00 63 GLY A C 17
ATOM 22880 O O . GLY A 1 63 ? -0.560 27.132 -16.030 1.00 0.00 63 GLY A O 17
ATOM 22884 N N . ASP A 1 64 ? -0.185 24.920 -16.109 1.00 0.00 64 ASP A N 17
ATOM 22885 C CA . ASP A 1 64 ? 0.481 24.847 -14.809 1.00 0.00 64 ASP A CA 17
ATOM 22886 C C . ASP A 1 64 ? 1.968 25.215 -14.864 1.00 0.00 64 ASP A C 17
ATOM 22887 O O . ASP A 1 64 ? 2.559 25.486 -13.822 1.00 0.00 64 ASP A O 17
ATOM 22896 N N . GLY A 1 65 ? 2.576 25.281 -16.056 1.00 0.00 65 GLY A N 17
ATOM 22897 C CA . GLY A 1 65 ? 4.010 25.471 -16.223 1.00 0.00 65 GLY A CA 17
ATOM 22898 C C . GLY A 1 65 ? 4.753 24.168 -15.967 1.00 0.00 65 GLY A C 17
ATOM 22899 O O . GLY A 1 65 ? 4.167 23.090 -15.977 1.00 0.00 65 GLY A O 17
ATOM 22903 N N . TYR A 1 66 ? 6.056 24.295 -15.795 1.00 0.00 66 TYR A N 17
ATOM 22904 C CA . TYR A 1 66 ? 6.923 23.327 -15.132 1.00 0.00 66 TYR A CA 17
ATOM 22905 C C . TYR A 1 66 ? 7.064 23.680 -13.637 1.00 0.00 66 TYR A C 17
ATOM 22906 O O . TYR A 1 66 ? 6.401 24.595 -13.140 1.00 0.00 66 TYR A O 17
ATOM 22924 N N . VAL A 1 67 ? 7.994 23.046 -12.911 1.00 0.00 67 VAL A N 17
ATOM 22925 C CA . VAL A 1 67 ? 8.611 23.747 -11.772 1.00 0.00 67 VAL A CA 17
ATOM 22926 C C . VAL A 1 67 ? 9.416 24.950 -12.269 1.00 0.00 67 VAL A C 17
ATOM 22927 O O . VAL A 1 67 ? 10.481 24.820 -12.882 1.00 0.00 67 VAL A O 17
ATOM 22940 N N . ASP A 1 68 ? 8.819 26.106 -12.009 1.00 0.00 68 ASP A N 17
ATOM 22941 C CA . ASP A 1 68 ? 9.224 27.448 -12.385 1.00 0.00 68 ASP A CA 17
ATOM 22942 C C . ASP A 1 68 ? 9.394 28.356 -11.148 1.00 0.00 68 ASP A C 17
ATOM 22943 O O . ASP A 1 68 ? 9.828 29.500 -11.240 1.00 0.00 68 ASP A O 17
ATOM 22952 N N . THR A 1 69 ? 8.980 27.887 -9.966 1.00 0.00 69 THR A N 17
ATOM 22953 C CA . THR A 1 69 ? 9.084 28.626 -8.696 1.00 0.00 69 THR A CA 17
ATOM 22954 C C . THR A 1 69 ? 9.117 27.658 -7.520 1.00 0.00 69 THR A C 17
ATOM 22955 O O . THR A 1 69 ? 8.688 26.511 -7.641 1.00 0.00 69 THR A O 17
ATOM 22966 N N . GLU A 1 70 ? 9.521 28.166 -6.354 1.00 0.00 70 GLU A N 17
ATOM 22967 C CA . GLU A 1 70 ? 9.480 27.460 -5.061 1.00 0.00 70 GLU A CA 17
ATOM 22968 C C . GLU A 1 70 ? 8.081 26.939 -4.797 1.00 0.00 70 GLU A C 17
ATOM 22969 O O . GLU A 1 70 ? 7.836 25.744 -4.717 1.00 0.00 70 GLU A O 17
ATOM 22981 N N . SER A 1 71 ? 7.137 27.871 -4.856 1.00 0.00 71 SER A N 17
ATOM 22982 C CA . SER A 1 71 ? 5.716 27.577 -4.627 1.00 0.00 71 SER A CA 17
ATOM 22983 C C . SER A 1 71 ? 5.215 26.449 -5.527 1.00 0.00 71 SER A C 17
ATOM 22984 O O . SER A 1 71 ? 4.475 25.566 -5.091 1.00 0.00 71 SER A O 17
ATOM 22992 N N . LYS A 1 72 ? 5.694 26.441 -6.781 1.00 0.00 72 LYS A N 17
ATOM 22993 C CA . LYS A 1 72 ? 5.338 25.425 -7.772 1.00 0.00 72 LYS A CA 17
ATOM 22994 C C . LYS A 1 72 ? 5.901 24.044 -7.438 1.00 0.00 72 LYS A C 17
ATOM 22995 O O . LYS A 1 72 ? 5.202 23.043 -7.569 1.00 0.00 72 LYS A O 17
ATOM 23014 N N . PHE A 1 73 ? 7.152 23.997 -6.984 1.00 0.00 73 PHE A N 17
ATOM 23015 C CA . PHE A 1 73 ? 7.793 22.794 -6.453 1.00 0.00 73 PHE A CA 17
ATOM 23016 C C . PHE A 1 73 ? 7.080 22.305 -5.182 1.00 0.00 73 PHE A C 17
ATOM 23017 O O . PHE A 1 73 ? 6.648 21.159 -5.114 1.00 0.00 73 PHE A O 17
ATOM 23034 N N . ARG A 1 74 ? 6.874 23.176 -4.196 1.00 0.00 74 ARG A N 17
ATOM 23035 C CA . ARG A 1 74 ? 6.248 22.920 -2.889 1.00 0.00 74 ARG A CA 17
ATOM 23036 C C . ARG A 1 74 ? 4.828 22.354 -2.948 1.00 0.00 74 ARG A C 17
ATOM 23037 O O . ARG A 1 74 ? 4.473 21.494 -2.141 1.00 0.00 74 ARG A O 17
ATOM 23058 N N . LYS A 1 75 ? 4.039 22.765 -3.941 1.00 0.00 75 LYS A N 17
ATOM 23059 C CA . LYS A 1 75 ? 2.731 22.256 -4.335 1.00 0.00 75 LYS A CA 17
ATOM 23060 C C . LYS A 1 75 ? 2.760 20.785 -4.768 1.00 0.00 75 LYS A C 17
ATOM 23061 O O . LYS A 1 75 ? 1.786 20.047 -4.572 1.00 0.00 75 LYS A O 17
ATOM 23080 N N . LEU A 1 76 ? 3.863 20.366 -5.374 1.00 0.00 76 LEU A N 17
ATOM 23081 C CA . LEU A 1 76 ? 4.145 18.969 -5.691 1.00 0.00 76 LEU A CA 17
ATOM 23082 C C . LEU A 1 76 ? 4.734 18.230 -4.512 1.00 0.00 76 LEU A C 17
ATOM 23083 O O . LEU A 1 76 ? 4.216 17.179 -4.156 1.00 0.00 76 LEU A O 17
ATOM 23099 N N . VAL A 1 77 ? 5.737 18.811 -3.862 1.00 0.00 77 VAL A N 17
ATOM 23100 C CA . VAL A 1 77 ? 6.372 18.200 -2.677 1.00 0.00 77 VAL A CA 17
ATOM 23101 C C . VAL A 1 77 ? 5.312 17.814 -1.659 1.00 0.00 77 VAL A C 17
ATOM 23102 O O . VAL A 1 77 ? 5.241 16.670 -1.225 1.00 0.00 77 VAL A O 17
ATOM 23115 N N . THR A 1 78 ? 4.403 18.742 -1.364 1.00 0.00 78 THR A N 17
ATOM 23116 C CA . THR A 1 78 ? 3.332 18.534 -0.393 1.00 0.00 78 THR A CA 17
ATOM 23117 C C . THR A 1 78 ? 2.346 17.457 -0.832 1.00 0.00 78 THR A C 17
ATOM 23118 O O . THR A 1 78 ? 1.841 16.712 0.003 1.00 0.00 78 THR A O 17
ATOM 23129 N N . ALA A 1 79 ? 2.130 17.291 -2.138 1.00 0.00 79 ALA A N 17
ATOM 23130 C CA . ALA A 1 79 ? 1.250 16.243 -2.643 1.00 0.00 79 ALA A CA 17
ATOM 23131 C C . ALA A 1 79 ? 1.900 14.859 -2.704 1.00 0.00 79 ALA A C 17
ATOM 23132 O O . ALA A 1 79 ? 1.219 13.850 -2.529 1.00 0.00 79 ALA A O 17
ATOM 23139 N N . ILE A 1 80 ? 3.220 14.805 -2.871 1.00 0.00 80 ILE A N 17
ATOM 23140 C CA . ILE A 1 80 ? 3.979 13.557 -2.776 1.00 0.00 80 ILE A CA 17
ATOM 23141 C C . ILE A 1 80 ? 4.185 13.185 -1.297 1.00 0.00 80 ILE A C 17
ATOM 23142 O O . ILE A 1 80 ? 4.118 12.012 -0.953 1.00 0.00 80 ILE A O 17
ATOM 23158 N N . LYS A 1 81 ? 4.270 14.166 -0.387 1.00 0.00 81 LYS A N 17
ATOM 23159 C CA . LYS A 1 81 ? 4.344 13.951 1.072 1.00 0.00 81 LYS A CA 17
ATOM 23160 C C . LYS A 1 81 ? 3.061 13.303 1.589 1.00 0.00 81 LYS A C 17
ATOM 23161 O O . LYS A 1 81 ? 3.091 12.378 2.398 1.00 0.00 81 LYS A O 17
ATOM 23180 N N . ALA A 1 82 ? 1.937 13.798 1.078 1.00 0.00 82 ALA A N 17
ATOM 23181 C CA . ALA A 1 82 ? 0.609 13.249 1.320 1.00 0.00 82 ALA A CA 17
ATOM 23182 C C . ALA A 1 82 ? 0.466 11.846 0.713 1.00 0.00 82 ALA A C 17
ATOM 23183 O O . ALA A 1 82 ? 0.089 10.908 1.413 1.00 0.00 82 ALA A O 17
ATOM 23190 N N . ALA A 1 83 ? 0.810 11.675 -0.568 1.00 0.00 83 ALA A N 17
ATOM 23191 C CA . ALA A 1 83 ? 0.743 10.379 -1.246 1.00 0.00 83 ALA A CA 17
ATOM 23192 C C . ALA A 1 83 ? 1.641 9.316 -0.599 1.00 0.00 83 ALA A C 17
ATOM 23193 O O . ALA A 1 83 ? 1.293 8.134 -0.573 1.00 0.00 83 ALA A O 17
ATOM 23200 N N . LEU A 1 84 ? 2.764 9.749 -0.026 1.00 0.00 84 LEU A N 17
ATOM 23201 C CA . LEU A 1 84 ? 3.679 8.917 0.750 1.00 0.00 84 LEU A CA 17
ATOM 23202 C C . LEU A 1 84 ? 2.978 8.381 1.980 1.00 0.00 84 LEU A C 17
ATOM 23203 O O . LEU A 1 84 ? 2.807 7.176 2.109 1.00 0.00 84 LEU A O 17
ATOM 23219 N N . ALA A 1 85 ? 2.535 9.278 2.852 1.00 0.00 85 ALA A N 17
ATOM 23220 C CA . ALA A 1 85 ? 1.866 8.913 4.104 1.00 0.00 85 ALA A CA 17
ATOM 23221 C C . ALA A 1 85 ? 0.571 8.100 3.914 1.00 0.00 85 ALA A C 17
ATOM 23222 O O . ALA A 1 85 ? 0.144 7.385 4.818 1.00 0.00 85 ALA A O 17
ATOM 23229 N N . GLN A 1 86 ? -0.008 8.150 2.715 1.00 0.00 86 GLN A N 17
ATOM 23230 C CA . GLN A 1 86 ? -1.157 7.342 2.303 1.00 0.00 86 GLN A CA 17
ATOM 23231 C C . GLN A 1 86 ? -0.722 5.932 1.886 1.00 0.00 86 GLN A C 17
ATOM 23232 O O . GLN A 1 86 ? -1.238 4.928 2.371 1.00 0.00 86 GLN A O 17
ATOM 23246 N N . CYS A 1 87 ? 0.261 5.868 0.993 1.00 0.00 87 CYS A N 17
ATOM 23247 C CA . CYS A 1 87 ? 0.909 4.643 0.517 1.00 0.00 87 CYS A CA 17
ATOM 23248 C C . CYS A 1 87 ? 1.642 3.872 1.622 1.00 0.00 87 CYS A C 17
ATOM 23249 O O . CYS A 1 87 ? 1.774 2.653 1.545 1.00 0.00 87 CYS A O 17
ATOM 23257 N N . GLN A 1 88 ? 2.110 4.568 2.656 1.00 0.00 88 GLN A N 17
ATOM 23258 C CA . GLN A 1 88 ? 2.811 3.976 3.799 1.00 0.00 88 GLN A CA 17
ATOM 23259 C C . GLN A 1 88 ? 1.938 2.988 4.597 1.00 0.00 88 GLN A C 17
ATOM 23260 O O . GLN A 1 88 ? 2.475 2.064 5.197 1.00 0.00 88 GLN A O 17
ATOM 23274 N N . MET A 1 1 ? 0.911 1.410 0.419 1.00 0.00 1 MET A N 18
ATOM 23275 C CA . MET A 1 1 ? 1.841 1.119 -0.695 1.00 0.00 1 MET A CA 18
ATOM 23276 C C . MET A 1 1 ? 2.953 2.155 -0.777 1.00 0.00 1 MET A C 18
ATOM 23277 O O . MET A 1 1 ? 2.826 3.220 -0.182 1.00 0.00 1 MET A O 18
ATOM 23293 N N . ALA A 1 2 ? 4.013 1.862 -1.538 1.00 0.00 2 ALA A N 18
ATOM 23294 C CA . ALA A 1 2 ? 4.914 2.879 -2.076 1.00 0.00 2 ALA A CA 18
ATOM 23295 C C . ALA A 1 2 ? 4.217 3.635 -3.228 1.00 0.00 2 ALA A C 18
ATOM 23296 O O . ALA A 1 2 ? 3.435 3.043 -3.977 1.00 0.00 2 ALA A O 18
ATOM 23303 N N . LEU A 1 3 ? 4.438 4.947 -3.340 1.00 0.00 3 LEU A N 18
ATOM 23304 C CA . LEU A 1 3 ? 3.599 5.835 -4.142 1.00 0.00 3 LEU A CA 18
ATOM 23305 C C . LEU A 1 3 ? 4.104 5.921 -5.587 1.00 0.00 3 LEU A C 18
ATOM 23306 O O . LEU A 1 3 ? 5.172 6.448 -5.861 1.00 0.00 3 LEU A O 18
ATOM 23322 N N . ALA A 1 4 ? 3.312 5.386 -6.499 1.00 0.00 4 ALA A N 18
ATOM 23323 C CA . ALA A 1 4 ? 3.599 5.204 -7.916 1.00 0.00 4 ALA A CA 18
ATOM 23324 C C . ALA A 1 4 ? 3.462 6.507 -8.739 1.00 0.00 4 ALA A C 18
ATOM 23325 O O . ALA A 1 4 ? 2.336 6.893 -9.059 1.00 0.00 4 ALA A O 18
ATOM 23332 N N . VAL A 1 5 ? 4.556 7.183 -9.117 1.00 0.00 5 VAL A N 18
ATOM 23333 C CA . VAL A 1 5 ? 4.555 8.447 -9.881 1.00 0.00 5 VAL A CA 18
ATOM 23334 C C . VAL A 1 5 ? 5.087 8.220 -11.302 1.00 0.00 5 VAL A C 18
ATOM 23335 O O . VAL A 1 5 ? 5.997 7.431 -11.538 1.00 0.00 5 VAL A O 18
ATOM 23348 N N . ARG A 1 6 ? 4.513 8.937 -12.261 1.00 0.00 6 ARG A N 18
ATOM 23349 C CA . ARG A 1 6 ? 4.869 9.024 -13.684 1.00 0.00 6 ARG A CA 18
ATOM 23350 C C . ARG A 1 6 ? 4.935 10.478 -14.154 1.00 0.00 6 ARG A C 18
ATOM 23351 O O . ARG A 1 6 ? 4.300 11.352 -13.563 1.00 0.00 6 ARG A O 18
ATOM 23372 N N . VAL A 1 7 ? 5.623 10.714 -15.271 1.00 0.00 7 VAL A N 18
ATOM 23373 C CA . VAL A 1 7 ? 5.607 11.965 -16.038 1.00 0.00 7 VAL A CA 18
ATOM 23374 C C . VAL A 1 7 ? 5.645 11.593 -17.518 1.00 0.00 7 VAL A C 18
ATOM 23375 O O . VAL A 1 7 ? 6.601 10.950 -17.948 1.00 0.00 7 VAL A O 18
ATOM 23388 N N . VAL A 1 8 ? 4.624 11.956 -18.291 1.00 0.00 8 VAL A N 18
ATOM 23389 C CA . VAL A 1 8 ? 4.689 11.916 -19.770 1.00 0.00 8 VAL A CA 18
ATOM 23390 C C . VAL A 1 8 ? 5.307 13.219 -20.282 1.00 0.00 8 VAL A C 18
ATOM 23391 O O . VAL A 1 8 ? 4.970 14.290 -19.780 1.00 0.00 8 VAL A O 18
ATOM 23404 N N . TYR A 1 9 ? 6.203 13.175 -21.273 1.00 0.00 9 TYR A N 18
ATOM 23405 C CA . TYR A 1 9 ? 6.702 14.381 -21.956 1.00 0.00 9 TYR A CA 18
ATOM 23406 C C . TYR A 1 9 ? 7.046 14.083 -23.414 1.00 0.00 9 TYR A C 18
ATOM 23407 O O . TYR A 1 9 ? 7.330 12.947 -23.776 1.00 0.00 9 TYR A O 18
ATOM 23425 N N . SER A 1 10 ? 7.085 15.110 -24.257 1.00 0.00 10 SER A N 18
ATOM 23426 C CA . SER A 1 10 ? 7.573 15.025 -25.632 1.00 0.00 10 SER A CA 18
ATOM 23427 C C . SER A 1 10 ? 9.105 15.131 -25.670 1.00 0.00 10 SER A C 18
ATOM 23428 O O . SER A 1 10 ? 9.657 16.232 -25.739 1.00 0.00 10 SER A O 18
ATOM 23436 N N . GLY A 1 11 ? 9.784 13.987 -25.544 1.00 0.00 11 GLY A N 18
ATOM 23437 C CA . GLY A 1 11 ? 11.217 13.784 -25.286 1.00 0.00 11 GLY A CA 18
ATOM 23438 C C . GLY A 1 11 ? 12.183 14.208 -26.400 1.00 0.00 11 GLY A C 18
ATOM 23439 O O . GLY A 1 11 ? 13.027 13.421 -26.823 1.00 0.00 11 GLY A O 18
ATOM 23443 N N . ALA A 1 12 ? 12.105 15.462 -26.843 1.00 0.00 12 ALA A N 18
ATOM 23444 C CA . ALA A 1 12 ? 12.963 16.103 -27.846 1.00 0.00 12 ALA A CA 18
ATOM 23445 C C . ALA A 1 12 ? 14.387 16.428 -27.319 1.00 0.00 12 ALA A C 18
ATOM 23446 O O . ALA A 1 12 ? 14.855 17.562 -27.388 1.00 0.00 12 ALA A O 18
ATOM 23453 N N . CYS A 1 13 ? 15.072 15.418 -26.773 1.00 0.00 13 CYS A N 18
ATOM 23454 C CA . CYS A 1 13 ? 16.302 15.526 -25.974 1.00 0.00 13 CYS A CA 18
ATOM 23455 C C . CYS A 1 13 ? 16.159 16.458 -24.743 1.00 0.00 13 CYS A C 18
ATOM 23456 O O . CYS A 1 13 ? 15.057 16.875 -24.384 1.00 0.00 13 CYS A O 18
ATOM 23464 N N . GLY A 1 14 ? 17.245 16.663 -23.986 1.00 0.00 14 GLY A N 18
ATOM 23465 C CA . GLY A 1 14 ? 17.352 17.475 -22.755 1.00 0.00 14 GLY A CA 18
ATOM 23466 C C . GLY A 1 14 ? 16.533 17.010 -21.534 1.00 0.00 14 GLY A C 18
ATOM 23467 O O . GLY A 1 14 ? 16.839 17.372 -20.399 1.00 0.00 14 GLY A O 18
ATOM 23471 N N . TYR A 1 15 ? 15.496 16.199 -21.744 1.00 0.00 15 TYR A N 18
ATOM 23472 C CA . TYR A 1 15 ? 14.493 15.839 -20.745 1.00 0.00 15 TYR A CA 18
ATOM 23473 C C . TYR A 1 15 ? 15.045 15.043 -19.560 1.00 0.00 15 TYR A C 18
ATOM 23474 O O . TYR A 1 15 ? 14.567 15.237 -18.449 1.00 0.00 15 TYR A O 18
ATOM 23492 N N . LYS A 1 16 ? 16.053 14.185 -19.770 1.00 0.00 16 LYS A N 18
ATOM 23493 C CA . LYS A 1 16 ? 16.665 13.341 -18.724 1.00 0.00 16 LYS A CA 18
ATOM 23494 C C . LYS A 1 16 ? 17.084 14.126 -17.467 1.00 0.00 16 LYS A C 18
ATOM 23495 O O . LYS A 1 16 ? 16.461 13.891 -16.437 1.00 0.00 16 LYS A O 18
ATOM 23514 N N . PRO A 1 17 ? 18.065 15.051 -17.483 1.00 0.00 17 PRO A N 18
ATOM 23515 C CA . PRO A 1 17 ? 18.426 15.802 -16.275 1.00 0.00 17 PRO A CA 18
ATOM 23516 C C . PRO A 1 17 ? 17.297 16.718 -15.777 1.00 0.00 17 PRO A C 18
ATOM 23517 O O . PRO A 1 17 ? 17.168 16.895 -14.570 1.00 0.00 17 PRO A O 18
ATOM 23528 N N . LYS A 1 18 ? 16.430 17.245 -16.659 1.00 0.00 18 LYS A N 18
ATOM 23529 C CA . LYS A 1 18 ? 15.239 18.025 -16.257 1.00 0.00 18 LYS A CA 18
ATOM 23530 C C . LYS A 1 18 ? 14.264 17.204 -15.399 1.00 0.00 18 LYS A C 18
ATOM 23531 O O . LYS A 1 18 ? 13.706 17.720 -14.435 1.00 0.00 18 LYS A O 18
ATOM 23550 N N . TYR A 1 19 ? 14.068 15.936 -15.762 1.00 0.00 19 TYR A N 18
ATOM 23551 C CA . TYR A 1 19 ? 13.337 14.925 -14.999 1.00 0.00 19 TYR A CA 18
ATOM 23552 C C . TYR A 1 19 ? 14.058 14.629 -13.684 1.00 0.00 19 TYR A C 18
ATOM 23553 O O . TYR A 1 19 ? 13.463 14.796 -12.621 1.00 0.00 19 TYR A O 18
ATOM 23571 N N . LEU A 1 20 ? 15.334 14.222 -13.747 1.00 0.00 20 LEU A N 18
ATOM 23572 C CA . LEU A 1 20 ? 16.125 13.849 -12.572 1.00 0.00 20 LEU A CA 18
ATOM 23573 C C . LEU A 1 20 ? 16.063 14.922 -11.485 1.00 0.00 20 LEU A C 18
ATOM 23574 O O . LEU A 1 20 ? 15.833 14.623 -10.331 1.00 0.00 20 LEU A O 18
ATOM 23590 N N . GLN A 1 21 ? 16.211 16.197 -11.820 1.00 0.00 21 GLN A N 18
ATOM 23591 C CA . GLN A 1 21 ? 16.251 17.263 -10.817 1.00 0.00 21 GLN A CA 18
ATOM 23592 C C . GLN A 1 21 ? 14.934 17.450 -10.040 1.00 0.00 21 GLN A C 18
ATOM 23593 O O . GLN A 1 21 ? 14.978 17.997 -8.939 1.00 0.00 21 GLN A O 18
ATOM 23607 N N . LEU A 1 22 ? 13.798 16.951 -10.548 1.00 0.00 22 LEU A N 18
ATOM 23608 C CA . LEU A 1 22 ? 12.592 16.711 -9.745 1.00 0.00 22 LEU A CA 18
ATOM 23609 C C . LEU A 1 22 ? 12.630 15.322 -9.082 1.00 0.00 22 LEU A C 18
ATOM 23610 O O . LEU A 1 22 ? 12.317 15.203 -7.898 1.00 0.00 22 LEU A O 18
ATOM 23626 N N . LYS A 1 23 ? 13.045 14.280 -9.814 1.00 0.00 23 LYS A N 18
ATOM 23627 C CA . LYS A 1 23 ? 13.046 12.876 -9.359 1.00 0.00 23 LYS A CA 18
ATOM 23628 C C . LYS A 1 23 ? 13.947 12.648 -8.139 1.00 0.00 23 LYS A C 18
ATOM 23629 O O . LYS A 1 23 ? 13.470 12.238 -7.090 1.00 0.00 23 LYS A O 18
ATOM 23648 N N . GLU A 1 24 ? 15.219 13.008 -8.275 1.00 0.00 24 GLU A N 18
ATOM 23649 C CA . GLU A 1 24 ? 16.293 13.093 -7.278 1.00 0.00 24 GLU A CA 18
ATOM 23650 C C . GLU A 1 24 ? 16.084 14.219 -6.235 1.00 0.00 24 GLU A C 18
ATOM 23651 O O . GLU A 1 24 ? 17.008 14.618 -5.519 1.00 0.00 24 GLU A O 18
ATOM 23663 N N . LYS A 1 25 ? 14.875 14.781 -6.170 1.00 0.00 25 LYS A N 18
ATOM 23664 C CA . LYS A 1 25 ? 14.243 15.335 -4.971 1.00 0.00 25 LYS A CA 18
ATOM 23665 C C . LYS A 1 25 ? 13.211 14.368 -4.389 1.00 0.00 25 LYS A C 18
ATOM 23666 O O . LYS A 1 25 ? 13.422 13.822 -3.320 1.00 0.00 25 LYS A O 18
ATOM 23685 N N . LEU A 1 26 ? 12.169 14.037 -5.139 1.00 0.00 26 LEU A N 18
ATOM 23686 C CA . LEU A 1 26 ? 11.001 13.282 -4.677 1.00 0.00 26 LEU A CA 18
ATOM 23687 C C . LEU A 1 26 ? 11.336 11.905 -4.067 1.00 0.00 26 LEU A C 18
ATOM 23688 O O . LEU A 1 26 ? 10.798 11.511 -3.038 1.00 0.00 26 LEU A O 18
ATOM 23704 N N . GLU A 1 27 ? 12.259 11.183 -4.690 1.00 0.00 27 GLU A N 18
ATOM 23705 C CA . GLU A 1 27 ? 12.873 9.960 -4.167 1.00 0.00 27 GLU A CA 18
ATOM 23706 C C . GLU A 1 27 ? 13.800 10.171 -2.963 1.00 0.00 27 GLU A C 18
ATOM 23707 O O . GLU A 1 27 ? 13.837 9.327 -2.072 1.00 0.00 27 GLU A O 18
ATOM 23719 N N . HIS A 1 28 ? 14.557 11.270 -2.922 1.00 0.00 28 HIS A N 18
ATOM 23720 C CA . HIS A 1 28 ? 15.365 11.658 -1.759 1.00 0.00 28 HIS A CA 18
ATOM 23721 C C . HIS A 1 28 ? 14.506 12.007 -0.536 1.00 0.00 28 HIS A C 18
ATOM 23722 O O . HIS A 1 28 ? 14.854 11.634 0.586 1.00 0.00 28 HIS A O 18
ATOM 23736 N N . GLU A 1 29 ? 13.390 12.703 -0.761 1.00 0.00 29 GLU A N 18
ATOM 23737 C CA . GLU A 1 29 ? 12.404 13.069 0.242 1.00 0.00 29 GLU A CA 18
ATOM 23738 C C . GLU A 1 29 ? 11.753 11.820 0.865 1.00 0.00 29 GLU A C 18
ATOM 23739 O O . GLU A 1 29 ? 11.489 11.765 2.069 1.00 0.00 29 GLU A O 18
ATOM 23751 N N . PHE A 1 30 ? 11.451 10.827 0.019 1.00 0.00 30 PHE A N 18
ATOM 23752 C CA . PHE A 1 30 ? 10.562 9.702 0.322 1.00 0.00 30 PHE A CA 18
ATOM 23753 C C . PHE A 1 30 ? 11.141 8.326 -0.103 1.00 0.00 30 PHE A C 18
ATOM 23754 O O . PHE A 1 30 ? 10.473 7.563 -0.815 1.00 0.00 30 PHE A O 18
ATOM 23771 N N . PRO A 1 31 ? 12.378 7.963 0.293 1.00 0.00 31 PRO A N 18
ATOM 23772 C CA . PRO A 1 31 ? 13.098 6.842 -0.305 1.00 0.00 31 PRO A CA 18
ATOM 23773 C C . PRO A 1 31 ? 12.433 5.504 -0.005 1.00 0.00 31 PRO A C 18
ATOM 23774 O O . PRO A 1 31 ? 12.146 5.164 1.141 1.00 0.00 31 PRO A O 18
ATOM 23785 N N . GLY A 1 32 ? 12.158 4.762 -1.074 1.00 0.00 32 GLY A N 18
ATOM 23786 C CA . GLY A 1 32 ? 11.359 3.532 -1.097 1.00 0.00 32 GLY A CA 18
ATOM 23787 C C . GLY A 1 32 ? 9.900 3.652 -0.640 1.00 0.00 32 GLY A C 18
ATOM 23788 O O . GLY A 1 32 ? 9.113 2.749 -0.906 1.00 0.00 32 GLY A O 18
ATOM 23792 N N . CYS A 1 33 ? 9.499 4.762 -0.016 1.00 0.00 33 CYS A N 18
ATOM 23793 C CA . CYS A 1 33 ? 8.105 5.153 0.151 1.00 0.00 33 CYS A CA 18
ATOM 23794 C C . CYS A 1 33 ? 7.455 5.585 -1.171 1.00 0.00 33 CYS A C 18
ATOM 23795 O O . CYS A 1 33 ? 6.240 5.779 -1.225 1.00 0.00 33 CYS A O 18
ATOM 23803 N N . LEU A 1 34 ? 8.255 5.757 -2.222 1.00 0.00 34 LEU A N 18
ATOM 23804 C CA . LEU A 1 34 ? 7.887 6.263 -3.529 1.00 0.00 34 LEU A CA 18
ATOM 23805 C C . LEU A 1 34 ? 8.546 5.481 -4.668 1.00 0.00 34 LEU A C 18
ATOM 23806 O O . LEU A 1 34 ? 9.563 4.812 -4.509 1.00 0.00 34 LEU A O 18
ATOM 23822 N N . ASP A 1 35 ? 7.963 5.688 -5.836 1.00 0.00 35 ASP A N 18
ATOM 23823 C CA . ASP A 1 35 ? 8.402 5.387 -7.195 1.00 0.00 35 ASP A CA 18
ATOM 23824 C C . ASP A 1 35 ? 8.138 6.622 -8.052 1.00 0.00 35 ASP A C 18
ATOM 23825 O O . ASP A 1 35 ? 7.063 7.205 -7.978 1.00 0.00 35 ASP A O 18
ATOM 23834 N N . ILE A 1 36 ? 9.068 6.980 -8.918 1.00 0.00 36 ILE A N 18
ATOM 23835 C CA . ILE A 1 36 ? 8.856 7.896 -10.034 1.00 0.00 36 ILE A CA 18
ATOM 23836 C C . ILE A 1 36 ? 9.554 7.336 -11.279 1.00 0.00 36 ILE A C 18
ATOM 23837 O O . ILE A 1 36 ? 10.780 7.324 -11.411 1.00 0.00 36 ILE A O 18
ATOM 23853 N N . CYS A 1 37 ? 8.738 6.941 -12.236 1.00 0.00 37 CYS A N 18
ATOM 23854 C CA . CYS A 1 37 ? 9.149 6.699 -13.615 1.00 0.00 37 CYS A CA 18
ATOM 23855 C C . CYS A 1 37 ? 8.649 7.811 -14.544 1.00 0.00 37 CYS A C 18
ATOM 23856 O O . CYS A 1 37 ? 8.159 8.852 -14.109 1.00 0.00 37 CYS A O 18
ATOM 23864 N N . GLY A 1 38 ? 8.822 7.608 -15.848 1.00 0.00 38 GLY A N 18
ATOM 23865 C CA . GLY A 1 38 ? 8.450 8.563 -16.890 1.00 0.00 38 GLY A CA 18
ATOM 23866 C C . GLY A 1 38 ? 8.340 7.967 -18.296 1.00 0.00 38 GLY A C 18
ATOM 23867 O O . GLY A 1 38 ? 8.837 6.876 -18.558 1.00 0.00 38 GLY A O 18
ATOM 23871 N N . GLU A 1 39 ? 7.725 8.730 -19.196 1.00 0.00 39 GLU A N 18
ATOM 23872 C CA . GLU A 1 39 ? 7.235 8.366 -20.527 1.00 0.00 39 GLU A CA 18
ATOM 23873 C C . GLU A 1 39 ? 7.544 9.507 -21.516 1.00 0.00 39 GLU A C 18
ATOM 23874 O O . GLU A 1 39 ? 6.680 10.132 -22.133 1.00 0.00 39 GLU A O 18
ATOM 23886 N N . GLY A 1 40 ? 8.834 9.803 -21.633 1.00 0.00 40 GLY A N 18
ATOM 23887 C CA . GLY A 1 40 ? 9.416 10.821 -22.515 1.00 0.00 40 GLY A CA 18
ATOM 23888 C C . GLY A 1 40 ? 9.393 10.437 -24.002 1.00 0.00 40 GLY A C 18
ATOM 23889 O O . GLY A 1 40 ? 10.456 10.322 -24.612 1.00 0.00 40 GLY A O 18
ATOM 23893 N N . THR A 1 41 ? 8.204 10.215 -24.575 1.00 0.00 41 THR A N 18
ATOM 23894 C CA . THR A 1 41 ? 7.991 9.773 -25.966 1.00 0.00 41 THR A CA 18
ATOM 23895 C C . THR A 1 41 ? 8.699 10.687 -26.985 1.00 0.00 41 THR A C 18
ATOM 23896 O O . THR A 1 41 ? 8.534 11.909 -26.915 1.00 0.00 41 THR A O 18
ATOM 23907 N N . PRO A 1 42 ? 9.515 10.142 -27.917 1.00 0.00 42 PRO A N 18
ATOM 23908 C CA . PRO A 1 42 ? 10.390 10.907 -28.818 1.00 0.00 42 PRO A CA 18
ATOM 23909 C C . PRO A 1 42 ? 9.617 11.563 -29.982 1.00 0.00 42 PRO A C 18
ATOM 23910 O O . PRO A 1 42 ? 9.786 11.237 -31.156 1.00 0.00 42 PRO A O 18
ATOM 23921 N N . GLN A 1 43 ? 8.752 12.511 -29.631 1.00 0.00 43 GLN A N 18
ATOM 23922 C CA . GLN A 1 43 ? 7.949 13.368 -30.503 1.00 0.00 43 GLN A CA 18
ATOM 23923 C C . GLN A 1 43 ? 7.953 14.806 -29.937 1.00 0.00 43 GLN A C 18
ATOM 23924 O O . GLN A 1 43 ? 8.710 15.102 -29.011 1.00 0.00 43 GLN A O 18
ATOM 23938 N N . VAL A 1 44 ? 7.146 15.722 -30.487 1.00 0.00 44 VAL A N 18
ATOM 23939 C CA . VAL A 1 44 ? 7.140 17.155 -30.126 1.00 0.00 44 VAL A CA 18
ATOM 23940 C C . VAL A 1 44 ? 5.713 17.639 -29.864 1.00 0.00 44 VAL A C 18
ATOM 23941 O O . VAL A 1 44 ? 4.906 17.701 -30.786 1.00 0.00 44 VAL A O 18
ATOM 23954 N N . THR A 1 45 ? 5.401 17.969 -28.608 1.00 0.00 45 THR A N 18
ATOM 23955 C CA . THR A 1 45 ? 4.111 18.567 -28.192 1.00 0.00 45 THR A CA 18
ATOM 23956 C C . THR A 1 45 ? 4.244 19.640 -27.107 1.00 0.00 45 THR A C 18
ATOM 23957 O O . THR A 1 45 ? 3.382 20.510 -27.010 1.00 0.00 45 THR A O 18
ATOM 23968 N N . GLY A 1 46 ? 5.305 19.606 -26.286 1.00 0.00 46 GLY A N 18
ATOM 23969 C CA . GLY A 1 46 ? 5.516 20.520 -25.156 1.00 0.00 46 GLY A CA 18
ATOM 23970 C C . GLY A 1 46 ? 4.695 20.194 -23.901 1.00 0.00 46 GLY A C 18
ATOM 23971 O O . GLY A 1 46 ? 4.885 20.838 -22.869 1.00 0.00 46 GLY A O 18
ATOM 23975 N N . PHE A 1 47 ? 3.803 19.199 -23.972 1.00 0.00 47 PHE A N 18
ATOM 23976 C CA . PHE A 1 47 ? 3.068 18.616 -22.846 1.00 0.00 47 PHE A CA 18
ATOM 23977 C C . PHE A 1 47 ? 4.058 17.928 -21.890 1.00 0.00 47 PHE A C 18
ATOM 23978 O O . PHE A 1 47 ? 5.015 17.306 -22.347 1.00 0.00 47 PHE A O 18
ATOM 23995 N N . PHE A 1 48 ? 3.827 18.049 -20.581 1.00 0.00 48 PHE A N 18
ATOM 23996 C CA . PHE A 1 48 ? 4.670 17.622 -19.457 1.00 0.00 48 PHE A CA 18
ATOM 23997 C C . PHE A 1 48 ? 3.737 17.258 -18.285 1.00 0.00 48 PHE A C 18
ATOM 23998 O O . PHE A 1 48 ? 3.270 18.137 -17.556 1.00 0.00 48 PHE A O 18
ATOM 24015 N N . GLU A 1 49 ? 3.363 15.985 -18.156 1.00 0.00 49 GLU A N 18
ATOM 24016 C CA . GLU A 1 49 ? 2.097 15.582 -17.556 1.00 0.00 49 GLU A CA 18
ATOM 24017 C C . GLU A 1 49 ? 2.320 14.621 -16.365 1.00 0.00 49 GLU A C 18
ATOM 24018 O O . GLU A 1 49 ? 2.665 13.451 -16.556 1.00 0.00 49 GLU A O 18
ATOM 24030 N N . VAL A 1 50 ? 2.165 15.112 -15.126 1.00 0.00 50 VAL A N 18
ATOM 24031 C CA . VAL A 1 50 ? 2.616 14.407 -13.907 1.00 0.00 50 VAL A CA 18
ATOM 24032 C C . VAL A 1 50 ? 1.438 13.739 -13.221 1.00 0.00 50 VAL A C 18
ATOM 24033 O O . VAL A 1 50 ? 0.478 14.401 -12.820 1.00 0.00 50 VAL A O 18
ATOM 24046 N N . THR A 1 51 ? 1.533 12.426 -13.038 1.00 0.00 51 THR A N 18
ATOM 24047 C CA . THR A 1 51 ? 0.553 11.584 -12.384 1.00 0.00 51 THR A CA 18
ATOM 24048 C C . THR A 1 51 ? 1.163 10.872 -11.180 1.00 0.00 51 THR A C 18
ATOM 24049 O O . THR A 1 51 ? 2.273 10.361 -11.271 1.00 0.00 51 THR A O 18
ATOM 24060 N N . VAL A 1 52 ? 0.418 10.740 -10.081 1.00 0.00 52 VAL A N 18
ATOM 24061 C CA . VAL A 1 52 ? 0.764 9.938 -8.897 1.00 0.00 52 VAL A CA 18
ATOM 24062 C C . VAL A 1 52 ? -0.422 9.078 -8.473 1.00 0.00 52 VAL A C 18
ATOM 24063 O O . VAL A 1 52 ? -1.536 9.575 -8.366 1.00 0.00 52 VAL A O 18
ATOM 24076 N N . ALA A 1 53 ? -0.218 7.773 -8.295 1.00 0.00 53 ALA A N 18
ATOM 24077 C CA . ALA A 1 53 ? -1.252 6.750 -8.082 1.00 0.00 53 ALA A CA 18
ATOM 24078 C C . ALA A 1 53 ? -2.511 6.901 -8.985 1.00 0.00 53 ALA A C 18
ATOM 24079 O O . ALA A 1 53 ? -3.632 6.625 -8.565 1.00 0.00 53 ALA A O 18
ATOM 24086 N N . GLY A 1 54 ? -2.348 7.396 -10.221 1.00 0.00 54 GLY A N 18
ATOM 24087 C CA . GLY A 1 54 ? -3.431 7.677 -11.179 1.00 0.00 54 GLY A CA 18
ATOM 24088 C C . GLY A 1 54 ? -4.065 9.076 -11.074 1.00 0.00 54 GLY A C 18
ATOM 24089 O O . GLY A 1 54 ? -5.037 9.366 -11.765 1.00 0.00 54 GLY A O 18
ATOM 24093 N N . LYS A 1 55 ? -3.539 9.962 -10.223 1.00 0.00 55 LYS A N 18
ATOM 24094 C CA . LYS A 1 55 ? -3.964 11.357 -10.022 1.00 0.00 55 LYS A CA 18
ATOM 24095 C C . LYS A 1 55 ? -3.054 12.314 -10.792 1.00 0.00 55 LYS A C 18
ATOM 24096 O O . LYS A 1 55 ? -1.902 12.501 -10.410 1.00 0.00 55 LYS A O 18
ATOM 24115 N N . LEU A 1 56 ? -3.537 12.882 -11.897 1.00 0.00 56 LEU A N 18
ATOM 24116 C CA . LEU A 1 56 ? -2.916 14.010 -12.598 1.00 0.00 56 LEU A CA 18
ATOM 24117 C C . LEU A 1 56 ? -2.863 15.240 -11.696 1.00 0.00 56 LEU A C 18
ATOM 24118 O O . LEU A 1 56 ? -3.886 15.747 -11.242 1.00 0.00 56 LEU A O 18
ATOM 24134 N N . VAL A 1 57 ? -1.639 15.686 -11.440 1.00 0.00 57 VAL A N 18
ATOM 24135 C CA . VAL A 1 57 ? -1.325 16.837 -10.571 1.00 0.00 57 VAL A CA 18
ATOM 24136 C C . VAL A 1 57 ? -0.893 18.040 -11.405 1.00 0.00 57 VAL A C 18
ATOM 24137 O O . VAL A 1 57 ? -1.112 19.189 -11.021 1.00 0.00 57 VAL A O 18
ATOM 24150 N N . HIS A 1 58 ? -0.281 17.764 -12.559 1.00 0.00 58 HIS A N 18
ATOM 24151 C CA . HIS A 1 58 ? 0.453 18.764 -13.327 1.00 0.00 58 HIS A CA 18
ATOM 24152 C C . HIS A 1 58 ? 0.379 18.481 -14.820 1.00 0.00 58 HIS A C 18
ATOM 24153 O O . HIS A 1 58 ? 0.284 17.325 -15.222 1.00 0.00 58 HIS A O 18
ATOM 24167 N N . SER A 1 59 ? 0.428 19.528 -15.634 1.00 0.00 59 SER A N 18
ATOM 24168 C CA . SER A 1 59 ? 0.142 19.451 -17.057 1.00 0.00 59 SER A CA 18
ATOM 24169 C C . SER A 1 59 ? 0.579 20.712 -17.806 1.00 0.00 59 SER A C 18
ATOM 24170 O O . SER A 1 59 ? -0.049 21.773 -17.660 1.00 0.00 59 SER A O 18
ATOM 24178 N N . LYS A 1 60 ? 1.602 20.635 -18.664 1.00 0.00 60 LYS A N 18
ATOM 24179 C CA . LYS A 1 60 ? 1.782 21.677 -19.684 1.00 0.00 60 LYS A CA 18
ATOM 24180 C C . LYS A 1 60 ? 0.682 21.679 -20.750 1.00 0.00 60 LYS A C 18
ATOM 24181 O O . LYS A 1 60 ? 0.420 22.754 -21.286 1.00 0.00 60 LYS A O 18
ATOM 24200 N N . LYS A 1 61 ? -0.024 20.566 -20.990 1.00 0.00 61 LYS A N 18
ATOM 24201 C CA . LYS A 1 61 ? -1.201 20.516 -21.877 1.00 0.00 61 LYS A CA 18
ATOM 24202 C C . LYS A 1 61 ? -2.347 21.406 -21.381 1.00 0.00 61 LYS A C 18
ATOM 24203 O O . LYS A 1 61 ? -3.052 21.984 -22.214 1.00 0.00 61 LYS A O 18
ATOM 24222 N N . ARG A 1 62 ? -2.553 21.534 -20.063 1.00 0.00 62 ARG A N 18
ATOM 24223 C CA . ARG A 1 62 ? -3.478 22.510 -19.475 1.00 0.00 62 ARG A CA 18
ATOM 24224 C C . ARG A 1 62 ? -2.847 23.893 -19.346 1.00 0.00 62 ARG A C 18
ATOM 24225 O O . ARG A 1 62 ? -3.538 24.893 -19.476 1.00 0.00 62 ARG A O 18
ATOM 24246 N N . GLY A 1 63 ? -1.538 23.935 -19.104 1.00 0.00 63 GLY A N 18
ATOM 24247 C CA . GLY A 1 63 ? -0.715 25.124 -19.201 1.00 0.00 63 GLY A CA 18
ATOM 24248 C C . GLY A 1 63 ? -0.088 25.569 -17.899 1.00 0.00 63 GLY A C 18
ATOM 24249 O O . GLY A 1 63 ? 0.589 26.593 -17.889 1.00 0.00 63 GLY A O 18
ATOM 24253 N N . ASP A 1 64 ? -0.194 24.721 -16.875 1.00 0.00 64 ASP A N 18
ATOM 24254 C CA . ASP A 1 64 ? 0.216 24.920 -15.483 1.00 0.00 64 ASP A CA 18
ATOM 24255 C C . ASP A 1 64 ? 1.521 25.709 -15.339 1.00 0.00 64 ASP A C 18
ATOM 24256 O O . ASP A 1 64 ? 1.605 26.693 -14.607 1.00 0.00 64 ASP A O 18
ATOM 24265 N N . GLY A 1 65 ? 2.538 25.239 -16.056 1.00 0.00 65 GLY A N 18
ATOM 24266 C CA . GLY A 1 65 ? 3.934 25.531 -15.786 1.00 0.00 65 GLY A CA 18
ATOM 24267 C C . GLY A 1 65 ? 4.772 24.266 -15.783 1.00 0.00 65 GLY A C 18
ATOM 24268 O O . GLY A 1 65 ? 4.416 23.294 -16.440 1.00 0.00 65 GLY A O 18
ATOM 24272 N N . TYR A 1 66 ? 5.893 24.344 -15.097 1.00 0.00 66 TYR A N 18
ATOM 24273 C CA . TYR A 1 66 ? 6.762 23.286 -14.612 1.00 0.00 66 TYR A CA 18
ATOM 24274 C C . TYR A 1 66 ? 6.787 23.343 -13.067 1.00 0.00 66 TYR A C 18
ATOM 24275 O O . TYR A 1 66 ? 5.862 23.862 -12.440 1.00 0.00 66 TYR A O 18
ATOM 24293 N N . VAL A 1 67 ? 7.860 22.870 -12.428 1.00 0.00 67 VAL A N 18
ATOM 24294 C CA . VAL A 1 67 ? 8.272 23.502 -11.162 1.00 0.00 67 VAL A CA 18
ATOM 24295 C C . VAL A 1 67 ? 9.026 24.808 -11.415 1.00 0.00 67 VAL A C 18
ATOM 24296 O O . VAL A 1 67 ? 10.248 24.883 -11.441 1.00 0.00 67 VAL A O 18
ATOM 24309 N N . ASP A 1 68 ? 8.243 25.855 -11.622 1.00 0.00 68 ASP A N 18
ATOM 24310 C CA . ASP A 1 68 ? 8.678 27.194 -12.014 1.00 0.00 68 ASP A CA 18
ATOM 24311 C C . ASP A 1 68 ? 9.245 28.031 -10.857 1.00 0.00 68 ASP A C 18
ATOM 24312 O O . ASP A 1 68 ? 9.781 29.119 -11.044 1.00 0.00 68 ASP A O 18
ATOM 24321 N N . THR A 1 69 ? 9.009 27.590 -9.626 1.00 0.00 69 THR A N 18
ATOM 24322 C CA . THR A 1 69 ? 9.234 28.351 -8.391 1.00 0.00 69 THR A CA 18
ATOM 24323 C C . THR A 1 69 ? 9.438 27.410 -7.209 1.00 0.00 69 THR A C 18
ATOM 24324 O O . THR A 1 69 ? 9.103 26.228 -7.257 1.00 0.00 69 THR A O 18
ATOM 24335 N N . GLU A 1 70 ? 9.873 27.967 -6.084 1.00 0.00 70 GLU A N 18
ATOM 24336 C CA . GLU A 1 70 ? 9.874 27.266 -4.792 1.00 0.00 70 GLU A CA 18
ATOM 24337 C C . GLU A 1 70 ? 8.472 26.808 -4.426 1.00 0.00 70 GLU A C 18
ATOM 24338 O O . GLU A 1 70 ? 8.204 25.624 -4.265 1.00 0.00 70 GLU A O 18
ATOM 24350 N N . SER A 1 71 ? 7.537 27.757 -4.444 1.00 0.00 71 SER A N 18
ATOM 24351 C CA . SER A 1 71 ? 6.137 27.485 -4.089 1.00 0.00 71 SER A CA 18
ATOM 24352 C C . SER A 1 71 ? 5.534 26.377 -4.948 1.00 0.00 71 SER A C 18
ATOM 24353 O O . SER A 1 71 ? 4.816 25.509 -4.460 1.00 0.00 71 SER A O 18
ATOM 24361 N N . LYS A 1 72 ? 5.895 26.376 -6.233 1.00 0.00 72 LYS A N 18
ATOM 24362 C CA . LYS A 1 72 ? 5.541 25.368 -7.228 1.00 0.00 72 LYS A CA 18
ATOM 24363 C C . LYS A 1 72 ? 6.058 23.989 -6.844 1.00 0.00 72 LYS A C 18
ATOM 24364 O O . LYS A 1 72 ? 5.273 23.056 -6.682 1.00 0.00 72 LYS A O 18
ATOM 24383 N N . PHE A 1 73 ? 7.362 23.886 -6.611 1.00 0.00 73 PHE A N 18
ATOM 24384 C CA . PHE A 1 73 ? 7.985 22.653 -6.123 1.00 0.00 73 PHE A CA 18
ATOM 24385 C C . PHE A 1 73 ? 7.336 22.181 -4.814 1.00 0.00 73 PHE A C 18
ATOM 24386 O O . PHE A 1 73 ? 6.827 21.065 -4.729 1.00 0.00 73 PHE A O 18
ATOM 24403 N N . ARG A 1 74 ? 7.244 23.062 -3.817 1.00 0.00 74 ARG A N 18
ATOM 24404 C CA . ARG A 1 74 ? 6.700 22.792 -2.482 1.00 0.00 74 ARG A CA 18
ATOM 24405 C C . ARG A 1 74 ? 5.228 22.396 -2.470 1.00 0.00 74 ARG A C 18
ATOM 24406 O O . ARG A 1 74 ? 4.824 21.646 -1.588 1.00 0.00 74 ARG A O 18
ATOM 24427 N N . LYS A 1 75 ? 4.437 22.821 -3.461 1.00 0.00 75 LYS A N 18
ATOM 24428 C CA . LYS A 1 75 ? 3.081 22.328 -3.721 1.00 0.00 75 LYS A CA 18
ATOM 24429 C C . LYS A 1 75 ? 3.106 20.836 -4.044 1.00 0.00 75 LYS A C 18
ATOM 24430 O O . LYS A 1 75 ? 2.307 20.089 -3.482 1.00 0.00 75 LYS A O 18
ATOM 24449 N N . LEU A 1 76 ? 4.046 20.410 -4.886 1.00 0.00 76 LEU A N 18
ATOM 24450 C CA . LEU A 1 76 ? 4.193 19.010 -5.272 1.00 0.00 76 LEU A CA 18
ATOM 24451 C C . LEU A 1 76 ? 4.738 18.185 -4.111 1.00 0.00 76 LEU A C 18
ATOM 24452 O O . LEU A 1 76 ? 4.145 17.170 -3.754 1.00 0.00 76 LEU A O 18
ATOM 24468 N N . VAL A 1 77 ? 5.769 18.690 -3.433 1.00 0.00 77 VAL A N 18
ATOM 24469 C CA . VAL A 1 77 ? 6.299 18.056 -2.214 1.00 0.00 77 VAL A CA 18
ATOM 24470 C C . VAL A 1 77 ? 5.207 17.890 -1.177 1.00 0.00 77 VAL A C 18
ATOM 24471 O O . VAL A 1 77 ? 5.031 16.805 -0.632 1.00 0.00 77 VAL A O 18
ATOM 24484 N N . THR A 1 78 ? 4.420 18.936 -0.931 1.00 0.00 78 THR A N 18
ATOM 24485 C CA . THR A 1 78 ? 3.340 18.877 0.049 1.00 0.00 78 THR A CA 18
ATOM 24486 C C . THR A 1 78 ? 2.332 17.813 -0.315 1.00 0.00 78 THR A C 18
ATOM 24487 O O . THR A 1 78 ? 1.939 17.033 0.553 1.00 0.00 78 THR A O 18
ATOM 24498 N N . ALA A 1 79 ? 1.960 17.728 -1.592 1.00 0.00 79 ALA A N 18
ATOM 24499 C CA . ALA A 1 79 ? 0.938 16.777 -2.002 1.00 0.00 79 ALA A CA 18
ATOM 24500 C C . ALA A 1 79 ? 1.422 15.334 -1.933 1.00 0.00 79 ALA A C 18
ATOM 24501 O O . ALA A 1 79 ? 0.692 14.439 -1.512 1.00 0.00 79 ALA A O 18
ATOM 24508 N N . ILE A 1 80 ? 2.698 15.127 -2.226 1.00 0.00 80 ILE A N 18
ATOM 24509 C CA . ILE A 1 80 ? 3.313 13.800 -2.206 1.00 0.00 80 ILE A CA 18
ATOM 24510 C C . ILE A 1 80 ? 3.579 13.370 -0.762 1.00 0.00 80 ILE A C 18
ATOM 24511 O O . ILE A 1 80 ? 3.387 12.208 -0.420 1.00 0.00 80 ILE A O 18
ATOM 24527 N N . LYS A 1 81 ? 3.909 14.311 0.130 1.00 0.00 81 LYS A N 18
ATOM 24528 C CA . LYS A 1 81 ? 4.151 14.034 1.559 1.00 0.00 81 LYS A CA 18
ATOM 24529 C C . LYS A 1 81 ? 2.837 13.657 2.227 1.00 0.00 81 LYS A C 18
ATOM 24530 O O . LYS A 1 81 ? 2.786 12.766 3.071 1.00 0.00 81 LYS A O 18
ATOM 24549 N N . ALA A 1 82 ? 1.782 14.390 1.883 1.00 0.00 82 ALA A N 18
ATOM 24550 C CA . ALA A 1 82 ? 0.415 14.152 2.332 1.00 0.00 82 ALA A CA 18
ATOM 24551 C C . ALA A 1 82 ? -0.078 12.781 1.862 1.00 0.00 82 ALA A C 18
ATOM 24552 O O . ALA A 1 82 ? -0.453 11.962 2.696 1.00 0.00 82 ALA A O 18
ATOM 24559 N N . ALA A 1 83 ? 0.012 12.518 0.554 1.00 0.00 83 ALA A N 18
ATOM 24560 C CA . ALA A 1 83 ? -0.412 11.261 -0.052 1.00 0.00 83 ALA A CA 18
ATOM 24561 C C . ALA A 1 83 ? 0.348 10.057 0.506 1.00 0.00 83 ALA A C 18
ATOM 24562 O O . ALA A 1 83 ? -0.248 9.020 0.795 1.00 0.00 83 ALA A O 18
ATOM 24569 N N . LEU A 1 84 ? 1.649 10.230 0.750 1.00 0.00 84 LEU A N 18
ATOM 24570 C CA . LEU A 1 84 ? 2.470 9.255 1.473 1.00 0.00 84 LEU A CA 18
ATOM 24571 C C . LEU A 1 84 ? 1.885 8.985 2.861 1.00 0.00 84 LEU A C 18
ATOM 24572 O O . LEU A 1 84 ? 1.514 7.863 3.194 1.00 0.00 84 LEU A O 18
ATOM 24588 N N . ALA A 1 85 ? 1.777 10.036 3.663 1.00 0.00 85 ALA A N 18
ATOM 24589 C CA . ALA A 1 85 ? 1.231 9.959 5.025 1.00 0.00 85 ALA A CA 18
ATOM 24590 C C . ALA A 1 85 ? -0.246 9.507 5.135 1.00 0.00 85 ALA A C 18
ATOM 24591 O O . ALA A 1 85 ? -0.714 9.238 6.239 1.00 0.00 85 ALA A O 18
ATOM 24598 N N . GLN A 1 86 ? -0.954 9.371 4.013 1.00 0.00 86 GLN A N 18
ATOM 24599 C CA . GLN A 1 86 ? -2.248 8.689 3.891 1.00 0.00 86 GLN A CA 18
ATOM 24600 C C . GLN A 1 86 ? -2.059 7.206 3.538 1.00 0.00 86 GLN A C 18
ATOM 24601 O O . GLN A 1 86 ? -2.591 6.319 4.200 1.00 0.00 86 GLN A O 18
ATOM 24615 N N . CYS A 1 87 ? -1.252 6.937 2.515 1.00 0.00 87 CYS A N 18
ATOM 24616 C CA . CYS A 1 87 ? -0.899 5.601 2.023 1.00 0.00 87 CYS A CA 18
ATOM 24617 C C . CYS A 1 87 ? -0.089 4.749 3.012 1.00 0.00 87 CYS A C 18
ATOM 24618 O O . CYS A 1 87 ? -0.064 3.531 2.861 1.00 0.00 87 CYS A O 18
ATOM 24626 N N . GLN A 1 88 ? 0.557 5.352 4.016 1.00 0.00 88 GLN A N 18
ATOM 24627 C CA . GLN A 1 88 ? 1.281 4.613 5.069 1.00 0.00 88 GLN A CA 18
ATOM 24628 C C . GLN A 1 88 ? 0.375 3.641 5.852 1.00 0.00 88 GLN A C 18
ATOM 24629 O O . GLN A 1 88 ? 0.841 2.595 6.295 1.00 0.00 88 GLN A O 18
ATOM 24643 N N . MET A 1 1 ? 1.091 -1.149 -2.496 1.00 0.00 1 MET A N 19
ATOM 24644 C CA . MET A 1 1 ? 2.323 -0.712 -1.813 1.00 0.00 1 MET A CA 19
ATOM 24645 C C . MET A 1 1 ? 3.021 0.333 -2.664 1.00 0.00 1 MET A C 19
ATOM 24646 O O . MET A 1 1 ? 3.041 0.168 -3.881 1.00 0.00 1 MET A O 19
ATOM 24662 N N . ALA A 1 2 ? 3.601 1.356 -2.029 1.00 0.00 2 ALA A N 19
ATOM 24663 C CA . ALA A 1 2 ? 4.129 2.570 -2.663 1.00 0.00 2 ALA A CA 19
ATOM 24664 C C . ALA A 1 2 ? 3.102 3.339 -3.531 1.00 0.00 2 ALA A C 19
ATOM 24665 O O . ALA A 1 2 ? 1.926 2.982 -3.615 1.00 0.00 2 ALA A O 19
ATOM 24672 N N . LEU A 1 3 ? 3.549 4.433 -4.160 1.00 0.00 3 LEU A N 19
ATOM 24673 C CA . LEU A 1 3 ? 2.727 5.340 -4.970 1.00 0.00 3 LEU A CA 19
ATOM 24674 C C . LEU A 1 3 ? 3.343 5.543 -6.363 1.00 0.00 3 LEU A C 19
ATOM 24675 O O . LEU A 1 3 ? 4.490 5.946 -6.484 1.00 0.00 3 LEU A O 19
ATOM 24691 N N . ALA A 1 4 ? 2.570 5.254 -7.403 1.00 0.00 4 ALA A N 19
ATOM 24692 C CA . ALA A 1 4 ? 3.020 5.089 -8.786 1.00 0.00 4 ALA A CA 19
ATOM 24693 C C . ALA A 1 4 ? 2.942 6.378 -9.646 1.00 0.00 4 ALA A C 19
ATOM 24694 O O . ALA A 1 4 ? 1.859 6.713 -10.140 1.00 0.00 4 ALA A O 19
ATOM 24701 N N . VAL A 1 5 ? 4.051 7.099 -9.875 1.00 0.00 5 VAL A N 19
ATOM 24702 C CA . VAL A 1 5 ? 4.075 8.410 -10.553 1.00 0.00 5 VAL A CA 19
ATOM 24703 C C . VAL A 1 5 ? 4.683 8.317 -11.958 1.00 0.00 5 VAL A C 19
ATOM 24704 O O . VAL A 1 5 ? 5.544 7.492 -12.252 1.00 0.00 5 VAL A O 19
ATOM 24717 N N . ARG A 1 6 ? 4.192 9.177 -12.841 1.00 0.00 6 ARG A N 19
ATOM 24718 C CA . ARG A 1 6 ? 4.483 9.294 -14.274 1.00 0.00 6 ARG A CA 19
ATOM 24719 C C . ARG A 1 6 ? 4.669 10.756 -14.708 1.00 0.00 6 ARG A C 19
ATOM 24720 O O . ARG A 1 6 ? 4.095 11.654 -14.091 1.00 0.00 6 ARG A O 19
ATOM 24741 N N . VAL A 1 7 ? 5.373 10.971 -15.826 1.00 0.00 7 VAL A N 19
ATOM 24742 C CA . VAL A 1 7 ? 5.654 12.265 -16.482 1.00 0.00 7 VAL A CA 19
ATOM 24743 C C . VAL A 1 7 ? 5.612 12.087 -18.004 1.00 0.00 7 VAL A C 19
ATOM 24744 O O . VAL A 1 7 ? 6.546 11.507 -18.565 1.00 0.00 7 VAL A O 19
ATOM 24757 N N . VAL A 1 8 ? 4.556 12.542 -18.680 1.00 0.00 8 VAL A N 19
ATOM 24758 C CA . VAL A 1 8 ? 4.434 12.464 -20.154 1.00 0.00 8 VAL A CA 19
ATOM 24759 C C . VAL A 1 8 ? 4.962 13.749 -20.805 1.00 0.00 8 VAL A C 19
ATOM 24760 O O . VAL A 1 8 ? 4.397 14.818 -20.584 1.00 0.00 8 VAL A O 19
ATOM 24773 N N . TYR A 1 9 ? 6.037 13.676 -21.594 1.00 0.00 9 TYR A N 19
ATOM 24774 C CA . TYR A 1 9 ? 6.724 14.837 -22.197 1.00 0.00 9 TYR A CA 19
ATOM 24775 C C . TYR A 1 9 ? 7.054 14.601 -23.676 1.00 0.00 9 TYR A C 19
ATOM 24776 O O . TYR A 1 9 ? 7.269 13.483 -24.131 1.00 0.00 9 TYR A O 19
ATOM 24794 N N . SER A 1 10 ? 7.191 15.682 -24.427 1.00 0.00 10 SER A N 19
ATOM 24795 C CA . SER A 1 10 ? 7.887 15.754 -25.711 1.00 0.00 10 SER A CA 19
ATOM 24796 C C . SER A 1 10 ? 9.411 15.582 -25.532 1.00 0.00 10 SER A C 19
ATOM 24797 O O . SER A 1 10 ? 10.152 16.568 -25.479 1.00 0.00 10 SER A O 19
ATOM 24805 N N . GLY A 1 11 ? 9.887 14.337 -25.416 1.00 0.00 11 GLY A N 19
ATOM 24806 C CA . GLY A 1 11 ? 11.268 13.963 -25.057 1.00 0.00 11 GLY A CA 19
ATOM 24807 C C . GLY A 1 11 ? 12.337 14.166 -26.144 1.00 0.00 11 GLY A C 19
ATOM 24808 O O . GLY A 1 11 ? 13.201 13.308 -26.324 1.00 0.00 11 GLY A O 19
ATOM 24812 N N . ALA A 1 12 ? 12.299 15.301 -26.848 1.00 0.00 12 ALA A N 19
ATOM 24813 C CA . ALA A 1 12 ? 13.195 15.744 -27.921 1.00 0.00 12 ALA A CA 19
ATOM 24814 C C . ALA A 1 12 ? 14.629 16.057 -27.427 1.00 0.00 12 ALA A C 19
ATOM 24815 O O . ALA A 1 12 ? 15.114 17.185 -27.501 1.00 0.00 12 ALA A O 19
ATOM 24822 N N . CYS A 1 13 ? 15.306 15.028 -26.910 1.00 0.00 13 CYS A N 19
ATOM 24823 C CA . CYS A 1 13 ? 16.531 15.106 -26.107 1.00 0.00 13 CYS A CA 19
ATOM 24824 C C . CYS A 1 13 ? 16.350 15.980 -24.843 1.00 0.00 13 CYS A C 19
ATOM 24825 O O . CYS A 1 13 ? 15.230 16.327 -24.467 1.00 0.00 13 CYS A O 19
ATOM 24833 N N . GLY A 1 14 ? 17.429 16.235 -24.091 1.00 0.00 14 GLY A N 19
ATOM 24834 C CA . GLY A 1 14 ? 17.482 17.046 -22.860 1.00 0.00 14 GLY A CA 19
ATOM 24835 C C . GLY A 1 14 ? 16.664 16.543 -21.655 1.00 0.00 14 GLY A C 19
ATOM 24836 O O . GLY A 1 14 ? 16.920 16.950 -20.524 1.00 0.00 14 GLY A O 19
ATOM 24840 N N . TYR A 1 15 ? 15.686 15.658 -21.861 1.00 0.00 15 TYR A N 19
ATOM 24841 C CA . TYR A 1 15 ? 14.729 15.243 -20.842 1.00 0.00 15 TYR A CA 19
ATOM 24842 C C . TYR A 1 15 ? 15.337 14.439 -19.696 1.00 0.00 15 TYR A C 19
ATOM 24843 O O . TYR A 1 15 ? 14.843 14.538 -18.585 1.00 0.00 15 TYR A O 19
ATOM 24861 N N . LYS A 1 16 ? 16.397 13.664 -19.940 1.00 0.00 16 LYS A N 19
ATOM 24862 C CA . LYS A 1 16 ? 17.050 12.792 -18.944 1.00 0.00 16 LYS A CA 19
ATOM 24863 C C . LYS A 1 16 ? 17.473 13.523 -17.655 1.00 0.00 16 LYS A C 19
ATOM 24864 O O . LYS A 1 16 ? 16.901 13.194 -16.619 1.00 0.00 16 LYS A O 19
ATOM 24883 N N . PRO A 1 17 ? 18.398 14.507 -17.651 1.00 0.00 17 PRO A N 19
ATOM 24884 C CA . PRO A 1 17 ? 18.744 15.233 -16.424 1.00 0.00 17 PRO A CA 19
ATOM 24885 C C . PRO A 1 17 ? 17.578 16.082 -15.899 1.00 0.00 17 PRO A C 19
ATOM 24886 O O . PRO A 1 17 ? 17.405 16.183 -14.691 1.00 0.00 17 PRO A O 19
ATOM 24897 N N . LYS A 1 18 ? 16.724 16.623 -16.778 1.00 0.00 18 LYS A N 19
ATOM 24898 C CA . LYS A 1 18 ? 15.503 17.358 -16.399 1.00 0.00 18 LYS A CA 19
ATOM 24899 C C . LYS A 1 18 ? 14.552 16.496 -15.552 1.00 0.00 18 LYS A C 19
ATOM 24900 O O . LYS A 1 18 ? 14.113 16.923 -14.488 1.00 0.00 18 LYS A O 19
ATOM 24919 N N . TYR A 1 19 ? 14.278 15.272 -16.006 1.00 0.00 19 TYR A N 19
ATOM 24920 C CA . TYR A 1 19 ? 13.581 14.222 -15.270 1.00 0.00 19 TYR A CA 19
ATOM 24921 C C . TYR A 1 19 ? 14.319 13.880 -13.979 1.00 0.00 19 TYR A C 19
ATOM 24922 O O . TYR A 1 19 ? 13.708 13.942 -12.921 1.00 0.00 19 TYR A O 19
ATOM 24940 N N . LEU A 1 20 ? 15.609 13.533 -14.043 1.00 0.00 20 LEU A N 19
ATOM 24941 C CA . LEU A 1 20 ? 16.376 13.120 -12.865 1.00 0.00 20 LEU A CA 19
ATOM 24942 C C . LEU A 1 20 ? 16.443 14.169 -11.760 1.00 0.00 20 LEU A C 19
ATOM 24943 O O . LEU A 1 20 ? 16.381 13.782 -10.613 1.00 0.00 20 LEU A O 19
ATOM 24959 N N . GLN A 1 21 ? 16.585 15.460 -12.050 1.00 0.00 21 GLN A N 19
ATOM 24960 C CA . GLN A 1 21 ? 16.682 16.502 -11.028 1.00 0.00 21 GLN A CA 19
ATOM 24961 C C . GLN A 1 21 ? 15.357 16.656 -10.271 1.00 0.00 21 GLN A C 19
ATOM 24962 O O . GLN A 1 21 ? 15.344 16.745 -9.040 1.00 0.00 21 GLN A O 19
ATOM 24976 N N . LEU A 1 22 ? 14.239 16.668 -11.004 1.00 0.00 22 LEU A N 19
ATOM 24977 C CA . LEU A 1 22 ? 12.893 16.642 -10.434 1.00 0.00 22 LEU A CA 19
ATOM 24978 C C . LEU A 1 22 ? 12.672 15.346 -9.630 1.00 0.00 22 LEU A C 19
ATOM 24979 O O . LEU A 1 22 ? 12.229 15.413 -8.482 1.00 0.00 22 LEU A O 19
ATOM 24995 N N . LYS A 1 23 ? 13.033 14.183 -10.199 1.00 0.00 23 LYS A N 19
ATOM 24996 C CA . LYS A 1 23 ? 12.929 12.852 -9.607 1.00 0.00 23 LYS A CA 19
ATOM 24997 C C . LYS A 1 23 ? 13.720 12.738 -8.320 1.00 0.00 23 LYS A C 19
ATOM 24998 O O . LYS A 1 23 ? 13.131 12.448 -7.286 1.00 0.00 23 LYS A O 19
ATOM 25017 N N . GLU A 1 24 ? 15.028 12.989 -8.402 1.00 0.00 24 GLU A N 19
ATOM 25018 C CA . GLU A 1 24 ? 15.980 12.953 -7.285 1.00 0.00 24 GLU A CA 19
ATOM 25019 C C . GLU A 1 24 ? 15.428 13.626 -6.024 1.00 0.00 24 GLU A C 19
ATOM 25020 O O . GLU A 1 24 ? 15.521 13.044 -4.954 1.00 0.00 24 GLU A O 19
ATOM 25032 N N . LYS A 1 25 ? 14.764 14.781 -6.145 1.00 0.00 25 LYS A N 19
ATOM 25033 C CA . LYS A 1 25 ? 14.177 15.519 -5.011 1.00 0.00 25 LYS A CA 19
ATOM 25034 C C . LYS A 1 25 ? 12.930 14.905 -4.367 1.00 0.00 25 LYS A C 19
ATOM 25035 O O . LYS A 1 25 ? 12.598 15.240 -3.236 1.00 0.00 25 LYS A O 19
ATOM 25054 N N . LEU A 1 26 ? 12.226 14.051 -5.096 1.00 0.00 26 LEU A N 19
ATOM 25055 C CA . LEU A 1 26 ? 11.038 13.311 -4.693 1.00 0.00 26 LEU A CA 19
ATOM 25056 C C . LEU A 1 26 ? 11.410 11.923 -4.144 1.00 0.00 26 LEU A C 19
ATOM 25057 O O . LEU A 1 26 ? 10.969 11.532 -3.071 1.00 0.00 26 LEU A O 19
ATOM 25073 N N . GLU A 1 27 ? 12.278 11.204 -4.850 1.00 0.00 27 GLU A N 19
ATOM 25074 C CA . GLU A 1 27 ? 12.946 9.979 -4.402 1.00 0.00 27 GLU A CA 19
ATOM 25075 C C . GLU A 1 27 ? 13.881 10.154 -3.191 1.00 0.00 27 GLU A C 19
ATOM 25076 O O . GLU A 1 27 ? 13.982 9.234 -2.385 1.00 0.00 27 GLU A O 19
ATOM 25088 N N . HIS A 1 28 ? 14.493 11.330 -3.010 1.00 0.00 28 HIS A N 19
ATOM 25089 C CA . HIS A 1 28 ? 15.092 11.784 -1.743 1.00 0.00 28 HIS A CA 19
ATOM 25090 C C . HIS A 1 28 ? 14.076 11.734 -0.601 1.00 0.00 28 HIS A C 19
ATOM 25091 O O . HIS A 1 28 ? 14.346 11.224 0.485 1.00 0.00 28 HIS A O 19
ATOM 25105 N N . GLU A 1 29 ? 12.910 12.324 -0.852 1.00 0.00 29 GLU A N 19
ATOM 25106 C CA . GLU A 1 29 ? 11.879 12.544 0.161 1.00 0.00 29 GLU A CA 19
ATOM 25107 C C . GLU A 1 29 ? 11.177 11.246 0.582 1.00 0.00 29 GLU A C 19
ATOM 25108 O O . GLU A 1 29 ? 10.751 11.082 1.727 1.00 0.00 29 GLU A O 19
ATOM 25120 N N . PHE A 1 30 ? 11.001 10.353 -0.395 1.00 0.00 30 PHE A N 19
ATOM 25121 C CA . PHE A 1 30 ? 10.136 9.171 -0.356 1.00 0.00 30 PHE A CA 19
ATOM 25122 C C . PHE A 1 30 ? 10.826 7.862 -0.808 1.00 0.00 30 PHE A C 19
ATOM 25123 O O . PHE A 1 30 ? 10.217 7.102 -1.572 1.00 0.00 30 PHE A O 19
ATOM 25140 N N . PRO A 1 31 ? 12.076 7.556 -0.407 1.00 0.00 31 PRO A N 19
ATOM 25141 C CA . PRO A 1 31 ? 12.853 6.494 -1.033 1.00 0.00 31 PRO A CA 19
ATOM 25142 C C . PRO A 1 31 ? 12.196 5.132 -0.841 1.00 0.00 31 PRO A C 19
ATOM 25143 O O . PRO A 1 31 ? 11.939 4.686 0.273 1.00 0.00 31 PRO A O 19
ATOM 25154 N N . GLY A 1 32 ? 11.879 4.499 -1.963 1.00 0.00 32 GLY A N 19
ATOM 25155 C CA . GLY A 1 32 ? 11.046 3.296 -2.075 1.00 0.00 32 GLY A CA 19
ATOM 25156 C C . GLY A 1 32 ? 9.628 3.363 -1.491 1.00 0.00 32 GLY A C 19
ATOM 25157 O O . GLY A 1 32 ? 8.850 2.438 -1.714 1.00 0.00 32 GLY A O 19
ATOM 25161 N N . CYS A 1 33 ? 9.240 4.436 -0.795 1.00 0.00 33 CYS A N 19
ATOM 25162 C CA . CYS A 1 33 ? 7.846 4.747 -0.487 1.00 0.00 33 CYS A CA 19
ATOM 25163 C C . CYS A 1 33 ? 7.056 5.165 -1.736 1.00 0.00 33 CYS A C 19
ATOM 25164 O O . CYS A 1 33 ? 5.825 5.245 -1.699 1.00 0.00 33 CYS A O 19
ATOM 25172 N N . LEU A 1 34 ? 7.764 5.436 -2.836 1.00 0.00 34 LEU A N 19
ATOM 25173 C CA . LEU A 1 34 ? 7.258 5.881 -4.120 1.00 0.00 34 LEU A CA 19
ATOM 25174 C C . LEU A 1 34 ? 7.933 5.167 -5.292 1.00 0.00 34 LEU A C 19
ATOM 25175 O O . LEU A 1 34 ? 9.077 4.725 -5.205 1.00 0.00 34 LEU A O 19
ATOM 25191 N N . ASP A 1 35 ? 7.221 5.178 -6.411 1.00 0.00 35 ASP A N 19
ATOM 25192 C CA . ASP A 1 35 ? 7.722 5.101 -7.780 1.00 0.00 35 ASP A CA 19
ATOM 25193 C C . ASP A 1 35 ? 7.517 6.455 -8.452 1.00 0.00 35 ASP A C 19
ATOM 25194 O O . ASP A 1 35 ? 6.455 7.064 -8.353 1.00 0.00 35 ASP A O 19
ATOM 25203 N N . ILE A 1 36 ? 8.495 6.864 -9.237 1.00 0.00 36 ILE A N 19
ATOM 25204 C CA . ILE A 1 36 ? 8.341 7.847 -10.296 1.00 0.00 36 ILE A CA 19
ATOM 25205 C C . ILE A 1 36 ? 9.096 7.348 -11.526 1.00 0.00 36 ILE A C 19
ATOM 25206 O O . ILE A 1 36 ? 10.314 7.138 -11.535 1.00 0.00 36 ILE A O 19
ATOM 25222 N N . CYS A 1 37 ? 8.347 7.279 -12.604 1.00 0.00 37 CYS A N 19
ATOM 25223 C CA . CYS A 1 37 ? 8.790 7.095 -13.974 1.00 0.00 37 CYS A CA 19
ATOM 25224 C C . CYS A 1 37 ? 8.334 8.274 -14.839 1.00 0.00 37 CYS A C 19
ATOM 25225 O O . CYS A 1 37 ? 7.681 9.206 -14.375 1.00 0.00 37 CYS A O 19
ATOM 25233 N N . GLY A 1 38 ? 8.672 8.228 -16.122 1.00 0.00 38 GLY A N 19
ATOM 25234 C CA . GLY A 1 38 ? 8.169 9.138 -17.145 1.00 0.00 38 GLY A CA 19
ATOM 25235 C C . GLY A 1 38 ? 8.314 8.548 -18.542 1.00 0.00 38 GLY A C 19
ATOM 25236 O O . GLY A 1 38 ? 9.168 7.696 -18.776 1.00 0.00 38 GLY A O 19
ATOM 25240 N N . GLU A 1 39 ? 7.478 9.013 -19.463 1.00 0.00 39 GLU A N 19
ATOM 25241 C CA . GLU A 1 39 ? 7.177 8.416 -20.760 1.00 0.00 39 GLU A CA 19
ATOM 25242 C C . GLU A 1 39 ? 7.222 9.534 -21.802 1.00 0.00 39 GLU A C 19
ATOM 25243 O O . GLU A 1 39 ? 6.239 10.187 -22.142 1.00 0.00 39 GLU A O 19
ATOM 25255 N N . GLY A 1 40 ? 8.448 9.813 -22.224 1.00 0.00 40 GLY A N 19
ATOM 25256 C CA . GLY A 1 40 ? 8.855 10.965 -23.034 1.00 0.00 40 GLY A CA 19
ATOM 25257 C C . GLY A 1 40 ? 8.508 10.884 -24.526 1.00 0.00 40 GLY A C 19
ATOM 25258 O O . GLY A 1 40 ? 9.312 11.325 -25.345 1.00 0.00 40 GLY A O 19
ATOM 25262 N N . THR A 1 41 ? 7.367 10.298 -24.899 1.00 0.00 41 THR A N 19
ATOM 25263 C CA . THR A 1 41 ? 6.913 10.053 -26.284 1.00 0.00 41 THR A CA 19
ATOM 25264 C C . THR A 1 41 ? 6.912 11.337 -27.144 1.00 0.00 41 THR A C 19
ATOM 25265 O O . THR A 1 41 ? 6.036 12.193 -26.992 1.00 0.00 41 THR A O 19
ATOM 25276 N N . PRO A 1 42 ? 7.890 11.524 -28.045 1.00 0.00 42 PRO A N 19
ATOM 25277 C CA . PRO A 1 42 ? 8.228 12.824 -28.616 1.00 0.00 42 PRO A CA 19
ATOM 25278 C C . PRO A 1 42 ? 7.379 13.142 -29.858 1.00 0.00 42 PRO A C 19
ATOM 25279 O O . PRO A 1 42 ? 7.865 13.067 -30.982 1.00 0.00 42 PRO A O 19
ATOM 25290 N N . GLN A 1 43 ? 6.102 13.503 -29.660 1.00 0.00 43 GLN A N 19
ATOM 25291 C CA . GLN A 1 43 ? 5.148 13.682 -30.772 1.00 0.00 43 GLN A CA 19
ATOM 25292 C C . GLN A 1 43 ? 4.373 15.008 -30.842 1.00 0.00 43 GLN A C 19
ATOM 25293 O O . GLN A 1 43 ? 3.924 15.344 -31.936 1.00 0.00 43 GLN A O 19
ATOM 25307 N N . VAL A 1 44 ? 4.203 15.769 -29.753 1.00 0.00 44 VAL A N 19
ATOM 25308 C CA . VAL A 1 44 ? 3.425 17.028 -29.780 1.00 0.00 44 VAL A CA 19
ATOM 25309 C C . VAL A 1 44 ? 4.095 18.134 -28.967 1.00 0.00 44 VAL A C 19
ATOM 25310 O O . VAL A 1 44 ? 3.963 18.181 -27.745 1.00 0.00 44 VAL A O 19
ATOM 25323 N N . THR A 1 45 ? 4.777 19.048 -29.664 1.00 0.00 45 THR A N 19
ATOM 25324 C CA . THR A 1 45 ? 5.129 20.421 -29.252 1.00 0.00 45 THR A CA 19
ATOM 25325 C C . THR A 1 45 ? 5.941 20.606 -27.961 1.00 0.00 45 THR A C 19
ATOM 25326 O O . THR A 1 45 ? 7.071 21.082 -28.023 1.00 0.00 45 THR A O 19
ATOM 25337 N N . GLY A 1 46 ? 5.353 20.360 -26.785 1.00 0.00 46 GLY A N 19
ATOM 25338 C CA . GLY A 1 46 ? 5.847 20.888 -25.502 1.00 0.00 46 GLY A CA 19
ATOM 25339 C C . GLY A 1 46 ? 4.955 20.641 -24.276 1.00 0.00 46 GLY A C 19
ATOM 25340 O O . GLY A 1 46 ? 5.009 21.413 -23.312 1.00 0.00 46 GLY A O 19
ATOM 25344 N N . PHE A 1 47 ? 4.105 19.609 -24.306 1.00 0.00 47 PHE A N 19
ATOM 25345 C CA . PHE A 1 47 ? 3.383 19.110 -23.123 1.00 0.00 47 PHE A CA 19
ATOM 25346 C C . PHE A 1 47 ? 4.350 18.468 -22.106 1.00 0.00 47 PHE A C 19
ATOM 25347 O O . PHE A 1 47 ? 5.447 18.068 -22.475 1.00 0.00 47 PHE A O 19
ATOM 25364 N N . PHE A 1 48 ? 3.966 18.388 -20.834 1.00 0.00 48 PHE A N 19
ATOM 25365 C CA . PHE A 1 48 ? 4.756 17.897 -19.693 1.00 0.00 48 PHE A CA 19
ATOM 25366 C C . PHE A 1 48 ? 3.774 17.604 -18.552 1.00 0.00 48 PHE A C 19
ATOM 25367 O O . PHE A 1 48 ? 3.430 18.491 -17.766 1.00 0.00 48 PHE A O 19
ATOM 25384 N N . GLU A 1 49 ? 3.210 16.403 -18.511 1.00 0.00 49 GLU A N 19
ATOM 25385 C CA . GLU A 1 49 ? 1.959 16.128 -17.830 1.00 0.00 49 GLU A CA 19
ATOM 25386 C C . GLU A 1 49 ? 2.214 15.124 -16.696 1.00 0.00 49 GLU A C 19
ATOM 25387 O O . GLU A 1 49 ? 2.650 14.002 -16.968 1.00 0.00 49 GLU A O 19
ATOM 25399 N N . VAL A 1 50 ? 2.017 15.531 -15.429 1.00 0.00 50 VAL A N 19
ATOM 25400 C CA . VAL A 1 50 ? 2.446 14.708 -14.279 1.00 0.00 50 VAL A CA 19
ATOM 25401 C C . VAL A 1 50 ? 1.241 14.078 -13.611 1.00 0.00 50 VAL A C 19
ATOM 25402 O O . VAL A 1 50 ? 0.239 14.746 -13.338 1.00 0.00 50 VAL A O 19
ATOM 25415 N N . THR A 1 51 ? 1.337 12.780 -13.341 1.00 0.00 51 THR A N 19
ATOM 25416 C CA . THR A 1 51 ? 0.259 11.984 -12.738 1.00 0.00 51 THR A CA 19
ATOM 25417 C C . THR A 1 51 ? 0.812 11.058 -11.670 1.00 0.00 51 THR A C 19
ATOM 25418 O O . THR A 1 51 ? 1.804 10.373 -11.896 1.00 0.00 51 THR A O 19
ATOM 25429 N N . VAL A 1 52 ? 0.126 10.980 -10.535 1.00 0.00 52 VAL A N 19
ATOM 25430 C CA . VAL A 1 52 ? 0.430 10.164 -9.351 1.00 0.00 52 VAL A CA 19
ATOM 25431 C C . VAL A 1 52 ? -0.734 9.227 -9.063 1.00 0.00 52 VAL A C 19
ATOM 25432 O O . VAL A 1 52 ? -1.863 9.683 -8.922 1.00 0.00 52 VAL A O 19
ATOM 25445 N N . ALA A 1 53 ? -0.489 7.916 -9.053 1.00 0.00 53 ALA A N 19
ATOM 25446 C CA . ALA A 1 53 ? -1.492 6.850 -8.903 1.00 0.00 53 ALA A CA 19
ATOM 25447 C C . ALA A 1 53 ? -2.806 7.073 -9.704 1.00 0.00 53 ALA A C 19
ATOM 25448 O O . ALA A 1 53 ? -3.900 6.748 -9.242 1.00 0.00 53 ALA A O 19
ATOM 25455 N N . GLY A 1 54 ? -2.708 7.658 -10.907 1.00 0.00 54 GLY A N 19
ATOM 25456 C CA . GLY A 1 54 ? -3.866 7.982 -11.752 1.00 0.00 54 GLY A CA 19
ATOM 25457 C C . GLY A 1 54 ? -4.577 9.295 -11.391 1.00 0.00 54 GLY A C 19
ATOM 25458 O O . GLY A 1 54 ? -5.793 9.400 -11.540 1.00 0.00 54 GLY A O 19
ATOM 25462 N N . LYS A 1 55 ? -3.833 10.298 -10.909 1.00 0.00 55 LYS A N 19
ATOM 25463 C CA . LYS A 1 55 ? -4.298 11.643 -10.528 1.00 0.00 55 LYS A CA 19
ATOM 25464 C C . LYS A 1 55 ? -3.365 12.698 -11.114 1.00 0.00 55 LYS A C 19
ATOM 25465 O O . LYS A 1 55 ? -2.208 12.783 -10.704 1.00 0.00 55 LYS A O 19
ATOM 25484 N N . LEU A 1 56 ? -3.807 13.410 -12.151 1.00 0.00 56 LEU A N 19
ATOM 25485 C CA . LEU A 1 56 ? -3.029 14.508 -12.717 1.00 0.00 56 LEU A CA 19
ATOM 25486 C C . LEU A 1 56 ? -2.938 15.646 -11.705 1.00 0.00 56 LEU A C 19
ATOM 25487 O O . LEU A 1 56 ? -3.934 16.044 -11.104 1.00 0.00 56 LEU A O 19
ATOM 25503 N N . VAL A 1 57 ? -1.713 16.138 -11.542 1.00 0.00 57 VAL A N 19
ATOM 25504 C CA . VAL A 1 57 ? -1.388 17.260 -10.638 1.00 0.00 57 VAL A CA 19
ATOM 25505 C C . VAL A 1 57 ? -0.796 18.442 -11.406 1.00 0.00 57 VAL A C 19
ATOM 25506 O O . VAL A 1 57 ? -0.855 19.576 -10.939 1.00 0.00 57 VAL A O 19
ATOM 25519 N N . HIS A 1 58 ? -0.255 18.179 -12.597 1.00 0.00 58 HIS A N 19
ATOM 25520 C CA . HIS A 1 58 ? 0.490 19.148 -13.388 1.00 0.00 58 HIS A CA 19
ATOM 25521 C C . HIS A 1 58 ? 0.287 18.971 -14.893 1.00 0.00 58 HIS A C 19
ATOM 25522 O O . HIS A 1 58 ? -0.002 17.871 -15.373 1.00 0.00 58 HIS A O 19
ATOM 25536 N N . SER A 1 59 ? 0.500 20.056 -15.636 1.00 0.00 59 SER A N 19
ATOM 25537 C CA . SER A 1 59 ? 0.279 20.128 -17.071 1.00 0.00 59 SER A CA 19
ATOM 25538 C C . SER A 1 59 ? 0.980 21.337 -17.713 1.00 0.00 59 SER A C 19
ATOM 25539 O O . SER A 1 59 ? 0.521 22.482 -17.580 1.00 0.00 59 SER A O 19
ATOM 25547 N N . LYS A 1 60 ? 2.023 21.129 -18.520 1.00 0.00 60 LYS A N 19
ATOM 25548 C CA . LYS A 1 60 ? 2.454 22.165 -19.468 1.00 0.00 60 LYS A CA 19
ATOM 25549 C C . LYS A 1 60 ? 1.380 22.522 -20.500 1.00 0.00 60 LYS A C 19
ATOM 25550 O O . LYS A 1 60 ? 1.328 23.688 -20.891 1.00 0.00 60 LYS A O 19
ATOM 25569 N N . LYS A 1 61 ? 0.518 21.578 -20.903 1.00 0.00 61 LYS A N 19
ATOM 25570 C CA . LYS A 1 61 ? -0.623 21.794 -21.817 1.00 0.00 61 LYS A CA 19
ATOM 25571 C C . LYS A 1 61 ? -1.587 22.863 -21.290 1.00 0.00 61 LYS A C 19
ATOM 25572 O O . LYS A 1 61 ? -1.951 23.770 -22.032 1.00 0.00 61 LYS A O 19
ATOM 25591 N N . ARG A 1 62 ? -1.996 22.754 -20.016 1.00 0.00 62 ARG A N 19
ATOM 25592 C CA . ARG A 1 62 ? -2.938 23.675 -19.353 1.00 0.00 62 ARG A CA 19
ATOM 25593 C C . ARG A 1 62 ? -2.327 25.030 -18.995 1.00 0.00 62 ARG A C 19
ATOM 25594 O O . ARG A 1 62 ? -3.046 25.958 -18.627 1.00 0.00 62 ARG A O 19
ATOM 25615 N N . GLY A 1 63 ? -1.002 25.134 -19.076 1.00 0.00 63 GLY A N 19
ATOM 25616 C CA . GLY A 1 63 ? -0.264 26.361 -18.817 1.00 0.00 63 GLY A CA 19
ATOM 25617 C C . GLY A 1 63 ? 0.208 26.467 -17.381 1.00 0.00 63 GLY A C 19
ATOM 25618 O O . GLY A 1 63 ? 0.328 27.575 -16.867 1.00 0.00 63 GLY A O 19
ATOM 25622 N N . ASP A 1 64 ? 0.452 25.328 -16.725 1.00 0.00 64 ASP A N 19
ATOM 25623 C CA . ASP A 1 64 ? 0.916 25.337 -15.339 1.00 0.00 64 ASP A CA 19
ATOM 25624 C C . ASP A 1 64 ? 2.349 25.862 -15.161 1.00 0.00 64 ASP A C 19
ATOM 25625 O O . ASP A 1 64 ? 2.624 26.577 -14.196 1.00 0.00 64 ASP A O 19
ATOM 25634 N N . GLY A 1 65 ? 3.242 25.577 -16.119 1.00 0.00 65 GLY A N 19
ATOM 25635 C CA . GLY A 1 65 ? 4.663 25.948 -16.042 1.00 0.00 65 GLY A CA 19
ATOM 25636 C C . GLY A 1 65 ? 5.443 25.153 -14.984 1.00 0.00 65 GLY A C 19
ATOM 25637 O O . GLY A 1 65 ? 4.893 24.709 -13.978 1.00 0.00 65 GLY A O 19
ATOM 25641 N N . TYR A 1 66 ? 6.740 24.974 -15.218 1.00 0.00 66 TYR A N 19
ATOM 25642 C CA . TYR A 1 66 ? 7.648 24.177 -14.394 1.00 0.00 66 TYR A CA 19
ATOM 25643 C C . TYR A 1 66 ? 7.806 24.712 -12.958 1.00 0.00 66 TYR A C 19
ATOM 25644 O O . TYR A 1 66 ? 7.042 25.562 -12.500 1.00 0.00 66 TYR A O 19
ATOM 25662 N N . VAL A 1 67 ? 8.772 24.184 -12.193 1.00 0.00 67 VAL A N 19
ATOM 25663 C CA . VAL A 1 67 ? 9.051 24.675 -10.833 1.00 0.00 67 VAL A CA 19
ATOM 25664 C C . VAL A 1 67 ? 9.831 25.987 -10.827 1.00 0.00 67 VAL A C 19
ATOM 25665 O O . VAL A 1 67 ? 10.958 26.130 -10.369 1.00 0.00 67 VAL A O 19
ATOM 25678 N N . ASP A 1 68 ? 9.101 26.968 -11.311 1.00 0.00 68 ASP A N 19
ATOM 25679 C CA . ASP A 1 68 ? 9.401 28.372 -11.507 1.00 0.00 68 ASP A CA 19
ATOM 25680 C C . ASP A 1 68 ? 9.580 29.113 -10.172 1.00 0.00 68 ASP A C 19
ATOM 25681 O O . ASP A 1 68 ? 10.038 30.253 -10.117 1.00 0.00 68 ASP A O 19
ATOM 25690 N N . THR A 1 69 ? 9.157 28.490 -9.067 1.00 0.00 69 THR A N 19
ATOM 25691 C CA . THR A 1 69 ? 9.400 28.974 -7.708 1.00 0.00 69 THR A CA 19
ATOM 25692 C C . THR A 1 69 ? 9.347 27.828 -6.701 1.00 0.00 69 THR A C 19
ATOM 25693 O O . THR A 1 69 ? 8.713 26.796 -6.933 1.00 0.00 69 THR A O 19
ATOM 25704 N N . GLU A 1 70 ? 9.875 28.091 -5.509 1.00 0.00 70 GLU A N 19
ATOM 25705 C CA . GLU A 1 70 ? 9.776 27.211 -4.334 1.00 0.00 70 GLU A CA 19
ATOM 25706 C C . GLU A 1 70 ? 8.330 26.834 -4.012 1.00 0.00 70 GLU A C 19
ATOM 25707 O O . GLU A 1 70 ? 7.997 25.671 -3.809 1.00 0.00 70 GLU A O 19
ATOM 25719 N N . SER A 1 71 ? 7.419 27.806 -4.060 1.00 0.00 71 SER A N 19
ATOM 25720 C CA . SER A 1 71 ? 5.997 27.540 -3.800 1.00 0.00 71 SER A CA 19
ATOM 25721 C C . SER A 1 71 ? 5.366 26.604 -4.834 1.00 0.00 71 SER A C 19
ATOM 25722 O O . SER A 1 71 ? 4.468 25.826 -4.505 1.00 0.00 71 SER A O 19
ATOM 25730 N N . LYS A 1 72 ? 5.871 26.636 -6.078 1.00 0.00 72 LYS A N 19
ATOM 25731 C CA . LYS A 1 72 ? 5.498 25.682 -7.126 1.00 0.00 72 LYS A CA 19
ATOM 25732 C C . LYS A 1 72 ? 5.991 24.278 -6.780 1.00 0.00 72 LYS A C 19
ATOM 25733 O O . LYS A 1 72 ? 5.194 23.350 -6.718 1.00 0.00 72 LYS A O 19
ATOM 25752 N N . PHE A 1 73 ? 7.281 24.129 -6.476 1.00 0.00 73 PHE A N 19
ATOM 25753 C CA . PHE A 1 73 ? 7.859 22.834 -6.091 1.00 0.00 73 PHE A CA 19
ATOM 25754 C C . PHE A 1 73 ? 7.183 22.239 -4.845 1.00 0.00 73 PHE A C 19
ATOM 25755 O O . PHE A 1 73 ? 6.769 21.077 -4.836 1.00 0.00 73 PHE A O 19
ATOM 25772 N N . ARG A 1 74 ? 6.979 23.062 -3.814 1.00 0.00 74 ARG A N 19
ATOM 25773 C CA . ARG A 1 74 ? 6.333 22.708 -2.548 1.00 0.00 74 ARG A CA 19
ATOM 25774 C C . ARG A 1 74 ? 4.930 22.157 -2.732 1.00 0.00 74 ARG A C 19
ATOM 25775 O O . ARG A 1 74 ? 4.524 21.320 -1.930 1.00 0.00 74 ARG A O 19
ATOM 25796 N N . LYS A 1 75 ? 4.202 22.560 -3.774 1.00 0.00 75 LYS A N 19
ATOM 25797 C CA . LYS A 1 75 ? 2.905 21.998 -4.157 1.00 0.00 75 LYS A CA 19
ATOM 25798 C C . LYS A 1 75 ? 2.992 20.487 -4.311 1.00 0.00 75 LYS A C 19
ATOM 25799 O O . LYS A 1 75 ? 2.190 19.750 -3.740 1.00 0.00 75 LYS A O 19
ATOM 25818 N N . LEU A 1 76 ? 4.025 20.045 -5.020 1.00 0.00 76 LEU A N 19
ATOM 25819 C CA . LEU A 1 76 ? 4.267 18.625 -5.268 1.00 0.00 76 LEU A CA 19
ATOM 25820 C C . LEU A 1 76 ? 4.768 17.939 -4.013 1.00 0.00 76 LEU A C 19
ATOM 25821 O O . LEU A 1 76 ? 4.216 16.927 -3.590 1.00 0.00 76 LEU A O 19
ATOM 25837 N N . VAL A 1 77 ? 5.772 18.535 -3.376 1.00 0.00 77 VAL A N 19
ATOM 25838 C CA . VAL A 1 77 ? 6.353 17.944 -2.161 1.00 0.00 77 VAL A CA 19
ATOM 25839 C C . VAL A 1 77 ? 5.295 17.753 -1.088 1.00 0.00 77 VAL A C 19
ATOM 25840 O O . VAL A 1 77 ? 5.219 16.696 -0.473 1.00 0.00 77 VAL A O 19
ATOM 25853 N N . THR A 1 78 ? 4.425 18.743 -0.914 1.00 0.00 78 THR A N 19
ATOM 25854 C CA . THR A 1 78 ? 3.332 18.669 0.047 1.00 0.00 78 THR A CA 19
ATOM 25855 C C . THR A 1 78 ? 2.341 17.584 -0.310 1.00 0.00 78 THR A C 19
ATOM 25856 O O . THR A 1 78 ? 1.963 16.813 0.570 1.00 0.00 78 THR A O 19
ATOM 25867 N N . ALA A 1 79 ? 1.968 17.474 -1.585 1.00 0.00 79 ALA A N 19
ATOM 25868 C CA . ALA A 1 79 ? 0.906 16.541 -1.952 1.00 0.00 79 ALA A CA 19
ATOM 25869 C C . ALA A 1 79 ? 1.370 15.089 -1.949 1.00 0.00 79 ALA A C 19
ATOM 25870 O O . ALA A 1 79 ? 0.623 14.180 -1.585 1.00 0.00 79 ALA A O 19
ATOM 25877 N N . ILE A 1 80 ? 2.643 14.884 -2.268 1.00 0.00 80 ILE A N 19
ATOM 25878 C CA . ILE A 1 80 ? 3.194 13.539 -2.356 1.00 0.00 80 ILE A CA 19
ATOM 25879 C C . ILE A 1 80 ? 3.596 13.061 -0.954 1.00 0.00 80 ILE A C 19
ATOM 25880 O O . ILE A 1 80 ? 3.469 11.875 -0.664 1.00 0.00 80 ILE A O 19
ATOM 25896 N N . LYS A 1 81 ? 3.934 13.981 -0.033 1.00 0.00 81 LYS A N 19
ATOM 25897 C CA . LYS A 1 81 ? 4.247 13.650 1.375 1.00 0.00 81 LYS A CA 19
ATOM 25898 C C . LYS A 1 81 ? 2.991 13.299 2.152 1.00 0.00 81 LYS A C 19
ATOM 25899 O O . LYS A 1 81 ? 3.002 12.392 2.976 1.00 0.00 81 LYS A O 19
ATOM 25918 N N . ALA A 1 82 ? 1.902 13.993 1.840 1.00 0.00 82 ALA A N 19
ATOM 25919 C CA . ALA A 1 82 ? 0.562 13.621 2.291 1.00 0.00 82 ALA A CA 19
ATOM 25920 C C . ALA A 1 82 ? 0.184 12.213 1.801 1.00 0.00 82 ALA A C 19
ATOM 25921 O O . ALA A 1 82 ? -0.159 11.346 2.604 1.00 0.00 82 ALA A O 19
ATOM 25928 N N . ALA A 1 83 ? 0.301 11.952 0.494 1.00 0.00 83 ALA A N 19
ATOM 25929 C CA . ALA A 1 83 ? -0.015 10.639 -0.072 1.00 0.00 83 ALA A CA 19
ATOM 25930 C C . ALA A 1 83 ? 0.917 9.508 0.406 1.00 0.00 83 ALA A C 19
ATOM 25931 O O . ALA A 1 83 ? 0.506 8.347 0.458 1.00 0.00 83 ALA A O 19
ATOM 25938 N N . LEU A 1 84 ? 2.127 9.855 0.850 1.00 0.00 84 LEU A N 19
ATOM 25939 C CA . LEU A 1 84 ? 3.051 8.943 1.536 1.00 0.00 84 LEU A CA 19
ATOM 25940 C C . LEU A 1 84 ? 2.412 8.432 2.831 1.00 0.00 84 LEU A C 19
ATOM 25941 O O . LEU A 1 84 ? 2.188 7.233 2.993 1.00 0.00 84 LEU A O 19
ATOM 25957 N N . ALA A 1 85 ? 2.067 9.350 3.734 1.00 0.00 85 ALA A N 19
ATOM 25958 C CA . ALA A 1 85 ? 1.463 9.022 5.029 1.00 0.00 85 ALA A CA 19
ATOM 25959 C C . ALA A 1 85 ? 0.120 8.269 4.921 1.00 0.00 85 ALA A C 19
ATOM 25960 O O . ALA A 1 85 ? -0.286 7.570 5.845 1.00 0.00 85 ALA A O 19
ATOM 25967 N N . GLN A 1 86 ? -0.541 8.366 3.768 1.00 0.00 86 GLN A N 19
ATOM 25968 C CA . GLN A 1 86 ? -1.782 7.654 3.454 1.00 0.00 86 GLN A CA 19
ATOM 25969 C C . GLN A 1 86 ? -1.509 6.235 2.940 1.00 0.00 86 GLN A C 19
ATOM 25970 O O . GLN A 1 86 ? -2.131 5.264 3.362 1.00 0.00 86 GLN A O 19
ATOM 25984 N N . CYS A 1 87 ? -0.505 6.099 2.080 1.00 0.00 87 CYS A N 19
ATOM 25985 C CA . CYS A 1 87 ? 0.056 4.827 1.626 1.00 0.00 87 CYS A CA 19
ATOM 25986 C C . CYS A 1 87 ? 0.670 4.008 2.770 1.00 0.00 87 CYS A C 19
ATOM 25987 O O . CYS A 1 87 ? 0.704 2.784 2.702 1.00 0.00 87 CYS A O 19
ATOM 25995 N N . GLN A 1 88 ? 1.170 4.663 3.817 1.00 0.00 88 GLN A N 19
ATOM 25996 C CA . GLN A 1 88 ? 1.678 3.991 5.023 1.00 0.00 88 GLN A CA 19
ATOM 25997 C C . GLN A 1 88 ? 0.596 3.182 5.775 1.00 0.00 88 GLN A C 19
ATOM 25998 O O . GLN A 1 88 ? 0.932 2.222 6.466 1.00 0.00 88 GLN A O 19
ATOM 26012 N N . MET A 1 1 ? 3.306 -0.815 0.561 1.00 0.00 1 MET A N 20
ATOM 26013 C CA . MET A 1 1 ? 3.264 0.532 1.167 1.00 0.00 1 MET A CA 20
ATOM 26014 C C . MET A 1 1 ? 4.249 1.482 0.466 1.00 0.00 1 MET A C 20
ATOM 26015 O O . MET A 1 1 ? 5.159 2.008 1.102 1.00 0.00 1 MET A O 20
ATOM 26031 N N . ALA A 1 2 ? 4.098 1.722 -0.844 1.00 0.00 2 ALA A N 20
ATOM 26032 C CA . ALA A 1 2 ? 4.927 2.680 -1.586 1.00 0.00 2 ALA A CA 20
ATOM 26033 C C . ALA A 1 2 ? 4.146 3.328 -2.743 1.00 0.00 2 ALA A C 20
ATOM 26034 O O . ALA A 1 2 ? 3.189 2.741 -3.253 1.00 0.00 2 ALA A O 20
ATOM 26041 N N . LEU A 1 3 ? 4.541 4.540 -3.153 1.00 0.00 3 LEU A N 20
ATOM 26042 C CA . LEU A 1 3 ? 3.759 5.424 -4.025 1.00 0.00 3 LEU A CA 20
ATOM 26043 C C . LEU A 1 3 ? 4.356 5.527 -5.443 1.00 0.00 3 LEU A C 20
ATOM 26044 O O . LEU A 1 3 ? 5.476 5.988 -5.624 1.00 0.00 3 LEU A O 20
ATOM 26060 N N . ALA A 1 4 ? 3.593 5.070 -6.427 1.00 0.00 4 ALA A N 20
ATOM 26061 C CA . ALA A 1 4 ? 3.912 4.943 -7.851 1.00 0.00 4 ALA A CA 20
ATOM 26062 C C . ALA A 1 4 ? 3.726 6.244 -8.666 1.00 0.00 4 ALA A C 20
ATOM 26063 O O . ALA A 1 4 ? 2.586 6.609 -8.961 1.00 0.00 4 ALA A O 20
ATOM 26070 N N . VAL A 1 5 ? 4.801 6.919 -9.095 1.00 0.00 5 VAL A N 20
ATOM 26071 C CA . VAL A 1 5 ? 4.753 8.181 -9.858 1.00 0.00 5 VAL A CA 20
ATOM 26072 C C . VAL A 1 5 ? 5.240 7.965 -11.292 1.00 0.00 5 VAL A C 20
ATOM 26073 O O . VAL A 1 5 ? 6.164 7.200 -11.564 1.00 0.00 5 VAL A O 20
ATOM 26086 N N . ARG A 1 6 ? 4.615 8.665 -12.228 1.00 0.00 6 ARG A N 20
ATOM 26087 C CA . ARG A 1 6 ? 4.829 8.637 -13.684 1.00 0.00 6 ARG A CA 20
ATOM 26088 C C . ARG A 1 6 ? 4.733 10.052 -14.284 1.00 0.00 6 ARG A C 20
ATOM 26089 O O . ARG A 1 6 ? 4.005 10.895 -13.755 1.00 0.00 6 ARG A O 20
ATOM 26110 N N . VAL A 1 7 ? 5.402 10.311 -15.412 1.00 0.00 7 VAL A N 20
ATOM 26111 C CA . VAL A 1 7 ? 5.368 11.591 -16.141 1.00 0.00 7 VAL A CA 20
ATOM 26112 C C . VAL A 1 7 ? 5.397 11.291 -17.631 1.00 0.00 7 VAL A C 20
ATOM 26113 O O . VAL A 1 7 ? 6.353 10.679 -18.106 1.00 0.00 7 VAL A O 20
ATOM 26126 N N . VAL A 1 8 ? 4.363 11.702 -18.357 1.00 0.00 8 VAL A N 20
ATOM 26127 C CA . VAL A 1 8 ? 4.403 11.743 -19.829 1.00 0.00 8 VAL A CA 20
ATOM 26128 C C . VAL A 1 8 ? 5.081 13.016 -20.311 1.00 0.00 8 VAL A C 20
ATOM 26129 O O . VAL A 1 8 ? 4.647 14.111 -19.956 1.00 0.00 8 VAL A O 20
ATOM 26142 N N . TYR A 1 9 ? 6.161 12.907 -21.093 1.00 0.00 9 TYR A N 20
ATOM 26143 C CA . TYR A 1 9 ? 6.859 14.082 -21.628 1.00 0.00 9 TYR A CA 20
ATOM 26144 C C . TYR A 1 9 ? 7.189 13.964 -23.116 1.00 0.00 9 TYR A C 20
ATOM 26145 O O . TYR A 1 9 ? 7.509 12.892 -23.624 1.00 0.00 9 TYR A O 20
ATOM 26163 N N . SER A 1 10 ? 7.210 15.118 -23.773 1.00 0.00 10 SER A N 20
ATOM 26164 C CA . SER A 1 10 ? 7.804 15.343 -25.085 1.00 0.00 10 SER A CA 20
ATOM 26165 C C . SER A 1 10 ? 9.300 15.666 -24.949 1.00 0.00 10 SER A C 20
ATOM 26166 O O . SER A 1 10 ? 9.673 16.821 -24.734 1.00 0.00 10 SER A O 20
ATOM 26174 N N . GLY A 1 11 ? 10.172 14.662 -25.059 1.00 0.00 11 GLY A N 20
ATOM 26175 C CA . GLY A 1 11 ? 11.622 14.684 -24.797 1.00 0.00 11 GLY A CA 20
ATOM 26176 C C . GLY A 1 11 ? 12.497 15.506 -25.758 1.00 0.00 11 GLY A C 20
ATOM 26177 O O . GLY A 1 11 ? 13.652 15.154 -25.973 1.00 0.00 11 GLY A O 20
ATOM 26181 N N . ALA A 1 12 ? 11.952 16.579 -26.334 1.00 0.00 12 ALA A N 20
ATOM 26182 C CA . ALA A 1 12 ? 12.442 17.277 -27.530 1.00 0.00 12 ALA A CA 20
ATOM 26183 C C . ALA A 1 12 ? 13.923 17.710 -27.496 1.00 0.00 12 ALA A C 20
ATOM 26184 O O . ALA A 1 12 ? 14.607 17.663 -28.515 1.00 0.00 12 ALA A O 20
ATOM 26191 N N . CYS A 1 13 ? 14.426 18.127 -26.333 1.00 0.00 13 CYS A N 20
ATOM 26192 C CA . CYS A 1 13 ? 15.855 18.250 -26.044 1.00 0.00 13 CYS A CA 20
ATOM 26193 C C . CYS A 1 13 ? 16.091 18.102 -24.529 1.00 0.00 13 CYS A C 20
ATOM 26194 O O . CYS A 1 13 ? 15.146 18.219 -23.743 1.00 0.00 13 CYS A O 20
ATOM 26202 N N . GLY A 1 14 ? 17.338 17.860 -24.108 1.00 0.00 14 GLY A N 20
ATOM 26203 C CA . GLY A 1 14 ? 17.819 17.936 -22.714 1.00 0.00 14 GLY A CA 20
ATOM 26204 C C . GLY A 1 14 ? 17.086 17.100 -21.648 1.00 0.00 14 GLY A C 20
ATOM 26205 O O . GLY A 1 14 ? 17.312 17.301 -20.455 1.00 0.00 14 GLY A O 20
ATOM 26209 N N . TYR A 1 15 ? 16.177 16.197 -22.036 1.00 0.00 15 TYR A N 20
ATOM 26210 C CA . TYR A 1 15 ? 15.102 15.750 -21.144 1.00 0.00 15 TYR A CA 20
ATOM 26211 C C . TYR A 1 15 ? 15.555 15.015 -19.881 1.00 0.00 15 TYR A C 20
ATOM 26212 O O . TYR A 1 15 ? 14.979 15.236 -18.822 1.00 0.00 15 TYR A O 20
ATOM 26230 N N . LYS A 1 16 ? 16.585 14.169 -19.972 1.00 0.00 16 LYS A N 20
ATOM 26231 C CA . LYS A 1 16 ? 17.077 13.318 -18.870 1.00 0.00 16 LYS A CA 20
ATOM 26232 C C . LYS A 1 16 ? 17.413 14.092 -17.575 1.00 0.00 16 LYS A C 20
ATOM 26233 O O . LYS A 1 16 ? 16.769 13.807 -16.567 1.00 0.00 16 LYS A O 20
ATOM 26252 N N . PRO A 1 17 ? 18.334 15.081 -17.552 1.00 0.00 17 PRO A N 20
ATOM 26253 C CA . PRO A 1 17 ? 18.573 15.893 -16.352 1.00 0.00 17 PRO A CA 20
ATOM 26254 C C . PRO A 1 17 ? 17.363 16.749 -15.944 1.00 0.00 17 PRO A C 20
ATOM 26255 O O . PRO A 1 17 ? 17.092 16.858 -14.753 1.00 0.00 17 PRO A O 20
ATOM 26266 N N . LYS A 1 18 ? 16.577 17.290 -16.891 1.00 0.00 18 LYS A N 20
ATOM 26267 C CA . LYS A 1 18 ? 15.305 18.001 -16.613 1.00 0.00 18 LYS A CA 20
ATOM 26268 C C . LYS A 1 18 ? 14.337 17.152 -15.780 1.00 0.00 18 LYS A C 20
ATOM 26269 O O . LYS A 1 18 ? 13.733 17.630 -14.821 1.00 0.00 18 LYS A O 20
ATOM 26288 N N . TYR A 1 19 ? 14.194 15.893 -16.178 1.00 0.00 19 TYR A N 20
ATOM 26289 C CA . TYR A 1 19 ? 13.411 14.860 -15.499 1.00 0.00 19 TYR A CA 20
ATOM 26290 C C . TYR A 1 19 ? 13.947 14.622 -14.085 1.00 0.00 19 TYR A C 20
ATOM 26291 O O . TYR A 1 19 ? 13.218 14.777 -13.105 1.00 0.00 19 TYR A O 20
ATOM 26309 N N . LEU A 1 20 ? 15.231 14.260 -13.978 1.00 0.00 20 LEU A N 20
ATOM 26310 C CA . LEU A 1 20 ? 15.895 14.008 -12.698 1.00 0.00 20 LEU A CA 20
ATOM 26311 C C . LEU A 1 20 ? 15.798 15.186 -11.737 1.00 0.00 20 LEU A C 20
ATOM 26312 O O . LEU A 1 20 ? 15.631 14.941 -10.559 1.00 0.00 20 LEU A O 20
ATOM 26328 N N . GLN A 1 21 ? 15.837 16.437 -12.183 1.00 0.00 21 GLN A N 20
ATOM 26329 C CA . GLN A 1 21 ? 15.811 17.578 -11.258 1.00 0.00 21 GLN A CA 20
ATOM 26330 C C . GLN A 1 21 ? 14.509 17.613 -10.432 1.00 0.00 21 GLN A C 20
ATOM 26331 O O . GLN A 1 21 ? 14.512 18.046 -9.282 1.00 0.00 21 GLN A O 20
ATOM 26345 N N . LEU A 1 22 ? 13.401 17.103 -10.990 1.00 0.00 22 LEU A N 20
ATOM 26346 C CA . LEU A 1 22 ? 12.196 16.775 -10.227 1.00 0.00 22 LEU A CA 20
ATOM 26347 C C . LEU A 1 22 ? 12.327 15.427 -9.490 1.00 0.00 22 LEU A C 20
ATOM 26348 O O . LEU A 1 22 ? 12.011 15.348 -8.302 1.00 0.00 22 LEU A O 20
ATOM 26364 N N . LYS A 1 23 ? 12.767 14.363 -10.179 1.00 0.00 23 LYS A N 20
ATOM 26365 C CA . LYS A 1 23 ? 12.755 12.985 -9.661 1.00 0.00 23 LYS A CA 20
ATOM 26366 C C . LYS A 1 23 ? 13.651 12.794 -8.439 1.00 0.00 23 LYS A C 20
ATOM 26367 O O . LYS A 1 23 ? 13.199 12.279 -7.423 1.00 0.00 23 LYS A O 20
ATOM 26386 N N . GLU A 1 24 ? 14.904 13.231 -8.577 1.00 0.00 24 GLU A N 20
ATOM 26387 C CA . GLU A 1 24 ? 15.934 13.332 -7.538 1.00 0.00 24 GLU A CA 20
ATOM 26388 C C . GLU A 1 24 ? 15.364 13.848 -6.223 1.00 0.00 24 GLU A C 20
ATOM 26389 O O . GLU A 1 24 ? 15.579 13.223 -5.196 1.00 0.00 24 GLU A O 20
ATOM 26401 N N . LYS A 1 25 ? 14.593 14.939 -6.268 1.00 0.00 25 LYS A N 20
ATOM 26402 C CA . LYS A 1 25 ? 13.983 15.585 -5.103 1.00 0.00 25 LYS A CA 20
ATOM 26403 C C . LYS A 1 25 ? 12.979 14.679 -4.395 1.00 0.00 25 LYS A C 20
ATOM 26404 O O . LYS A 1 25 ? 12.941 14.603 -3.173 1.00 0.00 25 LYS A O 20
ATOM 26423 N N . LEU A 1 26 ? 12.126 14.037 -5.179 1.00 0.00 26 LEU A N 20
ATOM 26424 C CA . LEU A 1 26 ? 11.078 13.127 -4.748 1.00 0.00 26 LEU A CA 20
ATOM 26425 C C . LEU A 1 26 ? 11.640 11.868 -4.070 1.00 0.00 26 LEU A C 20
ATOM 26426 O O . LEU A 1 26 ? 11.239 11.507 -2.967 1.00 0.00 26 LEU A O 20
ATOM 26442 N N . GLU A 1 27 ? 12.583 11.215 -4.736 1.00 0.00 27 GLU A N 20
ATOM 26443 C CA . GLU A 1 27 ? 13.366 10.084 -4.231 1.00 0.00 27 GLU A CA 20
ATOM 26444 C C . GLU A 1 27 ? 14.315 10.435 -3.076 1.00 0.00 27 GLU A C 20
ATOM 26445 O O . GLU A 1 27 ? 14.513 9.606 -2.195 1.00 0.00 27 GLU A O 20
ATOM 26457 N N . HIS A 1 28 ? 14.861 11.650 -3.025 1.00 0.00 28 HIS A N 20
ATOM 26458 C CA . HIS A 1 28 ? 15.584 12.176 -1.861 1.00 0.00 28 HIS A CA 20
ATOM 26459 C C . HIS A 1 28 ? 14.672 12.297 -0.637 1.00 0.00 28 HIS A C 20
ATOM 26460 O O . HIS A 1 28 ? 15.069 11.946 0.477 1.00 0.00 28 HIS A O 20
ATOM 26474 N N . GLU A 1 29 ? 13.469 12.827 -0.838 1.00 0.00 29 GLU A N 20
ATOM 26475 C CA . GLU A 1 29 ? 12.501 13.080 0.221 1.00 0.00 29 GLU A CA 20
ATOM 26476 C C . GLU A 1 29 ? 11.961 11.779 0.836 1.00 0.00 29 GLU A C 20
ATOM 26477 O O . GLU A 1 29 ? 11.750 11.690 2.046 1.00 0.00 29 GLU A O 20
ATOM 26489 N N . PHE A 1 30 ? 11.706 10.773 -0.007 1.00 0.00 30 PHE A N 20
ATOM 26490 C CA . PHE A 1 30 ? 10.964 9.561 0.342 1.00 0.00 30 PHE A CA 20
ATOM 26491 C C . PHE A 1 30 ? 11.585 8.262 -0.225 1.00 0.00 30 PHE A C 20
ATOM 26492 O O . PHE A 1 30 ? 10.877 7.472 -0.861 1.00 0.00 30 PHE A O 20
ATOM 26509 N N . PRO A 1 31 ? 12.889 7.989 -0.033 1.00 0.00 31 PRO A N 20
ATOM 26510 C CA . PRO A 1 31 ? 13.538 6.849 -0.677 1.00 0.00 31 PRO A CA 20
ATOM 26511 C C . PRO A 1 31 ? 12.908 5.526 -0.239 1.00 0.00 31 PRO A C 20
ATOM 26512 O O . PRO A 1 31 ? 12.655 5.309 0.944 1.00 0.00 31 PRO A O 20
ATOM 26523 N N . GLY A 1 32 ? 12.632 4.652 -1.207 1.00 0.00 32 GLY A N 20
ATOM 26524 C CA . GLY A 1 32 ? 12.006 3.329 -1.039 1.00 0.00 32 GLY A CA 20
ATOM 26525 C C . GLY A 1 32 ? 10.525 3.321 -0.656 1.00 0.00 32 GLY A C 20
ATOM 26526 O O . GLY A 1 32 ? 9.786 2.401 -1.016 1.00 0.00 32 GLY A O 20
ATOM 26530 N N . CYS A 1 33 ? 10.044 4.378 0.002 1.00 0.00 33 CYS A N 20
ATOM 26531 C CA . CYS A 1 33 ? 8.626 4.666 0.152 1.00 0.00 33 CYS A CA 20
ATOM 26532 C C . CYS A 1 33 ? 8.001 5.128 -1.169 1.00 0.00 33 CYS A C 20
ATOM 26533 O O . CYS A 1 33 ? 6.779 5.201 -1.296 1.00 0.00 33 CYS A O 20
ATOM 26541 N N . LEU A 1 34 ? 8.821 5.461 -2.161 1.00 0.00 34 LEU A N 20
ATOM 26542 C CA . LEU A 1 34 ? 8.355 5.978 -3.434 1.00 0.00 34 LEU A CA 20
ATOM 26543 C C . LEU A 1 34 ? 9.061 5.381 -4.639 1.00 0.00 34 LEU A C 20
ATOM 26544 O O . LEU A 1 34 ? 10.218 4.979 -4.609 1.00 0.00 34 LEU A O 20
ATOM 26560 N N . ASP A 1 35 ? 8.301 5.416 -5.717 1.00 0.00 35 ASP A N 20
ATOM 26561 C CA . ASP A 1 35 ? 8.643 5.059 -7.078 1.00 0.00 35 ASP A CA 20
ATOM 26562 C C . ASP A 1 35 ? 8.333 6.274 -7.937 1.00 0.00 35 ASP A C 20
ATOM 26563 O O . ASP A 1 35 ? 7.243 6.835 -7.874 1.00 0.00 35 ASP A O 20
ATOM 26572 N N . ILE A 1 36 ? 9.262 6.631 -8.799 1.00 0.00 36 ILE A N 20
ATOM 26573 C CA . ILE A 1 36 ? 9.024 7.477 -9.951 1.00 0.00 36 ILE A CA 20
ATOM 26574 C C . ILE A 1 36 ? 9.714 6.850 -11.163 1.00 0.00 36 ILE A C 20
ATOM 26575 O O . ILE A 1 36 ? 10.942 6.726 -11.226 1.00 0.00 36 ILE A O 20
ATOM 26591 N N . CYS A 1 37 ? 8.903 6.567 -12.166 1.00 0.00 37 CYS A N 20
ATOM 26592 C CA . CYS A 1 37 ? 9.281 6.202 -13.532 1.00 0.00 37 CYS A CA 20
ATOM 26593 C C . CYS A 1 37 ? 8.686 7.224 -14.505 1.00 0.00 37 CYS A C 20
ATOM 26594 O O . CYS A 1 37 ? 8.125 8.222 -14.057 1.00 0.00 37 CYS A O 20
ATOM 26602 N N . GLY A 1 38 ? 8.855 7.036 -15.816 1.00 0.00 38 GLY A N 20
ATOM 26603 C CA . GLY A 1 38 ? 8.415 7.990 -16.851 1.00 0.00 38 GLY A CA 20
ATOM 26604 C C . GLY A 1 38 ? 8.187 7.428 -18.253 1.00 0.00 38 GLY A C 20
ATOM 26605 O O . GLY A 1 38 ? 8.744 6.396 -18.604 1.00 0.00 38 GLY A O 20
ATOM 26609 N N . GLU A 1 39 ? 7.453 8.193 -19.064 1.00 0.00 39 GLU A N 20
ATOM 26610 C CA . GLU A 1 39 ? 6.996 7.910 -20.429 1.00 0.00 39 GLU A CA 20
ATOM 26611 C C . GLU A 1 39 ? 7.432 9.054 -21.369 1.00 0.00 39 GLU A C 20
ATOM 26612 O O . GLU A 1 39 ? 6.695 9.993 -21.683 1.00 0.00 39 GLU A O 20
ATOM 26624 N N . GLY A 1 40 ? 8.700 9.026 -21.766 1.00 0.00 40 GLY A N 20
ATOM 26625 C CA . GLY A 1 40 ? 9.376 10.128 -22.469 1.00 0.00 40 GLY A CA 20
ATOM 26626 C C . GLY A 1 40 ? 9.482 9.924 -23.983 1.00 0.00 40 GLY A C 20
ATOM 26627 O O . GLY A 1 40 ? 10.515 9.485 -24.485 1.00 0.00 40 GLY A O 20
ATOM 26631 N N . THR A 1 41 ? 8.415 10.260 -24.709 1.00 0.00 41 THR A N 20
ATOM 26632 C CA . THR A 1 41 ? 8.343 10.182 -26.178 1.00 0.00 41 THR A CA 20
ATOM 26633 C C . THR A 1 41 ? 9.132 11.309 -26.874 1.00 0.00 41 THR A C 20
ATOM 26634 O O . THR A 1 41 ? 9.133 12.448 -26.401 1.00 0.00 41 THR A O 20
ATOM 26645 N N . PRO A 1 42 ? 9.753 11.062 -28.046 1.00 0.00 42 PRO A N 20
ATOM 26646 C CA . PRO A 1 42 ? 10.370 12.108 -28.869 1.00 0.00 42 PRO A CA 20
ATOM 26647 C C . PRO A 1 42 ? 9.353 13.020 -29.590 1.00 0.00 42 PRO A C 20
ATOM 26648 O O . PRO A 1 42 ? 9.753 13.933 -30.314 1.00 0.00 42 PRO A O 20
ATOM 26659 N N . GLN A 1 43 ? 8.042 12.798 -29.427 1.00 0.00 43 GLN A N 20
ATOM 26660 C CA . GLN A 1 43 ? 6.977 13.618 -30.014 1.00 0.00 43 GLN A CA 20
ATOM 26661 C C . GLN A 1 43 ? 6.930 15.026 -29.394 1.00 0.00 43 GLN A C 20
ATOM 26662 O O . GLN A 1 43 ? 6.141 15.291 -28.487 1.00 0.00 43 GLN A O 20
ATOM 26676 N N . VAL A 1 44 ? 7.761 15.937 -29.908 1.00 0.00 44 VAL A N 20
ATOM 26677 C CA . VAL A 1 44 ? 7.793 17.384 -29.621 1.00 0.00 44 VAL A CA 20
ATOM 26678 C C . VAL A 1 44 ? 6.405 18.037 -29.737 1.00 0.00 44 VAL A C 20
ATOM 26679 O O . VAL A 1 44 ? 5.938 18.382 -30.817 1.00 0.00 44 VAL A O 20
ATOM 26692 N N . THR A 1 45 ? 5.717 18.154 -28.600 1.00 0.00 45 THR A N 20
ATOM 26693 C CA . THR A 1 45 ? 4.305 18.583 -28.491 1.00 0.00 45 THR A CA 20
ATOM 26694 C C . THR A 1 45 ? 4.009 19.460 -27.268 1.00 0.00 45 THR A C 20
ATOM 26695 O O . THR A 1 45 ? 2.982 20.133 -27.238 1.00 0.00 45 THR A O 20
ATOM 26706 N N . GLY A 1 46 ? 4.900 19.499 -26.267 1.00 0.00 46 GLY A N 20
ATOM 26707 C CA . GLY A 1 46 ? 4.820 20.411 -25.117 1.00 0.00 46 GLY A CA 20
ATOM 26708 C C . GLY A 1 46 ? 4.110 19.861 -23.873 1.00 0.00 46 GLY A C 20
ATOM 26709 O O . GLY A 1 46 ? 3.985 20.589 -22.886 1.00 0.00 46 GLY A O 20
ATOM 26713 N N . PHE A 1 47 ? 3.656 18.608 -23.895 1.00 0.00 47 PHE A N 20
ATOM 26714 C CA . PHE A 1 47 ? 3.121 17.895 -22.728 1.00 0.00 47 PHE A CA 20
ATOM 26715 C C . PHE A 1 47 ? 4.234 17.606 -21.707 1.00 0.00 47 PHE A C 20
ATOM 26716 O O . PHE A 1 47 ? 5.346 17.265 -22.103 1.00 0.00 47 PHE A O 20
ATOM 26733 N N . PHE A 1 48 ? 3.932 17.713 -20.411 1.00 0.00 48 PHE A N 20
ATOM 26734 C CA . PHE A 1 48 ? 4.706 17.263 -19.240 1.00 0.00 48 PHE A CA 20
ATOM 26735 C C . PHE A 1 48 ? 3.698 16.964 -18.115 1.00 0.00 48 PHE A C 20
ATOM 26736 O O . PHE A 1 48 ? 3.457 17.821 -17.259 1.00 0.00 48 PHE A O 20
ATOM 26753 N N . GLU A 1 49 ? 3.025 15.810 -18.132 1.00 0.00 49 GLU A N 20
ATOM 26754 C CA . GLU A 1 49 ? 1.861 15.597 -17.275 1.00 0.00 49 GLU A CA 20
ATOM 26755 C C . GLU A 1 49 ? 2.185 14.559 -16.188 1.00 0.00 49 GLU A C 20
ATOM 26756 O O . GLU A 1 49 ? 2.662 13.469 -16.514 1.00 0.00 49 GLU A O 20
ATOM 26768 N N . VAL A 1 50 ? 2.004 14.905 -14.901 1.00 0.00 50 VAL A N 20
ATOM 26769 C CA . VAL A 1 50 ? 2.566 14.142 -13.761 1.00 0.00 50 VAL A CA 20
ATOM 26770 C C . VAL A 1 50 ? 1.445 13.494 -12.970 1.00 0.00 50 VAL A C 20
ATOM 26771 O O . VAL A 1 50 ? 0.512 14.169 -12.531 1.00 0.00 50 VAL A O 20
ATOM 26784 N N . THR A 1 51 ? 1.564 12.190 -12.737 1.00 0.00 51 THR A N 20
ATOM 26785 C CA . THR A 1 51 ? 0.602 11.338 -12.076 1.00 0.00 51 THR A CA 20
ATOM 26786 C C . THR A 1 51 ? 1.243 10.560 -10.928 1.00 0.00 51 THR A C 20
ATOM 26787 O O . THR A 1 51 ? 2.389 10.129 -11.040 1.00 0.00 51 THR A O 20
ATOM 26798 N N . VAL A 1 52 ? 0.499 10.310 -9.847 1.00 0.00 52 VAL A N 20
ATOM 26799 C CA . VAL A 1 52 ? 0.923 9.508 -8.688 1.00 0.00 52 VAL A CA 20
ATOM 26800 C C . VAL A 1 52 ? -0.211 8.591 -8.232 1.00 0.00 52 VAL A C 20
ATOM 26801 O O . VAL A 1 52 ? -1.338 9.045 -8.098 1.00 0.00 52 VAL A O 20
ATOM 26814 N N . ALA A 1 53 ? 0.032 7.286 -8.114 1.00 0.00 53 ALA A N 20
ATOM 26815 C CA . ALA A 1 53 ? -1.000 6.232 -8.131 1.00 0.00 53 ALA A CA 20
ATOM 26816 C C . ALA A 1 53 ? -2.077 6.430 -9.239 1.00 0.00 53 ALA A C 20
ATOM 26817 O O . ALA A 1 53 ? -3.237 6.058 -9.085 1.00 0.00 53 ALA A O 20
ATOM 26824 N N . GLY A 1 54 ? -1.706 7.078 -10.353 1.00 0.00 54 GLY A N 20
ATOM 26825 C CA . GLY A 1 54 ? -2.599 7.516 -11.438 1.00 0.00 54 GLY A CA 20
ATOM 26826 C C . GLY A 1 54 ? -3.216 8.916 -11.262 1.00 0.00 54 GLY A C 20
ATOM 26827 O O . GLY A 1 54 ? -3.599 9.543 -12.248 1.00 0.00 54 GLY A O 20
ATOM 26831 N N . LYS A 1 55 ? -3.279 9.466 -10.041 1.00 0.00 55 LYS A N 20
ATOM 26832 C CA . LYS A 1 55 ? -3.743 10.839 -9.759 1.00 0.00 55 LYS A CA 20
ATOM 26833 C C . LYS A 1 55 ? -2.819 11.876 -10.374 1.00 0.00 55 LYS A C 20
ATOM 26834 O O . LYS A 1 55 ? -1.720 12.094 -9.877 1.00 0.00 55 LYS A O 20
ATOM 26853 N N . LEU A 1 56 ? -3.304 12.582 -11.390 1.00 0.00 56 LEU A N 20
ATOM 26854 C CA . LEU A 1 56 ? -2.716 13.839 -11.859 1.00 0.00 56 LEU A CA 20
ATOM 26855 C C . LEU A 1 56 ? -2.461 14.806 -10.692 1.00 0.00 56 LEU A C 20
ATOM 26856 O O . LEU A 1 56 ? -3.350 15.038 -9.864 1.00 0.00 56 LEU A O 20
ATOM 26872 N N . VAL A 1 57 ? -1.251 15.363 -10.666 1.00 0.00 57 VAL A N 20
ATOM 26873 C CA . VAL A 1 57 ? -0.802 16.455 -9.771 1.00 0.00 57 VAL A CA 20
ATOM 26874 C C . VAL A 1 57 ? -0.319 17.680 -10.563 1.00 0.00 57 VAL A C 20
ATOM 26875 O O . VAL A 1 57 ? -0.411 18.815 -10.091 1.00 0.00 57 VAL A O 20
ATOM 26888 N N . HIS A 1 58 ? 0.152 17.454 -11.790 1.00 0.00 58 HIS A N 20
ATOM 26889 C CA . HIS A 1 58 ? 0.676 18.474 -12.689 1.00 0.00 58 HIS A CA 20
ATOM 26890 C C . HIS A 1 58 ? 0.132 18.277 -14.097 1.00 0.00 58 HIS A C 20
ATOM 26891 O O . HIS A 1 58 ? -0.152 17.151 -14.505 1.00 0.00 58 HIS A O 20
ATOM 26905 N N . SER A 1 59 ? 0.070 19.367 -14.852 1.00 0.00 59 SER A N 20
ATOM 26906 C CA . SER A 1 59 ? -0.309 19.337 -16.256 1.00 0.00 59 SER A CA 20
ATOM 26907 C C . SER A 1 59 ? 0.293 20.537 -16.986 1.00 0.00 59 SER A C 20
ATOM 26908 O O . SER A 1 59 ? -0.231 21.657 -16.910 1.00 0.00 59 SER A O 20
ATOM 26916 N N . LYS A 1 60 ? 1.383 20.355 -17.729 1.00 0.00 60 LYS A N 20
ATOM 26917 C CA . LYS A 1 60 ? 1.868 21.358 -18.675 1.00 0.00 60 LYS A CA 20
ATOM 26918 C C . LYS A 1 60 ? 0.816 21.732 -19.717 1.00 0.00 60 LYS A C 20
ATOM 26919 O O . LYS A 1 60 ? 0.741 22.906 -20.084 1.00 0.00 60 LYS A O 20
ATOM 26938 N N . LYS A 1 61 ? -0.027 20.780 -20.130 1.00 0.00 61 LYS A N 20
ATOM 26939 C CA . LYS A 1 61 ? -1.164 20.969 -21.045 1.00 0.00 61 LYS A CA 20
ATOM 26940 C C . LYS A 1 61 ? -2.380 21.657 -20.398 1.00 0.00 61 LYS A C 20
ATOM 26941 O O . LYS A 1 61 ? -3.265 22.095 -21.126 1.00 0.00 61 LYS A O 20
ATOM 26960 N N . ARG A 1 62 ? -2.444 21.811 -19.063 1.00 0.00 62 ARG A N 20
ATOM 26961 C CA . ARG A 1 62 ? -3.348 22.768 -18.397 1.00 0.00 62 ARG A CA 20
ATOM 26962 C C . ARG A 1 62 ? -2.731 24.143 -18.168 1.00 0.00 62 ARG A C 20
ATOM 26963 O O . ARG A 1 62 ? -3.453 25.086 -17.872 1.00 0.00 62 ARG A O 20
ATOM 26984 N N . GLY A 1 63 ? -1.413 24.261 -18.315 1.00 0.00 63 GLY A N 20
ATOM 26985 C CA . GLY A 1 63 ? -0.675 25.495 -18.061 1.00 0.00 63 GLY A CA 20
ATOM 26986 C C . GLY A 1 63 ? -0.336 25.658 -16.582 1.00 0.00 63 GLY A C 20
ATOM 26987 O O . GLY A 1 63 ? -0.356 26.768 -16.065 1.00 0.00 63 GLY A O 20
ATOM 26991 N N . ASP A 1 64 ? -0.105 24.563 -15.853 1.00 0.00 64 ASP A N 20
ATOM 26992 C CA . ASP A 1 64 ? 0.432 24.643 -14.485 1.00 0.00 64 ASP A CA 20
ATOM 26993 C C . ASP A 1 64 ? 1.900 25.145 -14.454 1.00 0.00 64 ASP A C 20
ATOM 26994 O O . ASP A 1 64 ? 2.282 25.873 -13.540 1.00 0.00 64 ASP A O 20
ATOM 27003 N N . GLY A 1 65 ? 2.701 24.840 -15.491 1.00 0.00 65 GLY A N 20
ATOM 27004 C CA . GLY A 1 65 ? 4.104 25.269 -15.639 1.00 0.00 65 GLY A CA 20
ATOM 27005 C C . GLY A 1 65 ? 5.075 24.591 -14.661 1.00 0.00 65 GLY A C 20
ATOM 27006 O O . GLY A 1 65 ? 4.690 24.193 -13.565 1.00 0.00 65 GLY A O 20
ATOM 27010 N N . TYR A 1 66 ? 6.343 24.475 -15.044 1.00 0.00 66 TYR A N 20
ATOM 27011 C CA . TYR A 1 66 ? 7.387 23.752 -14.309 1.00 0.00 66 TYR A CA 20
ATOM 27012 C C . TYR A 1 66 ? 7.663 24.299 -12.894 1.00 0.00 66 TYR A C 20
ATOM 27013 O O . TYR A 1 66 ? 6.962 25.178 -12.386 1.00 0.00 66 TYR A O 20
ATOM 27031 N N . VAL A 1 67 ? 8.683 23.756 -12.213 1.00 0.00 67 VAL A N 20
ATOM 27032 C CA . VAL A 1 67 ? 9.119 24.276 -10.908 1.00 0.00 67 VAL A CA 20
ATOM 27033 C C . VAL A 1 67 ? 9.947 25.548 -11.044 1.00 0.00 67 VAL A C 20
ATOM 27034 O O . VAL A 1 67 ? 11.142 25.635 -10.796 1.00 0.00 67 VAL A O 20
ATOM 27047 N N . ASP A 1 68 ? 9.196 26.555 -11.436 1.00 0.00 68 ASP A N 20
ATOM 27048 C CA . ASP A 1 68 ? 9.552 27.935 -11.695 1.00 0.00 68 ASP A CA 20
ATOM 27049 C C . ASP A 1 68 ? 9.875 28.687 -10.396 1.00 0.00 68 ASP A C 20
ATOM 27050 O O . ASP A 1 68 ? 10.413 29.792 -10.406 1.00 0.00 68 ASP A O 20
ATOM 27059 N N . THR A 1 69 ? 9.480 28.126 -9.250 1.00 0.00 69 THR A N 20
ATOM 27060 C CA . THR A 1 69 ? 9.834 28.632 -7.926 1.00 0.00 69 THR A CA 20
ATOM 27061 C C . THR A 1 69 ? 9.663 27.534 -6.882 1.00 0.00 69 THR A C 20
ATOM 27062 O O . THR A 1 69 ? 8.892 26.588 -7.068 1.00 0.00 69 THR A O 20
ATOM 27073 N N . GLU A 1 70 ? 10.259 27.739 -5.711 1.00 0.00 70 GLU A N 20
ATOM 27074 C CA . GLU A 1 70 ? 10.180 26.800 -4.584 1.00 0.00 70 GLU A CA 20
ATOM 27075 C C . GLU A 1 70 ? 8.739 26.542 -4.137 1.00 0.00 70 GLU A C 20
ATOM 27076 O O . GLU A 1 70 ? 8.346 25.412 -3.857 1.00 0.00 70 GLU A O 20
ATOM 27088 N N . SER A 1 71 ? 7.891 27.576 -4.173 1.00 0.00 71 SER A N 20
ATOM 27089 C CA . SER A 1 71 ? 6.470 27.405 -3.845 1.00 0.00 71 SER A CA 20
ATOM 27090 C C . SER A 1 71 ? 5.734 26.525 -4.859 1.00 0.00 71 SER A C 20
ATOM 27091 O O . SER A 1 71 ? 4.816 25.794 -4.479 1.00 0.00 71 SER A O 20
ATOM 27099 N N . LYS A 1 72 ? 6.152 26.559 -6.135 1.00 0.00 72 LYS A N 20
ATOM 27100 C CA . LYS A 1 72 ? 5.646 25.657 -7.174 1.00 0.00 72 LYS A CA 20
ATOM 27101 C C . LYS A 1 72 ? 6.081 24.213 -6.929 1.00 0.00 72 LYS A C 20
ATOM 27102 O O . LYS A 1 72 ? 5.245 23.313 -6.968 1.00 0.00 72 LYS A O 20
ATOM 27121 N N . PHE A 1 73 ? 7.362 23.995 -6.624 1.00 0.00 73 PHE A N 20
ATOM 27122 C CA . PHE A 1 73 ? 7.864 22.675 -6.219 1.00 0.00 73 PHE A CA 20
ATOM 27123 C C . PHE A 1 73 ? 7.110 22.136 -4.995 1.00 0.00 73 PHE A C 20
ATOM 27124 O O . PHE A 1 73 ? 6.594 21.019 -5.014 1.00 0.00 73 PHE A O 20
ATOM 27141 N N . ARG A 1 74 ? 6.926 22.967 -3.968 1.00 0.00 74 ARG A N 20
ATOM 27142 C CA . ARG A 1 74 ? 6.205 22.665 -2.724 1.00 0.00 74 ARG A CA 20
ATOM 27143 C C . ARG A 1 74 ? 4.758 22.195 -2.924 1.00 0.00 74 ARG A C 20
ATOM 27144 O O . ARG A 1 74 ? 4.282 21.398 -2.119 1.00 0.00 74 ARG A O 20
ATOM 27165 N N . LYS A 1 75 ? 4.054 22.620 -3.979 1.00 0.00 75 LYS A N 20
ATOM 27166 C CA . LYS A 1 75 ? 2.729 22.099 -4.351 1.00 0.00 75 LYS A CA 20
ATOM 27167 C C . LYS A 1 75 ? 2.788 20.618 -4.741 1.00 0.00 75 LYS A C 20
ATOM 27168 O O . LYS A 1 75 ? 1.860 19.868 -4.444 1.00 0.00 75 LYS A O 20
ATOM 27187 N N . LEU A 1 76 ? 3.887 20.187 -5.360 1.00 0.00 76 LEU A N 20
ATOM 27188 C CA . LEU A 1 76 ? 4.142 18.778 -5.672 1.00 0.00 76 LEU A CA 20
ATOM 27189 C C . LEU A 1 76 ? 4.649 18.016 -4.452 1.00 0.00 76 LEU A C 20
ATOM 27190 O O . LEU A 1 76 ? 4.124 16.951 -4.138 1.00 0.00 76 LEU A O 20
ATOM 27206 N N . VAL A 1 77 ? 5.562 18.616 -3.686 1.00 0.00 77 VAL A N 20
ATOM 27207 C CA . VAL A 1 77 ? 6.003 18.046 -2.399 1.00 0.00 77 VAL A CA 20
ATOM 27208 C C . VAL A 1 77 ? 4.818 17.734 -1.516 1.00 0.00 77 VAL A C 20
ATOM 27209 O O . VAL A 1 77 ? 4.694 16.617 -1.032 1.00 0.00 77 VAL A O 20
ATOM 27222 N N . THR A 1 78 ? 3.928 18.702 -1.326 1.00 0.00 78 THR A N 20
ATOM 27223 C CA . THR A 1 78 ? 2.811 18.568 -0.400 1.00 0.00 78 THR A CA 20
ATOM 27224 C C . THR A 1 78 ? 1.909 17.412 -0.785 1.00 0.00 78 THR A C 20
ATOM 27225 O O . THR A 1 78 ? 1.502 16.650 0.092 1.00 0.00 78 THR A O 20
ATOM 27236 N N . ALA A 1 79 ? 1.679 17.197 -2.082 1.00 0.00 79 ALA A N 20
ATOM 27237 C CA . ALA A 1 79 ? 0.758 16.139 -2.484 1.00 0.00 79 ALA A CA 20
ATOM 27238 C C . ALA A 1 79 ? 1.390 14.752 -2.455 1.00 0.00 79 ALA A C 20
ATOM 27239 O O . ALA A 1 79 ? 0.716 13.760 -2.180 1.00 0.00 79 ALA A O 20
ATOM 27246 N N . ILE A 1 80 ? 2.704 14.700 -2.661 1.00 0.00 80 ILE A N 20
ATOM 27247 C CA . ILE A 1 80 ? 3.474 13.459 -2.550 1.00 0.00 80 ILE A CA 20
ATOM 27248 C C . ILE A 1 80 ? 3.676 13.109 -1.076 1.00 0.00 80 ILE A C 20
ATOM 27249 O O . ILE A 1 80 ? 3.536 11.952 -0.701 1.00 0.00 80 ILE A O 20
ATOM 27265 N N . LYS A 1 81 ? 3.924 14.100 -0.212 1.00 0.00 81 LYS A N 20
ATOM 27266 C CA . LYS A 1 81 ? 4.209 13.902 1.218 1.00 0.00 81 LYS A CA 20
ATOM 27267 C C . LYS A 1 81 ? 2.977 13.396 1.948 1.00 0.00 81 LYS A C 20
ATOM 27268 O O . LYS A 1 81 ? 3.061 12.474 2.753 1.00 0.00 81 LYS A O 20
ATOM 27287 N N . ALA A 1 82 ? 1.841 14.013 1.631 1.00 0.00 82 ALA A N 20
ATOM 27288 C CA . ALA A 1 82 ? 0.538 13.615 2.151 1.00 0.00 82 ALA A CA 20
ATOM 27289 C C . ALA A 1 82 ? 0.203 12.181 1.725 1.00 0.00 82 ALA A C 20
ATOM 27290 O O . ALA A 1 82 ? -0.012 11.316 2.576 1.00 0.00 82 ALA A O 20
ATOM 27297 N N . ALA A 1 83 ? 0.258 11.906 0.419 1.00 0.00 83 ALA A N 20
ATOM 27298 C CA . ALA A 1 83 ? -0.054 10.587 -0.115 1.00 0.00 83 ALA A CA 20
ATOM 27299 C C . ALA A 1 83 ? 0.910 9.494 0.367 1.00 0.00 83 ALA A C 20
ATOM 27300 O O . ALA A 1 83 ? 0.502 8.347 0.561 1.00 0.00 83 ALA A O 20
ATOM 27307 N N . LEU A 1 84 ? 2.159 9.856 0.664 1.00 0.00 84 LEU A N 20
ATOM 27308 C CA . LEU A 1 84 ? 3.121 8.945 1.287 1.00 0.00 84 LEU A CA 20
ATOM 27309 C C . LEU A 1 84 ? 2.679 8.559 2.696 1.00 0.00 84 LEU A C 20
ATOM 27310 O O . LEU A 1 84 ? 2.529 7.375 2.996 1.00 0.00 84 LEU A O 20
ATOM 27326 N N . ALA A 1 85 ? 2.432 9.558 3.542 1.00 0.00 85 ALA A N 20
ATOM 27327 C CA . ALA A 1 85 ? 1.956 9.341 4.912 1.00 0.00 85 ALA A CA 20
ATOM 27328 C C . ALA A 1 85 ? 0.612 8.588 5.008 1.00 0.00 85 ALA A C 20
ATOM 27329 O O . ALA A 1 85 ? 0.313 7.973 6.028 1.00 0.00 85 ALA A O 20
ATOM 27336 N N . GLN A 1 86 ? -0.172 8.584 3.930 1.00 0.00 86 GLN A N 20
ATOM 27337 C CA . GLN A 1 86 ? -1.393 7.787 3.767 1.00 0.00 86 GLN A CA 20
ATOM 27338 C C . GLN A 1 86 ? -1.065 6.327 3.436 1.00 0.00 86 GLN A C 20
ATOM 27339 O O . GLN A 1 86 ? -1.442 5.411 4.170 1.00 0.00 86 GLN A O 20
ATOM 27353 N N . CYS A 1 87 ? -0.302 6.114 2.367 1.00 0.00 87 CYS A N 20
ATOM 27354 C CA . CYS A 1 87 ? 0.207 4.805 1.947 1.00 0.00 87 CYS A CA 20
ATOM 27355 C C . CYS A 1 87 ? 1.105 4.109 2.990 1.00 0.00 87 CYS A C 20
ATOM 27356 O O . CYS A 1 87 ? 1.257 2.889 2.924 1.00 0.00 87 CYS A O 20
ATOM 27364 N N . GLN A 1 88 ? 1.647 4.827 3.985 1.00 0.00 88 GLN A N 20
ATOM 27365 C CA . GLN A 1 88 ? 2.383 4.216 5.103 1.00 0.00 88 GLN A CA 20
ATOM 27366 C C . GLN A 1 88 ? 1.501 3.342 6.020 1.00 0.00 88 GLN A C 20
ATOM 27367 O O . GLN A 1 88 ? 2.017 2.455 6.695 1.00 0.00 88 GLN A O 20
#

Radius of gyration: 12.6 Å; Cα contacts (8 Å, |Δi|>4): 122; chains: 1; bounding box: 23×28×36 Å

GO terms:
  GO:0032496 response to lipopolysaccharide (P, IDA)
  GO:0030218 erythrocyte differentiation (P, IMP)
  GO:0006950 response to stress (P, IMP)
  GO:0005737 cytoplasm (C, TAS)
  GO:0005886 plasma membrane (C, TAS)
  GO:0016491 oxidoreductase activity (F, TAS)

Solvent-accessible surface area: 5640 Å² total; per-residue (Å²): 191,51,20,48,0,63,1,43,18,17,60,88,111,50,116,116,92,75,22,48,126,11,36,82,62,0,54,137,52,22,90,71,50,11,50,6,63,38,100,44,59,111,187,75,108,47,8,6,30,1,37,12,52,62,133,123,45,13,9,48,159,158,53,44,19,76,47,90,84,107,86,54,47,145,149,8,40,78,42,1,115,51,30,18,75,158,40,168

Sequence (88 aa):
MALAVRVVYSGACGYKPKYLQLKEKLEHEFPGCLDICGEGTPQVTGFFEVTVAGKLVHSKKRGDGYVDTESKFRKLVTAIKAALAQCQMALAVRVVYSGACGYKPKYLQLKEKLEHEFPGCLDICGEGTPQVTGFFEVTVAGKLVHSKKRGDGYVDTESKFRKLVTAIKAALAQCQMALAVRVVYSGACGYKPKYLQLKEKLEHEFPGCLDICGEGTPQVTGFFEVTVAGKLVHSKKRGDGYVDTESKFRKLVTAIKAALAQCQMALAVRVVYSGACGYKPKYLQLKEKLEHEFPGCLDICGEGTPQVTGFFEVTVAGKLVHSKKRGDGYVDTESKFRKLVTAIKAALAQCQMALAVRVVYSGACGYKPKYLQLKEKLEHEFPGCLDICGEGTPQVTGFFEVTVAGKLVHSKKRGDGYVDTESKFRKLVTAIKAALAQCQMALAVRVVYSGACGYKPKYLQLKEKLEHEFPGCLDICGEGTPQVTGFFEVTVAGKLVHSKKRGDGYVDTESKFRKLVTAIKAALAQCQMALAVRVVYSGACGYKPKYLQLKEKLEHEFPGCLDICGEGTPQVTGFFEVTVAGKLVHSKKRGDGYVDTESKFRKLVTAIKAALAQCQMALAVRVVYSGACGYKPKYLQLKEKLEHEFPGCLDICGEGTPQVTGFFEVTVAGKLVHSKKRGDGYVDTESKFRKLVTAIKAALAQCQMALAVRVVYSGACGYKPKYLQLKEKLEHEFPGCLDICGEGTPQVTGFFEVTVAGKLVHSKKRGDGYVDTESKFRKLVTAIKAALAQCQMALAVRVVYSGACGYKPKYLQLKEKLEHEFPGCLDICGEGTPQVTGFFEVTVAGKLVHSKKRGDGYVDTESKFRKLVTAIKAALAQCQMALAVRVVYSGACGYKPKYLQLKEKLEHEFPGCLDICGEGTPQVTGFFEVTVAGKLVHSKKRGDGYVDTESKFRKLVTAIKAALAQCQMALAVRVVYSGACGYKPKYLQLKEKLEHEFPGCLDICGEGTPQVTGFFEVTVAGKLVHSKKRGDGYVDTESKFRKLVTAIKAALAQCQMALAVRVVYSGACGYKPKYLQLKEKLEHEFPGCLDICGEGTPQVTGFFEVTVAGKLVHSKKRGDGYVDTESKFRKLVTAIKAALAQCQMALAVRVVYSGACGYKPKYLQLKEKLEHEFPGCLDICGEGTPQVTGFFEVTVAGKLVHSKKRGDGYVDTESKFRKLVTAIKAALAQCQMALAVRVVYSGACGYKPKYLQLKEKLEHEFPGCLDICGEGTPQVTGFFEVTVAGKLVHSKKRGDGYVDTESKFRKLVTAIKAALAQCQMALAVRVVYSGACGYKPKYLQLKEKLEHEFPGCLDICGEGTPQVTGFFEVTVAGKLVHSKKRGDGYVDTESKFRKLVTAIKAALAQCQMALAVRVVYSGACGYKPKYLQLKEKLEHEFPGCLDICGEGTPQVTGFFEVTVAGKLVHSKKRGDGYVDTESKFRKLVTAIKAALAQCQMALAVRVVYSGACGYKPKYLQLKEKLEHEFPGCLDICGEGTPQVTGFFEVTVAGKLVHSKKRGDGYVDTESKFRKLVTAIKAALAQCQMALAVRVVYSGACGYKPKYLQLKEKLEHEFPGCLDICGEGTPQVTGFFEVTVAGKLVHSKKRGDGYVDTESKFRKLVTAIKAALAQCQMALAVRVVYSGACGYKPKYLQLKEKLEHEFPGCLDICGEGTPQVTGFFEVTVAGKLVHSKKRGDGYVDTESKFRKLVTAIKAALAQCQ

Secondary structure (DSSP, 8-state):
--EEEEEE----S-HHHHHHHHHHHHHHHSBTTEEEEE---SS--S--EEEETTEEEEETTTT--SS-SHHHHHHHHHHHHHHHHHH-

CATH classification: 3.40.30.10

InterPro domains:
  IPR011893 Selenoprotein, Rdx-type [PF10262] (5-74)
  IPR011893 Selenoprotein, Rdx-type [TIGR02174] (5-76)
  IPR036249 Thioredoxin-like superfamily [SSF52833] (3-80)
  IPR051441 Selenoprotein W and related [PTHR15124] (3-85)

Organism: Mus musculus (NCBI:txid10090)

=== Feature glossary ===
A reading guide for the features in this record.

Start from the sequence.

  · This is the polypeptide sequence — one letter per residue, N-terminus first. Length ranges from a few dozen residues for small domains to over a thousand for large multi-domain proteins.

Fold it, and you get atomic coordinates and the backbone conformation that goes with them.

  · Structure coordinates are given as an mmCIF _atom_site loop: one row per atom with element, residue name, chain id, sequence number, and x/y/z position in Å. Only the four main-chain atoms per residue are included here; side chains are omitted to keep the record compact.

  · Backbone dihedral angles. Every residue except chain termini has a φ (preceding-C → N → Cα → C) and a ψ (N → Cα → C → next-N). They are reported in degrees following the IUPAC sign convention. Secondary structure is essentially a statement about which (φ, ψ) basin each residue occupies.

  · The SS8 string is DSSP's per-residue secondary-structure call. α-helix (H) means an i→i+4 H-bond ladder; β-strand (E) means the residue participates in a β-sheet; 3₁₀ (G) and π (I) are tighter and wider helices; T/S are turns/bends; '-' is loop.

  · SS3 is a coarse helix/strand/coil call (letters a/b/c) made by the P-SEA algorithm from inter-Cα distances and dihedrals. It is less detailed than DSSP but needs only Cα positions.

Summarize the fold with a handful of shape descriptors and a per-residue structural alphabet.

  · Radius of gyration (Rg) is the root-mean-square distance of Cα atoms from their centroid — a single number for overall size and compactness. A globular domain of N residues has Rg ≈ 2.2·N^0.38 Å; an extended or disordered chain has a much larger Rg. The Cα contact count is the number of residue pairs whose Cα atoms are within 8 Å and are more than four positions apart in sequence — a standard proxy for tertiary packing density. The bounding box is the smallest axis-aligned box enclosing all Cα atoms.

  · The Foldseek 3Di string encodes local tertiary geometry as a 20-letter alphabet — one character per residue — derived from the relative positions of nearby Cα atoms. Unlike the amino-acid sequence, 3Di is a direct function of the 3D structure, so two proteins with the same fold have similar 3Di strings even at low sequence identity.

  · Solvent-accessible surface area (SASA) is the area in Å² traced out by the centre of a 1.4 Å probe sphere (a water molecule) rolled over the protein's van der Waals surface (Shrake–Rupley / Lee–Richards construction). Buried residues have near-zero SASA; fully exposed residues can exceed 200 Å². The total SASA scales roughly with the number of surface residues.

Ask how reliable the model is.

  · pLDDT (predicted Local Distance Difference Test) is AlphaFold's per-residue confidence score, ranging from 0 to 100. Values above 90 indicate high confidence (typically well-packed cores); 70–90 is confident; 50–70 low confidence; below 50 usually means the region is disordered or the prediction is unreliable there. AlphaFold stores pLDDT in the mmCIF B-factor column.

  · B-factor (Debye–Waller factor) reflects atomic displacement in the crystal lattice. It is an experimental observable (units Å²), not a prediction; low values mean the atom is pinned down, high values mean it moves or is heterogeneous across the crystal.

  · Predicted Aligned Error (PAE) is an AlphaFold confidence matrix: entry (i, j) is the expected error in the position of residue j, in ångströms, when the prediction is superimposed on the true structure at residue i. Low PAE within a block of residues means that block is internally rigid and well-predicted; high PAE between two blocks means their relative placement is uncertain even if each block individually is confident.

Place it in context: what it resembles, what it is annotated as, and how it looks.

  · Nearest PDB neighbors are the top structural matches found by Foldseek when searching this structure against the entire Protein Data Bank. Each hit reports a TM-score (0 to 1; >0.5 almost always implies the same fold) and an E-value. These are *structural* homologs — they may share no detectable sequence similarity.

  · Functional annotations link the protein to curated databases. InterPro entries identify conserved domains and families by matching the sequence against member-database signatures (Pfam, PROSITE, CDD, …). Gene Ontology (GO) terms describe molecular function, biological process, and cellular component in a controlled vocabulary. CATH places the structure in a hierarchical fold classification (Class/Architecture/Topology/Homologous-superfamily). The organism is the source species.

  · Three diagnostic plots accompany the record. The Cα contact map visualizes the tertiary structure as a 2D adjacency matrix (8 Å cutoff, sequence-local contacts suppressed). The Ramachandran plot shows the distribution of backbone (φ, ψ) torsions, with points in the α and β basins reflecting secondary structure content. The PAE plot shows AlphaFold's inter-residue confidence as a color matrix.

  · Six rendered views show the 3D structure from the faces of a cube — i.e. along ±x, ±y, ±z. Rendering representation is drawn randomly per protein from cartoon (secondary-structure ribbons), sticks (backbone bonds), or molecular surface; coloring is either N→C rainbow (blue at the N-terminus through red at the C-terminus) or one color per chain.